Protein 2B3F (pdb70)

InterPro domains:
  IPR006059 Bacterial-type extracellular solute-binding protein [PF01547] (33-325)
  IPR050490 Bacterial solute-binding protein 1 [PTHR43649] (8-338)

Solvent-accessible surface area: 83798 Å² total; per-residue (Å²): 66,80,0,11,0,6,0,21,11,13,61,55,24,0,36,6,1,70,7,3,12,143,24,0,92,128,67,28,48,28,12,87,14,10,54,6,20,14,26,9,13,8,0,80,32,3,50,50,25,13,74,45,22,3,2,19,51,40,20,0,3,0,1,7,8,2,0,2,61,6,2,6,8,17,15,6,24,5,96,39,2,37,73,6,16,65,19,1,164,126,50,33,2,78,142,13,4,28,155,48,5,19,76,48,0,39,49,174,80,4,18,36,0,0,0,4,2,0,1,9,0,0,4,0,2,24,17,27,76,66,5,163,70,45,56,23,119,52,7,148,51,16,117,100,0,36,62,23,0,101,49,0,72,144,112,62,18,162,9,0,1,1,8,0,10,35,8,2,12,17,0,1,3,0,0,0,0,2,25,25,20,23,31,89,25,0,51,36,2,20,77,43,166,13,104,4,42,43,108,108,5,23,131,1,1,70,11,0,13,136,0,13,85,7,8,9,198,83,8,62,10,27,7,7,31,48,0,1,8,40,4,12,30,12,83,1,1,0,2,4,2,0,1,21,0,2,3,9,1,21,31,22,17,112,38,136,35,37,98,52,0,12,54,23,31,0,0,34,2,81,41,14,0,0,7,3,0,4,0,0,0,3,0,103,64,16,150,36,120,83,11,0,24,7,0,0,82,8,0,0,29,85,93,0,0,19,49,3,3,36,61,19,10,1,2,7,2,36,71,68,14,43,68,86,122,11,56,52,5,5,60,21,2,32,149,39,32,146,90,26,99,62,6,10,0,0,10,4,0,4,25,0,16,29,50,1,14,77,32,0,12,35,0,0,78,10,2,36,157,60,115,66,35,81,5,0,0,52,0,0,18,2,1,6,40,28,20,18,26,46,104,58,34,54,0,40,0,6,0,22,13,21,64,54,24,0,35,6,4,70,8,4,10,140,15,0,95,135,88,62,36,33,15,76,20,56,59,21,39,3,59,19,16,10,0,86,29,2,48,12,5,8,79,30,40,3,119,61,62,58,10,0,2,0,1,8,6,2,0,3,37,9,0,9,25,37,27,12,80,55,104,62,3,38,74,5,24,62,13,0,174,126,64,32,3,58,143,10,3,28,171,50,4,21,99,46,0,39,56,175,80,2,17,35,0,0,0,6,1,1,0,8,0,0,3,0,2,21,21,42,72,80,5,176,71,39,66,21,120,47,5,140,52,14,111,111,0,40,60,21,0,108,53,0,80,141,122,57,21,159,11,0,0,0,6,0,54,47,16,1,9,17,0,0,3,0,0,0,0,2,25,42,18,22,32,90,26,0,51,36,2,19,65,36,164,14,116,3,52,41,107,103,3,27,134,1,1,64,13,0,12,141,0,11,78,8,8,8,178,81,7,61,69,28,36,6,31,88,1,1,33,43,3,40,108,18,109,1,1,0,3,3,2,0,1,22,0,2,4,19,2,23,27,53,56,156,38,143,34,41,91,55,0,13,52,23,31,0,0,34,1,54,41,15,1,0,7,2,0,4,0,0,0,2,0,81,63,16,140,24,122,53,6,0,28,31,0,0,75,7,0,0,29,83,89,0,0,16,53,5,4,35,61,19,9,1,2,5,1,37,73,66,11,45,66,86,119,10,54,53,7,4,61,20,2,20,148,38,34,141,90,28,100,63,6,9,0,0,12,4,0,3,26,0,19,39,54,0,20,81,47,0,17,82,3,0,46,66,1,38,116,80,104,61,23,106,34,0,0,89,21,0,20,58,26,6,96,128,18,28,26,40,182,80,139,53,0,38,0,7,0,22,14,21,64,56,24,0,36,7,4,70,7,4,11,138,16,0,89,139,94,65,117,62,15,75,20,55,59,21,38,2,59,18,17,8,0,85,31,2,49,12,6,10,97,26,39,4,108,61,61,64,10,0,2,0,0,8,6,2,0,3,70,7,0,14,34,39,27,12,91,58,102,60,2,38,74,5,26,64,14,0,171,128,66,32,2,52,140,8,4,29,176,42,3,23,97,45,0,37,81,182,80,3,16,36,0,0,0,8,1,0,1,9,0,0,3,0,2,24,20,27,77,85,4,168,70,44,65,19,119,45,5,138,51,15,70,105,0,36,60,21,0,45,54,0,42,34,113,34,23,158,12,0,0,0,8,0,57,46,17,1,7,17,0,0,4,0,0,0,0,2,26,47,19,21,32,89,25,0,52,34,2,20,66,39,163,15,119,4,47,41,85,102,4,15,105,0,1,70,22,0,13,74,0,13,25,10,7,8,149,82,8,58,71,28,36,6,31,86,1,1,31,45,3,40,109,16,110,1,2,0,2,3,1,0,1,21,0,2,4,18,1,22,30,52,56,143,35,127,29,41,100,57,0,12,51,23,36,0,0,30,2,65,41,14,0,0,8,2,0,4,0,0,0,3,1,83,62,18,160,36,120,133,9,0,27,24,0,0,85,7,0,0,29,83,90,0,0,14,56,5,3,36,60,19,9,1,2,5,1,36,89,66,8,42,62,87,120,9,55,53,5,4,62,23,2,6,147,39,31,133,89,28,98,63,6,10,0,1,10,4,0,3,25,0,27,38,52,0,19,80,49,0,16,88,2,0,48,43,1,34,58,4,41,25,25,66,13,0,0,75,21,0,21,58,20,5,96,126,22,26,25,52,248,143,97,0,40,0,7,0,19,11,20,65,55,23,0,35,6,1,74,6,3,12,141,15,1,91,134,91,54,117,59,8,101,19,56,57,21,47,28,103,14,13,9,0,79,60,2,52,54,64,14,68,76,44,3,0,15,52,61,18,0,3,0,1,7,7,2,0,2,36,7,2,5,8,16,12,7,25,7,90,39,3,39,75,5,38,80,21,2,206,124,52,54,4,95,165,12,4,28,152,52,5,15,77,44,0,36,48,179,79,4,15,38,0,0,0,5,1,1,1,9,0,0,3,0,2,23,23,43,74,79,5,176,67,38,66,21,118,45,6,156,56,15,116,100,0,39,64,23,0,91,50,0,70,133,124,65,16,150,6,0,0,1,8,0,50,47,14,2,6,16,0,1,4,0,0,0,0,2,25,28,22,21,33,88,25,0,50,34,2,20,72,22,163,13,102,5,49,43,107,105,5,15,122,0,2,79,18,0,12,90,0,14,78,6,8,9,200,82,9,79,67,28,37,7,30,86,1,1,34,41,3,39,117,14,116,1,2,0,3,4,2,0,1,22,0,2,4,19,1,22,33,49,56,146,39,135,34,42,93,45,0,12,53,22,31,0,0,38,2,82,40,14,0,0,8,2,0,4,0,0,0,4,0,105,63,15,172,35,119,108,13,0,26,17,0,0,88,7,0,0,28,85,91,0,0,18,55,3,3,35,62,20,7,1,4,5,1,37,97,64,9,39,63,85,112,9,55,52,7,5,62,19,2,9,149,38,40,149,90,27,99,63,6,11,0,1,10,4,0,3,27,0,13,34,49,0,20,84,33,0,11,36,0,0,64,5,2,58,90,45,81,38,22,46,9,0,0,54,0,0,20,1,0,6,43,30,19,20,26,43,105,65,69,111,0,39,0,6,0,20,12,20,69,55,24,4,35,7,2,78,8,4,12,139,19,0,98,122,74,43,58,52,12,99,18,60,64,24,47,28,102,13,13,10,0,80,76,3,55,63,66,13,55,71,42,3,1,11,46,59,17,0,3,0,1,7,8,2,0,3,35,6,1,7,10,15,12,6,27,5,95,35,4,42,72,4,34,67,14,0,185,137,59,53,5,83,167,12,3,24,180,48,4,28,102,45,0,38,46,170,79,2,22,37,0,0,0,5,1,1,1,9,0,0,4,0,2,24,16,42,72,76,5,174,63,42,69,20,119,44,5,161,53,15,115,102,0,39,62,21,0,93,61,0,61,153,122,64,15,148,6,0,1,1,8,0,52,48,13,2,9,14,0,1,4,0,0,0,0,2,26,29,20,22,32,86,27,0,51,36,2,19,72,39,159,12,108,4,51,40,107,106,5,15,118,1,1,73,9,0,18,126,0,11,93,2,8,10,195,82,9,82,68,28,36,6,30,84,1,2,33,43,3,34,108,18,113,1,2,0,3,4,2,0,1,20,0,2,4,19,2,23,30,51,56,158,39,135,21,37,86,63,0,13,55,21,30,0,0,38,2,78,42,14,0,0,7,3,0,4,0,0,1,3,1,107,63,16,170,40,121,98,21,0,40,27,0,0,89,7,0,0,27,84,87,0,0,16,57,4,3,36,62,20,8,1,3,6,1,36,99,67,10,41,63,83,121,9,56,56,5,6,62,19,2,9,149,40,38,151,90,26,104,64,7,9,0,1,10,4,0,2,27,0,12,34,52,0,18,79,34,1,11,39,2,0,107,18,2,41,148,63,111,62,34,84,8,5,0,49,0,0,19,1,1,6,41,29,18,20,24,44,105,66,147,123,0,40,0,6,0,20,10,19,65,54,24,0,36,6,2,69,9,3,13,152,15,0,84,137,84,50,119,46,10,118,21,73,60,22,48,24,102,20,14,9,0,82,76,3,52,60,63,13,77,74,46,2,1,14,49,60,19,0,3,0,2,8,9,2,0,0,45,7,3,1,8,16,16,6,24,5,96,36,4,38,74,6,16,70,21,0,163,122,53,29,3,75,139,13,4,28,167,48,4,20,88,46,0,38,50,173,81,3,18,34,0,0,0,5,1,1,1,9,0,0,4,0,2,21,22,27,73,88,3,169,72,43,66,15,121,45,7,143,50,14,105,92,0,35,64,20,0,82,51,0,64,151,112,66,19,162,10,0,1,1,9,0,60,46,8,0,6,16,0,1,3,0,0,0,0,2,25,35,21,23,32,91,25,0,51,34,3,20,77,36,167,13,116,4,49,42,108,104,5,16,110,1,1,39,5,0,9,43,0,10,56,2,8,11,177,82,7,77,71,30,38,6,30,86,1,1,37,42,4,45,104,14,113,2,2,0,2,5,2,0,1,20,0,2,3,19,2,22,27,53,59,149,38,138,33,37,100,54,0,12,54,23,35,0,0,32,2,85,41,14,1,0,6,2,0,4,0,0,0,3,0,104,62,15,171,38,116,106,22,0,26,20,0,0,86,7,0,0,31,84,87,0,0,16,54,4,3,34,62,19,8,1,2,5,1,37,69,67,13,42,68,87,124,11,57,53,6,5,61,20,2,30,149,39,32,146,92,26,100,63,5,11,0,0,9,3,0,3,25,0,16,30,51,0,14,75,38,1,11,38,1,0,104,14,3,37,154,43,75,30,26,65,5,3,0,52,0,0,21,1,0,6,31,27,18,18,24,45,106,61

Organism: Thermus thermophilus (strain ATCC BAA-163 / DSM 7039 / HB27) (NCBI:txid262724)

CATH classification: 3.40.190.10 (+1 more: 3.40.190.10)

Sequence (2351 aa):
MKLEIFSWWAGDEGPALEALIRLYKQKYPGVEVINATVTGGAGVNARAVLKTRMLGGDPPDTFQVHAGMELIGTWVVANRMEDLSALFRQEGWLQAFPKGLIDLISYKGGIWSVPVNIHRSNVMWYLPAKLKGWGVNPPRTWDKFLATCQTLKQKGLEAPLALGENWTQQHLWESVALAVLGPDDWNNLWNGKLKFTDPKAVRAWEVFGRVLDCANKDAAGLSWQQAVDRVVQGKAAFNIMGDWAAGYMTTTLKLKPGTDFAWAPSPGTQGVFMMLSDSFGLPKGAKNRQNAINWLRLVGSKEGQDTSNPLKGSIAARLDSDPSKYNAYGQSAMRDWRSNRIVGSLVHGAVAPESFMSQFGTVMEIFLQTRNPQAAANAAQAIADQVGLGRLMKLEIFSWWAGDEGPALEALIRLYKQKYPGVEVINATVTGGAGVNARAVLKTRMLGGDPPDTFQVHAGMELIGTWVVANRMEDLSALFRQEGWLQAFPKGLIDLISYKGGIWSVPVNIHRSNVMWYLPAKLKGWGVNPPRTWDKFLATCQTLKQKGLEAPLALGENWTQQHLWESVALAVLGPDDWNNLWNGKLKFTDPKAVRAWEVFGRVLDCANKDAAGLSWQQAVDRVVQGKAAFNIMGDWAAGYMTTTLKLKPGTDFAWAPSPGTQGVFMMLSDSFGLPKGAKNRQNAINWLRLVGSKEGQDTSNPLKGSIAARLDSDPSKYNAYGQSAMRDWRSNRIVGSLVHGAVAPESFMSQFGTVMEIFLQTRNPQAAANAAQAIADQVGLGRLMKLEIFSWWAGDEGPALEALIRLYKQKYPGVEVINATVTGGAGVNARAVLKTRMLGGDPPDTFQVHAGMELIGTWVVANRMEDLSALFRQEGWLQAFPKGLIDLISYKGGIWSVPVNIHRSNVMWYLPAKLKGWGVNPPRTWDKFLATCQTLKQKGLEAPLALGENWTQQHLWESVALAVLGPDDWNNLWNGKLKFTDPKAVRAWEVFGRVLDCANKDAAGLSWQQAVDRVVQGKAAFNIMGDWAAGYMTTTLKLKPGTDFAWAPSPGTQGVFMMLSDSFGLPKGAKNRQNAINWLRLVGSKEGQDTSNPLKGSIAARLDSDPSKYNAYGQSAMRDWRSNRIVGSLVHGAVAPESFMSQFGTVMEIFLQTRNPQAAANAAQAIADQVGLGRMKLEIFSWWAGDEGPALEALIRLYKQKYPGVEVINATVTGGAGVNARAVLKTRMLGGDPPDTFQVHAGMELIGTWVVANRMEDLSALFRQEGWLQAFPKGLIDLISYKGGIWSVPVNIHRSNVMWYLPAKLKGWGVNPPRTWDKFLATCQTLKQKGLEAPLALGENWTQQHLWESVALAVLGPDDWNNLWNGKLKFTDPKAVRAWEVFGRVLDCANKDAAGLSWQQAVDRVVQGKAAFNIMGDWAAGYMTTTLKLKPGTDFAWAPSPGTQGVFMMLSDSFGLPKGAKNRQNAINWLRLVGSKEGQDTSNPLKGSIAARLDSDPSKYNAYGQSAMRDWRSNRIVGSLVHGAVAPESFMSQFGTVMEIFLQTRNPQAAANAAQAIADQVGLGRLMKLEIFSWWAGDEGPALEALIRLYKQKYPGVEVINATVTGGAGVNARAVLKTRMLGGDPPDTFQVHAGMELIGTWVVANRMEDLSALFRQEGWLQAFPKGLIDLISYKGGIWSVPVNIHRSNVMWYLPAKLKGWGVNPPRTWDKFLATCQTLKQKGLEAPLALGENWTQQHLWESVALAVLGPDDWNNLWNGKLKFTDPKAVRAWEVFGRVLDCANKDAAGLSWQQAVDRVVQGKAAFNIMGDWAAGYMTTTLKLKPGTDFAWAPSPGTQGVFMMLSDSFGLPKGAKNRQNAINWLRLVGSKEGQDTSNPLKGSIAARLDSDPSKYNAYGQSAMRDWRSNRIVGSLVHGAVAPESFMSQFGTVMEIFLQTRNPQAAANAAQAIADQVGLGRLMKLEIFSWWAGDEGPALEALIRLYKQKYPGVEVINATVTGGAGVNARAVLKTRMLGGDPPDTFQVHAGMELIGTWVVANRMEDLSALFRQEGWLQAFPKGLIDLISYKGGIWSVPVNIHRSNVMWYLPAKLKGWGVNPPRTWDKFLATCQTLKQKGLEAPLALGENWTQQHLWESVALAVLGPDDWNNLWNGKLKFTDPKAVRAWEVFGRVLDCANKDAAGLSWQQAVDRVVQGKAAFNIMGDWAAGYMTTTLKLKPGTDFAWAPSPGTQGVFMMLSDSFGLPKGAKNRQNAINWLRLVGSKEGQDTSNPLKGSIAARLDSDPSKYNAYGQSAMRDWRSNRIVGSLVHGAVAPESFMSQFGTVMEIFLQTRNPQAAANAAQAIADQVGLGRL

Radius of gyration: 45.66 Å; Cα contacts (8 Å, |Δi|>4): 4780; chains: 6; bounding box: 135×90×113 Å

Structure (mmCIF, N/CA/C/O backbone):
data_2B3F
#
_entry.id   2B3F
#
_cell.length_a   121.376
_cell.length_b   134.958
_cell.length_c   159.719
_cell.angle_alpha   90.00
_cell.angle_beta   90.00
_cell.angle_gamma   90.00
#
_symmetry.space_group_name_H-M   'P 21 21 21'
#
loop_
_entity.id
_entity.type
_entity.pdbx_description
1 polymer 'glucose-binding protein'
2 non-polymer beta-D-galactopyranose
3 water water
#
loop_
_atom_site.group_PDB
_atom_site.id
_atom_site.type_symbol
_atom_site.label_atom_id
_atom_site.label_alt_id
_atom_site.label_comp_id
_atom_site.label_asym_id
_atom_site.label_entity_id
_atom_site.label_seq_id
_atom_site.pdbx_PDB_ins_code
_atom_site.Cartn_x
_atom_site.Cartn_y
_atom_site.Cartn_z
_atom_site.occupancy
_atom_site.B_iso_or_equiv
_atom_site.auth_seq_id
_atom_site.auth_comp_id
_atom_site.auth_asym_id
_atom_site.auth_atom_id
_atom_site.pdbx_PDB_model_num
ATOM 1 N N . MET A 1 1 ? -18.217 74.500 29.095 1.00 27.27 1 MET A N 1
ATOM 2 C CA . MET A 1 1 ? -17.468 73.236 28.861 1.00 26.40 1 MET A CA 1
ATOM 3 C C . MET A 1 1 ? -16.130 73.556 28.215 1.00 25.77 1 MET A C 1
ATOM 4 O O . MET A 1 1 ? -16.071 74.086 27.098 1.00 26.30 1 MET A O 1
ATOM 9 N N . LYS A 1 2 ? -15.064 73.254 28.948 1.00 24.95 2 LYS A N 1
ATOM 10 C CA . LYS A 1 2 ? -13.707 73.555 28.507 1.00 24.43 2 LYS A CA 1
ATOM 11 C C . LYS A 1 2 ? -12.756 72.402 28.777 1.00 23.15 2 LYS A C 1
ATOM 12 O O . LYS A 1 2 ? -13.015 71.522 29.609 1.00 22.48 2 LYS A O 1
ATOM 18 N N . LEU A 1 3 ? -11.649 72.408 28.035 1.00 21.78 3 LEU A N 1
ATOM 19 C CA . LEU A 1 3 ? -10.548 71.485 28.265 1.00 21.09 3 LEU A CA 1
ATOM 20 C C . LEU A 1 3 ? -9.261 72.191 27.857 1.00 19.92 3 LEU A C 1
ATOM 21 O O . LEU A 1 3 ? -9.121 72.598 26.716 1.00 19.71 3 LEU A O 1
ATOM 26 N N . GLU A 1 4 ? -8.344 72.316 28.807 1.00 19.73 4 GLU A N 1
ATOM 27 C CA . GLU A 1 4 ? -7.067 72.993 28.580 1.00 19.10 4 GLU A CA 1
ATOM 28 C C . GLU A 1 4 ? -5.953 71.939 28.538 1.00 17.89 4 GLU A C 1
ATOM 29 O O . GLU A 1 4 ? -5.648 71.314 29.543 1.00 18.01 4 GLU A O 1
ATOM 35 N N . ILE A 1 5 ? -5.357 71.793 27.362 1.00 17.19 5 ILE A N 1
ATOM 36 C CA . ILE A 1 5 ? -4.322 70.793 27.099 1.00 17.22 5 ILE A CA 1
ATOM 37 C C . ILE A 1 5 ? -2.996 71.528 26.996 1.00 16.58 5 ILE A C 1
ATOM 38 O O . ILE A 1 5 ? -2.839 72.375 26.127 1.00 17.42 5 ILE A O 1
ATOM 43 N N . PHE A 1 6 ? -2.061 71.153 27.859 1.00 15.98 6 PHE A N 1
ATOM 44 C CA . PHE A 1 6 ? -0.756 71.806 27.960 1.00 15.97 6 PHE A CA 1
ATOM 45 C C . PHE A 1 6 ? 0.297 70.900 27.308 1.00 15.74 6 PHE A C 1
ATOM 46 O O . PHE A 1 6 ? 0.371 69.706 27.582 1.00 15.08 6 PHE A O 1
ATOM 54 N N . SER A 1 7 ? 1.107 71.456 26.410 1.00 15.32 7 SER A N 1
ATOM 55 C CA . SER A 1 7 ? 2.116 70.676 25.700 1.00 14.66 7 SER A CA 1
ATOM 56 C C . SER A 1 7 ? 3.160 71.628 25.109 1.00 14.47 7 SER A C 1
ATOM 57 O O . SER A 1 7 ? 3.036 72.858 25.228 1.00 14.81 7 SER A O 1
ATOM 60 N N . TRP A 1 8 ? 4.155 71.044 24.459 1.00 14.06 8 TRP A N 1
ATOM 61 C CA . TRP A 1 8 ? 5.090 71.847 23.658 1.00 13.91 8 TRP A CA 1
ATOM 62 C C . TRP A 1 8 ? 4.979 71.584 22.173 1.00 14.61 8 TRP A C 1
ATOM 63 O O . TRP A 1 8 ? 5.923 71.844 21.394 1.00 14.88 8 TRP A O 1
ATOM 74 N N . TRP A 1 9 ? 3.804 71.114 21.743 1.00 14.34 9 TRP A N 1
ATOM 75 C CA . TRP A 1 9 ? 3.637 70.773 20.361 1.00 14.51 9 TRP A CA 1
ATOM 76 C C . TRP A 1 9 ? 3.142 71.971 19.534 1.00 15.20 9 TRP A C 1
ATOM 77 O O . TRP A 1 9 ? 2.077 71.968 18.940 1.00 15.03 9 TRP A O 1
ATOM 88 N N . ALA A 1 10 ? 3.970 73.007 19.517 1.00 15.67 10 ALA A N 1
ATOM 89 C CA . ALA A 1 10 ? 3.678 74.239 18.805 1.00 15.87 10 ALA A CA 1
ATOM 90 C C . ALA A 1 10 ? 4.182 74.173 17.375 1.00 15.99 10 ALA A C 1
ATOM 91 O O . ALA A 1 10 ? 5.053 73.366 17.022 1.00 15.29 10 ALA A O 1
ATOM 93 N N . GLY A 1 11 ? 3.646 75.066 16.539 1.00 16.91 11 GLY A N 1
ATOM 94 C CA . GLY A 1 11 ? 4.130 75.217 15.203 1.00 17.16 11 GLY A CA 1
ATOM 95 C C . GLY A 1 11 ? 4.033 73.931 14.434 1.00 17.42 11 GLY A C 1
ATOM 96 O O . GLY A 1 11 ? 2.977 73.262 14.453 1.00 18.31 11 GLY A O 1
ATOM 97 N N . ASP A 1 12 ? 5.140 73.549 13.799 1.00 16.46 12 ASP A N 1
ATOM 98 C CA . ASP A 1 12 ? 5.121 72.397 12.933 1.00 16.61 12 ASP A CA 1
ATOM 99 C C . ASP A 1 12 ? 5.151 71.089 13.726 1.00 16.21 12 ASP A C 1
ATOM 100 O O . ASP A 1 12 ? 5.086 70.029 13.129 1.00 15.89 12 ASP A O 1
ATOM 105 N N . GLU A 1 13 ? 5.266 71.174 15.049 1.00 15.85 13 GLU A N 1
ATOM 106 C CA . GLU A 1 13 ? 5.068 69.979 15.880 1.00 16.11 13 GLU A CA 1
ATOM 107 C C . GLU A 1 13 ? 3.600 69.677 16.142 1.00 16.77 13 GLU A C 1
ATOM 108 O O . GLU A 1 13 ? 3.279 68.595 16.680 1.00 17.02 13 GLU A O 1
ATOM 114 N N . GLY A 1 14 ? 2.714 70.612 15.805 1.00 16.49 14 GLY A N 1
ATOM 115 C CA . GLY A 1 14 ? 1.300 70.510 16.150 1.00 17.27 14 GLY A CA 1
ATOM 116 C C . GLY A 1 14 ? 0.373 69.590 15.357 1.00 17.53 14 GLY A C 1
ATOM 117 O O . GLY A 1 14 ? -0.689 69.260 15.880 1.00 17.15 14 GLY A O 1
ATOM 118 N N . PRO A 1 15 ? 0.698 69.259 14.081 1.00 18.10 15 PRO A N 1
ATOM 119 C CA . PRO A 1 15 ? -0.285 68.462 13.296 1.00 18.04 15 PRO A CA 1
ATOM 120 C C . PRO A 1 15 ? -0.898 67.250 14.001 1.00 18.15 15 PRO A C 1
ATOM 121 O O . PRO A 1 15 ? -2.124 67.086 13.991 1.00 18.73 15 PRO A O 1
ATOM 125 N N . ALA A 1 16 ? -0.060 66.425 14.615 1.00 17.94 16 ALA A N 1
ATOM 126 C CA . ALA A 1 16 ? -0.566 65.234 15.311 1.00 17.67 16 ALA A CA 1
ATOM 127 C C . ALA A 1 16 ? -1.529 65.592 16.449 1.00 17.55 16 ALA A C 1
ATOM 128 O O . ALA A 1 16 ? -2.610 65.032 16.550 1.00 18.44 16 ALA A O 1
ATOM 130 N N . LEU A 1 17 ? -1.142 66.529 17.312 1.00 17.06 17 LEU A N 1
ATOM 131 C CA . LEU A 1 17 ? -2.018 66.992 18.365 1.00 17.64 17 LEU A CA 1
ATOM 132 C C . LEU A 1 17 ? -3.327 67.574 17.818 1.00 18.13 17 LEU A C 1
ATOM 133 O O . LEU A 1 17 ? -4.404 67.364 18.389 1.00 17.47 17 LEU A O 1
ATOM 138 N N . GLU A 1 18 ? -3.218 68.351 16.742 1.00 18.18 18 GLU A N 1
ATOM 139 C CA . GLU A 1 18 ? -4.376 69.029 16.183 1.00 19.64 18 GLU A CA 1
ATOM 140 C C . GLU A 1 18 ? -5.385 68.006 15.655 1.00 19.61 18 GLU A C 1
ATOM 141 O O . GLU A 1 18 ? -6.599 68.186 15.828 1.00 19.18 18 GLU A O 1
ATOM 147 N N . ALA A 1 19 ? -4.867 66.917 15.087 1.00 19.20 19 ALA A N 1
ATOM 148 C CA . ALA A 1 19 ? -5.694 65.799 14.616 1.00 19.97 19 ALA A CA 1
ATOM 149 C C . ALA A 1 19 ? -6.416 65.137 15.795 1.00 20.50 19 ALA A C 1
ATOM 150 O O . ALA A 1 19 ? -7.609 64.815 15.699 1.00 20.17 19 ALA A O 1
ATOM 152 N N . LEU A 1 20 ? -5.713 64.934 16.911 1.00 19.86 20 LEU A N 1
ATOM 153 C CA . LEU A 1 20 ? -6.367 64.408 18.120 1.00 20.23 20 LEU A CA 1
ATOM 154 C C . LEU A 1 20 ? -7.447 65.332 18.646 1.00 20.19 20 LEU A C 1
ATOM 155 O O . LEU A 1 20 ? -8.500 64.871 19.094 1.00 20.06 20 LEU A O 1
ATOM 160 N N . ILE A 1 21 ? -7.176 66.631 18.635 1.00 19.46 21 ILE A N 1
ATOM 161 C CA . ILE A 1 21 ? -8.134 67.597 19.130 1.00 20.77 21 ILE A CA 1
ATOM 162 C C . ILE A 1 21 ? -9.401 67.588 18.257 1.00 20.76 21 ILE A C 1
ATOM 163 O O . ILE A 1 21 ? -10.503 67.672 18.783 1.00 20.97 21 ILE A O 1
ATOM 168 N N . ARG A 1 22 ? -9.231 67.464 16.948 1.00 21.53 22 ARG A N 1
ATOM 169 C CA . ARG A 1 22 ? -10.375 67.397 16.028 1.00 22.79 22 ARG A CA 1
ATOM 170 C C . ARG A 1 22 ? -11.224 66.163 16.321 1.00 22.71 22 ARG A C 1
ATOM 171 O O . ARG A 1 22 ? -12.449 66.255 16.364 1.00 23.31 22 ARG A O 1
ATOM 179 N N . LEU A 1 23 ? -10.560 65.027 16.527 1.00 22.33 23 LEU A N 1
ATOM 180 C CA . LEU A 1 23 ? -11.227 63.800 16.958 1.00 22.55 23 LEU A CA 1
ATOM 181 C C . LEU A 1 23 ? -11.991 63.995 18.268 1.00 21.73 23 LEU A C 1
ATOM 182 O O . LEU A 1 23 ? -13.138 63.562 18.415 1.00 21.15 23 LEU A O 1
ATOM 187 N N . TYR A 1 24 ? -11.357 64.640 19.235 1.00 20.57 24 TYR A N 1
ATOM 188 C CA . TYR A 1 24 ? -11.999 64.898 20.523 1.00 21.77 24 TYR A CA 1
ATOM 189 C C . TYR A 1 24 ? -13.270 65.755 20.363 1.00 22.33 24 TYR A C 1
ATOM 190 O O . TYR A 1 24 ? -14.312 65.456 20.963 1.00 22.19 24 TYR A O 1
ATOM 199 N N . LYS A 1 25 ? -13.169 66.814 19.557 1.00 23.49 25 LYS A N 1
ATOM 200 C CA . LYS A 1 25 ? -14.299 67.723 19.330 1.00 24.92 25 LYS A CA 1
ATOM 201 C C . LYS A 1 25 ? -15.473 67.053 18.591 1.00 25.58 25 LYS A C 1
ATOM 202 O O . LYS A 1 25 ? -16.637 67.399 18.831 1.00 24.99 25 LYS A O 1
ATOM 208 N N . GLN A 1 26 ? -15.178 66.103 17.713 1.00 25.54 26 GLN A N 1
ATOM 209 C CA . GLN A 1 26 ? -16.244 65.290 17.099 1.00 26.76 26 GLN A CA 1
ATOM 210 C C . GLN A 1 26 ? -17.022 64.520 18.169 1.00 26.34 26 GLN A C 1
ATOM 211 O O . GLN A 1 26 ? -18.264 64.454 18.140 1.00 25.97 26 GLN A O 1
ATOM 217 N N . LYS A 1 27 ? -16.292 63.924 19.108 1.00 25.66 27 LYS A N 1
ATOM 218 C CA . LYS A 1 27 ? -16.906 63.092 20.126 1.00 25.19 27 LYS A CA 1
ATOM 219 C C . LYS A 1 27 ? -17.596 63.941 21.172 1.00 24.72 27 LYS A C 1
ATOM 220 O O . LYS A 1 27 ? -18.586 63.513 21.757 1.00 24.64 27 LYS A O 1
ATOM 226 N N . TYR A 1 28 ? -17.065 65.128 21.432 1.00 23.63 28 TYR A N 1
ATOM 227 C CA . TYR A 1 28 ? -17.542 65.955 22.518 1.00 24.51 28 TYR A CA 1
ATOM 228 C C . TYR A 1 28 ? -17.737 67.368 22.014 1.00 25.17 28 TYR A C 1
ATOM 229 O O . TYR A 1 28 ? -16.959 68.253 22.351 1.00 24.61 28 TYR A O 1
ATOM 238 N N . PRO A 1 29 ? -18.777 67.583 21.195 1.00 25.92 29 PRO A N 1
ATOM 239 C CA . PRO A 1 29 ? -19.013 68.893 20.580 1.00 26.82 29 PRO A CA 1
ATOM 240 C C . PRO A 1 29 ? -19.254 70.025 21.574 1.00 27.46 29 PRO A C 1
ATOM 241 O O . PRO A 1 29 ? -19.026 71.199 21.248 1.00 28.69 29 PRO A O 1
ATOM 245 N N . GLY A 1 30 ? -19.676 69.698 22.780 1.00 27.64 30 GLY A N 1
ATOM 246 C CA . GLY A 1 30 ? -19.822 70.713 23.816 1.00 28.32 30 GLY A CA 1
ATOM 247 C C . GLY A 1 30 ? -18.557 71.440 24.256 1.00 28.86 30 GLY A C 1
ATOM 248 O O . GLY A 1 30 ? -18.618 72.596 24.693 1.00 29.67 30 GLY A O 1
ATOM 249 N N . VAL A 1 31 ? -17.404 70.782 24.133 1.00 28.61 31 VAL A N 1
ATOM 250 C CA . VAL A 1 31 ? -16.185 71.251 24.810 1.00 28.05 31 VAL A CA 1
ATOM 251 C C . VAL A 1 31 ? -15.383 72.229 23.953 1.00 28.09 31 VAL A C 1
ATOM 252 O O . VAL A 1 31 ? -15.055 71.925 22.806 1.00 28.40 31 VAL A O 1
ATOM 256 N N . GLU A 1 32 ? -15.057 73.392 24.522 1.00 27.81 32 GLU A N 1
ATOM 257 C CA . GLU A 1 32 ? -14.097 74.307 23.918 1.00 26.94 32 GLU A CA 1
ATOM 258 C C . GLU A 1 32 ? -12.698 73.884 24.379 1.00 25.64 32 GLU A C 1
ATOM 259 O O . GLU A 1 32 ? -12.396 73.884 25.572 1.00 24.83 32 GLU A O 1
ATOM 265 N N . VAL A 1 33 ? -11.863 73.528 23.412 1.00 24.78 33 VAL A N 1
ATOM 266 C CA . VAL A 1 33 ? -10.521 73.014 23.688 1.00 24.04 33 VAL A CA 1
ATOM 267 C C . VAL A 1 33 ? -9.492 74.122 23.557 1.00 23.76 33 VAL A C 1
ATOM 268 O O . VAL A 1 33 ? -9.364 74.743 22.488 1.00 24.26 33 VAL A O 1
ATOM 272 N N . ILE A 1 34 ? -8.801 74.386 24.666 1.00 23.32 34 ILE A N 1
ATOM 273 C CA . ILE A 1 34 ? -7.727 75.370 24.729 1.00 23.08 34 ILE A CA 1
ATOM 274 C C . ILE A 1 34 ? -6.414 74.617 24.487 1.00 22.00 34 ILE A C 1
ATOM 275 O O . ILE A 1 34 ? -6.018 73.789 25.282 1.00 21.42 34 ILE A O 1
ATOM 280 N N . ASN A 1 35 ? -5.789 74.903 23.350 1.00 21.24 35 ASN A N 1
ATOM 281 C CA . ASN A 1 35 ? -4.533 74.286 22.963 1.00 20.79 35 ASN A CA 1
ATOM 282 C C . ASN A 1 35 ? -3.415 75.159 23.522 1.00 20.41 35 ASN A C 1
ATOM 283 O O . ASN A 1 35 ? -2.966 76.100 22.876 1.00 20.85 35 ASN A O 1
ATOM 288 N N . ALA A 1 36 ? -2.992 74.840 24.740 1.00 19.78 36 ALA A N 1
ATOM 289 C CA . ALA A 1 36 ? -2.042 75.663 25.502 1.00 19.30 36 ALA A CA 1
ATOM 290 C C . ALA A 1 36 ? -0.617 75.173 25.281 1.00 18.81 36 ALA A C 1
ATOM 291 O O . ALA A 1 36 ? -0.056 74.489 26.125 1.00 19.70 36 ALA A O 1
ATOM 293 N N . THR A 1 37 ? -0.038 75.528 24.137 1.00 18.76 37 THR A N 1
ATOM 294 C CA . THR A 1 37 ? 1.341 75.173 23.836 1.00 17.81 37 THR A CA 1
ATOM 295 C C . THR A 1 37 ? 2.341 76.193 24.395 1.00 17.68 37 THR A C 1
ATOM 296 O O . THR A 1 37 ? 2.093 77.408 24.383 1.00 18.00 37 THR A O 1
ATOM 300 N N . VAL A 1 38 ? 3.446 75.677 24.909 1.00 15.82 38 VAL A N 1
ATOM 301 C CA . VAL A 1 38 ? 4.597 76.491 25.308 1.00 15.58 38 VAL A CA 1
ATOM 302 C C . VAL A 1 38 ? 5.689 76.151 24.322 1.00 14.98 38 VAL A C 1
ATOM 303 O O . VAL A 1 38 ? 6.177 75.035 24.288 1.00 14.12 38 VAL A O 1
ATOM 307 N N . THR A 1 39 ? 6.058 77.123 23.491 1.00 14.82 39 THR A N 1
ATOM 308 C CA . THR A 1 39 ? 6.957 76.860 22.385 1.00 14.45 39 THR A CA 1
ATOM 309 C C . THR A 1 39 ? 8.385 76.627 22.879 1.00 14.40 39 THR A C 1
ATOM 310 O O . THR A 1 39 ? 8.915 77.411 23.701 1.00 14.28 39 THR A O 1
ATOM 314 N N . GLY A 1 40 ? 8.988 75.538 22.411 1.00 13.94 40 GLY A N 1
ATOM 315 C CA . GLY A 1 40 ? 10.372 75.198 22.759 1.00 13.83 40 GLY A CA 1
ATOM 316 C C . GLY A 1 40 ? 10.627 73.711 22.638 1.00 14.01 40 GLY A C 1
ATOM 317 O O . GLY A 1 40 ? 9.943 72.889 23.262 1.00 14.15 40 GLY A O 1
ATOM 318 N N . GLY A 1 41 ? 11.612 73.357 21.827 1.00 14.06 41 GLY A N 1
ATOM 319 C CA . GLY A 1 41 ? 11.981 71.972 21.608 1.00 13.54 41 GLY A CA 1
ATOM 320 C C . GLY A 1 41 ? 12.247 71.228 22.894 1.00 13.71 41 GLY A C 1
ATOM 321 O O . GLY A 1 41 ? 12.815 71.787 23.846 1.00 13.72 41 GLY A O 1
ATOM 322 N N . ALA A 1 42 ? 11.832 69.960 22.929 1.00 13.18 42 ALA A N 1
ATOM 323 C CA . ALA A 1 42 ? 12.121 69.049 24.043 1.00 13.27 42 ALA A CA 1
ATOM 324 C C . ALA A 1 42 ? 11.570 69.488 25.396 1.00 13.25 42 ALA A C 1
ATOM 325 O O . ALA A 1 42 ? 11.962 68.951 26.444 1.00 13.81 42 ALA A O 1
ATOM 327 N N . GLY A 1 43 ? 10.638 70.434 25.395 1.00 13.64 43 GLY A N 1
ATOM 328 C CA . GLY A 1 43 ? 9.941 70.790 26.626 1.00 13.90 43 GLY A CA 1
ATOM 329 C C . GLY A 1 43 ? 10.724 71.576 27.660 1.00 14.33 43 GLY A C 1
ATOM 330 O O . GLY A 1 43 ? 10.268 71.752 28.775 1.00 14.86 43 GLY A O 1
ATOM 331 N N . VAL A 1 44 ? 11.888 72.089 27.274 1.00 15.29 44 VAL A N 1
ATOM 332 C CA . VAL A 1 44 ? 12.701 72.857 28.214 1.00 15.51 44 VAL A CA 1
ATOM 333 C C . VAL A 1 44 ? 11.878 74.044 28.700 1.00 15.83 44 VAL A C 1
ATOM 334 O O . VAL A 1 44 ? 11.779 74.278 29.916 1.00 16.57 44 VAL A O 1
ATOM 338 N N . ASN A 1 45 ? 11.283 74.795 27.779 1.00 14.90 45 ASN A N 1
ATOM 339 C CA . ASN A 1 45 ? 10.471 75.951 28.185 1.00 15.02 45 ASN A CA 1
ATOM 340 C C . ASN A 1 45 ? 9.163 75.532 28.856 1.00 15.27 45 ASN A C 1
ATOM 341 O O . ASN A 1 45 ? 8.730 76.151 29.817 1.00 15.66 45 ASN A O 1
ATOM 346 N N . ALA A 1 46 ? 8.545 74.476 28.346 1.00 15.52 46 ALA A N 1
ATOM 347 C CA . ALA A 1 46 ? 7.255 74.011 28.887 1.00 16.61 46 ALA A CA 1
ATOM 348 C C . ALA A 1 46 ? 7.382 73.612 30.359 1.00 17.22 46 ALA A C 1
ATOM 349 O O . ALA A 1 46 ? 6.479 73.881 31.171 1.00 17.34 46 ALA A O 1
ATOM 351 N N . ARG A 1 47 ? 8.496 72.967 30.680 1.00 18.94 47 ARG A N 1
ATOM 352 C CA . ARG A 1 47 ? 8.854 72.536 32.056 1.00 19.82 47 ARG A CA 1
ATOM 353 C C . ARG A 1 47 ? 8.807 73.746 33.005 1.00 19.19 47 ARG A C 1
ATOM 354 O O . ARG A 1 47 ? 8.202 73.701 34.086 1.00 18.87 47 ARG A O 1
ATOM 362 N N . ALA A 1 48 ? 9.398 74.852 32.568 1.00 18.83 48 ALA A N 1
ATOM 363 C CA . ALA A 1 48 ? 9.485 76.048 33.379 1.00 18.60 48 ALA A CA 1
ATOM 364 C C . ALA A 1 48 ? 8.125 76.720 33.573 1.00 18.36 48 ALA A C 1
ATOM 365 O O . ALA A 1 48 ? 7.797 77.165 34.678 1.00 19.58 48 ALA A O 1
ATOM 367 N N . VAL A 1 49 ? 7.339 76.813 32.510 1.00 17.33 49 VAL A N 1
ATOM 368 C CA . VAL A 1 49 ? 6.020 77.435 32.607 1.00 17.63 49 VAL A CA 1
ATOM 369 C C . VAL A 1 49 ? 5.077 76.548 33.452 1.00 17.58 49 VAL A C 1
ATOM 370 O O . VAL A 1 49 ? 4.315 77.045 34.293 1.00 17.10 49 VAL A O 1
ATOM 374 N N . LEU A 1 50 ? 5.159 75.238 33.253 1.00 17.72 50 LEU A N 1
ATOM 375 C CA . LEU A 1 50 ? 4.329 74.319 34.042 1.00 18.34 50 LEU A CA 1
ATOM 376 C C . LEU A 1 50 ? 4.642 74.461 35.518 1.00 19.18 50 LEU A C 1
ATOM 377 O O . LEU A 1 50 ? 3.730 74.489 36.348 1.00 18.99 50 LEU A O 1
ATOM 382 N N . LYS A 1 51 ? 5.927 74.558 35.843 1.00 20.01 51 LYS A N 1
ATOM 383 C CA . LYS A 1 51 ? 6.355 74.747 37.231 1.00 20.76 51 LYS A CA 1
ATOM 384 C C . LYS A 1 51 ? 5.684 75.974 37.879 1.00 20.61 51 LYS A C 1
ATOM 385 O O . LYS A 1 51 ? 5.152 75.889 38.983 1.00 19.38 51 LYS A O 1
ATOM 391 N N . THR A 1 52 ? 5.665 77.095 37.163 1.00 20.85 52 THR A N 1
ATOM 392 C CA . THR A 1 52 ? 4.995 78.298 37.638 1.00 21.33 52 THR A CA 1
ATOM 393 C C . THR A 1 52 ? 3.500 78.045 37.883 1.00 21.19 52 THR A C 1
ATOM 394 O O . THR A 1 52 ? 2.949 78.446 38.901 1.00 21.65 52 THR A O 1
ATOM 398 N N . ARG A 1 53 ? 2.855 77.373 36.940 1.00 21.49 53 ARG A N 1
ATOM 399 C CA . ARG A 1 53 ? 1.426 77.075 37.054 1.00 22.24 53 ARG A CA 1
ATOM 400 C C . ARG A 1 53 ? 1.113 76.132 38.193 1.00 22.18 53 ARG A C 1
ATOM 401 O O . ARG A 1 53 ? 0.221 76.399 39.001 1.00 22.51 53 ARG A O 1
ATOM 409 N N . MET A 1 54 ? 1.868 75.042 38.270 1.00 21.00 54 MET A N 1
ATOM 410 C CA . MET A 1 54 ? 1.631 74.035 39.294 1.00 21.91 54 MET A CA 1
ATOM 411 C C . MET A 1 54 ? 1.900 74.609 40.686 1.00 22.49 54 MET A C 1
ATOM 412 O O . MET A 1 54 ? 1.083 74.449 41.596 1.00 22.88 54 MET A O 1
ATOM 417 N N . LEU A 1 55 ? 3.021 75.297 40.868 1.00 22.75 55 LEU A N 1
ATOM 418 C CA . LEU A 1 55 ? 3.320 75.862 42.195 1.00 23.27 55 LEU A CA 1
ATOM 419 C C . LEU A 1 55 ? 2.355 77.005 42.564 1.00 23.79 55 LEU A C 1
ATOM 420 O O . LEU A 1 55 ? 2.110 77.275 43.736 1.00 24.62 55 LEU A O 1
ATOM 425 N N . GLY A 1 56 ? 1.823 77.691 41.562 1.00 24.21 56 GLY A N 1
ATOM 426 C CA . GLY A 1 56 ? 0.852 78.756 41.795 1.00 24.54 56 GLY A CA 1
ATOM 427 C C . GLY A 1 56 ? -0.537 78.222 42.090 1.00 25.01 56 GLY A C 1
ATOM 428 O O . GLY A 1 56 ? -1.463 79.011 42.368 1.00 26.17 56 GLY A O 1
ATOM 429 N N . GLY A 1 57 ? -0.698 76.901 42.042 1.00 24.41 57 GLY A N 1
ATOM 430 C CA . GLY A 1 57 ? -2.005 76.277 42.269 1.00 24.72 57 GLY A CA 1
ATOM 431 C C . GLY A 1 57 ? -2.973 76.429 41.102 1.00 24.51 57 GLY A C 1
ATOM 432 O O . GLY A 1 57 ? -4.189 76.449 41.305 1.00 25.32 57 GLY A O 1
ATOM 433 N N . ASP A 1 58 ? -2.442 76.514 39.882 1.00 23.91 58 ASP A N 1
ATOM 434 C CA . ASP A 1 58 ? -3.245 76.700 38.682 1.00 23.23 58 ASP A CA 1
ATOM 435 C C . ASP A 1 58 ? -2.890 75.640 37.628 1.00 22.17 58 ASP A C 1
ATOM 436 O O . ASP A 1 58 ? -2.404 75.961 36.538 1.00 21.97 58 ASP A O 1
ATOM 441 N N . PRO A 1 59 ? -3.157 74.363 37.940 1.00 21.33 59 PRO A N 1
ATOM 442 C CA . PRO A 1 59 ? -2.838 73.308 36.984 1.00 20.78 59 PRO A CA 1
ATOM 443 C C . PRO A 1 59 ? -3.674 73.374 35.711 1.00 20.46 59 PRO A C 1
ATOM 444 O O . PRO A 1 59 ? -4.857 73.755 35.762 1.00 20.25 59 PRO A O 1
ATOM 448 N N . PRO A 1 60 ? -3.084 72.978 34.574 1.00 19.41 60 PRO A N 1
ATOM 449 C CA . PRO A 1 60 ? -3.900 72.800 33.396 1.00 18.84 60 PRO A CA 1
ATOM 450 C C . PRO A 1 60 ? -4.722 71.520 33.593 1.00 18.01 60 PRO A C 1
ATOM 451 O O . PRO A 1 60 ? -4.509 70.801 34.562 1.00 18.16 60 PRO A O 1
ATOM 455 N N . ASP A 1 61 ? -5.655 71.236 32.695 1.00 18.12 61 ASP A N 1
ATOM 456 C CA . ASP A 1 61 ? -6.457 70.013 32.836 1.00 17.88 61 ASP A CA 1
ATOM 457 C C . ASP A 1 61 ? -5.633 68.743 32.633 1.00 17.97 61 ASP A C 1
ATOM 458 O O . ASP A 1 61 ? -5.919 67.703 33.209 1.00 18.02 61 ASP A O 1
ATOM 463 N N . THR A 1 62 ? -4.599 68.849 31.805 1.00 17.67 62 THR A N 1
ATOM 464 C CA . THR A 1 62 ? -3.694 67.752 31.529 1.00 16.79 62 THR A CA 1
ATOM 465 C C . THR A 1 62 ? -2.453 68.365 30.882 1.00 16.56 62 THR A C 1
ATOM 466 O O . THR A 1 62 ? -2.528 69.449 30.267 1.00 16.07 62 THR A O 1
ATOM 470 N N . PHE A 1 63 ? -1.319 67.695 31.047 1.00 15.63 63 PHE A N 1
ATOM 471 C CA . PHE A 1 63 ? -0.076 68.207 30.452 1.00 15.27 63 PHE A CA 1
ATOM 472 C C . PHE A 1 63 ? 0.788 67.090 29.887 1.00 14.76 63 PHE A C 1
ATOM 473 O O . PHE A 1 63 ? 0.857 65.959 30.419 1.00 15.51 63 PHE A O 1
ATOM 481 N N . GLN A 1 64 ? 1.427 67.403 28.773 1.00 13.48 64 GLN A N 1
ATOM 482 C CA . GLN A 1 64 ? 2.397 66.513 28.174 1.00 13.38 64 GLN A CA 1
ATOM 483 C C . GLN A 1 64 ? 3.550 66.259 29.149 1.00 13.79 64 GLN A C 1
ATOM 484 O O . GLN A 1 64 ? 4.128 67.184 29.729 1.00 14.16 64 GLN A O 1
ATOM 490 N N . VAL A 1 65 ? 3.861 64.990 29.348 1.00 14.13 65 VAL A N 1
ATOM 491 C CA . VAL A 1 65 ? 4.901 64.595 30.278 1.00 13.65 65 VAL A CA 1
ATOM 492 C C . VAL A 1 65 ? 5.518 63.283 29.846 1.00 13.58 65 VAL A C 1
ATOM 493 O O . VAL A 1 65 ? 4.854 62.377 29.352 1.00 12.92 65 VAL A O 1
ATOM 497 N N . HIS A 1 66 ? 6.822 63.189 30.024 1.00 13.83 66 HIS A N 1
ATOM 498 C CA . HIS A 1 66 ? 7.526 62.003 29.649 1.00 13.60 66 HIS A CA 1
ATOM 499 C C . HIS A 1 66 ? 7.353 60.872 30.647 1.00 14.07 66 HIS A C 1
ATOM 500 O O . HIS A 1 66 ? 7.538 61.051 31.844 1.00 13.22 66 HIS A O 1
ATOM 507 N N . ALA A 1 67 ? 7.083 59.690 30.119 1.00 14.45 67 ALA A N 1
ATOM 508 C CA . ALA A 1 67 ? 7.035 58.491 30.966 1.00 14.51 67 ALA A CA 1
ATOM 509 C C . ALA A 1 67 ? 8.418 58.226 31.555 1.00 14.87 67 ALA A C 1
ATOM 510 O O . ALA A 1 67 ? 9.439 58.350 30.861 1.00 15.55 67 ALA A O 1
ATOM 512 N N . GLY A 1 68 ? 8.439 57.847 32.826 1.00 14.62 68 GLY A N 1
ATOM 513 C CA . GLY A 1 68 ? 9.673 57.495 33.520 1.00 14.71 68 GLY A CA 1
ATOM 514 C C . GLY A 1 68 ? 9.973 58.480 34.634 1.00 14.98 68 GLY A C 1
ATOM 515 O O . GLY A 1 68 ? 9.064 59.038 35.245 1.00 14.46 68 GLY A O 1
ATOM 516 N N . MET A 1 69 ? 11.269 58.711 34.880 1.00 15.30 69 MET A N 1
ATOM 517 C CA . MET A 1 69 ? 11.689 59.512 36.019 1.00 16.10 69 MET A CA 1
ATOM 518 C C . MET A 1 69 ? 11.282 60.957 35.931 1.00 16.21 69 MET A C 1
ATOM 519 O O . MET A 1 69 ? 11.108 61.586 36.951 1.00 16.15 69 MET A O 1
ATOM 524 N N . GLU A 1 70 ? 11.095 61.495 34.723 1.00 16.21 70 GLU A N 1
ATOM 525 C CA . GLU A 1 70 ? 10.597 62.872 34.601 1.00 16.91 70 GLU A CA 1
ATOM 526 C C . GLU A 1 70 ? 9.232 62.995 35.274 1.00 16.68 70 GLU A C 1
ATOM 527 O O . GLU A 1 70 ? 8.997 63.896 36.076 1.00 16.84 70 GLU A O 1
ATOM 533 N N . LEU A 1 71 ? 8.322 62.101 34.896 1.00 16.82 71 LEU A N 1
ATOM 534 C CA . LEU A 1 71 ? 6.979 62.065 35.488 1.00 16.58 71 LEU A CA 1
ATOM 535 C C . LEU A 1 71 ? 7.051 61.849 36.999 1.00 16.46 71 LEU A C 1
ATOM 536 O O . LEU A 1 71 ? 6.463 62.592 37.786 1.00 17.00 71 LEU A O 1
ATOM 541 N N . ILE A 1 72 ? 7.754 60.795 37.390 1.00 16.38 72 ILE A N 1
ATOM 542 C CA . ILE A 1 72 ? 7.711 60.354 38.782 1.00 17.10 72 ILE A CA 1
ATOM 543 C C . ILE A 1 72 ? 8.356 61.367 39.724 1.00 16.82 72 ILE A C 1
ATOM 544 O O . ILE A 1 72 ? 7.779 61.738 40.743 1.00 17.60 72 ILE A O 1
ATOM 549 N N . GLY A 1 73 ? 9.533 61.853 39.349 1.00 16.96 73 GLY A N 1
ATOM 550 C CA . GLY A 1 73 ? 10.356 62.644 40.251 1.00 17.40 73 GLY A CA 1
ATOM 551 C C . GLY A 1 73 ? 9.921 64.079 40.424 1.00 17.93 73 GLY A C 1
ATOM 552 O O . GLY A 1 73 ? 10.501 64.795 41.254 1.00 19.52 73 GLY A O 1
ATOM 553 N N . THR A 1 74 ? 8.928 64.522 39.651 1.00 17.81 74 THR A N 1
ATOM 554 C CA . THR A 1 74 ? 8.444 65.901 39.788 1.00 17.75 74 THR A CA 1
ATOM 555 C C . THR A 1 74 ? 7.034 65.964 40.388 1.00 17.97 74 THR A C 1
ATOM 556 O O . THR A 1 74 ? 6.917 66.161 41.600 1.00 18.93 74 THR A O 1
ATOM 560 N N . TRP A 1 75 ? 5.981 65.801 39.589 1.00 17.50 75 TRP A N 1
ATOM 561 C CA . TRP A 1 75 ? 4.623 66.102 40.103 1.00 17.71 75 TRP A CA 1
ATOM 562 C C . TRP A 1 75 ? 3.977 64.926 40.826 1.00 18.03 75 TRP A C 1
ATOM 563 O O . TRP A 1 75 ? 3.064 65.137 41.635 1.00 17.98 75 TRP A O 1
ATOM 574 N N . VAL A 1 76 ? 4.473 63.715 40.563 1.00 17.94 76 VAL A N 1
ATOM 575 C CA . VAL A 1 76 ? 4.011 62.514 41.281 1.00 17.61 76 VAL A CA 1
ATOM 576 C C . VAL A 1 76 ? 4.528 62.483 42.718 1.00 18.32 76 VAL A C 1
ATOM 577 O O . VAL A 1 76 ? 3.718 62.398 43.674 1.00 18.48 76 VAL A O 1
ATOM 581 N N . VAL A 1 77 ? 5.845 62.577 42.909 1.00 18.64 77 VAL A N 1
ATOM 582 C CA . VAL A 1 77 ? 6.396 62.598 44.273 1.00 19.10 77 VAL A CA 1
ATOM 583 C C . VAL A 1 77 ? 5.886 63.786 45.084 1.00 19.71 77 VAL A C 1
ATOM 584 O O . VAL A 1 77 ? 5.835 63.726 46.314 1.00 20.04 77 VAL A O 1
ATOM 588 N N . ALA A 1 78 ? 5.509 64.859 44.400 1.00 20.09 78 ALA A N 1
ATOM 589 C CA . ALA A 1 78 ? 4.936 66.028 45.057 1.00 20.67 78 ALA A CA 1
ATOM 590 C C . ALA A 1 78 ? 3.445 65.875 45.378 1.00 21.28 78 ALA A C 1
ATOM 591 O O . ALA A 1 78 ? 2.841 66.813 45.896 1.00 21.00 78 ALA A O 1
ATOM 593 N N . ASN A 1 79 ? 2.859 64.720 45.049 1.00 21.35 79 ASN A N 1
ATOM 594 C CA . ASN A 1 79 ? 1.461 64.428 45.367 1.00 22.33 79 ASN A CA 1
ATOM 595 C C . ASN A 1 79 ? 0.497 65.391 44.670 1.00 22.03 79 ASN A C 1
ATOM 596 O O . ASN A 1 79 ? -0.499 65.824 45.247 1.00 23.46 79 ASN A O 1
ATOM 601 N N . ARG A 1 80 ? 0.808 65.744 43.422 1.00 20.93 80 ARG A N 1
ATOM 602 C CA . ARG A 1 80 ? -0.018 66.682 42.645 1.00 20.55 80 ARG A CA 1
ATOM 603 C C . ARG A 1 80 ? -0.809 66.041 41.507 1.00 19.81 80 ARG A C 1
ATOM 604 O O . ARG A 1 80 ? -1.552 66.738 40.815 1.00 19.98 80 ARG A O 1
ATOM 612 N N . MET A 1 81 ? -0.664 64.730 41.333 1.00 19.29 81 MET A N 1
ATOM 613 C CA . MET A 1 81 ? -1.332 64.001 40.271 1.00 19.97 81 MET A CA 1
ATOM 614 C C . MET A 1 81 ? -2.302 62.967 40.852 1.00 20.42 81 MET A C 1
ATOM 615 O O . MET A 1 81 ? -2.049 62.413 41.932 1.00 20.99 81 MET A O 1
ATOM 620 N N . GLU A 1 82 ? -3.376 62.695 40.109 1.00 20.33 82 GLU A N 1
ATOM 621 C CA . GLU A 1 82 ? -4.313 61.629 40.476 1.00 20.85 82 GLU A CA 1
ATOM 622 C C . GLU A 1 82 ? -3.824 60.261 39.998 1.00 20.62 82 GLU A C 1
ATOM 623 O O . GLU A 1 82 ? -3.258 60.110 38.914 1.00 20.37 82 GLU A O 1
ATOM 629 N N . ASP A 1 83 ? -4.077 59.253 40.824 1.00 21.38 83 ASP A N 1
ATOM 630 C CA . ASP A 1 83 ? -3.818 57.864 40.493 1.00 21.04 83 ASP A CA 1
ATOM 631 C C . ASP A 1 83 ? -4.840 57.414 39.463 1.00 21.46 83 ASP A C 1
ATOM 632 O O . ASP A 1 83 ? -6.048 57.589 39.666 1.00 21.57 83 ASP A O 1
ATOM 637 N N . LEU A 1 84 ? -4.354 56.855 38.356 1.00 20.91 84 LEU A N 1
ATOM 638 C CA . LEU A 1 84 ? -5.177 56.453 37.225 1.00 20.89 84 LEU A CA 1
ATOM 639 C C . LEU A 1 84 ? -5.451 54.941 37.170 1.00 20.68 84 LEU A C 1
ATOM 640 O O . LEU A 1 84 ? -5.970 54.454 36.176 1.00 20.30 84 LEU A O 1
ATOM 645 N N . SER A 1 85 ? -5.101 54.215 38.232 1.00 21.53 85 SER A N 1
ATOM 646 C CA . SER A 1 85 ? -5.269 52.753 38.265 1.00 22.27 85 SER A CA 1
ATOM 647 C C . SER A 1 85 ? -6.683 52.297 37.865 1.00 22.32 85 SER A C 1
ATOM 648 O O . SER A 1 85 ? -6.836 51.387 37.042 1.00 22.21 85 SER A O 1
ATOM 651 N N . ALA A 1 86 ? -7.708 52.959 38.405 1.00 22.93 86 ALA A N 1
ATOM 652 C CA . ALA A 1 86 ? -9.113 52.566 38.120 1.00 22.98 86 ALA A CA 1
ATOM 653 C C . ALA A 1 86 ? -9.458 52.776 36.659 1.00 23.24 86 ALA A C 1
ATOM 654 O O . ALA A 1 86 ? -10.133 51.958 36.035 1.00 23.95 86 ALA A O 1
ATOM 656 N N . LEU A 1 87 ? -8.978 53.892 36.097 1.00 22.83 87 LEU A N 1
ATOM 657 C CA . LEU A 1 87 ? -9.162 54.167 34.682 1.00 22.40 87 LEU A CA 1
ATOM 658 C C . LEU A 1 87 ? -8.459 53.115 33.833 1.00 21.58 87 LEU A C 1
ATOM 659 O O . LEU A 1 87 ? -9.003 52.666 32.829 1.00 21.68 87 LEU A O 1
ATOM 664 N N . PHE A 1 88 ? -7.253 52.725 34.228 1.00 21.87 88 PHE A N 1
ATOM 665 C CA . PHE A 1 88 ? -6.520 51.677 33.524 1.00 22.63 88 PHE A CA 1
ATOM 666 C C . PHE A 1 88 ? -7.322 50.375 33.524 1.00 23.82 88 PHE A C 1
ATOM 667 O O . PHE A 1 88 ? -7.412 49.697 32.504 1.00 23.93 88 PHE A O 1
ATOM 675 N N . ARG A 1 89 ? -7.912 50.044 34.667 1.00 25.16 89 ARG A N 1
ATOM 676 C CA . ARG A 1 89 ? -8.753 48.846 34.729 1.00 26.24 89 ARG A CA 1
ATOM 677 C C . ARG A 1 89 ? -9.966 48.993 33.818 1.00 25.99 89 ARG A C 1
ATOM 678 O O . ARG A 1 89 ? -10.250 48.116 32.994 1.00 26.19 89 ARG A O 1
ATOM 686 N N . GLN A 1 90 ? -10.667 50.110 33.949 1.00 25.89 90 GLN A N 1
ATOM 687 C CA . GLN A 1 90 ? -11.842 50.380 33.129 1.00 25.85 90 GLN A CA 1
ATOM 688 C C . GLN A 1 90 ? -11.579 50.209 31.636 1.00 25.62 90 GLN A C 1
ATOM 689 O O . GLN A 1 90 ? -12.400 49.654 30.917 1.00 26.16 90 GLN A O 1
ATOM 695 N N . GLU A 1 91 ? -10.432 50.709 31.164 1.00 24.99 91 GLU A N 1
ATOM 696 C CA . GLU A 1 91 ? -10.123 50.770 29.733 1.00 24.55 91 GLU A CA 1
ATOM 697 C C . GLU A 1 91 ? -9.357 49.555 29.192 1.00 24.01 91 GLU A C 1
ATOM 698 O O . GLU A 1 91 ? -9.103 49.479 28.000 1.00 24.59 91 GLU A O 1
ATOM 704 N N . GLY A 1 92 ? -8.991 48.613 30.057 1.00 24.11 92 GLY A N 1
ATOM 705 C CA . GLY A 1 92 ? -8.237 47.441 29.634 1.00 23.86 92 GLY A CA 1
ATOM 706 C C . GLY A 1 92 ? -6.791 47.747 29.270 1.00 23.61 92 GLY A C 1
ATOM 707 O O . GLY A 1 92 ? -6.158 47.013 28.507 1.00 23.86 92 GLY A O 1
ATOM 708 N N . TRP A 1 93 ? -6.245 48.825 29.829 1.00 22.82 93 TRP A N 1
ATOM 709 C CA . TRP A 1 93 ? -4.927 49.289 29.389 1.00 22.17 93 TRP A CA 1
ATOM 710 C C . TRP A 1 93 ? -3.750 48.462 29.906 1.00 21.94 93 TRP A C 1
ATOM 711 O O . TRP A 1 93 ? -2.672 48.516 29.335 1.00 21.87 93 TRP A O 1
ATOM 722 N N . LEU A 1 94 ? -3.943 47.681 30.970 1.00 22.38 94 LEU A N 1
ATOM 723 C CA . LEU A 1 94 ? -2.851 46.849 31.486 1.00 22.10 94 LEU A CA 1
ATOM 724 C C . LEU A 1 94 ? -2.441 45.745 30.502 1.00 21.61 94 LEU A C 1
ATOM 725 O O . LEU A 1 94 ? -1.323 45.232 30.570 1.00 21.70 94 LEU A O 1
ATOM 730 N N . GLN A 1 95 ? -3.337 45.392 29.579 1.00 21.63 95 GLN A N 1
ATOM 731 C CA . GLN A 1 95 ? -3.045 44.437 28.527 1.00 21.68 95 GLN A CA 1
ATOM 732 C C . GLN A 1 95 ? -2.736 45.109 27.208 1.00 21.49 95 GLN A C 1
ATOM 733 O O . GLN A 1 95 ? -2.129 44.502 26.331 1.00 22.24 95 GLN A O 1
ATOM 739 N N . ALA A 1 96 ? -3.167 46.365 27.073 1.00 20.97 96 ALA A N 1
ATOM 740 C CA . ALA A 1 96 ? -2.996 47.119 25.832 1.00 20.54 96 ALA A CA 1
ATOM 741 C C . ALA A 1 96 ? -1.582 47.682 25.616 1.00 19.75 96 ALA A C 1
ATOM 742 O O . ALA A 1 96 ? -1.216 47.929 24.491 1.00 19.33 96 ALA A O 1
ATOM 744 N N . PHE A 1 97 ? -0.828 47.906 26.691 1.00 19.69 97 PHE A N 1
ATOM 745 C CA . PHE A 1 97 ? 0.541 48.445 26.598 1.00 20.03 97 PHE A CA 1
ATOM 746 C C . PHE A 1 97 ? 1.562 47.409 27.051 1.00 20.80 97 PHE A C 1
ATOM 747 O O . PHE A 1 97 ? 1.241 46.559 27.914 1.00 20.80 97 PHE A O 1
ATOM 755 N N . PRO A 1 98 ? 2.804 47.498 26.529 1.00 20.94 98 PRO A N 1
ATOM 756 C CA . PRO A 1 98 ? 3.870 46.578 26.964 1.00 21.60 98 PRO A CA 1
ATOM 757 C C . PRO A 1 98 ? 4.227 46.789 28.422 1.00 22.00 98 PRO A C 1
ATOM 758 O O . PRO A 1 98 ? 4.146 47.910 28.933 1.00 20.59 98 PRO A O 1
ATOM 762 N N . LYS A 1 99 ? 4.599 45.702 29.096 1.00 22.93 99 LYS A N 1
ATOM 763 C CA . LYS A 1 99 ? 4.808 45.731 30.540 1.00 23.59 99 LYS A CA 1
ATOM 764 C C . LYS A 1 99 ? 5.871 46.750 30.947 1.00 22.51 99 LYS A C 1
ATOM 765 O O . LYS A 1 99 ? 5.734 47.422 31.975 1.00 22.96 99 LYS A O 1
ATOM 771 N N . GLY A 1 100 ? 6.929 46.839 30.145 1.00 22.68 100 GLY A N 1
ATOM 772 C CA . GLY A 1 100 ? 8.033 47.774 30.394 1.00 21.90 100 GLY A CA 1
ATOM 773 C C . GLY A 1 100 ? 7.578 49.218 30.418 1.00 21.56 100 GLY A C 1
ATOM 774 O O . GLY A 1 100 ? 8.072 50.021 31.211 1.00 21.71 100 GLY A O 1
ATOM 775 N N . LEU A 1 101 ? 6.632 49.543 29.543 1.00 20.55 101 LEU A N 1
ATOM 776 C CA . LEU A 1 101 ? 6.022 50.878 29.522 1.00 20.10 101 LEU A CA 1
ATOM 777 C C . LEU A 1 101 ? 5.140 51.115 30.749 1.00 19.42 101 LEU A C 1
ATOM 778 O O . LEU A 1 101 ? 5.207 52.173 31.370 1.00 18.98 101 LEU A O 1
ATOM 783 N N . ILE A 1 102 ? 4.324 50.125 31.121 1.00 19.51 102 ILE A N 1
ATOM 784 C CA . ILE A 1 102 ? 3.537 50.233 32.344 1.00 19.87 102 ILE A CA 1
ATOM 785 C C . ILE A 1 102 ? 4.464 50.496 33.539 1.00 19.07 102 ILE A C 1
ATOM 786 O O . ILE A 1 102 ? 4.158 51.301 34.424 1.00 18.70 102 ILE A O 1
ATOM 791 N N . ASP A 1 103 ? 5.608 49.820 33.551 1.00 19.71 103 ASP A N 1
ATOM 792 C CA . ASP A 1 103 ? 6.553 50.011 34.643 1.00 20.76 103 ASP A CA 1
ATOM 793 C C . ASP A 1 103 ? 7.033 51.458 34.748 1.00 20.14 103 ASP A C 1
ATOM 794 O O . ASP A 1 103 ? 7.133 51.978 35.844 1.00 20.70 103 ASP A O 1
ATOM 799 N N . LEU A 1 104 ? 7.283 52.124 33.617 1.00 19.98 104 LEU A N 1
ATOM 800 C CA . LEU A 1 104 ? 7.789 53.515 33.625 1.00 19.95 104 LEU A CA 1
ATOM 801 C C . LEU A 1 104 ? 6.807 54.526 34.160 1.00 19.96 104 LEU A C 1
ATOM 802 O O . LEU A 1 104 ? 7.202 55.601 34.611 1.00 19.74 104 LEU A O 1
ATOM 807 N N . ILE A 1 105 ? 5.520 54.214 34.071 1.00 19.51 105 ILE A N 1
ATOM 808 C CA . ILE A 1 105 ? 4.464 55.140 34.513 1.00 19.95 105 ILE A CA 1
ATOM 809 C C . ILE A 1 105 ? 3.877 54.769 35.889 1.00 20.12 105 ILE A C 1
ATOM 810 O O . ILE A 1 105 ? 2.972 55.453 36.382 1.00 20.09 105 ILE A O 1
ATOM 815 N N . SER A 1 106 ? 4.434 53.724 36.498 1.00 20.64 106 SER A N 1
ATOM 816 C CA . SER A 1 106 ? 3.938 53.148 37.751 1.00 21.36 106 SER A CA 1
ATOM 817 C C . SER A 1 106 ? 4.887 53.481 38.895 1.00 21.87 106 SER A C 1
ATOM 818 O O . SER A 1 106 ? 6.101 53.469 38.713 1.00 23.08 106 SER A O 1
ATOM 821 N N . TYR A 1 107 ? 4.337 53.772 40.069 1.00 22.20 107 TYR A N 1
ATOM 822 C CA . TYR A 1 107 ? 5.152 54.132 41.230 1.00 22.43 107 TYR A CA 1
ATOM 823 C C . TYR A 1 107 ? 4.333 54.042 42.510 1.00 22.17 107 TYR A C 1
ATOM 824 O O . TYR A 1 107 ? 3.224 54.592 42.591 1.00 20.93 107 TYR A O 1
ATOM 833 N N . LYS A 1 108 ? 4.898 53.385 43.517 1.00 22.80 108 LYS A N 1
ATOM 834 C CA . LYS A 1 108 ? 4.261 53.273 44.832 1.00 24.21 108 LYS A CA 1
ATOM 835 C C . LYS A 1 108 ? 2.790 52.849 44.764 1.00 23.86 108 LYS A C 1
ATOM 836 O O . LYS A 1 108 ? 1.936 53.399 45.450 1.00 25.35 108 LYS A O 1
ATOM 842 N N . GLY A 1 109 ? 2.503 51.863 43.927 1.00 23.96 109 GLY A N 1
ATOM 843 C CA . GLY A 1 109 ? 1.156 51.305 43.839 1.00 23.50 109 GLY A CA 1
ATOM 844 C C . GLY A 1 109 ? 0.174 52.036 42.938 1.00 23.54 109 GLY A C 1
ATOM 845 O O . GLY A 1 109 ? -0.980 51.607 42.788 1.00 24.21 109 GLY A O 1
ATOM 846 N N . GLY A 1 110 ? 0.606 53.149 42.333 1.00 22.26 110 GLY A N 1
ATOM 847 C CA . GLY A 1 110 ? -0.244 53.945 41.457 1.00 21.30 110 GLY A CA 1
ATOM 848 C C . GLY A 1 110 ? 0.271 53.911 40.033 1.00 20.16 110 GLY A C 1
ATOM 849 O O . GLY A 1 110 ? 1.372 53.444 39.775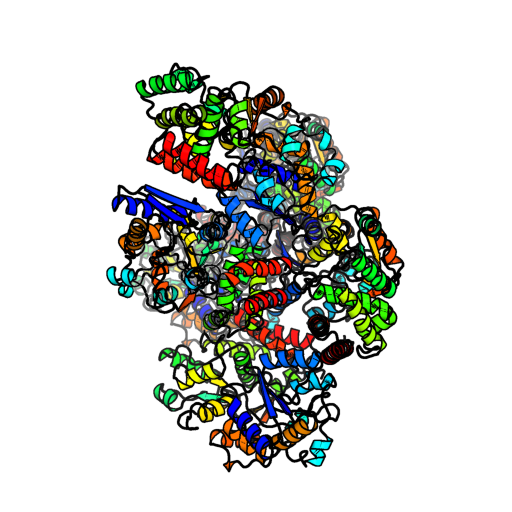 1.00 19.13 110 GLY A O 1
ATOM 850 N N . ILE A 1 111 ? -0.568 54.369 39.113 1.00 19.95 111 ILE A N 1
ATOM 851 C CA . ILE A 1 111 ? -0.224 54.515 37.688 1.00 19.21 111 ILE A CA 1
ATOM 852 C C . ILE A 1 111 ? -0.597 55.951 37.343 1.00 18.74 111 ILE A C 1
ATOM 853 O O . ILE A 1 111 ? -1.709 56.388 37.640 1.00 17.82 111 ILE A O 1
ATOM 858 N N . TRP A 1 112 ? 0.344 56.702 36.749 1.00 17.69 112 TRP A N 1
ATOM 859 C CA . TRP A 1 112 ? 0.289 58.164 36.852 1.00 17.36 112 TRP A CA 1
ATOM 860 C C . TRP A 1 112 ? 0.113 58.935 35.549 1.00 16.20 112 TRP A C 1
ATOM 861 O O . TRP A 1 112 ? -0.109 60.149 35.579 1.00 15.94 112 TRP A O 1
ATOM 872 N N . SER A 1 113 ? 0.191 58.251 34.415 1.00 16.15 113 SER A N 1
ATOM 873 C CA . SER A 1 113 ? -0.091 58.890 33.123 1.00 16.26 113 SER A CA 1
ATOM 874 C C . SER A 1 113 ? -0.457 57.849 32.073 1.00 16.53 113 SER A C 1
ATOM 875 O O . SER A 1 113 ? -0.317 56.637 32.303 1.00 15.56 113 SER A O 1
ATOM 878 N N . VAL A 1 114 ? -0.921 58.333 30.925 1.00 15.86 114 VAL A N 1
ATOM 879 C CA . VAL A 1 114 ? -1.343 57.493 29.818 1.00 16.20 114 VAL A CA 1
ATOM 880 C C . VAL A 1 114 ? -0.441 57.769 28.622 1.00 16.41 114 VAL A C 1
ATOM 881 O O . VAL A 1 114 ? -0.459 58.887 28.087 1.00 14.91 114 VAL A O 1
ATOM 885 N N . PRO A 1 115 ? 0.351 56.772 28.208 1.00 16.86 115 PRO A N 1
ATOM 886 C CA . PRO A 1 115 ? 1.234 56.952 27.049 1.00 16.77 115 PRO A CA 1
ATOM 887 C C . PRO A 1 115 ? 0.480 57.071 25.735 1.00 17.09 115 PRO A C 1
ATOM 888 O O . PRO A 1 115 ? -0.456 56.303 25.483 1.00 16.21 115 PRO A O 1
ATOM 892 N N . VAL A 1 116 ? 0.872 58.027 24.901 1.00 15.99 116 VAL A N 1
ATOM 893 C CA . VAL A 1 116 ? 0.254 58.208 23.595 1.00 15.87 116 VAL A CA 1
ATOM 894 C C . VAL A 1 116 ? 1.096 57.664 22.453 1.00 15.34 116 VAL A C 1
ATOM 895 O O . VAL A 1 116 ? 0.592 57.440 21.362 1.00 15.94 116 VAL A O 1
ATOM 899 N N . ASN A 1 117 ? 2.388 57.466 22.701 1.00 14.89 117 ASN A N 1
ATOM 900 C CA . ASN A 1 117 ? 3.313 57.106 21.660 1.00 14.56 117 ASN A CA 1
ATOM 901 C C . ASN A 1 117 ? 4.588 56.479 22.208 1.00 14.47 117 ASN A C 1
ATOM 902 O O . ASN A 1 117 ? 4.775 56.331 23.431 1.00 13.95 117 ASN A O 1
ATOM 907 N N . ILE A 1 118 ? 5.439 56.105 21.275 1.00 14.38 118 ILE A N 1
ATOM 908 C CA . ILE A 1 118 ? 6.833 55.778 21.529 1.00 14.71 118 ILE A CA 1
ATOM 909 C C . ILE A 1 118 ? 7.652 56.535 20.474 1.00 13.96 118 ILE A C 1
ATOM 910 O O . ILE A 1 118 ? 7.431 56.389 19.273 1.00 13.68 118 ILE A O 1
ATOM 915 N N . HIS A 1 119 ? 8.583 57.377 20.932 1.00 14.08 119 HIS A N 1
ATOM 916 C CA . HIS A 1 119 ? 9.604 57.930 20.054 1.00 13.86 119 HIS A CA 1
ATOM 917 C C . HIS A 1 119 ? 10.943 57.217 20.303 1.00 13.62 119 HIS A C 1
ATOM 918 O O . HIS A 1 119 ? 11.210 56.685 21.393 1.00 13.22 119 HIS A O 1
ATOM 925 N N . ARG A 1 120 ? 11.785 57.245 19.282 1.00 14.06 120 ARG A N 1
ATOM 926 C CA . ARG A 1 120 ? 13.148 56.739 19.342 1.00 14.32 120 ARG A CA 1
ATOM 927 C C . ARG A 1 120 ? 14.113 57.925 19.289 1.00 14.88 120 ARG A C 1
ATOM 928 O O . ARG A 1 120 ? 13.981 58.793 18.409 1.00 15.27 120 ARG A O 1
ATOM 936 N N . SER A 1 121 ? 15.077 57.922 20.199 1.00 15.04 121 SER A N 1
ATOM 937 C CA . SER A 1 121 ? 16.069 58.975 20.284 1.00 14.85 121 SER A CA 1
ATOM 938 C C . SER A 1 121 ? 17.232 58.761 19.303 1.00 15.71 121 SER A C 1
ATOM 939 O O . SER A 1 121 ? 17.684 59.721 18.656 1.00 14.48 121 SER A O 1
ATOM 942 N N . ASN A 1 122 ? 17.721 57.525 19.204 1.00 14.77 122 ASN A N 1
ATOM 943 C CA . ASN A 1 122 ? 18.990 57.246 18.519 1.00 14.86 122 ASN A CA 1
ATOM 944 C C . ASN A 1 122 ? 18.817 56.942 17.026 1.00 15.11 122 ASN A C 1
ATOM 945 O O . ASN A 1 122 ? 19.045 55.790 16.586 1.00 15.55 122 ASN A O 1
ATOM 950 N N . VAL A 1 123 ? 18.422 57.964 16.258 1.00 15.36 123 VAL A N 1
ATOM 951 C CA . VAL A 1 123 ? 18.310 57.829 14.818 1.00 16.07 123 VAL A CA 1
ATOM 952 C C . VAL A 1 123 ? 19.196 58.848 14.112 1.00 17.19 123 VAL A C 1
ATOM 953 O O . VAL A 1 123 ? 19.262 60.025 14.498 1.00 16.36 123 VAL A O 1
ATOM 957 N N . MET A 1 124 ? 19.864 58.368 13.063 1.00 17.77 124 MET A N 1
ATOM 958 C CA . MET A 1 124 ? 20.689 59.190 12.202 1.00 18.82 124 MET A CA 1
ATOM 959 C C . MET A 1 124 ? 19.966 59.333 10.868 1.00 18.98 124 MET A C 1
ATOM 960 O O . MET A 1 124 ? 19.603 58.319 10.230 1.00 19.04 124 MET A O 1
ATOM 965 N N . TRP A 1 125 ? 19.751 60.582 10.459 1.00 18.78 125 TRP A N 1
ATOM 966 C CA . TRP A 1 125 ? 19.038 60.943 9.235 1.00 19.18 125 TRP A CA 1
ATOM 967 C C . TRP A 1 125 ? 20.025 61.421 8.171 1.00 20.08 125 TRP A C 1
ATOM 968 O O . TRP A 1 125 ? 20.986 62.104 8.484 1.00 18.63 125 TRP A O 1
ATOM 979 N N . TYR A 1 126 ? 19.763 61.052 6.925 1.00 21.11 126 TYR A N 1
ATOM 980 C CA . TYR A 1 126 ? 20.602 61.442 5.806 1.00 23.05 126 TYR A CA 1
ATOM 981 C C . TYR A 1 126 ? 19.770 61.343 4.534 1.00 24.28 126 TYR A C 1
ATOM 982 O O . TYR A 1 126 ? 18.646 60.836 4.557 1.00 23.50 126 TYR A O 1
ATOM 991 N N . LEU A 1 127 ? 20.337 61.822 3.428 1.00 25.77 127 LEU A N 1
ATOM 992 C CA . LEU A 1 127 ? 19.661 61.817 2.135 1.00 27.01 127 LEU A CA 1
ATOM 993 C C . LEU A 1 127 ? 20.425 60.848 1.259 1.00 28.44 127 LEU A C 1
ATOM 994 O O . LEU A 1 127 ? 21.591 61.108 0.949 1.00 28.80 127 LEU A O 1
ATOM 999 N N . PRO A 1 128 ? 19.812 59.707 0.893 1.00 29.41 128 PRO A N 1
ATOM 1000 C CA . PRO A 1 128 ? 20.550 58.770 0.036 1.00 30.12 128 PRO A CA 1
ATOM 1001 C C . PRO A 1 128 ? 21.116 59.363 -1.277 1.00 30.45 128 PRO A C 1
ATOM 1002 O O . PRO A 1 128 ? 22.232 59.014 -1.647 1.00 31.49 128 PRO A O 1
ATOM 1006 N N . ALA A 1 129 ? 20.400 60.270 -1.944 1.00 31.54 129 ALA A N 1
ATOM 1007 C CA . ALA A 1 129 ? 20.908 60.874 -3.203 1.00 31.91 129 ALA A CA 1
ATOM 1008 C C . ALA A 1 129 ? 22.067 61.844 -2.984 1.00 32.75 129 ALA A C 1
ATOM 1009 O O . ALA A 1 129 ? 22.942 61.972 -3.851 1.00 32.82 129 ALA A O 1
ATOM 1011 N N . LYS A 1 130 ? 22.060 62.564 -1.860 1.00 32.89 130 LYS A N 1
ATOM 1012 C CA . LYS A 1 130 ? 23.163 63.477 -1.536 1.00 33.14 130 LYS A CA 1
ATOM 1013 C C . LYS A 1 130 ? 24.402 62.676 -1.176 1.00 33.21 130 LYS A C 1
ATOM 1014 O O . LYS A 1 130 ? 25.520 63.036 -1.567 1.00 33.32 130 LYS A O 1
ATOM 1020 N N . LEU A 1 131 ? 24.214 61.586 -0.447 1.00 33.55 131 LEU A N 1
ATOM 1021 C CA . LEU A 1 131 ? 25.347 60.752 -0.064 1.00 33.93 131 LEU A CA 1
ATOM 1022 C C . LEU A 1 131 ? 26.004 60.179 -1.312 1.00 34.68 131 LEU A C 1
ATOM 1023 O O . LEU A 1 131 ? 27.228 60.082 -1.377 1.00 35.03 131 LEU A O 1
ATOM 1028 N N . LYS A 1 132 ? 25.185 59.796 -2.291 1.00 34.90 132 LYS A N 1
ATOM 1029 C CA . LYS A 1 132 ? 25.707 59.283 -3.574 1.00 35.43 132 LYS A CA 1
ATOM 1030 C C . LYS A 1 132 ? 26.477 60.360 -4.347 1.00 35.70 132 LYS A C 1
ATOM 1031 O O . LYS A 1 132 ? 27.545 60.103 -4.910 1.00 35.55 132 LYS A O 1
ATOM 1037 N N . GLY A 1 133 ? 25.925 61.573 -4.359 1.00 36.20 133 GLY A N 1
ATOM 1038 C CA . GLY A 1 133 ? 26.593 62.740 -4.938 1.00 36.48 133 GLY A CA 1
ATOM 1039 C C . GLY A 1 133 ? 27.973 63.012 -4.354 1.00 37.04 133 GLY A C 1
ATOM 1040 O O . GLY A 1 133 ? 28.876 63.487 -5.075 1.00 37.35 133 GLY A O 1
ATOM 1041 N N . TRP A 1 134 ? 28.131 62.716 -3.058 1.00 36.96 134 TRP A N 1
ATOM 1042 C CA . TRP A 1 134 ? 29.427 62.820 -2.348 1.00 36.98 134 TRP A CA 1
ATOM 1043 C C . TRP A 1 134 ? 30.241 61.531 -2.312 1.00 36.90 134 TRP A C 1
ATOM 1044 O O . TRP A 1 134 ? 31.351 61.517 -1.793 1.00 37.38 134 TRP A O 1
ATOM 1055 N N . GLY A 1 135 ? 29.686 60.443 -2.812 1.00 37.35 135 GLY A N 1
ATOM 1056 C CA . GLY A 1 135 ? 30.431 59.194 -2.864 1.00 37.81 135 GLY A CA 1
ATOM 1057 C C . GLY A 1 135 ? 30.810 58.638 -1.510 1.00 38.09 135 GLY A C 1
ATOM 1058 O O . GLY A 1 135 ? 31.948 58.221 -1.308 1.00 38.51 135 GLY A O 1
ATOM 1059 N N . VAL A 1 136 ? 29.855 58.628 -0.577 1.00 38.37 136 VAL A N 1
ATOM 1060 C CA . VAL A 1 136 ? 30.063 58.030 0.755 1.00 38.28 136 VAL A CA 1
ATOM 1061 C C . VAL A 1 136 ? 28.874 57.150 1.166 1.00 38.10 136 VAL A C 1
ATOM 1062 O O . VAL A 1 136 ? 27.779 57.295 0.622 1.00 38.11 136 VAL A O 1
ATOM 1066 N N . ASN A 1 137 ? 29.106 56.273 2.143 1.00 37.82 137 ASN A N 1
ATOM 1067 C CA . ASN A 1 137 ? 28.062 55.448 2.768 1.00 37.84 137 ASN A CA 1
ATOM 1068 C C . ASN A 1 137 ? 27.612 56.003 4.132 1.00 37.59 137 ASN A C 1
ATOM 1069 O O . ASN A 1 137 ? 28.322 56.808 4.727 1.00 37.32 137 ASN A O 1
ATOM 1074 N N . PRO A 1 138 ? 26.437 55.560 4.640 1.00 37.16 138 PRO A N 1
ATOM 1075 C CA . PRO A 1 138 ? 26.039 55.865 6.023 1.00 36.56 138 PRO A CA 1
ATOM 1076 C C . PRO A 1 138 ? 26.869 55.094 7.061 1.00 35.96 138 PRO A C 1
ATOM 1077 O O . PRO A 1 138 ? 26.901 53.872 7.014 1.00 36.39 138 PRO A O 1
ATOM 1081 N N . PRO A 1 139 ? 27.541 55.801 7.995 1.00 34.87 139 PRO A N 1
ATOM 1082 C CA . PRO A 1 139 ? 28.429 55.135 8.959 1.00 34.41 139 PRO A CA 1
ATOM 1083 C C . PRO A 1 139 ? 27.736 54.299 10.040 1.00 33.80 139 PRO A C 1
ATOM 1084 O O . PRO A 1 139 ? 26.749 54.739 10.632 1.00 33.20 139 PRO A O 1
ATOM 1088 N N . ARG A 1 140 ? 28.283 53.111 10.307 1.00 33.30 140 ARG A N 1
ATOM 1089 C CA . ARG A 1 140 ? 27.706 52.180 11.271 1.00 33.36 140 ARG A CA 1
ATOM 1090 C C . ARG A 1 140 ? 28.396 52.215 12.643 1.00 31.67 140 ARG A C 1
ATOM 1091 O O . ARG A 1 140 ? 27.894 51.617 13.601 1.00 31.43 140 ARG A O 1
ATOM 1099 N N . THR A 1 141 ? 29.535 52.915 12.739 1.00 30.19 141 THR A N 1
ATOM 1100 C CA . THR A 1 141 ? 30.248 53.095 14.007 1.00 29.48 141 THR A CA 1
ATOM 1101 C C . THR A 1 141 ? 30.752 54.525 14.094 1.00 27.81 141 THR A C 1
ATOM 1102 O O . THR A 1 141 ? 30.827 55.207 13.086 1.00 26.63 141 THR A O 1
ATOM 1106 N N . TRP A 1 142 ? 31.121 54.972 15.293 1.00 27.32 142 TRP A N 1
ATOM 1107 C CA . TRP A 1 142 ? 31.647 56.341 15.437 1.00 27.46 142 TRP A CA 1
ATOM 1108 C C . TRP A 1 142 ? 33.007 56.540 14.754 1.00 27.59 142 TRP A C 1
ATOM 1109 O O . TRP A 1 142 ? 33.270 57.627 14.221 1.00 27.80 142 TRP A O 1
ATOM 1120 N N . ASP A 1 143 ? 33.834 55.497 14.712 1.00 28.16 143 ASP A N 1
ATOM 1121 C CA . ASP A 1 143 ? 35.108 55.591 13.972 1.00 28.71 143 ASP A CA 1
ATOM 1122 C C . ASP A 1 143 ? 34.868 55.802 12.487 1.00 28.76 143 ASP A C 1
ATOM 1123 O O . ASP A 1 143 ? 35.481 56.678 11.878 1.00 29.03 143 ASP A O 1
ATOM 1128 N N . LYS A 1 144 ? 33.959 55.027 11.905 1.00 28.92 144 LYS A N 1
ATOM 1129 C CA . LYS A 1 144 ? 33.606 55.213 10.495 1.00 29.27 144 LYS A CA 1
ATOM 1130 C C . LYS A 1 144 ? 32.894 56.555 10.222 1.00 28.46 144 LYS A C 1
ATOM 1131 O O . LYS A 1 144 ? 33.070 57.165 9.174 1.00 28.45 144 LYS A O 1
ATOM 1137 N N . PHE A 1 145 ? 32.088 57.014 11.174 1.00 27.27 145 PHE A N 1
ATOM 1138 C CA . PHE A 1 145 ? 31.475 58.338 11.085 1.00 27.20 145 PHE A CA 1
ATOM 1139 C C . PHE A 1 145 ? 32.541 59.431 10.986 1.00 26.49 145 PHE A C 1
ATOM 1140 O O . PHE A 1 145 ? 32.466 60.318 10.143 1.00 27.21 145 PHE A O 1
ATOM 1148 N N . LEU A 1 146 ? 33.516 59.380 11.873 1.00 27.47 146 LEU A N 1
ATOM 1149 C CA . LEU A 1 146 ? 34.550 60.404 11.909 1.00 28.01 146 LEU A CA 1
ATOM 1150 C C . LEU A 1 146 ? 35.401 60.388 10.637 1.00 28.53 146 LEU A C 1
ATOM 1151 O O . LEU A 1 146 ? 35.739 61.437 10.118 1.00 28.73 146 LEU A O 1
ATOM 1156 N N . ALA A 1 147 ? 35.723 59.194 10.145 1.00 29.45 147 ALA A N 1
ATOM 1157 C CA . ALA A 1 147 ? 36.466 59.041 8.873 1.00 29.59 147 ALA A CA 1
ATOM 1158 C C . ALA A 1 147 ? 35.688 59.554 7.662 1.00 29.74 147 ALA A C 1
ATOM 1159 O O . ALA A 1 147 ? 36.233 60.262 6.809 1.00 29.67 147 ALA A O 1
ATOM 1161 N N . THR A 1 148 ? 34.404 59.211 7.585 1.00 29.66 148 THR A N 1
ATOM 1162 C CA . THR A 1 148 ? 33.550 59.715 6.511 1.00 29.87 148 THR A CA 1
ATOM 1163 C C . THR A 1 148 ? 33.414 61.238 6.551 1.00 29.69 148 THR A C 1
ATOM 1164 O O . THR A 1 148 ? 33.453 61.901 5.522 1.00 29.58 148 THR A O 1
ATOM 1168 N N . CYS A 1 149 ? 33.251 61.800 7.741 1.00 29.83 149 CYS A N 1
ATOM 1169 C CA . CYS A 1 149 ? 33.162 63.250 7.864 1.00 30.23 149 CYS A CA 1
ATOM 1170 C C . CYS A 1 149 ? 34.450 63.953 7.403 1.00 30.57 149 CYS A C 1
ATOM 1171 O O . CYS A 1 149 ? 34.391 65.024 6.812 1.00 29.84 149 CYS A O 1
ATOM 1174 N N . GLN A 1 150 ? 35.601 63.346 7.688 1.00 31.95 150 GLN A N 1
ATOM 1175 C CA . GLN A 1 150 ? 36.892 63.886 7.224 1.00 32.50 150 GLN A CA 1
ATOM 1176 C C . GLN A 1 150 ? 36.958 63.875 5.684 1.00 32.57 150 GLN A C 1
ATOM 1177 O O . GLN A 1 150 ? 37.258 64.890 5.047 1.00 32.52 150 GLN A O 1
ATOM 1183 N N . THR A 1 151 ? 36.624 62.731 5.096 1.00 33.13 151 THR A N 1
ATOM 1184 C CA . THR A 1 151 ? 36.446 62.624 3.642 1.00 33.15 151 THR A CA 1
ATOM 1185 C C . THR A 1 151 ? 35.538 63.729 3.099 1.00 33.47 151 THR A C 1
ATOM 1186 O O . THR A 1 151 ? 35.845 64.345 2.074 1.00 33.00 151 THR A O 1
ATOM 1190 N N . LEU A 1 152 ? 34.418 63.989 3.786 1.00 33.26 152 LEU A N 1
ATOM 1191 C CA . LEU A 1 152 ? 33.449 64.976 3.310 1.00 33.24 152 LEU A CA 1
ATOM 1192 C C . LEU A 1 152 ? 33.989 66.396 3.421 1.00 33.35 152 LEU A C 1
ATOM 1193 O O . LEU A 1 152 ? 33.716 67.232 2.556 1.00 32.95 152 LEU A O 1
ATOM 1198 N N . LYS A 1 153 ? 34.743 66.670 4.482 1.00 33.26 153 LYS A N 1
ATOM 1199 C CA . LYS A 1 153 ? 35.405 67.966 4.616 1.00 34.28 153 LYS A CA 1
ATOM 1200 C C . LYS A 1 153 ? 36.397 68.195 3.467 1.00 34.65 153 LYS A C 1
ATOM 1201 O O . LYS A 1 153 ? 36.428 69.278 2.879 1.00 34.29 153 LYS A O 1
ATOM 1207 N N . GLN A 1 154 ? 37.162 67.157 3.147 1.00 35.49 154 GLN A N 1
ATOM 1208 C CA . GLN A 1 154 ? 38.081 67.180 1.990 1.00 36.37 154 GLN A CA 1
ATOM 1209 C C . GLN A 1 154 ? 37.339 67.457 0.677 1.00 36.40 154 GLN A C 1
ATOM 1210 O O . GLN A 1 154 ? 37.816 68.225 -0.169 1.00 36.77 154 GLN A O 1
ATOM 1216 N N . LYS A 1 155 ? 36.154 66.868 0.532 1.00 36.25 155 LYS A N 1
ATOM 1217 C CA . LYS A 1 155 ? 35.300 67.097 -0.638 1.00 36.05 155 LYS A CA 1
ATOM 1218 C C . LYS A 1 155 ? 34.571 68.449 -0.628 1.00 35.55 155 LYS A C 1
ATOM 1219 O O . LYS A 1 155 ? 33.854 68.760 -1.575 1.00 36.55 155 LYS A O 1
ATOM 1225 N N . GLY A 1 156 ? 34.755 69.250 0.424 1.00 34.62 156 GLY A N 1
ATOM 1226 C CA . GLY A 1 156 ? 34.209 70.606 0.472 1.00 33.64 156 GLY A CA 1
ATOM 1227 C C . GLY A 1 156 ? 32.988 70.821 1.360 1.00 32.97 156 GLY A C 1
ATOM 1228 O O . GLY A 1 156 ? 32.456 71.939 1.405 1.00 32.56 156 GLY A O 1
ATOM 1229 N N . LEU A 1 157 ? 32.541 69.763 2.045 1.00 31.93 157 LEU A N 1
ATOM 1230 C CA . LEU A 1 157 ? 31.436 69.864 3.009 1.00 31.53 157 LEU A CA 1
ATOM 1231 C C . LEU A 1 157 ? 32.029 70.214 4.376 1.00 30.46 157 LEU A C 1
ATOM 1232 O O . LEU A 1 157 ? 32.500 69.344 5.093 1.00 30.75 157 LEU A O 1
ATOM 1237 N N . GLU A 1 158 ? 32.007 71.508 4.693 1.00 30.15 158 GLU A N 1
ATOM 1238 C CA . GLU A 1 158 ? 32.605 72.094 5.898 1.00 30.38 158 GLU A CA 1
ATOM 1239 C C . GLU A 1 158 ? 32.131 71.489 7.231 1.00 28.74 158 GLU A C 1
ATOM 1240 O O . GLU A 1 158 ? 32.905 71.354 8.176 1.00 28.12 158 GLU A O 1
ATOM 1246 N N . ALA A 1 159 ? 30.835 71.200 7.300 1.00 26.97 159 ALA A N 1
ATOM 1247 C CA . ALA A 1 159 ? 30.194 70.770 8.543 1.00 25.70 159 ALA A CA 1
ATOM 1248 C C . ALA A 1 159 ? 29.281 69.613 8.181 1.00 24.14 159 ALA A C 1
ATOM 1249 O O . ALA A 1 159 ? 28.079 69.818 7.964 1.00 23.83 159 ALA A O 1
ATOM 1251 N N . PRO A 1 160 ? 29.862 68.411 8.047 1.00 23.32 160 PRO A N 1
ATOM 1252 C CA . PRO A 1 160 ? 29.063 67.240 7.671 1.00 22.86 160 PRO A CA 1
ATOM 1253 C C . PRO A 1 160 ? 27.981 66.836 8.684 1.00 21.97 160 PRO A C 1
ATOM 1254 O O . PRO A 1 160 ? 27.027 66.151 8.300 1.00 22.44 160 PRO A O 1
ATOM 1258 N N . LEU A 1 161 ? 28.142 67.234 9.942 1.00 20.24 161 LEU A N 1
ATOM 1259 C CA . LEU A 1 161 ? 27.123 66.962 10.974 1.00 19.67 161 LEU A CA 1
ATOM 1260 C C . LEU A 1 161 ? 26.289 68.204 11.242 1.00 18.91 161 LEU A C 1
ATOM 1261 O O . LEU A 1 161 ? 26.830 69.270 11.545 1.00 18.36 161 LEU A O 1
ATOM 1266 N N . ALA A 1 162 ? 24.968 68.064 11.111 1.00 17.25 162 ALA A N 1
ATOM 1267 C CA . ALA A 1 162 ? 24.020 69.104 11.478 1.00 16.97 162 ALA A CA 1
ATOM 1268 C C . ALA A 1 162 ? 23.757 69.002 12.973 1.00 15.83 162 ALA A C 1
ATOM 1269 O O . ALA A 1 162 ? 23.624 67.891 13.507 1.00 15.50 162 ALA A O 1
ATOM 1271 N N . LEU A 1 163 ? 23.710 70.147 13.634 1.00 15.56 163 LEU A N 1
ATOM 1272 C CA . LEU A 1 163 ? 23.481 70.226 15.070 1.00 15.40 163 LEU A CA 1
ATOM 1273 C C . LEU A 1 163 ? 22.812 71.561 15.414 1.00 15.43 163 LEU A C 1
ATOM 1274 O O . LEU A 1 163 ? 23.009 72.554 14.699 1.00 15.46 163 LEU A O 1
ATOM 1279 N N . GLY A 1 164 ? 21.997 71.578 16.472 1.00 14.67 164 GLY A N 1
ATOM 1280 C CA . GLY A 1 164 ? 21.305 72.778 16.923 1.00 14.21 164 GLY A CA 1
ATOM 1281 C C . GLY A 1 164 ? 21.628 73.168 18.363 1.00 14.03 164 GLY A C 1
ATOM 1282 O O . GLY A 1 164 ? 22.717 72.884 18.900 1.00 13.79 164 GLY A O 1
ATOM 1283 N N . GLU A 1 165 ? 20.630 73.769 18.996 1.00 14.17 165 GLU A N 1
ATOM 1284 C CA . GLU A 1 165 ? 20.721 74.318 20.332 1.00 14.33 165 GLU A CA 1
ATOM 1285 C C . GLU A 1 165 ? 21.086 73.281 21.412 1.00 14.69 165 GLU A C 1
ATOM 1286 O O . GLU A 1 165 ? 21.104 72.063 21.177 1.00 14.19 165 GLU A O 1
ATOM 1292 N N . ASN A 1 166 ? 21.371 73.795 22.604 1.00 14.41 166 ASN A N 1
ATOM 1293 C CA . ASN A 1 166 ? 21.891 73.003 23.702 1.00 14.00 166 ASN A CA 1
ATOM 1294 C C . ASN A 1 166 ? 21.232 71.632 23.861 1.00 13.37 166 ASN A C 1
ATOM 1295 O O . ASN A 1 166 ? 21.939 70.625 23.899 1.00 13.52 166 ASN A O 1
ATOM 1300 N N . TRP A 1 167 ? 19.911 71.585 23.935 1.00 13.03 167 TRP A N 1
ATOM 1301 C CA . TRP A 1 167 ? 19.288 70.251 24.174 1.00 12.89 167 TRP A CA 1
ATOM 1302 C C . TRP A 1 167 ? 19.627 69.258 23.066 1.00 12.61 167 TRP A C 1
ATOM 1303 O O . TRP A 1 167 ? 19.736 68.058 23.328 1.00 12.84 167 TRP A O 1
ATOM 1314 N N . THR A 1 168 ? 19.806 69.730 21.828 1.00 11.73 168 THR A N 1
ATOM 1315 C CA . THR A 1 168 ? 20.121 68.818 20.708 1.00 12.54 168 THR A CA 1
ATOM 1316 C C . THR A 1 168 ? 21.552 68.284 20.814 1.00 12.14 168 THR A C 1
ATOM 1317 O O . THR A 1 168 ? 21.890 67.238 20.272 1.00 12.75 168 THR A O 1
ATOM 1321 N N . GLN A 1 169 ? 22.407 69.045 21.500 1.00 13.18 169 GLN A N 1
ATOM 1322 C CA . GLN A 1 169 ? 23.768 68.600 21.775 1.00 13.62 169 GLN A CA 1
ATOM 1323 C C . GLN A 1 169 ? 23.744 67.504 22.837 1.00 13.36 169 GLN A C 1
ATOM 1324 O O . GLN A 1 169 ? 24.447 66.514 22.721 1.00 13.76 169 GLN A O 1
ATOM 1330 N N . GLN A 1 170 ? 22.905 67.677 23.849 1.00 13.11 170 GLN A N 1
ATOM 1331 C CA . GLN A 1 170 ? 22.657 66.621 24.835 1.00 12.56 170 GLN A CA 1
ATOM 1332 C C . GLN A 1 170 ? 22.098 65.381 24.141 1.00 12.49 170 GLN A C 1
ATOM 1333 O O . GLN A 1 170 ? 22.486 64.261 24.457 1.00 12.91 170 GLN A O 1
ATOM 1339 N N . HIS A 1 171 ? 21.182 65.606 23.199 1.00 12.44 171 HIS A N 1
ATOM 1340 C CA . HIS A 1 171 ? 20.564 64.546 22.418 1.00 12.36 171 HIS A CA 1
ATOM 1341 C C . HIS A 1 171 ? 21.603 63.732 21.666 1.00 13.02 171 HIS A C 1
ATOM 1342 O O . HIS A 1 171 ? 21.595 62.516 21.705 1.00 13.75 171 HIS A O 1
ATOM 1349 N N . LEU A 1 172 ? 22.502 64.428 20.978 1.00 13.11 172 LEU A N 1
ATOM 1350 C CA . LEU A 1 172 ? 23.624 63.769 20.328 1.00 13.93 172 LEU A CA 1
ATOM 1351 C C . LEU A 1 172 ? 24.469 62.974 21.336 1.00 13.87 172 LEU A C 1
ATOM 1352 O O . LEU A 1 172 ? 24.831 61.820 21.082 1.00 14.58 172 LEU A O 1
ATOM 1357 N N . TRP A 1 173 ? 24.755 63.584 22.482 1.00 13.64 173 TRP A N 1
ATOM 1358 C CA . TRP A 1 173 ? 25.563 62.954 23.520 1.00 14.00 173 TRP A CA 1
ATOM 1359 C C . TRP A 1 173 ? 24.970 61.608 23.977 1.00 13.93 173 TRP A C 1
ATOM 1360 O O . TRP A 1 173 ? 25.699 60.654 24.136 1.00 14.83 173 TRP A O 1
ATOM 1371 N N . GLU A 1 174 ? 23.650 61.516 24.140 1.00 14.07 174 GLU A N 1
ATOM 1372 C CA . GLU A 1 174 ? 23.098 60.241 24.665 1.00 14.55 174 GLU A CA 1
ATOM 1373 C C . GLU A 1 174 ? 23.275 59.105 23.655 1.00 14.90 174 GLU A C 1
ATOM 1374 O O . GLU A 1 174 ? 23.473 57.955 24.042 1.00 16.08 174 GLU A O 1
ATOM 1380 N N . SER A 1 175 ? 23.242 59.420 22.366 1.00 14.52 175 SER A N 1
ATOM 1381 C CA . SER A 1 175 ? 23.580 58.412 21.334 1.00 15.62 175 SER A CA 1
ATOM 1382 C C . SER A 1 175 ? 25.050 57.994 21.424 1.00 16.18 175 SER A C 1
ATOM 1383 O O . SER A 1 175 ? 25.380 56.806 21.395 1.00 17.21 175 SER A O 1
ATOM 1386 N N . VAL A 1 176 ? 25.939 58.979 21.521 1.00 16.08 176 VAL A N 1
ATOM 1387 C CA . VAL A 1 176 ? 27.364 58.690 21.667 1.00 16.53 176 VAL A CA 1
ATOM 1388 C C . VAL A 1 176 ? 27.630 57.842 22.911 1.00 17.16 176 VAL A C 1
ATOM 1389 O O . VAL A 1 176 ? 28.336 56.829 22.829 1.00 17.67 176 VAL A O 1
ATOM 1393 N N . ALA A 1 177 ? 27.074 58.240 24.057 1.00 16.75 177 ALA A N 1
ATOM 1394 C CA . ALA A 1 177 ? 27.239 57.505 25.304 1.00 16.99 177 ALA A CA 1
ATOM 1395 C C . ALA A 1 177 ? 26.731 56.058 25.205 1.00 17.48 177 ALA A C 1
ATOM 1396 O O . ALA A 1 177 ? 27.384 55.115 25.696 1.00 17.32 177 ALA A O 1
ATOM 1398 N N . LEU A 1 178 ? 25.571 55.873 24.575 1.00 17.37 178 LEU A N 1
ATOM 1399 C CA . LEU A 1 178 ? 25.018 54.530 24.435 1.00 17.91 178 LEU A CA 1
ATOM 1400 C C . LEU A 1 178 ? 25.972 53.661 23.619 1.00 18.74 178 LEU A C 1
ATOM 1401 O O . LEU A 1 178 ? 26.207 52.496 23.961 1.00 20.06 178 LEU A O 1
ATOM 1406 N N . ALA A 1 179 ? 26.503 54.226 22.540 1.00 18.92 179 ALA A N 1
ATOM 1407 C CA . ALA A 1 179 ? 27.443 53.496 21.666 1.00 19.61 179 ALA A CA 1
ATOM 1408 C C . ALA A 1 179 ? 28.701 53.110 22.441 1.00 20.32 179 ALA A C 1
ATOM 1409 O O . ALA A 1 179 ? 29.169 51.969 22.339 1.00 21.20 179 ALA A O 1
ATOM 1411 N N . VAL A 1 180 ? 29.233 54.051 23.217 1.00 19.83 180 VAL A N 1
ATOM 1412 C CA . VAL A 1 180 ? 30.501 53.854 23.929 1.00 20.47 180 VAL A CA 1
ATOM 1413 C C . VAL A 1 180 ? 30.356 52.869 25.086 1.00 21.02 180 VAL A C 1
ATOM 1414 O O . VAL A 1 180 ? 31.223 52.026 25.315 1.00 21.39 180 VAL A O 1
ATOM 1418 N N . LEU A 1 181 ? 29.250 52.972 25.810 1.00 20.36 181 LEU A N 1
ATOM 1419 C CA . LEU A 1 181 ? 29.029 52.168 27.003 1.00 20.36 181 LEU A CA 1
ATOM 1420 C C . LEU A 1 181 ? 28.360 50.840 26.741 1.00 20.14 181 LEU A C 1
ATOM 1421 O O . LEU A 1 181 ? 28.555 49.890 27.499 1.00 20.87 181 LEU A O 1
ATOM 1426 N N . GLY A 1 182 ? 27.552 50.791 25.690 1.00 20.20 182 GLY A N 1
ATOM 1427 C CA . GLY A 1 182 ? 26.595 49.702 25.488 1.00 20.40 182 GLY A CA 1
ATOM 1428 C C . GLY A 1 182 ? 25.390 49.848 26.409 1.00 20.06 182 GLY A C 1
ATOM 1429 O O . GLY A 1 182 ? 25.417 50.628 27.377 1.00 19.25 182 GLY A O 1
ATOM 1430 N N . PRO A 1 183 ? 24.318 49.079 26.145 1.00 20.44 183 PRO A N 1
ATOM 1431 C CA . PRO A 1 183 ? 23.076 49.266 26.893 1.00 20.79 183 PRO A CA 1
ATOM 1432 C C . PRO A 1 183 ? 23.155 48.991 28.399 1.00 20.76 183 PRO A C 1
ATOM 1433 O O . PRO A 1 183 ? 22.502 49.677 29.203 1.00 19.58 183 PRO A O 1
ATOM 1437 N N . ASP A 1 184 ? 23.952 48.005 28.799 1.00 20.86 184 ASP A N 1
ATOM 1438 C CA . ASP A 1 184 ? 24.013 47.655 30.210 1.00 21.37 184 ASP A CA 1
ATOM 1439 C C . ASP A 1 184 ? 24.669 48.751 31.030 1.00 20.65 184 ASP A C 1
ATOM 1440 O O . ASP A 1 184 ? 24.137 49.144 32.062 1.00 20.71 184 ASP A O 1
ATOM 1445 N N . ASP A 1 185 ? 25.827 49.236 30.584 1.00 20.59 185 ASP A N 1
ATOM 1446 C CA . ASP A 1 185 ? 26.520 50.298 31.323 1.00 20.29 185 ASP A CA 1
ATOM 1447 C C . ASP A 1 185 ? 25.812 51.650 31.177 1.00 19.22 185 ASP A C 1
ATOM 1448 O O . ASP A 1 185 ? 25.849 52.447 32.112 1.00 18.80 185 ASP A O 1
ATOM 1453 N N . TRP A 1 186 ? 25.150 51.886 30.042 1.00 19.02 186 TRP A N 1
ATOM 1454 C CA . TRP A 1 186 ? 24.195 53.020 29.953 1.00 18.65 186 TRP A CA 1
ATOM 1455 C C . TRP A 1 186 ? 23.197 52.950 31.110 1.00 17.91 186 TRP A C 1
ATOM 1456 O O . TRP A 1 186 ? 23.033 53.906 31.872 1.00 17.13 186 TRP A O 1
ATOM 1467 N N . ASN A 1 187 ? 22.540 51.802 31.281 1.00 18.88 187 ASN A N 1
ATOM 1468 C CA . ASN A 1 187 ? 21.575 51.637 32.377 1.00 19.50 187 ASN A CA 1
ATOM 1469 C C . ASN A 1 187 ? 22.208 51.815 33.746 1.00 19.37 187 ASN A C 1
ATOM 1470 O O . ASN A 1 187 ? 21.564 52.314 34.690 1.00 18.99 187 ASN A O 1
ATOM 1475 N N . ASN A 1 188 ? 23.479 51.443 33.849 1.00 19.89 188 ASN A N 1
ATOM 1476 C CA . ASN A 1 188 ? 24.191 51.543 35.119 1.00 20.23 188 ASN A CA 1
ATOM 1477 C C . ASN A 1 188 ? 24.496 52.974 35.552 1.00 20.02 188 ASN A C 1
ATOM 1478 O O . ASN A 1 188 ? 24.721 53.212 36.740 1.00 20.76 188 ASN A O 1
ATOM 1483 N N . LEU A 1 189 ? 24.466 53.928 34.624 1.00 18.91 189 LEU A N 1
ATOM 1484 C CA . LEU A 1 189 ? 24.590 55.327 35.030 1.00 19.46 189 LEU A CA 1
ATOM 1485 C C . LEU A 1 189 ? 23.411 55.742 35.893 1.00 19.47 189 LEU A C 1
ATOM 1486 O O . LEU A 1 189 ? 23.574 56.503 36.851 1.00 20.96 189 LEU A O 1
ATOM 1491 N N . TRP A 1 190 ? 22.225 55.240 35.556 1.00 19.57 190 TRP A N 1
ATOM 1492 C CA . TRP A 1 190 ? 20.974 55.806 36.073 1.00 20.10 190 TRP A CA 1
ATOM 1493 C C . TRP A 1 190 ? 20.510 55.139 37.366 1.00 21.15 190 TRP A C 1
ATOM 1494 O O . TRP A 1 190 ? 19.705 55.709 38.094 1.00 20.56 190 TRP A O 1
ATOM 1505 N N . ASN A 1 191 ? 21.059 53.956 37.646 1.00 22.74 191 ASN A N 1
ATOM 1506 C CA . ASN A 1 191 ? 20.874 53.276 38.940 1.00 23.25 191 ASN A CA 1
ATOM 1507 C C . ASN A 1 191 ? 22.070 53.505 39.869 1.00 24.09 191 ASN A C 1
ATOM 1508 O O . ASN A 1 191 ? 22.082 53.029 41.004 1.00 25.72 191 ASN A O 1
ATOM 1513 N N . GLY A 1 192 ? 23.070 54.245 39.387 1.00 23.45 192 GLY A N 1
ATOM 1514 C CA . GLY A 1 192 ? 24.223 54.626 40.203 1.00 24.14 192 GLY A CA 1
ATOM 1515 C C . GLY A 1 192 ? 25.294 53.561 40.339 1.00 24.44 192 GLY A C 1
ATOM 1516 O O . GLY A 1 192 ? 26.227 53.715 41.135 1.00 24.97 192 GLY A O 1
ATOM 1517 N N . LYS A 1 193 ? 25.183 52.484 39.566 1.00 25.01 193 LYS A N 1
ATOM 1518 C CA . LYS A 1 193 ? 26.184 51.418 39.621 1.00 25.52 193 LYS A CA 1
ATOM 1519 C C . LYS A 1 193 ? 27.442 51.790 38.874 1.00 25.08 193 LYS A C 1
ATOM 1520 O O . LYS A 1 193 ? 28.525 51.311 39.211 1.00 25.99 193 LYS A O 1
ATOM 1526 N N . LEU A 1 194 ? 27.309 52.639 37.859 1.00 23.58 194 LEU A N 1
ATOM 1527 C CA . LEU A 1 194 ? 28.469 53.152 37.137 1.00 23.29 194 LEU A CA 1
ATOM 1528 C C . LEU A 1 194 ? 28.531 54.654 37.360 1.00 22.81 194 LEU A C 1
ATOM 1529 O O . LEU A 1 194 ? 27.557 55.369 37.103 1.00 22.16 194 LEU A O 1
ATOM 1534 N N . LYS A 1 195 ? 29.684 55.118 37.837 1.00 22.49 195 LYS A N 1
ATOM 1535 C CA . LYS A 1 195 ? 29.917 56.536 38.041 1.00 22.64 195 LYS A CA 1
ATOM 1536 C C . LYS A 1 195 ? 30.257 57.210 36.707 1.00 21.36 195 LYS A C 1
ATOM 1537 O O . LYS A 1 195 ? 30.857 56.593 35.818 1.00 20.34 195 LYS A O 1
ATOM 1543 N N . PHE A 1 196 ? 29.861 58.480 36.593 1.00 20.06 196 PHE A N 1
ATOM 1544 C CA . PHE A 1 196 ? 30.183 59.299 35.425 1.00 20.36 196 PHE A CA 1
ATOM 1545 C C . PHE A 1 196 ? 31.687 59.525 35.289 1.00 20.21 196 PHE A C 1
ATOM 1546 O O . PHE A 1 196 ? 32.178 59.775 34.207 1.00 19.90 196 PHE A O 1
ATOM 1554 N N . THR A 1 197 ? 32.394 59.423 36.405 1.00 20.97 197 THR A N 1
ATOM 1555 C CA . THR A 1 197 ? 33.843 59.566 36.449 1.00 21.96 197 THR A CA 1
ATOM 1556 C C . THR A 1 197 ? 34.593 58.260 36.160 1.00 23.11 197 THR A C 1
ATOM 1557 O O . THR A 1 197 ? 35.819 58.259 36.110 1.00 23.62 197 THR A O 1
ATOM 1561 N N . ASP A 1 198 ? 33.877 57.159 35.968 1.00 23.92 198 ASP A N 1
ATOM 1562 C CA . ASP A 1 198 ? 34.514 55.921 35.514 1.00 23.89 198 ASP A CA 1
ATOM 1563 C C . ASP A 1 198 ? 35.140 56.148 34.144 1.00 24.11 198 ASP A C 1
ATOM 1564 O O . ASP A 1 198 ? 34.525 56.775 33.270 1.00 23.53 198 ASP A O 1
ATOM 1569 N N . PRO A 1 199 ? 36.376 55.634 33.933 1.00 24.25 199 PRO A N 1
ATOM 1570 C CA . PRO A 1 199 ? 36.999 55.750 32.605 1.00 23.84 199 PRO A CA 1
ATOM 1571 C C . PRO A 1 199 ? 36.104 55.397 31.421 1.00 23.55 199 PRO A C 1
ATOM 1572 O O . PRO A 1 199 ? 36.181 56.051 30.382 1.00 23.44 199 PRO A O 1
ATOM 1576 N N . LYS A 1 200 ? 35.265 54.371 31.567 1.00 23.11 200 LYS A N 1
ATOM 1577 C CA . LYS A 1 200 ? 34.342 53.986 30.498 1.00 23.03 200 LYS A CA 1
ATOM 1578 C C . LYS A 1 200 ? 33.406 55.149 30.142 1.00 22.33 200 LYS A C 1
ATOM 1579 O O . LYS A 1 200 ? 33.145 55.392 28.971 1.00 22.06 200 LYS A O 1
ATOM 1585 N N . ALA A 1 201 ? 32.918 55.853 31.168 1.00 21.68 201 ALA A N 1
ATOM 1586 C CA . ALA A 1 201 ? 31.969 56.949 30.969 1.00 21.62 201 ALA A CA 1
ATOM 1587 C C . ALA A 1 201 ? 32.672 58.259 30.575 1.00 21.73 201 ALA A C 1
ATOM 1588 O O . ALA A 1 201 ? 32.106 59.053 29.842 1.00 21.23 201 ALA A O 1
ATOM 1590 N N . VAL A 1 202 ? 33.903 58.480 31.055 1.00 21.54 202 VAL A N 1
ATOM 1591 C CA . VAL A 1 202 ? 34.706 59.606 30.569 1.00 22.10 202 VAL A CA 1
ATOM 1592 C C . VAL A 1 202 ? 34.934 59.498 29.059 1.00 21.88 202 VAL A C 1
ATOM 1593 O O . VAL A 1 202 ? 34.918 60.503 28.348 1.00 21.70 202 VAL A O 1
ATOM 1597 N N . ARG A 1 203 ? 35.134 58.279 28.558 1.00 22.45 203 ARG A N 1
ATOM 1598 C CA . ARG A 1 203 ? 35.319 58.060 27.127 1.00 22.88 203 ARG A CA 1
ATOM 1599 C C . ARG A 1 203 ? 34.145 58.554 26.240 1.00 22.24 203 ARG A C 1
ATOM 1600 O O . ARG A 1 203 ? 34.343 58.948 25.084 1.00 21.56 203 ARG A O 1
ATOM 1608 N N . ALA A 1 204 ? 32.921 58.526 26.777 1.00 21.04 204 ALA A N 1
ATOM 1609 C CA . ALA A 1 204 ? 31.777 59.033 26.044 1.00 20.89 204 ALA A CA 1
ATOM 1610 C C . ALA A 1 204 ? 32.032 60.475 25.624 1.00 20.20 204 ALA A C 1
ATOM 1611 O O . ALA A 1 204 ? 31.719 60.871 24.511 1.00 19.60 204 ALA A O 1
ATOM 1613 N N . TRP A 1 205 ? 32.610 61.258 26.526 1.00 20.12 205 TRP A N 1
ATOM 1614 C CA . TRP A 1 205 ? 32.887 62.659 26.242 1.00 20.67 205 TRP A CA 1
ATOM 1615 C C . TRP A 1 205 ? 34.036 62.843 25.246 1.00 21.02 205 TRP A C 1
ATOM 1616 O O . TRP A 1 205 ? 34.008 63.779 24.448 1.00 20.36 205 TRP A O 1
ATOM 1627 N N . GLU A 1 206 ? 35.032 61.954 25.287 1.00 22.21 206 GLU A N 1
ATOM 1628 C CA . GLU A 1 206 ? 36.128 61.966 24.300 1.00 22.13 206 GLU A CA 1
ATOM 1629 C C . GLU A 1 206 ? 35.600 61.755 22.894 1.00 21.80 206 GLU A C 1
ATOM 1630 O O . GLU A 1 206 ? 35.928 62.521 21.973 1.00 22.34 206 GLU A O 1
ATOM 1636 N N . VAL A 1 207 ? 34.792 60.710 22.719 1.00 20.97 207 VAL A N 1
ATOM 1637 C CA . VAL A 1 207 ? 34.235 60.436 21.412 1.00 20.65 207 VAL A CA 1
ATOM 1638 C C . VAL A 1 207 ? 33.313 61.599 21.021 1.00 19.99 207 VAL A C 1
ATOM 1639 O O . VAL A 1 207 ? 33.364 62.089 19.912 1.00 20.23 207 VAL A O 1
ATOM 1643 N N . PHE A 1 208 ? 32.484 62.053 21.956 1.00 19.47 208 PHE A N 1
ATOM 1644 C CA . PHE A 1 208 ? 31.556 63.174 21.700 1.00 19.19 208 PHE A CA 1
ATOM 1645 C C . PHE A 1 208 ? 32.273 64.433 21.172 1.00 19.21 208 PHE A C 1
ATOM 1646 O O . PHE A 1 208 ? 31.832 65.059 20.207 1.00 18.71 208 PHE A O 1
ATOM 1654 N N . GLY A 1 209 ? 33.387 64.789 21.798 1.00 19.85 209 GLY A N 1
ATOM 1655 C CA . GLY A 1 209 ? 34.163 65.965 21.347 1.00 20.84 209 GLY A CA 1
ATOM 1656 C C . GLY A 1 209 ? 34.667 65.870 19.914 1.00 21.14 209 GLY A C 1
ATOM 1657 O O . GLY A 1 209 ? 34.664 66.856 19.169 1.00 21.71 209 GLY A O 1
ATOM 1658 N N . ARG A 1 210 ? 35.097 64.682 19.513 1.00 21.85 210 ARG A N 1
ATOM 1659 C CA . ARG A 1 210 ? 35.529 64.478 18.138 1.00 22.46 210 ARG A CA 1
ATOM 1660 C C . ARG A 1 210 ? 34.356 64.664 17.191 1.00 22.28 210 ARG A C 1
ATOM 1661 O O . ARG A 1 210 ? 34.473 65.297 16.143 1.00 22.39 210 ARG A O 1
ATOM 1669 N N . VAL A 1 211 ? 33.202 64.101 17.569 1.00 20.83 211 VAL A N 1
ATOM 1670 C CA . VAL A 1 211 ? 32.006 64.200 16.757 1.00 21.12 211 VAL A CA 1
ATOM 1671 C C . VAL A 1 211 ? 31.574 65.676 16.640 1.00 21.02 211 VAL A C 1
ATOM 1672 O O . VAL A 1 211 ? 31.180 66.147 15.576 1.00 21.06 211 VAL A O 1
ATOM 1676 N N . LEU A 1 212 ? 31.679 66.404 17.740 1.00 21.73 212 LEU A N 1
ATOM 1677 C CA . LEU A 1 212 ? 31.316 67.828 17.781 1.00 22.44 212 LEU A CA 1
ATOM 1678 C C . LEU A 1 212 ? 32.140 68.643 16.764 1.00 23.08 212 LEU A C 1
ATOM 1679 O O . LEU A 1 212 ? 31.655 69.624 16.188 1.00 22.57 212 LEU A O 1
ATOM 1684 N N . ASP A 1 213 ? 33.391 68.227 16.558 1.00 23.23 213 ASP A N 1
ATOM 1685 C CA . ASP A 1 213 ? 34.258 68.913 15.582 1.00 24.11 213 ASP A CA 1
ATOM 1686 C C . ASP A 1 213 ? 33.810 68.722 14.131 1.00 23.76 213 ASP A C 1
ATOM 1687 O O . ASP A 1 213 ? 34.384 69.351 13.242 1.00 24.93 213 ASP A O 1
ATOM 1692 N N . CYS A 1 214 ? 32.789 67.891 13.884 1.00 23.08 214 CYS A N 1
ATOM 1693 C CA . CYS A 1 214 ? 32.187 67.744 12.550 1.00 22.78 214 CYS A CA 1
ATOM 1694 C C . CYS A 1 214 ? 30.940 68.601 12.320 1.00 21.76 214 CYS A C 1
ATOM 1695 O O . CYS A 1 214 ? 30.354 68.574 11.224 1.00 21.03 214 CYS A O 1
ATOM 1698 N N . ALA A 1 215 ? 30.538 69.340 13.353 1.00 20.58 215 ALA A N 1
ATOM 1699 C CA . ALA A 1 215 ? 29.264 70.041 13.390 1.00 20.88 215 ALA A CA 1
ATOM 1700 C C . ALA A 1 215 ? 29.365 71.482 12.912 1.00 21.10 215 ALA A C 1
ATOM 1701 O O . ALA A 1 215 ? 30.450 72.087 12.927 1.00 21.54 215 ALA A O 1
ATOM 1703 N N . ASN A 1 216 ? 28.230 72.040 12.513 1.00 20.75 216 ASN A N 1
ATOM 1704 C CA . ASN A 1 216 ? 28.166 73.455 12.152 1.00 20.72 216 ASN A CA 1
ATOM 1705 C C . ASN A 1 216 ? 28.443 74.336 13.386 1.00 21.16 216 ASN A C 1
ATOM 1706 O O . ASN A 1 216 ? 27.945 74.084 14.486 1.00 20.87 216 ASN A O 1
ATOM 1711 N N . LYS A 1 217 ? 29.228 75.393 13.193 1.00 21.27 217 LYS A N 1
ATOM 1712 C CA . LYS A 1 217 ? 29.677 76.213 14.303 1.00 21.43 217 LYS A CA 1
ATOM 1713 C C . LYS A 1 217 ? 28.586 77.146 14.823 1.00 20.84 217 LYS A C 1
ATOM 1714 O O . LYS A 1 217 ? 28.712 77.694 15.928 1.00 21.44 217 LYS A O 1
ATOM 1720 N N . ASP A 1 218 ? 27.521 77.320 14.040 1.00 19.33 218 ASP A N 1
ATOM 1721 C CA . ASP A 1 218 ? 26.385 78.164 14.436 1.00 19.42 218 ASP A CA 1
ATOM 1722 C C . ASP A 1 218 ? 25.260 77.397 15.188 1.00 18.21 218 ASP A C 1
ATOM 1723 O O . ASP A 1 218 ? 24.165 77.936 15.400 1.00 17.81 218 ASP A O 1
ATOM 1728 N N . ALA A 1 219 ? 25.568 76.166 15.591 1.00 17.56 219 ALA A N 1
ATOM 1729 C CA . ALA A 1 219 ? 24.584 75.256 16.187 1.00 16.99 219 ALA A CA 1
ATOM 1730 C C . ALA A 1 219 ? 23.771 75.876 17.326 1.00 16.41 219 ALA A C 1
ATOM 1731 O O . ALA A 1 219 ? 22.557 75.645 17.415 1.00 16.03 219 ALA A O 1
ATOM 1733 N N . ALA A 1 220 ? 24.415 76.646 18.201 1.00 16.08 220 ALA A N 1
ATOM 1734 C CA . ALA A 1 220 ? 23.777 77.101 19.443 1.00 15.97 220 ALA A CA 1
ATOM 1735 C C . ALA A 1 220 ? 22.454 77.845 19.252 1.00 15.73 220 ALA A C 1
ATOM 1736 O O . ALA A 1 220 ? 21.602 77.793 20.124 1.00 15.13 220 ALA A O 1
ATOM 1738 N N . GLY A 1 221 ? 22.283 78.548 18.141 1.00 15.52 221 GLY A N 1
ATOM 1739 C CA . GLY A 1 221 ? 21.090 79.348 17.915 1.00 15.82 221 GLY A CA 1
ATOM 1740 C C . GLY A 1 221 ? 20.077 78.720 16.973 1.00 15.41 221 GLY A C 1
ATOM 1741 O O . GLY A 1 221 ? 19.156 79.399 16.559 1.00 16.06 221 GLY A O 1
ATOM 1742 N N . LEU A 1 222 ? 20.238 77.432 16.641 1.00 15.13 222 LEU A N 1
ATOM 1743 C CA . LEU A 1 222 ? 19.327 76.752 15.714 1.00 15.23 222 LEU A CA 1
ATOM 1744 C C . LEU A 1 222 ? 18.342 75.829 16.440 1.00 15.09 222 LEU A C 1
ATOM 1745 O O . LEU A 1 222 ? 18.712 75.148 17.374 1.00 15.08 222 LEU A O 1
ATOM 1750 N N . SER A 1 223 ? 17.102 75.816 15.975 1.00 14.62 223 SER A N 1
ATOM 1751 C CA . SER A 1 223 ? 16.136 74.812 16.419 1.00 14.40 223 SER A CA 1
ATOM 1752 C C . SER A 1 223 ? 16.469 73.413 15.882 1.00 14.18 223 SER A C 1
ATOM 1753 O O . SER A 1 223 ? 17.234 73.242 14.936 1.00 12.89 223 SER A O 1
ATOM 1756 N N . TRP A 1 224 ? 15.830 72.371 16.448 1.00 12.97 224 TRP A N 1
ATOM 1757 C CA . TRP A 1 224 ? 16.020 71.045 15.904 1.00 13.22 224 TRP A CA 1
ATOM 1758 C C . TRP A 1 224 ? 15.553 70.959 14.455 1.00 13.09 224 TRP A C 1
ATOM 1759 O O . TRP A 1 224 ? 16.210 70.302 13.672 1.00 13.40 224 TRP A O 1
ATOM 1770 N N . GLN A 1 225 ? 14.469 71.653 14.105 1.00 13.53 225 GLN A N 1
ATOM 1771 C CA . GLN A 1 225 ? 13.979 71.645 12.721 1.00 13.61 225 GLN A CA 1
ATOM 1772 C C . GLN A 1 225 ? 14.995 72.281 11.770 1.00 14.18 225 GLN A C 1
ATOM 1773 O O . GLN A 1 225 ? 15.251 71.773 10.696 1.00 14.68 225 GLN A O 1
ATOM 1779 N N . GLN A 1 226 ? 15.598 73.380 12.207 1.00 14.51 226 GLN A N 1
ATOM 1780 C CA . GLN A 1 226 ? 16.632 74.037 11.376 1.00 15.32 226 GLN A CA 1
ATOM 1781 C C . GLN A 1 226 ? 17.845 73.151 11.144 1.00 15.57 226 GLN A C 1
ATOM 1782 O O . GLN A 1 226 ? 18.452 73.183 10.085 1.00 16.76 226 GLN A O 1
ATOM 1788 N N . ALA A 1 227 ? 18.216 72.361 12.150 1.00 15.23 227 ALA A N 1
ATOM 1789 C CA . ALA A 1 227 ? 19.307 71.410 11.982 1.00 15.45 227 ALA A CA 1
ATOM 1790 C C . ALA A 1 227 ? 18.915 70.292 10.967 1.00 15.81 227 ALA A C 1
ATOM 1791 O O . ALA A 1 227 ? 19.718 69.878 10.138 1.00 16.25 227 ALA A O 1
ATOM 1793 N N . VAL A 1 228 ? 17.678 69.785 11.045 1.00 15.75 228 VAL A N 1
ATOM 1794 C CA . VAL A 1 228 ? 17.208 68.840 10.043 1.00 16.58 228 VAL A CA 1
ATOM 1795 C C . VAL A 1 228 ? 17.255 69.472 8.655 1.00 16.81 228 VAL A C 1
ATOM 1796 O O . VAL A 1 228 ? 17.680 68.822 7.696 1.00 16.91 228 VAL A O 1
ATOM 1800 N N . ASP A 1 229 ? 16.815 70.722 8.573 1.00 17.12 229 ASP A N 1
ATOM 1801 C CA . ASP A 1 229 ? 16.800 71.463 7.320 1.00 18.21 229 ASP A CA 1
ATOM 1802 C C . ASP A 1 229 ? 18.189 71.464 6.668 1.00 18.83 229 ASP A C 1
ATOM 1803 O O . ASP A 1 229 ? 18.284 71.387 5.451 1.00 19.10 229 ASP A O 1
ATOM 1808 N N . ARG A 1 230 ? 19.259 71.546 7.460 1.00 18.97 230 ARG A N 1
ATOM 1809 C CA . ARG A 1 230 ? 20.614 71.530 6.891 1.00 20.02 230 ARG A CA 1
ATOM 1810 C C . ARG A 1 230 ? 20.891 70.263 6.125 1.00 20.18 230 ARG A C 1
ATOM 1811 O O . ARG A 1 230 ? 21.545 70.290 5.083 1.00 20.41 230 ARG A O 1
ATOM 1819 N N . VAL A 1 231 ? 20.410 69.136 6.635 1.00 19.27 231 VAL A N 1
ATOM 1820 C CA . VAL A 1 231 ? 20.550 67.875 5.941 1.00 20.26 231 VAL A CA 1
ATOM 1821 C C . VAL A 1 231 ? 19.713 67.873 4.644 1.00 20.51 231 VAL A C 1
ATOM 1822 O O . VAL A 1 231 ? 20.206 67.452 3.579 1.00 21.29 231 VAL A O 1
ATOM 1826 N N . VAL A 1 232 ? 18.469 68.336 4.727 1.00 20.93 232 VAL A N 1
ATOM 1827 C CA . VAL A 1 232 ? 17.584 68.396 3.548 1.00 21.73 232 VAL A CA 1
ATOM 1828 C C . VAL A 1 232 ? 18.236 69.245 2.435 1.00 23.15 232 VAL A C 1
ATOM 1829 O O . VAL A 1 232 ? 18.154 68.913 1.250 1.00 23.70 232 VAL A O 1
ATOM 1833 N N . GLN A 1 233 ? 18.917 70.301 2.853 1.00 24.01 233 GLN A N 1
ATOM 1834 C CA . GLN A 1 233 ? 19.648 71.214 1.959 1.00 24.89 233 GLN A CA 1
ATOM 1835 C C . GLN A 1 233 ? 21.018 70.706 1.462 1.00 25.86 233 GLN A C 1
ATOM 1836 O O . GLN A 1 233 ? 21.591 71.277 0.540 1.00 27.19 233 GLN A O 1
ATOM 1842 N N . GLY A 1 234 ? 21.543 69.636 2.030 1.00 26.54 234 GLY A N 1
ATOM 1843 C CA . GLY A 1 234 ? 22.877 69.183 1.677 1.00 26.69 234 GLY A CA 1
ATOM 1844 C C . GLY A 1 234 ? 23.986 70.077 2.213 1.00 27.39 234 GLY A C 1
ATOM 1845 O O . GLY A 1 234 ? 25.140 69.965 1.761 1.00 28.16 234 GLY A O 1
ATOM 1846 N N . LYS A 1 235 ? 23.647 70.949 3.171 1.00 27.00 235 LYS A N 1
ATOM 1847 C CA . LYS A 1 235 ? 24.648 71.693 3.957 1.00 27.05 235 LYS A CA 1
ATOM 1848 C C . LYS A 1 235 ? 25.218 70.864 5.104 1.00 26.22 235 LYS A C 1
ATOM 1849 O O . LYS A 1 235 ? 26.110 71.315 5.828 1.00 26.24 235 LYS A O 1
ATOM 1855 N N . ALA A 1 236 ? 24.689 69.651 5.259 1.00 24.97 236 ALA A N 1
ATOM 1856 C CA . ALA A 1 236 ? 25.209 68.643 6.172 1.00 24.02 236 ALA A CA 1
ATOM 1857 C C . ALA A 1 236 ? 24.865 67.291 5.569 1.00 22.79 236 ALA A C 1
ATOM 1858 O O . ALA A 1 236 ? 23.966 67.220 4.747 1.00 23.33 236 ALA A O 1
ATOM 1860 N N . ALA A 1 237 ? 25.570 66.243 5.980 1.00 22.07 237 ALA A N 1
ATOM 1861 C CA . ALA A 1 237 ? 25.315 64.880 5.529 1.00 22.01 237 ALA A CA 1
ATOM 1862 C C . ALA A 1 237 ? 24.405 64.102 6.500 1.00 21.50 237 ALA A C 1
ATOM 1863 O O . ALA A 1 237 ? 23.607 63.243 6.078 1.00 21.17 237 ALA A O 1
ATOM 1865 N N . PHE A 1 238 ? 24.551 64.407 7.793 1.00 21.10 238 PHE A N 1
ATOM 1866 C CA . PHE A 1 238 ? 23.921 63.636 8.854 1.00 20.02 238 PHE A CA 1
ATOM 1867 C C . PHE A 1 238 ? 23.320 64.533 9.931 1.00 19.04 238 PHE A C 1
ATOM 1868 O O . PHE A 1 238 ? 23.769 65.651 10.152 1.00 18.30 238 PHE A O 1
ATOM 1876 N N . ASN A 1 239 ? 22.316 63.989 10.624 1.00 18.15 239 ASN A N 1
ATOM 1877 C CA . ASN A 1 239 ? 21.789 64.620 11.848 1.00 16.96 239 ASN A CA 1
ATOM 1878 C C . ASN A 1 239 ? 21.366 63.507 12.800 1.00 16.56 239 ASN A C 1
ATOM 1879 O O . ASN A 1 239 ? 20.774 62.540 12.360 1.00 16.34 239 ASN A O 1
ATOM 1884 N N . ILE A 1 240 ? 21.685 63.648 14.086 1.00 15.01 240 ILE A N 1
ATOM 1885 C CA . ILE A 1 240 ? 21.252 62.660 15.102 1.00 14.78 240 ILE A CA 1
ATOM 1886 C C . ILE A 1 240 ? 20.068 63.284 15.837 1.00 13.91 240 ILE A C 1
ATOM 1887 O O . ILE A 1 240 ? 20.229 64.279 16.529 1.00 13.17 240 ILE A O 1
ATOM 1892 N N . MET A 1 241 ? 18.865 62.718 15.703 1.00 14.14 241 MET A N 1
ATOM 1893 C CA . MET A 1 241 ? 17.694 63.341 16.305 1.00 13.77 241 MET A CA 1
ATOM 1894 C C . MET A 1 241 ? 16.564 62.308 16.428 1.00 14.23 241 MET A C 1
ATOM 1895 O O . MET A 1 241 ? 16.525 61.331 15.665 1.00 13.76 241 MET A O 1
ATOM 1900 N N . GLY A 1 242 ? 15.669 62.535 17.371 1.00 13.74 242 GLY A N 1
ATOM 1901 C CA . GLY A 1 242 ? 14.506 61.664 17.525 1.00 13.54 242 GLY A CA 1
ATOM 1902 C C . GLY A 1 242 ? 13.630 61.645 16.296 1.00 13.50 242 GLY A C 1
ATOM 1903 O O . GLY A 1 242 ? 13.680 62.561 15.466 1.00 13.80 242 GLY A O 1
ATOM 1904 N N . ASP A 1 243 ? 12.770 60.633 16.196 1.00 13.95 243 ASP A N 1
ATOM 1905 C CA . ASP A 1 243 ? 11.966 60.444 14.996 1.00 13.82 243 ASP A CA 1
ATOM 1906 C C . ASP A 1 243 ? 10.775 61.383 14.822 1.00 14.16 243 ASP A C 1
ATOM 1907 O O . ASP A 1 243 ? 10.038 61.283 13.829 1.00 14.64 243 ASP A O 1
ATOM 1912 N N . TRP A 1 244 ? 10.636 62.362 15.712 1.00 13.30 244 TRP A N 1
ATOM 1913 C CA . TRP A 1 244 ? 9.813 63.532 15.374 1.00 13.58 244 TRP A CA 1
ATOM 1914 C C . TRP A 1 244 ? 10.359 64.176 14.079 1.00 13.36 244 TRP A C 1
ATOM 1915 O O . TRP A 1 244 ? 9.639 64.872 13.368 1.00 14.37 244 TRP A O 1
ATOM 1926 N N . ALA A 1 245 ? 11.631 63.926 13.781 1.00 14.53 245 ALA A N 1
ATOM 1927 C CA . ALA A 1 245 ? 12.249 64.416 12.519 1.00 14.79 245 ALA A CA 1
ATOM 1928 C C . ALA A 1 245 ? 11.604 63.783 11.298 1.00 15.90 245 ALA A C 1
ATOM 1929 O O . ALA A 1 245 ? 11.384 64.466 10.308 1.00 15.86 245 ALA A O 1
ATOM 1931 N N . ALA A 1 246 ? 11.253 62.495 11.386 1.00 16.38 246 ALA A N 1
ATOM 1932 C CA . ALA A 1 246 ? 10.539 61.842 10.296 1.00 16.56 246 ALA A CA 1
ATOM 1933 C C . ALA A 1 246 ? 9.167 62.492 10.092 1.00 17.36 246 ALA A C 1
ATOM 1934 O O . ALA A 1 246 ? 8.773 62.751 8.952 1.00 18.27 246 ALA A O 1
ATOM 1936 N N . GLY A 1 247 ? 8.451 62.790 11.176 1.00 16.85 247 GLY A N 1
ATOM 1937 C CA . GLY A 1 247 ? 7.172 63.487 11.092 1.00 16.50 247 GLY A CA 1
ATOM 1938 C C . GLY A 1 247 ? 7.322 64.833 10.419 1.00 16.59 247 GLY A C 1
ATOM 1939 O O . GLY A 1 247 ? 6.534 65.196 9.566 1.00 16.85 247 GLY A O 1
ATOM 1940 N N . TYR A 1 248 ? 8.358 65.579 10.797 1.00 16.44 248 TYR A N 1
ATOM 1941 C CA . TYR A 1 248 ? 8.597 66.897 10.172 1.00 16.33 248 TYR A CA 1
ATOM 1942 C C . TYR A 1 248 ? 8.819 66.758 8.670 1.00 16.28 248 TYR A C 1
ATOM 1943 O O . TYR A 1 248 ? 8.166 67.423 7.867 1.00 17.07 248 TYR A O 1
ATOM 1952 N N . MET A 1 249 ? 9.725 65.872 8.302 1.00 16.43 249 MET A N 1
ATOM 1953 C CA . MET A 1 249 ? 10.078 65.704 6.901 1.00 17.51 249 MET A CA 1
ATOM 1954 C C . MET A 1 249 ? 8.902 65.211 6.025 1.00 18.48 249 MET A C 1
ATOM 1955 O O . MET A 1 249 ? 8.832 65.546 4.839 1.00 18.98 249 MET A O 1
ATOM 1960 N N . THR A 1 250 ? 7.999 64.405 6.587 1.00 17.99 250 THR A N 1
ATOM 1961 C CA . THR A 1 250 ? 6.866 63.891 5.813 1.00 18.51 250 THR A CA 1
ATOM 1962 C C . THR A 1 250 ? 5.662 64.786 5.940 1.00 18.44 250 THR A C 1
ATOM 1963 O O . THR A 1 250 ? 5.148 65.251 4.935 1.00 20.42 250 THR A O 1
ATOM 1967 N N . THR A 1 251 ? 5.207 65.051 7.160 1.00 17.43 251 THR A N 1
ATOM 1968 C CA . THR A 1 251 ? 4.002 65.849 7.361 1.00 17.98 251 THR A CA 1
ATOM 1969 C C . THR A 1 251 ? 4.162 67.298 6.906 1.00 18.39 251 THR A C 1
ATOM 1970 O O . THR A 1 251 ? 3.267 67.855 6.277 1.00 18.67 251 THR A O 1
ATOM 1974 N N . THR A 1 252 ? 5.287 67.908 7.247 1.00 18.25 252 THR A N 1
ATOM 1975 C CA . THR A 1 252 ? 5.485 69.327 6.950 1.00 18.44 252 THR A CA 1
ATOM 1976 C C . THR A 1 252 ? 6.160 69.516 5.576 1.00 18.39 252 THR A C 1
ATOM 1977 O O . THR A 1 252 ? 5.682 70.292 4.754 1.00 19.07 252 THR A O 1
ATOM 1981 N N . LEU A 1 253 ? 7.256 68.815 5.333 1.00 19.03 253 LEU A N 1
ATOM 1982 C CA . LEU A 1 253 ? 8.027 69.016 4.097 1.00 19.82 253 LEU A CA 1
ATOM 1983 C C . LEU A 1 253 ? 7.598 68.132 2.927 1.00 20.72 253 LEU A C 1
ATOM 1984 O O . LEU A 1 253 ? 8.063 68.355 1.805 1.00 22.04 253 LEU A O 1
ATOM 1989 N N . LYS A 1 254 ? 6.756 67.131 3.183 1.00 21.31 254 LYS A N 1
ATOM 1990 C CA . LYS A 1 254 ? 6.200 66.261 2.130 1.00 21.84 254 LYS A CA 1
ATOM 1991 C C . LYS A 1 254 ? 7.265 65.445 1.377 1.00 22.59 254 LYS A C 1
ATOM 1992 O O . LYS A 1 254 ? 7.087 65.098 0.203 1.00 23.33 254 LYS A O 1
ATOM 1998 N N . LEU A 1 255 ? 8.360 65.116 2.063 1.00 22.06 255 LEU A N 1
ATOM 1999 C CA . LEU A 1 255 ? 9.388 64.233 1.541 1.00 22.82 255 LEU A CA 1
ATOM 2000 C C . LEU A 1 255 ? 8.967 62.770 1.665 1.00 23.68 255 LEU A C 1
ATOM 2001 O O . LEU A 1 255 ? 8.282 62.397 2.613 1.00 23.60 255 LEU A O 1
ATOM 2006 N N . LYS A 1 256 ? 9.415 61.946 0.715 1.00 24.77 256 LYS A N 1
ATOM 2007 C CA . LYS A 1 256 ? 9.045 60.527 0.658 1.00 25.69 256 LYS A CA 1
ATOM 2008 C C . LYS A 1 256 ? 10.048 59.699 1.441 1.00 25.08 256 LYS A C 1
ATOM 2009 O O . LYS A 1 256 ? 11.238 59.720 1.131 1.00 24.51 256 LYS A O 1
ATOM 2015 N N . PRO A 1 257 ? 9.574 58.972 2.474 1.00 25.70 257 PRO A N 1
ATOM 2016 C CA . PRO A 1 257 ? 10.507 58.177 3.262 1.00 26.18 257 PRO A CA 1
ATOM 2017 C C . PRO A 1 257 ? 11.199 57.105 2.437 1.00 26.92 257 PRO A C 1
ATOM 2018 O O . PRO A 1 257 ? 10.544 56.422 1.638 1.00 26.91 257 PRO A O 1
ATOM 2022 N N . GLY A 1 258 ? 12.511 56.990 2.612 1.00 27.12 258 GLY A N 1
ATOM 2023 C CA . GLY A 1 258 ? 13.293 55.939 1.970 1.00 27.56 258 GLY A CA 1
ATOM 2024 C C . GLY A 1 258 ? 14.021 56.386 0.715 1.00 28.17 258 GLY A C 1
ATOM 2025 O O . GLY A 1 258 ? 15.126 55.918 0.443 1.00 29.21 258 GLY A O 1
ATOM 2026 N N . THR A 1 259 ? 13.408 57.288 -0.043 1.00 28.50 259 THR A N 1
ATOM 2027 C CA . THR A 1 259 ? 14.004 57.820 -1.256 1.00 28.36 259 THR A CA 1
ATOM 2028 C C . THR A 1 259 ? 14.462 59.268 -1.100 1.00 27.77 259 THR A C 1
ATOM 2029 O O . THR A 1 259 ? 15.599 59.571 -1.431 1.00 28.44 259 THR A O 1
ATOM 2033 N N . ASP A 1 260 ? 13.597 60.158 -0.605 1.00 27.07 260 ASP A N 1
ATOM 2034 C CA . ASP A 1 260 ? 13.990 61.569 -0.395 1.00 26.41 260 ASP A CA 1
ATOM 2035 C C . ASP A 1 260 ? 14.811 61.756 0.888 1.00 26.38 260 ASP A C 1
ATOM 2036 O O . ASP A 1 260 ? 15.527 62.745 1.024 1.00 27.66 260 ASP A O 1
ATOM 2041 N N . PHE A 1 261 ? 14.652 60.845 1.842 1.00 24.79 261 PHE A N 1
ATOM 2042 C CA . PHE A 1 261 ? 15.493 60.780 3.033 1.00 23.99 261 PHE A CA 1
ATOM 2043 C C . PHE A 1 261 ? 15.517 59.352 3.522 1.00 23.24 261 PHE A C 1
ATOM 2044 O O . PHE A 1 261 ? 14.657 58.551 3.144 1.00 23.87 261 PHE A O 1
ATOM 2052 N N . ALA A 1 262 ? 16.496 59.038 4.356 1.00 22.32 262 ALA A N 1
ATOM 2053 C CA . ALA A 1 262 ? 16.632 57.708 4.917 1.00 22.25 262 ALA A CA 1
ATOM 2054 C C . ALA A 1 262 ? 17.138 57.791 6.353 1.00 21.90 262 ALA A C 1
ATOM 2055 O O . ALA A 1 262 ? 17.400 58.880 6.858 1.00 21.07 262 ALA A O 1
ATOM 2057 N N . TRP A 1 263 ? 17.261 56.636 6.997 1.00 21.38 263 TRP A N 1
ATOM 2058 C CA . TRP A 1 263 ? 17.569 56.562 8.414 1.00 21.40 263 TRP A CA 1
ATOM 2059 C C . TRP A 1 263 ? 18.366 55.315 8.752 1.00 20.73 263 TRP A C 1
ATOM 2060 O O . TRP A 1 263 ? 18.290 54.295 8.058 1.00 20.66 263 TRP A O 1
ATOM 2071 N N . ALA A 1 264 ? 19.146 55.408 9.817 1.00 20.29 264 ALA A N 1
ATOM 2072 C CA . ALA A 1 264 ? 19.796 54.261 10.436 1.00 20.34 264 ALA A CA 1
ATOM 2073 C C . ALA A 1 264 ? 19.895 54.522 11.930 1.00 20.30 264 ALA A C 1
ATOM 2074 O O . ALA A 1 264 ? 19.785 55.683 12.360 1.00 20.17 264 ALA A O 1
ATOM 2076 N N . PRO A 1 265 ? 20.123 53.466 12.726 1.00 20.12 265 PRO A N 1
ATOM 2077 C CA . PRO A 1 265 ? 20.424 53.706 14.132 1.00 20.00 265 PRO A CA 1
ATOM 2078 C C . PRO A 1 265 ? 21.651 54.612 14.251 1.00 20.05 265 PRO A C 1
ATOM 2079 O O . PRO A 1 265 ? 22.494 54.647 13.329 1.00 21.40 265 PRO A O 1
ATOM 2083 N N . SER A 1 266 ? 21.749 55.363 15.341 1.00 18.71 266 SER A N 1
ATOM 2084 C CA . SER A 1 266 ? 22.919 56.177 15.545 1.00 18.78 266 SER A CA 1
ATOM 2085 C C . SER A 1 266 ? 24.117 55.229 15.500 1.00 18.76 266 SER A C 1
ATOM 2086 O O . SER A 1 266 ? 24.044 54.111 16.009 1.00 18.45 266 SER A O 1
ATOM 2089 N N . PRO A 1 267 ? 25.228 55.683 14.900 1.00 19.91 267 PRO A N 1
ATOM 2090 C CA . PRO A 1 267 ? 26.426 54.851 14.843 1.00 19.76 267 PRO A CA 1
ATOM 2091 C C . PRO A 1 267 ? 26.738 54.153 16.169 1.00 19.91 267 PRO A C 1
ATOM 2092 O O . PRO A 1 267 ? 26.703 54.771 17.240 1.00 20.25 267 PRO A O 1
ATOM 2096 N N . GLY A 1 268 ? 26.988 52.847 16.107 1.00 20.33 268 GLY A N 1
ATOM 2097 C CA . GLY A 1 268 ? 27.353 52.079 17.288 1.00 19.99 268 GLY A CA 1
ATOM 2098 C C . GLY A 1 268 ? 26.181 51.642 18.156 1.00 19.69 268 GLY A C 1
ATOM 2099 O O . GLY A 1 268 ? 26.377 51.098 19.225 1.00 20.51 268 GLY A O 1
ATOM 2100 N N . THR A 1 269 ? 24.954 51.885 17.712 1.00 20.37 269 THR A N 1
ATOM 2101 C CA . THR A 1 269 ? 23.793 51.567 18.558 1.00 20.76 269 THR A CA 1
ATOM 2102 C C . THR A 1 269 ? 22.806 50.618 17.893 1.00 21.26 269 THR A C 1
ATOM 2103 O O . THR A 1 269 ? 21.721 50.381 18.408 1.00 20.77 269 THR A O 1
ATOM 2107 N N . GLN A 1 270 ? 23.211 50.049 16.763 1.00 21.62 270 GLN A N 1
ATOM 2108 C CA . GLN A 1 270 ? 22.370 49.135 16.008 1.00 22.49 270 GLN A CA 1
ATOM 2109 C C . GLN A 1 270 ? 21.915 48.011 16.938 1.00 21.73 270 GLN A C 1
ATOM 2110 O O . GLN A 1 270 ? 22.717 47.462 17.710 1.00 21.56 270 GLN A O 1
ATOM 2116 N N . GLY A 1 271 ? 20.624 47.695 16.873 1.00 20.92 271 GLY A N 1
ATOM 2117 C CA . GLY A 1 271 ? 20.029 46.665 17.703 1.00 20.37 271 GLY A CA 1
ATOM 2118 C C . GLY A 1 271 ? 19.520 47.141 19.052 1.00 20.24 271 GLY A C 1
ATOM 2119 O O . GLY A 1 271 ? 18.960 46.352 19.824 1.00 19.94 271 GLY A O 1
ATOM 2120 N N . VAL A 1 272 ? 19.717 48.433 19.337 1.00 18.97 272 VAL A N 1
ATOM 2121 C CA . VAL A 1 272 ? 19.267 49.029 20.588 1.00 18.37 272 VAL A CA 1
ATOM 2122 C C . VAL A 1 272 ? 18.356 50.194 20.228 1.00 17.99 272 VAL A C 1
ATOM 2123 O O . VAL A 1 272 ? 18.672 50.995 19.341 1.00 18.65 272 VAL A O 1
ATOM 2127 N N . PHE A 1 273 ? 17.219 50.262 20.921 1.00 16.61 273 PHE A N 1
ATOM 2128 C CA . PHE A 1 273 ? 16.187 51.268 20.666 1.00 15.91 273 PHE A CA 1
ATOM 2129 C C . PHE A 1 273 ? 16.154 52.090 21.939 1.00 15.34 273 PHE A C 1
ATOM 2130 O O . PHE A 1 273 ? 15.754 51.608 22.998 1.00 14.60 273 PHE A O 1
ATOM 2138 N N . MET A 1 274 ? 16.634 53.332 21.854 1.00 14.73 274 MET A N 1
ATOM 2139 C CA . MET A 1 274 ? 16.590 54.238 22.998 1.00 14.74 274 MET A CA 1
ATOM 2140 C C . MET A 1 274 ? 15.260 54.976 22.937 1.00 14.58 274 MET A C 1
ATOM 2141 O O . MET A 1 274 ? 15.044 55.821 22.061 1.00 14.23 274 MET A O 1
ATOM 2146 N N . MET A 1 275 ? 14.361 54.620 23.847 1.00 14.05 275 MET A N 1
ATOM 2147 C CA . MET A 1 275 ? 12.984 55.085 23.760 1.00 14.10 275 MET A CA 1
ATOM 2148 C C . MET A 1 275 ? 12.696 56.262 24.669 1.00 13.29 275 MET A C 1
ATOM 2149 O O . MET A 1 275 ? 13.448 56.559 25.611 1.00 13.62 275 MET A O 1
ATOM 2154 N N . LEU A 1 276 ? 11.584 56.923 24.361 1.00 12.78 276 LEU A N 1
ATOM 2155 C CA . LEU A 1 276 ? 10.911 57.862 25.241 1.00 12.82 276 LEU A CA 1
ATOM 2156 C C . LEU A 1 276 ? 9.424 57.756 24.909 1.00 12.39 276 LEU A C 1
ATOM 2157 O O . LEU A 1 276 ? 9.059 57.201 23.859 1.00 12.79 276 LEU A O 1
ATOM 2162 N N . SER A 1 277 ? 8.584 58.307 25.766 1.00 12.43 277 SER A N 1
ATOM 2163 C CA . SER A 1 277 ? 7.144 58.244 25.535 1.00 12.93 277 SER A CA 1
ATOM 2164 C C . SER A 1 277 ? 6.468 59.483 26.065 1.00 13.00 277 SER A C 1
ATOM 2165 O O . SER A 1 277 ? 6.645 59.840 27.224 1.00 12.78 277 SER A O 1
ATOM 2168 N N . ASP A 1 278 ? 5.728 60.158 25.183 1.00 12.98 278 ASP A N 1
ATOM 2169 C CA . ASP A 1 278 ? 4.880 61.263 25.545 1.00 13.30 278 ASP A CA 1
ATOM 2170 C C . ASP A 1 278 ? 3.608 60.693 26.164 1.00 13.80 278 ASP A C 1
ATOM 2171 O O . ASP A 1 278 ? 3.038 59.754 25.619 1.00 14.39 278 ASP A O 1
ATOM 2176 N N . SER A 1 279 ? 3.205 61.255 27.292 1.00 13.95 279 SER A N 1
ATOM 2177 C CA . SER A 1 279 ? 2.046 60.791 28.045 1.00 14.02 279 SER A CA 1
ATOM 2178 C C . SER A 1 279 ? 1.274 61.976 28.620 1.00 15.29 279 SER A C 1
ATOM 2179 O O . SER A 1 279 ? 1.788 63.097 28.696 1.00 14.19 279 SER A O 1
ATOM 2182 N N . PHE A 1 280 ? 0.026 61.717 29.026 1.00 14.60 280 PHE A N 1
ATOM 2183 C CA . PHE A 1 280 ? -0.815 62.710 29.673 1.00 15.47 280 PHE A CA 1
ATOM 2184 C C . PHE A 1 280 ? -1.386 62.115 30.951 1.00 16.27 280 PHE A C 1
ATOM 2185 O O . PHE A 1 280 ? -1.791 60.957 30.944 1.00 15.85 280 PHE A O 1
ATOM 2193 N N . GLY A 1 281 ? -1.446 62.927 32.001 1.00 17.09 281 GLY A N 1
ATOM 2194 C CA . GLY A 1 281 ? -2.092 62.526 33.240 1.00 18.06 281 GLY A CA 1
ATOM 2195 C C . GLY A 1 281 ? -3.205 63.449 33.661 1.00 18.50 281 GLY A C 1
ATOM 2196 O O . GLY A 1 281 ? -3.705 64.261 32.876 1.00 19.99 281 GLY A O 1
ATOM 2197 N N . LEU A 1 282 ? -3.567 63.334 34.932 1.00 18.98 282 LEU A N 1
ATOM 2198 C CA . LEU A 1 282 ? -4.681 64.065 35.497 1.00 19.21 282 LEU A CA 1
ATOM 2199 C C . LEU A 1 282 ? -4.223 64.792 36.754 1.00 19.12 282 LEU A C 1
ATOM 2200 O O . LEU A 1 282 ? -4.163 64.202 37.830 1.00 18.72 282 LEU A O 1
ATOM 2205 N N . PRO A 1 283 ? -3.872 66.081 36.627 1.00 19.29 283 PRO A N 1
ATOM 2206 C CA . PRO A 1 283 ? -3.489 66.852 37.810 1.00 19.79 283 PRO A CA 1
ATOM 2207 C C . PRO A 1 283 ? -4.633 66.967 38.805 1.00 20.40 283 PRO A C 1
ATOM 2208 O O . PRO A 1 283 ? -5.769 67.201 38.397 1.00 20.45 283 PRO A O 1
ATOM 2212 N N . LYS A 1 284 ? -4.324 66.839 40.092 1.00 21.22 284 LYS A N 1
ATOM 2213 C CA . LYS A 1 284 ? -5.276 67.222 41.141 1.00 21.57 284 LYS A CA 1
ATOM 2214 C C . LYS A 1 284 ? -5.639 68.700 40.995 1.00 22.37 284 LYS A C 1
ATOM 2215 O O . LYS A 1 284 ? -4.790 69.545 40.680 1.00 21.67 284 LYS A O 1
ATOM 2221 N N . GLY A 1 285 ? -6.913 69.012 41.217 1.00 22.32 285 GLY A N 1
ATOM 2222 C CA . GLY A 1 285 ? -7.365 70.383 41.147 1.00 22.41 285 GLY A CA 1
ATOM 2223 C C . GLY A 1 285 ? -7.695 70.852 39.744 1.00 22.51 285 GLY A C 1
ATOM 2224 O O . GLY A 1 285 ? -8.061 72.014 39.554 1.00 22.94 285 GLY A O 1
ATOM 2225 N N . ALA A 1 286 ? -7.581 69.969 38.753 1.00 22.34 286 ALA A N 1
ATOM 2226 C CA . ALA A 1 286 ? -7.975 70.320 37.396 1.00 22.68 286 ALA A CA 1
ATOM 2227 C C . ALA A 1 286 ? -9.387 70.920 37.396 1.00 23.07 286 ALA A C 1
ATOM 2228 O O . ALA A 1 286 ? -10.287 70.396 38.050 1.00 23.20 286 ALA A O 1
ATOM 2230 N N . LYS A 1 287 ? -9.559 72.026 36.688 1.00 23.13 287 LYS A N 1
ATOM 2231 C CA . LYS A 1 287 ? -10.852 72.686 36.643 1.00 23.62 287 LYS A CA 1
ATOM 2232 C C . LYS A 1 287 ? -11.884 71.875 35.857 1.00 23.55 287 LYS A C 1
ATOM 2233 O O . LYS A 1 287 ? -13.080 71.939 36.170 1.00 24.55 287 LYS A O 1
ATOM 2239 N N . ASN A 1 288 ? -11.436 71.115 34.860 1.00 22.51 288 ASN A N 1
ATOM 2240 C CA . ASN A 1 288 ? -12.325 70.349 33.970 1.00 22.45 288 ASN A CA 1
ATOM 2241 C C . ASN A 1 288 ? -11.959 68.869 33.996 1.00 21.58 288 ASN A C 1
ATOM 2242 O O . ASN A 1 288 ? -11.521 68.290 33.017 1.00 20.61 288 ASN A O 1
ATOM 2247 N N . ARG A 1 289 ? -12.204 68.264 35.149 1.00 21.54 289 ARG A N 1
ATOM 2248 C CA . ARG A 1 289 ? -11.732 66.918 35.457 1.00 21.71 289 ARG A CA 1
ATOM 2249 C C . ARG A 1 289 ? -12.313 65.871 34.518 1.00 21.58 289 ARG A C 1
ATOM 2250 O O . ARG A 1 289 ? -11.588 65.057 33.975 1.00 21.59 289 ARG A O 1
ATOM 2258 N N . GLN A 1 290 ? -13.637 65.863 34.334 1.00 22.14 290 GLN A N 1
ATOM 2259 C CA . GLN A 1 290 ? -14.234 64.850 33.457 1.00 21.40 290 GLN A CA 1
ATOM 2260 C C . GLN A 1 290 ? -13.794 64.985 32.002 1.00 19.87 290 GLN A C 1
ATOM 2261 O O . GLN A 1 290 ? -13.543 63.996 31.325 1.00 19.77 290 GLN A O 1
ATOM 2267 N N . ASN A 1 291 ? -13.727 66.218 31.516 1.00 19.12 291 ASN A N 1
ATOM 2268 C CA . ASN A 1 291 ? -13.307 66.442 30.135 1.00 19.43 291 ASN A CA 1
ATOM 2269 C C . ASN A 1 291 ? -11.866 65.950 29.954 1.00 19.24 291 ASN A C 1
ATOM 2270 O O . ASN A 1 291 ? -11.520 65.388 28.915 1.00 20.10 291 ASN A O 1
ATOM 2275 N N . ALA A 1 292 ? -11.053 66.127 30.996 1.00 19.11 292 ALA A N 1
ATOM 2276 C CA . ALA A 1 292 ? -9.649 65.638 30.979 1.00 18.41 292 ALA A CA 1
ATOM 2277 C C . ALA A 1 292 ? -9.599 64.117 30.946 1.00 18.03 292 ALA A C 1
ATOM 2278 O O . ALA A 1 292 ? -8.853 63.510 30.177 1.00 17.79 292 ALA A O 1
ATOM 2280 N N . ILE A 1 293 ? -10.437 63.482 31.763 1.00 18.65 293 ILE A N 1
ATOM 2281 C CA . ILE A 1 293 ? -10.534 62.014 31.771 1.00 18.97 293 ILE A CA 1
ATOM 2282 C C . ILE A 1 293 ? -10.923 61.490 30.391 1.00 18.70 293 ILE A C 1
ATOM 2283 O O . ILE A 1 293 ? -10.369 60.516 29.899 1.00 19.16 293 ILE A O 1
ATOM 2288 N N . ASN A 1 294 ? -11.877 62.148 29.736 1.00 19.01 294 ASN A N 1
ATOM 2289 C CA . ASN A 1 294 ? -12.251 61.737 28.393 1.00 19.36 294 ASN A CA 1
ATOM 2290 C C . ASN A 1 294 ? -11.124 61.943 27.366 1.00 18.83 294 ASN A C 1
ATOM 2291 O O . ASN A 1 294 ? -10.976 61.190 26.405 1.00 18.82 294 ASN A O 1
ATOM 2296 N N . TRP A 1 295 ? -10.292 62.956 27.594 1.00 18.50 295 TRP A N 1
ATOM 2297 C CA . TRP A 1 295 ? -9.102 63.121 26.767 1.00 18.15 295 TRP A CA 1
ATOM 2298 C C . TRP A 1 295 ? -8.151 61.934 26.973 1.00 17.64 295 TRP A C 1
ATOM 2299 O O . TRP A 1 295 ? -7.640 61.373 26.013 1.00 16.74 295 TRP A O 1
ATOM 2310 N N . LEU A 1 296 ? -7.920 61.549 28.224 1.00 18.14 296 LEU A N 1
ATOM 2311 C CA . LEU A 1 296 ? -7.062 60.383 28.516 1.00 18.50 296 LEU A CA 1
ATOM 2312 C C . LEU A 1 296 ? -7.567 59.111 27.828 1.00 18.77 296 LEU A C 1
ATOM 2313 O O . LEU A 1 296 ? -6.787 58.322 27.272 1.00 17.76 296 LEU A O 1
ATOM 2318 N N . ARG A 1 297 ? -8.888 58.909 27.852 1.00 19.41 297 ARG A N 1
ATOM 2319 C CA . ARG A 1 297 ? -9.468 57.734 27.211 1.00 19.84 297 ARG A CA 1
ATOM 2320 C C . ARG A 1 297 ? -9.218 57.746 25.714 1.00 19.45 297 ARG A C 1
ATOM 2321 O O . ARG A 1 297 ? -8.955 56.706 25.109 1.00 19.77 297 ARG A O 1
ATOM 2329 N N . LEU A 1 298 ? -9.262 58.937 25.116 1.00 18.85 298 LEU A N 1
ATOM 2330 C CA . LEU A 1 298 ? -8.953 59.084 23.704 1.00 19.26 298 LEU A CA 1
ATOM 2331 C C . LEU A 1 298 ? -7.477 58.834 23.382 1.00 18.35 298 LEU A C 1
ATOM 2332 O O . LEU A 1 298 ? -7.141 58.079 22.478 1.00 17.85 298 LEU A O 1
ATOM 2337 N N . VAL A 1 299 ? -6.584 59.492 24.114 1.00 18.99 299 VAL A N 1
ATOM 2338 C CA . VAL A 1 299 ? -5.150 59.345 23.797 1.00 19.40 299 VAL A CA 1
ATOM 2339 C C . VAL A 1 299 ? -4.645 57.931 24.098 1.00 18.15 299 VAL A C 1
ATOM 2340 O O . VAL A 1 299 ? -3.678 57.492 23.504 1.00 18.28 299 VAL A O 1
ATOM 2344 N N . GLY A 1 300 ? -5.326 57.216 24.991 1.00 18.45 300 GLY A N 1
ATOM 2345 C CA . GLY A 1 300 ? -5.021 55.805 25.262 1.00 18.95 300 GLY A CA 1
ATOM 2346 C C . GLY A 1 300 ? -5.635 54.776 24.307 1.00 19.44 300 GLY A C 1
ATOM 2347 O O . GLY A 1 300 ? -5.361 53.576 24.428 1.00 19.85 300 GLY A O 1
ATOM 2348 N N . SER A 1 301 ? -6.430 55.237 23.351 1.00 19.21 301 SER A N 1
ATOM 2349 C CA . SER A 1 301 ? -7.170 54.357 22.429 1.00 19.62 301 SER A CA 1
ATOM 2350 C C . SER A 1 301 ? -6.450 54.116 21.117 1.00 20.09 301 SER A C 1
ATOM 2351 O O . SER A 1 301 ? -5.631 54.933 20.664 1.00 19.66 301 SER A O 1
ATOM 2354 N N . LYS A 1 302 ? -6.795 53.019 20.442 1.00 20.57 302 LYS A N 1
ATOM 2355 C CA . LYS A 1 302 ? -6.238 52.720 19.129 1.00 20.84 302 LYS A CA 1
ATOM 2356 C C . LYS A 1 302 ? -6.634 53.778 18.091 1.00 21.34 302 LYS A C 1
ATOM 2357 O O . LYS A 1 302 ? -5.799 54.214 17.296 1.00 20.91 302 LYS A O 1
ATOM 2363 N N . GLU A 1 303 ? -7.891 54.209 18.123 1.00 22.02 303 GLU A N 1
ATOM 2364 C CA . GLU A 1 303 ? -8.384 55.227 17.204 1.00 22.29 303 GLU A CA 1
ATOM 2365 C C . GLU A 1 303 ? -7.541 56.512 17.322 1.00 21.96 303 GLU A C 1
ATOM 2366 O O . GLU A 1 303 ? -7.066 57.038 16.321 1.00 22.72 303 GLU A O 1
ATOM 2372 N N . GLY A 1 304 ? -7.343 56.983 18.546 1.00 21.63 304 GLY A N 1
ATOM 2373 C CA . GLY A 1 304 ? -6.525 58.185 18.796 1.00 20.76 304 GLY A CA 1
ATOM 2374 C C . GLY A 1 304 ? -5.091 58.006 18.315 1.00 19.84 304 GLY A C 1
ATOM 2375 O O . GLY A 1 304 ? -4.594 58.788 17.513 1.00 20.28 304 GLY A O 1
ATOM 2376 N N . GLN A 1 305 ? -4.436 56.949 18.778 1.00 19.08 305 GLN A N 1
ATOM 2377 C CA . GLN A 1 305 ? -3.017 56.735 18.511 1.00 18.19 305 GLN A CA 1
ATOM 2378 C C . GLN A 1 305 ? -2.691 56.465 17.047 1.00 18.82 305 GLN A C 1
ATOM 2379 O O . GLN A 1 305 ? -1.625 56.876 16.548 1.00 18.47 305 GLN A O 1
ATOM 2385 N N . ASP A 1 306 ? -3.580 55.762 16.336 1.00 18.61 306 ASP A N 1
ATOM 2386 C CA . ASP A 1 306 ? -3.336 55.502 14.925 1.00 19.45 306 ASP A CA 1
ATOM 2387 C C . ASP A 1 306 ? -3.791 56.640 13.996 1.00 19.40 306 ASP A C 1
ATOM 2388 O O . ASP A 1 306 ? -3.523 56.600 12.805 1.00 20.46 306 ASP A O 1
ATOM 2393 N N . THR A 1 307 ? -4.500 57.616 14.551 1.00 20.01 307 THR A N 1
ATOM 2394 C CA . THR A 1 307 ? -4.764 58.894 13.873 1.00 20.71 307 THR A CA 1
ATOM 2395 C C . THR A 1 307 ? -3.580 59.864 14.006 1.00 20.86 307 THR A C 1
ATOM 2396 O O . THR A 1 307 ? -3.112 60.437 13.010 1.00 22.13 307 THR A O 1
ATOM 2400 N N . SER A 1 308 ? -3.087 60.038 15.229 1.00 20.79 308 SER A N 1
ATOM 2401 C CA . SER A 1 308 ? -2.047 61.050 15.500 1.00 19.77 308 SER A CA 1
ATOM 2402 C C . SER A 1 308 ? -0.635 60.618 15.149 1.00 19.40 308 SER A C 1
ATOM 2403 O O . SER A 1 308 ? 0.137 61.399 14.567 1.00 18.76 308 SER A O 1
ATOM 2406 N N . ASN A 1 309 ? -0.245 59.397 15.505 1.00 17.72 309 ASN A N 1
ATOM 2407 C CA . ASN A 1 309 ? 1.160 59.023 15.381 1.00 17.81 309 ASN A CA 1
ATOM 2408 C C . ASN A 1 309 ? 1.718 58.992 13.972 1.00 17.03 309 ASN A C 1
ATOM 2409 O O . ASN A 1 309 ? 2.853 59.384 13.764 1.00 16.87 309 ASN A O 1
ATOM 2414 N N . PRO A 1 310 ? 0.932 58.547 12.979 1.00 17.68 310 PRO A N 1
ATOM 2415 C CA . PRO A 1 310 ? 1.461 58.646 11.609 1.00 17.80 310 PRO A CA 1
ATOM 2416 C C . PRO A 1 310 ? 1.880 60.078 11.185 1.00 17.85 310 PRO A C 1
ATOM 2417 O O . PRO A 1 310 ? 2.804 60.238 10.377 1.00 19.88 310 PRO A O 1
ATOM 2421 N N . LEU A 1 311 ? 1.205 61.084 11.719 1.00 16.99 311 LEU A N 1
ATOM 2422 C CA . LEU A 1 311 ? 1.572 62.490 11.474 1.00 16.79 311 LEU A CA 1
ATOM 2423 C C . LEU A 1 311 ? 2.831 62.914 12.239 1.00 17.21 311 LEU A C 1
ATOM 2424 O O . LEU A 1 311 ? 3.608 63.762 11.780 1.00 16.81 311 LEU A O 1
ATOM 2429 N N . LYS A 1 312 ? 3.017 62.324 13.410 1.00 16.60 312 LYS A N 1
ATOM 2430 C CA . LYS A 1 312 ? 4.058 62.741 14.372 1.00 16.02 312 LYS A CA 1
ATOM 2431 C C . LYS A 1 312 ? 5.455 62.204 14.089 1.00 16.27 312 LYS A C 1
ATOM 2432 O O . LYS A 1 312 ? 6.442 62.872 14.418 1.00 16.40 312 LYS A O 1
ATOM 2438 N N . GLY A 1 313 ? 5.555 60.989 13.563 1.00 15.33 313 GLY A N 1
ATOM 2439 C CA . GLY A 1 313 ? 6.832 60.322 13.341 1.00 15.58 313 GLY A CA 1
ATOM 2440 C C . GLY A 1 313 ? 7.153 59.269 14.405 1.00 15.70 313 GLY A C 1
ATOM 2441 O O . GLY A 1 313 ? 8.033 58.447 14.226 1.00 18.44 313 GLY A O 1
ATOM 2442 N N . SER A 1 314 ? 6.431 59.329 15.510 1.00 16.11 314 SER A N 1
ATOM 2443 C CA . SER A 1 314 ? 6.465 58.310 16.554 1.00 15.77 314 SER A CA 1
ATOM 2444 C C . SER A 1 314 ? 5.607 57.134 16.102 1.00 16.82 314 SER A C 1
ATOM 2445 O O . SER A 1 314 ? 4.850 57.234 15.142 1.00 18.06 314 SER A O 1
ATOM 2448 N N . ILE A 1 315 ? 5.724 56.044 16.846 1.00 16.36 315 ILE A N 1
ATOM 2449 C CA . ILE A 1 315 ? 4.826 54.905 16.691 1.00 16.12 315 ILE A CA 1
ATOM 2450 C C . ILE A 1 315 ? 3.848 54.901 17.876 1.00 16.12 315 ILE A C 1
ATOM 2451 O O . ILE A 1 315 ? 4.039 55.601 18.872 1.00 15.64 315 ILE A O 1
ATOM 2456 N N . ALA A 1 316 ? 2.776 54.101 17.759 1.00 15.94 316 ALA A N 1
ATOM 2457 C CA . ALA A 1 316 ? 1.828 53.990 18.841 1.00 16.26 316 ALA A CA 1
ATOM 2458 C C . ALA A 1 316 ? 2.454 53.244 20.025 1.00 15.23 316 ALA A C 1
ATOM 2459 O O . ALA A 1 316 ? 3.298 52.372 19.837 1.00 16.07 316 ALA A O 1
ATOM 2461 N N . ALA A 1 317 ? 2.019 53.599 21.222 1.00 15.29 317 ALA A N 1
ATOM 2462 C CA . ALA A 1 317 ? 2.357 52.835 22.438 1.00 15.88 317 ALA A CA 1
ATOM 2463 C C . ALA A 1 317 ? 1.504 51.549 22.531 1.00 16.45 317 ALA A C 1
ATOM 2464 O O . ALA A 1 317 ? 1.960 50.541 23.064 1.00 16.83 317 ALA A O 1
ATOM 2466 N N . ARG A 1 318 ? 0.280 51.601 22.021 1.00 16.75 318 ARG A N 1
ATOM 2467 C CA . ARG A 1 318 ? -0.626 50.434 22.079 1.00 17.32 318 ARG A CA 1
ATOM 2468 C C . ARG A 1 318 ? -0.090 49.283 21.267 1.00 17.67 318 ARG A C 1
ATOM 2469 O O . ARG A 1 318 ? 0.278 49.457 20.100 1.00 18.09 318 ARG A O 1
ATOM 2477 N N . LEU A 1 319 ? -0.116 48.079 21.860 1.00 17.57 319 LEU A N 1
ATOM 2478 C CA . LEU A 1 319 ? 0.323 46.869 21.169 1.00 17.91 319 LEU A CA 1
ATOM 2479 C C . LEU A 1 319 ? -0.526 46.519 19.926 1.00 17.03 319 LEU A C 1
ATOM 2480 O O . LEU A 1 319 ? -0.024 45.871 19.011 1.00 17.17 319 LEU A O 1
ATOM 2485 N N . ASP A 1 320 ? -1.793 46.947 19.894 1.00 17.88 320 ASP A N 1
ATOM 2486 C CA . ASP A 1 320 ? -2.714 46.572 18.815 1.00 18.65 320 ASP A CA 1
ATOM 2487 C C . ASP A 1 320 ? -2.706 47.538 17.626 1.00 19.45 320 ASP A C 1
ATOM 2488 O O . ASP A 1 320 ? -3.541 47.445 16.716 1.00 18.97 320 ASP A O 1
ATOM 2493 N N . SER A 1 321 ? -1.736 48.461 17.622 1.00 19.18 321 SER A N 1
ATOM 2494 C CA . SER A 1 321 ? -1.589 49.407 16.537 1.00 19.59 321 SER A CA 1
ATOM 2495 C C . SER A 1 321 ? -1.558 48.748 15.148 1.00 19.81 321 SER A C 1
ATOM 2496 O O . SER A 1 321 ? -0.912 47.723 14.945 1.00 19.97 321 SER A O 1
ATOM 2499 N N . ASP A 1 322 ? -2.240 49.375 14.192 1.00 20.91 322 ASP A N 1
ATOM 2500 C CA . ASP A 1 322 ? -2.320 48.893 12.810 1.00 21.43 322 ASP A CA 1
ATOM 2501 C C . ASP A 1 322 ? -1.161 49.439 11.965 1.00 22.08 322 ASP A C 1
ATOM 2502 O O . ASP A 1 322 ? -1.164 50.617 11.618 1.00 21.65 322 ASP A O 1
ATOM 2507 N N . PRO A 1 323 ? -0.190 48.587 11.599 1.00 22.67 323 PRO A N 1
ATOM 2508 C CA . PRO A 1 323 ? 0.963 49.103 10.849 1.00 22.98 323 PRO A CA 1
ATOM 2509 C C . PRO A 1 323 ? 0.645 49.674 9.466 1.00 23.53 323 PRO A C 1
ATOM 2510 O O . PRO A 1 323 ? 1.439 50.433 8.939 1.00 23.83 323 PRO A O 1
ATOM 2514 N N . SER A 1 324 ? -0.512 49.333 8.885 1.00 23.95 324 SER A N 1
ATOM 2515 C CA . SER A 1 324 ? -0.866 49.835 7.557 1.00 23.84 324 SER A CA 1
ATOM 2516 C C . SER A 1 324 ? -1.188 51.333 7.580 1.00 23.89 324 SER A C 1
ATOM 2517 O O . SER A 1 324 ? -1.262 51.953 6.527 1.00 24.15 324 SER A O 1
ATOM 2520 N N . LYS A 1 325 ? -1.367 51.903 8.777 1.00 23.54 325 LYS A N 1
ATOM 2521 C CA . LYS A 1 325 ? -1.628 53.333 8.937 1.00 23.34 325 LYS A CA 1
ATOM 2522 C C . LYS A 1 325 ? -0.337 54.162 8.934 1.00 22.78 325 LYS A C 1
ATOM 2523 O O . LYS A 1 325 ? -0.412 55.382 8.908 1.00 22.55 325 LYS A O 1
ATOM 2529 N N . TYR A 1 326 ? 0.815 53.486 8.913 1.00 21.94 326 TYR A N 1
ATOM 2530 C CA . TYR A 1 326 ? 2.138 54.120 9.038 1.00 21.46 326 TYR A CA 1
ATOM 2531 C C . TYR A 1 326 ? 2.910 53.998 7.731 1.00 21.78 326 TYR A C 1
ATOM 2532 O O . TYR A 1 326 ? 2.771 53.018 6.984 1.00 21.66 326 TYR A O 1
ATOM 2541 N N . ASN A 1 327 ? 3.716 55.019 7.452 1.00 21.47 327 ASN A N 1
ATOM 2542 C CA . ASN A 1 327 ? 4.582 55.040 6.293 1.00 20.91 327 ASN A CA 1
ATOM 2543 C C . ASN A 1 327 ? 5.801 54.141 6.514 1.00 20.31 327 ASN A C 1
ATOM 2544 O O . ASN A 1 327 ? 5.902 53.444 7.527 1.00 20.13 327 ASN A O 1
ATOM 2549 N N . ALA A 1 328 ? 6.716 54.138 5.555 1.00 20.09 328 ALA A N 1
ATOM 2550 C CA . ALA A 1 328 ? 7.867 53.260 5.601 1.00 19.96 328 ALA A CA 1
ATOM 2551 C C . ALA A 1 328 ? 8.746 53.501 6.834 1.00 20.07 328 ALA A C 1
ATOM 2552 O O . ALA A 1 328 ? 9.276 52.559 7.398 1.00 19.90 328 ALA A O 1
ATOM 2554 N N . TYR A 1 329 ? 8.886 54.763 7.261 1.00 19.81 329 TYR A N 1
ATOM 2555 C CA . TYR A 1 329 ? 9.587 55.019 8.517 1.00 19.13 329 TYR A CA 1
ATOM 2556 C C . TYR A 1 329 ? 8.852 54.372 9.729 1.00 18.48 329 TYR A C 1
ATOM 2557 O O . TYR A 1 329 ? 9.451 53.599 10.482 1.00 18.48 329 TYR A O 1
ATOM 2566 N N . GLY A 1 330 ? 7.577 54.704 9.906 1.00 18.83 330 GLY A N 1
ATOM 2567 C CA . GLY A 1 330 ? 6.792 54.200 11.037 1.00 19.03 330 GLY A CA 1
ATOM 2568 C C . GLY A 1 330 ? 6.847 52.682 11.106 1.00 18.91 330 GLY A C 1
ATOM 2569 O O . GLY A 1 330 ? 7.009 52.108 12.188 1.00 20.06 330 GLY A O 1
ATOM 2570 N N . GLN A 1 331 ? 6.741 52.025 9.957 1.00 19.89 331 GLN A N 1
ATOM 2571 C CA . GLN A 1 331 ? 6.771 50.554 9.916 1.00 20.56 331 GLN A CA 1
ATOM 2572 C C . GLN A 1 331 ? 8.131 49.977 10.305 1.00 20.33 331 GLN A C 1
ATOM 2573 O O . GLN A 1 331 ? 8.201 48.952 10.996 1.00 20.88 331 GLN A O 1
ATOM 2579 N N . SER A 1 332 ? 9.206 50.661 9.907 1.00 19.83 332 SER A N 1
ATOM 2580 C CA . SER A 1 332 ? 10.561 50.320 10.336 1.00 20.16 332 SER A CA 1
ATOM 2581 C C . SER A 1 332 ? 10.763 50.457 11.853 1.00 19.56 332 SER A C 1
ATOM 2582 O O . SER A 1 332 ? 11.334 49.577 12.504 1.00 19.88 332 SER A O 1
ATOM 2585 N N . ALA A 1 333 ? 10.310 51.577 12.412 1.00 19.35 333 ALA A N 1
ATOM 2586 C CA . ALA A 1 333 ? 10.396 51.802 13.851 1.00 19.16 333 ALA A CA 1
ATOM 2587 C C . ALA A 1 333 ? 9.583 50.759 14.607 1.00 18.98 333 ALA A C 1
ATOM 2588 O O . ALA A 1 333 ? 10.012 50.277 15.650 1.00 17.98 333 ALA A O 1
ATOM 2590 N N . MET A 1 334 ? 8.413 50.407 14.065 1.00 19.09 334 MET A N 1
ATOM 2591 C CA . MET A 1 334 ? 7.555 49.405 14.705 1.00 19.74 334 MET A CA 1
ATOM 2592 C C . MET A 1 334 ? 8.262 48.056 14.800 1.00 19.98 334 MET A C 1
ATOM 2593 O O . MET A 1 334 ? 8.210 47.387 15.833 1.00 20.52 334 MET A O 1
ATOM 2598 N N . ARG A 1 335 ? 8.951 47.677 13.736 1.00 20.32 335 ARG A N 1
ATOM 2599 C CA . ARG A 1 335 ? 9.712 46.424 13.729 1.00 21.35 335 ARG A CA 1
ATOM 2600 C C . ARG A 1 335 ? 10.824 46.437 14.778 1.00 21.35 335 ARG A C 1
ATOM 2601 O O . ARG A 1 335 ? 10.953 45.510 15.596 1.00 21.34 335 ARG A O 1
ATOM 2609 N N . ASP A 1 336 ? 11.624 47.506 14.773 1.00 20.62 336 ASP A N 1
ATOM 2610 C CA . ASP A 1 336 ? 12.716 47.630 15.750 1.00 20.19 336 ASP A CA 1
ATOM 2611 C C . ASP A 1 336 ? 12.251 47.696 17.198 1.00 19.11 336 ASP A C 1
ATOM 2612 O O . ASP A 1 336 ? 12.904 47.163 18.084 1.00 19.08 336 ASP A O 1
ATOM 2617 N N . TRP A 1 337 ? 11.106 48.324 17.446 1.00 18.65 337 TRP A N 1
ATOM 2618 C CA . TRP A 1 337 ? 10.536 48.377 18.794 1.00 18.90 337 TRP A CA 1
ATOM 2619 C C . TRP A 1 337 ? 10.308 46.960 19.344 1.00 18.79 337 TRP A C 1
ATOM 2620 O O . TRP A 1 337 ? 10.528 46.695 20.520 1.00 18.70 337 TRP A O 1
ATOM 2631 N N . ARG A 1 338 ? 9.878 46.063 18.469 1.00 19.49 338 ARG A N 1
ATOM 2632 C CA . ARG A 1 338 ? 9.550 44.695 18.892 1.00 20.22 338 ARG A CA 1
ATOM 2633 C C . ARG A 1 338 ? 10.762 43.768 18.999 1.00 20.70 338 ARG A C 1
ATOM 2634 O O . ARG A 1 338 ? 10.729 42.793 19.763 1.00 22.14 338 ARG A O 1
ATOM 2642 N N . SER A 1 339 ? 11.811 44.054 18.238 1.00 21.13 339 SER A N 1
ATOM 2643 C CA . SER A 1 339 ? 12.972 43.157 18.144 1.00 20.80 339 SER A CA 1
ATOM 2644 C C . SER A 1 339 ? 14.204 43.591 18.941 1.00 21.02 339 SER A C 1
ATOM 2645 O O . SER A 1 339 ? 15.045 42.765 19.313 1.00 20.96 339 SER A O 1
ATOM 2648 N N . ASN A 1 340 ? 14.348 44.893 19.176 1.00 20.55 340 ASN A N 1
ATOM 2649 C CA . ASN A 1 340 ? 15.586 45.404 19.742 1.00 19.94 340 ASN A CA 1
ATOM 2650 C C . ASN A 1 340 ? 15.635 45.344 21.263 1.00 19.74 340 ASN A C 1
ATOM 2651 O O . ASN A 1 340 ? 14.613 45.208 21.941 1.00 19.86 340 ASN A O 1
ATOM 2656 N N . ARG A 1 341 ? 16.841 45.472 21.805 1.00 19.15 341 ARG A N 1
ATOM 2657 C CA . ARG A 1 341 ? 17.033 45.752 23.208 1.00 19.28 341 ARG A CA 1
ATOM 2658 C C . ARG A 1 341 ? 16.585 47.191 23.454 1.00 18.70 341 ARG A C 1
ATOM 2659 O O . ARG A 1 341 ? 16.981 48.081 22.701 1.00 18.82 341 ARG A O 1
ATOM 2667 N N . ILE A 1 342 ? 15.779 47.398 24.490 1.00 18.50 342 ILE A N 1
ATOM 2668 C CA . ILE A 1 342 ? 15.222 48.718 24.801 1.00 17.91 342 ILE A CA 1
ATOM 2669 C C . ILE A 1 342 ? 15.972 49.341 25.972 1.00 18.17 342 ILE A C 1
ATOM 2670 O O . ILE A 1 342 ? 16.191 48.704 27.008 1.00 18.43 342 ILE A O 1
ATOM 2675 N N . VAL A 1 343 ? 16.384 50.600 25.802 1.00 16.98 343 VAL A N 1
ATOM 2676 C CA . VAL A 1 343 ? 16.848 51.415 26.933 1.00 16.39 343 VAL A CA 1
ATOM 2677 C C . VAL A 1 343 ? 16.127 52.755 26.854 1.00 15.25 343 VAL A C 1
ATOM 2678 O O . VAL A 1 343 ? 15.448 53.035 25.857 1.00 15.31 343 VAL A O 1
ATOM 2682 N N . GLY A 1 344 ? 16.289 53.563 27.898 1.00 15.15 344 GLY A N 1
ATOM 2683 C CA . GLY A 1 344 ? 15.567 54.833 27.994 1.00 14.64 344 GLY A CA 1
ATOM 2684 C C . GLY A 1 344 ? 16.459 56.027 27.694 1.00 14.99 344 GLY A C 1
ATOM 2685 O O . GLY A 1 344 ? 17.671 56.004 27.944 1.00 14.78 344 GLY A O 1
ATOM 2686 N N . SER A 1 345 ? 15.817 57.071 27.181 1.00 13.85 345 SER A N 1
ATOM 2687 C CA . SER A 1 345 ? 16.445 58.385 26.999 1.00 13.66 345 SER A CA 1
ATOM 2688 C C . SER A 1 345 ? 16.649 59.159 28.289 1.00 13.53 345 SER A C 1
ATOM 2689 O O . SER A 1 345 ? 15.790 59.167 29.169 1.00 13.16 345 SER A O 1
ATOM 2692 N N . LEU A 1 346 ? 17.791 59.853 28.367 1.00 12.70 346 LEU A N 1
ATOM 2693 C CA . LEU A 1 346 ? 18.037 60.875 29.388 1.00 13.42 346 LEU A CA 1
ATOM 2694 C C . LEU A 1 346 ? 17.356 62.195 29.042 1.00 13.24 346 LEU A C 1
ATOM 2695 O O . LEU A 1 346 ? 16.659 62.802 29.864 1.00 13.57 346 LEU A O 1
ATOM 2700 N N . VAL A 1 347 ? 17.609 62.681 27.829 1.00 12.37 347 VAL A N 1
ATOM 2701 C CA . VAL A 1 347 ? 17.177 64.021 27.478 1.00 12.89 347 VAL A CA 1
ATOM 2702 C C . VAL A 1 347 ? 15.652 64.111 27.428 1.00 12.21 347 VAL A C 1
ATOM 2703 O O . VAL A 1 347 ? 15.058 65.174 27.655 1.00 12.60 347 VAL A O 1
ATOM 2707 N N . HIS A 1 348 ? 15.024 62.961 27.194 1.00 11.69 348 HIS A N 1
ATOM 2708 C CA . HIS A 1 348 ? 13.573 62.900 27.029 1.00 12.28 348 HIS A CA 1
ATOM 2709 C C . HIS A 1 348 ? 12.894 62.091 28.160 1.00 12.77 348 HIS A C 1
ATOM 2710 O O . HIS A 1 348 ? 11.851 61.475 27.937 1.00 12.62 348 HIS A O 1
ATOM 2717 N N . GLY A 1 349 ? 13.501 62.125 29.347 1.00 13.10 349 GLY A N 1
ATOM 2718 C CA . GLY A 1 349 ? 12.775 61.902 30.597 1.00 12.76 349 GLY A CA 1
ATOM 2719 C C . GLY A 1 349 ? 12.594 60.502 31.134 1.00 13.61 349 GLY A C 1
ATOM 2720 O O . GLY A 1 349 ? 11.983 60.332 32.196 1.00 14.44 349 GLY A O 1
ATOM 2721 N N . ALA A 1 350 ? 13.112 59.501 30.437 1.00 13.14 350 ALA A N 1
ATOM 2722 C CA . ALA A 1 350 ? 12.860 58.130 30.870 1.00 13.62 350 ALA A CA 1
ATOM 2723 C C . ALA A 1 350 ? 13.676 57.734 32.100 1.00 14.62 350 ALA A C 1
ATOM 2724 O O . ALA A 1 350 ? 13.104 57.141 33.052 1.00 15.38 350 ALA A O 1
ATOM 2726 N N . VAL A 1 351 ? 14.976 58.073 32.112 1.00 14.34 351 VAL A N 1
ATOM 2727 C CA . VAL A 1 351 ? 15.936 57.436 33.042 1.00 14.29 351 VAL A CA 1
ATOM 2728 C C . VAL A 1 351 ? 16.388 58.264 34.245 1.00 14.72 351 VAL A C 1
ATOM 2729 O O . VAL A 1 351 ? 16.856 57.692 35.249 1.00 14.53 351 VAL A O 1
ATOM 2733 N N . ALA A 1 352 ? 16.246 59.591 34.165 1.00 14.98 352 ALA A N 1
ATOM 2734 C CA . ALA A 1 352 ? 16.714 60.479 35.223 1.00 15.12 352 ALA A CA 1
ATOM 2735 C C . ALA A 1 352 ? 15.663 61.505 35.591 1.00 15.38 352 ALA A C 1
ATOM 2736 O O . ALA A 1 352 ? 14.936 62.005 34.737 1.00 14.42 352 ALA A O 1
ATOM 2738 N N . PRO A 1 353 ? 15.628 61.888 36.871 1.00 15.59 353 PRO A N 1
ATOM 2739 C CA . PRO A 1 353 ? 14.675 62.909 37.271 1.00 16.37 353 PRO A CA 1
ATOM 2740 C C . PRO A 1 353 ? 15.014 64.278 36.711 1.00 16.73 353 PRO A C 1
ATOM 2741 O O . PRO A 1 353 ? 16.158 64.512 36.326 1.00 15.89 353 PRO A O 1
ATOM 2745 N N . GLU A 1 354 ? 14.027 65.166 36.679 1.00 16.98 354 GLU A N 1
ATOM 2746 C CA . GLU A 1 354 ? 14.234 66.535 36.197 1.00 18.34 354 GLU A CA 1
ATOM 2747 C C . GLU A 1 354 ? 15.352 67.285 36.939 1.00 18.03 354 GLU A C 1
ATOM 2748 O O . GLU A 1 354 ? 16.022 68.136 36.352 1.00 17.48 354 GLU A O 1
ATOM 2754 N N . SER A 1 355 ? 15.552 66.961 38.214 1.00 17.47 355 SER A N 1
ATOM 2755 C CA . SER A 1 355 ? 16.628 67.559 39.021 1.00 17.90 355 SER A CA 1
ATOM 2756 C C . SER A 1 355 ? 17.982 67.385 38.332 1.00 17.74 355 SER A C 1
ATOM 2757 O O . SER A 1 355 ? 18.798 68.309 38.292 1.00 17.98 355 SER A O 1
ATOM 2760 N N . PHE A 1 356 ? 18.200 66.198 37.767 1.00 16.53 356 PHE A N 1
ATOM 2761 C CA . PHE A 1 356 ? 19.413 65.923 37.019 1.00 16.42 356 PHE A CA 1
ATOM 2762 C C . PHE A 1 356 ? 19.310 66.451 35.578 1.00 16.22 356 PHE A C 1
ATOM 2763 O O . PHE A 1 356 ? 20.227 67.119 35.093 1.00 16.25 356 PHE A O 1
ATOM 2771 N N . MET A 1 357 ? 18.215 66.137 34.882 1.00 15.73 357 MET A N 1
ATOM 2772 C CA . MET A 1 357 ? 18.026 66.591 33.488 1.00 16.61 357 MET A CA 1
ATOM 2773 C C . MET A 1 357 ? 18.258 68.085 33.312 1.00 17.08 357 MET A C 1
ATOM 2774 O O . MET A 1 357 ? 18.896 68.523 32.351 1.00 16.96 357 MET A O 1
ATOM 2779 N N . SER A 1 358 ? 17.706 68.873 34.229 1.00 17.68 358 SER A N 1
ATOM 2780 C CA . SER A 1 358 ? 17.763 70.332 34.113 1.00 19.23 358 SER A CA 1
ATOM 2781 C C . SER A 1 358 ? 19.194 70.852 34.281 1.00 20.02 358 SER A C 1
ATOM 2782 O O . SER A 1 358 ? 19.535 71.890 33.742 1.00 22.32 358 SER A O 1
ATOM 2785 N N . GLN A 1 359 ? 20.031 70.121 34.996 1.00 19.92 359 GLN A N 1
ATOM 2786 C CA . GLN A 1 359 ? 21.406 70.556 35.241 1.00 20.26 359 GLN A CA 1
ATOM 2787 C C . GLN A 1 359 ? 22.361 70.004 34.188 1.00 20.00 359 GLN A C 1
ATOM 2788 O O . GLN A 1 359 ? 23.470 70.499 34.017 1.00 19.46 359 GLN A O 1
ATOM 2794 N N . PHE A 1 360 ? 21.927 68.994 33.443 1.00 19.26 360 PHE A N 1
ATOM 2795 C CA . PHE A 1 360 ? 22.801 68.403 32.441 1.00 19.11 360 PHE A CA 1
ATOM 2796 C C . PHE A 1 360 ? 23.117 69.385 31.312 1.00 18.58 360 PHE A C 1
ATOM 2797 O O . PHE A 1 360 ? 24.143 69.263 30.664 1.00 18.97 360 PHE A O 1
ATOM 2805 N N . GLY A 1 361 ? 22.232 70.348 31.053 1.00 19.17 361 GLY A N 1
ATOM 2806 C CA . GLY A 1 361 ? 22.516 71.372 30.044 1.00 20.17 361 GLY A CA 1
ATOM 2807 C C . GLY A 1 361 ? 23.711 72.240 30.426 1.00 19.81 361 GLY A C 1
ATOM 2808 O O . GLY A 1 361 ? 24.480 72.671 29.560 1.00 19.87 361 GLY A O 1
ATOM 2809 N N . THR A 1 362 ? 23.852 72.481 31.727 1.00 20.80 362 THR A N 1
ATOM 2810 C CA . THR A 1 362 ? 25.011 73.193 32.296 1.00 21.12 362 THR A CA 1
ATOM 2811 C C . THR A 1 362 ? 26.297 72.412 32.113 1.00 21.24 362 THR A C 1
ATOM 2812 O O . THR A 1 362 ? 27.347 72.944 31.724 1.00 21.22 362 THR A O 1
ATOM 2816 N N . VAL A 1 363 ? 26.228 71.119 32.395 1.00 21.39 363 VAL A N 1
ATOM 2817 C CA . VAL A 1 363 ? 27.333 70.233 32.094 1.00 21.48 363 VAL A CA 1
ATOM 2818 C C . VAL A 1 363 ? 27.734 70.338 30.628 1.00 22.07 363 VAL A C 1
ATOM 2819 O O . VAL A 1 363 ? 28.919 70.440 30.294 1.00 22.05 363 VAL A O 1
ATOM 2823 N N . MET A 1 364 ? 26.749 70.310 29.740 1.00 21.38 364 MET A N 1
ATOM 2824 C CA . MET A 1 364 ? 27.031 70.383 28.333 1.00 22.49 364 MET A CA 1
ATOM 2825 C C . MET A 1 364 ? 27.685 71.723 27.978 1.00 23.52 364 MET A C 1
ATOM 2826 O O . MET A 1 364 ? 28.660 71.739 27.241 1.00 23.57 364 MET A O 1
ATOM 2831 N N . GLU A 1 365 ? 27.183 72.827 28.525 1.00 25.06 365 GLU A N 1
ATOM 2832 C CA . GLU A 1 365 ? 27.850 74.148 28.347 1.00 27.10 365 GLU A CA 1
ATOM 2833 C C . GLU A 1 365 ? 29.332 74.096 28.706 1.00 28.29 365 GLU A C 1
ATOM 2834 O O . GLU A 1 365 ? 30.188 74.572 27.940 1.00 28.91 365 GLU A O 1
ATOM 2840 N N . ILE A 1 366 ? 29.651 73.505 29.854 1.00 28.63 366 ILE A N 1
ATOM 2841 C CA . ILE A 1 366 ? 31.049 73.447 30.289 1.00 28.88 366 ILE A CA 1
ATOM 2842 C C . ILE A 1 366 ? 31.902 72.483 29.452 1.00 28.91 366 ILE A C 1
ATOM 2843 O O . ILE A 1 366 ? 33.132 72.665 29.338 1.00 29.38 366 ILE A O 1
ATOM 2848 N N . PHE A 1 367 ? 31.287 71.496 28.810 1.00 27.35 367 PHE A N 1
ATOM 2849 C CA . PHE A 1 367 ? 32.048 70.735 27.846 1.00 27.52 367 PHE A CA 1
ATOM 2850 C C . PHE A 1 367 ? 32.294 71.603 26.604 1.00 27.04 367 PHE A C 1
ATOM 2851 O O . PHE A 1 367 ? 33.380 71.555 26.045 1.00 26.83 367 PHE A O 1
ATOM 2859 N N . LEU A 1 368 ? 31.299 72.377 26.173 1.00 27.76 368 LEU A N 1
ATOM 2860 C CA . LEU A 1 368 ? 31.480 73.160 24.944 1.00 29.04 368 LEU A CA 1
ATOM 2861 C C . LEU A 1 368 ? 32.607 74.183 25.119 1.00 29.60 368 LEU A C 1
ATOM 2862 O O . LEU A 1 368 ? 33.375 74.423 24.187 1.00 29.92 368 LEU A O 1
ATOM 2867 N N . GLN A 1 369 ? 32.723 74.785 26.301 1.00 29.99 369 GLN A N 1
ATOM 2868 C CA . GLN A 1 369 ? 33.795 75.769 26.509 1.00 30.28 369 GLN A CA 1
ATOM 2869 C C . GLN A 1 369 ? 35.147 75.138 26.806 1.00 30.48 369 GLN A C 1
ATOM 2870 O O . GLN A 1 369 ? 36.133 75.528 26.181 1.00 31.64 369 GLN A O 1
ATOM 2876 N N . THR A 1 370 ? 35.218 74.164 27.704 1.00 29.18 370 THR A N 1
ATOM 2877 C CA . THR A 1 370 ? 36.498 73.535 28.044 1.00 29.04 370 THR A CA 1
ATOM 2878 C C . THR A 1 370 ? 36.959 72.468 27.051 1.00 28.64 370 THR A C 1
ATOM 2879 O O . THR A 1 370 ? 38.157 72.227 26.914 1.00 28.78 370 THR A O 1
ATOM 2883 N N . ARG A 1 371 ? 36.012 71.804 26.390 1.00 27.87 371 ARG A N 1
ATOM 2884 C CA . ARG A 1 371 ? 36.279 70.574 25.626 1.00 27.63 371 ARG A CA 1
ATOM 2885 C C . ARG A 1 371 ? 37.122 69.562 26.400 1.00 26.75 371 ARG A C 1
ATOM 2886 O O . ARG A 1 371 ? 37.874 68.795 25.816 1.00 27.52 371 ARG A O 1
ATOM 2894 N N . ASN A 1 372 ? 36.945 69.543 27.717 1.00 25.96 372 ASN A N 1
ATOM 2895 C CA . ASN A 1 372 ? 37.698 68.674 28.604 1.00 25.63 372 ASN A CA 1
ATOM 2896 C C . ASN A 1 372 ? 36.798 67.524 29.070 1.00 24.91 372 ASN A C 1
ATOM 2897 O O . ASN A 1 372 ? 35.923 67.748 29.900 1.00 24.16 372 ASN A O 1
ATOM 2902 N N . PRO A 1 373 ? 37.016 66.309 28.546 1.00 24.39 373 PRO A N 1
ATOM 2903 C CA . PRO A 1 373 ? 36.179 65.184 28.964 1.00 23.70 373 PRO A CA 1
ATOM 2904 C C . PRO A 1 373 ? 36.149 64.923 30.472 1.00 23.43 373 PRO A C 1
ATOM 2905 O O . PRO A 1 373 ? 35.087 64.590 31.014 1.00 22.41 373 PRO A O 1
ATOM 2909 N N . GLN A 1 374 ? 37.273 65.105 31.164 1.00 22.63 374 GLN A N 1
ATOM 2910 C CA . GLN A 1 374 ? 37.312 64.789 32.584 1.00 21.99 374 GLN A CA 1
ATOM 2911 C C . GLN A 1 374 ? 36.487 65.780 33.384 1.00 20.92 374 GLN A C 1
ATOM 2912 O O . GLN A 1 374 ? 35.798 65.401 34.342 1.00 20.63 374 GLN A O 1
ATOM 2918 N N . ALA A 1 375 ? 36.563 67.049 32.996 1.00 19.73 375 ALA A N 1
ATOM 2919 C CA . ALA A 1 375 ? 35.813 68.104 33.645 1.00 19.84 375 ALA A CA 1
ATOM 2920 C C . ALA A 1 375 ? 34.296 67.856 33.523 1.00 18.60 375 ALA A C 1
ATOM 2921 O O . ALA A 1 375 ? 33.573 68.020 34.494 1.00 19.34 375 ALA A O 1
ATOM 2923 N N . ALA A 1 376 ? 33.856 67.465 32.321 1.00 18.43 376 ALA A N 1
ATOM 2924 C CA . ALA A 1 376 ? 32.428 67.191 32.030 1.00 18.14 376 ALA A CA 1
ATOM 2925 C C . ALA A 1 376 ? 31.982 66.007 32.865 1.00 18.21 376 ALA A C 1
ATOM 2926 O O . ALA A 1 376 ? 30.915 66.034 33.487 1.00 18.42 376 ALA A O 1
ATOM 2928 N N . ALA A 1 377 ? 32.803 64.962 32.865 1.00 18.30 377 ALA A N 1
ATOM 2929 C CA . ALA A 1 377 ? 32.504 63.766 33.652 1.00 18.75 377 ALA A CA 1
ATOM 2930 C C . ALA A 1 377 ? 32.377 64.085 35.146 1.00 19.11 377 ALA A C 1
ATOM 2931 O O . ALA A 1 377 ? 31.423 63.648 35.842 1.00 18.07 377 ALA A O 1
ATOM 2933 N N . ASN A 1 378 ? 33.347 64.846 35.649 1.00 18.97 378 ASN A N 1
ATOM 2934 C CA . ASN A 1 378 ? 33.343 65.247 37.039 1.00 19.50 378 ASN A CA 1
ATOM 2935 C C . ASN A 1 378 ? 32.112 66.078 37.378 1.00 18.37 378 ASN A C 1
ATOM 2936 O O . ASN A 1 378 ? 31.537 65.918 38.461 1.00 18.05 378 ASN A O 1
ATOM 2941 N N . ALA A 1 379 ? 31.725 66.959 36.453 1.00 17.47 379 ALA A N 1
ATOM 2942 C CA . ALA A 1 379 ? 30.537 67.802 36.627 1.00 17.61 379 ALA A CA 1
ATOM 2943 C C . ALA A 1 379 ? 29.252 66.970 36.697 1.00 17.27 379 ALA A C 1
ATOM 2944 O O . ALA A 1 379 ? 28.418 67.188 37.558 1.00 17.27 379 ALA A O 1
ATOM 2946 N N . ALA A 1 380 ? 29.109 66.001 35.799 1.00 16.96 380 ALA A N 1
ATOM 2947 C CA . ALA A 1 380 ? 27.913 65.152 35.800 1.00 16.72 380 ALA A CA 1
ATOM 2948 C C . ALA A 1 380 ? 27.859 64.362 37.088 1.00 16.95 380 ALA A C 1
ATOM 2949 O O . ALA A 1 380 ? 26.782 64.177 37.656 1.00 16.59 380 ALA A O 1
ATOM 2951 N N . GLN A 1 381 ? 29.018 63.894 37.561 1.00 16.91 381 GLN A N 1
ATOM 2952 C CA . GLN A 1 381 ? 29.046 63.166 38.841 1.00 17.34 381 GLN A CA 1
ATOM 2953 C C . GLN A 1 381 ? 28.648 64.057 40.036 1.00 17.63 381 GLN A C 1
ATOM 2954 O O . GLN A 1 381 ? 27.933 63.626 40.930 1.00 17.26 381 GLN A O 1
ATOM 2960 N N . ALA A 1 382 ? 29.096 65.304 40.032 1.00 17.41 382 ALA A N 1
ATOM 2961 C CA . ALA A 1 382 ? 28.756 66.212 41.122 1.00 18.03 382 ALA A CA 1
ATOM 2962 C C . ALA A 1 382 ? 27.226 66.424 41.175 1.00 18.24 382 ALA A C 1
ATOM 2963 O O . ALA A 1 382 ? 26.609 66.404 42.248 1.00 17.62 382 ALA A O 1
ATOM 2965 N N . ILE A 1 383 ? 26.607 66.631 40.023 1.00 18.57 383 ILE A N 1
ATOM 2966 C CA . ILE A 1 383 ? 25.151 66.787 39.978 1.00 18.56 383 ILE A CA 1
ATOM 2967 C C . ILE A 1 383 ? 24.470 65.510 40.472 1.00 18.39 383 ILE A C 1
ATOM 2968 O O . ILE A 1 383 ? 23.534 65.572 41.265 1.00 18.08 383 ILE A O 1
ATOM 2973 N N . ALA A 1 384 ? 24.947 64.354 40.004 1.00 17.85 384 ALA A N 1
ATOM 2974 C CA . ALA A 1 384 ? 24.370 63.074 40.419 1.00 18.33 384 ALA A CA 1
ATOM 2975 C C . ALA A 1 384 ? 24.420 62.949 41.943 1.00 19.19 384 ALA A C 1
ATOM 2976 O O . ALA A 1 384 ? 23.434 62.577 42.596 1.00 18.76 384 ALA A O 1
ATOM 2978 N N . ASP A 1 385 ? 25.557 63.323 42.519 1.00 19.18 385 ASP A N 1
ATOM 2979 C CA . ASP A 1 385 ? 25.724 63.264 43.971 1.00 19.82 385 ASP A CA 1
ATOM 2980 C C . ASP A 1 385 ? 24.800 64.254 44.693 1.00 19.89 385 ASP A C 1
ATOM 2981 O O . ASP A 1 385 ? 24.227 63.923 45.734 1.00 20.35 385 ASP A O 1
ATOM 2986 N N . GLN A 1 386 ? 24.647 65.445 44.141 1.00 20.32 386 GLN A N 1
ATOM 2987 C CA . GLN A 1 386 ? 23.827 66.494 44.757 1.00 20.66 386 GLN A CA 1
ATOM 2988 C C . GLN A 1 386 ? 22.346 66.148 44.745 1.00 21.67 386 GLN A C 1
ATOM 2989 O O . GLN A 1 386 ? 21.624 66.472 45.696 1.00 22.84 386 GLN A O 1
ATOM 2995 N N . VAL A 1 387 ? 21.885 65.483 43.689 1.00 20.99 387 VAL A N 1
ATOM 2996 C CA . VAL A 1 387 ? 20.460 65.153 43.588 1.00 21.46 387 VAL A CA 1
ATOM 2997 C C . VAL A 1 387 ? 20.155 63.754 44.101 1.00 21.82 387 VAL A C 1
ATOM 2998 O O . VAL A 1 387 ? 18.978 63.356 44.188 1.00 21.50 387 VAL A O 1
ATOM 3002 N N . GLY A 1 388 ? 21.195 63.010 44.459 1.00 21.95 388 GLY A N 1
ATOM 3003 C CA . GLY A 1 388 ? 21.013 61.649 44.965 1.00 23.30 388 GLY A CA 1
ATOM 3004 C C . GLY A 1 388 ? 20.531 60.695 43.889 1.00 23.99 388 GLY A C 1
ATOM 3005 O O . GLY A 1 388 ? 19.632 59.881 44.122 1.00 24.27 388 GLY A O 1
ATOM 3006 N N . LEU A 1 389 ? 21.145 60.794 42.714 1.00 24.89 389 LEU A N 1
ATOM 3007 C CA . LEU A 1 389 ? 20.733 60.019 41.537 1.00 26.03 389 LEU A CA 1
ATOM 3008 C C . LEU A 1 389 ? 20.688 58.543 41.896 1.00 27.27 389 LEU A C 1
ATOM 3009 O O . LEU A 1 389 ? 21.648 58.017 42.455 1.00 26.77 389 LEU A O 1
ATOM 3014 N N . GLY A 1 390 ? 19.552 57.905 41.613 1.00 29.27 390 GLY A N 1
ATOM 3015 C CA . GLY A 1 390 ? 19.317 56.497 41.970 1.00 30.82 390 GLY A CA 1
ATOM 3016 C C . GLY A 1 390 ? 18.396 56.298 43.171 1.00 32.29 390 GLY A C 1
ATOM 3017 O O . GLY A 1 390 ? 17.951 55.174 43.435 1.00 33.72 390 GLY A O 1
ATOM 3018 N N . ARG A 1 391 ? 18.088 57.363 43.909 1.00 33.59 391 ARG A N 1
ATOM 3019 C CA . ARG A 1 391 ? 17.269 57.235 45.122 1.00 34.60 391 ARG A CA 1
ATOM 3020 C C . ARG A 1 391 ? 15.770 56.980 44.862 1.00 35.44 391 ARG A C 1
ATOM 3021 O O . ARG A 1 391 ? 15.112 56.291 45.651 1.00 36.34 391 ARG A O 1
ATOM 3029 N N . LEU A 1 392 ? 15.220 57.534 43.787 1.00 35.97 392 LEU A N 1
ATOM 3030 C CA . LEU A 1 392 ? 13.820 57.274 43.442 1.00 36.32 392 LEU A CA 1
ATOM 3031 C C . LEU A 1 392 ? 13.686 55.878 42.829 1.00 37.26 392 LEU A C 1
ATOM 3032 O O . LEU A 1 392 ? 12.572 55.346 42.736 1.00 38.25 392 LEU A O 1
ATOM 3037 N N . MET B 1 1 ? 12.330 75.921 7.321 1.00 18.26 1 MET B N 1
ATOM 3038 C CA . MET B 1 1 ? 12.582 76.261 5.879 1.00 18.31 1 MET B CA 1
ATOM 3039 C C . MET B 1 1 ? 12.008 77.623 5.545 1.00 17.59 1 MET B C 1
ATOM 3040 O O . MET B 1 1 ? 10.843 77.906 5.836 1.00 17.86 1 MET B O 1
ATOM 3045 N N . LYS B 1 2 ? 12.819 78.449 4.887 1.00 17.15 2 LYS B N 1
ATOM 3046 C CA . LYS B 1 2 ? 12.393 79.759 4.442 1.00 17.93 2 LYS B CA 1
ATOM 3047 C C . LYS B 1 2 ? 12.852 80.045 3.005 1.00 16.75 2 LYS B C 1
ATOM 3048 O O . LYS B 1 2 ? 13.787 79.436 2.506 1.00 16.22 2 LYS B O 1
ATOM 3054 N N . LEU B 1 3 ? 12.188 81.013 2.373 1.00 16.28 3 LEU B N 1
ATOM 3055 C CA . LEU B 1 3 ? 12.611 81.567 1.106 1.00 16.51 3 LEU B CA 1
ATOM 3056 C C . LEU B 1 3 ? 12.302 83.070 1.130 1.00 15.73 3 LEU B C 1
ATOM 3057 O O . LEU B 1 3 ? 11.161 83.455 1.373 1.00 16.49 3 LEU B O 1
ATOM 3062 N N . GLU B 1 4 ? 13.316 83.905 0.882 1.00 15.39 4 GLU B N 1
ATOM 3063 C CA . GLU B 1 4 ? 13.127 85.360 0.833 1.00 15.80 4 GLU B CA 1
ATOM 3064 C C . GLU B 1 4 ? 13.240 85.872 -0.602 1.00 14.76 4 GLU B C 1
ATOM 3065 O O . GLU B 1 4 ? 14.313 85.814 -1.217 1.00 14.88 4 GLU B O 1
ATOM 3071 N N . ILE B 1 5 ? 12.115 86.351 -1.113 1.00 15.07 5 ILE B N 1
ATOM 3072 C CA . ILE B 1 5 ? 12.001 86.876 -2.461 1.00 15.41 5 ILE B CA 1
ATOM 3073 C C . ILE B 1 5 ? 11.956 88.402 -2.396 1.00 15.30 5 ILE B C 1
ATOM 3074 O O . ILE B 1 5 ? 11.108 88.966 -1.712 1.00 16.51 5 ILE B O 1
ATOM 3079 N N . PHE B 1 6 ? 12.841 89.046 -3.151 1.00 14.41 6 PHE B N 1
ATOM 3080 C CA . PHE B 1 6 ? 13.010 90.513 -3.149 1.00 14.36 6 PHE B CA 1
ATOM 3081 C C . PHE B 1 6 ? 12.535 91.096 -4.486 1.00 14.10 6 PHE B C 1
ATOM 3082 O O . PHE B 1 6 ? 12.920 90.618 -5.565 1.00 13.56 6 PHE B O 1
ATOM 3090 N N . SER B 1 7 ? 11.670 92.116 -4.419 1.00 13.74 7 SER B N 1
ATOM 3091 C CA . SER B 1 7 ? 11.098 92.713 -5.630 1.00 13.90 7 SER B CA 1
ATOM 3092 C C . SER B 1 7 ? 10.554 94.103 -5.336 1.00 13.69 7 SER B C 1
ATOM 3093 O O . SER B 1 7 ? 10.617 94.537 -4.199 1.00 13.93 7 SER B O 1
ATOM 3096 N N . TRP B 1 8 ? 10.023 94.782 -6.355 1.00 14.12 8 TRP B N 1
ATOM 3097 C CA . TRP B 1 8 ? 9.255 95.992 -6.103 1.00 13.82 8 TRP B CA 1
ATOM 3098 C C . TRP B 1 8 ? 7.785 95.834 -6.403 1.00 14.09 8 TRP B C 1
ATOM 3099 O O . TRP B 1 8 ? 7.062 96.832 -6.616 1.00 13.97 8 TRP B O 1
ATOM 3110 N N . TRP B 1 9 ? 7.304 94.593 -6.377 1.00 14.71 9 TRP B N 1
ATOM 3111 C CA . TRP B 1 9 ? 5.911 94.339 -6.664 1.00 15.01 9 TRP B CA 1
ATOM 3112 C C . TRP B 1 9 ? 5.020 94.457 -5.412 1.00 15.50 9 TRP B C 1
ATOM 3113 O O . TRP B 1 9 ? 4.352 93.501 -5.000 1.00 16.37 9 TRP B O 1
ATOM 3124 N N . ALA B 1 10 ? 5.023 95.655 -4.836 1.00 16.21 10 ALA B N 1
ATOM 3125 C CA . ALA B 1 10 ? 4.217 95.978 -3.684 1.00 16.52 10 ALA B CA 1
ATOM 3126 C C . ALA B 1 10 ? 2.835 96.478 -4.084 1.00 16.93 10 ALA B C 1
ATOM 3127 O O . ALA B 1 10 ? 2.601 96.931 -5.205 1.00 17.18 10 ALA B O 1
ATOM 3129 N N . GLY B 1 11 ? 1.912 96.407 -3.139 1.00 17.62 11 GLY B N 1
ATOM 3130 C CA . GLY B 1 11 ? 0.607 97.020 -3.334 1.00 17.57 11 GLY B CA 1
ATOM 3131 C C . GLY B 1 11 ? -0.086 96.449 -4.548 1.00 17.71 11 GLY B C 1
ATOM 3132 O O . GLY B 1 11 ? -0.111 95.226 -4.744 1.00 18.07 11 GLY B O 1
ATOM 3133 N N . ASP B 1 12 ? -0.649 97.312 -5.384 1.00 17.59 12 ASP B N 1
ATOM 3134 C CA . ASP B 1 12 ? -1.407 96.835 -6.526 1.00 17.51 12 ASP B CA 1
ATOM 3135 C C . ASP B 1 12 ? -0.565 96.174 -7.643 1.00 17.17 12 ASP B C 1
ATOM 3136 O O . ASP B 1 12 ? -1.121 95.627 -8.608 1.00 18.24 12 ASP B O 1
ATOM 3141 N N . GLU B 1 13 ? 0.766 96.246 -7.521 1.00 16.90 13 GLU B N 1
ATOM 3142 C CA . GLU B 1 13 ? 1.638 95.492 -8.418 1.00 16.82 13 GLU B CA 1
ATOM 3143 C C . GLU B 1 13 ? 1.822 94.035 -7.971 1.00 17.21 13 GLU B C 1
ATOM 3144 O O . GLU B 1 13 ? 2.330 93.233 -8.761 1.00 18.16 13 GLU B O 1
ATOM 3150 N N . GLY B 1 14 ? 1.444 93.733 -6.725 1.00 17.04 14 GLY B N 1
ATOM 3151 C CA . GLY B 1 14 ? 1.592 92.399 -6.134 1.00 17.34 14 GLY B CA 1
ATOM 3152 C C . GLY B 1 14 ? 0.758 91.183 -6.566 1.00 18.03 14 GLY B C 1
ATOM 3153 O O . GLY B 1 14 ? 1.207 90.050 -6.342 1.00 18.01 14 GLY B O 1
ATOM 3154 N N . PRO B 1 15 ? -0.467 91.372 -7.096 1.00 18.65 15 PRO B N 1
ATOM 3155 C CA . PRO B 1 15 ? -1.314 90.185 -7.373 1.00 18.23 15 PRO B CA 1
ATOM 3156 C C . PRO B 1 15 ? -0.639 89.033 -8.154 1.00 18.22 15 PRO B C 1
ATOM 3157 O O . PRO B 1 15 ? -0.772 87.855 -7.771 1.00 18.20 15 PRO B O 1
ATOM 3161 N N . ALA B 1 16 ? 0.092 89.369 -9.207 1.00 17.37 16 ALA B N 1
ATOM 3162 C CA . ALA B 1 16 ? 0.789 88.369 -10.011 1.00 16.72 16 ALA B CA 1
ATOM 3163 C C . ALA B 1 16 ? 1.812 87.610 -9.168 1.00 16.17 16 ALA B C 1
ATOM 3164 O O . ALA B 1 16 ? 1.819 86.379 -9.159 1.00 16.40 16 ALA B O 1
ATOM 3166 N N . LEU B 1 17 ? 2.695 88.327 -8.476 1.00 15.58 17 LEU B N 1
ATOM 3167 C CA . LEU B 1 17 ? 3.678 87.668 -7.623 1.00 15.93 17 LEU B CA 1
ATOM 3168 C C . LEU B 1 17 ? 3.004 86.829 -6.536 1.00 16.29 17 LEU B C 1
ATOM 3169 O O . LEU B 1 17 ? 3.454 85.729 -6.209 1.00 15.22 17 LEU B O 1
ATOM 3174 N N . GLU B 1 18 ? 1.959 87.378 -5.937 1.00 16.30 18 GLU B N 1
ATOM 3175 C CA . GLU B 1 18 ? 1.270 86.691 -4.832 1.00 18.04 18 GLU B CA 1
ATOM 3176 C C . GLU B 1 18 ? 0.689 85.342 -5.313 1.00 17.70 18 GLU B C 1
ATOM 3177 O O . GLU B 1 18 ? 0.781 84.338 -4.601 1.00 18.70 18 GLU B O 1
ATOM 3183 N N . ALA B 1 19 ? 0.151 85.312 -6.524 1.00 17.98 19 ALA B N 1
ATOM 3184 C CA . ALA B 1 19 ? -0.324 84.062 -7.157 1.00 18.09 19 ALA B CA 1
ATOM 3185 C C . ALA B 1 19 ? 0.800 83.055 -7.389 1.00 18.44 19 ALA B C 1
ATOM 3186 O O . ALA B 1 19 ? 0.632 81.843 -7.182 1.00 18.22 19 ALA B O 1
ATOM 3188 N N . LEU B 1 20 ? 1.951 83.556 -7.835 1.00 17.96 20 LEU B N 1
ATOM 3189 C CA . LEU B 1 20 ? 3.120 82.698 -8.031 1.00 17.98 20 LEU B CA 1
ATOM 3190 C C . LEU B 1 20 ? 3.595 82.132 -6.690 1.00 17.51 20 LEU B C 1
ATOM 3191 O O . LEU B 1 20 ? 3.919 80.955 -6.597 1.00 17.49 20 LEU B O 1
ATOM 3196 N N . ILE B 1 21 ? 3.582 82.953 -5.638 1.00 17.28 21 ILE B N 1
ATOM 3197 C CA . ILE B 1 21 ? 3.963 82.490 -4.292 1.00 17.75 21 ILE B CA 1
ATOM 3198 C C . ILE B 1 21 ? 2.986 81.424 -3.770 1.00 17.80 21 ILE B C 1
ATOM 3199 O O . ILE B 1 21 ? 3.406 80.440 -3.184 1.00 17.95 21 ILE B O 1
ATOM 3204 N N . ARG B 1 22 ? 1.696 81.618 -4.014 1.00 18.31 22 ARG B N 1
ATOM 3205 C CA . ARG B 1 22 ? 0.684 80.617 -3.631 1.00 19.05 22 ARG B CA 1
ATOM 3206 C C . ARG B 1 22 ? 0.973 79.296 -4.327 1.00 18.81 22 ARG B C 1
ATOM 3207 O O . ARG B 1 22 ? 0.880 78.224 -3.716 1.00 19.11 22 ARG B O 1
ATOM 3215 N N . LEU B 1 23 ? 1.346 79.362 -5.594 1.00 18.16 23 LEU B N 1
ATOM 3216 C CA . LEU B 1 23 ? 1.656 78.154 -6.341 1.00 18.18 23 LEU B CA 1
ATOM 3217 C C . LEU B 1 23 ? 2.911 77.499 -5.790 1.00 18.24 23 LEU B C 1
ATOM 3218 O O . LEU B 1 23 ? 2.983 76.287 -5.628 1.00 17.76 23 LEU B O 1
ATOM 3223 N N . TYR B 1 24 ? 3.913 78.310 -5.470 1.00 17.28 24 TYR B N 1
ATOM 3224 C CA . TYR B 1 24 ? 5.134 77.767 -4.866 1.00 17.93 24 TYR B CA 1
ATOM 3225 C C . TYR B 1 24 ? 4.796 77.006 -3.586 1.00 18.30 24 TYR B C 1
ATOM 3226 O O . TYR B 1 24 ? 5.293 75.906 -3.363 1.00 18.50 24 TYR B O 1
ATOM 3235 N N . LYS B 1 25 ? 3.963 77.597 -2.740 1.00 19.18 25 LYS B N 1
ATOM 3236 C CA . LYS B 1 25 ? 3.615 76.968 -1.462 1.00 21.00 25 LYS B CA 1
ATOM 3237 C C . LYS B 1 25 ? 2.833 75.660 -1.658 1.00 21.53 25 LYS B C 1
ATOM 3238 O O . LYS B 1 25 ? 2.991 74.725 -0.869 1.00 22.30 25 LYS B O 1
ATOM 3244 N N . GLN B 1 26 ? 2.022 75.579 -2.702 1.00 22.33 26 GLN B N 1
ATOM 3245 C CA . GLN B 1 26 ? 1.340 74.311 -3.006 1.00 23.70 26 GLN B CA 1
ATOM 3246 C C . GLN B 1 26 ? 2.356 73.225 -3.372 1.00 23.54 26 GLN B C 1
ATOM 3247 O O . GLN B 1 26 ? 2.202 72.069 -2.978 1.00 24.16 26 GLN B O 1
ATOM 3253 N N . LYS B 1 27 ? 3.382 73.602 -4.141 1.00 23.49 27 LYS B N 1
ATOM 3254 C CA . LYS B 1 27 ? 4.398 72.667 -4.629 1.00 24.00 27 LYS B CA 1
ATOM 3255 C C . LYS B 1 27 ? 5.479 72.331 -3.610 1.00 24.36 27 LYS B C 1
ATOM 3256 O O . LYS B 1 27 ? 6.069 71.239 -3.670 1.00 24.52 27 LYS B O 1
ATOM 3262 N N . TYR B 1 28 ? 5.762 73.281 -2.712 1.00 23.95 28 TYR B N 1
ATOM 3263 C CA . TYR B 1 28 ? 6.817 73.140 -1.694 1.00 24.18 28 TYR B CA 1
ATOM 3264 C C . TYR B 1 28 ? 6.225 73.544 -0.359 1.00 24.28 28 TYR B C 1
ATOM 3265 O O . TYR B 1 28 ? 6.463 74.649 0.164 1.00 24.56 28 TYR B O 1
ATOM 3274 N N . PRO B 1 29 ? 5.383 72.665 0.194 1.00 24.20 29 PRO B N 1
ATOM 3275 C CA . PRO B 1 29 ? 4.835 72.993 1.485 1.00 23.24 29 PRO B CA 1
ATOM 3276 C C . PRO B 1 29 ? 5.936 73.021 2.552 1.00 22.66 29 PRO B C 1
ATOM 3277 O O . PRO B 1 29 ? 7.025 72.430 2.384 1.00 23.99 29 PRO B O 1
ATOM 3281 N N . GLY B 1 30 ? 5.639 73.692 3.641 1.00 21.94 30 GLY B N 1
ATOM 3282 C CA . GLY B 1 30 ? 6.562 73.746 4.758 1.00 21.02 30 GLY B CA 1
ATOM 3283 C C . GLY B 1 30 ? 7.701 74.735 4.587 1.00 20.42 30 GLY B C 1
ATOM 3284 O O . GLY B 1 30 ? 8.642 74.727 5.387 1.00 19.42 30 GLY B O 1
ATOM 3285 N N . VAL B 1 31 ? 7.612 75.588 3.560 1.00 19.17 31 VAL B N 1
ATOM 3286 C CA . VAL B 1 31 ? 8.596 76.649 3.366 1.00 18.72 31 VAL B CA 1
ATOM 3287 C C . VAL B 1 31 ? 7.914 77.981 3.628 1.00 17.98 31 VAL B C 1
ATOM 3288 O O . VAL B 1 31 ? 6.917 78.314 2.969 1.00 17.50 31 VAL B O 1
ATOM 3292 N N . GLU B 1 32 ? 8.431 78.723 4.595 1.00 17.91 32 GLU B N 1
ATOM 3293 C CA . GLU B 1 32 ? 7.948 80.055 4.898 1.00 18.59 32 GLU B CA 1
ATOM 3294 C C . GLU B 1 32 ? 8.479 81.012 3.835 1.00 18.16 32 GLU B C 1
ATOM 3295 O O . GLU B 1 32 ? 9.684 81.151 3.689 1.00 19.17 32 GLU B O 1
ATOM 3301 N N . VAL B 1 33 ? 7.588 81.658 3.110 1.00 17.94 33 VAL B N 1
ATOM 3302 C CA . VAL B 1 33 ? 8.000 82.602 2.066 1.00 18.20 33 VAL B CA 1
ATOM 3303 C C . VAL B 1 33 ? 7.903 84.028 2.598 1.00 18.48 33 VAL B C 1
ATOM 3304 O O . VAL B 1 33 ? 6.831 84.471 3.021 1.00 19.48 33 VAL B O 1
ATOM 3308 N N . ILE B 1 34 ? 9.032 84.726 2.570 1.00 18.30 34 ILE B N 1
ATOM 3309 C CA . ILE B 1 34 ? 9.117 86.127 2.945 1.00 18.21 34 ILE B CA 1
ATOM 3310 C C . ILE B 1 34 ? 9.025 86.930 1.657 1.00 17.64 34 ILE B C 1
ATOM 3311 O O . ILE B 1 34 ? 9.880 86.811 0.795 1.00 16.85 34 ILE B O 1
ATOM 3316 N N . ASN B 1 35 ? 7.945 87.695 1.522 1.00 17.49 35 ASN B N 1
ATOM 3317 C CA . ASN B 1 35 ? 7.724 88.512 0.347 1.00 17.62 35 ASN B CA 1
ATOM 3318 C C . ASN B 1 35 ? 8.281 89.897 0.655 1.00 17.34 35 ASN B C 1
ATOM 3319 O O . ASN B 1 35 ? 7.576 90.756 1.186 1.00 18.01 35 ASN B O 1
ATOM 3324 N N . ALA B 1 36 ? 9.559 90.074 0.368 1.00 17.45 36 ALA B N 1
ATOM 3325 C CA . ALA B 1 36 ? 10.281 91.295 0.687 1.00 17.21 36 ALA B CA 1
ATOM 3326 C C . ALA B 1 36 ? 10.142 92.280 -0.473 1.00 17.78 36 ALA B C 1
ATOM 3327 O O . ALA B 1 36 ? 10.879 92.206 -1.445 1.00 18.38 36 ALA B O 1
ATOM 3329 N N . THR B 1 37 ? 9.200 93.201 -0.369 1.00 18.26 37 THR B N 1
ATOM 3330 C CA . THR B 1 37 ? 9.029 94.216 -1.400 1.00 17.41 37 THR B CA 1
ATOM 3331 C C . THR B 1 37 ? 9.579 95.561 -0.937 1.00 17.95 37 THR B C 1
ATOM 3332 O O . THR B 1 37 ? 9.581 95.870 0.261 1.00 19.05 37 THR B O 1
ATOM 3336 N N . VAL B 1 38 ? 10.068 96.351 -1.887 1.00 16.67 38 VAL B N 1
ATOM 3337 C CA . VAL B 1 38 ? 10.447 97.732 -1.640 1.00 16.06 38 VAL B CA 1
ATOM 3338 C C . VAL B 1 38 ? 9.637 98.575 -2.623 1.00 16.19 38 VAL B C 1
ATOM 3339 O O . VAL B 1 38 ? 9.864 98.526 -3.843 1.00 16.07 38 VAL B O 1
ATOM 3343 N N . THR B 1 39 ? 8.691 99.327 -2.086 1.00 15.65 39 THR B N 1
ATOM 3344 C CA . THR B 1 39 ? 7.759 100.136 -2.876 1.00 16.06 39 THR B CA 1
ATOM 3345 C C . THR B 1 39 ? 8.500 101.244 -3.630 1.00 15.95 39 THR B C 1
ATOM 3346 O O . THR B 1 39 ? 9.322 101.971 -3.064 1.00 16.89 39 THR B O 1
ATOM 3350 N N . GLY B 1 40 ? 8.222 101.352 -4.928 1.00 15.90 40 GLY B N 1
ATOM 3351 C CA . GLY B 1 40 ? 8.822 102.371 -5.755 1.00 15.78 40 GLY B CA 1
ATOM 3352 C C . GLY B 1 40 ? 8.741 101.954 -7.209 1.00 16.31 40 GLY B C 1
ATOM 3353 O O . GLY B 1 40 ? 9.328 100.944 -7.602 1.00 15.75 40 GLY B O 1
ATOM 3354 N N . GLY B 1 41 ? 8.011 102.723 -8.016 1.00 16.01 41 GLY B N 1
ATOM 3355 C CA . GLY B 1 41 ? 7.832 102.374 -9.412 1.00 15.06 41 GLY B CA 1
ATOM 3356 C C . GLY B 1 41 ? 9.156 102.200 -10.119 1.00 14.20 41 GLY B C 1
ATOM 3357 O O . GLY B 1 41 ? 10.121 102.919 -9.865 1.00 14.34 41 GLY B O 1
ATOM 3358 N N . ALA B 1 42 ? 9.200 101.227 -11.017 1.00 14.85 42 ALA B N 1
ATOM 3359 C CA . ALA B 1 42 ? 10.361 100.958 -11.866 1.00 15.25 42 ALA B CA 1
ATOM 3360 C C . ALA B 1 42 ? 11.645 100.607 -11.083 1.00 15.30 42 ALA B C 1
ATOM 3361 O O . ALA B 1 42 ? 12.729 100.618 -11.638 1.00 16.10 42 ALA B O 1
ATOM 3363 N N . GLY B 1 43 ? 11.485 100.263 -9.801 1.00 16.04 43 GLY B N 1
ATOM 3364 C CA . GLY B 1 43 ? 12.575 99.700 -8.994 1.00 16.49 43 GLY B CA 1
ATOM 3365 C C . GLY B 1 43 ? 13.614 100.647 -8.446 1.00 17.05 43 GLY B C 1
ATOM 3366 O O . GLY B 1 43 ? 14.624 100.215 -7.920 1.00 16.69 43 GLY B O 1
ATOM 3367 N N . VAL B 1 44 ? 13.348 101.948 -8.508 1.00 18.15 44 VAL B N 1
ATOM 3368 C CA . VAL B 1 44 ? 14.330 102.918 -8.062 1.00 18.32 44 VAL B CA 1
ATOM 3369 C C . VAL B 1 44 ? 14.725 102.680 -6.588 1.00 17.87 44 VAL B C 1
ATOM 3370 O O . VAL B 1 44 ? 15.917 102.545 -6.279 1.00 18.57 44 VAL B O 1
ATOM 3374 N N . ASN B 1 45 ? 13.734 102.630 -5.695 1.00 16.97 45 ASN B N 1
ATOM 3375 C CA . ASN B 1 45 ? 14.012 102.375 -4.275 1.00 16.49 45 ASN B CA 1
ATOM 3376 C C . ASN B 1 45 ? 14.584 100.969 -4.044 1.00 15.15 45 ASN B C 1
ATOM 3377 O O . ASN B 1 45 ? 15.552 100.794 -3.296 1.00 14.82 45 ASN B O 1
ATOM 3382 N N . ALA B 1 46 ? 14.020 99.974 -4.731 1.00 14.71 46 ALA B N 1
ATOM 3383 C CA . ALA B 1 46 ? 14.442 98.584 -4.546 1.00 15.13 46 ALA B CA 1
ATOM 3384 C C . ALA B 1 46 ? 15.916 98.410 -4.874 1.00 15.21 46 ALA B C 1
ATOM 3385 O O . ALA B 1 46 ? 16.637 97.711 -4.154 1.00 14.80 46 ALA B O 1
ATOM 3387 N N . ARG B 1 47 ? 16.379 99.035 -5.961 1.00 15.81 47 ARG B N 1
ATOM 3388 C CA . ARG B 1 47 ? 17.807 98.991 -6.324 1.00 17.27 47 ARG B CA 1
ATOM 3389 C C . ARG B 1 47 ? 18.703 99.510 -5.223 1.00 16.53 47 ARG B C 1
ATOM 3390 O O . ARG B 1 47 ? 19.743 98.928 -4.935 1.00 17.34 47 ARG B O 1
ATOM 3398 N N . ALA B 1 48 ? 18.299 100.630 -4.620 1.00 16.02 48 ALA B N 1
ATOM 3399 C CA . ALA B 1 48 ? 19.100 101.246 -3.577 1.00 15.80 48 ALA B CA 1
ATOM 3400 C C . ALA B 1 48 ? 19.148 100.384 -2.319 1.00 15.65 48 ALA B C 1
ATOM 3401 O O . ALA B 1 48 ? 20.178 100.276 -1.685 1.00 16.00 48 ALA B O 1
ATOM 3403 N N . VAL B 1 49 ? 18.021 99.779 -1.954 1.00 14.97 49 VAL B N 1
ATOM 3404 C CA . VAL B 1 49 ? 18.000 98.866 -0.807 1.00 14.80 49 VAL B CA 1
ATOM 3405 C C . VAL B 1 49 ? 18.887 97.658 -1.099 1.00 15.07 49 VAL B C 1
ATOM 3406 O O . VAL B 1 49 ? 19.680 97.245 -0.256 1.00 15.23 49 VAL B O 1
ATOM 3410 N N . LEU B 1 50 ? 18.747 97.112 -2.302 1.00 15.92 50 LEU B N 1
ATOM 3411 C CA . LEU B 1 50 ? 19.484 95.906 -2.650 1.00 16.60 50 LEU B CA 1
ATOM 3412 C C . LEU B 1 50 ? 20.981 96.150 -2.625 1.00 17.21 50 LEU B C 1
ATOM 3413 O O . LEU B 1 50 ? 21.725 95.317 -2.117 1.00 17.45 50 LEU B O 1
ATOM 3418 N N . LYS B 1 51 ? 21.426 97.285 -3.157 1.00 17.61 51 LYS B N 1
ATOM 3419 C CA . LYS B 1 51 ? 22.834 97.607 -3.105 1.00 18.26 51 LYS B CA 1
ATOM 3420 C C . LYS B 1 51 ? 23.356 97.571 -1.661 1.00 17.58 51 LYS B C 1
ATOM 3421 O O . LYS B 1 51 ? 24.375 96.957 -1.383 1.00 16.98 51 LYS B O 1
ATOM 3427 N N . THR B 1 52 ? 22.641 98.207 -0.740 1.00 17.12 52 THR B N 1
ATOM 3428 C CA . THR B 1 52 ? 23.048 98.191 0.648 1.00 17.16 52 THR B CA 1
ATOM 3429 C C . THR B 1 52 ? 23.118 96.771 1.209 1.00 17.38 52 THR B C 1
ATOM 3430 O O . THR B 1 52 ? 24.097 96.399 1.881 1.00 17.09 52 THR B O 1
ATOM 3434 N N . ARG B 1 53 ? 22.092 95.984 0.926 1.00 16.96 53 ARG B N 1
ATOM 3435 C CA . ARG B 1 53 ? 22.045 94.589 1.385 1.00 18.20 53 ARG B CA 1
ATOM 3436 C C . ARG B 1 53 ? 23.206 93.761 0.823 1.00 18.37 53 ARG B C 1
ATOM 3437 O O . ARG B 1 53 ? 23.865 93.023 1.562 1.00 18.86 53 ARG B O 1
ATOM 3445 N N . MET B 1 54 ? 23.468 93.903 -0.475 1.00 19.21 54 MET B N 1
ATOM 3446 C CA . MET B 1 54 ? 24.506 93.110 -1.135 1.00 20.13 54 MET B CA 1
ATOM 3447 C C . MET B 1 54 ? 25.870 93.509 -0.598 1.00 20.97 54 MET B C 1
ATOM 3448 O O . MET B 1 54 ? 26.672 92.647 -0.254 1.00 21.69 54 MET B O 1
ATOM 3453 N N . LEU B 1 55 ? 26.126 94.810 -0.486 1.00 21.62 55 LEU B N 1
ATOM 3454 C CA . LEU B 1 55 ? 27.410 95.280 0.044 1.00 22.29 55 LEU B CA 1
ATOM 3455 C C . LEU B 1 55 ? 27.626 94.895 1.513 1.00 22.72 55 LEU B C 1
ATOM 3456 O O . LEU B 1 55 ? 28.763 94.792 1.956 1.00 24.05 55 LEU B O 1
ATOM 3461 N N . GLY B 1 56 ? 26.542 94.683 2.256 1.00 22.45 56 GLY B N 1
ATOM 3462 C CA . GLY B 1 56 ? 26.605 94.294 3.662 1.00 22.80 56 GLY B CA 1
ATOM 3463 C C . GLY B 1 56 ? 26.567 92.788 3.900 1.00 23.20 56 GLY B C 1
ATOM 3464 O O . GLY B 1 56 ? 26.388 92.352 5.032 1.00 24.47 56 GLY B O 1
ATOM 3465 N N . GLY B 1 57 ? 26.713 92.002 2.835 1.00 23.14 57 GLY B N 1
ATOM 3466 C CA . GLY B 1 57 ? 26.782 90.544 2.941 1.00 22.83 57 GLY B CA 1
ATOM 3467 C C . GLY B 1 57 ? 25.446 89.924 3.315 1.00 23.01 57 GLY B C 1
ATOM 3468 O O . GLY B 1 57 ? 25.389 88.862 3.959 1.00 23.93 57 GLY B O 1
ATOM 3469 N N . ASP B 1 58 ? 24.354 90.575 2.903 1.00 21.76 58 ASP B N 1
ATOM 3470 C CA . ASP B 1 58 ? 23.009 90.162 3.302 1.00 21.02 58 ASP B CA 1
ATOM 3471 C C . ASP B 1 58 ? 22.097 89.995 2.072 1.00 20.41 58 ASP B C 1
ATOM 3472 O O . ASP B 1 58 ? 21.027 90.596 2.003 1.00 20.04 58 ASP B O 1
ATOM 3477 N N . PRO B 1 59 ? 22.489 89.134 1.126 1.00 19.21 59 PRO B N 1
ATOM 3478 C CA . PRO B 1 59 ? 21.645 88.980 -0.061 1.00 19.01 59 PRO B CA 1
ATOM 3479 C C . PRO B 1 59 ? 20.316 88.300 0.277 1.00 18.14 59 PRO B C 1
ATOM 3480 O O . PRO B 1 59 ? 20.268 87.426 1.168 1.00 18.23 59 PRO B O 1
ATOM 3484 N N . PRO B 1 60 ? 19.240 88.674 -0.433 1.00 17.30 60 PRO B N 1
ATOM 3485 C CA . PRO B 1 60 ? 18.017 87.880 -0.343 1.00 16.17 60 PRO B CA 1
ATOM 3486 C C . PRO B 1 60 ? 18.276 86.578 -1.088 1.00 15.89 60 PRO B C 1
ATOM 3487 O O . PRO B 1 60 ? 19.341 86.418 -1.691 1.00 16.47 60 PRO B O 1
ATOM 3491 N N . ASP B 1 61 ? 17.326 85.651 -1.082 1.00 15.28 61 ASP B N 1
ATOM 3492 C CA . ASP B 1 61 ? 17.549 84.377 -1.780 1.00 14.78 61 ASP B CA 1
ATOM 3493 C C . ASP B 1 61 ? 17.454 84.526 -3.286 1.00 14.55 61 ASP B C 1
ATOM 3494 O O . ASP B 1 61 ? 18.076 83.785 -4.042 1.00 14.65 61 ASP B O 1
ATOM 3499 N N . THR B 1 62 ? 16.650 85.484 -3.722 1.00 14.05 62 THR B N 1
ATOM 3500 C CA . THR B 1 62 ? 16.484 85.777 -5.136 1.00 14.42 62 THR B CA 1
ATOM 3501 C C . THR B 1 62 ? 15.929 87.195 -5.222 1.00 13.76 62 THR B C 1
ATOM 3502 O O . THR B 1 62 ? 15.249 87.657 -4.282 1.00 13.93 62 THR B O 1
ATOM 3506 N N . PHE B 1 63 ? 16.255 87.905 -6.305 1.00 13.59 63 PHE B N 1
ATOM 3507 C CA . PHE B 1 63 ? 15.712 89.261 -6.482 1.00 13.87 63 PHE B CA 1
ATOM 3508 C C . PHE B 1 63 ? 15.292 89.538 -7.913 1.00 14.15 63 PHE B C 1
ATOM 3509 O O . PHE B 1 63 ? 15.938 89.067 -8.864 1.00 14.44 63 PHE B O 1
ATOM 3517 N N . GLN B 1 64 ? 14.197 90.278 -8.038 1.00 13.84 64 GLN B N 1
ATOM 3518 C CA . GLN B 1 64 ? 13.735 90.775 -9.323 1.00 13.56 64 GLN B CA 1
ATOM 3519 C C . GLN B 1 64 ? 14.826 91.622 -9.952 1.00 13.07 64 GLN B C 1
ATOM 3520 O O . GLN B 1 64 ? 15.364 92.538 -9.320 1.00 13.32 64 GLN B O 1
ATOM 3526 N N . VAL B 1 65 ? 15.142 91.313 -11.203 1.00 13.40 65 VAL B N 1
ATOM 3527 C CA . VAL B 1 65 ? 16.164 92.067 -11.931 1.00 14.00 65 VAL B CA 1
ATOM 3528 C C . VAL B 1 65 ? 15.840 92.032 -13.420 1.00 13.93 65 VAL B C 1
ATOM 3529 O O . VAL B 1 65 ? 15.374 91.012 -13.944 1.00 14.58 65 VAL B O 1
ATOM 3533 N N . HIS B 1 66 ? 16.088 93.141 -14.113 1.00 14.12 66 HIS B N 1
ATOM 3534 C CA . HIS B 1 66 ? 15.834 93.202 -15.548 1.00 13.76 66 HIS B CA 1
ATOM 3535 C C . HIS B 1 66 ? 16.885 92.465 -16.351 1.00 13.93 66 HIS B C 1
ATOM 3536 O O . HIS B 1 66 ? 18.091 92.643 -16.146 1.00 13.93 66 HIS B O 1
ATOM 3543 N N . ALA B 1 67 ? 16.400 91.666 -17.297 1.00 15.09 67 ALA B N 1
ATOM 3544 C CA . ALA B 1 67 ? 17.264 91.023 -18.279 1.00 15.09 67 ALA B CA 1
ATOM 3545 C C . ALA B 1 67 ? 17.973 92.070 -19.121 1.00 15.65 67 ALA B C 1
ATOM 3546 O O . ALA B 1 67 ? 17.367 93.085 -19.494 1.00 14.93 67 ALA B O 1
ATOM 3548 N N . GLY B 1 68 ? 19.239 91.813 -19.444 1.00 15.56 68 GLY B N 1
ATOM 3549 C CA . GLY B 1 68 ? 20.022 92.706 -20.288 1.00 15.79 68 GLY B CA 1
ATOM 3550 C C . GLY B 1 68 ? 21.128 93.422 -19.528 1.00 16.30 68 GLY B C 1
ATOM 3551 O O . GLY B 1 68 ? 21.685 92.920 -18.546 1.00 15.70 68 GLY B O 1
ATOM 3552 N N . MET B 1 69 ? 21.461 94.622 -19.986 1.00 17.05 69 MET B N 1
ATOM 3553 C CA . MET B 1 69 ? 22.614 95.327 -19.452 1.00 18.11 69 MET B CA 1
ATOM 3554 C C . MET B 1 69 ? 22.506 95.646 -17.974 1.00 17.70 69 MET B C 1
ATOM 3555 O O . MET B 1 69 ? 23.526 95.760 -17.297 1.00 18.39 69 MET B O 1
ATOM 3560 N N . GLU B 1 70 ? 21.291 95.812 -17.463 1.00 17.97 70 GLU B N 1
ATOM 3561 C CA . GLU B 1 70 ? 21.124 96.074 -16.042 1.00 18.32 70 GLU B CA 1
ATOM 3562 C C . GLU B 1 70 ? 21.652 94.885 -15.220 1.00 17.96 70 GLU B C 1
ATOM 3563 O O . GLU B 1 70 ? 22.484 95.050 -14.317 1.00 18.91 70 GLU B O 1
ATOM 3569 N N . LEU B 1 71 ? 21.166 93.686 -15.546 1.00 18.26 71 LEU B N 1
ATOM 3570 C CA . LEU B 1 71 ? 21.640 92.459 -14.913 1.00 18.80 71 LEU B CA 1
ATOM 3571 C C . LEU B 1 71 ? 23.144 92.269 -15.064 1.00 18.90 71 LEU B C 1
ATOM 3572 O O . LEU B 1 71 ? 23.864 92.088 -14.084 1.00 18.78 71 LEU B O 1
ATOM 3577 N N . ILE B 1 72 ? 23.610 92.326 -16.304 1.00 18.70 72 ILE B N 1
ATOM 3578 C CA . ILE B 1 72 ? 24.993 91.947 -16.612 1.00 19.15 72 ILE B CA 1
ATOM 3579 C C . ILE B 1 72 ? 25.989 92.960 -16.063 1.00 18.95 72 ILE B C 1
ATOM 3580 O O . ILE B 1 72 ? 26.959 92.597 -15.418 1.00 18.62 72 ILE B O 1
ATOM 3585 N N . GLY B 1 73 ? 25.722 94.239 -16.303 1.00 19.94 73 GLY B N 1
ATOM 3586 C CA . GLY B 1 73 ? 26.643 95.312 -15.905 1.00 19.98 73 GLY B CA 1
ATOM 3587 C C . GLY B 1 73 ? 26.788 95.561 -14.419 1.00 20.81 73 GLY B C 1
ATOM 3588 O O . GLY B 1 73 ? 27.805 96.114 -13.984 1.00 22.46 73 GLY B O 1
ATOM 3589 N N . THR B 1 74 ? 25.788 95.189 -13.626 1.00 20.08 74 THR B N 1
ATOM 3590 C CA . THR B 1 74 ? 25.844 95.438 -12.190 1.00 20.21 74 THR B CA 1
ATOM 3591 C C . THR B 1 74 ? 26.251 94.156 -11.453 1.00 20.78 74 THR B C 1
ATOM 3592 O O . THR B 1 74 ? 27.328 94.082 -10.882 1.00 21.87 74 THR B O 1
ATOM 3596 N N . TRP B 1 75 ? 25.424 93.128 -11.544 1.00 21.50 75 TRP B N 1
ATOM 3597 C CA . TRP B 1 75 ? 25.578 91.959 -10.665 1.00 22.29 75 TRP B CA 1
ATOM 3598 C C . TRP B 1 75 ? 26.506 90.894 -11.172 1.00 21.57 75 TRP B C 1
ATOM 3599 O O . TRP B 1 75 ? 27.224 90.265 -10.378 1.00 21.00 75 TRP B O 1
ATOM 3610 N N . VAL B 1 76 ? 26.474 90.665 -12.474 1.00 21.60 76 VAL B N 1
ATOM 3611 C CA . VAL B 1 76 ? 27.245 89.583 -13.058 1.00 22.18 76 VAL B CA 1
ATOM 3612 C C . VAL B 1 76 ? 28.719 89.974 -13.126 1.00 22.86 76 VAL B C 1
ATOM 3613 O O . VAL B 1 76 ? 29.580 89.217 -12.674 1.00 23.08 76 VAL B O 1
ATOM 3617 N N . VAL B 1 77 ? 29.004 91.162 -13.653 1.00 23.10 77 VAL B N 1
ATOM 3618 C CA . VAL B 1 77 ? 30.378 91.645 -13.714 1.00 23.14 77 VAL B CA 1
ATOM 3619 C C . VAL B 1 77 ? 30.998 91.768 -12.322 1.00 22.95 77 VAL B C 1
ATOM 3620 O O . VAL B 1 77 ? 32.199 91.606 -12.181 1.00 23.96 77 VAL B O 1
ATOM 3624 N N . ALA B 1 78 ? 30.193 92.056 -11.309 1.00 22.75 78 ALA B N 1
ATOM 3625 C CA . ALA B 1 78 ? 30.652 92.098 -9.925 1.00 22.64 78 ALA B CA 1
ATOM 3626 C C . ALA B 1 78 ? 30.880 90.698 -9.319 1.00 22.34 78 ALA B C 1
ATOM 3627 O O . ALA B 1 78 ? 31.267 90.599 -8.162 1.00 23.02 78 ALA B O 1
ATOM 3629 N N . ASN B 1 79 ? 30.634 89.640 -10.088 1.00 22.64 79 ASN B N 1
ATOM 3630 C CA . ASN B 1 79 ? 30.867 88.266 -9.627 1.00 22.49 79 ASN B CA 1
ATOM 3631 C C . ASN B 1 79 ? 29.984 87.912 -8.433 1.00 22.39 79 ASN B C 1
ATOM 3632 O O . ASN B 1 79 ? 30.402 87.161 -7.554 1.00 22.45 79 ASN B O 1
ATOM 3637 N N . ARG B 1 80 ? 28.759 88.447 -8.409 1.00 21.71 80 ARG B N 1
ATOM 3638 C CA . ARG B 1 80 ? 27.845 88.271 -7.272 1.00 21.58 80 ARG B CA 1
ATOM 3639 C C . ARG B 1 80 ? 26.735 87.237 -7.529 1.00 20.76 80 ARG B C 1
ATOM 3640 O O . ARG B 1 80 ? 25.973 86.915 -6.623 1.00 20.37 80 ARG B O 1
ATOM 3648 N N . MET B 1 81 ? 26.653 86.733 -8.747 1.00 19.85 81 MET B N 1
ATOM 3649 C CA . MET B 1 81 ? 25.593 85.828 -9.143 1.00 19.86 81 MET B CA 1
ATOM 3650 C C . MET B 1 81 ? 26.143 84.444 -9.460 1.00 19.94 81 MET B C 1
ATOM 3651 O O . MET B 1 81 ? 27.271 84.306 -9.954 1.00 19.91 81 MET B O 1
ATOM 3656 N N . GLU B 1 82 ? 25.318 83.422 -9.224 1.00 19.41 82 GLU B N 1
ATOM 3657 C CA . GLU B 1 82 ? 25.625 82.072 -9.694 1.00 20.14 82 GLU B CA 1
ATOM 3658 C C . GLU B 1 82 ? 25.244 81.847 -11.153 1.00 20.08 82 GLU B C 1
ATOM 3659 O O . GLU B 1 82 ? 24.202 82.320 -11.622 1.00 19.81 82 GLU B O 1
ATOM 3665 N N . ASP B 1 83 ? 26.084 81.105 -11.864 1.00 20.90 83 ASP B N 1
ATOM 3666 C CA . ASP B 1 83 ? 25.808 80.683 -13.222 1.00 20.63 83 ASP B CA 1
ATOM 3667 C C . ASP B 1 83 ? 24.703 79.629 -13.218 1.00 21.18 83 ASP B C 1
ATOM 3668 O O . ASP B 1 83 ? 24.818 78.602 -12.513 1.00 20.78 83 ASP B O 1
ATOM 3673 N N . LEU B 1 84 ? 23.636 79.889 -13.981 1.00 20.32 84 LEU B N 1
ATOM 3674 C CA . LEU B 1 84 ? 22.463 78.998 -14.045 1.00 20.60 84 LEU B CA 1
ATOM 3675 C C . LEU B 1 84 ? 22.446 78.097 -15.293 1.00 20.67 84 LEU B C 1
ATOM 3676 O O . LEU B 1 84 ? 21.413 77.477 -15.596 1.00 20.36 84 LEU B O 1
ATOM 3681 N N . SER B 1 85 ? 23.574 78.027 -16.009 1.00 21.40 85 SER B N 1
ATOM 3682 C CA . SER B 1 85 ? 23.667 77.248 -17.244 1.00 22.28 85 SER B CA 1
ATOM 3683 C C . SER B 1 85 ? 23.160 75.806 -17.076 1.00 22.61 85 SER B C 1
ATOM 3684 O O . SER B 1 85 ? 22.392 75.322 -17.911 1.00 23.31 85 SER B O 1
ATOM 3687 N N . ALA B 1 86 ? 23.610 75.137 -16.011 1.00 23.25 86 ALA B N 1
ATOM 3688 C CA . ALA B 1 86 ? 23.189 73.750 -15.745 1.00 22.44 86 ALA B CA 1
ATOM 3689 C C . ALA B 1 86 ? 21.688 73.666 -15.500 1.00 22.17 86 ALA B C 1
ATOM 3690 O O . ALA B 1 86 ? 21.021 72.776 -15.998 1.00 21.85 86 ALA B O 1
ATOM 3692 N N . LEU B 1 87 ? 21.155 74.606 -14.721 1.00 21.30 87 LEU B N 1
ATOM 3693 C CA . LEU B 1 87 ? 19.726 74.666 -14.499 1.00 20.42 87 LEU B CA 1
ATOM 3694 C C . LEU B 1 87 ? 18.937 74.788 -15.793 1.00 19.14 87 LEU B C 1
ATOM 3695 O O . LEU B 1 87 ? 17.939 74.099 -15.995 1.00 18.13 87 LEU B O 1
ATOM 3700 N N . PHE B 1 88 ? 19.372 75.680 -16.684 1.00 18.52 88 PHE B N 1
ATOM 3701 C CA . PHE B 1 88 ? 18.677 75.874 -17.958 1.00 18.68 88 PHE B CA 1
ATOM 3702 C C . PHE B 1 88 ? 18.617 74.572 -18.751 1.00 18.46 88 PHE B C 1
ATOM 3703 O O . PHE B 1 88 ? 17.596 74.231 -19.336 1.00 19.33 88 PHE B O 1
ATOM 3711 N N . ARG B 1 89 ? 19.745 73.876 -18.774 1.00 19.46 89 ARG B N 1
ATOM 3712 C CA . ARG B 1 89 ? 19.839 72.639 -19.554 1.00 20.20 89 ARG B CA 1
ATOM 3713 C C . ARG B 1 89 ? 18.998 71.528 -18.927 1.00 19.73 89 ARG B C 1
ATOM 3714 O O . ARG B 1 89 ? 18.267 70.849 -19.627 1.00 19.04 89 ARG B O 1
ATOM 3722 N N . GLN B 1 90 ? 19.080 71.390 -17.607 1.00 20.17 90 GLN B N 1
ATOM 3723 C CA . GLN B 1 90 ? 18.257 70.428 -16.859 1.00 20.62 90 GLN B CA 1
ATOM 3724 C C . GLN B 1 90 ? 16.762 70.622 -17.085 1.00 20.47 90 GLN B C 1
ATOM 3725 O O . GLN B 1 90 ? 15.997 69.665 -17.164 1.00 20.08 90 GLN B O 1
ATOM 3731 N N . GLU B 1 91 ? 16.334 71.885 -17.174 1.00 20.23 91 GLU B N 1
ATOM 3732 C CA . GLU B 1 91 ? 14.919 72.211 -17.346 1.00 20.37 91 GLU B CA 1
ATOM 3733 C C . GLU B 1 91 ? 14.477 72.324 -18.803 1.00 20.44 91 GLU B C 1
ATOM 3734 O O . GLU B 1 91 ? 13.303 72.570 -19.082 1.00 21.19 91 GLU B O 1
ATOM 3740 N N . GLY B 1 92 ? 15.403 72.145 -19.749 1.00 20.64 92 GLY B N 1
ATOM 3741 C CA . GLY B 1 92 ? 15.072 72.270 -21.159 1.00 21.07 92 GLY B CA 1
ATOM 3742 C C . GLY B 1 92 ? 14.777 73.687 -21.617 1.00 21.14 92 GLY B C 1
ATOM 3743 O O . GLY B 1 92 ? 14.063 73.897 -22.601 1.00 22.35 92 GLY B O 1
ATOM 3744 N N . TRP B 1 93 ? 15.322 74.669 -20.898 1.00 21.16 93 TRP B N 1
ATOM 3745 C CA . TRP B 1 93 ? 14.996 76.076 -21.140 1.00 20.82 93 TRP B CA 1
ATOM 3746 C C . TRP B 1 93 ? 15.676 76.674 -22.366 1.00 21.40 93 TRP B C 1
ATOM 3747 O O . TRP B 1 93 ? 15.247 77.717 -22.865 1.00 21.48 93 TRP B O 1
ATOM 3758 N N . LEU B 1 94 ? 16.725 76.029 -22.880 1.00 22.36 94 LEU B N 1
ATOM 3759 C CA . LEU B 1 94 ? 17.360 76.537 -24.107 1.00 23.16 94 LEU B CA 1
ATOM 3760 C C . LEU B 1 94 ? 16.401 76.425 -25.292 1.00 23.75 94 LEU B C 1
ATOM 3761 O O . LEU B 1 94 ? 16.511 77.183 -26.239 1.00 24.68 94 LEU B O 1
ATOM 3766 N N . GLN B 1 95 ? 15.447 75.503 -25.217 1.00 24.73 95 GLN B N 1
ATOM 3767 C CA . GLN B 1 95 ? 14.407 75.364 -26.238 1.00 25.14 95 GLN B CA 1
ATOM 3768 C C . GLN B 1 95 ? 13.109 76.119 -25.901 1.00 25.46 95 GLN B C 1
ATOM 3769 O O . GLN B 1 95 ? 12.286 76.361 -26.786 1.00 26.86 95 GLN B O 1
ATOM 3775 N N . ALA B 1 96 ? 12.937 76.506 -24.633 1.00 24.64 96 ALA B N 1
ATOM 3776 C CA . ALA B 1 96 ? 11.688 77.082 -24.164 1.00 24.19 96 ALA B CA 1
ATOM 3777 C C . ALA B 1 96 ? 11.614 78.605 -24.301 1.00 23.73 96 ALA B C 1
ATOM 3778 O O . ALA B 1 96 ? 10.514 79.159 -24.271 1.00 23.17 96 ALA B O 1
ATOM 3780 N N . PHE B 1 97 ? 12.761 79.267 -24.445 1.00 23.31 97 PHE B N 1
ATOM 3781 C CA . PHE B 1 97 ? 12.803 80.737 -24.556 1.00 23.79 97 PHE B CA 1
ATOM 3782 C C . PHE B 1 97 ? 13.364 81.183 -25.905 1.00 24.65 97 PHE B C 1
ATOM 3783 O O . PHE B 1 97 ? 14.227 80.501 -26.455 1.00 24.77 97 PHE B O 1
ATOM 3791 N N . PRO B 1 98 ? 12.908 82.347 -26.415 1.00 25.42 98 PRO B N 1
ATOM 3792 C CA . PRO B 1 98 ? 13.488 82.905 -27.637 1.00 25.77 98 PRO B CA 1
ATOM 3793 C C . PRO B 1 98 ? 14.992 83.123 -27.489 1.00 26.48 98 PRO B C 1
ATOM 3794 O O . PRO B 1 98 ? 15.446 83.534 -26.431 1.00 25.68 98 PRO B O 1
ATOM 3798 N N . LYS B 1 99 ? 15.766 82.854 -28.542 1.00 27.06 99 LYS B N 1
ATOM 3799 C CA . LYS B 1 99 ? 17.221 83.057 -28.488 1.00 27.78 99 LYS B CA 1
ATOM 3800 C C . LYS B 1 99 ? 17.622 84.504 -28.149 1.00 26.92 99 LYS B C 1
ATOM 3801 O O . LYS B 1 99 ? 18.601 84.724 -27.451 1.00 27.10 99 LYS B O 1
ATOM 3807 N N . GLY B 1 100 ? 16.889 85.479 -28.671 1.00 26.55 100 GLY B N 1
ATOM 3808 C CA . GLY B 1 100 ? 17.121 86.878 -28.343 1.00 25.86 100 GLY B CA 1
ATOM 3809 C C . GLY B 1 100 ? 17.022 87.163 -26.850 1.00 25.20 100 GLY B C 1
ATOM 3810 O O . GLY B 1 100 ? 17.764 87.993 -26.320 1.00 24.60 100 GLY B O 1
ATOM 3811 N N . LEU B 1 101 ? 16.112 86.464 -26.168 1.00 24.17 101 LEU B N 1
ATOM 3812 C CA . LEU B 1 101 ? 15.977 86.626 -24.714 1.00 23.54 101 LEU B CA 1
ATOM 3813 C C . LEU B 1 101 ? 17.118 85.889 -23.988 1.00 22.54 101 LEU B C 1
ATOM 3814 O O . LEU B 1 101 ? 17.708 86.400 -23.041 1.00 21.32 101 LEU B O 1
ATOM 3819 N N . ILE B 1 102 ? 17.451 84.695 -24.458 1.00 22.62 102 ILE B N 1
ATOM 3820 C CA . ILE B 1 102 ? 18.625 83.984 -23.917 1.00 22.85 102 ILE B CA 1
ATOM 3821 C C . ILE B 1 102 ? 19.878 84.865 -24.010 1.00 21.73 102 ILE B C 1
ATOM 3822 O O . ILE B 1 102 ? 20.670 84.934 -23.074 1.00 21.25 102 ILE B O 1
ATOM 3827 N N . ASP B 1 103 ? 20.044 85.561 -25.134 1.00 22.30 103 ASP B N 1
ATOM 3828 C CA . ASP B 1 103 ? 21.205 86.418 -25.324 1.00 22.60 103 ASP B CA 1
ATOM 3829 C C . ASP B 1 103 ? 21.283 87.544 -24.280 1.00 21.73 103 ASP B C 1
ATOM 3830 O O . ASP B 1 103 ? 22.359 87.884 -23.802 1.00 21.68 103 ASP B O 1
ATOM 3835 N N . LEU B 1 104 ? 20.128 88.113 -23.930 1.00 21.57 104 LEU B N 1
ATOM 3836 C CA . LEU B 1 104 ? 20.087 89.195 -22.960 1.00 21.62 104 LEU B CA 1
ATOM 3837 C C . LEU B 1 104 ? 20.548 88.782 -21.573 1.00 21.31 104 LEU B C 1
ATOM 3838 O O . LEU B 1 104 ? 21.003 89.619 -20.809 1.00 21.03 104 LEU B O 1
ATOM 3843 N N . ILE B 1 105 ? 20.381 87.504 -21.234 1.00 20.81 105 ILE B N 1
ATOM 3844 C CA . ILE B 1 105 ? 20.699 86.990 -19.905 1.00 21.27 105 ILE B CA 1
ATOM 3845 C C . ILE B 1 105 ? 22.008 86.186 -19.864 1.00 21.12 105 ILE B C 1
ATOM 3846 O O . ILE B 1 105 ? 22.367 85.628 -18.822 1.00 19.87 105 ILE B O 1
ATOM 3851 N N . SER B 1 106 ? 22.719 86.179 -20.997 1.00 22.08 106 SER B N 1
ATOM 3852 C CA . SER B 1 106 ? 23.961 85.434 -21.163 1.00 22.87 106 SER B CA 1
ATOM 3853 C C . SER B 1 106 ? 25.167 86.373 -21.210 1.00 23.88 106 SER B C 1
ATOM 3854 O O . SER B 1 106 ? 25.083 87.499 -21.733 1.00 24.22 106 SER B O 1
ATOM 3857 N N . TYR B 1 107 ? 26.290 85.898 -20.688 1.00 24.50 107 TYR B N 1
ATOM 3858 C CA . TYR B 1 107 ? 27.517 86.674 -20.644 1.00 25.10 107 TYR B CA 1
ATOM 3859 C C . TYR B 1 107 ? 28.691 85.773 -20.260 1.00 25.54 107 TYR B C 1
ATOM 3860 O O . TYR B 1 107 ? 28.629 85.046 -19.269 1.00 23.69 107 TYR B O 1
ATOM 3869 N N . LYS B 1 108 ? 29.755 85.850 -21.062 1.00 26.22 108 LYS B N 1
ATOM 3870 C CA . LYS B 1 108 ? 31.002 85.105 -20.834 1.00 27.04 108 LYS B CA 1
ATOM 3871 C C . LYS B 1 108 ? 30.760 83.622 -20.599 1.00 27.06 108 LYS B C 1
ATOM 3872 O O . LYS B 1 108 ? 31.363 83.019 -19.709 1.00 28.72 108 LYS B O 1
ATOM 3878 N N . GLY B 1 109 ? 29.869 83.045 -21.395 1.00 26.55 109 GLY B N 1
ATOM 3879 C CA . GLY B 1 109 ? 29.576 81.625 -21.338 1.00 25.78 109 GLY B CA 1
ATOM 3880 C C . GLY B 1 109 ? 28.612 81.186 -20.260 1.00 25.64 109 GLY B C 1
ATOM 3881 O O . GLY B 1 109 ? 28.276 80.004 -20.193 1.00 26.18 109 GLY B O 1
ATOM 3882 N N . GLY B 1 110 ? 28.171 82.132 -19.423 1.00 24.35 110 GLY B N 1
ATOM 3883 C CA . GLY B 1 110 ? 27.196 81.866 -18.368 1.00 23.34 110 GLY B CA 1
ATOM 3884 C C . GLY B 1 110 ? 25.807 82.350 -18.746 1.00 22.43 110 GLY B C 1
ATOM 3885 O O . GLY B 1 110 ? 25.642 83.101 -19.696 1.00 22.42 110 GLY B O 1
ATOM 3886 N N . ILE B 1 111 ? 24.805 81.869 -18.011 1.00 20.92 111 ILE B N 1
ATOM 3887 C CA . ILE B 1 111 ? 23.419 82.341 -18.103 1.00 20.47 111 ILE B CA 1
ATOM 3888 C C . ILE B 1 111 ? 22.999 82.692 -16.678 1.00 19.72 111 ILE B C 1
ATOM 3889 O O . ILE B 1 111 ? 23.163 81.876 -15.761 1.00 18.41 111 ILE B O 1
ATOM 3894 N N . TRP B 1 112 ? 22.475 83.902 -16.488 1.00 18.11 112 TRP B N 1
ATOM 3895 C CA . TRP B 1 112 ? 22.567 84.543 -15.170 1.00 18.04 112 TRP B CA 1
ATOM 3896 C C . TRP B 1 112 ? 21.263 84.848 -14.450 1.00 16.64 112 TRP B C 1
ATOM 3897 O O . TRP B 1 112 ? 21.299 85.274 -13.309 1.00 16.29 112 TRP B O 1
ATOM 3908 N N . SER B 1 113 ? 20.139 84.645 -15.119 1.00 16.52 113 SER B N 1
ATOM 3909 C CA . SER B 1 113 ? 18.831 84.791 -14.477 1.00 16.78 113 SER B CA 1
ATOM 3910 C C . SER B 1 113 ? 17.768 84.043 -15.257 1.00 16.69 113 SER B C 1
ATOM 3911 O O . SER B 1 113 ? 18.014 83.592 -16.376 1.00 16.80 113 SER B O 1
ATOM 3914 N N . VAL B 1 114 ? 16.580 83.934 -14.662 1.00 15.93 114 VAL B N 1
ATOM 3915 C CA . VAL B 1 114 ? 15.460 83.232 -15.272 1.00 16.10 114 VAL B CA 1
ATOM 3916 C C . VAL B 1 114 ? 14.339 84.221 -15.570 1.00 16.07 114 VAL B C 1
ATOM 3917 O O . VAL B 1 114 ? 13.731 84.760 -14.638 1.00 14.93 114 VAL B O 1
ATOM 3921 N N . PRO B 1 115 ? 14.059 84.451 -16.866 1.00 15.96 115 PRO B N 1
ATOM 3922 C CA . PRO B 1 115 ? 12.981 85.383 -17.227 1.00 16.03 115 PRO B CA 1
ATOM 3923 C C . PRO B 1 115 ? 11.624 84.852 -16.849 1.00 16.83 115 PRO B C 1
ATOM 3924 O O . PRO B 1 115 ? 11.325 83.670 -17.113 1.00 16.96 115 PRO B O 1
ATOM 3928 N N . VAL B 1 116 ? 10.786 85.696 -16.250 1.00 16.24 116 VAL B N 1
ATOM 3929 C CA . VAL B 1 116 ? 9.444 85.282 -15.873 1.00 16.00 116 VAL B CA 1
ATOM 3930 C C . VAL B 1 116 ? 8.388 85.829 -16.808 1.00 16.29 116 VAL B C 1
ATOM 3931 O O . VAL B 1 116 ? 7.269 85.342 -16.830 1.00 16.18 116 VAL B O 1
ATOM 3935 N N . ASN B 1 117 ? 8.747 86.855 -17.571 1.00 15.57 117 ASN B N 1
ATOM 3936 C CA . ASN B 1 117 ? 7.787 87.552 -18.392 1.00 15.91 117 ASN B CA 1
ATOM 3937 C C . ASN B 1 117 ? 8.448 88.336 -19.504 1.00 15.60 117 ASN B C 1
ATOM 3938 O O . ASN B 1 117 ? 9.667 88.358 -19.629 1.00 15.36 117 ASN B O 1
ATOM 3943 N N . ILE B 1 118 ? 7.603 88.971 -20.314 1.00 16.32 118 ILE B N 1
ATOM 3944 C CA . ILE B 1 118 ? 7.989 90.024 -21.242 1.00 16.04 118 ILE B CA 1
ATOM 3945 C C . ILE B 1 118 ? 6.956 91.133 -21.047 1.00 15.50 118 ILE B C 1
ATOM 3946 O O . ILE B 1 118 ? 5.757 90.887 -21.127 1.00 16.29 118 ILE B O 1
ATOM 3951 N N . HIS B 1 119 ? 7.438 92.335 -20.751 1.00 14.88 119 HIS B N 1
ATOM 3952 C CA . HIS B 1 119 ? 6.618 93.512 -20.786 1.00 14.93 119 HIS B CA 1
ATOM 3953 C C . HIS B 1 119 ? 7.003 94.329 -22.036 1.00 14.54 119 HIS B C 1
ATOM 3954 O O . HIS B 1 119 ? 8.125 94.258 -22.563 1.00 13.88 119 HIS B O 1
ATOM 3961 N N . ARG B 1 120 ? 6.046 95.137 -22.467 1.00 14.76 120 ARG B N 1
ATOM 3962 C CA . ARG B 1 120 ? 6.237 96.081 -23.543 1.00 15.14 120 ARG B CA 1
ATOM 3963 C C . ARG B 1 120 ? 6.188 97.510 -23.005 1.00 14.58 120 ARG B C 1
ATOM 3964 O O . ARG B 1 120 ? 5.263 97.863 -22.276 1.00 15.35 120 ARG B O 1
ATOM 3972 N N . SER B 1 121 ? 7.189 98.298 -23.373 1.00 14.51 121 SER B N 1
ATOM 3973 C CA . SER B 1 121 ? 7.307 99.682 -22.933 1.00 15.06 121 SER B CA 1
ATOM 3974 C C . SER B 1 121 ? 6.431 100.623 -23.766 1.00 15.72 121 SER B C 1
ATOM 3975 O O . SER B 1 121 ? 5.780 101.505 -23.206 1.00 15.16 121 SER B O 1
ATOM 3978 N N . ASN B 1 122 ? 6.416 100.427 -25.085 1.00 16.16 122 ASN B N 1
ATOM 3979 C CA . ASN B 1 122 ? 5.868 101.435 -25.995 1.00 16.42 122 ASN B CA 1
ATOM 3980 C C . ASN B 1 122 ? 4.378 101.219 -26.268 1.00 17.30 122 ASN B C 1
ATOM 3981 O O . ASN B 1 122 ? 3.991 100.829 -27.374 1.00 17.95 122 ASN B O 1
ATOM 3986 N N . VAL B 1 123 ? 3.554 101.456 -25.258 1.00 17.35 123 VAL B N 1
ATOM 3987 C CA . VAL B 1 123 ? 2.097 101.301 -25.394 1.00 17.72 123 VAL B CA 1
ATOM 3988 C C . VAL B 1 123 ? 1.392 102.589 -24.982 1.00 18.72 123 VAL B C 1
ATOM 3989 O O . VAL B 1 123 ? 1.732 103.219 -23.969 1.00 17.17 123 VAL B O 1
ATOM 3993 N N . MET B 1 124 ? 0.413 102.974 -25.806 1.00 18.33 124 MET B N 1
ATOM 3994 C CA . MET B 1 124 ? -0.434 104.121 -25.556 1.00 19.59 124 MET B CA 1
ATOM 3995 C C . MET B 1 124 ? -1.806 103.627 -25.122 1.00 20.11 124 MET B C 1
ATOM 3996 O O . MET B 1 124 ? -2.411 102.801 -25.823 1.00 19.73 124 MET B O 1
ATOM 4001 N N . TRP B 1 125 ? -2.279 104.128 -23.986 1.00 20.19 125 TRP B N 1
ATOM 4002 C CA . TRP B 1 125 ? -3.545 103.731 -23.393 1.00 21.01 125 TRP B CA 1
ATOM 4003 C C . TRP B 1 125 ? -4.553 104.873 -23.523 1.00 22.04 125 TRP B C 1
ATOM 4004 O O . TRP B 1 125 ? -4.200 106.049 -23.415 1.00 21.88 125 TRP B O 1
ATOM 4015 N N . TYR B 1 126 ? -5.812 104.493 -23.745 1.00 23.28 126 TYR B N 1
ATOM 4016 C CA . TYR B 1 126 ? -6.903 105.454 -23.847 1.00 24.19 126 TYR B CA 1
ATOM 4017 C C . TYR B 1 126 ? -8.229 104.738 -23.648 1.00 24.98 126 TYR B C 1
ATOM 4018 O O . TYR B 1 126 ? -8.278 103.510 -23.634 1.00 23.84 126 TYR B O 1
ATOM 4027 N N . LEU B 1 127 ? -9.296 105.537 -23.557 1.00 25.98 127 LEU B N 1
ATOM 4028 C CA . LEU B 1 127 ? -10.677 105.043 -23.413 1.00 27.54 127 LEU B CA 1
ATOM 4029 C C . LEU B 1 127 ? -11.434 105.263 -24.728 1.00 28.18 127 LEU B C 1
ATOM 4030 O O . LEU B 1 127 ? -11.706 106.411 -25.086 1.00 27.94 127 LEU B O 1
ATOM 4035 N N . PRO B 1 128 ? -11.759 104.168 -25.454 1.00 29.44 128 PRO B N 1
ATOM 4036 C CA . PRO B 1 128 ? -12.473 104.291 -26.736 1.00 30.09 128 PRO B CA 1
ATOM 4037 C C . PRO B 1 128 ? -13.699 105.212 -26.661 1.00 30.57 128 PRO B C 1
ATOM 4038 O O . PRO B 1 128 ? -13.915 106.024 -27.566 1.00 30.98 128 PRO B O 1
ATOM 4042 N N . ALA B 1 129 ? -14.462 105.092 -25.582 1.00 31.20 129 ALA B N 1
ATOM 4043 C CA . ALA B 1 129 ? -15.683 105.883 -25.387 1.00 31.80 129 ALA B CA 1
ATOM 4044 C C . ALA B 1 129 ? -15.430 107.387 -25.251 1.00 32.50 129 ALA B C 1
ATOM 4045 O O . ALA B 1 129 ? -16.229 108.188 -25.742 1.00 32.55 129 ALA B O 1
ATOM 4047 N N . LYS B 1 130 ? -14.333 107.768 -24.586 1.00 32.57 130 LYS B N 1
ATOM 4048 C CA . LYS B 1 130 ? -13.969 109.175 -24.427 1.00 32.66 130 LYS B CA 1
ATOM 4049 C C . LYS B 1 130 ? -13.465 109.766 -25.739 1.00 32.63 130 LYS B C 1
ATOM 4050 O O . LYS B 1 130 ? -13.836 110.874 -26.108 1.00 32.87 130 LYS B O 1
ATOM 4056 N N . LEU B 1 131 ? -12.616 109.035 -26.442 1.00 32.82 131 LEU B N 1
ATOM 4057 C CA . LEU B 1 131 ? -12.184 109.451 -27.775 1.00 33.28 131 LEU B CA 1
ATOM 4058 C C . LEU B 1 131 ? -13.394 109.620 -28.713 1.00 33.76 131 LEU B C 1
ATOM 4059 O O . LEU B 1 131 ? -13.476 110.591 -29.460 1.00 33.58 131 LEU B O 1
ATOM 4064 N N . LYS B 1 132 ? -14.327 108.674 -28.652 1.00 34.53 132 LYS B N 1
ATOM 4065 C CA . LYS B 1 132 ? -15.561 108.757 -29.431 1.00 34.86 132 LYS B CA 1
ATOM 4066 C C . LYS B 1 132 ? -16.334 110.035 -29.066 1.00 34.68 132 LYS B C 1
ATOM 4067 O O . LYS B 1 132 ? -16.688 110.812 -29.944 1.00 35.35 132 LYS B O 1
ATOM 4073 N N . GLY B 1 133 ? -16.563 110.267 -27.779 1.00 34.42 133 GLY B N 1
ATOM 4074 C CA . GLY B 1 133 ? -17.217 111.491 -27.316 1.00 34.48 133 GLY B CA 1
ATOM 4075 C C . GLY B 1 133 ? -16.519 112.807 -27.655 1.00 34.81 133 GLY B C 1
ATOM 4076 O O . GLY B 1 133 ? -17.169 113.854 -27.755 1.00 35.09 133 GLY B O 1
ATOM 4077 N N . TRP B 1 134 ? -15.195 112.775 -27.807 1.00 34.26 134 TRP B N 1
ATOM 4078 C CA . TRP B 1 134 ? -14.425 113.971 -28.164 1.00 33.85 134 TRP B CA 1
ATOM 4079 C C . TRP B 1 134 ? -14.262 114.092 -29.680 1.00 33.92 134 TRP B C 1
ATOM 4080 O O . TRP B 1 134 ? -13.722 115.081 -30.175 1.00 34.44 134 TRP B O 1
ATOM 4091 N N . GLY B 1 135 ? -14.690 113.076 -30.415 1.00 34.02 135 GLY B N 1
ATOM 4092 C CA . GLY B 1 135 ? -14.606 113.084 -31.871 1.00 33.96 135 GLY B CA 1
ATOM 4093 C C . GLY B 1 135 ? -13.206 112.953 -32.438 1.00 34.28 135 GLY B C 1
ATOM 4094 O O . GLY B 1 135 ? -12.925 113.482 -33.515 1.00 34.45 135 GLY B O 1
ATOM 4095 N N . VAL B 1 136 ? -12.328 112.233 -31.730 1.00 34.09 136 VAL B N 1
ATOM 4096 C CA . VAL B 1 136 ? -10.936 112.047 -32.171 1.00 33.90 136 VAL B CA 1
ATOM 4097 C C . VAL B 1 136 ? -10.578 110.569 -32.328 1.00 33.35 136 VAL B C 1
ATOM 4098 O O . VAL B 1 136 ? -11.216 109.703 -31.736 1.00 32.88 136 VAL B O 1
ATOM 4102 N N . ASN B 1 137 ? -9.568 110.296 -33.155 1.00 33.50 137 ASN B N 1
ATOM 4103 C CA . ASN B 1 137 ? -8.990 108.956 -33.291 1.00 33.62 137 ASN B CA 1
ATOM 4104 C C . ASN B 1 137 ? -7.725 108.804 -32.430 1.00 33.12 137 ASN B C 1
ATOM 4105 O O . ASN B 1 137 ? -7.065 109.795 -32.107 1.00 32.53 137 ASN B O 1
ATOM 4110 N N . PRO B 1 138 ? -7.377 107.555 -32.069 1.00 32.93 138 PRO B N 1
ATOM 4111 C CA . PRO B 1 138 ? -6.059 107.343 -31.470 1.00 32.19 138 PRO B CA 1
ATOM 4112 C C . PRO B 1 138 ? -4.941 107.601 -32.488 1.00 31.70 138 PRO B C 1
ATOM 4113 O O . PRO B 1 138 ? -4.940 107.010 -33.567 1.00 31.30 138 PRO B O 1
ATOM 4117 N N . PRO B 1 139 ? -4.011 108.518 -32.161 1.00 30.91 139 PRO B N 1
ATOM 4118 C CA . PRO B 1 139 ? -2.966 108.955 -33.100 1.00 30.52 139 PRO B CA 1
ATOM 4119 C C . PRO B 1 139 ? -1.907 107.891 -33.404 1.00 30.33 139 PRO B C 1
ATOM 4120 O O . PRO B 1 139 ? -1.397 107.254 -32.486 1.00 30.02 139 PRO B O 1
ATOM 4124 N N . ARG B 1 140 ? -1.594 107.708 -34.688 1.00 30.10 140 ARG B N 1
ATOM 4125 C CA . ARG B 1 140 ? -0.603 106.725 -35.158 1.00 30.34 140 ARG B CA 1
ATOM 4126 C C . ARG B 1 140 ? 0.830 107.272 -35.311 1.00 28.66 140 ARG B C 1
ATOM 4127 O O . ARG B 1 140 ? 1.769 106.494 -35.476 1.00 28.12 140 ARG B O 1
ATOM 4135 N N . THR B 1 141 ? 0.981 108.595 -35.273 1.00 27.46 141 THR B N 1
ATOM 4136 C CA . THR B 1 141 ? 2.272 109.270 -35.377 1.00 26.80 141 THR B CA 1
ATOM 4137 C C . THR B 1 141 ? 2.319 110.421 -34.373 1.00 25.55 141 THR B C 1
ATOM 4138 O O . THR B 1 141 ? 1.273 110.887 -33.921 1.00 24.44 141 THR B O 1
ATOM 4142 N N . TRP B 1 142 ? 3.524 110.896 -34.033 1.00 24.81 142 TRP B N 1
ATOM 4143 C CA . TRP B 1 142 ? 3.646 112.030 -33.088 1.00 24.74 142 TRP B CA 1
ATOM 4144 C C . TRP B 1 142 ? 3.056 113.325 -33.657 1.00 24.70 142 TRP B C 1
ATOM 4145 O O . TRP B 1 142 ? 2.484 114.117 -32.922 1.00 23.23 142 TRP B O 1
ATOM 4156 N N . ASP B 1 143 ? 3.159 113.519 -34.974 1.00 25.32 143 ASP B N 1
ATOM 4157 C CA . ASP B 1 143 ? 2.542 114.700 -35.589 1.00 26.19 143 ASP B CA 1
ATOM 4158 C C . ASP B 1 143 ? 1.030 114.701 -35.371 1.00 25.63 143 ASP B C 1
ATOM 4159 O O . ASP B 1 143 ? 0.450 115.710 -34.951 1.00 25.95 143 ASP B O 1
ATOM 4164 N N . LYS B 1 144 ? 0.403 113.553 -35.622 1.00 26.26 144 LYS B N 1
ATOM 4165 C CA . LYS B 1 144 ? -1.036 113.386 -35.390 1.00 26.28 144 LYS B CA 1
ATOM 4166 C C . LYS B 1 144 ? -1.402 113.446 -33.912 1.00 25.50 144 LYS B C 1
ATOM 4167 O O . LYS B 1 144 ? -2.435 113.992 -33.542 1.00 24.88 144 LYS B O 1
ATOM 4173 N N . PHE B 1 145 ? -0.536 112.902 -33.047 1.00 23.99 145 PHE B N 1
ATOM 4174 C CA . PHE B 1 145 ? -0.727 113.032 -31.607 1.00 23.51 145 PHE B CA 1
ATOM 4175 C C . PHE B 1 145 ? -0.784 114.510 -31.203 1.00 22.46 145 PHE B C 1
ATOM 4176 O O . PHE B 1 145 ? -1.635 114.925 -30.432 1.00 22.01 145 PHE B O 1
ATOM 4184 N N . LEU B 1 146 ? 0.141 115.302 -31.722 1.00 23.07 146 LEU B N 1
ATOM 4185 C CA . LEU B 1 146 ? 0.210 116.699 -31.362 1.00 23.38 146 LEU B CA 1
ATOM 4186 C C . LEU B 1 146 ? -1.006 117.450 -31.909 1.00 23.82 146 LEU B C 1
ATOM 4187 O O . LEU B 1 146 ? -1.556 118.310 -31.239 1.00 24.02 146 LEU B O 1
ATOM 4192 N N . ALA B 1 147 ? -1.421 117.086 -33.115 1.00 24.86 147 ALA B N 1
ATOM 4193 C CA . ALA B 1 147 ? -2.611 117.686 -33.735 1.00 25.15 147 ALA B CA 1
ATOM 4194 C C . ALA B 1 147 ? -3.867 117.373 -32.944 1.00 25.56 147 ALA B C 1
ATOM 4195 O O . ALA B 1 147 ? -4.659 118.248 -32.640 1.00 25.72 147 ALA B O 1
ATOM 4197 N N . THR B 1 148 ? -4.029 116.106 -32.594 1.00 26.11 148 THR B N 1
ATOM 4198 C CA . THR B 1 148 ? -5.163 115.668 -31.802 1.00 25.94 148 THR B CA 1
ATOM 4199 C C . THR B 1 148 ? -5.183 116.316 -30.427 1.00 25.93 148 THR B C 1
ATOM 4200 O O . THR B 1 148 ? -6.234 116.718 -29.943 1.00 25.35 148 THR B O 1
ATOM 4204 N N . CYS B 1 149 ? -4.021 116.420 -29.778 1.00 26.11 149 CYS B N 1
ATOM 4205 C CA . CYS B 1 149 ? -3.959 117.083 -28.475 1.00 26.22 149 CYS B CA 1
ATOM 4206 C C . CYS B 1 149 ? -4.354 118.564 -28.562 1.00 26.52 149 CYS B C 1
ATOM 4207 O O . CYS B 1 149 ? -5.025 119.080 -27.664 1.00 25.70 149 CYS B O 1
ATOM 4210 N N . GLN B 1 150 ? -3.964 119.237 -29.649 1.00 27.31 150 GLN B N 1
ATOM 4211 C CA . GLN B 1 150 ? -4.403 120.633 -29.879 1.00 28.64 150 GLN B CA 1
ATOM 4212 C C . GLN B 1 150 ? -5.928 120.705 -29.999 1.00 28.58 150 GLN B C 1
ATOM 4213 O O . GLN B 1 150 ? -6.572 121.489 -29.322 1.00 29.13 150 GLN B O 1
ATOM 4219 N N . THR B 1 151 ? -6.485 119.878 -30.874 1.00 29.49 151 THR B N 1
ATOM 4220 C CA . THR B 1 151 ? -7.942 119.712 -30.967 1.00 29.23 151 THR B CA 1
ATOM 4221 C C . THR B 1 151 ? -8.594 119.536 -29.582 1.00 29.32 151 THR B C 1
ATOM 4222 O O . THR B 1 151 ? -9.537 120.251 -29.232 1.00 28.95 151 THR B O 1
ATOM 4226 N N . LEU B 1 152 ? -8.089 118.588 -28.792 1.00 28.39 152 LEU B N 1
ATOM 4227 C CA . LEU B 1 152 ? -8.653 118.323 -27.476 1.00 28.43 152 LEU B CA 1
ATOM 4228 C C . LEU B 1 152 ? -8.531 119.496 -26.517 1.00 28.14 152 LEU B C 1
ATOM 4229 O O . LEU B 1 152 ? -9.434 119.729 -25.719 1.00 27.70 152 LEU B O 1
ATOM 4234 N N . LYS B 1 153 ? -7.407 120.217 -26.558 1.00 28.83 153 LYS B N 1
ATOM 4235 C CA . LYS B 1 153 ? -7.225 121.405 -25.710 1.00 29.78 153 LYS B CA 1
ATOM 4236 C C . LYS B 1 153 ? -8.218 122.517 -26.034 1.00 30.27 153 LYS B C 1
ATOM 4237 O O . LYS B 1 153 ? -8.678 123.241 -25.143 1.00 30.05 153 LYS B O 1
ATOM 4243 N N . GLN B 1 154 ? -8.514 122.655 -27.320 1.00 31.20 154 GLN B N 1
ATOM 4244 C CA . GLN B 1 154 ? -9.451 123.673 -27.789 1.00 32.10 154 GLN B CA 1
ATOM 4245 C C . GLN B 1 154 ? -10.879 123.298 -27.403 1.00 32.58 154 GLN B C 1
ATOM 4246 O O . GLN B 1 154 ? -11.732 124.173 -27.273 1.00 32.71 154 GLN B O 1
ATOM 4252 N N . LYS B 1 155 ? -11.111 122.004 -27.179 1.00 32.88 155 LYS B N 1
ATOM 4253 C CA . LYS B 1 155 ? -12.368 121.509 -26.604 1.00 32.89 155 LYS B CA 1
ATOM 4254 C C . LYS B 1 155 ? -12.418 121.581 -25.082 1.00 32.70 155 LYS B C 1
ATOM 4255 O O . LYS B 1 155 ? -13.422 121.205 -24.494 1.00 33.74 155 LYS B O 1
ATOM 4261 N N . GLY B 1 156 ? -11.341 122.012 -24.432 1.00 31.73 156 GLY B N 1
ATOM 4262 C CA . GLY B 1 156 ? -11.357 122.212 -22.980 1.00 30.90 156 GLY B CA 1
ATOM 4263 C C . GLY B 1 156 ? -10.599 121.184 -22.149 1.00 30.12 156 GLY B C 1
ATOM 4264 O O . GLY B 1 156 ? -10.580 121.286 -20.926 1.00 30.23 156 GLY B O 1
ATOM 4265 N N . LEU B 1 157 ? -9.973 120.211 -22.805 1.00 29.27 157 LEU B N 1
ATOM 4266 C CA . LEU B 1 157 ? -9.112 119.243 -22.103 1.00 28.65 157 LEU B CA 1
ATOM 4267 C C . LEU B 1 157 ? -7.723 119.849 -21.994 1.00 27.86 157 LEU B C 1
ATOM 4268 O O . LEU B 1 157 ? -6.940 119.773 -22.923 1.00 27.55 157 LEU B O 1
ATOM 4273 N N . GLU B 1 158 ? -7.439 120.464 -20.855 1.00 27.71 158 GLU B N 1
ATOM 4274 C CA . GLU B 1 158 ? -6.219 121.245 -20.665 1.00 28.39 158 GLU B CA 1
ATOM 4275 C C . GLU B 1 158 ? -4.943 120.427 -20.778 1.00 27.19 158 GLU B C 1
ATOM 4276 O O . GLU B 1 158 ? -3.911 120.939 -21.190 1.00 27.84 158 GLU B O 1
ATOM 4282 N N . ALA B 1 159 ? -5.009 119.166 -20.358 1.00 25.37 159 ALA B N 1
ATOM 4283 C CA . ALA B 1 159 ? -3.832 118.289 -20.345 1.00 24.23 159 ALA B CA 1
ATOM 4284 C C . ALA B 1 159 ? -4.193 116.931 -20.927 1.00 22.54 159 ALA B C 1
ATOM 4285 O O . ALA B 1 159 ? -4.442 115.983 -20.179 1.00 22.14 159 ALA B O 1
ATOM 4287 N N . PRO B 1 160 ? -4.239 116.829 -22.267 1.00 21.92 160 PRO B N 1
ATOM 4288 C CA . PRO B 1 160 ? -4.607 115.583 -22.943 1.00 21.29 160 PRO B CA 1
ATOM 4289 C C . PRO B 1 160 ? -3.677 114.403 -22.663 1.00 20.56 160 PRO B C 1
ATOM 4290 O O . PRO B 1 160 ? -4.108 113.266 -22.751 1.00 20.66 160 PRO B O 1
ATOM 4294 N N . LEU B 1 161 ? -2.417 114.673 -22.340 1.00 19.35 161 LEU B N 1
ATOM 4295 C CA . LEU B 1 161 ? -1.482 113.593 -21.992 1.00 18.85 161 LEU B CA 1
ATOM 4296 C C . LEU B 1 161 ? -1.346 113.485 -20.481 1.00 17.80 161 LEU B C 1
ATOM 4297 O O . LEU B 1 161 ? -1.064 114.471 -19.793 1.00 16.73 161 LEU B O 1
ATOM 4302 N N . ALA B 1 162 ? -1.588 112.275 -19.960 1.00 18.16 162 ALA B N 1
ATOM 4303 C CA . ALA B 1 162 ? -1.322 111.966 -18.558 1.00 17.51 162 ALA B CA 1
ATOM 4304 C C . ALA B 1 162 ? 0.142 111.587 -18.424 1.00 16.93 162 ALA B C 1
ATOM 4305 O O . ALA B 1 162 ? 0.684 110.849 -19.257 1.00 15.66 162 ALA B O 1
ATOM 4307 N N . LEU B 1 163 ? 0.736 112.059 -17.346 1.00 16.65 163 LEU B N 1
ATOM 4308 C CA . LEU B 1 163 ? 2.146 111.821 -17.060 1.00 17.23 163 LEU B CA 1
ATOM 4309 C C . LEU B 1 163 ? 2.415 111.886 -15.553 1.00 17.08 163 LEU B C 1
ATOM 4310 O O . LEU B 1 163 ? 1.735 112.594 -14.818 1.00 16.81 163 LEU B O 1
ATOM 4315 N N . GLY B 1 164 ? 3.415 111.133 -15.107 1.00 16.94 164 GLY B N 1
ATOM 4316 C CA . GLY B 1 164 ? 3.783 111.095 -13.703 1.00 16.48 164 GLY B CA 1
ATOM 4317 C C . GLY B 1 164 ? 5.231 111.477 -13.451 1.00 16.06 164 GLY B C 1
ATOM 4318 O O . GLY B 1 164 ? 5.835 112.255 -14.186 1.00 15.95 164 GLY B O 1
ATOM 4319 N N . GLU B 1 165 ? 5.794 110.857 -12.413 1.00 16.45 165 GLU B N 1
ATOM 4320 C CA . GLU B 1 165 ? 7.118 111.207 -11.885 1.00 16.86 165 GLU B CA 1
ATOM 4321 C C . GLU B 1 165 ? 8.264 110.970 -12.883 1.00 15.89 165 GLU B C 1
ATOM 4322 O O . GLU B 1 165 ? 8.060 110.362 -13.932 1.00 15.30 165 GLU B O 1
ATOM 4328 N N . ASN B 1 166 ? 9.465 111.439 -12.530 1.00 16.18 166 ASN B N 1
ATOM 4329 C CA . ASN B 1 166 ? 10.630 111.490 -13.425 1.00 15.69 166 ASN B CA 1
ATOM 4330 C C . ASN B 1 166 ? 10.809 110.233 -14.281 1.00 14.86 166 ASN B C 1
ATOM 4331 O O . ASN B 1 166 ? 10.909 110.339 -15.499 1.00 14.74 166 ASN B O 1
ATOM 4336 N N . TRP B 1 167 ? 10.801 109.039 -13.680 1.00 14.09 167 TRP B N 1
ATOM 4337 C CA . TRP B 1 167 ? 11.069 107.856 -14.520 1.00 13.60 167 TRP B CA 1
ATOM 4338 C C . TRP B 1 167 ? 9.985 107.646 -15.602 1.00 12.96 167 TRP B C 1
ATOM 4339 O O . TRP B 1 167 ? 10.284 107.107 -16.677 1.00 13.30 167 TRP B O 1
ATOM 4350 N N . THR B 1 168 ? 8.751 108.080 -15.333 1.00 13.22 168 THR B N 1
ATOM 4351 C CA . THR B 1 168 ? 7.657 107.940 -16.316 1.00 13.62 168 THR B CA 1
ATOM 4352 C C . THR B 1 168 ? 7.859 108.925 -17.477 1.00 14.24 168 THR B C 1
ATOM 4353 O O . THR B 1 168 ? 7.360 108.697 -18.589 1.00 13.58 168 THR B O 1
ATOM 4357 N N . GLN B 1 169 ? 8.583 110.003 -17.192 1.00 13.35 169 GLN B N 1
ATOM 4358 C CA . GLN B 1 169 ? 8.936 110.998 -18.213 1.00 14.36 169 GLN B CA 1
ATOM 4359 C C . GLN B 1 169 ? 10.066 110.438 -19.086 1.00 13.58 169 GLN B C 1
ATOM 4360 O O . GLN B 1 169 ? 10.046 110.577 -20.312 1.00 13.62 169 GLN B O 1
ATOM 4366 N N . GLN B 1 170 ? 11.040 109.768 -18.465 1.00 12.83 170 GLN B N 1
ATOM 4367 C CA . GLN B 1 170 ? 12.026 108.981 -19.220 1.00 12.69 170 GLN B CA 1
ATOM 4368 C C . GLN B 1 170 ? 11.333 107.888 -20.038 1.00 12.61 170 GLN B C 1
ATOM 4369 O O . GLN B 1 170 ? 11.706 107.622 -21.191 1.00 13.24 170 GLN B O 1
ATOM 4375 N N . HIS B 1 171 ? 10.305 107.269 -19.453 1.00 12.77 171 HIS B N 1
ATOM 4376 C CA . HIS B 1 171 ? 9.564 106.201 -20.129 1.00 12.60 171 HIS B CA 1
ATOM 4377 C C . HIS B 1 171 ? 8.922 106.751 -21.404 1.00 12.95 171 HIS B C 1
ATOM 4378 O O . HIS B 1 171 ? 9.032 106.167 -22.491 1.00 13.67 171 HIS B O 1
ATOM 4385 N N . LEU B 1 172 ? 8.269 107.897 -21.265 1.00 12.76 172 LEU B N 1
ATOM 4386 C CA . LEU B 1 172 ? 7.714 108.594 -22.418 1.00 13.37 172 LEU B CA 1
ATOM 4387 C C . LEU B 1 172 ? 8.801 108.895 -23.438 1.00 13.22 172 LEU B C 1
ATOM 4388 O O . LEU B 1 172 ? 8.631 108.633 -24.634 1.00 13.77 172 LEU B O 1
ATOM 4393 N N . TRP B 1 173 ? 9.943 109.399 -22.965 1.00 13.56 173 TRP B N 1
ATOM 4394 C CA . TRP B 1 173 ? 11.044 109.752 -23.837 1.00 13.90 173 TRP B CA 1
ATOM 4395 C C . TRP B 1 173 ? 11.517 108.571 -24.704 1.00 13.71 173 TRP B C 1
ATOM 4396 O O . TRP B 1 173 ? 11.799 108.751 -25.884 1.00 14.30 173 TRP B O 1
ATOM 4407 N N . GLU B 1 174 ? 11.599 107.352 -24.162 1.00 13.83 174 GLU B N 1
ATOM 4408 C CA . GLU B 1 174 ? 12.126 106.242 -24.971 1.00 13.65 174 GLU B CA 1
ATOM 4409 C C . GLU B 1 174 ? 11.182 105.902 -26.127 1.00 14.17 174 GLU B C 1
ATOM 4410 O O . GLU B 1 174 ? 11.646 105.463 -27.197 1.00 15.20 174 GLU B O 1
ATOM 4416 N N . SER B 1 175 ? 9.870 106.080 -25.922 1.00 14.51 175 SER B N 1
ATOM 4417 C CA . SER B 1 175 ? 8.886 105.922 -27.024 1.00 15.45 175 SER B CA 1
ATOM 4418 C C . SER B 1 175 ? 9.081 107.014 -28.094 1.00 15.73 175 SER B C 1
ATOM 4419 O O . SER B 1 175 ? 9.136 106.718 -29.295 1.00 16.88 175 SER B O 1
ATOM 4422 N N . VAL B 1 176 ? 9.225 108.260 -27.665 1.00 15.82 176 VAL B N 1
ATOM 4423 C CA . VAL B 1 176 ? 9.489 109.359 -28.611 1.00 16.36 176 VAL B CA 1
ATOM 4424 C C . VAL B 1 176 ? 10.788 109.122 -29.408 1.00 17.26 176 VAL B C 1
ATOM 4425 O O . VAL B 1 176 ? 10.825 109.270 -30.638 1.00 17.70 176 VAL B O 1
ATOM 4429 N N . ALA B 1 177 ? 11.852 108.763 -28.708 1.00 17.05 177 ALA B N 1
ATOM 4430 C CA . ALA B 1 177 ? 13.151 108.514 -29.323 1.00 17.49 177 ALA B CA 1
ATOM 4431 C C . ALA B 1 177 ? 13.078 107.380 -30.328 1.00 18.44 177 ALA B C 1
ATOM 4432 O O . ALA B 1 177 ? 13.674 107.463 -31.399 1.00 18.63 177 ALA B O 1
ATOM 4434 N N . LEU B 1 178 ? 12.363 106.312 -29.982 1.00 18.62 178 LEU B N 1
ATOM 4435 C CA . LEU B 1 178 ? 12.232 105.179 -30.897 1.00 18.75 178 LEU B CA 1
ATOM 4436 C C . LEU B 1 178 ? 11.485 105.614 -32.161 1.00 19.37 178 LEU B C 1
ATOM 4437 O O . LEU B 1 178 ? 11.862 105.221 -33.263 1.00 20.02 178 LEU B O 1
ATOM 4442 N N . ALA B 1 179 ? 10.450 106.427 -32.000 1.00 19.59 179 ALA B N 1
ATOM 4443 C CA . ALA B 1 179 ? 9.666 106.887 -33.148 1.00 20.49 179 ALA B CA 1
ATOM 4444 C C . ALA B 1 179 ? 10.501 107.792 -34.036 1.00 21.40 179 ALA B C 1
ATOM 4445 O O . ALA B 1 179 ? 10.450 107.691 -35.264 1.00 22.36 179 ALA B O 1
ATOM 4447 N N . VAL B 1 180 ? 11.274 108.682 -33.427 1.00 21.38 180 VAL B N 1
ATOM 4448 C CA . VAL B 1 180 ? 12.073 109.657 -34.179 1.00 21.47 180 VAL B CA 1
ATOM 4449 C C . VAL B 1 180 ? 13.276 109.012 -34.876 1.00 21.83 180 VAL B C 1
ATOM 4450 O O . VAL B 1 180 ? 13.606 109.344 -36.034 1.00 22.83 180 VAL B O 1
ATOM 4454 N N . LEU B 1 181 ? 13.930 108.079 -34.202 1.00 21.45 181 LEU B N 1
ATOM 4455 C CA . LEU B 1 181 ? 15.150 107.468 -34.714 1.00 21.84 181 LEU B CA 1
ATOM 4456 C C . LEU B 1 181 ? 14.898 106.256 -35.572 1.00 22.04 181 LEU B C 1
ATOM 4457 O O . LEU B 1 181 ? 15.729 105.938 -36.442 1.00 22.99 181 LEU B O 1
ATOM 4462 N N . GLY B 1 182 ? 13.788 105.574 -35.301 1.00 22.13 182 GLY B N 1
ATOM 4463 C CA . GLY B 1 182 ? 13.551 104.219 -35.791 1.00 22.01 182 GLY B CA 1
ATOM 4464 C C . GLY B 1 182 ? 14.378 103.190 -35.038 1.00 21.85 182 GLY B C 1
ATOM 4465 O O . GLY B 1 182 ? 15.314 103.545 -34.323 1.00 22.00 182 GLY B O 1
ATOM 4466 N N . PRO B 1 183 ? 14.048 101.897 -35.203 1.00 22.18 183 PRO B N 1
ATOM 4467 C CA . PRO B 1 183 ? 14.704 100.855 -34.401 1.00 22.35 183 PRO B CA 1
ATOM 4468 C C . PRO B 1 183 ? 16.220 100.705 -34.588 1.00 22.69 183 PRO B C 1
ATOM 4469 O O . PRO B 1 183 ? 16.934 100.436 -33.623 1.00 22.55 183 PRO B O 1
ATOM 4473 N N . ASP B 1 184 ? 16.722 100.885 -35.818 1.00 22.50 184 ASP B N 1
ATOM 4474 C CA . ASP B 1 184 ? 18.148 100.730 -36.062 1.00 23.03 184 ASP B CA 1
ATOM 4475 C C . ASP B 1 184 ? 18.966 101.807 -35.352 1.00 22.07 184 ASP B C 1
ATOM 4476 O O . ASP B 1 184 ? 19.955 101.508 -34.685 1.00 22.49 184 ASP B O 1
ATOM 4481 N N . ASP B 1 185 ? 18.566 103.064 -35.497 1.00 21.27 185 ASP B N 1
ATOM 4482 C CA . ASP B 1 185 ? 19.315 104.152 -34.846 1.00 20.96 185 ASP B CA 1
ATOM 4483 C C . ASP B 1 185 ? 19.113 104.195 -33.312 1.00 19.99 185 ASP B C 1
ATOM 4484 O O . ASP B 1 185 ? 20.016 104.596 -32.584 1.00 19.56 185 ASP B O 1
ATOM 4489 N N . TRP B 1 186 ? 17.937 103.779 -32.851 1.00 19.31 186 TRP B N 1
ATOM 4490 C CA . TRP B 1 186 ? 17.727 103.517 -31.413 1.00 19.32 186 TRP B CA 1
ATOM 4491 C C . TRP B 1 186 ? 18.779 102.541 -30.902 1.00 19.01 186 TRP B C 1
ATOM 4492 O O . TRP B 1 186 ? 19.485 102.831 -29.943 1.00 19.12 186 TRP B O 1
ATOM 4503 N N . ASN B 1 187 ? 18.900 101.391 -31.562 1.00 19.49 187 ASN B N 1
ATOM 4504 C CA . ASN B 1 187 ? 19.963 100.434 -31.227 1.00 20.36 187 ASN B CA 1
ATOM 4505 C C . ASN B 1 187 ? 21.369 101.032 -31.289 1.00 20.37 187 ASN B C 1
ATOM 4506 O O . ASN B 1 187 ? 22.237 100.697 -30.469 1.00 21.00 187 ASN B O 1
ATOM 4511 N N . ASN B 1 188 ? 21.597 101.923 -32.261 1.00 21.41 188 ASN B N 1
ATOM 4512 C CA . ASN B 1 188 ? 22.893 102.581 -32.407 1.00 21.62 188 ASN B CA 1
ATOM 4513 C C . ASN B 1 188 ? 23.272 103.540 -31.268 1.00 21.16 188 ASN B C 1
ATOM 4514 O O . ASN B 1 188 ? 24.443 103.814 -31.069 1.00 21.14 188 ASN B O 1
ATOM 4519 N N . LEU B 1 189 ? 22.294 104.047 -30.512 1.00 21.14 189 LEU B N 1
ATOM 4520 C CA . LEU B 1 189 ? 22.635 104.796 -29.300 1.00 21.15 189 LEU B CA 1
ATOM 4521 C C . LEU B 1 189 ? 23.395 103.901 -28.328 1.00 20.96 189 LEU B C 1
ATOM 4522 O O . LEU B 1 189 ? 24.396 104.309 -27.731 1.00 21.56 189 LEU B O 1
ATOM 4527 N N . TRP B 1 190 ? 22.913 102.665 -28.196 1.00 21.08 190 TRP B N 1
ATOM 4528 C CA . TRP B 1 190 ? 23.343 101.785 -27.114 1.00 21.47 190 TRP B CA 1
ATOM 4529 C C . TRP B 1 190 ? 24.595 100.989 -27.448 1.00 22.02 190 TRP B C 1
ATOM 4530 O O . TRP B 1 190 ? 25.278 100.537 -26.541 1.00 22.27 190 TRP B O 1
ATOM 4541 N N . ASN B 1 191 ? 24.915 100.861 -28.736 1.00 23.51 191 ASN B N 1
ATOM 4542 C CA . ASN B 1 191 ? 26.217 100.299 -29.148 1.00 24.54 191 ASN B CA 1
ATOM 4543 C C . ASN B 1 191 ? 27.306 101.365 -29.404 1.00 25.73 191 ASN B C 1
ATOM 4544 O O . ASN B 1 191 ? 28.434 101.029 -29.779 1.00 26.14 191 ASN B O 1
ATOM 4549 N N . GLY B 1 192 ? 26.963 102.642 -29.190 1.00 26.15 192 GLY B N 1
ATOM 4550 C CA . GLY B 1 192 ? 27.893 103.750 -29.362 1.00 26.54 192 GLY B CA 1
ATOM 4551 C C . GLY B 1 192 ? 28.068 104.275 -30.776 1.00 26.99 192 GLY B C 1
ATOM 4552 O O . GLY B 1 192 ? 28.850 105.215 -30.994 1.00 27.67 192 GLY B O 1
ATOM 4553 N N . LYS B 1 193 ? 27.358 103.710 -31.747 1.00 27.18 193 LYS B N 1
ATOM 4554 C CA . LYS B 1 193 ? 27.536 104.141 -33.138 1.00 27.65 193 LYS B CA 1
ATOM 4555 C C . LYS B 1 193 ? 26.840 105.460 -33.468 1.00 27.41 193 LYS B C 1
ATOM 4556 O O . LYS B 1 193 ? 27.266 106.156 -34.388 1.00 28.66 193 LYS B O 1
ATOM 4562 N N . LEU B 1 194 ? 25.775 105.791 -32.739 1.00 26.13 194 LEU B N 1
ATOM 4563 C CA . LEU B 1 194 ? 25.072 107.069 -32.893 1.00 25.55 194 LEU B CA 1
ATOM 4564 C C . LEU B 1 194 ? 25.240 107.858 -31.612 1.00 24.78 194 LEU B C 1
ATOM 4565 O O . LEU B 1 194 ? 24.878 107.372 -30.537 1.00 24.62 194 LEU B O 1
ATOM 4570 N N . LYS B 1 195 ? 25.784 109.067 -31.721 1.00 23.94 195 LYS B N 1
ATOM 4571 C CA . LYS B 1 195 ? 25.948 109.942 -30.561 1.00 23.76 195 LYS B CA 1
ATOM 4572 C C . LYS B 1 195 ? 24.632 110.639 -30.205 1.00 21.97 195 LYS B C 1
ATOM 4573 O O . LYS B 1 195 ? 23.800 110.888 -31.078 1.00 21.07 195 LYS B O 1
ATOM 4579 N N . PHE B 1 196 ? 24.443 110.945 -28.921 1.00 20.89 196 PHE B N 1
ATOM 4580 C CA . PHE B 1 196 ? 23.238 111.660 -28.484 1.00 21.24 196 PHE B CA 1
ATOM 4581 C C . PHE B 1 196 ? 23.205 113.093 -29.027 1.00 21.18 196 PHE B C 1
ATOM 4582 O O . PHE B 1 196 ? 22.145 113.713 -29.084 1.00 20.64 196 PHE B O 1
ATOM 4590 N N . THR B 1 197 ? 24.373 113.598 -29.414 1.00 21.21 197 THR B N 1
ATOM 4591 C CA . THR B 1 197 ? 24.505 114.945 -29.985 1.00 22.22 197 THR B CA 1
ATOM 4592 C C . THR B 1 197 ? 24.298 114.954 -31.506 1.00 22.56 197 THR B C 1
ATOM 4593 O O . THR B 1 197 ? 24.271 116.015 -32.133 1.00 22.74 197 THR B O 1
ATOM 4597 N N . ASP B 1 198 ? 24.133 113.785 -32.115 1.00 23.21 198 ASP B N 1
ATOM 4598 C CA . ASP B 1 198 ? 23.743 113.731 -33.517 1.00 23.63 198 ASP B CA 1
ATOM 4599 C C . ASP B 1 198 ? 22.402 114.462 -33.734 1.00 24.15 198 ASP B C 1
ATOM 4600 O O . ASP B 1 198 ? 21.471 114.318 -32.941 1.00 23.59 198 ASP B O 1
ATOM 4605 N N . PRO B 1 199 ? 22.303 115.284 -34.797 1.00 24.30 199 PRO B N 1
ATOM 4606 C CA . PRO B 1 199 ? 21.039 115.976 -35.048 1.00 24.38 199 PRO B CA 1
ATOM 4607 C C . PRO B 1 199 ? 19.769 115.097 -35.008 1.00 24.51 199 PRO B C 1
ATOM 4608 O O . PRO B 1 199 ? 18.714 115.559 -34.552 1.00 23.74 199 PRO B O 1
ATOM 4612 N N . LYS B 1 200 ? 19.872 113.850 -35.459 1.00 24.14 200 LYS B N 1
ATOM 4613 C CA . LYS B 1 200 ? 18.754 112.916 -35.369 1.00 24.38 200 LYS B CA 1
ATOM 4614 C C . LYS B 1 200 ? 18.323 112.708 -33.917 1.00 22.92 200 LYS B C 1
ATOM 4615 O O . LYS B 1 200 ? 17.142 112.691 -33.622 1.00 22.79 200 LYS B O 1
ATOM 4621 N N . ALA B 1 201 ? 19.299 112.579 -33.032 1.00 21.75 201 ALA B N 1
ATOM 4622 C CA . ALA B 1 201 ? 19.037 112.307 -31.619 1.00 21.06 201 ALA B CA 1
ATOM 4623 C C . ALA B 1 201 ? 18.657 113.593 -30.857 1.00 20.44 201 ALA B C 1
ATOM 4624 O O . ALA B 1 201 ? 17.894 113.549 -29.890 1.00 19.80 201 ALA B O 1
ATOM 4626 N N . VAL B 1 202 ? 19.153 114.748 -31.298 1.00 20.08 202 VAL B N 1
ATOM 4627 C CA . VAL B 1 202 ? 18.698 116.024 -30.734 1.00 20.42 202 VAL B CA 1
ATOM 4628 C C . VAL B 1 202 ? 17.219 116.247 -31.044 1.00 20.34 202 VAL B C 1
ATOM 4629 O O . VAL B 1 202 ? 16.451 116.730 -30.197 1.00 20.32 202 VAL B O 1
ATOM 4633 N N . ARG B 1 203 ? 16.823 115.892 -32.267 1.00 21.08 203 ARG B N 1
ATOM 4634 C CA . ARG B 1 203 ? 15.450 116.032 -32.691 1.00 21.58 203 ARG B CA 1
ATOM 4635 C C . ARG B 1 203 ? 14.483 115.244 -31.797 1.00 20.18 203 ARG B C 1
ATOM 4636 O O . ARG B 1 203 ? 13.348 115.659 -31.586 1.00 20.14 203 ARG B O 1
ATOM 4644 N N . ALA B 1 204 ? 14.944 114.117 -31.261 1.00 19.43 204 ALA B N 1
ATOM 4645 C CA . ALA B 1 204 ? 14.135 113.348 -30.338 1.00 18.46 204 ALA B CA 1
ATOM 4646 C C . ALA B 1 204 ? 13.702 114.207 -29.130 1.00 17.85 204 ALA B C 1
ATOM 4647 O O . ALA B 1 204 ? 12.552 114.163 -28.717 1.00 17.62 204 ALA B O 1
ATOM 4649 N N . TRP B 1 205 ? 14.618 115.014 -28.600 1.00 16.62 205 TRP B N 1
ATOM 4650 C CA . TRP B 1 205 ? 14.294 115.940 -27.506 1.00 16.71 205 TRP B CA 1
ATOM 4651 C C . TRP B 1 205 ? 13.336 117.061 -27.945 1.00 16.51 205 TRP B C 1
ATOM 4652 O O . TRP B 1 205 ? 12.475 117.472 -27.183 1.00 16.78 205 TRP B O 1
ATOM 4663 N N . GLU B 1 206 ? 13.527 117.561 -29.164 1.00 17.62 206 GLU B N 1
ATOM 4664 C CA . GLU B 1 206 ? 12.619 118.583 -29.722 1.00 18.98 206 GLU B CA 1
ATOM 4665 C C . GLU B 1 206 ? 11.171 118.071 -29.788 1.00 18.25 206 GLU B C 1
ATOM 4666 O O . GLU B 1 206 ? 10.245 118.743 -29.330 1.00 17.90 206 GLU B O 1
ATOM 4672 N N . VAL B 1 207 ? 10.985 116.880 -30.349 1.00 18.01 207 VAL B N 1
ATOM 4673 C CA . VAL B 1 207 ? 9.656 116.283 -30.407 1.00 17.51 207 VAL B CA 1
ATOM 4674 C C . VAL B 1 207 ? 9.122 116.025 -28.991 1.00 17.13 207 VAL B C 1
ATOM 4675 O O . VAL B 1 207 ? 7.981 116.330 -28.669 1.00 17.39 207 VAL B O 1
ATOM 4679 N N . PHE B 1 208 ? 9.981 115.465 -28.149 1.00 16.28 208 PHE B N 1
ATOM 4680 C CA . PHE B 1 208 ? 9.626 115.208 -26.760 1.00 15.99 208 PHE B CA 1
ATOM 4681 C C . PHE B 1 208 ? 9.125 116.464 -26.040 1.00 16.08 208 PHE B C 1
ATOM 4682 O O . PHE B 1 208 ? 8.134 116.403 -25.309 1.00 16.21 208 PHE B O 1
ATOM 4690 N N . GLY B 1 209 ? 9.772 117.607 -26.277 1.00 16.02 209 GLY B N 1
ATOM 4691 C CA . GLY B 1 209 ? 9.347 118.846 -25.639 1.00 16.37 209 GLY B CA 1
ATOM 4692 C C . GLY B 1 209 ? 7.928 119.242 -26.048 1.00 16.37 209 GLY B C 1
ATOM 4693 O O . GLY B 1 209 ? 7.148 119.716 -25.244 1.00 16.49 209 GLY B O 1
ATOM 4694 N N . ARG B 1 210 ? 7.603 119.066 -27.320 1.00 17.76 210 ARG B N 1
ATOM 4695 C CA . ARG B 1 210 ? 6.264 119.395 -27.802 1.00 18.80 210 ARG B CA 1
ATOM 4696 C C . ARG B 1 210 ? 5.220 118.507 -27.133 1.00 18.56 210 ARG B C 1
ATOM 4697 O O . ARG B 1 210 ? 4.152 118.963 -26.782 1.00 18.41 210 ARG B O 1
ATOM 4705 N N . VAL B 1 211 ? 5.553 117.229 -26.969 1.00 18.63 211 VAL B N 1
ATOM 4706 C CA . VAL B 1 211 ? 4.666 116.246 -26.329 1.00 18.88 211 VAL B CA 1
ATOM 4707 C C . VAL B 1 211 ? 4.491 116.614 -24.846 1.00 19.15 211 VAL B C 1
ATOM 4708 O O . VAL B 1 211 ? 3.403 116.580 -24.283 1.00 17.73 211 VAL B O 1
ATOM 4712 N N . LEU B 1 212 ? 5.595 116.999 -24.223 1.00 20.19 212 LEU B N 1
ATOM 4713 C CA . LEU B 1 212 ? 5.599 117.350 -22.816 1.00 20.55 212 LEU B CA 1
ATOM 4714 C C . LEU B 1 212 ? 4.691 118.556 -22.526 1.00 21.14 212 LEU B C 1
ATOM 4715 O O . LEU B 1 212 ? 4.069 118.661 -21.449 1.00 21.07 212 LEU B O 1
ATOM 4720 N N . ASP B 1 213 ? 4.550 119.455 -23.500 1.00 20.86 213 ASP B N 1
ATOM 4721 C CA . ASP B 1 213 ? 3.645 120.586 -23.314 1.00 20.88 213 ASP B CA 1
ATOM 4722 C C . ASP B 1 213 ? 2.149 120.207 -23.426 1.00 21.31 213 ASP B C 1
ATOM 4723 O O . ASP B 1 213 ? 1.279 121.075 -23.299 1.00 22.46 213 ASP B O 1
ATOM 4728 N N . CYS B 1 214 ? 1.868 118.926 -23.671 1.00 20.93 214 CYS B N 1
ATOM 4729 C CA . CYS B 1 214 ? 0.509 118.387 -23.643 1.00 20.86 214 CYS B CA 1
ATOM 4730 C C . CYS B 1 214 ? 0.188 117.711 -22.324 1.00 20.29 214 CYS B C 1
ATOM 4731 O O . CYS B 1 214 ? -0.936 117.233 -22.139 1.00 20.22 214 CYS B O 1
ATOM 4734 N N . ALA B 1 215 ? 1.161 117.656 -21.415 1.00 19.85 215 ALA B N 1
ATOM 4735 C CA . ALA B 1 215 ? 0.995 116.909 -20.158 1.00 20.02 215 ALA B CA 1
ATOM 4736 C C . ALA B 1 215 ? 0.462 117.714 -18.996 1.00 20.26 215 ALA B C 1
ATOM 4737 O O . ALA B 1 215 ? 0.536 118.931 -18.987 1.00 20.54 215 ALA B O 1
ATOM 4739 N N . ASN B 1 216 ? -0.043 117.004 -17.986 1.00 19.80 216 ASN B N 1
ATOM 4740 C CA . ASN B 1 216 ? -0.460 117.629 -16.726 1.00 19.83 216 ASN B CA 1
ATOM 4741 C C . ASN B 1 216 ? 0.709 118.235 -15.953 1.00 20.50 216 ASN B C 1
ATOM 4742 O O . ASN B 1 216 ? 1.753 117.607 -15.784 1.00 20.28 216 ASN B O 1
ATOM 4747 N N . LYS B 1 217 ? 0.508 119.440 -15.430 1.00 21.25 217 LYS B N 1
ATOM 4748 C CA . LYS B 1 217 ? 1.601 120.211 -14.806 1.00 21.47 217 LYS B CA 1
ATOM 4749 C C . LYS B 1 217 ? 2.061 119.662 -13.463 1.00 20.78 217 LYS B C 1
ATOM 4750 O O . LYS B 1 217 ? 3.151 120.006 -13.000 1.00 21.15 217 LYS B O 1
ATOM 4756 N N . ASP B 1 218 ? 1.230 118.812 -12.853 1.00 20.71 218 ASP B N 1
ATOM 4757 C CA . ASP B 1 218 ? 1.500 118.204 -11.551 1.00 20.68 218 ASP B CA 1
ATOM 4758 C C . ASP B 1 218 ? 2.145 116.813 -11.658 1.00 20.50 218 ASP B C 1
ATOM 4759 O O . ASP B 1 218 ? 2.180 116.065 -10.664 1.00 20.33 218 ASP B O 1
ATOM 4764 N N . ALA B 1 219 ? 2.671 116.498 -12.843 1.00 19.68 219 ALA B N 1
ATOM 4765 C CA . ALA B 1 219 ? 3.227 115.162 -13.128 1.00 19.52 219 ALA B CA 1
ATOM 4766 C C . ALA B 1 219 ? 4.285 114.708 -12.130 1.00 19.27 219 ALA B C 1
ATOM 4767 O O . ALA B 1 219 ? 4.310 113.542 -11.750 1.00 18.84 219 ALA B O 1
ATOM 4769 N N . ALA B 1 220 ? 5.164 115.614 -11.709 1.00 19.29 220 ALA B N 1
ATOM 4770 C CA . ALA B 1 220 ? 6.355 115.220 -10.931 1.00 19.25 220 ALA B CA 1
ATOM 4771 C C . ALA B 1 220 ? 6.026 114.398 -9.681 1.00 19.21 220 ALA B C 1
ATOM 4772 O O . ALA B 1 220 ? 6.817 113.551 -9.273 1.00 19.59 220 ALA B O 1
ATOM 4774 N N . GLY B 1 221 ? 4.869 114.670 -9.075 1.00 19.58 221 GLY B N 1
ATOM 4775 C CA . GLY B 1 221 ? 4.452 114.050 -7.815 1.00 20.03 221 GLY B CA 1
ATOM 4776 C C . GLY B 1 221 ? 3.590 112.818 -7.929 1.00 20.66 221 GLY B C 1
ATOM 4777 O O . GLY B 1 221 ? 3.164 112.274 -6.901 1.00 22.04 221 GLY B O 1
ATOM 4778 N N . LEU B 1 222 ? 3.323 112.371 -9.151 1.00 19.28 222 LEU B N 1
ATOM 4779 C CA . LEU B 1 222 ? 2.397 111.256 -9.382 1.00 18.48 222 LEU B CA 1
ATOM 4780 C C . LEU B 1 222 ? 3.103 109.917 -9.673 1.00 17.24 222 LEU B C 1
ATOM 4781 O O . LEU B 1 222 ? 4.101 109.863 -10.392 1.00 16.92 222 LEU B O 1
ATOM 4786 N N . SER B 1 223 ? 2.537 108.846 -9.120 1.00 16.70 223 SER B N 1
ATOM 4787 C CA . SER B 1 223 ? 2.946 107.487 -9.474 1.00 16.46 223 SER B CA 1
ATOM 4788 C C . SER B 1 223 ? 2.473 107.126 -10.874 1.00 16.17 223 SER B C 1
ATOM 4789 O O . SER B 1 223 ? 1.585 107.762 -11.432 1.00 16.62 223 SER B O 1
ATOM 4792 N N . TRP B 1 224 ? 3.044 106.074 -11.451 1.00 14.54 224 TRP B N 1
ATOM 4793 C CA . TRP B 1 224 ? 2.559 105.630 -12.746 1.00 15.67 224 TRP B CA 1
ATOM 4794 C C . TRP B 1 224 ? 1.055 105.286 -12.686 1.00 15.57 224 TRP B C 1
ATOM 4795 O O . TRP B 1 224 ? 0.303 105.571 -13.619 1.00 15.87 224 TRP B O 1
ATOM 4806 N N . GLN B 1 225 ? 0.612 104.692 -11.578 1.00 16.52 225 GLN B N 1
ATOM 4807 C CA . GLN B 1 225 ? -0.810 104.321 -11.433 1.00 17.05 225 GLN B CA 1
ATOM 4808 C C . GLN B 1 225 ? -1.693 105.568 -11.422 1.00 17.46 225 GLN B C 1
ATOM 4809 O O . GLN B 1 225 ? -2.739 105.596 -12.047 1.00 17.70 225 GLN B O 1
ATOM 4815 N N . GLN B 1 226 ? -1.247 106.606 -10.730 1.00 17.60 226 GLN B N 1
ATOM 4816 C CA . GLN B 1 226 ? -2.006 107.869 -10.667 1.00 18.25 226 GLN B CA 1
ATOM 4817 C C . GLN B 1 226 ? -2.105 108.531 -12.040 1.00 18.24 226 GLN B C 1
ATOM 4818 O O . GLN B 1 226 ? -3.133 109.168 -12.367 1.00 19.02 226 GLN B O 1
ATOM 4824 N N . ALA B 1 227 ? -1.066 108.383 -12.865 1.00 17.80 227 ALA B N 1
ATOM 4825 C CA . ALA B 1 227 ? -1.142 108.892 -14.235 1.00 17.78 227 ALA B CA 1
ATOM 4826 C C . ALA B 1 227 ? -2.170 108.095 -15.043 1.00 18.16 227 ALA B C 1
ATOM 4827 O O . ALA B 1 227 ? -2.965 108.668 -15.784 1.00 18.53 227 ALA B O 1
ATOM 4829 N N . VAL B 1 228 ? -2.161 106.769 -14.905 1.00 17.44 228 VAL B N 1
ATOM 4830 C CA . VAL B 1 228 ? -3.166 105.961 -15.572 1.00 17.95 228 VAL B CA 1
ATOM 4831 C C . VAL B 1 228 ? -4.580 106.376 -15.119 1.00 18.46 228 VAL B C 1
ATOM 4832 O O . VAL B 1 228 ? -5.499 106.445 -15.940 1.00 19.81 228 VAL B O 1
ATOM 4836 N N . ASP B 1 229 ? -4.733 106.659 -13.830 1.00 18.61 229 ASP B N 1
ATOM 4837 C CA . ASP B 1 229 ? -6.019 107.061 -13.256 1.00 19.97 229 ASP B CA 1
ATOM 4838 C C . ASP B 1 229 ? -6.576 108.308 -13.942 1.00 20.81 229 ASP B C 1
ATOM 4839 O O . ASP B 1 229 ? -7.778 108.433 -14.109 1.00 20.98 229 ASP B O 1
ATOM 4844 N N . ARG B 1 230 ? -5.705 109.220 -14.361 1.00 21.48 230 ARG B N 1
ATOM 4845 C CA . ARG B 1 230 ? -6.172 110.418 -15.079 1.00 21.64 230 ARG B CA 1
ATOM 4846 C C . ARG B 1 230 ? -6.900 110.064 -16.372 1.00 21.87 230 ARG B C 1
ATOM 4847 O O . ARG B 1 230 ? -7.881 110.706 -16.733 1.00 22.10 230 ARG B O 1
ATOM 4855 N N . VAL B 1 231 ? -6.402 109.059 -17.084 1.00 21.53 231 VAL B N 1
ATOM 4856 C CA . VAL B 1 231 ? -7.039 108.599 -18.309 1.00 22.68 231 VAL B CA 1
ATOM 4857 C C . VAL B 1 231 ? -8.365 107.903 -17.973 1.00 23.36 231 VAL B C 1
ATOM 4858 O O . VAL B 1 231 ? -9.398 108.176 -18.590 1.00 22.90 231 VAL B O 1
ATOM 4862 N N . VAL B 1 232 ? -8.318 107.006 -16.993 1.00 24.02 232 VAL B N 1
ATOM 4863 C CA . VAL B 1 232 ? -9.497 106.261 -16.552 1.00 24.96 232 VAL B CA 1
ATOM 4864 C C . VAL B 1 232 ? -10.637 107.226 -16.172 1.00 25.57 232 VAL B C 1
ATOM 4865 O O . VAL B 1 232 ? -11.806 106.967 -16.485 1.00 26.09 232 VAL B O 1
ATOM 4869 N N . GLN B 1 233 ? -10.274 108.330 -15.517 1.00 25.95 233 GLN B N 1
ATOM 4870 C CA . GLN B 1 233 ? -11.214 109.306 -14.969 1.00 26.47 233 GLN B CA 1
ATOM 4871 C C . GLN B 1 233 ? -11.542 110.463 -15.925 1.00 26.35 233 GLN B C 1
ATOM 4872 O O . GLN B 1 233 ? -12.192 111.434 -15.521 1.00 27.29 233 GLN B O 1
ATOM 4878 N N . GLY B 1 234 ? -11.100 110.373 -17.174 1.00 26.25 234 GLY B N 1
ATOM 4879 C CA . GLY B 1 234 ? -11.422 111.382 -18.190 1.00 26.38 234 GLY B CA 1
ATOM 4880 C C . GLY B 1 234 ? -10.748 112.734 -18.028 1.00 26.59 234 GLY B C 1
ATOM 4881 O O . GLY B 1 234 ? -11.164 113.705 -18.666 1.00 27.21 234 GLY B O 1
ATOM 4882 N N . LYS B 1 235 ? -9.701 112.800 -17.200 1.00 26.17 235 LYS B N 1
ATOM 4883 C CA . LYS B 1 235 ? -8.901 114.019 -16.995 1.00 26.27 235 LYS B CA 1
ATOM 4884 C C . LYS B 1 235 ? -7.710 114.113 -17.955 1.00 25.45 235 LYS B C 1
ATOM 4885 O O . LYS B 1 235 ? -6.919 115.064 -17.895 1.00 26.10 235 LYS B O 1
ATOM 4891 N N . ALA B 1 236 ? -7.604 113.123 -18.833 1.00 24.47 236 ALA B N 1
ATOM 4892 C CA . ALA B 1 236 ? -6.578 113.020 -19.850 1.00 23.85 236 ALA B CA 1
ATOM 4893 C C . ALA B 1 236 ? -7.092 112.073 -20.911 1.00 22.90 236 ALA B C 1
ATOM 4894 O O . ALA B 1 236 ? -7.977 111.255 -20.646 1.00 22.95 236 ALA B O 1
ATOM 4896 N N . ALA B 1 237 ? -6.527 112.155 -22.105 1.00 21.62 237 ALA B N 1
ATOM 4897 C CA . ALA B 1 237 ? -6.934 111.278 -23.194 1.00 21.43 237 ALA B CA 1
ATOM 4898 C C . ALA B 1 237 ? -5.981 110.096 -23.391 1.00 20.70 237 ALA B C 1
ATOM 4899 O O . ALA B 1 237 ? -6.415 109.010 -23.789 1.00 20.31 237 ALA B O 1
ATOM 4901 N N . PHE B 1 238 ? -4.684 110.316 -23.138 1.00 20.12 238 PHE B N 1
ATOM 4902 C CA . PHE B 1 238 ? -3.667 109.321 -23.454 1.00 19.74 238 PHE B CA 1
ATOM 4903 C C . PHE B 1 238 ? -2.645 109.170 -22.318 1.00 18.85 238 PHE B C 1
ATOM 4904 O O . PHE B 1 238 ? -2.396 110.096 -21.558 1.00 18.64 238 PHE B O 1
ATOM 4912 N N . ASN B 1 239 ? -2.044 107.984 -22.250 1.00 18.23 239 ASN B N 1
ATOM 4913 C CA . ASN B 1 239 ? -0.903 107.720 -21.353 1.00 17.72 239 ASN B CA 1
ATOM 4914 C C . ASN B 1 239 ? 0.051 106.781 -22.068 1.00 17.75 239 ASN B C 1
ATOM 4915 O O . ASN B 1 239 ? -0.387 105.785 -22.651 1.00 18.51 239 ASN B O 1
ATOM 4920 N N . ILE B 1 240 ? 1.352 107.080 -22.016 1.00 16.88 240 ILE B N 1
ATOM 4921 C CA . ILE B 1 240 ? 2.373 106.198 -22.574 1.00 16.64 240 ILE B CA 1
ATOM 4922 C C . ILE B 1 240 ? 3.008 105.449 -21.397 1.00 16.26 240 ILE B C 1
ATOM 4923 O O . ILE B 1 240 ? 3.687 106.061 -20.558 1.00 15.16 240 ILE B O 1
ATOM 4928 N N . MET B 1 241 ? 2.795 104.145 -21.327 1.00 15.95 241 MET B N 1
ATOM 4929 C CA . MET B 1 241 ? 3.277 103.387 -20.168 1.00 16.05 241 MET B CA 1
ATOM 4930 C C . MET B 1 241 ? 3.357 101.909 -20.506 1.00 16.57 241 MET B C 1
ATOM 4931 O O . MET B 1 241 ? 2.655 101.416 -21.407 1.00 16.09 241 MET B O 1
ATOM 4936 N N . GLY B 1 242 ? 4.233 101.204 -19.808 1.00 15.67 242 GLY B N 1
ATOM 4937 C CA . GLY B 1 242 ? 4.386 99.763 -20.001 1.00 15.71 242 GLY B CA 1
ATOM 4938 C C . GLY B 1 242 ? 3.115 99.006 -19.689 1.00 15.63 242 GLY B C 1
ATOM 4939 O O . GLY B 1 242 ? 2.251 99.519 -18.986 1.00 14.55 242 GLY B O 1
ATOM 4940 N N . ASP B 1 243 ? 3.023 97.764 -20.176 1.00 16.02 243 ASP B N 1
ATOM 4941 C CA . ASP B 1 243 ? 1.749 97.027 -20.072 1.00 16.31 243 ASP B CA 1
ATOM 4942 C C . ASP B 1 243 ? 1.407 96.421 -18.710 1.00 16.68 243 ASP B C 1
ATOM 4943 O O . ASP B 1 243 ? 0.351 95.805 -18.559 1.00 17.78 243 ASP B O 1
ATOM 4948 N N . TRP B 1 244 ? 2.241 96.669 -17.697 1.00 15.64 244 TRP B N 1
ATOM 4949 C CA . TRP B 1 244 ? 1.778 96.616 -16.326 1.00 15.58 244 TRP B CA 1
ATOM 4950 C C . TRP B 1 244 ? 0.501 97.460 -16.117 1.00 15.78 244 TRP B C 1
ATOM 4951 O O . TRP B 1 244 ? -0.277 97.191 -15.213 1.00 16.63 244 TRP B O 1
ATOM 4962 N N . ALA B 1 245 ? 0.300 98.469 -16.962 1.00 15.72 245 ALA B N 1
ATOM 4963 C CA . ALA B 1 245 ? -0.903 99.294 -16.918 1.00 16.89 245 ALA B CA 1
ATOM 4964 C C . ALA B 1 245 ? -2.159 98.477 -17.263 1.00 17.65 245 ALA B C 1
ATOM 4965 O O . ALA B 1 245 ? -3.220 98.753 -16.733 1.00 19.15 245 ALA B O 1
ATOM 4967 N N . ALA B 1 246 ? -2.035 97.492 -18.164 1.00 18.91 246 ALA B N 1
ATOM 4968 C CA . ALA B 1 246 ? -3.178 96.635 -18.504 1.00 19.02 246 ALA B CA 1
ATOM 4969 C C . ALA B 1 246 ? -3.536 95.787 -17.287 1.00 20.22 246 ALA B C 1
ATOM 4970 O O . ALA B 1 246 ? -4.706 95.670 -16.928 1.00 20.70 246 ALA B O 1
ATOM 4972 N N . GLY B 1 247 ? -2.523 95.236 -16.620 1.00 19.60 247 GLY B N 1
ATOM 4973 C CA . GLY B 1 247 ? -2.744 94.471 -15.379 1.00 20.06 247 GLY B CA 1
ATOM 4974 C C . GLY B 1 247 ? -3.427 95.293 -14.304 1.00 20.18 247 GLY B C 1
ATOM 4975 O O . GLY B 1 247 ? -4.340 94.826 -13.643 1.00 20.74 247 GLY B O 1
ATOM 4976 N N . TYR B 1 248 ? -2.997 96.534 -14.122 1.00 19.97 248 TYR B N 1
ATOM 4977 C CA . TYR B 1 248 ? -3.632 97.436 -13.164 1.00 20.22 248 TYR B CA 1
ATOM 4978 C C . TYR B 1 248 ? -5.117 97.659 -13.541 1.00 20.85 248 TYR B C 1
ATOM 4979 O O . TYR B 1 248 ? -6.016 97.518 -12.704 1.00 21.02 248 TYR B O 1
ATOM 4988 N N . MET B 1 249 ? -5.368 97.975 -14.806 1.00 21.18 249 MET B N 1
ATOM 4989 C CA . MET B 1 249 ? -6.725 98.302 -15.230 1.00 21.99 249 MET B CA 1
ATOM 4990 C C . MET B 1 249 ? -7.674 97.098 -15.144 1.00 22.62 249 MET B C 1
ATOM 4991 O O . MET B 1 249 ? -8.844 97.278 -14.845 1.00 23.04 249 MET B O 1
ATOM 4996 N N . THR B 1 250 ? -7.166 95.882 -15.362 1.00 23.02 250 THR B N 1
ATOM 4997 C CA . THR B 1 250 ? -8.014 94.682 -15.311 1.00 23.41 250 THR B CA 1
ATOM 4998 C C . THR B 1 250 ? -8.045 94.110 -13.903 1.00 23.94 250 THR B C 1
ATOM 4999 O O . THR B 1 250 ? -9.102 94.027 -13.267 1.00 24.26 250 THR B O 1
ATOM 5003 N N . THR B 1 251 ? -6.875 93.749 -13.390 1.00 23.44 251 THR B N 1
ATOM 5004 C CA . THR B 1 251 ? -6.798 93.092 -12.102 1.00 23.40 251 THR B CA 1
ATOM 5005 C C . THR B 1 251 ? -7.259 93.975 -10.950 1.00 23.80 251 THR B C 1
ATOM 5006 O O . THR B 1 251 ? -7.959 93.498 -10.064 1.00 25.10 251 THR B O 1
ATOM 5010 N N . THR B 1 252 ? -6.879 95.256 -10.950 1.00 23.52 252 THR B N 1
ATOM 5011 C CA . THR B 1 252 ? -7.216 96.137 -9.834 1.00 23.77 252 THR B CA 1
ATOM 5012 C C . THR B 1 252 ? -8.514 96.914 -10.108 1.00 24.23 252 THR B C 1
ATOM 5013 O O . THR B 1 252 ? -9.424 96.919 -9.277 1.00 24.08 252 THR B O 1
ATOM 5017 N N . LEU B 1 253 ? -8.600 97.547 -11.269 1.00 24.67 253 LEU B N 1
ATOM 5018 C CA . LEU B 1 253 ? -9.753 98.411 -11.582 1.00 25.53 253 LEU B CA 1
ATOM 5019 C C . LEU B 1 253 ? -10.922 97.681 -12.252 1.00 26.60 253 LEU B C 1
ATOM 5020 O O . LEU B 1 253 ? -11.975 98.282 -12.479 1.00 27.16 253 LEU B O 1
ATOM 5025 N N . LYS B 1 254 ? -10.726 96.407 -12.591 1.00 27.66 254 LYS B N 1
ATOM 5026 C CA . LYS B 1 254 ? -11.794 95.543 -13.129 1.00 28.71 254 LYS B CA 1
ATOM 5027 C C . LYS B 1 254 ? -12.418 96.075 -14.428 1.00 29.46 254 LYS B C 1
ATOM 5028 O O . LYS B 1 254 ? -13.615 95.884 -14.672 1.00 30.23 254 LYS B O 1
ATOM 5034 N N . LEU B 1 255 ? -11.619 96.733 -15.264 1.00 29.50 255 LEU B N 1
ATOM 5035 C CA . LEU B 1 255 ? -12.100 97.225 -16.556 1.00 30.01 255 LEU B CA 1
ATOM 5036 C C . LEU B 1 255 ? -11.962 96.148 -17.624 1.00 30.69 255 LEU B C 1
ATOM 5037 O O . LEU B 1 255 ? -11.013 95.355 -17.601 1.00 29.70 255 LEU B O 1
ATOM 5042 N N . LYS B 1 256 ? -12.915 96.126 -18.560 1.00 31.08 256 LYS B N 1
ATOM 5043 C CA . LYS B 1 256 ? -12.913 95.179 -19.669 1.00 32.03 256 LYS B CA 1
ATOM 5044 C C . LYS B 1 256 ? -11.982 95.629 -20.797 1.00 31.69 256 LYS B C 1
ATOM 5045 O O . LYS B 1 256 ? -12.198 96.685 -21.368 1.00 31.28 256 LYS B O 1
ATOM 5051 N N . PRO B 1 257 ? -10.950 94.827 -21.135 1.00 32.21 257 PRO B N 1
ATOM 5052 C CA . PRO B 1 257 ? -10.048 95.200 -22.229 1.00 32.32 257 PRO B CA 1
ATOM 5053 C C . PRO B 1 257 ? -10.752 95.319 -23.569 1.00 32.72 257 PRO B C 1
ATOM 5054 O O . PRO B 1 257 ? -11.542 94.437 -23.931 1.00 33.37 257 PRO B O 1
ATOM 5058 N N . GLY B 1 258 ? -10.459 96.387 -24.307 1.00 32.46 258 GLY B N 1
ATOM 5059 C CA . GLY B 1 258 ? -11.085 96.628 -25.605 1.00 32.45 258 GLY B CA 1
ATOM 5060 C C . GLY B 1 258 ? -12.318 97.514 -25.520 1.00 32.56 258 GLY B C 1
ATOM 5061 O O . GLY B 1 258 ? -12.593 98.295 -26.430 1.00 33.26 258 GLY B O 1
ATOM 5062 N N . THR B 1 259 ? -13.046 97.408 -24.415 1.00 32.45 259 THR B N 1
ATOM 5063 C CA . THR B 1 259 ? -14.299 98.132 -24.222 1.00 32.02 259 THR B CA 1
ATOM 5064 C C . THR B 1 259 ? -14.111 99.341 -23.327 1.00 31.17 259 THR B C 1
ATOM 5065 O O . THR B 1 259 ? -14.382 100.479 -23.742 1.00 31.73 259 THR B O 1
ATOM 5069 N N . ASP B 1 260 ? -13.671 99.070 -22.094 1.00 30.07 260 ASP B N 1
ATOM 5070 C CA . ASP B 1 260 ? -13.520 100.082 -21.049 1.00 29.22 260 ASP B CA 1
ATOM 5071 C C . ASP B 1 260 ? -12.177 100.787 -21.175 1.00 27.98 260 ASP B C 1
ATOM 5072 O O . ASP B 1 260 ? -12.013 101.878 -20.646 1.00 28.49 260 ASP B O 1
ATOM 5077 N N . PHE B 1 261 ? -11.229 100.141 -21.840 1.00 27.27 261 PHE B N 1
ATOM 5078 C CA . PHE B 1 261 ? -9.995 100.789 -22.262 1.00 26.28 261 PHE B CA 1
ATOM 5079 C C . PHE B 1 261 ? -9.482 100.108 -23.512 1.00 25.98 261 PHE B C 1
ATOM 5080 O O . PHE B 1 261 ? -9.903 98.986 -23.853 1.00 25.55 261 PHE B O 1
ATOM 5088 N N . ALA B 1 262 ? -8.565 100.781 -24.197 1.00 25.07 262 ALA B N 1
ATOM 5089 C CA . ALA B 1 262 ? -7.903 100.194 -25.346 1.00 24.75 262 ALA B CA 1
ATOM 5090 C C . ALA B 1 262 ? -6.448 100.656 -25.423 1.00 24.31 262 ALA B C 1
ATOM 5091 O O . ALA B 1 262 ? -5.991 101.428 -24.584 1.00 23.66 262 ALA B O 1
ATOM 5093 N N . TRP B 1 263 ? -5.747 100.177 -26.442 1.00 24.32 263 TRP B N 1
ATOM 5094 C CA . TRP B 1 263 ? -4.313 100.367 -26.583 1.00 24.02 263 TRP B CA 1
ATOM 5095 C C . TRP B 1 263 ? -3.885 100.410 -28.036 1.00 24.31 263 TRP B C 1
ATOM 5096 O O . TRP B 1 263 ? -4.547 99.844 -28.931 1.00 24.24 263 TRP B O 1
ATOM 5107 N N . ALA B 1 264 ? -2.754 101.060 -28.263 1.00 23.48 264 ALA B N 1
ATOM 5108 C CA . ALA B 1 264 ? -2.049 101.017 -29.525 1.00 23.41 264 ALA B CA 1
ATOM 5109 C C . ALA B 1 264 ? -0.556 101.145 -29.232 1.00 22.93 264 ALA B C 1
ATOM 5110 O O . ALA B 1 264 ? -0.196 101.584 -28.134 1.00 22.92 264 ALA B O 1
ATOM 5112 N N . PRO B 1 265 ? 0.313 100.788 -30.200 1.00 22.62 265 PRO B N 1
ATOM 5113 C CA . PRO B 1 265 ? 1.721 101.136 -30.034 1.00 22.31 265 PRO B CA 1
ATOM 5114 C C . PRO B 1 265 ? 1.882 102.630 -29.825 1.00 21.91 265 PRO B C 1
ATOM 5115 O O . PRO B 1 265 ? 1.055 103.422 -30.314 1.00 22.43 265 PRO B O 1
ATOM 5119 N N . SER B 1 266 ? 2.919 103.036 -29.090 1.00 20.90 266 SER B N 1
ATOM 5120 C CA . SER B 1 266 ? 3.194 104.449 -28.973 1.00 20.55 266 SER B CA 1
ATOM 5121 C C . SER B 1 266 ? 3.257 105.021 -30.385 1.00 20.49 266 SER B C 1
ATOM 5122 O O . SER B 1 266 ? 3.740 104.349 -31.300 1.00 20.67 266 SER B O 1
ATOM 5125 N N . PRO B 1 267 ? 2.740 106.247 -30.570 1.00 20.89 267 PRO B N 1
ATOM 5126 C CA . PRO B 1 267 ? 2.800 106.870 -31.896 1.00 20.97 267 PRO B CA 1
ATOM 5127 C C . PRO B 1 267 ? 4.166 106.744 -32.559 1.00 21.34 267 PRO B C 1
ATOM 5128 O O . PRO B 1 267 ? 5.201 106.946 -31.910 1.00 21.09 267 PRO B O 1
ATOM 5132 N N . GLY B 1 268 ? 4.161 106.385 -33.847 1.00 21.76 268 GLY B N 1
ATOM 5133 C CA . GLY B 1 268 ? 5.372 106.259 -34.633 1.00 21.70 268 GLY B CA 1
ATOM 5134 C C . GLY B 1 268 ? 6.190 104.999 -34.401 1.00 21.54 268 GLY B C 1
ATOM 5135 O O . GLY B 1 268 ? 7.308 104.905 -34.914 1.00 23.22 268 GLY B O 1
ATOM 5136 N N . THR B 1 269 ? 5.670 104.053 -33.612 1.00 21.96 269 THR B N 1
ATOM 5137 C CA . THR B 1 269 ? 6.407 102.831 -33.282 1.00 22.01 269 THR B CA 1
ATOM 5138 C C . THR B 1 269 ? 5.685 101.545 -33.692 1.00 22.69 269 THR B C 1
ATOM 5139 O O . THR B 1 269 ? 6.163 100.452 -33.386 1.00 22.63 269 THR B O 1
ATOM 5143 N N . GLN B 1 270 ? 4.570 101.669 -34.416 1.00 23.40 270 GLN B N 1
ATOM 5144 C CA . GLN B 1 270 ? 3.857 100.510 -34.977 1.00 23.65 270 GLN B CA 1
ATOM 5145 C C . GLN B 1 270 ? 4.827 99.554 -35.631 1.00 23.45 270 GLN B C 1
ATOM 5146 O O . GLN B 1 270 ? 5.698 99.966 -36.414 1.00 23.40 270 GLN B O 1
ATOM 5152 N N . GLY B 1 271 ? 4.689 98.271 -35.305 1.00 23.23 271 GLY B N 1
ATOM 5153 C CA . GLY B 1 271 ? 5.548 97.243 -35.873 1.00 22.61 271 GLY B CA 1
ATOM 5154 C C . GLY B 1 271 ? 6.820 96.959 -35.105 1.00 22.25 271 GLY B C 1
ATOM 5155 O O . GLY B 1 271 ? 7.555 96.032 -35.452 1.00 23.03 271 GLY B O 1
ATOM 5156 N N . VAL B 1 272 ? 7.091 97.764 -34.071 1.00 21.45 272 VAL B N 1
ATOM 5157 C CA . VAL B 1 272 ? 8.264 97.610 -33.227 1.00 20.62 272 VAL B CA 1
ATOM 5158 C C . VAL B 1 272 ? 7.780 97.396 -31.792 1.00 19.97 272 VAL B C 1
ATOM 5159 O O . VAL B 1 272 ? 6.886 98.106 -31.319 1.00 19.58 272 VAL B O 1
ATOM 5163 N N . PHE B 1 273 ? 8.377 96.406 -31.130 1.00 18.82 273 PHE B N 1
ATOM 5164 C CA . PHE B 1 273 ? 8.017 95.996 -29.769 1.00 18.48 273 PHE B CA 1
ATOM 5165 C C . PHE B 1 273 ? 9.239 96.293 -28.901 1.00 16.88 273 PHE B C 1
ATOM 5166 O O . PHE B 1 273 ? 10.265 95.627 -29.033 1.00 17.04 273 PHE B O 1
ATOM 5174 N N . MET B 1 274 ? 9.155 97.334 -28.069 1.00 17.13 274 MET B N 1
ATOM 5175 C CA . MET B 1 274 ? 10.258 97.699 -27.178 1.00 16.63 274 MET B CA 1
ATOM 5176 C C . MET B 1 274 ? 10.057 96.896 -25.900 1.00 16.17 274 MET B C 1
ATOM 5177 O O . MET B 1 274 ? 9.133 97.166 -25.149 1.00 15.70 274 MET B O 1
ATOM 5182 N N . MET B 1 275 ? 10.886 95.883 -25.709 1.00 15.71 275 MET B N 1
ATOM 5183 C CA . MET B 1 275 ? 10.687 94.937 -24.617 1.00 15.74 275 MET B CA 1
ATOM 5184 C C . MET B 1 275 ? 11.549 95.233 -23.390 1.00 14.99 275 MET B C 1
ATOM 5185 O O . MET B 1 275 ? 12.554 95.941 -23.458 1.00 14.97 275 MET B O 1
ATOM 5190 N N . LEU B 1 276 ? 11.125 94.615 -22.292 1.00 14.30 276 LEU B N 1
ATOM 5191 C CA . LEU B 1 276 ? 11.924 94.419 -21.093 1.00 14.27 276 LEU B CA 1
ATOM 5192 C C . LEU B 1 276 ? 11.470 93.082 -20.507 1.00 14.47 276 LEU B C 1
ATOM 5193 O O . LEU B 1 276 ? 10.410 92.558 -20.882 1.00 14.35 276 LEU B O 1
ATOM 5198 N N . SER B 1 277 ? 12.263 92.536 -19.597 1.00 14.00 277 SER B N 1
ATOM 5199 C CA . SER B 1 277 ? 11.904 91.285 -18.977 1.00 14.57 277 SER B CA 1
ATOM 5200 C C . SER B 1 277 ? 12.317 91.290 -17.521 1.00 14.46 277 SER B C 1
ATOM 5201 O O . SER B 1 277 ? 13.460 91.576 -17.196 1.00 14.46 277 SER B O 1
ATOM 5204 N N . ASP B 1 278 ? 11.376 90.948 -16.655 1.00 13.96 278 ASP B N 1
ATOM 5205 C CA . ASP B 1 278 ? 11.647 90.744 -15.239 1.00 13.87 278 ASP B CA 1
ATOM 5206 C C . ASP B 1 278 ? 12.151 89.320 -15.095 1.00 13.99 278 ASP B C 1
ATOM 5207 O O . ASP B 1 278 ? 11.574 88.401 -15.666 1.00 14.42 278 ASP B O 1
ATOM 5212 N N . SER B 1 279 ? 13.217 89.167 -14.358 1.00 13.67 279 SER B N 1
ATOM 5213 C CA . SER B 1 279 ? 13.860 87.857 -14.201 1.00 13.97 279 SER B CA 1
ATOM 5214 C C . SER B 1 279 ? 14.294 87.676 -12.752 1.00 14.89 279 SER B C 1
ATOM 5215 O O . SER B 1 279 ? 14.348 88.636 -11.990 1.00 14.13 279 SER B O 1
ATOM 5218 N N . PHE B 1 280 ? 14.565 86.434 -12.358 1.00 15.06 280 PHE B N 1
ATOM 5219 C CA . PHE B 1 280 ? 15.078 86.132 -11.026 1.00 15.23 280 PHE B CA 1
ATOM 5220 C C . PHE B 1 280 ? 16.358 85.315 -11.173 1.00 15.69 280 PHE B C 1
ATOM 5221 O O . PHE B 1 280 ? 16.419 84.411 -11.993 1.00 15.91 280 PHE B O 1
ATOM 5229 N N . GLY B 1 281 ? 17.369 85.638 -10.381 1.00 17.62 281 GLY B N 1
ATOM 5230 C CA . GLY B 1 281 ? 18.612 84.854 -10.384 1.00 18.36 281 GLY B CA 1
ATOM 5231 C C . GLY B 1 281 ? 18.929 84.288 -9.019 1.00 19.63 281 GLY B C 1
ATOM 5232 O O . GLY B 1 281 ? 18.084 84.271 -8.114 1.00 19.75 281 GLY B O 1
ATOM 5233 N N . LEU B 1 282 ? 20.172 83.848 -8.871 1.00 19.47 282 LEU B N 1
ATOM 5234 C CA . LEU B 1 282 ? 20.601 83.196 -7.650 1.00 19.32 282 LEU B CA 1
ATOM 5235 C C . LEU B 1 282 ? 21.875 83.892 -7.176 1.00 18.59 282 LEU B C 1
ATOM 5236 O O . LEU B 1 282 ? 22.957 83.598 -7.671 1.00 18.63 282 LEU B O 1
ATOM 5241 N N . PRO B 1 283 ? 21.745 84.832 -6.235 1.00 18.39 283 PRO B N 1
ATOM 5242 C CA . PRO B 1 283 ? 22.926 85.468 -5.706 1.00 18.62 283 PRO B CA 1
ATOM 5243 C C . PRO B 1 283 ? 23.776 84.495 -4.903 1.00 18.69 283 PRO B C 1
ATOM 5244 O O . PRO B 1 283 ? 23.261 83.644 -4.171 1.00 18.06 283 PRO B O 1
ATOM 5248 N N . LYS B 1 284 ? 25.078 84.652 -5.045 1.00 19.01 284 LYS B N 1
ATOM 5249 C CA . LYS B 1 284 ? 26.025 83.974 -4.164 1.00 19.56 284 LYS B CA 1
ATOM 5250 C C . LYS B 1 284 ? 25.750 84.360 -2.713 1.00 19.70 284 LYS B C 1
ATOM 5251 O O . LYS B 1 284 ? 25.435 85.504 -2.403 1.00 19.86 284 LYS B O 1
ATOM 5257 N N . GLY B 1 285 ? 25.836 83.389 -1.813 1.00 19.77 285 GLY B N 1
ATOM 5258 C CA . GLY B 1 285 ? 25.628 83.665 -0.413 1.00 19.87 285 GLY B CA 1
ATOM 5259 C C . GLY B 1 285 ? 24.195 83.629 0.050 1.00 19.10 285 GLY B C 1
ATOM 5260 O O . GLY B 1 285 ? 23.933 83.887 1.228 1.00 19.50 285 GLY B O 1
ATOM 5261 N N . ALA B 1 286 ? 23.262 83.310 -0.853 1.00 18.61 286 ALA B N 1
ATOM 5262 C CA . ALA B 1 286 ? 21.866 83.143 -0.456 1.00 19.15 286 ALA B CA 1
ATOM 5263 C C . ALA B 1 286 ? 21.789 82.180 0.731 1.00 19.20 286 ALA B C 1
ATOM 5264 O O . ALA B 1 286 ? 22.444 81.134 0.720 1.00 19.92 286 ALA B O 1
ATOM 5266 N N . LYS B 1 287 ? 21.005 82.539 1.734 1.00 19.48 287 LYS B N 1
ATOM 5267 C CA . LYS B 1 287 ? 20.834 81.680 2.914 1.00 20.03 287 LYS B CA 1
ATOM 5268 C C . LYS B 1 287 ? 20.085 80.386 2.615 1.00 19.29 287 LYS B C 1
ATOM 5269 O O . LYS B 1 287 ? 20.372 79.361 3.233 1.00 20.29 287 LYS B O 1
ATOM 5275 N N . ASN B 1 288 ? 19.126 80.435 1.686 1.00 17.68 288 ASN B N 1
ATOM 5276 C CA . ASN B 1 288 ? 18.233 79.310 1.375 1.00 17.67 288 ASN B CA 1
ATOM 5277 C C . ASN B 1 288 ? 18.331 78.947 -0.107 1.00 16.75 288 ASN B C 1
ATOM 5278 O O . ASN B 1 288 ? 17.376 79.047 -0.884 1.00 16.78 288 ASN B O 1
ATOM 5283 N N . ARG B 1 289 ? 19.530 78.548 -0.495 1.00 17.19 289 ARG B N 1
ATOM 5284 C CA . ARG B 1 289 ? 19.845 78.290 -1.894 1.00 17.14 289 ARG B CA 1
ATOM 5285 C C . ARG B 1 289 ? 18.935 77.244 -2.553 1.00 16.91 289 ARG B C 1
ATOM 5286 O O . ARG B 1 289 ? 18.430 77.449 -3.648 1.00 16.53 289 ARG B O 1
ATOM 5294 N N . GLN B 1 290 ? 18.732 76.097 -1.888 1.00 17.11 290 GLN B N 1
ATOM 5295 C CA . GLN B 1 290 ? 17.871 75.055 -2.426 1.00 17.16 290 GLN B CA 1
ATOM 5296 C C . GLN B 1 290 ? 16.440 75.540 -2.684 1.00 16.11 290 GLN B C 1
ATOM 5297 O O . GLN B 1 290 ? 15.851 75.245 -3.712 1.00 16.51 290 GLN B O 1
ATOM 5303 N N . ASN B 1 291 ? 15.878 76.259 -1.723 1.00 15.70 291 ASN B N 1
ATOM 5304 C CA . ASN B 1 291 ? 14.509 76.779 -1.874 1.00 15.27 291 ASN B CA 1
ATOM 5305 C C . ASN B 1 291 ? 14.451 77.805 -3.008 1.00 14.89 291 ASN B C 1
ATOM 5306 O O . ASN B 1 291 ? 13.482 77.849 -3.766 1.00 15.39 291 ASN B O 1
ATOM 5311 N N . ALA B 1 292 ? 15.527 78.578 -3.152 1.00 14.80 292 ALA B N 1
ATOM 5312 C CA . ALA B 1 292 ? 15.618 79.548 -4.259 1.00 15.15 292 ALA B CA 1
ATOM 5313 C C . ALA B 1 292 ? 15.650 78.846 -5.619 1.00 15.16 292 ALA B C 1
ATOM 5314 O O . ALA B 1 292 ? 14.976 79.251 -6.556 1.00 15.33 292 ALA B O 1
ATOM 5316 N N . ILE B 1 293 ? 16.426 77.773 -5.724 1.00 15.79 293 ILE B N 1
ATOM 5317 C CA . ILE B 1 293 ? 16.503 77.023 -6.970 1.00 15.91 293 ILE B CA 1
ATOM 5318 C C . ILE B 1 293 ? 15.130 76.448 -7.340 1.00 15.77 293 ILE B C 1
ATOM 5319 O O . ILE B 1 293 ? 14.705 76.523 -8.497 1.00 15.98 293 ILE B O 1
ATOM 5324 N N . ASN B 1 294 ? 14.399 75.926 -6.354 1.00 16.18 294 ASN B N 1
ATOM 5325 C CA . ASN B 1 294 ? 13.015 75.492 -6.598 1.00 16.32 294 ASN B CA 1
ATOM 5326 C C . ASN B 1 294 ? 12.115 76.636 -7.078 1.00 15.86 294 ASN B C 1
ATOM 5327 O O . ASN B 1 294 ? 11.315 76.462 -7.993 1.00 15.79 294 ASN B O 1
ATOM 5332 N N . TRP B 1 295 ? 12.267 77.820 -6.481 1.00 15.70 295 TRP B N 1
ATOM 5333 C CA . TRP B 1 295 ? 11.585 79.023 -6.987 1.00 16.07 295 TRP B CA 1
ATOM 5334 C C . TRP B 1 295 ? 11.909 79.272 -8.471 1.00 15.79 295 TRP B C 1
ATOM 5335 O O . TRP B 1 295 ? 11.011 79.475 -9.284 1.00 16.38 295 TRP B O 1
ATOM 5346 N N . LEU B 1 296 ? 13.193 79.261 -8.818 1.00 16.05 296 LEU B N 1
ATOM 5347 C CA . LEU B 1 296 ? 13.631 79.484 -10.204 1.00 15.66 296 LEU B CA 1
ATOM 5348 C C . LEU B 1 296 ? 13.011 78.458 -11.171 1.00 15.96 296 LEU B C 1
ATOM 5349 O O . LEU B 1 296 ? 12.538 78.810 -12.253 1.00 15.32 296 LEU B O 1
ATOM 5354 N N . ARG B 1 297 ? 12.984 77.189 -10.762 1.00 16.84 297 ARG B N 1
ATOM 5355 C CA . ARG B 1 297 ? 12.343 76.160 -11.577 1.00 17.20 297 ARG B CA 1
ATOM 5356 C C . ARG B 1 297 ? 10.887 76.503 -11.869 1.00 17.07 297 ARG B C 1
ATOM 5357 O O . ARG B 1 297 ? 10.425 76.327 -13.000 1.00 17.96 297 ARG B O 1
ATOM 5365 N N . LEU B 1 298 ? 10.168 77.013 -10.862 1.00 16.68 298 LEU B N 1
ATOM 5366 C CA . LEU B 1 298 ? 8.780 77.432 -11.033 1.00 17.18 298 LEU B CA 1
ATOM 5367 C C . LEU B 1 298 ? 8.659 78.667 -11.942 1.00 16.51 298 LEU B C 1
ATOM 5368 O O . LEU B 1 298 ? 7.803 78.747 -12.838 1.00 17.12 298 LEU B O 1
ATOM 5373 N N . VAL B 1 299 ? 9.496 79.653 -11.663 1.00 16.76 299 VAL B N 1
ATOM 5374 C CA . VAL B 1 299 ? 9.521 80.907 -12.425 1.00 17.12 299 VAL B CA 1
ATOM 5375 C C . VAL B 1 299 ? 9.687 80.685 -13.931 1.00 16.25 299 VAL B C 1
ATOM 5376 O O . VAL B 1 299 ? 9.097 81.390 -14.748 1.00 15.10 299 VAL B O 1
ATOM 5380 N N . GLY B 1 300 ? 10.518 79.713 -14.282 1.00 15.97 300 GLY B N 1
ATOM 5381 C CA . GLY B 1 300 ? 10.775 79.381 -15.655 1.00 16.53 300 GLY B CA 1
ATOM 5382 C C . GLY B 1 300 ? 9.813 78.388 -16.284 1.00 17.20 300 GLY B C 1
ATOM 5383 O O . GLY B 1 300 ? 9.973 78.058 -17.453 1.00 16.75 300 GLY B O 1
ATOM 5384 N N . SER B 1 301 ? 8.818 77.943 -15.526 1.00 17.78 301 SER B N 1
ATOM 5385 C CA . SER B 1 301 ? 7.871 76.934 -15.988 1.00 18.30 301 SER B CA 1
ATOM 5386 C C . SER B 1 301 ? 6.652 77.547 -16.659 1.00 19.33 301 SER B C 1
ATOM 5387 O O . SER B 1 301 ? 6.238 78.684 -16.367 1.00 18.09 301 SER B O 1
ATOM 5390 N N . LYS B 1 302 ? 6.047 76.778 -17.559 1.00 19.83 302 LYS B N 1
ATOM 5391 C CA . LYS B 1 302 ? 4.814 77.202 -18.206 1.00 20.05 302 LYS B CA 1
ATOM 5392 C C . LYS B 1 302 ? 3.707 77.411 -17.175 1.00 19.43 302 LYS B C 1
ATOM 5393 O O . LYS B 1 302 ? 2.981 78.402 -17.226 1.00 18.96 302 LYS B O 1
ATOM 5399 N N . GLU B 1 303 ? 3.578 76.467 -16.248 1.00 20.18 303 GLU B N 1
ATOM 5400 C CA . GLU B 1 303 ? 2.563 76.522 -15.209 1.00 20.41 303 GLU B CA 1
ATOM 5401 C C . GLU B 1 303 ? 2.713 77.802 -14.395 1.00 19.95 303 GLU B C 1
ATOM 5402 O O . GLU B 1 303 ? 1.736 78.513 -14.174 1.00 20.34 303 GLU B O 1
ATOM 5408 N N . GLY B 1 304 ? 3.934 78.111 -13.984 1.00 19.60 304 GLY B N 1
ATOM 5409 C CA . GLY B 1 304 ? 4.182 79.357 -13.247 1.00 19.42 304 GLY B CA 1
ATOM 5410 C C . GLY B 1 304 ? 3.843 80.595 -14.051 1.00 19.27 304 GLY B C 1
ATOM 5411 O O . GLY B 1 304 ? 3.130 81.482 -13.577 1.00 19.03 304 GLY B O 1
ATOM 5412 N N . GLN B 1 305 ? 4.351 80.666 -15.272 1.00 18.84 305 GLN B N 1
ATOM 5413 C CA . GLN B 1 305 ? 4.217 81.881 -16.064 1.00 19.00 305 GLN B CA 1
ATOM 5414 C C . GLN B 1 305 ? 2.786 82.135 -16.522 1.00 19.98 305 GLN B C 1
ATOM 5415 O O . GLN B 1 305 ? 2.354 83.282 -16.615 1.00 20.14 305 GLN B O 1
ATOM 5421 N N . ASP B 1 306 ? 2.035 81.064 -16.796 1.00 20.25 306 ASP B N 1
ATOM 5422 C CA . ASP B 1 306 ? 0.647 81.232 -17.226 1.00 20.85 306 ASP B CA 1
ATOM 5423 C C . ASP B 1 306 ? -0.315 81.404 -16.054 1.00 21.25 306 ASP B C 1
ATOM 5424 O O . ASP B 1 306 ? -1.480 81.745 -16.251 1.00 21.84 306 ASP B O 1
ATOM 5429 N N . THR B 1 307 ? 0.186 81.208 -14.839 1.00 22.34 307 THR B N 1
ATOM 5430 C CA . THR B 1 307 ? -0.574 81.491 -13.616 1.00 22.47 307 THR B CA 1
ATOM 5431 C C . THR B 1 307 ? -0.468 82.967 -13.240 1.00 23.05 307 THR B C 1
ATOM 5432 O O . THR B 1 307 ? -1.464 83.626 -12.958 1.00 24.28 307 THR B O 1
ATOM 5436 N N . SER B 1 308 ? 0.753 83.484 -13.263 1.00 22.37 308 SER B N 1
ATOM 5437 C CA . SER B 1 308 ? 1.025 84.858 -12.803 1.00 22.27 308 SER B CA 1
ATOM 5438 C C . SER B 1 308 ? 0.797 85.940 -13.864 1.00 21.47 308 SER B C 1
ATOM 5439 O O . SER B 1 308 ? 0.145 86.968 -13.584 1.00 22.26 308 SER B O 1
ATOM 5442 N N . ASN B 1 309 ? 1.326 85.740 -15.072 1.00 20.84 309 ASN B N 1
ATOM 5443 C CA . ASN B 1 309 ? 1.322 86.814 -16.065 1.00 20.87 309 ASN B CA 1
ATOM 5444 C C . ASN B 1 309 ? -0.047 87.348 -16.488 1.00 21.01 309 ASN B C 1
ATOM 5445 O O . ASN B 1 309 ? -0.180 88.555 -16.710 1.00 20.16 309 ASN B O 1
ATOM 5450 N N . PRO B 1 310 ? -1.067 86.472 -16.593 1.00 20.90 310 PRO B N 1
ATOM 5451 C CA . PRO B 1 310 ? -2.407 86.997 -16.899 1.00 21.15 310 PRO B CA 1
ATOM 5452 C C . PRO B 1 310 ? -2.857 88.118 -15.973 1.00 20.76 310 PRO B C 1
ATOM 5453 O O . PRO B 1 310 ? -3.593 88.990 -16.411 1.00 22.18 310 PRO B O 1
ATOM 5457 N N . LEU B 1 311 ? -2.379 88.103 -14.732 1.00 20.22 311 LEU B N 1
ATOM 5458 C CA . LEU B 1 311 ? -2.721 89.116 -13.716 1.00 20.12 311 LEU B CA 1
ATOM 5459 C C . LEU B 1 311 ? -1.885 90.390 -13.834 1.00 19.64 311 LEU B C 1
ATOM 5460 O O . LEU B 1 311 ? -2.310 91.454 -13.383 1.00 19.70 311 LEU B O 1
ATOM 5465 N N . LYS B 1 312 ? -0.691 90.252 -14.397 1.00 19.25 312 LYS B N 1
ATOM 5466 C CA . LYS B 1 312 ? 0.338 91.311 -14.379 1.00 19.07 312 LYS B CA 1
ATOM 5467 C C . LYS B 1 312 ? 0.194 92.297 -15.526 1.00 19.56 312 LYS B C 1
ATOM 5468 O O . LYS B 1 312 ? 0.535 93.472 -15.381 1.00 19.50 312 LYS B O 1
ATOM 5474 N N . GLY B 1 313 ? -0.271 91.831 -16.683 1.00 19.40 313 GLY B N 1
ATOM 5475 C CA . GLY B 1 313 ? -0.288 92.666 -17.896 1.00 19.43 313 GLY B CA 1
ATOM 5476 C C . GLY B 1 313 ? 0.842 92.342 -18.866 1.00 19.86 313 GLY B C 1
ATOM 5477 O O . GLY B 1 313 ? 0.799 92.711 -20.040 1.00 21.14 313 GLY B O 1
ATOM 5478 N N . SER B 1 314 ? 1.868 91.655 -18.370 1.00 19.07 314 SER B N 1
ATOM 5479 C CA . SER B 1 314 ? 2.922 91.110 -19.199 1.00 18.61 314 SER B CA 1
ATOM 5480 C C . SER B 1 314 ? 2.458 89.816 -19.839 1.00 18.79 314 SER B C 1
ATOM 5481 O O . SER B 1 314 ? 1.440 89.262 -19.443 1.00 19.15 314 SER B O 1
ATOM 5484 N N . ILE B 1 315 ? 3.238 89.341 -20.794 1.00 18.40 315 ILE B N 1
ATOM 5485 C CA . ILE B 1 315 ? 3.045 88.018 -21.385 1.00 18.93 315 ILE B CA 1
ATOM 5486 C C . ILE B 1 315 ? 4.148 87.101 -20.842 1.00 19.01 315 ILE B C 1
ATOM 5487 O O . ILE B 1 315 ? 5.117 87.553 -20.221 1.00 18.78 315 ILE B O 1
ATOM 5492 N N . ALA B 1 316 ? 3.983 85.803 -21.052 1.00 19.18 316 ALA B N 1
ATOM 5493 C CA . ALA B 1 316 ? 5.008 84.856 -20.645 1.00 19.06 316 ALA B CA 1
ATOM 5494 C C . ALA B 1 316 ? 6.230 84.998 -21.522 1.00 19.09 316 ALA B C 1
ATOM 5495 O O . ALA B 1 316 ? 6.125 85.385 -22.694 1.00 19.22 316 ALA B O 1
ATOM 5497 N N . ALA B 1 317 ? 7.399 84.696 -20.952 1.00 18.36 317 ALA B N 1
ATOM 5498 C CA . ALA B 1 317 ? 8.636 84.592 -21.716 1.00 19.34 317 ALA B CA 1
ATOM 5499 C C . ALA B 1 317 ? 8.712 83.289 -22.515 1.00 19.60 317 ALA B C 1
ATOM 5500 O O . ALA B 1 317 ? 9.404 83.219 -23.537 1.00 20.05 317 ALA B O 1
ATOM 5502 N N . ARG B 1 318 ? 8.020 82.261 -22.031 1.00 20.20 318 ARG B N 1
ATOM 5503 C CA . ARG B 1 318 ? 8.051 80.949 -22.681 1.00 21.09 318 ARG B CA 1
ATOM 5504 C C . ARG B 1 318 ? 7.318 80.911 -24.015 1.00 21.69 318 ARG B C 1
ATOM 5505 O O . ARG B 1 318 ? 6.206 81.406 -24.141 1.00 21.82 318 ARG B O 1
ATOM 5513 N N . LEU B 1 319 ? 7.964 80.274 -24.988 1.00 22.83 319 LEU B N 1
ATOM 5514 C CA . LEU B 1 319 ? 7.413 80.115 -26.325 1.00 23.73 319 LEU B CA 1
ATOM 5515 C C . LEU B 1 319 ? 6.132 79.292 -26.318 1.00 24.30 319 LEU B C 1
ATOM 5516 O O . LEU B 1 319 ? 5.240 79.530 -27.142 1.00 25.61 319 LEU B O 1
ATOM 5521 N N . ASP B 1 320 ? 6.027 78.341 -25.392 1.00 23.99 320 ASP B N 1
ATOM 5522 C CA . ASP B 1 320 ? 4.867 77.424 -25.327 1.00 24.36 320 ASP B CA 1
ATOM 5523 C C . ASP B 1 320 ? 3.702 77.928 -24.466 1.00 23.94 320 ASP B C 1
ATOM 5524 O O . ASP B 1 320 ? 2.798 77.170 -24.108 1.00 23.65 320 ASP B O 1
ATOM 5529 N N . SER B 1 321 ? 3.708 79.218 -24.125 1.00 23.60 321 SER B N 1
ATOM 5530 C CA . SER B 1 321 ? 2.630 79.800 -23.334 1.00 23.89 321 SER B CA 1
ATOM 5531 C C . SER B 1 321 ? 1.287 79.599 -24.007 1.00 24.17 321 SER B C 1
ATOM 5532 O O . SER B 1 321 ? 1.197 79.672 -25.236 1.00 24.66 321 SER B O 1
ATOM 5535 N N . ASP B 1 322 ? 0.260 79.361 -23.194 1.00 25.02 322 ASP B N 1
ATOM 5536 C CA . ASP B 1 322 ? -1.111 79.107 -23.680 1.00 25.45 322 ASP B CA 1
ATOM 5537 C C . ASP B 1 322 ? -1.894 80.432 -23.773 1.00 25.73 322 ASP B C 1
ATOM 5538 O O . ASP B 1 322 ? -2.304 80.974 -22.740 1.00 25.56 322 ASP B O 1
ATOM 5543 N N . PRO B 1 323 ? -2.120 80.954 -25.005 1.00 26.42 323 PRO B N 1
ATOM 5544 C CA . PRO B 1 323 ? -2.825 82.246 -25.128 1.00 26.52 323 PRO B CA 1
ATOM 5545 C C . PRO B 1 323 ? -4.226 82.287 -24.532 1.00 26.92 323 PRO B C 1
ATOM 5546 O O . PRO B 1 323 ? -4.713 83.365 -24.219 1.00 27.06 323 PRO B O 1
ATOM 5550 N N . SER B 1 324 ? -4.871 81.123 -24.372 1.00 27.44 324 SER B N 1
ATOM 5551 C CA . SER B 1 324 ? -6.218 81.060 -23.813 1.00 27.29 324 SER B CA 1
ATOM 5552 C C . SER B 1 324 ? -6.276 81.481 -22.349 1.00 27.51 324 SER B C 1
ATOM 5553 O O . SER B 1 324 ? -7.345 81.768 -21.825 1.00 27.85 324 SER B O 1
ATOM 5556 N N . LYS B 1 325 ? -5.121 81.518 -21.686 1.00 27.13 325 LYS B N 1
ATOM 5557 C CA . LYS B 1 325 ? -5.027 81.984 -20.307 1.00 27.03 325 LYS B CA 1
ATOM 5558 C C . LYS B 1 325 ? -4.995 83.521 -20.202 1.00 26.63 325 LYS B C 1
ATOM 5559 O O . LYS B 1 325 ? -5.050 84.059 -19.093 1.00 26.32 325 LYS B O 1
ATOM 5565 N N . TYR B 1 326 ? -4.915 84.204 -21.343 1.00 25.61 326 TYR B N 1
ATOM 5566 C CA . TYR B 1 326 ? -4.752 85.665 -21.368 1.00 26.09 326 TYR B CA 1
ATOM 5567 C C . TYR B 1 326 ? -5.995 86.366 -21.888 1.00 26.64 326 TYR B C 1
ATOM 5568 O O . TYR B 1 326 ? -6.723 85.825 -22.725 1.00 27.03 326 TYR B O 1
ATOM 5577 N N . ASN B 1 327 ? -6.241 87.565 -21.369 1.00 26.62 327 ASN B N 1
ATOM 5578 C CA . ASN B 1 327 ? -7.324 88.404 -21.867 1.00 26.32 327 ASN B CA 1
ATOM 5579 C C . ASN B 1 327 ? -6.971 89.028 -23.224 1.00 25.88 327 ASN B C 1
ATOM 5580 O O . ASN B 1 327 ? -5.931 88.724 -23.812 1.00 26.39 327 ASN B O 1
ATOM 5585 N N . ALA B 1 328 ? -7.845 89.899 -23.729 1.00 25.71 328 ALA B N 1
ATOM 5586 C CA . ALA B 1 328 ? -7.681 90.462 -25.065 1.00 25.31 328 ALA B CA 1
ATOM 5587 C C . ALA B 1 328 ? -6.382 91.242 -25.228 1.00 24.63 328 ALA B C 1
ATOM 5588 O O . ALA B 1 328 ? -5.800 91.260 -26.323 1.00 24.70 328 ALA B O 1
ATOM 5590 N N . TYR B 1 329 ? -5.941 91.906 -24.154 1.00 24.25 329 TYR B N 1
ATOM 5591 C CA . TYR B 1 329 ? -4.667 92.617 -24.223 1.00 23.81 329 TYR B CA 1
ATOM 5592 C C . TYR B 1 329 ? -3.506 91.616 -24.346 1.00 23.22 329 TYR B C 1
ATOM 5593 O O . TYR B 1 329 ? -2.683 91.723 -25.261 1.00 23.40 329 TYR B O 1
ATOM 5602 N N . GLY B 1 330 ? -3.444 90.647 -23.433 1.00 23.52 330 GLY B N 1
ATOM 5603 C CA . GLY B 1 330 ? -2.343 89.698 -23.421 1.00 23.99 330 GLY B CA 1
ATOM 5604 C C . GLY B 1 330 ? -2.223 88.959 -24.736 1.00 24.02 330 GLY B C 1
ATOM 5605 O O . GLY B 1 330 ? -1.126 88.776 -25.268 1.00 23.80 330 GLY B O 1
ATOM 5606 N N . GLN B 1 331 ? -3.351 88.536 -25.303 1.00 25.12 331 GLN B N 1
ATOM 5607 C CA . GLN B 1 331 ? -3.280 87.825 -26.587 1.00 25.50 331 GLN B CA 1
ATOM 5608 C C . GLN B 1 331 ? -2.771 88.729 -27.703 1.00 25.37 331 GLN B C 1
ATOM 5609 O O . GLN B 1 331 ? -2.048 88.280 -28.586 1.00 26.15 331 GLN B O 1
ATOM 5615 N N . SER B 1 332 ? -3.119 90.013 -27.645 1.00 25.43 332 SER B N 1
ATOM 5616 C CA . SER B 1 332 ? -2.647 90.996 -28.626 1.00 25.37 332 SER B CA 1
ATOM 5617 C C . SER B 1 332 ? -1.129 91.234 -28.563 1.00 24.93 332 SER B C 1
ATOM 5618 O O . SER B 1 332 ? -0.444 91.317 -29.595 1.00 24.58 332 SER B O 1
ATOM 5621 N N . ALA B 1 333 ? -0.627 91.373 -27.339 1.00 24.83 333 ALA B N 1
ATOM 5622 C CA . ALA B 1 333 ? 0.800 91.525 -27.094 1.00 24.75 333 ALA B CA 1
ATOM 5623 C C . ALA B 1 333 ? 1.559 90.288 -27.545 1.00 24.27 333 ALA B C 1
ATOM 5624 O O . ALA B 1 333 ? 2.603 90.399 -28.160 1.00 24.00 333 ALA B O 1
ATOM 5626 N N . MET B 1 334 ? 1.019 89.103 -27.237 1.00 24.97 334 MET B N 1
ATOM 5627 C CA . MET B 1 334 ? 1.610 87.836 -27.681 1.00 25.97 334 MET B CA 1
ATOM 5628 C C . MET B 1 334 ? 1.813 87.799 -29.199 1.00 26.49 334 MET B C 1
ATOM 5629 O O . MET B 1 334 ? 2.881 87.392 -29.688 1.00 27.37 334 MET B O 1
ATOM 5634 N N . ARG B 1 335 ? 0.815 88.268 -29.940 1.00 27.50 335 ARG B N 1
ATOM 5635 C CA . ARG B 1 335 ? 0.911 88.345 -31.404 1.00 28.34 335 ARG B CA 1
ATOM 5636 C C . ARG B 1 335 ? 1.979 89.305 -31.905 1.00 27.78 335 ARG B C 1
ATOM 5637 O O . ARG B 1 335 ? 2.775 88.973 -32.785 1.00 27.98 335 ARG B O 1
ATOM 5645 N N . ASP B 1 336 ? 2.001 90.500 -31.329 1.00 27.37 336 ASP B N 1
ATOM 5646 C CA . ASP B 1 336 ? 3.031 91.472 -31.652 1.00 26.64 336 ASP B CA 1
ATOM 5647 C C . ASP B 1 336 ? 4.432 90.990 -31.282 1.00 25.33 336 ASP B C 1
ATOM 5648 O O . ASP B 1 336 ? 5.371 91.218 -32.025 1.00 24.03 336 ASP B O 1
ATOM 5653 N N . TRP B 1 337 ? 4.571 90.332 -30.130 1.00 25.55 337 TRP B N 1
ATOM 5654 C CA . TRP B 1 337 ? 5.850 89.782 -29.698 1.00 26.03 337 TRP B CA 1
ATOM 5655 C C . TRP B 1 337 ? 6.426 88.852 -30.753 1.00 26.87 337 TRP B C 1
ATOM 5656 O O . TRP B 1 337 ? 7.632 88.854 -31.019 1.00 26.54 337 TRP B O 1
ATOM 5667 N N . ARG B 1 338 ? 5.544 88.070 -31.366 1.00 28.08 338 ARG B N 1
ATOM 5668 C CA . ARG B 1 338 ? 5.986 87.045 -32.307 1.00 29.16 338 ARG B CA 1
ATOM 5669 C C . ARG B 1 338 ? 6.188 87.575 -33.729 1.00 28.68 338 ARG B C 1
ATOM 5670 O O . ARG B 1 338 ? 6.930 86.992 -34.513 1.00 29.99 338 ARG B O 1
ATOM 5678 N N . SER B 1 339 ? 5.613 88.720 -34.047 1.00 28.00 339 SER B N 1
ATOM 5679 C CA . SER B 1 339 ? 5.702 89.255 -35.404 1.00 27.84 339 SER B CA 1
ATOM 5680 C C . SER B 1 339 ? 6.522 90.543 -35.568 1.00 27.33 339 SER B C 1
ATOM 5681 O O . SER B 1 339 ? 6.997 90.843 -36.669 1.00 27.43 339 SER B O 1
ATOM 5684 N N . ASN B 1 340 ? 6.677 91.322 -34.491 1.00 26.05 340 ASN B N 1
ATOM 5685 C CA . ASN B 1 340 ? 7.287 92.656 -34.593 1.00 24.95 340 ASN B CA 1
ATOM 5686 C C . ASN B 1 340 ? 8.806 92.624 -34.589 1.00 24.02 340 ASN B C 1
ATOM 5687 O O . ASN B 1 340 ? 9.424 91.633 -34.203 1.00 24.14 340 ASN B O 1
ATOM 5692 N N . ARG B 1 341 ? 9.405 93.725 -35.036 1.00 23.01 341 ARG B N 1
ATOM 5693 C CA . ARG B 1 341 ? 10.827 93.998 -34.808 1.00 22.63 341 ARG B CA 1
ATOM 5694 C C . ARG B 1 341 ? 10.981 94.262 -33.306 1.00 21.92 341 ARG B C 1
ATOM 5695 O O . ARG B 1 341 ? 10.244 95.074 -32.760 1.00 21.89 341 ARG B O 1
ATOM 5703 N N . ILE B 1 342 ? 11.925 93.575 -32.669 1.00 21.49 342 ILE B N 1
ATOM 5704 C CA . ILE B 1 342 ? 12.159 93.741 -31.230 1.00 20.75 342 ILE B CA 1
ATOM 5705 C C . ILE B 1 342 ? 13.372 94.618 -30.970 1.00 20.24 342 ILE B C 1
ATOM 5706 O O . ILE B 1 342 ? 14.437 94.395 -31.536 1.00 20.76 342 ILE B O 1
ATOM 5711 N N . VAL B 1 343 ? 13.206 95.596 -30.074 1.00 19.66 343 VAL B N 1
ATOM 5712 C CA . VAL B 1 343 ? 14.319 96.364 -29.523 1.00 18.45 343 VAL B CA 1
ATOM 5713 C C . VAL B 1 343 ? 14.128 96.365 -27.990 1.00 17.49 343 VAL B C 1
ATOM 5714 O O . VAL B 1 343 ? 13.067 95.974 -27.493 1.00 16.64 343 VAL B O 1
ATOM 5718 N N . GLY B 1 344 ? 15.147 96.818 -27.274 1.00 16.77 344 GLY B N 1
ATOM 5719 C CA . GLY B 1 344 ? 15.095 96.891 -25.827 1.00 16.36 344 GLY B CA 1
ATOM 5720 C C . GLY B 1 344 ? 14.838 98.261 -25.226 1.00 15.81 344 GLY B C 1
ATOM 5721 O O . GLY B 1 344 ? 15.159 99.299 -25.798 1.00 16.55 344 GLY B O 1
ATOM 5722 N N . SER B 1 345 ? 14.290 98.226 -24.018 1.00 14.67 345 SER B N 1
ATOM 5723 C CA . SER B 1 345 ? 14.075 99.410 -23.188 1.00 14.22 345 SER B CA 1
ATOM 5724 C C . SER B 1 345 ? 15.346 99.914 -22.496 1.00 13.72 345 SER B C 1
ATOM 5725 O O . SER B 1 345 ? 16.146 99.138 -21.978 1.00 13.61 345 SER B O 1
ATOM 5728 N N . LEU B 1 346 ? 15.461 101.240 -22.428 1.00 13.70 346 LEU B N 1
ATOM 5729 C CA . LEU B 1 346 ? 16.465 101.924 -21.607 1.00 13.63 346 LEU B CA 1
ATOM 5730 C C . LEU B 1 346 ? 16.033 101.964 -20.139 1.00 13.22 346 LEU B C 1
ATOM 5731 O O . LEU B 1 346 ? 16.757 101.528 -19.244 1.00 13.48 346 LEU B O 1
ATOM 5736 N N . VAL B 1 347 ? 14.836 102.490 -19.902 1.00 12.54 347 VAL B N 1
ATOM 5737 C CA . VAL B 1 347 ? 14.380 102.802 -18.551 1.00 12.72 347 VAL B CA 1
ATOM 5738 C C . VAL B 1 347 ? 14.247 101.505 -17.750 1.00 13.43 347 VAL B C 1
ATOM 5739 O O . VAL B 1 347 ? 14.433 101.494 -16.533 1.00 13.79 347 VAL B O 1
ATOM 5743 N N . HIS B 1 348 ? 13.970 100.414 -18.461 1.00 13.10 348 HIS B N 1
ATOM 5744 C CA . HIS B 1 348 ? 13.723 99.118 -17.831 1.00 13.43 348 HIS B CA 1
ATOM 5745 C C . HIS B 1 348 ? 14.803 98.072 -18.122 1.00 13.42 348 HIS B C 1
ATOM 5746 O O . HIS B 1 348 ? 14.534 96.862 -18.116 1.00 13.22 348 HIS B O 1
ATOM 5753 N N . GLY B 1 349 ? 16.021 98.547 -18.326 1.00 13.04 349 GLY B N 1
ATOM 5754 C CA . GLY B 1 349 ? 17.232 97.752 -18.081 1.00 13.47 349 GLY B CA 1
ATOM 5755 C C . GLY B 1 349 ? 17.816 96.899 -19.198 1.00 13.96 349 GLY B C 1
ATOM 5756 O O . GLY B 1 349 ? 18.830 96.241 -18.991 1.00 14.39 349 GLY B O 1
ATOM 5757 N N . ALA B 1 350 ? 17.174 96.876 -20.354 1.00 14.58 350 ALA B N 1
ATOM 5758 C CA . ALA B 1 350 ? 17.617 95.955 -21.426 1.00 14.76 350 ALA B CA 1
ATOM 5759 C C . ALA B 1 350 ? 18.895 96.425 -22.120 1.00 15.62 350 ALA B C 1
ATOM 5760 O O . ALA B 1 350 ? 19.800 95.604 -22.367 1.00 17.01 350 ALA B O 1
ATOM 5762 N N . VAL B 1 351 ? 18.981 97.724 -22.428 1.00 15.72 351 VAL B N 1
ATOM 5763 C CA . VAL B 1 351 ? 19.966 98.221 -23.418 1.00 16.15 351 VAL B CA 1
ATOM 5764 C C . VAL B 1 351 ? 21.166 98.994 -22.877 1.00 16.65 351 VAL B C 1
ATOM 5765 O O . VAL B 1 351 ? 22.213 99.069 -23.550 1.00 17.29 351 VAL B O 1
ATOM 5769 N N . ALA B 1 352 ? 21.029 99.553 -21.678 1.00 16.88 352 ALA B N 1
ATOM 5770 C CA . ALA B 1 352 ? 22.070 100.398 -21.118 1.00 17.22 352 ALA B CA 1
ATOM 5771 C C . ALA B 1 352 ? 22.449 99.936 -19.726 1.00 17.20 352 ALA B C 1
ATOM 5772 O O . ALA B 1 352 ? 21.581 99.499 -18.971 1.00 16.18 352 ALA B O 1
ATOM 5774 N N . PRO B 1 353 ? 23.731 100.117 -19.354 1.00 18.28 353 PRO B N 1
ATOM 5775 C CA . PRO B 1 353 ? 24.136 99.790 -18.011 1.00 19.02 353 PRO B CA 1
ATOM 5776 C C . PRO B 1 353 ? 23.495 100.713 -17.000 1.00 19.65 353 PRO B C 1
ATOM 5777 O O . PRO B 1 353 ? 23.081 101.836 -17.326 1.00 19.24 353 PRO B O 1
ATOM 5781 N N . GLU B 1 354 ? 23.394 100.220 -15.784 1.00 19.85 354 GLU B N 1
ATOM 5782 C CA . GLU B 1 354 ? 22.787 100.948 -14.713 1.00 21.46 354 GLU B CA 1
ATOM 5783 C C . GLU B 1 354 ? 23.512 102.269 -14.403 1.00 20.94 354 GLU B C 1
ATOM 5784 O O . GLU B 1 354 ? 22.873 103.243 -13.970 1.00 20.90 354 GLU B O 1
ATOM 5790 N N . SER B 1 355 ? 24.816 102.290 -14.645 1.00 21.37 355 SER B N 1
ATOM 5791 C CA . SER B 1 355 ? 25.615 103.522 -14.559 1.00 21.70 355 SER B CA 1
ATOM 5792 C C . SER B 1 355 ? 25.022 104.635 -15.431 1.00 21.63 355 SER B C 1
ATOM 5793 O O . SER B 1 355 ? 24.989 105.795 -15.020 1.00 23.08 355 SER B O 1
ATOM 5796 N N . PHE B 1 356 ? 24.563 104.286 -16.623 1.00 19.71 356 PHE B N 1
ATOM 5797 C CA . PHE B 1 356 ? 23.880 105.257 -17.489 1.00 19.45 356 PHE B CA 1
ATOM 5798 C C . PHE B 1 356 ? 22.430 105.475 -17.038 1.00 18.85 356 PHE B C 1
ATOM 5799 O O . PHE B 1 356 ? 21.966 106.616 -16.912 1.00 18.68 356 PHE B O 1
ATOM 5807 N N . MET B 1 357 ? 21.697 104.389 -16.795 1.00 17.95 357 MET B N 1
ATOM 5808 C CA . MET B 1 357 ? 20.292 104.493 -16.407 1.00 18.43 357 MET B CA 1
ATOM 5809 C C . MET B 1 357 ? 20.099 105.443 -15.225 1.00 18.73 357 MET B C 1
ATOM 5810 O O . MET B 1 357 ? 19.164 106.265 -15.191 1.00 17.99 357 MET B O 1
ATOM 5815 N N . SER B 1 358 ? 20.976 105.296 -14.226 1.00 19.34 358 SER B N 1
ATOM 5816 C CA . SER B 1 358 ? 20.827 106.016 -12.964 1.00 20.50 358 SER B CA 1
ATOM 5817 C C . SER B 1 358 ? 21.141 107.485 -13.090 1.00 20.97 358 SER B C 1
ATOM 5818 O O . SER B 1 358 ? 20.782 108.245 -12.192 1.00 23.51 358 SER B O 1
ATOM 5821 N N . GLN B 1 359 ? 21.856 107.863 -14.143 1.00 19.65 359 GLN B N 1
ATOM 5822 C CA . GLN B 1 359 ? 22.207 109.253 -14.396 1.00 20.10 359 GLN B CA 1
ATOM 5823 C C . GLN B 1 359 ? 21.277 109.922 -15.396 1.00 19.00 359 GLN B C 1
ATOM 5824 O O . GLN B 1 359 ? 21.231 111.151 -15.472 1.00 18.47 359 GLN B O 1
ATOM 5830 N N . PHE B 1 360 ? 20.545 109.128 -16.169 1.00 17.57 360 PHE B N 1
ATOM 5831 C CA . PHE B 1 360 ? 19.644 109.705 -17.180 1.00 17.44 360 PHE B CA 1
ATOM 5832 C C . PHE B 1 360 ? 18.529 110.551 -16.572 1.00 17.40 360 PHE B C 1
ATOM 5833 O O . PHE B 1 360 ? 18.035 111.490 -17.214 1.00 16.71 360 PHE B O 1
ATOM 5841 N N . GLY B 1 361 ? 18.145 110.262 -15.328 1.00 17.29 361 GLY B N 1
ATOM 5842 C CA . GLY B 1 361 ? 17.174 111.087 -14.629 1.00 17.60 361 GLY B CA 1
ATOM 5843 C C . GLY B 1 361 ? 17.662 112.521 -14.449 1.00 17.85 361 GLY B C 1
ATOM 5844 O O . GLY B 1 361 ? 16.857 113.461 -14.427 1.00 18.15 361 GLY B O 1
ATOM 5845 N N . THR B 1 362 ? 18.976 112.702 -14.321 1.00 18.48 362 THR B N 1
ATOM 5846 C CA . THR B 1 362 ? 19.568 114.032 -14.153 1.00 18.37 362 THR B CA 1
ATOM 5847 C C . THR B 1 362 ? 19.545 114.800 -15.479 1.00 18.14 362 THR B C 1
ATOM 5848 O O . THR B 1 362 ? 19.297 116.021 -15.507 1.00 17.74 362 THR B O 1
ATOM 5852 N N . VAL B 1 363 ? 19.781 114.084 -16.577 1.00 16.81 363 VAL B N 1
ATOM 5853 C CA . VAL B 1 363 ? 19.639 114.645 -17.923 1.00 17.09 363 VAL B CA 1
ATOM 5854 C C . VAL B 1 363 ? 18.198 115.074 -18.141 1.00 16.67 363 VAL B C 1
ATOM 5855 O O . VAL B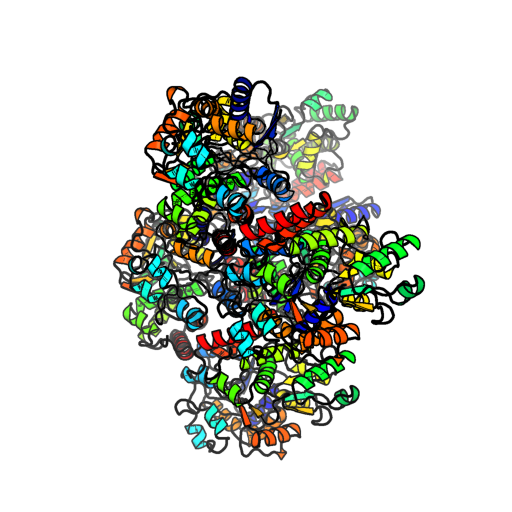 1 363 ? 17.947 116.184 -18.613 1.00 15.99 363 VAL B O 1
ATOM 5859 N N . MET B 1 364 ? 17.253 114.206 -17.772 1.00 15.25 364 MET B N 1
ATOM 5860 C CA . MET B 1 364 ? 15.833 114.508 -17.909 1.00 16.04 364 MET B CA 1
ATOM 5861 C C . MET B 1 364 ? 15.463 115.767 -17.104 1.00 16.17 364 MET B C 1
ATOM 5862 O O . MET B 1 364 ? 14.731 116.633 -17.595 1.00 17.39 364 MET B O 1
ATOM 5867 N N . GLU B 1 365 ? 16.021 115.919 -15.910 1.00 16.48 365 GLU B N 1
ATOM 5868 C CA . GLU B 1 365 ? 15.709 117.092 -15.098 1.00 16.62 365 GLU B CA 1
ATOM 5869 C C . GLU B 1 365 ? 16.252 118.368 -15.752 1.00 16.73 365 GLU B C 1
ATOM 5870 O O . GLU B 1 365 ? 15.562 119.408 -15.706 1.00 17.16 365 GLU B O 1
ATOM 5876 N N . ILE B 1 366 ? 17.448 118.312 -16.345 1.00 15.89 366 ILE B N 1
ATOM 5877 C CA . ILE B 1 366 ? 17.966 119.459 -17.128 1.00 16.18 366 ILE B CA 1
ATOM 5878 C C . ILE B 1 366 ? 16.939 119.813 -18.215 1.00 15.73 366 ILE B C 1
ATOM 5879 O O . ILE B 1 366 ? 16.598 120.989 -18.436 1.00 15.79 366 ILE B O 1
ATOM 5884 N N . PHE B 1 367 ? 16.424 118.810 -18.906 1.00 14.69 367 PHE B N 1
ATOM 5885 C CA . PHE B 1 367 ? 15.442 119.102 -19.950 1.00 15.50 367 PHE B CA 1
ATOM 5886 C C . PHE B 1 367 ? 14.139 119.649 -19.359 1.00 15.37 367 PHE B C 1
ATOM 5887 O O . PHE B 1 367 ? 13.530 120.556 -19.921 1.00 15.75 367 PHE B O 1
ATOM 5895 N N . LEU B 1 368 ? 13.679 119.116 -18.238 1.00 15.89 368 LEU B N 1
ATOM 5896 C CA . LEU B 1 368 ? 12.461 119.629 -17.631 1.00 16.97 368 LEU B CA 1
ATOM 5897 C C . LEU B 1 368 ? 12.574 121.101 -17.265 1.00 16.91 368 LEU B C 1
ATOM 5898 O O . LEU B 1 368 ? 11.613 121.847 -17.441 1.00 17.91 368 LEU B O 1
ATOM 5903 N N . GLN B 1 369 ? 13.738 121.531 -16.789 1.00 16.94 369 GLN B N 1
ATOM 5904 C CA . GLN B 1 369 ? 13.921 122.918 -16.353 1.00 16.89 369 GLN B CA 1
ATOM 5905 C C . GLN B 1 369 ? 14.061 123.875 -17.546 1.00 17.59 369 GLN B C 1
ATOM 5906 O O . GLN B 1 369 ? 13.534 124.988 -17.504 1.00 18.74 369 GLN B O 1
ATOM 5912 N N . THR B 1 370 ? 14.771 123.449 -18.585 1.00 16.12 370 THR B N 1
ATOM 5913 C CA . THR B 1 370 ? 15.110 124.337 -19.711 1.00 15.82 370 THR B CA 1
ATOM 5914 C C . THR B 1 370 ? 14.293 124.091 -20.977 1.00 15.66 370 THR B C 1
ATOM 5915 O O . THR B 1 370 ? 14.177 124.993 -21.828 1.00 14.14 370 THR B O 1
ATOM 5919 N N . ARG B 1 371 ? 13.797 122.860 -21.155 1.00 14.25 371 ARG B N 1
ATOM 5920 C CA . ARG B 1 371 ? 13.218 122.409 -22.414 1.00 15.36 371 ARG B CA 1
ATOM 5921 C C . ARG B 1 371 ? 14.159 122.681 -23.606 1.00 15.49 371 ARG B C 1
ATOM 5922 O O . ARG B 1 371 ? 13.721 122.905 -24.739 1.00 15.40 371 ARG B O 1
ATOM 5930 N N . ASN B 1 372 ? 15.458 122.585 -23.326 1.00 15.67 372 ASN B N 1
ATOM 5931 C CA . ASN B 1 372 ? 16.507 122.894 -24.291 1.00 15.45 372 ASN B CA 1
ATOM 5932 C C . ASN B 1 372 ? 17.080 121.590 -24.861 1.00 16.36 372 ASN B C 1
ATOM 5933 O O . ASN B 1 372 ? 17.791 120.874 -24.144 1.00 15.27 372 ASN B O 1
ATOM 5938 N N . PRO B 1 373 ? 16.746 121.259 -26.120 1.00 16.14 373 PRO B N 1
ATOM 5939 C CA . PRO B 1 373 ? 17.167 119.976 -26.691 1.00 16.75 373 PRO B CA 1
ATOM 5940 C C . PRO B 1 373 ? 18.688 119.798 -26.760 1.00 16.98 373 PRO B C 1
ATOM 5941 O O . PRO B 1 373 ? 19.204 118.706 -26.457 1.00 16.61 373 PRO B O 1
ATOM 5945 N N . GLN B 1 374 ? 19.417 120.855 -27.115 1.00 16.68 374 GLN B N 1
ATOM 5946 C CA . GLN B 1 374 ? 20.877 120.775 -27.199 1.00 17.54 374 GLN B CA 1
ATOM 5947 C C . GLN B 1 374 ? 21.499 120.491 -25.843 1.00 16.92 374 GLN B C 1
ATOM 5948 O O . GLN B 1 374 ? 22.443 119.679 -25.717 1.00 16.95 374 GLN B O 1
ATOM 5954 N N . ALA B 1 375 ? 20.981 121.163 -24.813 1.00 16.12 375 ALA B N 1
ATOM 5955 C CA . ALA B 1 375 ? 21.526 121.045 -23.477 1.00 16.50 375 ALA B CA 1
ATOM 5956 C C . ALA B 1 375 ? 21.333 119.618 -22.973 1.00 16.27 375 ALA B C 1
ATOM 5957 O O . ALA B 1 375 ? 22.232 119.060 -22.361 1.00 16.74 375 ALA B O 1
ATOM 5959 N N . ALA B 1 376 ? 20.150 119.054 -23.202 1.00 16.30 376 ALA B N 1
ATOM 5960 C CA . ALA B 1 376 ? 19.852 117.679 -22.778 1.00 16.06 376 ALA B CA 1
ATOM 5961 C C . ALA B 1 376 ? 20.709 116.658 -23.558 1.00 16.41 376 ALA B C 1
ATOM 5962 O O . ALA B 1 376 ? 21.295 115.738 -22.969 1.00 16.67 376 ALA B O 1
ATOM 5964 N N . ALA B 1 377 ? 20.776 116.821 -24.876 1.00 16.97 377 ALA B N 1
ATOM 5965 C CA . ALA B 1 377 ? 21.604 115.940 -25.710 1.00 17.00 377 ALA B CA 1
ATOM 5966 C C . ALA B 1 377 ? 23.069 115.991 -25.276 1.00 17.34 377 ALA B C 1
ATOM 5967 O O . ALA B 1 377 ? 23.731 114.959 -25.170 1.00 17.01 377 ALA B O 1
ATOM 5969 N N . ASN B 1 378 ? 23.577 117.188 -25.018 1.00 16.79 378 ASN B N 1
ATOM 5970 C CA . ASN B 1 378 ? 24.954 117.323 -24.559 1.00 17.54 378 ASN B CA 1
ATOM 5971 C C . ASN B 1 378 ? 25.172 116.588 -23.236 1.00 17.70 378 ASN B C 1
ATOM 5972 O O . ASN B 1 378 ? 26.191 115.905 -23.073 1.00 19.63 378 ASN B O 1
ATOM 5977 N N . ALA B 1 379 ? 24.234 116.731 -22.307 1.00 17.40 379 ALA B N 1
ATOM 5978 C CA . ALA B 1 379 ? 24.338 116.077 -20.999 1.00 17.16 379 ALA B CA 1
ATOM 5979 C C . ALA B 1 379 ? 24.268 114.551 -21.136 1.00 17.52 379 ALA B C 1
ATOM 5980 O O . ALA B 1 379 ? 25.015 113.827 -20.454 1.00 17.89 379 ALA B O 1
ATOM 5982 N N . ALA B 1 380 ? 23.405 114.073 -22.029 1.00 16.99 380 ALA B N 1
ATOM 5983 C CA . ALA B 1 380 ? 23.322 112.622 -22.329 1.00 17.30 380 ALA B CA 1
ATOM 5984 C C . ALA B 1 380 ? 24.647 112.093 -22.874 1.00 17.96 380 ALA B C 1
ATOM 5985 O O . ALA B 1 380 ? 25.124 111.042 -22.437 1.00 18.26 380 ALA B O 1
ATOM 5987 N N . GLN B 1 381 ? 25.243 112.825 -23.805 1.00 18.97 381 GLN B N 1
ATOM 5988 C CA . GLN B 1 381 ? 26.503 112.396 -24.386 1.00 19.90 381 GLN B CA 1
ATOM 5989 C C . GLN B 1 381 ? 27.633 112.403 -23.363 1.00 20.78 381 GLN B C 1
ATOM 5990 O O . GLN B 1 381 ? 28.521 111.536 -23.419 1.00 21.47 381 GLN B O 1
ATOM 5996 N N . ALA B 1 382 ? 27.625 113.364 -22.442 1.00 20.83 382 ALA B N 1
ATOM 5997 C CA . ALA B 1 382 ? 28.633 113.396 -21.377 1.00 21.90 382 ALA B CA 1
ATOM 5998 C C . ALA B 1 382 ? 28.588 112.114 -20.528 1.00 22.89 382 ALA B C 1
ATOM 5999 O O . ALA B 1 382 ? 29.639 111.558 -20.179 1.00 23.35 382 ALA B O 1
ATOM 6001 N N . ILE B 1 383 ? 27.380 111.644 -20.211 1.00 23.31 383 ILE B N 1
ATOM 6002 C CA . ILE B 1 383 ? 27.209 110.402 -19.459 1.00 24.20 383 ILE B CA 1
ATOM 6003 C C . ILE B 1 383 ? 27.657 109.200 -20.302 1.00 24.56 383 ILE B C 1
ATOM 6004 O O . ILE B 1 383 ? 28.365 108.317 -19.797 1.00 24.50 383 ILE B O 1
ATOM 6009 N N . ALA B 1 384 ? 27.230 109.151 -21.562 1.00 25.11 384 ALA B N 1
ATOM 6010 C CA . ALA B 1 384 ? 27.628 108.074 -22.462 1.00 25.86 384 ALA B CA 1
ATOM 6011 C C . ALA B 1 384 ? 29.155 107.971 -22.538 1.00 27.32 384 ALA B C 1
ATOM 6012 O O . ALA B 1 384 ? 29.720 106.862 -22.462 1.00 27.14 384 ALA B O 1
ATOM 6014 N N . ASP B 1 385 ? 29.815 109.123 -22.647 1.00 27.79 385 ASP B N 1
ATOM 6015 C CA . ASP B 1 385 ? 31.279 109.170 -22.710 1.00 29.18 385 ASP B CA 1
ATOM 6016 C C . ASP B 1 385 ? 31.928 108.693 -21.428 1.00 30.28 385 ASP B C 1
ATOM 6017 O O . ASP B 1 385 ? 32.900 107.938 -21.484 1.00 30.54 385 ASP B O 1
ATOM 6022 N N . GLN B 1 386 ? 31.395 109.117 -20.287 1.00 31.57 386 GLN B N 1
ATOM 6023 C CA . GLN B 1 386 ? 31.929 108.726 -18.983 1.00 32.85 386 GLN B CA 1
ATOM 6024 C C . GLN B 1 386 ? 31.805 107.224 -18.739 1.00 33.63 386 GLN B C 1
ATOM 6025 O O . GLN B 1 386 ? 32.750 106.601 -18.249 1.00 34.00 386 GLN B O 1
ATOM 6031 N N . VAL B 1 387 ? 30.650 106.643 -19.066 1.00 33.98 387 VAL B N 1
ATOM 6032 C CA . VAL B 1 387 ? 30.419 105.224 -18.775 1.00 34.65 387 VAL B CA 1
ATOM 6033 C C . VAL B 1 387 ? 30.953 104.287 -19.855 1.00 35.24 387 VAL B C 1
ATOM 6034 O O . VAL B 1 387 ? 31.030 103.087 -19.625 1.00 35.47 387 VAL B O 1
ATOM 6038 N N . GLY B 1 388 ? 31.316 104.812 -21.016 1.00 35.90 388 GLY B N 1
ATOM 6039 C CA . GLY B 1 388 ? 31.899 103.990 -22.071 1.00 36.76 388 GLY B CA 1
ATOM 6040 C C . GLY B 1 388 ? 30.832 103.194 -22.785 1.00 37.57 388 GLY B C 1
ATOM 6041 O O . GLY B 1 388 ? 30.962 101.990 -23.002 1.00 37.14 388 GLY B O 1
ATOM 6042 N N . LEU B 1 389 ? 29.764 103.885 -23.158 1.00 38.36 389 LEU B N 1
ATOM 6043 C CA . LEU B 1 389 ? 28.601 103.248 -23.746 1.00 39.45 389 LEU B CA 1
ATOM 6044 C C . LEU B 1 389 ? 28.994 102.490 -25.009 1.00 40.84 389 LEU B C 1
ATOM 6045 O O . LEU B 1 389 ? 29.730 103.006 -25.854 1.00 40.65 389 LEU B O 1
ATOM 6050 N N . GLY B 1 390 ? 28.511 101.259 -25.119 1.00 42.93 390 GLY B N 1
ATOM 6051 C CA . GLY B 1 390 ? 28.856 100.387 -26.235 1.00 44.64 390 GLY B CA 1
ATOM 6052 C C . GLY B 1 390 ? 29.967 99.387 -25.929 1.00 46.44 390 GLY B C 1
ATOM 6053 O O . GLY B 1 390 ? 30.110 98.399 -26.653 1.00 46.64 390 GLY B O 1
ATOM 6054 N N . ARG B 1 391 ? 30.745 99.625 -24.865 1.00 48.28 391 ARG B N 1
ATOM 6055 C CA . ARG B 1 391 ? 31.882 98.747 -24.521 1.00 49.81 391 ARG B CA 1
ATOM 6056 C C . ARG B 1 391 ? 31.473 97.358 -23.978 1.00 50.70 391 ARG B C 1
ATOM 6057 O O . ARG B 1 391 ? 32.153 96.367 -24.264 1.00 51.23 391 ARG B O 1
ATOM 6065 N N . LEU B 1 392 ? 30.389 97.277 -23.202 1.00 51.50 392 LEU B N 1
ATOM 6066 C CA . LEU B 1 392 ? 29.884 95.971 -22.736 1.00 51.93 392 LEU B CA 1
ATOM 6067 C C . LEU B 1 392 ? 29.153 95.251 -23.867 1.00 52.43 392 LEU B C 1
ATOM 6068 O O . LEU B 1 392 ? 29.509 94.127 -24.223 1.00 53.38 392 LEU B O 1
ATOM 6073 N N . MET C 1 1 ? 13.042 126.916 -7.874 1.00 25.04 1 MET C N 1
ATOM 6074 C CA . MET C 1 1 ? 13.747 126.188 -6.792 1.00 25.56 1 MET C CA 1
ATOM 6075 C C . MET C 1 1 ? 12.947 125.163 -6.071 1.00 22.79 1 MET C C 1
ATOM 6076 O O . MET C 1 1 ? 11.749 125.090 -6.223 1.00 21.81 1 MET C O 1
ATOM 6081 N N . LYS C 1 2 ? 13.655 124.377 -5.263 1.00 20.51 2 LYS C N 1
ATOM 6082 C CA . LYS C 1 2 ? 13.140 123.094 -4.838 1.00 20.04 2 LYS C CA 1
ATOM 6083 C C . LYS C 1 2 ? 13.627 122.768 -3.429 1.00 18.15 2 LYS C C 1
ATOM 6084 O O . LYS C 1 2 ? 14.593 123.371 -2.932 1.00 17.41 2 LYS C O 1
ATOM 6090 N N . LEU C 1 3 ? 12.948 121.802 -2.829 1.00 17.33 3 LEU C N 1
ATOM 6091 C CA . LEU C 1 3 ? 13.327 121.230 -1.549 1.00 17.38 3 LEU C CA 1
ATOM 6092 C C . LEU C 1 3 ? 12.992 119.743 -1.585 1.00 17.12 3 LEU C C 1
ATOM 6093 O O . LEU C 1 3 ? 11.831 119.397 -1.819 1.00 18.22 3 LEU C O 1
ATOM 6098 N N . GLU C 1 4 ? 13.973 118.875 -1.309 1.00 17.38 4 GLU C N 1
ATOM 6099 C CA . GLU C 1 4 ? 13.713 117.430 -1.295 1.00 16.75 4 GLU C CA 1
ATOM 6100 C C . GLU C 1 4 ? 13.807 116.906 0.147 1.00 16.10 4 GLU C C 1
ATOM 6101 O O . GLU C 1 4 ? 14.886 116.949 0.734 1.00 16.25 4 GLU C O 1
ATOM 6107 N N . ILE C 1 5 ? 12.670 116.436 0.660 1.00 16.23 5 ILE C N 1
ATOM 6108 C CA . ILE C 1 5 ? 12.518 115.931 2.038 1.00 16.06 5 ILE C CA 1
ATOM 6109 C C . ILE C 1 5 ? 12.459 114.396 1.983 1.00 15.56 5 ILE C C 1
ATOM 6110 O O . ILE C 1 5 ? 11.639 113.826 1.260 1.00 16.86 5 ILE C O 1
ATOM 6115 N N . PHE C 1 6 ? 13.292 113.734 2.770 1.00 14.99 6 PHE C N 1
ATOM 6116 C CA . PHE C 1 6 ? 13.385 112.272 2.761 1.00 14.66 6 PHE C CA 1
ATOM 6117 C C . PHE C 1 6 ? 12.900 111.700 4.095 1.00 14.55 6 PHE C C 1
ATOM 6118 O O . PHE C 1 6 ? 13.320 112.170 5.153 1.00 14.18 6 PHE C O 1
ATOM 6126 N N . SER C 1 7 ? 12.012 110.709 4.035 1.00 13.83 7 SER C N 1
ATOM 6127 C CA . SER C 1 7 ? 11.450 110.112 5.245 1.00 13.90 7 SER C CA 1
ATOM 6128 C C . SER C 1 7 ? 10.854 108.747 4.953 1.00 14.52 7 SER C C 1
ATOM 6129 O O . SER C 1 7 ? 10.846 108.313 3.799 1.00 14.43 7 SER C O 1
ATOM 6132 N N . TRP C 1 8 ? 10.336 108.092 5.990 1.00 14.18 8 TRP C N 1
ATOM 6133 C CA . TRP C 1 8 ? 9.517 106.900 5.770 1.00 14.38 8 TRP C CA 1
ATOM 6134 C C . TRP C 1 8 ? 8.052 107.087 6.073 1.00 14.52 8 TRP C C 1
ATOM 6135 O O . TRP C 1 8 ? 7.340 106.110 6.294 1.00 15.23 8 TRP C O 1
ATOM 6146 N N . TRP C 1 9 ? 7.572 108.330 6.004 1.00 15.27 9 TRP C N 1
ATOM 6147 C CA . TRP C 1 9 ? 6.178 108.629 6.307 1.00 15.68 9 TRP C CA 1
ATOM 6148 C C . TRP C 1 9 ? 5.294 108.545 5.058 1.00 17.05 9 TRP C C 1
ATOM 6149 O O . TRP C 1 9 ? 4.666 109.527 4.625 1.00 17.52 9 TRP C O 1
ATOM 6160 N N . ALA C 1 10 ? 5.266 107.346 4.496 1.00 17.81 10 ALA C N 1
ATOM 6161 C CA . ALA C 1 10 ? 4.483 107.032 3.303 1.00 18.19 10 ALA C CA 1
ATOM 6162 C C . ALA C 1 10 ? 3.090 106.538 3.706 1.00 19.15 10 ALA C C 1
ATOM 6163 O O . ALA C 1 10 ? 2.858 106.100 4.841 1.00 18.91 10 ALA C O 1
ATOM 6165 N N . GLY C 1 11 ? 2.161 106.593 2.753 1.00 19.89 11 GLY C N 1
ATOM 6166 C CA . GLY C 1 11 ? 0.830 106.075 2.972 1.00 19.51 11 GLY C CA 1
ATOM 6167 C C . GLY C 1 11 ? 0.136 106.663 4.179 1.00 19.55 11 GLY C C 1
ATOM 6168 O O . GLY C 1 11 ? 0.139 107.899 4.372 1.00 19.54 11 GLY C O 1
ATOM 6169 N N . ASP C 1 12 ? -0.442 105.804 5.020 1.00 19.08 12 ASP C N 1
ATOM 6170 C CA . ASP C 1 12 ? -1.208 106.293 6.162 1.00 19.32 12 ASP C CA 1
ATOM 6171 C C . ASP C 1 12 ? -0.340 106.899 7.274 1.00 18.86 12 ASP C C 1
ATOM 6172 O O . ASP C 1 12 ? -0.863 107.445 8.239 1.00 18.93 12 ASP C O 1
ATOM 6177 N N . GLU C 1 13 ? 0.986 106.818 7.124 1.00 18.34 13 GLU C N 1
ATOM 6178 C CA . GLU C 1 13 ? 1.902 107.559 8.003 1.00 18.07 13 GLU C CA 1
ATOM 6179 C C . GLU C 1 13 ? 2.151 109.002 7.536 1.00 18.63 13 GLU C C 1
ATOM 6180 O O . GLU C 1 13 ? 2.766 109.783 8.270 1.00 19.16 13 GLU C O 1
ATOM 6186 N N . GLY C 1 14 ? 1.671 109.339 6.335 1.00 18.53 14 GLY C N 1
ATOM 6187 C CA . GLY C 1 14 ? 1.908 110.648 5.726 1.00 19.26 14 GLY C CA 1
ATOM 6188 C C . GLY C 1 14 ? 1.104 111.879 6.140 1.00 19.54 14 GLY C C 1
ATOM 6189 O O . GLY C 1 14 ? 1.580 112.992 5.917 1.00 19.44 14 GLY C O 1
ATOM 6190 N N . PRO C 1 15 ? -0.113 111.721 6.701 1.00 20.16 15 PRO C N 1
ATOM 6191 C CA . PRO C 1 15 ? -0.915 112.936 6.990 1.00 19.79 15 PRO C CA 1
ATOM 6192 C C . PRO C 1 15 ? -0.194 114.081 7.732 1.00 19.56 15 PRO C C 1
ATOM 6193 O O . PRO C 1 15 ? -0.286 115.250 7.319 1.00 19.83 15 PRO C O 1
ATOM 6197 N N . ALA C 1 16 ? 0.507 113.756 8.810 1.00 18.88 16 ALA C N 1
ATOM 6198 C CA . ALA C 1 16 ? 1.202 114.771 9.589 1.00 18.31 16 ALA C CA 1
ATOM 6199 C C . ALA C 1 16 ? 2.264 115.500 8.738 1.00 17.89 16 ALA C C 1
ATOM 6200 O O . ALA C 1 16 ? 2.330 116.733 8.728 1.00 18.36 16 ALA C O 1
ATOM 6202 N N . LEU C 1 17 ? 3.110 114.747 8.042 1.00 17.33 17 LEU C N 1
ATOM 6203 C CA . LEU C 1 17 ? 4.136 115.351 7.202 1.00 17.47 17 LEU C CA 1
ATOM 6204 C C . LEU C 1 17 ? 3.508 116.202 6.102 1.00 17.40 17 LEU C C 1
ATOM 6205 O O . LEU C 1 17 ? 3.990 117.298 5.791 1.00 16.83 17 LEU C O 1
ATOM 6210 N N . GLU C 1 18 ? 2.455 115.670 5.497 1.00 17.52 18 GLU C N 1
ATOM 6211 C CA . GLU C 1 18 ? 1.777 116.363 4.398 1.00 19.00 18 GLU C CA 1
ATOM 6212 C C . GLU C 1 18 ? 1.228 117.715 4.867 1.00 18.72 18 GLU C C 1
ATOM 6213 O O . GLU C 1 18 ? 1.324 118.704 4.140 1.00 19.10 18 GLU C O 1
ATOM 6219 N N . ALA C 1 19 ? 0.693 117.759 6.091 1.00 18.67 19 ALA C N 1
ATOM 6220 C CA . ALA C 1 19 ? 0.245 119.032 6.700 1.00 18.96 19 ALA C CA 1
ATOM 6221 C C . ALA C 1 19 ? 1.409 119.999 6.902 1.00 19.27 19 ALA C C 1
ATOM 6222 O O . ALA C 1 19 ? 1.264 121.194 6.656 1.00 19.54 19 ALA C O 1
ATOM 6224 N N . LEU C 1 20 ? 2.551 119.485 7.351 1.00 18.73 20 LEU C N 1
ATOM 6225 C CA . LEU C 1 20 ? 3.737 120.324 7.541 1.00 18.96 20 LEU C CA 1
ATOM 6226 C C . LEU C 1 20 ? 4.235 120.884 6.201 1.00 18.72 20 LEU C C 1
ATOM 6227 O O . LEU C 1 20 ? 4.651 122.043 6.117 1.00 18.44 20 LEU C O 1
ATOM 6232 N N . ILE C 1 21 ? 4.187 120.060 5.157 1.00 18.64 21 ILE C N 1
ATOM 6233 C CA . ILE C 1 21 ? 4.593 120.480 3.815 1.00 19.04 21 ILE C CA 1
ATOM 6234 C C . ILE C 1 21 ? 3.638 121.565 3.293 1.00 19.25 21 ILE C C 1
ATOM 6235 O O . ILE C 1 21 ? 4.091 122.548 2.739 1.00 18.82 21 ILE C O 1
ATOM 6240 N N . ARG C 1 22 ? 2.334 121.379 3.481 1.00 19.63 22 ARG C N 1
ATOM 6241 C CA . ARG C 1 22 ? 1.358 122.433 3.130 1.00 20.93 22 ARG C CA 1
ATOM 6242 C C . ARG C 1 22 ? 1.679 123.767 3.808 1.00 20.61 22 ARG C C 1
ATOM 6243 O O . ARG C 1 22 ? 1.623 124.829 3.168 1.00 21.74 22 ARG C O 1
ATOM 6251 N N . LEU C 1 23 ? 2.029 123.715 5.087 1.00 20.34 23 LEU C N 1
ATOM 6252 C CA . LEU C 1 23 ? 2.379 124.919 5.842 1.00 20.40 23 LEU C CA 1
ATOM 6253 C C . LEU C 1 23 ? 3.658 125.547 5.287 1.00 19.67 23 LEU C C 1
ATOM 6254 O O . LEU C 1 23 ? 3.757 126.760 5.148 1.00 19.40 23 LEU C O 1
ATOM 6259 N N . TYR C 1 24 ? 4.632 124.713 4.932 1.00 19.26 24 TYR C N 1
ATOM 6260 C CA . TYR C 1 24 ? 5.872 125.207 4.341 1.00 20.17 24 TYR C CA 1
ATOM 6261 C C . TYR C 1 24 ? 5.570 125.958 3.049 1.00 20.80 24 TYR C C 1
ATOM 6262 O O . TYR C 1 24 ? 6.132 127.022 2.807 1.00 20.99 24 TYR C O 1
ATOM 6271 N N . LYS C 1 25 ? 4.729 125.368 2.208 1.00 21.94 25 LYS C N 1
ATOM 6272 C CA . LYS C 1 25 ? 4.377 125.973 0.917 1.00 23.50 25 LYS C CA 1
ATOM 6273 C C . LYS C 1 25 ? 3.621 127.293 1.107 1.00 24.49 25 LYS C C 1
ATOM 6274 O O . LYS C 1 25 ? 3.818 128.223 0.331 1.00 24.59 25 LYS C O 1
ATOM 6280 N N . GLN C 1 26 ? 2.774 127.385 2.129 1.00 25.19 26 GLN C N 1
ATOM 6281 C CA . GLN C 1 26 ? 2.149 128.675 2.477 1.00 26.84 26 GLN C CA 1
ATOM 6282 C C . GLN C 1 26 ? 3.162 129.736 2.859 1.00 27.04 26 GLN C C 1
ATOM 6283 O O . GLN C 1 26 ? 2.971 130.911 2.541 1.00 27.06 26 GLN C O 1
ATOM 6289 N N . LYS C 1 27 ? 4.212 129.341 3.582 1.00 27.54 27 LYS C N 1
ATOM 6290 C CA . LYS C 1 27 ? 5.237 130.287 4.031 1.00 28.50 27 LYS C CA 1
ATOM 6291 C C . LYS C 1 27 ? 6.293 130.568 2.952 1.00 29.29 27 LYS C C 1
ATOM 6292 O O . LYS C 1 27 ? 6.939 131.623 2.996 1.00 30.41 27 LYS C O 1
ATOM 6298 N N . TYR C 1 28 ? 6.468 129.635 2.006 1.00 29.39 28 TYR C N 1
ATOM 6299 C CA . TYR C 1 28 ? 7.441 129.758 0.885 1.00 29.28 28 TYR C CA 1
ATOM 6300 C C . TYR C 1 28 ? 6.829 129.208 -0.414 1.00 29.63 28 TYR C C 1
ATOM 6301 O O . TYR C 1 28 ? 7.193 128.124 -0.873 1.00 29.75 28 TYR C O 1
ATOM 6310 N N . PRO C 1 29 ? 5.882 129.950 -1.020 1.00 29.18 29 PRO C N 1
ATOM 6311 C CA . PRO C 1 29 ? 5.065 129.425 -2.135 1.00 28.24 29 PRO C CA 1
ATOM 6312 C C . PRO C 1 29 ? 5.765 129.110 -3.482 1.00 27.66 29 PRO C C 1
ATOM 6313 O O . PRO C 1 29 ? 5.191 128.378 -4.321 1.00 29.24 29 PRO C O 1
ATOM 6317 N N . GLY C 1 30 ? 6.961 129.642 -3.696 1.00 25.30 30 GLY C N 1
ATOM 6318 C CA . GLY C 1 30 ? 7.677 129.438 -4.957 1.00 23.99 30 GLY C CA 1
ATOM 6319 C C . GLY C 1 30 ? 8.694 128.304 -4.918 1.00 22.98 30 GLY C C 1
ATOM 6320 O O . GLY C 1 30 ? 9.558 128.226 -5.782 1.00 21.71 30 GLY C O 1
ATOM 6321 N N . VAL C 1 31 ? 8.604 127.447 -3.897 1.00 21.10 31 VAL C N 1
ATOM 6322 C CA . VAL C 1 31 ? 9.529 126.323 -3.736 1.00 20.80 31 VAL C CA 1
ATOM 6323 C C . VAL C 1 31 ? 8.783 125.019 -4.009 1.00 20.06 31 VAL C C 1
ATOM 6324 O O . VAL C 1 31 ? 7.778 124.704 -3.374 1.00 19.05 31 VAL C O 1
ATOM 6328 N N . GLU C 1 32 ? 9.264 124.267 -4.989 1.00 20.04 32 GLU C N 1
ATOM 6329 C CA . GLU C 1 32 ? 8.701 122.972 -5.297 1.00 20.66 32 GLU C CA 1
ATOM 6330 C C . GLU C 1 32 ? 9.219 121.971 -4.270 1.00 20.08 32 GLU C C 1
ATOM 6331 O O . GLU C 1 32 ? 10.429 121.836 -4.115 1.00 20.29 32 GLU C O 1
ATOM 6337 N N . VAL C 1 33 ? 8.311 121.297 -3.577 1.00 20.08 33 VAL C N 1
ATOM 6338 C CA . VAL C 1 33 ? 8.698 120.334 -2.537 1.00 19.86 33 VAL C CA 1
ATOM 6339 C C . VAL C 1 33 ? 8.561 118.914 -3.070 1.00 20.38 33 VAL C C 1
ATOM 6340 O O . VAL C 1 33 ? 7.488 118.502 -3.494 1.00 21.20 33 VAL C O 1
ATOM 6344 N N . ILE C 1 34 ? 9.668 118.181 -3.041 1.00 20.21 34 ILE C N 1
ATOM 6345 C CA . ILE C 1 34 ? 9.682 116.766 -3.395 1.00 19.83 34 ILE C CA 1
ATOM 6346 C C . ILE C 1 34 ? 9.587 115.977 -2.089 1.00 19.45 34 ILE C C 1
ATOM 6347 O O . ILE C 1 34 ? 10.466 116.073 -1.241 1.00 18.28 34 ILE C O 1
ATOM 6352 N N . ASN C 1 35 ? 8.494 115.251 -1.940 1.00 19.03 35 ASN C N 1
ATOM 6353 C CA . ASN C 1 35 ? 8.246 114.426 -0.774 1.00 18.79 35 ASN C CA 1
ATOM 6354 C C . ASN C 1 35 ? 8.764 113.011 -1.065 1.00 18.66 35 ASN C C 1
ATOM 6355 O O . ASN C 1 35 ? 8.029 112.160 -1.600 1.00 18.52 35 ASN C O 1
ATOM 6360 N N . ALA C 1 36 ? 10.041 112.795 -0.761 1.00 18.22 36 ALA C N 1
ATOM 6361 C CA . ALA C 1 36 ? 10.717 111.537 -1.075 1.00 18.30 36 ALA C CA 1
ATOM 6362 C C . ALA C 1 36 ? 10.529 110.577 0.097 1.00 19.18 36 ALA C C 1
ATOM 6363 O O . ALA C 1 36 ? 11.192 110.703 1.104 1.00 19.06 36 ALA C O 1
ATOM 6365 N N . THR C 1 37 ? 9.594 109.638 -0.036 1.00 19.59 37 THR C N 1
ATOM 6366 C CA . THR C 1 37 ? 9.399 108.634 1.006 1.00 18.70 37 THR C CA 1
ATOM 6367 C C . THR C 1 37 ? 9.908 107.274 0.573 1.00 19.29 37 THR C C 1
ATOM 6368 O O . THR C 1 37 ? 9.907 106.942 -0.619 1.00 19.96 37 THR C O 1
ATOM 6372 N N . VAL C 1 38 ? 10.336 106.477 1.550 1.00 17.29 38 VAL C N 1
ATOM 6373 C CA . VAL C 1 38 ? 10.657 105.068 1.324 1.00 17.04 38 VAL C CA 1
ATOM 6374 C C . VAL C 1 38 ? 9.836 104.255 2.306 1.00 16.59 38 VAL C C 1
ATOM 6375 O O . VAL C 1 38 ? 10.097 104.281 3.519 1.00 16.22 38 VAL C O 1
ATOM 6379 N N . THR C 1 39 ? 8.848 103.541 1.782 1.00 16.34 39 THR C N 1
ATOM 6380 C CA . THR C 1 39 ? 7.929 102.743 2.607 1.00 16.22 39 THR C CA 1
ATOM 6381 C C . THR C 1 39 ? 8.655 101.638 3.395 1.00 16.23 39 THR C C 1
ATOM 6382 O O . THR C 1 39 ? 9.478 100.896 2.856 1.00 16.51 39 THR C O 1
ATOM 6386 N N . GLY C 1 40 ? 8.347 101.548 4.690 1.00 15.77 40 GLY C N 1
ATOM 6387 C CA . GLY C 1 40 ? 8.921 100.510 5.521 1.00 15.82 40 GLY C CA 1
ATOM 6388 C C . GLY C 1 40 ? 8.858 100.941 6.972 1.00 15.91 40 GLY C C 1
ATOM 6389 O O . GLY C 1 40 ? 9.505 101.940 7.361 1.00 16.50 40 GLY C O 1
ATOM 6390 N N . GLY C 1 41 ? 8.079 100.210 7.775 1.00 15.87 41 GLY C N 1
ATOM 6391 C CA . GLY C 1 41 ? 7.925 100.558 9.184 1.00 15.51 41 GL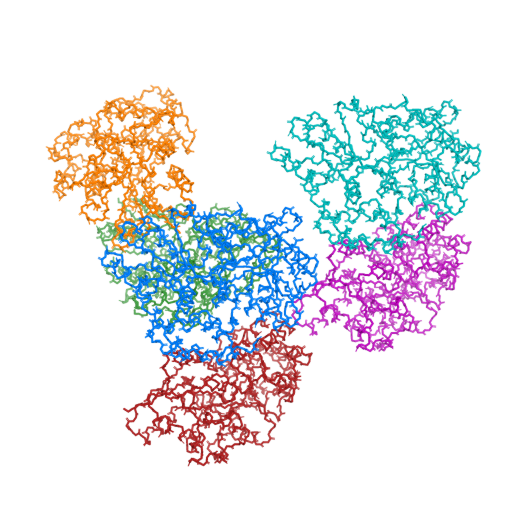Y C CA 1
ATOM 6392 C C . GLY C 1 41 ? 9.255 100.692 9.888 1.00 15.01 41 GLY C C 1
ATOM 6393 O O . GLY C 1 41 ? 10.181 99.929 9.644 1.00 15.81 41 GLY C O 1
ATOM 6394 N N . ALA C 1 42 ? 9.349 101.692 10.765 1.00 15.15 42 ALA C N 1
ATOM 6395 C CA . ALA C 1 42 ? 10.519 101.936 11.608 1.00 14.99 42 ALA C CA 1
ATOM 6396 C C . ALA C 1 42 ? 11.794 102.269 10.823 1.00 14.69 42 ALA C C 1
ATOM 6397 O O . ALA C 1 42 ? 12.870 102.277 11.375 1.00 14.83 42 ALA C O 1
ATOM 6399 N N . GLY C 1 43 ? 11.641 102.572 9.530 1.00 15.03 43 GLY C N 1
ATOM 6400 C CA . GLY C 1 43 ? 12.723 103.111 8.726 1.00 16.28 43 GLY C CA 1
ATOM 6401 C C . GLY C 1 43 ? 13.730 102.138 8.158 1.00 16.85 43 GLY C C 1
ATOM 6402 O O . GLY C 1 43 ? 14.761 102.550 7.623 1.00 16.87 43 GLY C O 1
ATOM 6403 N N . VAL C 1 44 ? 13.430 100.846 8.219 1.00 18.17 44 VAL C N 1
ATOM 6404 C CA . VAL C 1 44 ? 14.404 99.858 7.806 1.00 18.91 44 VAL C CA 1
ATOM 6405 C C . VAL C 1 44 ? 14.799 100.054 6.330 1.00 18.64 44 VAL C C 1
ATOM 6406 O O . VAL C 1 44 ? 15.980 100.182 6.012 1.00 19.54 44 VAL C O 1
ATOM 6410 N N . ASN C 1 45 ? 13.811 100.139 5.442 1.00 17.83 45 ASN C N 1
ATOM 6411 C CA . ASN C 1 45 ? 14.099 100.370 4.017 1.00 17.50 45 ASN C CA 1
ATOM 6412 C C . ASN C 1 45 ? 14.656 101.761 3.780 1.00 16.47 45 ASN C C 1
ATOM 6413 O O . ASN C 1 45 ? 15.585 101.924 3.010 1.00 15.61 45 ASN C O 1
ATOM 6418 N N . ALA C 1 46 ? 14.108 102.772 4.469 1.00 16.04 46 ALA C N 1
ATOM 6419 C CA . ALA C 1 46 ? 14.601 104.150 4.270 1.00 16.56 46 ALA C CA 1
ATOM 6420 C C . ALA C 1 46 ? 16.088 104.268 4.588 1.00 17.05 46 ALA C C 1
ATOM 6421 O O . ALA C 1 46 ? 16.853 104.935 3.870 1.00 17.39 46 ALA C O 1
ATOM 6423 N N . ARG C 1 47 ? 16.522 103.617 5.664 1.00 16.95 47 ARG C N 1
ATOM 6424 C CA . ARG C 1 47 ? 17.936 103.639 6.035 1.00 18.30 47 ARG C CA 1
ATOM 6425 C C . ARG C 1 47 ? 18.813 103.102 4.922 1.00 17.29 47 ARG C C 1
ATOM 6426 O O . ARG C 1 47 ? 19.884 103.646 4.663 1.00 18.15 47 ARG C O 1
ATOM 6434 N N . ALA C 1 48 ? 18.375 101.991 4.318 1.00 17.17 48 ALA C N 1
ATOM 6435 C CA . ALA C 1 48 ? 19.139 101.333 3.266 1.00 16.74 48 ALA C CA 1
ATOM 6436 C C . ALA C 1 48 ? 19.216 102.194 2.009 1.00 16.37 48 ALA C C 1
ATOM 6437 O O . ALA C 1 48 ? 20.264 102.288 1.385 1.00 16.07 48 ALA C O 1
ATOM 6439 N N . VAL C 1 49 ? 18.102 102.815 1.638 1.00 15.13 49 VAL C N 1
ATOM 6440 C CA . VAL C 1 49 ? 18.104 103.732 0.491 1.00 15.58 49 VAL C CA 1
ATOM 6441 C C . VAL C 1 49 ? 19.034 104.911 0.788 1.00 16.01 49 VAL C C 1
ATOM 6442 O O . VAL C 1 49 ? 19.845 105.285 -0.037 1.00 16.34 49 VAL C O 1
ATOM 6446 N N . LEU C 1 50 ? 18.912 105.488 1.981 1.00 16.52 50 LEU C N 1
ATOM 6447 C CA . LEU C 1 50 ? 19.712 106.664 2.318 1.00 17.20 50 LEU C CA 1
ATOM 6448 C C . LEU C 1 50 ? 21.203 106.356 2.313 1.00 17.53 50 LEU C C 1
ATOM 6449 O O . LEU C 1 50 ? 22.004 107.170 1.865 1.00 17.13 50 LEU C O 1
ATOM 6454 N N . LYS C 1 51 ? 21.588 105.190 2.819 1.00 18.61 51 LYS C N 1
ATOM 6455 C CA . LYS C 1 51 ? 22.988 104.800 2.777 1.00 19.44 51 LYS C CA 1
ATOM 6456 C C . LYS C 1 51 ? 23.517 104.822 1.342 1.00 18.90 51 LYS C C 1
ATOM 6457 O O . LYS C 1 51 ? 24.569 105.401 1.055 1.00 19.12 51 LYS C O 1
ATOM 6463 N N . THR C 1 52 ? 22.767 104.220 0.423 1.00 18.65 52 THR C N 1
ATOM 6464 C CA . THR C 1 52 ? 23.151 104.230 -0.981 1.00 18.86 52 THR C CA 1
ATOM 6465 C C . THR C 1 52 ? 23.253 105.650 -1.535 1.00 18.80 52 THR C C 1
ATOM 6466 O O . THR C 1 52 ? 24.217 105.994 -2.224 1.00 18.58 52 THR C O 1
ATOM 6470 N N . ARG C 1 53 ? 22.285 106.488 -1.212 1.00 18.79 53 ARG C N 1
ATOM 6471 C CA . ARG C 1 53 ? 22.319 107.868 -1.714 1.00 19.54 53 ARG C CA 1
ATOM 6472 C C . ARG C 1 53 ? 23.503 108.656 -1.175 1.00 20.08 53 ARG C C 1
ATOM 6473 O O . ARG C 1 53 ? 24.127 109.410 -1.909 1.00 20.51 53 ARG C O 1
ATOM 6481 N N . MET C 1 54 ? 23.804 108.483 0.105 1.00 20.36 54 MET C N 1
ATOM 6482 C CA . MET C 1 54 ? 24.858 109.241 0.767 1.00 21.54 54 MET C CA 1
ATOM 6483 C C . MET C 1 54 ? 26.227 108.799 0.274 1.00 22.75 54 MET C C 1
ATOM 6484 O O . MET C 1 54 ? 27.086 109.626 0.006 1.00 23.08 54 MET C O 1
ATOM 6489 N N . LEU C 1 55 ? 26.422 107.496 0.117 1.00 23.00 55 LEU C N 1
ATOM 6490 C CA . LEU C 1 55 ? 27.683 106.982 -0.430 1.00 23.84 55 LEU C CA 1
ATOM 6491 C C . LEU C 1 55 ? 27.897 107.384 -1.883 1.00 24.06 55 LEU C C 1
ATOM 6492 O O . LEU C 1 55 ? 29.029 107.501 -2.337 1.00 25.31 55 LEU C O 1
ATOM 6497 N N . GLY C 1 56 ? 26.810 107.594 -2.604 1.00 23.96 56 GLY C N 1
ATOM 6498 C CA . GLY C 1 56 ? 26.875 108.015 -3.987 1.00 24.24 56 GLY C CA 1
ATOM 6499 C C . GLY C 1 56 ? 26.891 109.520 -4.180 1.00 24.34 56 GLY C C 1
ATOM 6500 O O . GLY C 1 56 ? 26.680 109.970 -5.294 1.00 25.42 56 GLY C O 1
ATOM 6501 N N . GLY C 1 57 ? 27.113 110.280 -3.105 1.00 24.22 57 GLY C N 1
ATOM 6502 C CA . GLY C 1 57 ? 27.156 111.753 -3.163 1.00 24.12 57 GLY C CA 1
ATOM 6503 C C . GLY C 1 57 ? 25.871 112.384 -3.654 1.00 24.34 57 GLY C C 1
ATOM 6504 O O . GLY C 1 57 ? 25.894 113.420 -4.335 1.00 25.52 57 GLY C O 1
ATOM 6505 N N . ASP C 1 58 ? 24.739 111.772 -3.290 1.00 23.73 58 ASP C N 1
ATOM 6506 C CA . ASP C 1 58 ? 23.414 112.243 -3.689 1.00 22.35 58 ASP C CA 1
ATOM 6507 C C . ASP C 1 58 ? 22.525 112.443 -2.453 1.00 21.28 58 ASP C C 1
ATOM 6508 O O . ASP C 1 58 ? 21.459 111.835 -2.349 1.00 21.56 58 ASP C O 1
ATOM 6513 N N . PRO C 1 59 ? 22.945 113.307 -1.520 1.00 20.29 59 PRO C N 1
ATOM 6514 C CA . PRO C 1 59 ? 22.119 113.513 -0.333 1.00 19.86 59 PRO C CA 1
ATOM 6515 C C . PRO C 1 59 ? 20.791 114.200 -0.677 1.00 19.23 59 PRO C C 1
ATOM 6516 O O . PRO C 1 59 ? 20.743 115.001 -1.616 1.00 18.86 59 PRO C O 1
ATOM 6520 N N . PRO C 1 60 ? 19.720 113.899 0.084 1.00 18.14 60 PRO C N 1
ATOM 6521 C CA . PRO C 1 60 ? 18.524 114.734 -0.032 1.00 17.68 60 PRO C CA 1
ATOM 6522 C C . PRO C 1 60 ? 18.816 116.023 0.716 1.00 17.18 60 PRO C C 1
ATOM 6523 O O . PRO C 1 60 ? 19.877 116.160 1.321 1.00 17.19 60 PRO C O 1
ATOM 6527 N N . ASP C 1 61 ? 17.896 116.976 0.684 1.00 16.48 61 ASP C N 1
ATOM 6528 C CA . ASP C 1 61 ? 18.161 118.241 1.366 1.00 16.72 61 ASP C CA 1
ATOM 6529 C C . ASP C 1 61 ? 18.067 118.097 2.867 1.00 16.37 61 ASP C C 1
ATOM 6530 O O . ASP C 1 61 ? 18.744 118.804 3.616 1.00 16.13 61 ASP C O 1
ATOM 6535 N N . THR C 1 62 ? 17.206 117.183 3.305 1.00 16.11 62 THR C N 1
ATOM 6536 C CA . THR C 1 62 ? 17.061 116.878 4.723 1.00 15.97 62 THR C CA 1
ATOM 6537 C C . THR C 1 62 ? 16.431 115.482 4.821 1.00 15.28 62 THR C C 1
ATOM 6538 O O . THR C 1 62 ? 15.741 115.058 3.891 1.00 15.19 62 THR C O 1
ATOM 6542 N N . PHE C 1 63 ? 16.700 114.774 5.922 1.00 14.85 63 PHE C N 1
ATOM 6543 C CA . PHE C 1 63 ? 16.126 113.457 6.115 1.00 14.71 63 PHE C CA 1
ATOM 6544 C C . PHE C 1 63 ? 15.700 113.204 7.563 1.00 14.26 63 PHE C C 1
ATOM 6545 O O . PHE C 1 63 ? 16.376 113.628 8.516 1.00 14.47 63 PHE C O 1
ATOM 6553 N N . GLN C 1 64 ? 14.573 112.504 7.690 1.00 14.49 64 GLN C N 1
ATOM 6554 C CA . GLN C 1 64 ? 14.114 111.976 8.954 1.00 14.14 64 GLN C CA 1
ATOM 6555 C C . GLN C 1 64 ? 15.198 111.106 9.575 1.00 14.20 64 GLN C C 1
ATOM 6556 O O . GLN C 1 64 ? 15.739 110.203 8.932 1.00 14.11 64 GLN C O 1
ATOM 6562 N N . VAL C 1 65 ? 15.518 111.397 10.829 1.00 14.61 65 VAL C N 1
ATOM 6563 C CA . VAL C 1 65 ? 16.567 110.667 11.554 1.00 14.68 65 VAL C CA 1
ATOM 6564 C C . VAL C 1 65 ? 16.252 110.736 13.051 1.00 14.71 65 VAL C C 1
ATOM 6565 O O . VAL C 1 65 ? 15.768 111.742 13.568 1.00 14.65 65 VAL C O 1
ATOM 6569 N N . HIS C 1 66 ? 16.461 109.618 13.743 1.00 14.48 66 HIS C N 1
ATOM 6570 C CA . HIS C 1 66 ? 16.177 109.577 15.168 1.00 14.96 66 HIS C CA 1
ATOM 6571 C C . HIS C 1 66 ? 17.240 110.295 15.982 1.00 14.39 66 HIS C C 1
ATOM 6572 O O . HIS C 1 66 ? 18.419 110.054 15.819 1.00 15.21 66 HIS C O 1
ATOM 6579 N N . ALA C 1 67 ? 16.785 111.113 16.919 1.00 16.04 67 ALA C N 1
ATOM 6580 C CA . ALA C 1 67 ? 17.658 111.742 17.887 1.00 16.49 67 ALA C CA 1
ATOM 6581 C C . ALA C 1 67 ? 18.334 110.674 18.747 1.00 17.20 67 ALA C C 1
ATOM 6582 O O . ALA C 1 67 ? 17.702 109.662 19.117 1.00 16.38 67 ALA C O 1
ATOM 6584 N N . GLY C 1 68 ? 19.606 110.912 19.058 1.00 17.78 68 GLY C N 1
ATOM 6585 C CA . GLY C 1 68 ? 20.372 110.015 19.913 1.00 17.90 68 GLY C CA 1
ATOM 6586 C C . GLY C 1 68 ? 21.448 109.289 19.152 1.00 18.30 68 GLY C C 1
ATOM 6587 O O . GLY C 1 68 ? 21.986 109.770 18.159 1.00 17.72 68 GLY C O 1
ATOM 6588 N N . MET C 1 69 ? 21.763 108.080 19.608 1.00 19.09 69 MET C N 1
ATOM 6589 C CA . MET C 1 69 ? 22.893 107.338 19.057 1.00 20.64 69 MET C CA 1
ATOM 6590 C C . MET C 1 69 ? 22.776 107.012 17.583 1.00 20.28 69 MET C C 1
ATOM 6591 O O . MET C 1 69 ? 23.785 106.875 16.878 1.00 20.99 69 MET C O 1
ATOM 6596 N N . GLU C 1 70 ? 21.552 106.867 17.099 1.00 20.74 70 GLU C N 1
ATOM 6597 C CA . GLU C 1 70 ? 21.381 106.621 15.688 1.00 20.96 70 GLU C CA 1
ATOM 6598 C C . GLU C 1 70 ? 21.954 107.789 14.878 1.00 20.79 70 GLU C C 1
ATOM 6599 O O . GLU C 1 70 ? 22.778 107.596 13.991 1.00 22.17 70 GLU C O 1
ATOM 6605 N N . LEU C 1 71 ? 21.494 108.996 15.188 1.00 20.74 71 LEU C N 1
ATOM 6606 C CA . LEU C 1 71 ? 22.004 110.220 14.547 1.00 21.01 71 LEU C CA 1
ATOM 6607 C C . LEU C 1 71 ? 23.519 110.389 14.691 1.00 20.45 71 LEU C C 1
ATOM 6608 O O . LEU C 1 71 ? 24.263 110.531 13.714 1.00 20.14 71 LEU C O 1
ATOM 6613 N N . ILE C 1 72 ? 23.964 110.343 15.937 1.00 20.72 72 ILE C N 1
ATOM 6614 C CA . ILE C 1 72 ? 25.342 110.690 16.258 1.00 21.04 72 ILE C CA 1
ATOM 6615 C C . ILE C 1 72 ? 26.305 109.646 15.702 1.00 21.09 72 ILE C C 1
ATOM 6616 O O . ILE C 1 72 ? 27.277 109.969 15.039 1.00 20.90 72 ILE C O 1
ATOM 6621 N N . GLY C 1 73 ? 26.000 108.373 15.945 1.00 21.47 73 GLY C N 1
ATOM 6622 C CA . GLY C 1 73 ? 26.905 107.291 15.561 1.00 21.87 73 GLY C CA 1
ATOM 6623 C C . GLY C 1 73 ? 27.037 106.973 14.083 1.00 22.56 73 GLY C C 1
ATOM 6624 O O . GLY C 1 73 ? 28.004 106.321 13.679 1.00 24.30 73 GLY C O 1
ATOM 6625 N N . THR C 1 74 ? 26.065 107.378 13.268 1.00 22.09 74 THR C N 1
ATOM 6626 C CA . THR C 1 74 ? 26.118 107.106 11.843 1.00 22.24 74 THR C CA 1
ATOM 6627 C C . THR C 1 74 ? 26.573 108.350 11.093 1.00 22.69 74 THR C C 1
ATOM 6628 O O . THR C 1 74 ? 27.612 108.339 10.445 1.00 23.75 74 THR C O 1
ATOM 6632 N N . TRP C 1 75 ? 25.815 109.429 11.235 1.00 23.20 75 TRP C N 1
ATOM 6633 C CA . TRP C 1 75 ? 25.992 110.620 10.390 1.00 23.86 75 TRP C CA 1
ATOM 6634 C C . TRP C 1 75 ? 26.977 111.653 10.900 1.00 23.28 75 TRP C C 1
ATOM 6635 O O . TRP C 1 75 ? 27.736 112.218 10.113 1.00 23.56 75 TRP C O 1
ATOM 6646 N N . VAL C 1 76 ? 26.931 111.921 12.193 1.00 23.74 76 VAL C N 1
ATOM 6647 C CA . VAL C 1 76 ? 27.734 112.975 12.774 1.00 24.17 76 VAL C CA 1
ATOM 6648 C C . VAL C 1 76 ? 29.195 112.514 12.842 1.00 24.84 76 VAL C C 1
ATOM 6649 O O . VAL C 1 76 ? 30.109 113.200 12.358 1.00 24.33 76 VAL C O 1
ATOM 6653 N N . VAL C 1 77 ? 29.413 111.315 13.370 1.00 25.33 77 VAL C N 1
ATOM 6654 C CA . VAL C 1 77 ? 30.762 110.769 13.439 1.00 25.29 77 VAL C CA 1
ATOM 6655 C C . VAL C 1 77 ? 31.399 110.612 12.050 1.00 25.16 77 VAL C C 1
ATOM 6656 O O . VAL C 1 77 ? 32.624 110.711 11.928 1.00 25.11 77 VAL C O 1
ATOM 6660 N N . ALA C 1 78 ? 30.586 110.383 11.018 1.00 24.66 78 ALA C N 1
ATOM 6661 C CA . ALA C 1 78 ? 31.070 110.290 9.649 1.00 25.07 78 ALA C CA 1
ATOM 6662 C C . ALA C 1 78 ? 31.306 111.665 9.006 1.00 24.83 78 ALA C C 1
ATOM 6663 O O . ALA C 1 78 ? 31.654 111.732 7.825 1.00 23.82 78 ALA C O 1
ATOM 6665 N N . ASN C 1 79 ? 31.086 112.731 9.779 1.00 25.47 79 ASN C N 1
ATOM 6666 C CA . ASN C 1 79 ? 31.309 114.116 9.321 1.00 25.12 79 ASN C CA 1
ATOM 6667 C C . ASN C 1 79 ? 30.447 114.498 8.107 1.00 24.89 79 ASN C C 1
ATOM 6668 O O . ASN C 1 79 ? 30.900 115.208 7.213 1.00 24.98 79 ASN C O 1
ATOM 6673 N N . ARG C 1 80 ? 29.210 114.010 8.076 1.00 24.35 80 ARG C N 1
ATOM 6674 C CA . ARG C 1 80 ? 28.306 114.214 6.944 1.00 24.29 80 ARG C CA 1
ATOM 6675 C C . ARG C 1 80 ? 27.240 115.269 7.200 1.00 23.41 80 ARG C C 1
ATOM 6676 O O . ARG C 1 80 ? 26.487 115.598 6.282 1.00 23.78 80 ARG C O 1
ATOM 6684 N N . MET C 1 81 ? 27.163 115.768 8.426 1.00 22.57 81 MET C N 1
ATOM 6685 C CA . MET C 1 81 ? 26.123 116.708 8.819 1.00 22.91 81 MET C CA 1
ATOM 6686 C C . MET C 1 81 ? 26.691 118.090 9.149 1.00 22.93 81 MET C C 1
ATOM 6687 O O . MET C 1 81 ? 27.808 118.215 9.658 1.00 22.94 81 MET C O 1
ATOM 6692 N N . GLU C 1 82 ? 25.900 119.133 8.886 1.00 22.78 82 GLU C N 1
ATOM 6693 C CA . GLU C 1 82 ? 26.262 120.481 9.335 1.00 22.85 82 GLU C CA 1
ATOM 6694 C C . GLU C 1 82 ? 25.864 120.706 10.792 1.00 22.70 82 GLU C C 1
ATOM 6695 O O . GLU C 1 82 ? 24.819 120.219 11.246 1.00 21.82 82 GLU C O 1
ATOM 6701 N N . ASP C 1 83 ? 26.693 121.456 11.518 1.00 23.11 83 ASP C N 1
ATOM 6702 C CA . ASP C 1 83 ? 26.417 121.864 12.878 1.00 23.22 83 ASP C CA 1
ATOM 6703 C C . ASP C 1 83 ? 25.355 122.948 12.843 1.00 23.45 83 ASP C C 1
ATOM 6704 O O . ASP C 1 83 ? 25.502 123.952 12.125 1.00 23.23 83 ASP C O 1
ATOM 6709 N N . LEU C 1 84 ? 24.294 122.748 13.626 1.00 22.96 84 LEU C N 1
ATOM 6710 C CA . LEU C 1 84 ? 23.145 123.665 13.671 1.00 23.32 84 LEU C CA 1
ATOM 6711 C C . LEU C 1 84 ? 23.132 124.566 14.914 1.00 23.09 84 LEU C C 1
ATOM 6712 O O . LEU C 1 84 ? 22.112 125.188 15.211 1.00 22.90 84 LEU C O 1
ATOM 6717 N N . SER C 1 85 ? 24.254 124.623 15.638 1.00 23.60 85 SER C N 1
ATOM 6718 C CA . SER C 1 85 ? 24.355 125.424 16.869 1.00 24.37 85 SER C CA 1
ATOM 6719 C C . SER C 1 85 ? 23.866 126.873 16.678 1.00 24.11 85 SER C C 1
ATOM 6720 O O . SER C 1 85 ? 23.049 127.377 17.455 1.00 25.08 85 SER C O 1
ATOM 6723 N N . ALA C 1 86 ? 24.361 127.523 15.637 1.00 24.54 86 ALA C N 1
ATOM 6724 C CA . ALA C 1 86 ? 23.969 128.916 15.360 1.00 24.45 86 ALA C CA 1
ATOM 6725 C C . ALA C 1 86 ? 22.473 129.005 15.110 1.00 23.83 86 ALA C C 1
ATOM 6726 O O . ALA C 1 86 ? 21.798 129.886 15.639 1.00 24.12 86 ALA C O 1
ATOM 6728 N N . LEU C 1 87 ? 21.955 128.072 14.311 1.00 23.10 87 LEU C N 1
ATOM 6729 C CA . LEU C 1 87 ? 20.534 128.045 14.000 1.00 22.41 87 LEU C CA 1
ATOM 6730 C C . LEU C 1 87 ? 19.695 127.927 15.258 1.00 21.39 87 LEU C C 1
ATOM 6731 O O . LEU C 1 87 ? 18.707 128.646 15.441 1.00 20.51 87 LEU C O 1
ATOM 6736 N N . PHE C 1 88 ? 20.082 127.013 16.146 1.00 20.99 88 PHE C N 1
ATOM 6737 C CA . PHE C 1 88 ? 19.372 126.846 17.410 1.00 21.18 88 PHE C CA 1
ATOM 6738 C C . PHE C 1 88 ? 19.310 128.155 18.193 1.00 20.86 88 PHE C C 1
ATOM 6739 O O . PHE C 1 88 ? 18.269 128.528 18.712 1.00 20.09 88 PHE C O 1
ATOM 6747 N N . ARG C 1 89 ? 20.446 128.837 18.260 1.00 21.85 89 ARG C N 1
ATOM 6748 C CA . ARG C 1 89 ? 20.501 130.081 19.021 1.00 22.29 89 ARG C CA 1
ATOM 6749 C C . ARG C 1 89 ? 19.696 131.185 18.335 1.00 21.55 89 ARG C C 1
ATOM 6750 O O . ARG C 1 89 ? 18.949 131.891 19.001 1.00 21.06 89 ARG C O 1
ATOM 6758 N N . GLN C 1 90 ? 19.801 131.289 17.007 1.00 21.85 90 GLN C N 1
ATOM 6759 C CA . GLN C 1 90 ? 19.015 132.284 16.261 1.00 22.26 90 GLN C CA 1
ATOM 6760 C C . GLN C 1 90 ? 17.518 132.111 16.453 1.00 22.00 90 GLN C C 1
ATOM 6761 O O . GLN C 1 90 ? 16.753 133.075 16.431 1.00 21.24 90 GLN C O 1
ATOM 6767 N N . GLU C 1 91 ? 17.090 130.855 16.618 1.00 21.59 91 GLU C N 1
ATOM 6768 C CA . GLU C 1 91 ? 15.676 130.542 16.735 1.00 21.42 91 GLU C CA 1
ATOM 6769 C C . GLU C 1 91 ? 15.171 130.474 18.174 1.00 21.52 91 GLU C C 1
ATOM 6770 O O . GLU C 1 91 ? 13.983 130.276 18.404 1.00 21.75 91 GLU C O 1
ATOM 6776 N N . GLY C 1 92 ? 16.061 130.652 19.155 1.00 21.97 92 GLY C N 1
ATOM 6777 C CA . GLY C 1 92 ? 15.671 130.571 20.551 1.00 21.92 92 GLY C CA 1
ATOM 6778 C C . GLY C 1 92 ? 15.341 129.159 21.014 1.00 22.30 92 GLY C C 1
ATOM 6779 O O . GLY C 1 92 ? 14.583 128.966 21.980 1.00 23.62 92 GLY C O 1
ATOM 6780 N N . TRP C 1 93 ? 15.914 128.162 20.340 1.00 21.93 93 TRP C N 1
ATOM 6781 C CA . TRP C 1 93 ? 15.551 126.758 20.604 1.00 21.89 93 TRP C CA 1
ATOM 6782 C C . TRP C 1 93 ? 16.211 126.147 21.842 1.00 22.42 93 TRP C C 1
ATOM 6783 O O . TRP C 1 93 ? 15.738 125.127 22.347 1.00 22.58 93 TRP C O 1
ATOM 6794 N N . LEU C 1 94 ? 17.280 126.755 22.360 1.00 23.62 94 LEU C N 1
ATOM 6795 C CA . LEU C 1 94 ? 17.862 126.264 23.617 1.00 24.54 94 LEU C CA 1
ATOM 6796 C C . LEU C 1 94 ? 16.889 126.438 24.797 1.00 25.20 94 LEU C C 1
ATOM 6797 O O . LEU C 1 94 ? 16.966 125.712 25.781 1.00 26.23 94 LEU C O 1
ATOM 6802 N N . GLN C 1 95 ? 15.972 127.395 24.692 1.00 25.85 95 GLN C N 1
ATOM 6803 C CA . GLN C 1 95 ? 14.929 127.599 25.691 1.00 26.36 95 GLN C CA 1
ATOM 6804 C C . GLN C 1 95 ? 13.658 126.837 25.342 1.00 26.61 95 GLN C C 1
ATOM 6805 O O . GLN C 1 95 ? 12.793 126.667 26.192 1.00 27.29 95 GLN C O 1
ATOM 6811 N N . ALA C 1 96 ? 13.530 126.409 24.082 1.00 26.23 96 ALA C N 1
ATOM 6812 C CA . ALA C 1 96 ? 12.296 125.823 23.596 1.00 25.61 96 ALA C CA 1
ATOM 6813 C C . ALA C 1 96 ? 12.227 124.299 23.742 1.00 25.37 96 ALA C C 1
ATOM 6814 O O . ALA C 1 96 ? 11.131 123.759 23.744 1.00 25.03 96 ALA C O 1
ATOM 6816 N N . PHE C 1 97 ? 13.379 123.631 23.829 1.00 25.02 97 PHE C N 1
ATOM 6817 C CA . PHE C 1 97 ? 13.423 122.165 23.998 1.00 25.70 97 PHE C CA 1
ATOM 6818 C C . PHE C 1 97 ? 13.968 121.793 25.382 1.00 26.39 97 PHE C C 1
ATOM 6819 O O . PHE C 1 97 ? 14.802 122.516 25.908 1.00 27.16 97 PHE C O 1
ATOM 6827 N N . PRO C 1 98 ? 13.496 120.665 25.967 1.00 27.54 98 PRO C N 1
ATOM 6828 C CA . PRO C 1 98 ? 14.090 120.141 27.210 1.00 27.56 98 PRO C CA 1
ATOM 6829 C C . PRO C 1 98 ? 15.587 119.820 27.060 1.00 28.15 98 PRO C C 1
ATOM 6830 O O . PRO C 1 98 ? 16.019 119.350 26.011 1.00 27.35 98 PRO C O 1
ATOM 6834 N N . LYS C 1 99 ? 16.367 120.081 28.110 1.00 28.09 99 LYS C N 1
ATOM 6835 C CA . LYS C 1 99 ? 17.818 119.869 28.100 1.00 29.10 99 LYS C CA 1
ATOM 6836 C C . LYS C 1 99 ? 18.219 118.438 27.715 1.00 28.33 99 LYS C C 1
ATOM 6837 O O . LYS C 1 99 ? 19.222 118.217 27.033 1.00 28.95 99 LYS C O 1
ATOM 6843 N N . GLY C 1 100 ? 17.433 117.464 28.151 1.00 27.73 100 GLY C N 1
ATOM 6844 C CA . GLY C 1 100 ? 17.752 116.070 27.892 1.00 27.18 100 GLY C CA 1
ATOM 6845 C C . GLY C 1 100 ? 17.623 115.766 26.415 1.00 26.42 100 GLY C C 1
ATOM 6846 O O . GLY C 1 100 ? 18.379 114.951 25.874 1.00 26.48 100 GLY C O 1
ATOM 6847 N N . LEU C 1 101 ? 16.682 116.450 25.763 1.00 25.36 101 LEU C N 1
ATOM 6848 C CA . LEU C 1 101 ? 16.476 116.274 24.321 1.00 24.79 101 LEU C CA 1
ATOM 6849 C C . LEU C 1 101 ? 17.615 116.924 23.560 1.00 24.40 101 LEU C C 1
ATOM 6850 O O . LEU C 1 101 ? 18.186 116.338 22.637 1.00 23.82 101 LEU C O 1
ATOM 6855 N N . ILE C 1 102 ? 17.961 118.142 23.954 1.00 24.31 102 ILE C N 1
ATOM 6856 C CA . ILE C 1 102 ? 19.145 118.797 23.420 1.00 24.73 102 ILE C CA 1
ATOM 6857 C C . ILE C 1 102 ? 20.382 117.922 23.580 1.00 23.86 102 ILE C C 1
ATOM 6858 O O . ILE C 1 102 ? 21.178 117.822 22.674 1.00 23.13 102 ILE C O 1
ATOM 6863 N N . ASP C 1 103 ? 20.533 117.262 24.724 1.00 24.22 103 ASP C N 1
ATOM 6864 C CA . ASP C 1 103 ? 21.691 116.391 24.925 1.00 24.48 103 ASP C CA 1
ATOM 6865 C C . ASP C 1 103 ? 21.747 115.267 23.889 1.00 23.48 103 ASP C C 1
ATOM 6866 O O . ASP C 1 103 ? 22.810 114.903 23.391 1.00 22.43 103 ASP C O 1
ATOM 6871 N N . LEU C 1 104 ? 20.579 114.724 23.588 1.00 23.84 104 LEU C N 1
ATOM 6872 C CA . LEU C 1 104 ? 20.435 113.619 22.652 1.00 24.45 104 LEU C CA 1
ATOM 6873 C C . LEU C 1 104 ? 20.899 113.972 21.237 1.00 24.16 104 LEU C C 1
ATOM 6874 O O . LEU C 1 104 ? 21.391 113.109 20.501 1.00 24.27 104 LEU C O 1
ATOM 6879 N N . ILE C 1 105 ? 20.740 115.241 20.856 1.00 24.10 105 ILE C N 1
ATOM 6880 C CA . ILE C 1 105 ? 21.147 115.722 19.512 1.00 24.40 105 ILE C CA 1
ATOM 6881 C C . ILE C 1 105 ? 22.477 116.491 19.483 1.00 24.54 105 ILE C C 1
ATOM 6882 O O . ILE C 1 105 ? 22.843 117.070 18.447 1.00 24.26 105 ILE C O 1
ATOM 6887 N N . SER C 1 106 ? 23.200 116.482 20.608 1.00 24.90 106 SER C N 1
ATOM 6888 C CA . SER C 1 106 ? 24.456 117.221 20.744 1.00 25.65 106 SER C CA 1
ATOM 6889 C C . SER C 1 106 ? 25.649 116.275 20.817 1.00 26.39 106 SER C C 1
ATOM 6890 O O . SER C 1 106 ? 25.547 115.195 21.416 1.00 26.49 106 SER C O 1
ATOM 6893 N N . TYR C 1 107 ? 26.771 116.692 20.233 1.00 27.07 107 TYR C N 1
ATOM 6894 C CA . TYR C 1 107 ? 28.002 115.904 20.227 1.00 27.86 107 TYR C CA 1
ATOM 6895 C C . TYR C 1 107 ? 29.199 116.796 19.919 1.00 28.23 107 TYR C C 1
ATOM 6896 O O . TYR C 1 107 ? 29.151 117.598 18.986 1.00 27.56 107 TYR C O 1
ATOM 6905 N N . LYS C 1 108 ? 30.264 116.648 20.716 1.00 28.92 108 LYS C N 1
ATOM 6906 C CA . LYS C 1 108 ? 31.524 117.376 20.530 1.00 29.39 108 LYS C CA 1
ATOM 6907 C C . LYS C 1 108 ? 31.291 118.869 20.253 1.00 29.10 108 LYS C C 1
ATOM 6908 O O . LYS C 1 108 ? 31.886 119.450 19.339 1.00 29.70 108 LYS C O 1
ATOM 6914 N N . GLY C 1 109 ? 30.404 119.468 21.039 1.00 28.70 109 GLY C N 1
ATOM 6915 C CA . GLY C 1 109 ? 30.119 120.899 20.958 1.00 28.39 109 GLY C CA 1
ATOM 6916 C C . GLY C 1 109 ? 29.077 121.317 19.943 1.00 28.71 109 GLY C C 1
ATOM 6917 O O . GLY C 1 109 ? 28.568 122.453 20.011 1.00 29.52 109 GLY C O 1
ATOM 6918 N N . GLY C 1 110 ? 28.758 120.420 19.003 1.00 27.41 110 GLY C N 1
ATOM 6919 C CA . GLY C 1 110 ? 27.747 120.688 17.988 1.00 26.11 110 GLY C CA 1
ATOM 6920 C C . GLY C 1 110 ? 26.353 120.236 18.394 1.00 25.38 110 GLY C C 1
ATOM 6921 O O . GLY C 1 110 ? 26.179 119.498 19.360 1.00 25.28 110 GLY C O 1
ATOM 6922 N N . ILE C 1 111 ? 25.361 120.733 17.658 1.00 24.17 111 ILE C N 1
ATOM 6923 C CA . ILE C 1 111 ? 23.957 120.301 17.748 1.00 23.32 111 ILE C CA 1
ATOM 6924 C C . ILE C 1 111 ? 23.584 119.934 16.313 1.00 22.43 111 ILE C C 1
ATOM 6925 O O . ILE C 1 111 ? 23.826 120.730 15.386 1.00 21.78 111 ILE C O 1
ATOM 6930 N N . TRP C 1 112 ? 23.036 118.732 16.105 1.00 20.90 112 TRP C N 1
ATOM 6931 C CA . TRP C 1 112 ? 23.110 118.097 14.785 1.00 20.05 112 TRP C CA 1
ATOM 6932 C C . TRP C 1 112 ? 21.800 117.813 14.046 1.00 18.20 112 TRP C C 1
ATOM 6933 O O . TRP C 1 112 ? 21.829 117.372 12.910 1.00 18.15 112 TRP C O 1
ATOM 6944 N N . SER C 1 113 ? 20.674 118.051 14.691 1.00 18.00 113 SER C N 1
ATOM 6945 C CA . SER C 1 113 ? 19.366 117.892 14.052 1.00 18.03 113 SER C CA 1
ATOM 6946 C C . SER C 1 113 ? 18.323 118.663 14.827 1.00 17.71 113 SER C C 1
ATOM 6947 O O . SER C 1 113 ? 18.577 119.125 15.928 1.00 18.31 113 SER C O 1
ATOM 6950 N N . VAL C 1 114 ? 17.147 118.808 14.231 1.00 16.77 114 VAL C N 1
ATOM 6951 C CA . VAL C 1 114 ? 16.059 119.548 14.834 1.00 16.61 114 VAL C CA 1
ATOM 6952 C C . VAL C 1 114 ? 14.905 118.595 15.142 1.00 16.95 114 VAL C C 1
ATOM 6953 O O . VAL C 1 114 ? 14.316 118.035 14.210 1.00 15.66 114 VAL C O 1
ATOM 6957 N N . PRO C 1 115 ? 14.560 118.411 16.437 1.00 17.44 115 PRO C N 1
ATOM 6958 C CA . PRO C 1 115 ? 13.473 117.493 16.763 1.00 17.53 115 PRO C CA 1
ATOM 6959 C C . PRO C 1 115 ? 12.121 118.082 16.395 1.00 17.31 115 PRO C C 1
ATOM 6960 O O . PRO C 1 115 ? 11.875 119.250 16.674 1.00 17.32 115 PRO C O 1
ATOM 6964 N N . VAL C 1 116 ? 11.252 117.277 15.783 1.00 16.88 116 VAL C N 1
ATOM 6965 C CA . VAL C 1 116 ? 9.926 117.711 15.391 1.00 16.88 116 VAL C CA 1
ATOM 6966 C C . VAL C 1 116 ? 8.863 117.184 16.341 1.00 16.89 116 VAL C C 1
ATOM 6967 O O . VAL C 1 116 ? 7.759 117.679 16.373 1.00 17.53 116 VAL C O 1
ATOM 6971 N N . ASN C 1 117 ? 9.188 116.137 17.092 1.00 16.95 117 ASN C N 1
ATOM 6972 C CA . ASN C 1 117 ? 8.205 115.497 17.948 1.00 16.43 117 ASN C CA 1
ATOM 6973 C C . ASN C 1 117 ? 8.871 114.685 19.061 1.00 16.11 117 ASN C C 1
ATOM 6974 O O . ASN C 1 117 ? 10.090 114.654 19.185 1.00 16.74 117 ASN C O 1
ATOM 6979 N N . ILE C 1 118 ? 8.020 114.077 19.879 1.00 16.69 118 ILE C N 1
ATOM 6980 C CA . ILE C 1 118 ? 8.394 113.052 20.850 1.00 16.68 118 ILE C CA 1
ATOM 6981 C C . ILE C 1 118 ? 7.354 111.941 20.690 1.00 16.56 118 ILE C C 1
ATOM 6982 O O . ILE C 1 118 ? 6.156 112.191 20.722 1.00 16.02 118 ILE C O 1
ATOM 6987 N N . HIS C 1 119 ? 7.825 110.718 20.435 1.00 15.69 119 HIS C N 1
ATOM 6988 C CA . HIS C 1 119 ? 6.968 109.558 20.437 1.00 16.06 119 HIS C CA 1
ATOM 6989 C C . HIS C 1 119 ? 7.294 108.724 21.687 1.00 15.59 119 HIS C C 1
ATOM 6990 O O . HIS C 1 119 ? 8.411 108.752 22.180 1.00 15.89 119 HIS C O 1
ATOM 6997 N N . ARG C 1 120 ? 6.320 107.933 22.120 1.00 17.10 120 ARG C N 1
ATOM 6998 C CA . ARG C 1 120 ? 6.499 107.022 23.235 1.00 17.05 120 ARG C CA 1
ATOM 6999 C C . ARG C 1 120 ? 6.433 105.605 22.704 1.00 16.38 120 ARG C C 1
ATOM 7000 O O . ARG C 1 120 ? 5.510 105.263 21.973 1.00 15.84 120 ARG C O 1
ATOM 7008 N N . SER C 1 121 ? 7.407 104.797 23.103 1.00 16.84 121 SER C N 1
ATOM 7009 C CA . SER C 1 121 ? 7.486 103.397 22.674 1.00 16.99 121 SER C CA 1
ATOM 7010 C C . SER C 1 121 ? 6.560 102.508 23.486 1.00 17.85 121 SER C C 1
ATOM 7011 O O . SER C 1 121 ? 5.844 101.653 22.938 1.00 16.86 121 SER C O 1
ATOM 7014 N N . ASN C 1 122 ? 6.577 102.711 24.803 1.00 18.45 122 ASN C N 1
ATOM 7015 C CA . ASN C 1 122 ? 5.974 101.750 25.720 1.00 19.24 122 ASN C CA 1
ATOM 7016 C C . ASN C 1 122 ? 4.507 102.018 26.008 1.00 19.97 122 ASN C C 1
ATOM 7017 O O . ASN C 1 122 ? 4.151 102.354 27.145 1.00 20.20 122 ASN C O 1
ATOM 7022 N N . VAL C 1 123 ? 3.664 101.846 24.989 1.00 20.00 123 VAL C N 1
ATOM 7023 C CA . VAL C 1 123 ? 2.219 101.984 25.125 1.00 20.83 123 VAL C CA 1
ATOM 7024 C C . VAL C 1 123 ? 1.519 100.694 24.737 1.00 21.38 123 VAL C C 1
ATOM 7025 O O . VAL C 1 123 ? 1.857 100.046 23.726 1.00 20.16 123 VAL C O 1
ATOM 7029 N N . MET C 1 124 ? 0.553 100.321 25.572 1.00 21.18 124 MET C N 1
ATOM 7030 C CA . MET C 1 124 ? -0.345 99.218 25.331 1.00 22.19 124 MET C CA 1
ATOM 7031 C C . MET C 1 124 ? -1.697 99.758 24.927 1.00 22.45 124 MET C C 1
ATOM 7032 O O . MET C 1 124 ? -2.262 100.569 25.669 1.00 22.59 124 MET C O 1
ATOM 7037 N N . TRP C 1 125 ? -2.205 99.280 23.787 1.00 22.76 125 TRP C N 1
ATOM 7038 C CA . TRP C 1 125 ? -3.474 99.693 23.190 1.00 23.45 125 TRP C CA 1
ATOM 7039 C C . TRP C 1 125 ? -4.510 98.584 23.341 1.00 24.84 125 TRP C C 1
ATOM 7040 O O . TRP C 1 125 ? -4.188 97.396 23.259 1.00 24.26 125 TRP C O 1
ATOM 7051 N N . TYR C 1 126 ? -5.758 98.992 23.543 1.00 25.83 126 TYR C N 1
ATOM 7052 C CA . TYR C 1 126 ? -6.860 98.065 23.766 1.00 26.84 126 TYR C CA 1
ATOM 7053 C C . TYR C 1 126 ? -8.174 98.804 23.532 1.00 27.54 126 TYR C C 1
ATOM 7054 O O . TYR C 1 126 ? -8.182 100.035 23.476 1.00 27.08 126 TYR C O 1
ATOM 7063 N N . LEU C 1 127 ? -9.264 98.057 23.356 1.00 28.33 127 LEU C N 1
ATOM 7064 C CA . LEU C 1 127 ? -10.609 98.642 23.258 1.00 29.28 127 LEU C CA 1
ATOM 7065 C C . LEU C 1 127 ? -11.320 98.438 24.610 1.00 30.33 127 LEU C C 1
ATOM 7066 O O . LEU C 1 127 ? -11.480 97.298 25.062 1.00 30.00 127 LEU C O 1
ATOM 7071 N N . PRO C 1 128 ? -11.721 99.539 25.274 1.00 31.24 128 PRO C N 1
ATOM 7072 C CA . PRO C 1 128 ? -12.467 99.408 26.542 1.00 31.84 128 PRO C CA 1
ATOM 7073 C C . PRO C 1 128 ? -13.706 98.505 26.440 1.00 32.31 128 PRO C C 1
ATOM 7074 O O . PRO C 1 128 ? -13.951 97.702 27.340 1.00 32.52 128 PRO C O 1
ATOM 7078 N N . ALA C 1 129 ? -14.462 98.636 25.347 1.00 33.18 129 ALA C N 1
ATOM 7079 C CA . ALA C 1 129 ? -15.685 97.837 25.127 1.00 33.61 129 ALA C CA 1
ATOM 7080 C C . ALA C 1 129 ? -15.422 96.328 25.072 1.00 34.37 129 ALA C C 1
ATOM 7081 O O . ALA C 1 129 ? -16.253 95.508 25.521 1.00 34.12 129 ALA C O 1
ATOM 7083 N N . LYS C 1 130 ? -14.285 95.963 24.486 1.00 34.40 130 LYS C N 1
ATOM 7084 C CA . LYS C 1 130 ? -13.923 94.561 24.347 1.00 34.59 130 LYS C CA 1
ATOM 7085 C C . LYS C 1 130 ? -13.490 93.986 25.678 1.00 34.45 130 LYS C C 1
ATOM 7086 O O . LYS C 1 130 ? -13.948 92.915 26.058 1.00 34.52 130 LYS C O 1
ATOM 7092 N N . LEU C 1 131 ? -12.634 94.696 26.401 1.00 34.95 131 LEU C N 1
ATOM 7093 C CA . LEU C 1 131 ? -12.187 94.223 27.708 1.00 35.65 131 LEU C CA 1
ATOM 7094 C C . LEU C 1 131 ? -13.365 94.068 28.678 1.00 36.41 131 LEU C C 1
ATOM 7095 O O . LEU C 1 131 ? -13.438 93.079 29.408 1.00 36.19 131 LEU C O 1
ATOM 7100 N N . LYS C 1 132 ? -14.279 95.042 28.674 1.00 37.13 132 LYS C N 1
ATOM 7101 C CA . LYS C 1 132 ? -15.490 94.942 29.498 1.00 37.69 132 LYS C CA 1
ATOM 7102 C C . LYS C 1 132 ? -16.378 93.767 29.074 1.00 37.74 132 LYS C C 1
ATOM 7103 O O . LYS C 1 132 ? -16.862 93.034 29.931 1.00 38.29 132 LYS C O 1
ATOM 7109 N N . GLY C 1 133 ? -16.554 93.563 27.771 1.00 37.69 133 GLY C N 1
ATOM 7110 C CA . GLY C 1 133 ? -17.275 92.393 27.256 1.00 37.56 133 GLY C CA 1
ATOM 7111 C C . GLY C 1 133 ? -16.636 91.031 27.546 1.00 37.87 133 GLY C C 1
ATOM 7112 O O . GLY C 1 133 ? -17.319 89.994 27.472 1.00 38.25 133 GLY C O 1
ATOM 7113 N N . TRP C 1 134 ? -15.330 91.026 27.837 1.00 37.38 134 TRP C N 1
ATOM 7114 C CA . TRP C 1 134 ? -14.575 89.812 28.200 1.00 36.88 134 TRP C CA 1
ATOM 7115 C C . TRP C 1 134 ? -14.387 89.719 29.707 1.00 36.79 134 TRP C C 1
ATOM 7116 O O . TRP C 1 134 ? -13.876 88.723 30.213 1.00 37.27 134 TRP C O 1
ATOM 7127 N N . GLY C 1 135 ? -14.757 90.768 30.425 1.00 36.86 135 GLY C N 1
ATOM 7128 C CA . GLY C 1 135 ? -14.644 90.779 31.871 1.00 36.94 135 GLY C CA 1
ATOM 7129 C C . GLY C 1 135 ? -13.229 90.833 32.410 1.00 37.06 135 GLY C C 1
ATOM 7130 O O . GLY C 1 135 ? -12.953 90.254 33.455 1.00 37.16 135 GLY C O 1
ATOM 7131 N N . VAL C 1 136 ? -12.341 91.559 31.723 1.00 36.81 136 VAL C N 1
ATOM 7132 C CA . VAL C 1 136 ? -10.956 91.741 32.185 1.00 36.59 136 VAL C CA 1
ATOM 7133 C C . VAL C 1 136 ? -10.564 93.223 32.298 1.00 36.30 136 VAL C C 1
ATOM 7134 O O . VAL C 1 136 ? -11.194 94.088 31.688 1.00 36.48 136 VAL C O 1
ATOM 7138 N N . ASN C 1 137 ? -9.535 93.496 33.096 1.00 35.92 137 ASN C N 1
ATOM 7139 C CA . ASN C 1 137 ? -8.932 94.823 33.184 1.00 36.12 137 ASN C CA 1
ATOM 7140 C C . ASN C 1 137 ? -7.645 94.910 32.355 1.00 35.79 137 ASN C C 1
ATOM 7141 O O . ASN C 1 137 ? -7.014 93.886 32.076 1.00 35.26 137 ASN C O 1
ATOM 7146 N N . PRO C 1 138 ? -7.245 96.140 31.976 1.00 35.44 138 PRO C N 1
ATOM 7147 C CA . PRO C 1 138 ? -5.905 96.378 31.432 1.00 34.84 138 PRO C CA 1
ATOM 7148 C C . PRO C 1 138 ? -4.817 95.970 32.422 1.00 34.30 138 PRO C C 1
ATOM 7149 O O . PRO C 1 138 ? -4.772 96.497 33.539 1.00 34.08 138 PRO C O 1
ATOM 7153 N N . PRO C 1 139 ? -3.953 95.017 32.037 1.00 33.62 139 PRO C N 1
ATOM 7154 C CA . PRO C 1 139 ? -2.892 94.570 32.948 1.00 33.13 139 PRO C CA 1
ATOM 7155 C C . PRO C 1 139 ? -1.811 95.602 33.260 1.00 32.65 139 PRO C C 1
ATOM 7156 O O . PRO C 1 139 ? -1.279 96.261 32.359 1.00 32.07 139 PRO C O 1
ATOM 7160 N N . ARG C 1 140 ? -1.482 95.714 34.541 1.00 31.90 140 ARG C N 1
ATOM 7161 C CA . ARG C 1 140 ? -0.506 96.687 35.044 1.00 32.33 140 ARG C CA 1
ATOM 7162 C C . ARG C 1 140 ? 0.914 96.130 35.211 1.00 30.57 140 ARG C C 1
ATOM 7163 O O . ARG C 1 140 ? 1.869 96.890 35.396 1.00 30.25 140 ARG C O 1
ATOM 7171 N N . THR C 1 141 ? 1.047 94.803 35.153 1.00 29.87 141 THR C N 1
ATOM 7172 C CA . THR C 1 141 ? 2.343 94.121 35.248 1.00 29.02 141 THR C CA 1
ATOM 7173 C C . THR C 1 141 ? 2.335 92.967 34.265 1.00 27.57 141 THR C C 1
ATOM 7174 O O . THR C 1 141 ? 1.270 92.571 33.782 1.00 26.38 141 THR C O 1
ATOM 7178 N N . TRP C 1 142 ? 3.512 92.415 33.972 1.00 27.42 142 TRP C N 1
ATOM 7179 C CA . TRP C 1 142 ? 3.571 91.296 33.026 1.00 27.27 142 TRP C CA 1
ATOM 7180 C C . TRP C 1 142 ? 2.948 90.025 33.595 1.00 27.03 142 TRP C C 1
ATOM 7181 O O . TRP C 1 142 ? 2.322 89.278 32.859 1.00 26.84 142 TRP C O 1
ATOM 7192 N N . ASP C 1 143 ? 3.082 89.795 34.904 1.00 27.93 143 ASP C N 1
ATOM 7193 C CA . ASP C 1 143 ? 2.368 88.674 35.535 1.00 28.45 143 ASP C CA 1
ATOM 7194 C C . ASP C 1 143 ? 0.866 88.805 35.345 1.00 28.17 143 ASP C C 1
ATOM 7195 O O . ASP C 1 143 ? 0.206 87.858 34.940 1.00 27.61 143 ASP C O 1
ATOM 7200 N N . LYS C 1 144 ? 0.315 89.987 35.628 1.00 28.26 144 LYS C N 1
ATOM 7201 C CA . LYS C 1 144 ? -1.117 90.201 35.417 1.00 28.50 144 LYS C CA 1
ATOM 7202 C C . LYS C 1 144 ? -1.495 90.090 33.948 1.00 27.96 144 LYS C C 1
ATOM 7203 O O . LYS C 1 144 ? -2.570 89.599 33.611 1.00 27.48 144 LYS C O 1
ATOM 7209 N N . PHE C 1 145 ? -0.611 90.571 33.064 1.00 27.15 145 PHE C N 1
ATOM 7210 C CA . PHE C 1 145 ? -0.826 90.434 31.621 1.00 26.25 145 PHE C CA 1
ATOM 7211 C C . PHE C 1 145 ? -0.928 88.962 31.228 1.00 25.06 145 PHE C C 1
ATOM 7212 O O . PHE C 1 145 ? -1.846 88.556 30.516 1.00 23.94 145 PHE C O 1
ATOM 7220 N N . LEU C 1 146 ? 0.031 88.166 31.687 1.00 25.06 146 LEU C N 1
ATOM 7221 C CA . LEU C 1 146 ? 0.052 86.736 31.360 1.00 25.70 146 LEU C CA 1
ATOM 7222 C C . LEU C 1 146 ? -1.192 86.053 31.946 1.00 25.79 146 LEU C C 1
ATOM 7223 O O . LEU C 1 146 ? -1.845 85.240 31.284 1.00 25.58 146 LEU C O 1
ATOM 7228 N N . ALA C 1 147 ? -1.547 86.429 33.171 1.00 26.68 147 ALA C N 1
ATOM 7229 C CA . ALA C 1 147 ? -2.743 85.873 33.806 1.00 26.94 147 ALA C CA 1
ATOM 7230 C C . ALA C 1 147 ? -4.000 86.200 33.000 1.00 27.16 147 ALA C C 1
ATOM 7231 O O . ALA C 1 147 ? -4.801 85.323 32.706 1.00 27.51 147 ALA C O 1
ATOM 7233 N N . THR C 1 148 ? -4.144 87.460 32.592 1.00 27.46 148 THR C N 1
ATOM 7234 C CA . THR C 1 148 ? -5.308 87.888 31.809 1.00 27.40 148 THR C CA 1
ATOM 7235 C C . THR C 1 148 ? -5.374 87.238 30.424 1.00 27.22 148 THR C C 1
ATOM 7236 O O . THR C 1 148 ? -6.454 86.907 29.933 1.00 26.43 148 THR C O 1
ATOM 7240 N N . CYS C 1 149 ? -4.214 87.067 29.781 1.00 27.46 149 CYS C N 1
ATOM 7241 C CA . CYS C 1 149 ? -4.166 86.388 28.488 1.00 27.85 149 CYS C CA 1
ATOM 7242 C C . CYS C 1 149 ? -4.579 84.920 28.610 1.00 27.71 149 CYS C C 1
ATOM 7243 O O . CYS C 1 149 ? -5.295 84.403 27.764 1.00 27.31 149 CYS C O 1
ATOM 7246 N N . GLN C 1 150 ? -4.145 84.260 29.677 1.00 29.36 150 GLN C N 1
ATOM 7247 C CA . GLN C 1 150 ? -4.631 82.904 29.968 1.00 29.84 150 GLN C CA 1
ATOM 7248 C C . GLN C 1 150 ? -6.163 82.874 30.072 1.00 30.10 150 GLN C C 1
ATOM 7249 O O . GLN C 1 150 ? -6.826 82.094 29.401 1.00 29.70 150 GLN C O 1
ATOM 7255 N N . THR C 1 151 ? -6.724 83.760 30.894 1.00 30.78 151 THR C N 1
ATOM 7256 C CA . THR C 1 151 ? -8.183 83.920 30.974 1.00 30.86 151 THR C CA 1
ATOM 7257 C C . THR C 1 151 ? -8.868 84.117 29.613 1.00 30.91 151 THR C C 1
ATOM 7258 O O . THR C 1 151 ? -9.880 83.483 29.315 1.00 30.31 151 THR C O 1
ATOM 7262 N N . LEU C 1 152 ? -8.323 85.011 28.789 1.00 31.04 152 LEU C N 1
ATOM 7263 C CA . LEU C 1 152 ? -8.902 85.278 27.475 1.00 31.12 152 LEU C CA 1
ATOM 7264 C C . LEU C 1 152 ? -8.782 84.089 26.535 1.00 31.17 152 LEU C C 1
ATOM 7265 O O . LEU C 1 152 ? -9.674 83.847 25.714 1.00 30.57 152 LEU C O 1
ATOM 7270 N N . LYS C 1 153 ? -7.674 83.355 26.650 1.00 31.66 153 LYS C N 1
ATOM 7271 C CA . LYS C 1 153 ? -7.461 82.141 25.862 1.00 32.85 153 LYS C CA 1
ATOM 7272 C C . LYS C 1 153 ? -8.521 81.105 26.214 1.00 33.00 153 LYS C C 1
ATOM 7273 O O . LYS C 1 153 ? -9.090 80.454 25.331 1.00 32.54 153 LYS C O 1
ATOM 7279 N N . GLN C 1 154 ? -8.791 80.983 27.513 1.00 33.77 154 GLN C N 1
ATOM 7280 C CA . GLN C 1 154 ? -9.818 80.057 28.019 1.00 34.54 154 GLN C CA 1
ATOM 7281 C C . GLN C 1 154 ? -11.236 80.471 27.626 1.00 34.68 154 GLN C C 1
ATOM 7282 O O . GLN C 1 154 ? -12.129 79.636 27.651 1.00 35.36 154 GLN C O 1
ATOM 7288 N N . LYS C 1 155 ? -11.444 81.747 27.277 1.00 34.83 155 LYS C N 1
ATOM 7289 C CA . LYS C 1 155 ? -12.714 82.215 26.688 1.00 34.39 155 LYS C CA 1
ATOM 7290 C C . LYS C 1 155 ? -12.764 82.077 25.172 1.00 33.66 155 LYS C C 1
ATOM 7291 O O . LYS C 1 155 ? -13.764 82.436 24.556 1.00 34.08 155 LYS C O 1
ATOM 7297 N N . GLY C 1 156 ? -11.688 81.581 24.562 1.00 32.61 156 GLY C N 1
ATOM 7298 C CA . GLY C 1 156 ? -11.679 81.300 23.134 1.00 31.73 156 GLY C CA 1
ATOM 7299 C C . GLY C 1 156 ? -10.950 82.337 22.281 1.00 30.76 156 GLY C C 1
ATOM 7300 O O . GLY C 1 156 ? -10.982 82.238 21.056 1.00 31.09 156 GLY C O 1
ATOM 7301 N N . LEU C 1 157 ? -10.310 83.325 22.914 1.00 29.89 157 LEU C N 1
ATOM 7302 C CA . LEU C 1 157 ? -9.460 84.291 22.181 1.00 29.40 157 LEU C CA 1
ATOM 7303 C C . LEU C 1 157 ? -8.060 83.695 22.060 1.00 28.49 157 LEU C C 1
ATOM 7304 O O . LEU C 1 157 ? -7.247 83.844 22.954 1.00 28.05 157 LEU C O 1
ATOM 7309 N N . GLU C 1 158 ? -7.804 83.016 20.948 1.00 28.52 158 GLU C N 1
ATOM 7310 C CA . GLU C 1 158 ? -6.601 82.203 20.759 1.00 29.28 158 GLU C CA 1
ATOM 7311 C C . GLU C 1 158 ? -5.280 82.986 20.807 1.00 28.07 158 GLU C C 1
ATOM 7312 O O . GLU C 1 158 ? -4.239 82.440 21.197 1.00 27.89 158 GLU C O 1
ATOM 7318 N N . ALA C 1 159 ? -5.327 84.247 20.365 1.00 27.19 159 ALA C N 1
ATOM 7319 C CA . ALA C 1 159 ? -4.157 85.129 20.371 1.00 26.04 159 ALA C CA 1
ATOM 7320 C C . ALA C 1 159 ? -4.524 86.497 20.941 1.00 25.05 159 ALA C C 1
ATOM 7321 O O . ALA C 1 159 ? -4.811 87.439 20.184 1.00 25.16 159 ALA C O 1
ATOM 7323 N N . PRO C 1 160 ? -4.534 86.613 22.280 1.00 24.31 160 PRO C N 1
ATOM 7324 C CA . PRO C 1 160 ? -4.859 87.878 22.966 1.00 23.37 160 PRO C CA 1
ATOM 7325 C C . PRO C 1 160 ? -3.904 89.039 22.631 1.00 22.85 160 PRO C C 1
ATOM 7326 O O . PRO C 1 160 ? -4.316 90.205 22.668 1.00 22.54 160 PRO C O 1
ATOM 7330 N N . LEU C 1 161 ? -2.651 88.719 22.300 1.00 21.00 161 LEU C N 1
ATOM 7331 C CA . LEU C 1 161 ? -1.671 89.753 21.920 1.00 20.62 161 LEU C CA 1
ATOM 7332 C C . LEU C 1 161 ? -1.510 89.818 20.394 1.00 19.89 161 LEU C C 1
ATOM 7333 O O . LEU C 1 161 ? -1.226 88.818 19.746 1.00 20.07 161 LEU C O 1
ATOM 7338 N N . ALA C 1 162 ? -1.721 91.010 19.832 1.00 19.44 162 ALA C N 1
ATOM 7339 C CA . ALA C 1 162 ? -1.495 91.289 18.406 1.00 18.86 162 ALA C CA 1
ATOM 7340 C C . ALA C 1 162 ? -0.031 91.646 18.235 1.00 17.88 162 ALA C C 1
ATOM 7341 O O . ALA C 1 162 ? 0.532 92.367 19.056 1.00 17.08 162 ALA C O 1
ATOM 7343 N N . LEU C 1 163 ? 0.587 91.103 17.196 1.00 17.52 163 LEU C N 1
ATOM 7344 C CA . LEU C 1 163 ? 2.008 91.330 16.955 1.00 17.71 163 LEU C CA 1
ATOM 7345 C C . LEU C 1 163 ? 2.263 91.285 15.454 1.00 17.40 163 LEU C C 1
ATOM 7346 O O . LEU C 1 163 ? 1.569 90.575 14.731 1.00 16.84 163 LEU C O 1
ATOM 7351 N N . GLY C 1 164 ? 3.246 92.057 14.986 1.00 16.84 164 GLY C N 1
ATOM 7352 C CA . GLY C 1 164 ? 3.613 92.031 13.578 1.00 17.03 164 GLY C CA 1
ATOM 7353 C C . GLY C 1 164 ? 5.037 91.567 13.322 1.00 16.69 164 GLY C C 1
ATOM 7354 O O . GLY C 1 164 ? 5.599 90.742 14.057 1.00 16.46 164 GLY C O 1
ATOM 7355 N N . GLU C 1 165 ? 5.602 92.115 12.248 1.00 16.53 165 GLU C N 1
ATOM 7356 C CA . GLU C 1 165 ? 6.928 91.765 11.754 1.00 17.08 165 GLU C CA 1
ATOM 7357 C C . GLU C 1 165 ? 8.080 91.978 12.760 1.00 16.46 165 GLU C C 1
ATOM 7358 O O . GLU C 1 165 ? 7.895 92.577 13.842 1.00 15.76 165 GLU C O 1
ATOM 7364 N N . ASN C 1 166 ? 9.269 91.491 12.392 1.00 16.84 166 ASN C N 1
ATOM 7365 C CA . ASN C 1 166 ? 10.422 91.407 13.291 1.00 16.48 166 ASN C CA 1
ATOM 7366 C C . ASN C 1 166 ? 10.674 92.679 14.109 1.00 15.36 166 ASN C C 1
ATOM 7367 O O . ASN C 1 166 ? 10.812 92.604 15.318 1.00 15.27 166 ASN C O 1
ATOM 7372 N N . TRP C 1 167 ? 10.683 93.849 13.483 1.00 14.64 167 TRP C N 1
ATOM 7373 C CA . TRP C 1 167 ? 10.985 95.047 14.286 1.00 14.50 167 TRP C CA 1
ATOM 7374 C C . TRP C 1 167 ? 9.906 95.284 15.370 1.00 13.95 167 TRP C C 1
ATOM 7375 O O . TRP C 1 167 ? 10.232 95.838 16.424 1.00 13.64 167 TRP C O 1
ATOM 7386 N N . THR C 1 168 ? 8.652 94.877 15.114 1.00 14.08 168 THR C N 1
ATOM 7387 C CA . THR C 1 168 ? 7.561 95.063 16.103 1.00 14.34 168 THR C CA 1
ATOM 7388 C C . THR C 1 168 ? 7.737 94.082 17.277 1.00 14.58 168 THR C C 1
ATOM 7389 O O . THR C 1 168 ? 7.263 94.331 18.387 1.00 14.34 168 THR C O 1
ATOM 7393 N N . GLN C 1 169 ? 8.442 92.994 17.004 1.00 14.06 169 GLN C N 1
ATOM 7394 C CA . GLN C 1 169 ? 8.830 92.019 18.028 1.00 14.66 169 GLN C CA 1
ATOM 7395 C C . GLN C 1 169 ? 9.957 92.557 18.885 1.00 13.92 169 GLN C C 1
ATOM 7396 O O . GLN C 1 169 ? 9.933 92.438 20.101 1.00 13.56 169 GLN C O 1
ATOM 7402 N N . GLN C 1 170 ? 10.933 93.207 18.255 1.00 13.72 170 GLN C N 1
ATOM 7403 C CA . GLN C 1 170 ? 11.929 93.957 18.999 1.00 13.49 170 GLN C CA 1
ATOM 7404 C C . GLN C 1 170 ? 11.268 95.079 19.820 1.00 13.28 170 GLN C C 1
ATOM 7405 O O . GLN C 1 170 ? 11.692 95.381 20.936 1.00 13.66 170 GLN C O 1
ATOM 7411 N N . HIS C 1 171 ? 10.258 95.728 19.244 1.00 13.14 171 HIS C N 1
ATOM 7412 C CA . HIS C 1 171 ? 9.554 96.825 19.916 1.00 13.48 171 HIS C CA 1
ATOM 7413 C C . HIS C 1 171 ? 8.891 96.301 21.200 1.00 13.68 171 HIS C C 1
ATOM 7414 O O . HIS C 1 171 ? 9.027 96.890 22.281 1.00 14.38 171 HIS C O 1
ATOM 7421 N N . LEU C 1 172 ? 8.219 95.164 21.077 1.00 13.99 172 LEU C N 1
ATOM 7422 C CA . LEU C 1 172 ? 7.631 94.488 22.233 1.00 14.39 172 LEU C CA 1
ATOM 7423 C C . LEU C 1 172 ? 8.722 94.171 23.257 1.00 14.82 172 LEU C C 1
ATOM 7424 O O . LEU C 1 172 ? 8.580 94.446 24.443 1.00 15.37 172 LEU C O 1
ATOM 7429 N N . TRP C 1 173 ? 9.831 93.606 22.792 1.00 15.08 173 TRP C N 1
ATOM 7430 C CA . TRP C 1 173 ? 10.966 93.236 23.651 1.00 15.33 173 TRP C CA 1
ATOM 7431 C C . TRP C 1 173 ? 11.471 94.421 24.500 1.00 15.42 173 TRP C C 1
ATOM 7432 O O . TRP C 1 173 ? 11.752 94.261 25.672 1.00 16.04 173 TRP C O 1
ATOM 7443 N N . GLU C 1 174 ? 11.572 95.625 23.926 1.00 15.31 174 GLU C N 1
ATOM 7444 C CA . GLU C 1 174 ? 12.141 96.732 24.707 1.00 15.97 174 GLU C CA 1
ATOM 7445 C C . GLU C 1 174 ? 11.209 97.142 25.842 1.00 16.06 174 GLU C C 1
ATOM 7446 O O . GLU C 1 174 ? 11.683 97.569 26.911 1.00 17.16 174 GLU C O 1
ATOM 7452 N N . SER C 1 175 ? 9.905 96.979 25.649 1.00 16.29 175 SER C N 1
ATOM 7453 C CA . SER C 1 175 ? 8.944 97.191 26.753 1.00 17.50 175 SER C CA 1
ATOM 7454 C C . SER C 1 175 ? 9.125 96.116 27.841 1.00 18.23 175 SER C C 1
ATOM 7455 O O . SER C 1 175 ? 9.103 96.423 29.044 1.00 18.43 175 SER C O 1
ATOM 7458 N N . VAL C 1 176 ? 9.258 94.861 27.432 1.00 17.94 176 VAL C N 1
ATOM 7459 C CA . VAL C 1 176 ? 9.486 93.778 28.413 1.00 18.37 176 VAL C CA 1
ATOM 7460 C C . VAL C 1 176 ? 10.794 93.977 29.182 1.00 18.63 176 VAL C C 1
ATOM 7461 O O . VAL C 1 176 ? 10.846 93.836 30.415 1.00 19.13 176 VAL C O 1
ATOM 7465 N N . ALA C 1 177 ? 11.863 94.310 28.471 1.00 18.84 177 ALA C N 1
ATOM 7466 C CA . ALA C 1 177 ? 13.169 94.486 29.076 1.00 19.46 177 ALA C CA 1
ATOM 7467 C C . ALA C 1 177 ? 13.145 95.643 30.078 1.00 20.38 177 ALA C C 1
ATOM 7468 O O . ALA C 1 177 ? 13.713 95.538 31.183 1.00 20.51 177 ALA C O 1
ATOM 7470 N N . LEU C 1 178 ? 12.480 96.736 29.710 1.00 20.85 178 LEU C N 1
ATOM 7471 C CA . LEU C 1 178 ? 12.383 97.877 30.642 1.00 21.30 178 LEU C CA 1
ATOM 7472 C C . LEU C 1 178 ? 11.634 97.480 31.921 1.00 22.39 178 LEU C C 1
ATOM 7473 O O . LEU C 1 178 ? 12.041 97.878 33.026 1.00 23.25 178 LEU C O 1
ATOM 7478 N N . ALA C 1 179 ? 10.558 96.714 31.770 1.00 22.40 179 ALA C N 1
ATOM 7479 C CA . ALA C 1 179 ? 9.755 96.241 32.914 1.00 23.09 179 ALA C CA 1
ATOM 7480 C C . ALA C 1 179 ? 10.548 95.286 33.796 1.00 23.61 179 ALA C C 1
ATOM 7481 O O . ALA C 1 179 ? 10.480 95.364 35.029 1.00 24.36 179 ALA C O 1
ATOM 7483 N N . VAL C 1 180 ? 11.310 94.395 33.179 1.00 23.53 180 VAL C N 1
ATOM 7484 C CA . VAL C 1 180 ? 12.084 93.413 33.936 1.00 23.66 180 VAL C CA 1
ATOM 7485 C C . VAL C 1 180 ? 13.303 94.026 34.625 1.00 24.14 180 VAL C C 1
ATOM 7486 O O . VAL C 1 180 ? 13.611 93.709 35.794 1.00 24.67 180 VAL C O 1
ATOM 7490 N N . LEU C 1 181 ? 13.995 94.907 33.916 1.00 23.73 181 LEU C N 1
ATOM 7491 C CA . LEU C 1 181 ? 15.220 95.500 34.401 1.00 24.01 181 LEU C CA 1
ATOM 7492 C C . LEU C 1 181 ? 15.016 96.741 35.259 1.00 24.24 181 LEU C C 1
ATOM 7493 O O . LEU C 1 181 ? 15.867 97.042 36.120 1.00 24.61 181 LEU C O 1
ATOM 7498 N N . GLY C 1 182 ? 13.924 97.458 35.006 1.00 23.91 182 GLY C N 1
ATOM 7499 C CA . GLY C 1 182 ? 13.760 98.829 35.478 1.00 24.13 182 GLY C CA 1
ATOM 7500 C C . GLY C 1 182 ? 14.635 99.806 34.701 1.00 24.00 182 GLY C C 1
ATOM 7501 O O . GLY C 1 182 ? 15.581 99.406 34.001 1.00 23.88 182 GLY C O 1
ATOM 7502 N N . PRO C 1 183 ? 14.349 101.113 34.839 1.00 24.01 183 PRO C N 1
ATOM 7503 C CA . PRO C 1 183 ? 15.055 102.113 34.037 1.00 24.04 183 PRO C CA 1
ATOM 7504 C C . PRO C 1 183 ? 16.558 102.192 34.218 1.00 24.10 183 PRO C C 1
ATOM 7505 O O . PRO C 1 183 ? 17.277 102.426 33.238 1.00 23.97 183 PRO C O 1
ATOM 7509 N N . ASP C 1 184 ? 17.069 102.020 35.444 1.00 24.39 184 ASP C N 1
ATOM 7510 C CA . ASP C 1 184 ? 18.510 102.154 35.648 1.00 24.90 184 ASP C CA 1
ATOM 7511 C C . ASP C 1 184 ? 19.288 101.038 34.943 1.00 24.13 184 ASP C C 1
ATOM 7512 O O . ASP C 1 184 ? 20.279 101.301 34.256 1.00 24.78 184 ASP C O 1
ATOM 7517 N N . ASP C 1 185 ? 18.845 99.792 35.104 1.00 24.13 185 ASP C N 1
ATOM 7518 C CA . ASP C 1 185 ? 19.524 98.675 34.442 1.00 23.56 185 ASP C CA 1
ATOM 7519 C C . ASP C 1 185 ? 19.244 98.616 32.939 1.00 22.38 185 ASP C C 1
ATOM 7520 O O . ASP C 1 185 ? 20.102 98.169 32.175 1.00 22.30 185 ASP C O 1
ATOM 7525 N N . TRP C 1 186 ? 18.073 99.082 32.521 1.00 22.32 186 TRP C N 1
ATOM 7526 C CA . TRP C 1 186 ? 17.853 99.361 31.080 1.00 22.11 186 TRP C CA 1
ATOM 7527 C C . TRP C 1 186 ? 18.969 100.277 30.580 1.00 21.86 186 TRP C C 1
ATOM 7528 O O . TRP C 1 186 ? 19.672 99.921 29.649 1.00 20.83 186 TRP C O 1
ATOM 7539 N N . ASN C 1 187 ? 19.177 101.433 31.231 1.00 22.32 187 ASN C N 1
ATOM 7540 C CA . ASN C 1 187 ? 20.270 102.329 30.827 1.00 23.16 187 ASN C CA 1
ATOM 7541 C C . ASN C 1 187 ? 21.671 101.674 30.881 1.00 23.09 187 ASN C C 1
ATOM 7542 O O . ASN C 1 187 ? 22.541 101.960 30.059 1.00 23.33 187 ASN C O 1
ATOM 7547 N N . ASN C 1 188 ? 21.879 100.773 31.845 1.00 23.78 188 ASN C N 1
ATOM 7548 C CA . ASN C 1 188 ? 23.153 100.072 31.996 1.00 23.84 188 ASN C CA 1
ATOM 7549 C C . ASN C 1 188 ? 23.502 99.090 30.875 1.00 23.34 188 ASN C C 1
ATOM 7550 O O . ASN C 1 188 ? 24.673 98.794 30.639 1.00 23.77 188 ASN C O 1
ATOM 7555 N N . LEU C 1 189 ? 22.498 98.601 30.156 1.00 23.22 189 LEU C N 1
ATOM 7556 C CA . LEU C 1 189 ? 22.781 97.864 28.934 1.00 23.27 189 LEU C CA 1
ATOM 7557 C C . LEU C 1 189 ? 23.553 98.734 27.950 1.00 22.75 189 LEU C C 1
ATOM 7558 O O . LEU C 1 189 ? 24.501 98.269 27.323 1.00 22.95 189 LEU C O 1
ATOM 7563 N N . TRP C 1 190 ? 23.123 99.992 27.812 1.00 23.42 190 TRP C N 1
ATOM 7564 C CA . TRP C 1 190 ? 23.572 100.872 26.710 1.00 23.99 190 TRP C CA 1
ATOM 7565 C C . TRP C 1 190 ? 24.856 101.646 27.032 1.00 25.17 190 TRP C C 1
ATOM 7566 O O . TRP C 1 190 ? 25.572 102.059 26.118 1.00 25.12 190 TRP C O 1
ATOM 7577 N N . ASN C 1 191 ? 25.168 101.801 28.318 1.00 26.49 191 ASN C N 1
ATOM 7578 C CA . ASN C 1 191 ? 26.496 102.312 28.721 1.00 27.26 191 ASN C CA 1
ATOM 7579 C C . ASN C 1 191 ? 27.529 101.188 28.956 1.00 28.42 191 ASN C C 1
ATOM 7580 O O . ASN C 1 191 ? 28.703 101.459 29.230 1.00 29.43 191 ASN C O 1
ATOM 7585 N N . GLY C 1 192 ? 27.092 99.929 28.852 1.00 29.09 192 GLY C N 1
ATOM 7586 C CA . GLY C 1 192 ? 27.998 98.775 28.946 1.00 29.19 192 GLY C CA 1
ATOM 7587 C C . GLY C 1 192 ? 28.231 98.271 30.358 1.00 29.69 192 GLY C C 1
ATOM 7588 O O . GLY C 1 192 ? 29.023 97.355 30.568 1.00 30.61 192 GLY C O 1
ATOM 7589 N N . LYS C 1 193 ? 27.534 98.841 31.329 1.00 29.98 193 LYS C N 1
ATOM 7590 C CA . LYS C 1 193 ? 27.714 98.454 32.721 1.00 30.51 193 LYS C CA 1
ATOM 7591 C C . LYS C 1 193 ? 26.968 97.163 33.074 1.00 30.14 193 LYS C C 1
ATOM 7592 O O . LYS C 1 193 ? 27.313 96.507 34.058 1.00 30.74 193 LYS C O 1
ATOM 7598 N N . LEU C 1 194 ? 25.950 96.803 32.288 1.00 29.17 194 LEU C N 1
ATOM 7599 C CA . LEU C 1 194 ? 25.223 95.546 32.499 1.00 28.56 194 LEU C CA 1
ATOM 7600 C C . LEU C 1 194 ? 25.306 94.726 31.232 1.00 28.16 194 LEU C C 1
ATOM 7601 O O . LEU C 1 194 ? 24.898 95.191 30.165 1.00 28.61 194 LEU C O 1
ATOM 7606 N N . LYS C 1 195 ? 25.840 93.515 31.342 1.00 27.11 195 LYS C N 1
ATOM 7607 C CA . LYS C 1 195 ? 25.967 92.633 30.186 1.00 26.57 195 LYS C CA 1
ATOM 7608 C C . LYS C 1 195 ? 24.623 91.970 29.849 1.00 25.07 195 LYS C C 1
ATOM 7609 O O . LYS C 1 195 ? 23.775 91.771 30.728 1.00 23.29 195 LYS C O 1
ATOM 7615 N N . PHE C 1 196 ? 24.438 91.658 28.569 1.00 24.12 196 PHE C N 1
ATOM 7616 C CA . PHE C 1 196 ? 23.215 90.981 28.119 1.00 24.18 196 PHE C CA 1
ATOM 7617 C C . PHE C 1 196 ? 23.164 89.556 28.658 1.00 23.48 196 PHE C C 1
ATOM 7618 O O . PHE C 1 196 ? 22.097 88.967 28.737 1.00 22.37 196 PHE C O 1
ATOM 7626 N N . THR C 1 197 ? 24.328 89.031 29.020 1.00 23.81 197 THR C N 1
ATOM 7627 C CA . THR C 1 197 ? 24.432 87.702 29.613 1.00 24.77 197 THR C CA 1
ATOM 7628 C C . THR C 1 197 ? 24.250 87.725 31.137 1.00 25.51 197 THR C C 1
ATOM 7629 O O . THR C 1 197 ? 24.218 86.663 31.771 1.00 25.90 197 THR C O 1
ATOM 7633 N N . ASP C 1 198 ? 24.127 88.910 31.747 1.00 25.51 198 ASP C N 1
ATOM 7634 C CA . ASP C 1 198 ? 23.749 88.967 33.161 1.00 25.98 198 ASP C CA 1
ATOM 7635 C C . ASP C 1 198 ? 22.424 88.238 33.387 1.00 26.46 198 ASP C C 1
ATOM 7636 O O . ASP C 1 198 ? 21.494 88.358 32.574 1.00 26.00 198 ASP C O 1
ATOM 7641 N N . PRO C 1 199 ? 22.323 87.454 34.479 1.00 26.54 199 PRO C N 1
ATOM 7642 C CA . PRO C 1 199 ? 21.035 86.801 34.727 1.00 26.20 199 PRO C CA 1
ATOM 7643 C C . PRO C 1 199 ? 19.810 87.723 34.711 1.00 25.87 199 PRO C C 1
ATOM 7644 O O . PRO C 1 199 ? 18.745 87.294 34.298 1.00 25.45 199 PRO C O 1
ATOM 7648 N N . LYS C 1 200 ? 19.941 88.964 35.177 1.00 25.25 200 LYS C N 1
ATOM 7649 C CA . LYS C 1 200 ? 18.827 89.891 35.134 1.00 25.89 200 LYS C CA 1
ATOM 7650 C C . LYS C 1 200 ? 18.365 90.101 33.686 1.00 24.23 200 LYS C C 1
ATOM 7651 O O . LYS C 1 200 ? 17.163 90.161 33.417 1.00 24.68 200 LYS C O 1
ATOM 7657 N N . ALA C 1 201 ? 19.336 90.218 32.782 1.00 24.06 201 ALA C N 1
ATOM 7658 C CA . ALA C 1 201 ? 19.053 90.489 31.368 1.00 23.60 201 ALA C CA 1
ATOM 7659 C C . ALA C 1 201 ? 18.574 89.223 30.627 1.00 23.60 201 ALA C C 1
ATOM 7660 O O . ALA C 1 201 ? 17.745 89.304 29.722 1.00 23.10 201 ALA C O 1
ATOM 7662 N N . VAL C 1 202 ? 19.078 88.056 31.023 1.00 23.04 202 VAL C N 1
ATOM 7663 C CA . VAL C 1 202 ? 18.593 86.792 30.459 1.00 23.18 202 VAL C CA 1
ATOM 7664 C C . VAL C 1 202 ? 17.140 86.588 30.832 1.00 23.07 202 VAL C C 1
ATOM 7665 O O . VAL C 1 202 ? 16.326 86.110 30.018 1.00 22.85 202 VAL C O 1
ATOM 7669 N N . ARG C 1 203 ? 16.798 86.965 32.057 1.00 23.82 203 ARG C N 1
ATOM 7670 C CA . ARG C 1 203 ? 15.420 86.890 32.506 1.00 24.04 203 ARG C CA 1
ATOM 7671 C C . ARG C 1 203 ? 14.464 87.704 31.617 1.00 22.87 203 ARG C C 1
ATOM 7672 O O . ARG C 1 203 ? 13.323 87.338 31.448 1.00 22.38 203 ARG C O 1
ATOM 7680 N N . ALA C 1 204 ? 14.933 88.818 31.048 1.00 22.12 204 ALA C N 1
ATOM 7681 C CA . ALA C 1 204 ? 14.080 89.584 30.144 1.00 20.99 204 ALA C CA 1
ATOM 7682 C C . ALA C 1 204 ? 13.593 88.726 28.956 1.00 19.98 204 ALA C C 1
ATOM 7683 O O . ALA C 1 204 ? 12.421 88.796 28.565 1.00 19.50 204 ALA C O 1
ATOM 7685 N N . TRP C 1 205 ? 14.480 87.902 28.406 1.00 18.64 205 TRP C N 1
ATOM 7686 C CA . TRP C 1 205 ? 14.092 86.975 27.341 1.00 18.60 205 TRP C CA 1
ATOM 7687 C C . TRP C 1 205 ? 13.091 85.915 27.828 1.00 19.01 205 TRP C C 1
ATOM 7688 O O . TRP C 1 205 ? 12.188 85.525 27.082 1.00 17.61 205 TRP C O 1
ATOM 7699 N N . GLU C 1 206 ? 13.272 85.441 29.066 1.00 19.18 206 GLU C N 1
ATOM 7700 C CA . GLU C 1 206 ? 12.336 84.473 29.655 1.00 20.55 206 GLU C CA 1
ATOM 7701 C C . GLU C 1 206 ? 10.929 85.021 29.701 1.00 19.36 206 GLU C C 1
ATOM 7702 O O . GLU C 1 206 ? 9.989 84.368 29.257 1.00 19.44 206 GLU C O 1
ATOM 7708 N N . VAL C 1 207 ? 10.775 86.224 30.244 1.00 19.03 207 VAL C N 1
ATOM 7709 C CA . VAL C 1 207 ? 9.452 86.822 30.312 1.00 19.04 207 VAL C CA 1
ATOM 7710 C C . VAL C 1 207 ? 8.914 87.094 28.894 1.00 18.41 207 VAL C C 1
ATOM 7711 O O . VAL C 1 207 ? 7.768 86.834 28.585 1.00 17.62 207 VAL C O 1
ATOM 7715 N N . PHE C 1 208 ? 9.785 87.621 28.036 1.00 17.70 208 PHE C N 1
ATOM 7716 C CA . PHE C 1 208 ? 9.438 87.876 26.638 1.00 17.44 208 PHE C CA 1
ATOM 7717 C C . PHE C 1 208 ? 8.882 86.626 25.936 1.00 16.90 208 PHE C C 1
ATOM 7718 O O . PHE C 1 208 ? 7.891 86.697 25.210 1.00 17.34 208 PHE C O 1
ATOM 7726 N N . GLY C 1 209 ? 9.521 85.484 26.172 1.00 17.22 209 GLY C N 1
ATOM 7727 C CA . GLY C 1 209 ? 9.065 84.219 25.594 1.00 18.10 209 GLY C CA 1
ATOM 7728 C C . GLY C 1 209 ? 7.642 83.864 26.008 1.00 18.05 209 GLY C C 1
ATOM 7729 O O . GLY C 1 209 ? 6.830 83.424 25.200 1.00 17.73 209 GLY C O 1
ATOM 7730 N N . ARG C 1 210 ? 7.322 84.088 27.272 1.00 19.43 210 ARG C N 1
ATOM 7731 C CA . ARG C 1 210 ? 5.967 83.812 27.746 1.00 20.71 210 ARG C CA 1
ATOM 7732 C C . ARG C 1 210 ? 4.934 84.749 27.098 1.00 20.47 210 ARG C C 1
ATOM 7733 O O . ARG C 1 210 ? 3.838 84.333 26.748 1.00 21.10 210 ARG C O 1
ATOM 7741 N N . VAL C 1 211 ? 5.307 86.019 26.942 1.00 20.49 211 VAL C N 1
ATOM 7742 C CA . VAL C 1 211 ? 4.466 87.012 26.275 1.00 20.67 211 VAL C CA 1
ATOM 7743 C C . VAL C 1 211 ? 4.249 86.631 24.814 1.00 20.44 211 VAL C C 1
ATOM 7744 O O . VAL C 1 211 ? 3.140 86.720 24.284 1.00 19.74 211 VAL C O 1
ATOM 7748 N N . LEU C 1 212 ? 5.320 86.178 24.167 1.00 20.71 212 LEU C N 1
ATOM 7749 C CA . LEU C 1 212 ? 5.284 85.786 22.765 1.00 21.26 212 LEU C CA 1
ATOM 7750 C C . LEU C 1 212 ? 4.327 84.613 22.511 1.00 21.36 212 LEU C C 1
ATOM 7751 O O . LEU C 1 212 ? 3.688 84.515 21.457 1.00 20.97 212 LEU C O 1
ATOM 7756 N N . ASP C 1 213 ? 4.189 83.721 23.489 1.00 20.67 213 ASP C N 1
ATOM 7757 C CA . ASP C 1 213 ? 3.230 82.621 23.354 1.00 21.23 213 ASP C CA 1
ATOM 7758 C C . ASP C 1 213 ? 1.754 83.062 23.468 1.00 21.62 213 ASP C C 1
ATOM 7759 O O . ASP C 1 213 ? 0.841 82.242 23.304 1.00 23.04 213 ASP C O 1
ATOM 7764 N N . CYS C 1 214 ? 1.531 84.353 23.712 1.00 21.96 214 CYS C N 1
ATOM 7765 C CA . CYS C 1 214 ? 0.189 84.950 23.653 1.00 22.07 214 CYS C CA 1
ATOM 7766 C C . CYS C 1 214 ? -0.144 85.596 22.304 1.00 21.98 214 CYS C C 1
ATOM 7767 O O . CYS C 1 214 ? -1.270 86.089 22.124 1.00 21.58 214 CYS C O 1
ATOM 7770 N N . ALA C 1 215 ? 0.825 85.619 21.380 1.00 21.29 215 ALA C N 1
ATOM 7771 C CA . ALA C 1 215 ? 0.665 86.335 20.103 1.00 21.20 215 ALA C CA 1
ATOM 7772 C C . ALA C 1 215 ? 0.128 85.509 18.956 1.00 21.04 215 ALA C C 1
ATOM 7773 O O . ALA C 1 215 ? 0.165 84.281 18.977 1.00 21.37 215 ALA C O 1
ATOM 7775 N N . ASN C 1 216 ? -0.336 86.223 17.928 1.00 20.28 216 ASN C N 1
ATOM 7776 C CA . ASN C 1 216 ? -0.776 85.608 16.685 1.00 20.69 216 ASN C CA 1
ATOM 7777 C C . ASN C 1 216 ? 0.388 84.954 15.957 1.00 20.97 216 ASN C C 1
ATOM 7778 O O . ASN C 1 216 ? 1.472 85.544 15.829 1.00 20.60 216 ASN C O 1
ATOM 7783 N N . LYS C 1 217 ? 0.148 83.744 15.459 1.00 21.81 217 LYS C N 1
ATOM 7784 C CA . LYS C 1 217 ? 1.193 82.955 14.801 1.00 21.99 217 LYS C CA 1
ATOM 7785 C C . LYS C 1 217 ? 1.601 83.496 13.432 1.00 21.47 217 LYS C C 1
ATOM 7786 O O . LYS C 1 217 ? 2.646 83.113 12.930 1.00 21.14 217 LYS C O 1
ATOM 7792 N N . ASP C 1 218 ? 0.785 84.372 12.836 1.00 20.91 218 ASP C N 1
ATOM 7793 C CA . ASP C 1 218 ? 1.093 84.962 11.530 1.00 21.04 218 ASP C CA 1
ATOM 7794 C C . ASP C 1 218 ? 1.767 86.328 11.631 1.00 20.73 218 ASP C C 1
ATOM 7795 O O . ASP C 1 218 ? 1.831 87.078 10.638 1.00 20.58 218 ASP C O 1
ATOM 7800 N N . ALA C 1 219 ? 2.309 86.631 12.806 1.00 20.06 219 ALA C N 1
ATOM 7801 C CA . ALA C 1 219 ? 2.917 87.955 13.049 1.00 19.93 219 ALA C CA 1
ATOM 7802 C C . ALA C 1 219 ? 3.983 88.354 12.016 1.00 20.05 219 ALA C C 1
ATOM 7803 O O . ALA C 1 219 ? 4.044 89.522 11.601 1.00 19.92 219 ALA C O 1
ATOM 7805 N N . ALA C 1 220 ? 4.826 87.401 11.607 1.00 19.61 220 ALA C N 1
ATOM 7806 C CA . ALA C 1 220 ? 6.007 87.721 10.803 1.00 19.64 220 ALA C CA 1
ATOM 7807 C C . ALA C 1 220 ? 5.716 88.525 9.539 1.00 19.71 220 ALA C C 1
ATOM 7808 O O . ALA C 1 220 ? 6.545 89.350 9.139 1.00 19.79 220 ALA C O 1
ATOM 7810 N N . GLY C 1 221 ? 4.567 88.284 8.914 1.00 20.32 221 GLY C N 1
ATOM 7811 C CA . GLY C 1 221 ? 4.234 88.952 7.656 1.00 20.54 221 GLY C CA 1
ATOM 7812 C C . GLY C 1 221 ? 3.390 90.213 7.780 1.00 20.63 221 GLY C C 1
ATOM 7813 O O . GLY C 1 221 ? 2.940 90.745 6.768 1.00 22.39 221 GLY C O 1
ATOM 7814 N N . LEU C 1 222 ? 3.167 90.691 8.997 1.00 20.22 222 LEU C N 1
ATOM 7815 C CA . LEU C 1 222 ? 2.246 91.810 9.243 1.00 19.37 222 LEU C CA 1
ATOM 7816 C C . LEU C 1 222 ? 2.979 93.126 9.499 1.00 18.60 222 LEU C C 1
ATOM 7817 O O . LEU C 1 222 ? 3.985 93.164 10.209 1.00 18.02 222 LEU C O 1
ATOM 7822 N N . SER C 1 223 ? 2.424 94.209 8.956 1.00 17.89 223 SER C N 1
ATOM 7823 C CA . SER C 1 223 ? 2.879 95.559 9.306 1.00 17.88 223 SER C CA 1
ATOM 7824 C C . SER C 1 223 ? 2.399 95.918 10.704 1.00 17.40 223 SER C C 1
ATOM 7825 O O . SER C 1 223 ? 1.482 95.293 11.263 1.00 17.46 223 SER C O 1
ATOM 7828 N N . TRP C 1 224 ? 2.984 96.965 11.274 1.00 16.80 224 TRP C N 1
ATOM 7829 C CA . TRP C 1 224 ? 2.496 97.468 12.543 1.00 17.05 224 TRP C CA 1
ATOM 7830 C C . TRP C 1 224 ? 1.022 97.890 12.464 1.00 17.57 224 TRP C C 1
ATOM 7831 O O . TRP C 1 224 ? 0.279 97.654 13.405 1.00 17.42 224 TRP C O 1
ATOM 7842 N N . GLN C 1 225 ? 0.599 98.485 11.350 1.00 18.07 225 GLN C N 1
ATOM 7843 C CA . GLN C 1 225 ? -0.817 98.851 11.201 1.00 18.24 225 GLN C CA 1
ATOM 7844 C C . GLN C 1 225 ? -1.711 97.614 11.215 1.00 18.35 225 GLN C C 1
ATOM 7845 O O . GLN C 1 225 ? -2.741 97.614 11.864 1.00 19.33 225 GLN C O 1
ATOM 7851 N N . GLN C 1 226 ? -1.290 96.566 10.539 1.00 18.84 226 GLN C N 1
ATOM 7852 C CA . GLN C 1 226 ? -2.072 95.314 10.492 1.00 19.39 226 GLN C CA 1
ATOM 7853 C C . GLN C 1 226 ? -2.230 94.685 11.882 1.00 19.97 226 GLN C C 1
ATOM 7854 O O . GLN C 1 226 ? -3.290 94.109 12.212 1.00 20.50 226 GLN C O 1
ATOM 7860 N N . ALA C 1 227 ? -1.195 94.804 12.713 1.00 19.66 227 ALA C N 1
ATOM 7861 C CA . ALA C 1 227 ? -1.280 94.314 14.075 1.00 19.59 227 ALA C CA 1
ATOM 7862 C C . ALA C 1 227 ? -2.274 95.153 14.867 1.00 20.22 227 ALA C C 1
ATOM 7863 O O . ALA C 1 227 ? -3.075 94.619 15.624 1.00 20.45 227 ALA C O 1
ATOM 7865 N N . VAL C 1 228 ? -2.235 96.475 14.702 1.00 19.98 228 VAL C N 1
ATOM 7866 C CA . VAL C 1 228 ? -3.202 97.340 15.391 1.00 20.49 228 VAL C CA 1
ATOM 7867 C C . VAL C 1 228 ? -4.633 96.952 14.961 1.00 20.98 228 VAL C C 1
ATOM 7868 O O . VAL C 1 228 ? -5.533 96.857 15.791 1.00 21.53 228 VAL C O 1
ATOM 7872 N N . ASP C 1 229 ? -4.800 96.706 13.673 1.00 21.83 229 ASP C N 1
ATOM 7873 C CA . ASP C 1 229 ? -6.081 96.306 13.096 1.00 22.72 229 ASP C CA 1
ATOM 7874 C C . ASP C 1 229 ? -6.659 95.076 13.815 1.00 23.54 229 ASP C C 1
ATOM 7875 O O . ASP C 1 229 ? -7.870 94.988 14.037 1.00 23.67 229 ASP C O 1
ATOM 7880 N N . ARG C 1 230 ? -5.806 94.124 14.179 1.00 23.96 230 ARG C N 1
ATOM 7881 C CA . ARG C 1 230 ? -6.285 92.950 14.904 1.00 24.63 230 ARG C CA 1
ATOM 7882 C C . ARG C 1 230 ? -6.968 93.336 16.212 1.00 24.73 230 ARG C C 1
ATOM 7883 O O . ARG C 1 230 ? -7.961 92.729 16.591 1.00 24.74 230 ARG C O 1
ATOM 7891 N N . VAL C 1 231 ? -6.454 94.346 16.894 1.00 25.12 231 VAL C N 1
ATOM 7892 C CA . VAL C 1 231 ? -7.074 94.830 18.133 1.00 26.04 231 VAL C CA 1
ATOM 7893 C C . VAL C 1 231 ? -8.400 95.557 17.845 1.00 26.90 231 VAL C C 1
ATOM 7894 O O . VAL C 1 231 ? -9.417 95.329 18.529 1.00 27.16 231 VAL C O 1
ATOM 7898 N N . VAL C 1 232 ? -8.379 96.419 16.833 1.00 27.21 232 VAL C N 1
ATOM 7899 C CA . VAL C 1 232 ? -9.556 97.175 16.419 1.00 27.64 232 VAL C CA 1
ATOM 7900 C C . VAL C 1 232 ? -10.682 96.216 16.043 1.00 28.53 232 VAL C C 1
ATOM 7901 O O . VAL C 1 232 ? -11.845 96.454 16.395 1.00 28.61 232 VAL C O 1
ATOM 7905 N N . GLN C 1 233 ? -10.334 95.141 15.341 1.00 28.69 233 GLN C N 1
ATOM 7906 C CA . GLN C 1 233 ? -11.310 94.178 14.835 1.00 29.11 233 GLN C CA 1
ATOM 7907 C C . GLN C 1 233 ? -11.681 93.076 15.836 1.00 29.05 233 GLN C C 1
ATOM 7908 O O . GLN C 1 233 ? -12.429 92.159 15.495 1.00 29.24 233 GLN C O 1
ATOM 7914 N N . GLY C 1 234 ? -11.179 93.167 17.064 1.00 29.34 234 GLY C N 1
ATOM 7915 C CA . GLY C 1 234 ? -11.522 92.198 18.115 1.00 29.42 234 GLY C CA 1
ATOM 7916 C C . GLY C 1 234 ? -10.912 90.809 17.969 1.00 29.67 234 GLY C C 1
ATOM 7917 O O . GLY C 1 234 ? -11.377 89.854 18.612 1.00 29.98 234 GLY C O 1
ATOM 7918 N N . LYS C 1 235 ? -9.861 90.691 17.154 1.00 29.16 235 LYS C N 1
ATOM 7919 C CA . LYS C 1 235 ? -9.116 89.436 17.004 1.00 28.76 235 LYS C CA 1
ATOM 7920 C C . LYS C 1 235 ? -7.941 89.346 17.984 1.00 28.02 235 LYS C C 1
ATOM 7921 O O . LYS C 1 235 ? -7.212 88.357 18.005 1.00 28.65 235 LYS C O 1
ATOM 7927 N N . ALA C 1 236 ? -7.770 90.381 18.793 1.00 26.79 236 ALA C N 1
ATOM 7928 C CA . ALA C 1 236 ? -6.748 90.435 19.811 1.00 26.03 236 ALA C CA 1
ATOM 7929 C C . ALA C 1 236 ? -7.230 91.436 20.838 1.00 25.15 236 ALA C C 1
ATOM 7930 O O . ALA C 1 236 ? -8.090 92.274 20.532 1.00 25.88 236 ALA C O 1
ATOM 7932 N N . ALA C 1 237 ? -6.684 91.363 22.044 1.00 24.92 237 ALA C N 1
ATOM 7933 C CA . ALA C 1 237 ? -7.048 92.266 23.130 1.00 24.42 237 ALA C CA 1
ATOM 7934 C C . ALA C 1 237 ? -6.054 93.407 23.313 1.00 24.41 237 ALA C C 1
ATOM 7935 O O . ALA C 1 237 ? -6.432 94.513 23.739 1.00 24.35 237 ALA C O 1
ATOM 7937 N N . PHE C 1 238 ? -4.780 93.139 23.015 1.00 23.11 238 PHE C N 1
ATOM 7938 C CA . PHE C 1 238 ? -3.725 94.098 23.305 1.00 22.61 238 PHE C CA 1
ATOM 7939 C C . PHE C 1 238 ? -2.734 94.206 22.161 1.00 21.43 238 PHE C C 1
ATOM 7940 O O . PHE C 1 238 ? -2.533 93.247 21.422 1.00 21.18 238 PHE C O 1
ATOM 7948 N N . ASN C 1 239 ? -2.119 95.386 22.045 1.00 20.53 239 ASN C N 1
ATOM 7949 C CA . ASN C 1 239 ? -0.956 95.600 21.158 1.00 19.59 239 ASN C CA 1
ATOM 7950 C C . ASN C 1 239 ? 0.029 96.539 21.834 1.00 19.41 239 ASN C C 1
ATOM 7951 O O . ASN C 1 239 ? -0.387 97.539 22.428 1.00 19.15 239 ASN C O 1
ATOM 7956 N N . ILE C 1 240 ? 1.321 96.205 21.791 1.00 18.04 240 ILE C N 1
ATOM 7957 C CA . ILE C 1 240 ? 2.370 97.047 22.357 1.00 17.38 240 ILE C CA 1
ATOM 7958 C C . ILE C 1 240 ? 3.037 97.749 21.163 1.00 17.65 240 ILE C C 1
ATOM 7959 O O . ILE C 1 240 ? 3.663 97.093 20.328 1.00 17.08 240 ILE C O 1
ATOM 7964 N N . MET C 1 241 ? 2.864 99.060 21.060 1.00 16.81 241 MET C N 1
ATOM 7965 C CA . MET C 1 241 ? 3.348 99.805 19.897 1.00 16.39 241 MET C CA 1
ATOM 7966 C C . MET C 1 241 ? 3.475 101.296 20.249 1.00 16.22 241 MET C C 1
ATOM 7967 O O . MET C 1 241 ? 2.794 101.810 21.150 1.00 16.13 241 MET C O 1
ATOM 7972 N N . GLY C 1 242 ? 4.368 101.986 19.561 1.00 15.52 242 GLY C N 1
ATOM 7973 C CA . GLY C 1 242 ? 4.545 103.411 19.756 1.00 15.98 242 GLY C CA 1
ATOM 7974 C C . GLY C 1 242 ? 3.288 104.163 19.428 1.00 16.06 242 GLY C C 1
ATOM 7975 O O . GLY C 1 242 ? 2.418 103.655 18.718 1.00 15.35 242 GLY C O 1
ATOM 7976 N N . ASP C 1 243 ? 3.207 105.411 19.903 1.00 16.38 243 ASP C N 1
ATOM 7977 C CA . ASP C 1 243 ? 1.955 106.173 19.779 1.00 17.22 243 ASP C CA 1
ATOM 7978 C C . ASP C 1 243 ? 1.634 106.772 18.389 1.00 17.50 243 ASP C C 1
ATOM 7979 O O . ASP C 1 243 ? 0.610 107.440 18.210 1.00 17.90 243 ASP C O 1
ATOM 7984 N N . TRP C 1 244 ? 2.456 106.463 17.387 1.00 16.72 244 TRP C N 1
ATOM 7985 C CA . TRP C 1 244 ? 1.991 106.558 16.006 1.00 17.01 244 TRP C CA 1
ATOM 7986 C C . TRP C 1 244 ? 0.709 105.742 15.773 1.00 17.30 244 TRP C C 1
ATOM 7987 O O . TRP C 1 244 ? -0.070 106.020 14.847 1.00 17.89 244 TRP C O 1
ATOM 7998 N N . ALA C 1 245 ? 0.502 104.731 16.618 1.00 17.73 245 ALA C N 1
ATOM 7999 C CA . ALA C 1 245 ? -0.730 103.956 16.628 1.00 18.69 245 ALA C CA 1
ATOM 8000 C C . ALA C 1 245 ? -1.972 104.809 16.955 1.00 19.47 245 ALA C C 1
ATOM 8001 O O . ALA C 1 245 ? -3.046 104.558 16.424 1.00 20.91 245 ALA C O 1
ATOM 8003 N N . ALA C 1 246 ? -1.823 105.770 17.856 1.00 20.49 246 ALA C N 1
ATOM 8004 C CA . ALA C 1 246 ? -2.918 106.695 18.168 1.00 21.17 246 ALA C CA 1
ATOM 8005 C C . ALA C 1 246 ? -3.249 107.543 16.934 1.00 22.07 246 ALA C C 1
ATOM 8006 O O . ALA C 1 246 ? -4.415 107.722 16.583 1.00 22.70 246 ALA C O 1
ATOM 8008 N N . GLY C 1 247 ? -2.218 108.044 16.254 1.00 22.02 247 GLY C N 1
ATOM 8009 C CA . GLY C 1 247 ? -2.415 108.766 14.994 1.00 21.84 247 GLY C CA 1
ATOM 8010 C C . GLY C 1 247 ? -3.154 107.962 13.943 1.00 21.88 247 GLY C C 1
ATOM 8011 O O . GLY C 1 247 ? -4.039 108.466 13.262 1.00 22.67 247 GLY C O 1
ATOM 8012 N N . TYR C 1 248 ? -2.794 106.694 13.804 1.00 21.33 248 TYR C N 1
ATOM 8013 C CA . TYR C 1 248 ? -3.419 105.816 12.843 1.00 21.80 248 TYR C CA 1
ATOM 8014 C C . TYR C 1 248 ? -4.905 105.611 13.202 1.00 22.05 248 TYR C C 1
ATOM 8015 O O . TYR C 1 248 ? -5.789 105.759 12.353 1.00 22.77 248 TYR C O 1
ATOM 8024 N N . MET C 1 249 ? -5.174 105.295 14.458 1.00 22.52 249 MET C N 1
ATOM 8025 C CA . MET C 1 249 ? -6.548 105.046 14.900 1.00 23.38 249 MET C CA 1
ATOM 8026 C C . MET C 1 249 ? -7.449 106.291 14.840 1.00 23.97 249 MET C C 1
ATOM 8027 O O . MET C 1 249 ? -8.634 106.156 14.568 1.00 24.15 249 MET C O 1
ATOM 8032 N N . THR C 1 250 ? -6.901 107.483 15.080 1.00 24.09 250 THR C N 1
ATOM 8033 C CA . THR C 1 250 ? -7.708 108.721 14.963 1.00 24.61 250 THR C CA 1
ATOM 8034 C C . THR C 1 250 ? -7.741 109.252 13.519 1.00 25.20 250 THR C C 1
ATOM 8035 O O . THR C 1 250 ? -8.801 109.291 12.873 1.00 25.94 250 THR C O 1
ATOM 8039 N N . THR C 1 251 ? -6.576 109.632 12.999 1.00 25.27 251 THR C N 1
ATOM 8040 C CA . THR C 1 251 ? -6.477 110.256 11.682 1.00 25.41 251 THR C CA 1
ATOM 8041 C C . THR C 1 251 ? -6.922 109.371 10.520 1.00 26.04 251 THR C C 1
ATOM 8042 O O . THR C 1 251 ? -7.550 109.857 9.564 1.00 25.76 251 THR C O 1
ATOM 8046 N N . THR C 1 252 ? -6.588 108.084 10.570 1.00 26.34 252 THR C N 1
ATOM 8047 C CA . THR C 1 252 ? -6.975 107.180 9.490 1.00 26.97 252 THR C CA 1
ATOM 8048 C C . THR C 1 252 ? -8.306 106.466 9.788 1.00 27.67 252 THR C C 1
ATOM 8049 O O . THR C 1 252 ? -9.219 106.519 8.969 1.00 27.55 252 THR C O 1
ATOM 8053 N N . LEU C 1 253 ? -8.414 105.818 10.946 1.00 28.46 253 LEU C N 1
ATOM 8054 C CA . LEU C 1 253 ? -9.604 105.009 11.278 1.00 29.49 253 LEU C CA 1
ATOM 8055 C C . LEU C 1 253 ? -10.762 105.791 11.914 1.00 30.62 253 LEU C C 1
ATOM 8056 O O . LEU C 1 253 ? -11.842 105.227 12.141 1.00 31.42 253 LEU C O 1
ATOM 8061 N N . LYS C 1 254 ? -10.548 107.069 12.211 1.00 31.53 254 LYS C N 1
ATOM 8062 C CA . LYS C 1 254 ? -11.611 107.945 12.729 1.00 32.23 254 LYS C CA 1
ATOM 8063 C C . LYS C 1 254 ? -12.210 107.473 14.058 1.00 32.74 254 LYS C C 1
ATOM 8064 O O . LYS C 1 254 ? -13.376 107.756 14.347 1.00 33.10 254 LYS C O 1
ATOM 8070 N N . LEU C 1 255 ? -11.415 106.778 14.869 1.00 32.76 255 LEU C N 1
ATOM 8071 C CA . LEU C 1 255 ? -11.857 106.307 16.180 1.00 33.32 255 LEU C CA 1
ATOM 8072 C C . LEU C 1 255 ? -11.654 107.377 17.249 1.00 33.71 255 LEU C C 1
ATOM 8073 O O . LEU C 1 255 ? -10.715 108.176 17.192 1.00 33.14 255 LEU C O 1
ATOM 8078 N N . LYS C 1 256 ? -12.549 107.379 18.233 1.00 34.53 256 LYS C N 1
ATOM 8079 C CA . LYS C 1 256 ? -12.554 108.394 19.286 1.00 35.23 256 LYS C CA 1
ATOM 8080 C C . LYS C 1 256 ? -11.696 107.961 20.478 1.00 35.06 256 LYS C C 1
ATOM 8081 O O . LYS C 1 256 ? -12.013 106.963 21.117 1.00 34.75 256 LYS C O 1
ATOM 8087 N N . PRO C 1 257 ? -10.612 108.708 20.786 1.00 34.99 257 PRO C N 1
ATOM 8088 C CA . PRO C 1 257 ? -9.736 108.324 21.891 1.00 35.25 257 PRO C CA 1
ATOM 8089 C C . PRO C 1 257 ? -10.485 108.218 23.209 1.00 35.76 257 PRO C C 1
ATOM 8090 O O . PRO C 1 257 ? -11.347 109.063 23.496 1.00 36.12 257 PRO C O 1
ATOM 8094 N N . GLY C 1 258 ? -10.175 107.188 23.998 1.00 35.72 258 GLY C N 1
ATOM 8095 C CA . GLY C 1 258 ? -10.807 106.986 25.311 1.00 35.72 258 GLY C CA 1
ATOM 8096 C C . GLY C 1 258 ? -12.075 106.147 25.247 1.00 35.88 258 GLY C C 1
ATOM 8097 O O . GLY C 1 258 ? -12.347 105.355 26.162 1.00 36.62 258 GLY C O 1
ATOM 8098 N N . THR C 1 259 ? -12.837 106.300 24.164 1.00 35.64 259 THR C N 1
ATOM 8099 C CA . THR C 1 259 ? -14.125 105.629 23.999 1.00 35.36 259 THR C CA 1
ATOM 8100 C C . THR C 1 259 ? -13.993 104.411 23.087 1.00 34.90 259 THR C C 1
ATOM 8101 O O . THR C 1 259 ? -14.286 103.279 23.507 1.00 34.90 259 THR C O 1
ATOM 8105 N N . ASP C 1 260 ? -13.538 104.650 21.854 1.00 33.86 260 ASP C N 1
ATOM 8106 C CA . ASP C 1 260 ? -13.367 103.595 20.849 1.00 32.93 260 ASP C CA 1
ATOM 8107 C C . ASP C 1 260 ? -12.046 102.832 21.024 1.00 31.81 260 ASP C C 1
ATOM 8108 O O . ASP C 1 260 ? -11.925 101.706 20.561 1.00 32.69 260 ASP C O 1
ATOM 8113 N N . PHE C 1 261 ? -11.069 103.456 21.670 1.00 30.66 261 PHE C N 1
ATOM 8114 C CA . PHE C 1 261 ? -9.839 102.773 22.057 1.00 29.87 261 PHE C CA 1
ATOM 8115 C C . PHE C 1 261 ? -9.292 103.445 23.295 1.00 29.22 261 PHE C C 1
ATOM 8116 O O . PHE C 1 261 ? -9.690 104.560 23.638 1.00 28.93 261 PHE C O 1
ATOM 8124 N N . ALA C 1 262 ? -8.385 102.762 23.975 1.00 28.01 262 ALA C N 1
ATOM 8125 C CA . ALA C 1 262 ? -7.744 103.321 25.137 1.00 28.13 262 ALA C CA 1
ATOM 8126 C C . ALA C 1 262 ? -6.273 102.880 25.213 1.00 27.17 262 ALA C C 1
ATOM 8127 O O . ALA C 1 262 ? -5.790 102.156 24.340 1.00 27.34 262 ALA C O 1
ATOM 8129 N N . TRP C 1 263 ? -5.576 103.340 26.240 1.00 27.00 263 TRP C N 1
ATOM 8130 C CA . TRP C 1 263 ? -4.150 103.121 26.369 1.00 26.90 263 TRP C CA 1
ATOM 8131 C C . TRP C 1 263 ? -3.685 103.062 27.816 1.00 26.88 263 TRP C C 1
ATOM 8132 O O . TRP C 1 263 ? -4.313 103.637 28.721 1.00 26.35 263 TRP C O 1
ATOM 8143 N N . ALA C 1 264 ? -2.558 102.388 28.021 1.00 26.11 264 ALA C N 1
ATOM 8144 C CA . ALA C 1 264 ? -1.849 102.404 29.286 1.00 25.98 264 ALA C CA 1
ATOM 8145 C C . ALA C 1 264 ? -0.370 102.238 28.997 1.00 25.56 264 ALA C C 1
ATOM 8146 O O . ALA C 1 264 ? -0.017 101.785 27.904 1.00 25.77 264 ALA C O 1
ATOM 8148 N N . PRO C 1 265 ? 0.505 102.600 29.953 1.00 25.06 265 PRO C N 1
ATOM 8149 C CA . PRO C 1 265 ? 1.904 102.231 29.750 1.00 24.75 265 PRO C CA 1
ATOM 8150 C C . PRO C 1 265 ? 2.046 100.710 29.585 1.00 24.27 265 PRO C C 1
ATOM 8151 O O . PRO C 1 265 ? 1.200 99.953 30.059 1.00 23.66 265 PRO C O 1
ATOM 8155 N N . SER C 1 266 ? 3.100 100.265 28.907 1.00 23.50 266 SER C N 1
ATOM 8156 C CA . SER C 1 266 ? 3.322 98.831 28.792 1.00 23.24 266 SER C CA 1
ATOM 8157 C C . SER C 1 266 ? 3.359 98.265 30.208 1.00 22.63 266 SER C C 1
ATOM 8158 O O . SER C 1 266 ? 3.914 98.897 31.109 1.00 22.08 266 SER C O 1
ATOM 8161 N N . PRO C 1 267 ? 2.760 97.088 30.405 1.00 22.99 267 PRO C N 1
ATOM 8162 C CA . PRO C 1 267 ? 2.815 96.460 31.711 1.00 23.32 267 PRO C CA 1
ATOM 8163 C C . PRO C 1 267 ? 4.183 96.536 32.379 1.00 23.30 267 PRO C C 1
ATOM 8164 O O . PRO C 1 267 ? 5.216 96.255 31.764 1.00 23.74 267 PRO C O 1
ATOM 8168 N N . GLY C 1 268 ? 4.196 96.963 33.639 1.00 23.64 268 GLY C N 1
ATOM 8169 C CA . GLY C 1 268 ? 5.403 97.009 34.423 1.00 23.65 268 GLY C CA 1
ATOM 8170 C C . GLY C 1 268 ? 6.291 98.214 34.180 1.00 23.48 268 GLY C C 1
ATOM 8171 O O . GLY C 1 268 ? 7.416 98.266 34.695 1.00 23.73 268 GLY C O 1
ATOM 8172 N N . THR C 1 269 ? 5.821 99.171 33.376 1.00 24.07 269 THR C N 1
ATOM 8173 C CA . THR C 1 269 ? 6.643 100.346 33.037 1.00 24.35 269 THR C CA 1
ATOM 8174 C C . THR C 1 269 ? 5.969 101.665 33.422 1.00 25.34 269 THR C C 1
ATOM 8175 O O . THR C 1 269 ? 6.514 102.736 33.142 1.00 24.96 269 THR C O 1
ATOM 8179 N N . GLN C 1 270 ? 4.812 101.593 34.086 1.00 26.32 270 GLN C N 1
ATOM 8180 C CA . GLN C 1 270 ? 4.107 102.798 34.548 1.00 26.99 270 GLN C CA 1
ATOM 8181 C C . GLN C 1 270 ? 5.069 103.747 35.277 1.00 26.74 270 GLN C C 1
ATOM 8182 O O . GLN C 1 270 ? 5.931 103.317 36.041 1.00 27.13 270 GLN C O 1
ATOM 8188 N N . GLY C 1 271 ? 4.949 105.037 34.977 1.00 26.50 271 GLY C N 1
ATOM 8189 C CA . GLY C 1 271 ? 5.863 106.055 35.494 1.00 25.64 271 GLY C CA 1
ATOM 8190 C C . GLY C 1 271 ? 7.174 106.238 34.759 1.00 25.22 271 GLY C C 1
ATOM 8191 O O . GLY C 1 271 ? 7.991 107.110 35.126 1.00 25.21 271 GLY C O 1
ATOM 8192 N N . VAL C 1 272 ? 7.392 105.409 33.730 1.00 24.11 272 VAL C N 1
ATOM 8193 C CA . VAL C 1 272 ? 8.551 105.520 32.860 1.00 23.53 272 VAL C CA 1
ATOM 8194 C C . VAL C 1 272 ? 8.044 105.763 31.435 1.00 22.67 272 VAL C C 1
ATOM 8195 O O . VAL C 1 272 ? 7.108 105.122 30.985 1.00 21.50 272 VAL C O 1
ATOM 8199 N N . PHE C 1 273 ? 8.672 106.719 30.757 1.00 21.75 273 PHE C N 1
ATOM 8200 C CA . PHE C 1 273 ? 8.303 107.116 29.400 1.00 21.07 273 PHE C CA 1
ATOM 8201 C C . PHE C 1 273 ? 9.531 106.761 28.568 1.00 20.17 273 PHE C C 1
ATOM 8202 O O . PHE C 1 273 ? 10.590 107.370 28.732 1.00 20.26 273 PHE C O 1
ATOM 8210 N N . MET C 1 274 ? 9.426 105.709 27.736 1.00 19.71 274 MET C N 1
ATOM 8211 C CA . MET C 1 274 ? 10.522 105.349 26.851 1.00 19.09 274 MET C CA 1
ATOM 8212 C C . MET C 1 274 ? 10.315 106.147 25.576 1.00 18.50 274 MET C C 1
ATOM 8213 O O . MET C 1 274 ? 9.363 105.908 24.829 1.00 17.71 274 MET C O 1
ATOM 8218 N N . MET C 1 275 ? 11.196 107.108 25.355 1.00 18.52 275 MET C N 1
ATOM 8219 C CA . MET C 1 275 ? 10.964 108.084 24.289 1.00 20.10 275 MET C CA 1
ATOM 8220 C C . MET C 1 275 ? 11.787 107.764 23.044 1.00 17.66 275 MET C C 1
ATOM 8221 O O . MET C 1 275 ? 12.778 107.016 23.066 1.00 16.17 275 MET C O 1
ATOM 8226 N N . LEU C 1 276 ? 11.336 108.365 21.945 1.00 16.17 276 LEU C N 1
ATOM 8227 C CA . LEU C 1 276 ? 12.156 108.535 20.755 1.00 15.43 276 LEU C CA 1
ATOM 8228 C C . LEU C 1 276 ? 11.762 109.882 20.141 1.00 14.83 276 LEU C C 1
ATOM 8229 O O . LEU C 1 276 ? 10.731 110.467 20.495 1.00 15.41 276 LEU C O 1
ATOM 8234 N N . SER C 1 277 ? 12.584 110.361 19.226 1.00 15.25 277 SER C N 1
ATOM 8235 C CA . SER C 1 277 ? 12.276 111.628 18.564 1.00 15.31 277 SER C CA 1
ATOM 8236 C C . SER C 1 277 ? 12.678 111.603 17.110 1.00 14.82 277 SER C C 1
ATOM 8237 O O . SER C 1 277 ? 13.819 111.360 16.793 1.00 14.81 277 SER C O 1
ATOM 8240 N N . ASP C 1 278 ? 11.722 111.930 16.243 1.00 15.09 278 ASP C N 1
ATOM 8241 C CA . ASP C 1 278 ? 12.005 112.153 14.838 1.00 14.80 278 ASP C CA 1
ATOM 8242 C C . ASP C 1 278 ? 12.559 113.560 14.674 1.00 14.76 278 ASP C C 1
ATOM 8243 O O . ASP C 1 278 ? 12.020 114.507 15.254 1.00 16.13 278 ASP C O 1
ATOM 8248 N N . SER C 1 279 ? 13.637 113.678 13.908 1.00 14.09 279 SER C N 1
ATOM 8249 C CA . SER C 1 279 ? 14.316 114.947 13.734 1.00 14.51 279 SER C CA 1
ATOM 8250 C C . SER C 1 279 ? 14.771 115.097 12.290 1.00 15.00 279 SER C C 1
ATOM 8251 O O . SER C 1 279 ? 14.807 114.114 11.531 1.00 13.92 279 SER C O 1
ATOM 8254 N N . PHE C 1 280 ? 15.104 116.334 11.907 1.00 14.60 280 PHE C N 1
ATOM 8255 C CA . PHE C 1 280 ? 15.631 116.628 10.584 1.00 15.22 280 PHE C CA 1
ATOM 8256 C C . PHE C 1 280 ? 16.915 117.431 10.741 1.00 15.86 280 PHE C C 1
ATOM 8257 O O . PHE C 1 280 ? 16.965 118.338 11.554 1.00 16.46 280 PHE C O 1
ATOM 8265 N N . GLY C 1 281 ? 17.933 117.108 9.967 1.00 17.70 281 GLY C N 1
ATOM 8266 C CA . GLY C 1 281 ? 19.194 117.860 10.001 1.00 17.87 281 GLY C CA 1
ATOM 8267 C C . GLY C 1 281 ? 19.534 118.398 8.631 1.00 19.34 281 GLY C C 1
ATOM 8268 O O . GLY C 1 281 ? 18.682 118.439 7.738 1.00 19.74 281 GLY C O 1
ATOM 8269 N N . LEU C 1 282 ? 20.783 118.826 8.481 1.00 19.53 282 LEU C N 1
ATOM 8270 C CA . LEU C 1 282 ? 21.261 119.461 7.259 1.00 19.56 282 LEU C CA 1
ATOM 8271 C C . LEU C 1 282 ? 22.504 118.697 6.767 1.00 19.70 282 LEU C C 1
ATOM 8272 O O . LEU C 1 282 ? 23.615 118.953 7.227 1.00 19.19 282 LEU C O 1
ATOM 8277 N N . PRO C 1 283 ? 22.316 117.730 5.857 1.00 20.36 283 PRO C N 1
ATOM 8278 C CA . PRO C 1 283 ? 23.484 117.059 5.318 1.00 20.57 283 PRO C CA 1
ATOM 8279 C C . PRO C 1 283 ? 24.377 117.994 4.499 1.00 20.60 283 PRO C C 1
ATOM 8280 O O . PRO C 1 283 ? 23.877 118.812 3.726 1.00 20.61 283 PRO C O 1
ATOM 8284 N N . LYS C 1 284 ? 25.687 117.840 4.659 1.00 21.37 284 LYS C N 1
ATOM 8285 C CA . LYS C 1 284 ? 26.643 118.469 3.762 1.00 22.00 284 LYS C CA 1
ATOM 8286 C C . LYS C 1 284 ? 26.354 118.005 2.332 1.00 22.22 284 LYS C C 1
ATOM 8287 O O . LYS C 1 284 ? 26.017 116.835 2.100 1.00 22.74 284 LYS C O 1
ATOM 8293 N N . GLY C 1 285 ? 26.456 118.927 1.371 1.00 21.88 285 GLY C N 1
ATOM 8294 C CA . GLY C 1 285 ? 26.212 118.591 -0.025 1.00 21.51 285 GLY C CA 1
ATOM 8295 C C . GLY C 1 285 ? 24.772 118.727 -0.490 1.00 21.19 285 GLY C C 1
ATOM 8296 O O . GLY C 1 285 ? 24.482 118.484 -1.675 1.00 21.12 285 GLY C O 1
ATOM 8297 N N . ALA C 1 286 ? 23.866 119.112 0.416 1.00 20.28 286 ALA C N 1
ATOM 8298 C CA . ALA C 1 286 ? 22.477 119.360 0.032 1.00 20.41 286 ALA C CA 1
ATOM 8299 C C . ALA C 1 286 ? 22.449 120.313 -1.176 1.00 20.74 286 ALA C C 1
ATOM 8300 O O . ALA C 1 286 ? 23.151 121.322 -1.190 1.00 21.20 286 ALA C O 1
ATOM 8302 N N . LYS C 1 287 ? 21.674 119.956 -2.187 1.00 20.68 287 LYS C N 1
ATOM 8303 C CA . LYS C 1 287 ? 21.518 120.808 -3.375 1.00 20.83 287 LYS C CA 1
ATOM 8304 C C . LYS C 1 287 ? 20.790 122.128 -3.097 1.00 19.85 287 LYS C C 1
ATOM 8305 O O . LYS C 1 287 ? 21.081 123.136 -3.744 1.00 20.55 287 LYS C O 1
ATOM 8311 N N . ASN C 1 288 ? 19.883 122.128 -2.131 1.00 18.53 288 ASN C N 1
ATOM 8312 C CA . ASN C 1 288 ? 19.029 123.284 -1.814 1.00 18.39 288 ASN C CA 1
ATOM 8313 C C . ASN C 1 288 ? 19.128 123.620 -0.313 1.00 17.87 288 ASN C C 1
ATOM 8314 O O . ASN C 1 288 ? 18.148 123.604 0.439 1.00 18.44 288 ASN C O 1
ATOM 8319 N N . ARG C 1 289 ? 20.343 123.979 0.085 1.00 18.41 289 ARG C N 1
ATOM 8320 C CA . ARG C 1 289 ? 20.675 124.282 1.479 1.00 18.40 289 ARG C CA 1
ATOM 8321 C C . ARG C 1 289 ? 19.786 125.365 2.100 1.00 18.55 289 ARG C C 1
ATOM 8322 O O . ARG C 1 289 ? 19.263 125.211 3.206 1.00 18.55 289 ARG C O 1
ATOM 8330 N N . GLN C 1 290 ? 19.597 126.473 1.375 1.00 18.83 290 GLN C N 1
ATOM 8331 C CA . GLN C 1 290 ? 18.808 127.574 1.898 1.00 18.47 290 GLN C CA 1
ATOM 8332 C C . GLN C 1 290 ? 17.365 127.136 2.171 1.00 17.81 290 GLN C C 1
ATOM 8333 O O . GLN C 1 290 ? 16.802 127.447 3.219 1.00 17.97 290 GLN C O 1
ATOM 8339 N N . ASN C 1 291 ? 16.756 126.419 1.232 1.00 17.00 291 ASN C N 1
ATOM 8340 C CA . ASN C 1 291 ? 15.386 125.968 1.409 1.00 17.48 291 ASN C CA 1
ATOM 8341 C C . ASN C 1 291 ? 15.273 124.944 2.542 1.00 17.13 291 ASN C C 1
ATOM 8342 O O . ASN C 1 291 ? 14.256 124.887 3.243 1.00 17.54 291 ASN C O 1
ATOM 8347 N N . ALA C 1 292 ? 16.320 124.137 2.696 1.00 17.50 292 ALA C N 1
ATOM 8348 C CA . ALA C 1 292 ? 16.386 123.143 3.781 1.00 17.31 292 ALA C CA 1
ATOM 8349 C C . ALA C 1 292 ? 16.450 123.838 5.129 1.00 16.96 292 A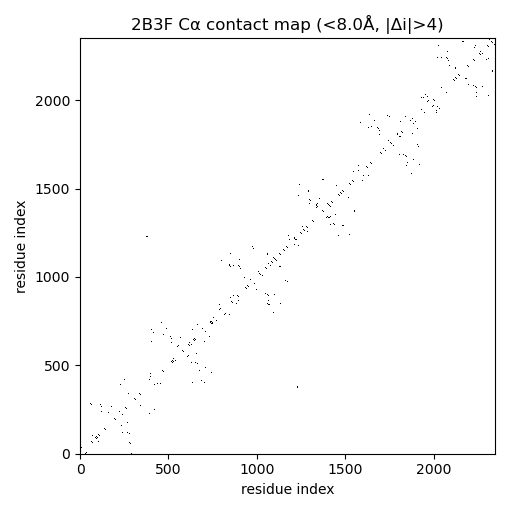LA C C 1
ATOM 8350 O O . ALA C 1 292 ? 15.749 123.461 6.056 1.00 17.07 292 ALA C O 1
ATOM 8352 N N . ILE C 1 293 ? 17.252 124.890 5.239 1.00 16.84 293 ILE C N 1
ATOM 8353 C CA . ILE C 1 293 ? 17.293 125.656 6.483 1.00 16.88 293 ILE C CA 1
ATOM 8354 C C . ILE C 1 293 ? 15.920 126.243 6.846 1.00 16.52 293 ILE C C 1
ATOM 8355 O O . ILE C 1 293 ? 15.486 126.179 7.988 1.00 16.12 293 ILE C O 1
ATOM 8360 N N . ASN C 1 294 ? 15.204 126.795 5.863 1.00 16.71 294 ASN C N 1
ATOM 8361 C CA . ASN C 1 294 ? 13.848 127.276 6.117 1.00 16.72 294 ASN C CA 1
ATOM 8362 C C . ASN C 1 294 ? 12.910 126.172 6.587 1.00 16.18 294 ASN C C 1
ATOM 8363 O O . ASN C 1 294 ? 12.067 126.389 7.454 1.00 17.42 294 ASN C O 1
ATOM 8368 N N . TRP C 1 295 ? 13.063 124.972 6.030 1.00 15.75 295 TRP C N 1
ATOM 8369 C CA . TRP C 1 295 ? 12.312 123.805 6.511 1.00 16.02 295 TRP C CA 1
ATOM 8370 C C . TRP C 1 295 ? 12.639 123.513 7.983 1.00 15.75 295 TRP C C 1
ATOM 8371 O O . TRP C 1 295 ? 11.744 123.258 8.784 1.00 15.59 295 TRP C O 1
ATOM 8382 N N . LEU C 1 296 ? 13.924 123.544 8.330 1.00 16.24 296 LEU C N 1
ATOM 8383 C CA . LEU C 1 296 ? 14.351 123.320 9.718 1.00 16.31 296 LEU C CA 1
ATOM 8384 C C . LEU C 1 296 ? 13.727 124.338 10.675 1.00 16.38 296 LEU C C 1
ATOM 8385 O O . LEU C 1 296 ? 13.188 123.992 11.717 1.00 15.91 296 LEU C O 1
ATOM 8390 N N . ARG C 1 297 ? 13.735 125.605 10.263 1.00 16.73 297 ARG C N 1
ATOM 8391 C CA . ARG C 1 297 ? 13.101 126.655 11.059 1.00 17.63 297 ARG C CA 1
ATOM 8392 C C . ARG C 1 297 ? 11.616 126.348 11.307 1.00 17.27 297 ARG C C 1
ATOM 8393 O O . ARG C 1 297 ? 11.093 126.589 12.390 1.00 17.97 297 ARG C O 1
ATOM 8401 N N . LEU C 1 298 ? 10.932 125.822 10.295 1.00 17.15 298 LEU C N 1
ATOM 8402 C CA . LEU C 1 298 ? 9.539 125.437 10.437 1.00 17.24 298 LEU C CA 1
ATOM 8403 C C . LEU C 1 298 ? 9.358 124.213 11.347 1.00 16.89 298 LEU C C 1
ATOM 8404 O O . LEU C 1 298 ? 8.496 124.210 12.216 1.00 17.05 298 LEU C O 1
ATOM 8409 N N . VAL C 1 299 ? 10.156 123.174 11.103 1.00 17.25 299 VAL C N 1
ATOM 8410 C CA . VAL C 1 299 ? 10.157 121.939 11.897 1.00 17.79 299 VAL C CA 1
ATOM 8411 C C . VAL C 1 299 ? 10.308 122.227 13.405 1.00 17.29 299 VAL C C 1
ATOM 8412 O O . VAL C 1 299 ? 9.673 121.584 14.234 1.00 15.77 299 VAL C O 1
ATOM 8416 N N . GLY C 1 300 ? 11.160 123.193 13.747 1.00 17.57 300 GLY C N 1
ATOM 8417 C CA . GLY C 1 300 ? 11.419 123.515 15.139 1.00 18.25 300 GLY C CA 1
ATOM 8418 C C . GLY C 1 300 ? 10.455 124.503 15.769 1.00 18.90 300 GLY C C 1
ATOM 8419 O O . GLY C 1 300 ? 10.581 124.812 16.956 1.00 19.36 300 GLY C O 1
ATOM 8420 N N . SER C 1 301 ? 9.496 125.009 14.996 1.00 19.09 301 SER C N 1
ATOM 8421 C CA . SER C 1 301 ? 8.592 126.047 15.467 1.00 19.48 301 SER C CA 1
ATOM 8422 C C . SER C 1 301 ? 7.356 125.469 16.138 1.00 20.06 301 SER C C 1
ATOM 8423 O O . SER C 1 301 ? 6.938 124.337 15.868 1.00 19.70 301 SER C O 1
ATOM 8426 N N . LYS C 1 302 ? 6.740 126.255 17.011 1.00 21.18 302 LYS C N 1
ATOM 8427 C CA . LYS C 1 302 ? 5.520 125.843 17.671 1.00 21.17 302 LYS C CA 1
ATOM 8428 C C . LYS C 1 302 ? 4.413 125.704 16.652 1.00 20.96 302 LYS C C 1
ATOM 8429 O O . LYS C 1 302 ? 3.660 124.752 16.693 1.00 20.95 302 LYS C O 1
ATOM 8435 N N . GLU C 1 303 ? 4.321 126.647 15.717 1.00 21.32 303 GLU C N 1
ATOM 8436 C CA . GLU C 1 303 ? 3.313 126.568 14.665 1.00 21.75 303 GLU C CA 1
ATOM 8437 C C . GLU C 1 303 ? 3.421 125.249 13.868 1.00 20.90 303 GLU C C 1
ATOM 8438 O O . GLU C 1 303 ? 2.425 124.571 13.648 1.00 21.77 303 GLU C O 1
ATOM 8444 N N . GLY C 1 304 ? 4.625 124.888 13.444 1.00 20.42 304 GLY C N 1
ATOM 8445 C CA . GLY C 1 304 ? 4.813 123.646 12.699 1.00 20.26 304 GLY C CA 1
ATOM 8446 C C . GLY C 1 304 ? 4.464 122.415 13.530 1.00 19.61 304 GLY C C 1
ATOM 8447 O O . GLY C 1 304 ? 3.712 121.540 13.088 1.00 20.14 304 GLY C O 1
ATOM 8448 N N . GLN C 1 305 ? 5.002 122.352 14.746 1.00 18.90 305 GLN C N 1
ATOM 8449 C CA . GLN C 1 305 ? 4.827 121.170 15.596 1.00 19.05 305 GLN C CA 1
ATOM 8450 C C . GLN C 1 305 ? 3.387 120.976 16.052 1.00 19.52 305 GLN C C 1
ATOM 8451 O O . GLN C 1 305 ? 2.892 119.851 16.139 1.00 20.45 305 GLN C O 1
ATOM 8457 N N . ASP C 1 306 ? 2.678 122.072 16.316 1.00 20.52 306 ASP C N 1
ATOM 8458 C CA . ASP C 1 306 ? 1.281 121.953 16.749 1.00 21.78 306 ASP C CA 1
ATOM 8459 C C . ASP C 1 306 ? 0.314 121.793 15.574 1.00 22.36 306 ASP C C 1
ATOM 8460 O O . ASP C 1 306 ? -0.834 121.444 15.775 1.00 23.07 306 ASP C O 1
ATOM 8465 N N . THR C 1 307 ? 0.792 122.007 14.349 1.00 23.34 307 THR C N 1
ATOM 8466 C CA . THR C 1 307 ? 0.015 121.681 13.139 1.00 23.40 307 THR C CA 1
ATOM 8467 C C . THR C 1 307 ? 0.095 120.186 12.814 1.00 23.90 307 THR C C 1
ATOM 8468 O O . THR C 1 307 ? -0.919 119.553 12.511 1.00 24.63 307 THR C O 1
ATOM 8472 N N . SER C 1 308 ? 1.303 119.635 12.874 1.00 23.30 308 SER C N 1
ATOM 8473 C CA . SER C 1 308 ? 1.553 118.276 12.367 1.00 22.68 308 SER C CA 1
ATOM 8474 C C . SER C 1 308 ? 1.339 117.182 13.426 1.00 22.03 308 SER C C 1
ATOM 8475 O O . SER C 1 308 ? 0.693 116.168 13.153 1.00 22.54 308 SER C O 1
ATOM 8478 N N . ASN C 1 309 ? 1.845 117.389 14.633 1.00 21.59 309 ASN C N 1
ATOM 8479 C CA . ASN C 1 309 ? 1.799 116.335 15.641 1.00 21.66 309 ASN C CA 1
ATOM 8480 C C . ASN C 1 309 ? 0.415 115.825 16.070 1.00 22.17 309 ASN C C 1
ATOM 8481 O O . ASN C 1 309 ? 0.250 114.618 16.323 1.00 21.47 309 ASN C O 1
ATOM 8486 N N . PRO C 1 310 ? -0.583 116.713 16.160 1.00 22.26 310 PRO C N 1
ATOM 8487 C CA . PRO C 1 310 ? -1.928 116.205 16.459 1.00 21.94 310 PRO C CA 1
ATOM 8488 C C . PRO C 1 310 ? -2.429 115.110 15.502 1.00 21.98 310 PRO C C 1
ATOM 8489 O O . PRO C 1 310 ? -3.250 114.272 15.906 1.00 22.39 310 PRO C O 1
ATOM 8493 N N . LEU C 1 311 ? -1.948 115.125 14.261 1.00 21.26 311 LEU C N 1
ATOM 8494 C CA . LEU C 1 311 ? -2.317 114.122 13.270 1.00 21.23 311 LEU C CA 1
ATOM 8495 C C . LEU C 1 311 ? -1.515 112.833 13.435 1.00 20.71 311 LEU C C 1
ATOM 8496 O O . LEU C 1 311 ? -1.957 111.781 13.006 1.00 21.07 311 LEU C O 1
ATOM 8501 N N . LYS C 1 312 ? -0.317 112.960 14.000 1.00 20.00 312 LYS C N 1
ATOM 8502 C CA . LYS C 1 312 ? 0.712 111.885 13.988 1.00 20.25 312 LYS C CA 1
ATOM 8503 C C . LYS C 1 312 ? 0.528 110.885 15.122 1.00 20.06 312 LYS C C 1
ATOM 8504 O O . LYS C 1 312 ? 0.809 109.695 14.950 1.00 20.24 312 LYS C O 1
ATOM 8510 N N . GLY C 1 313 ? 0.094 111.381 16.276 1.00 20.17 313 GLY C N 1
ATOM 8511 C CA . GLY C 1 313 ? 0.038 110.593 17.520 1.00 20.23 313 GLY C CA 1
ATOM 8512 C C . GLY C 1 313 ? 1.159 110.895 18.497 1.00 20.69 313 GLY C C 1
ATOM 8513 O O . GLY C 1 313 ? 1.092 110.531 19.674 1.00 21.51 313 GLY C O 1
ATOM 8514 N N . SER C 1 314 ? 2.219 111.528 17.999 1.00 19.80 314 SER C N 1
ATOM 8515 C CA . SER C 1 314 ? 3.301 112.044 18.818 1.00 19.50 314 SER C CA 1
ATOM 8516 C C . SER C 1 314 ? 2.873 113.354 19.477 1.00 19.64 314 SER C C 1
ATOM 8517 O O . SER C 1 314 ? 1.843 113.930 19.122 1.00 20.42 314 SER C O 1
ATOM 8520 N N . ILE C 1 315 ? 3.685 113.825 20.413 1.00 19.47 315 ILE C N 1
ATOM 8521 C CA . ILE C 1 315 ? 3.509 115.157 20.981 1.00 20.23 315 ILE C CA 1
ATOM 8522 C C . ILE C 1 315 ? 4.624 116.038 20.438 1.00 20.17 315 ILE C C 1
ATOM 8523 O O . ILE C 1 315 ? 5.562 115.553 19.811 1.00 19.47 315 ILE C O 1
ATOM 8528 N N . ALA C 1 316 ? 4.517 117.349 20.647 1.00 19.79 316 ALA C N 1
ATOM 8529 C CA . ALA C 1 316 ? 5.546 118.249 20.201 1.00 19.99 316 ALA C CA 1
ATOM 8530 C C . ALA C 1 316 ? 6.779 118.099 21.084 1.00 20.29 316 ALA C C 1
ATOM 8531 O O . ALA C 1 316 ? 6.677 117.727 22.271 1.00 21.30 316 ALA C O 1
ATOM 8533 N N . ALA C 1 317 ? 7.956 118.351 20.520 1.00 20.00 317 ALA C N 1
ATOM 8534 C CA . ALA C 1 317 ? 9.189 118.408 21.286 1.00 20.55 317 ALA C CA 1
ATOM 8535 C C . ALA C 1 317 ? 9.280 119.730 22.075 1.00 21.05 317 ALA C C 1
ATOM 8536 O O . ALA C 1 317 ? 9.991 119.832 23.082 1.00 21.63 317 ALA C O 1
ATOM 8538 N N . ARG C 1 318 ? 8.560 120.731 21.585 1.00 21.89 318 ARG C N 1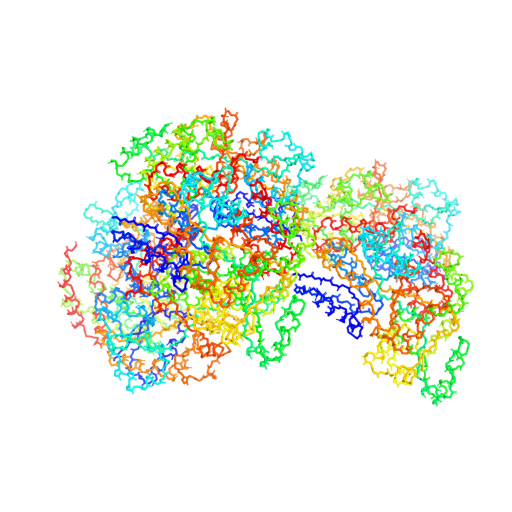
ATOM 8539 C CA . ARG C 1 318 ? 8.594 122.067 22.171 1.00 22.89 318 ARG C CA 1
ATOM 8540 C C . ARG C 1 318 ? 7.883 122.145 23.513 1.00 23.52 318 ARG C C 1
ATOM 8541 O O . ARG C 1 318 ? 6.740 121.708 23.661 1.00 23.55 318 ARG C O 1
ATOM 8549 N N . LEU C 1 319 ? 8.578 122.747 24.477 1.00 24.86 319 LEU C N 1
ATOM 8550 C CA . LEU C 1 319 ? 8.035 122.969 25.810 1.00 25.57 319 LEU C CA 1
ATOM 8551 C C . LEU C 1 319 ? 6.777 123.827 25.767 1.00 26.14 319 LEU C C 1
ATOM 8552 O O . LEU C 1 319 ? 5.865 123.600 26.550 1.00 27.00 319 LEU C O 1
ATOM 8557 N N . ASP C 1 320 ? 6.706 124.783 24.838 1.00 26.30 320 ASP C N 1
ATOM 8558 C CA . ASP C 1 320 ? 5.562 125.710 24.784 1.00 26.36 320 ASP C CA 1
ATOM 8559 C C . ASP C 1 320 ? 4.371 125.231 23.945 1.00 26.13 320 ASP C C 1
ATOM 8560 O O . ASP C 1 320 ? 3.473 126.011 23.628 1.00 25.13 320 ASP C O 1
ATOM 8565 N N . SER C 1 321 ? 4.346 123.938 23.607 1.00 25.84 321 SER C N 1
ATOM 8566 C CA . SER C 1 321 ? 3.256 123.373 22.814 1.00 26.11 321 SER C CA 1
ATOM 8567 C C . SER C 1 321 ? 1.894 123.583 23.477 1.00 26.38 321 SER C C 1
ATOM 8568 O O . SER C 1 321 ? 1.772 123.499 24.697 1.00 26.66 321 SER C O 1
ATOM 8571 N N . ASP C 1 322 ? 0.884 123.835 22.651 1.00 27.02 322 ASP C N 1
ATOM 8572 C CA . ASP C 1 322 ? -0.468 124.115 23.120 1.00 27.54 322 ASP C CA 1
ATOM 8573 C C . ASP C 1 322 ? -1.292 122.827 23.257 1.00 27.74 322 ASP C C 1
ATOM 8574 O O . ASP C 1 322 ? -1.788 122.291 22.256 1.00 27.50 322 ASP C O 1
ATOM 8579 N N . PRO C 1 323 ? -1.504 122.362 24.507 1.00 28.57 323 PRO C N 1
ATOM 8580 C CA . PRO C 1 323 ? -2.235 121.107 24.730 1.00 28.76 323 PRO C CA 1
ATOM 8581 C C . PRO C 1 323 ? -3.629 121.060 24.141 1.00 29.04 323 PRO C C 1
ATOM 8582 O O . PRO C 1 323 ? -4.122 119.972 23.873 1.00 29.36 323 PRO C O 1
ATOM 8586 N N . SER C 1 324 ? -4.269 122.222 23.947 1.00 29.45 324 SER C N 1
ATOM 8587 C CA . SER C 1 324 ? -5.618 122.257 23.372 1.00 29.07 324 SER C CA 1
ATOM 8588 C C . SER C 1 324 ? -5.663 121.897 21.902 1.00 29.08 324 SER C C 1
ATOM 8589 O O . SER C 1 324 ? -6.742 121.676 21.362 1.00 28.83 324 SER C O 1
ATOM 8592 N N . LYS C 1 325 ? -4.495 121.831 21.250 1.00 28.75 325 LYS C N 1
ATOM 8593 C CA . LYS C 1 325 ? -4.404 121.385 19.857 1.00 28.63 325 LYS C CA 1
ATOM 8594 C C . LYS C 1 325 ? -4.411 119.857 19.752 1.00 28.31 325 LYS C C 1
ATOM 8595 O O . LYS C 1 325 ? -4.479 119.324 18.640 1.00 28.51 325 LYS C O 1
ATOM 8601 N N . TYR C 1 326 ? -4.369 119.177 20.904 1.00 27.84 326 TYR C N 1
ATOM 8602 C CA . TYR C 1 326 ? -4.239 117.709 20.963 1.00 27.69 326 TYR C CA 1
ATOM 8603 C C . TYR C 1 326 ? -5.462 117.040 21.531 1.00 28.33 326 TYR C C 1
ATOM 8604 O O . TYR C 1 326 ? -6.131 117.589 22.418 1.00 28.97 326 TYR C O 1
ATOM 8613 N N . ASN C 1 327 ? -5.743 115.843 21.027 1.00 28.37 327 ASN C N 1
ATOM 8614 C CA . ASN C 1 327 ? -6.824 115.024 21.559 1.00 28.21 327 ASN C CA 1
ATOM 8615 C C . ASN C 1 327 ? -6.471 114.424 22.918 1.00 27.98 327 ASN C C 1
ATOM 8616 O O . ASN C 1 327 ? -5.435 114.738 23.500 1.00 28.61 327 ASN C O 1
ATOM 8621 N N . ALA C 1 328 ? -7.354 113.569 23.428 1.00 27.89 328 ALA C N 1
ATOM 8622 C CA . ALA C 1 328 ? -7.209 113.022 24.767 1.00 27.67 328 ALA C CA 1
ATOM 8623 C C . ALA C 1 328 ? -5.936 112.208 24.909 1.00 27.21 328 ALA C C 1
ATOM 8624 O O . ALA C 1 328 ? -5.297 112.243 25.963 1.00 27.72 328 ALA C O 1
ATOM 8626 N N . TYR C 1 329 ? -5.549 111.499 23.847 1.00 26.82 329 TYR C N 1
ATOM 8627 C CA . TYR C 1 329 ? -4.294 110.758 23.911 1.00 26.45 329 TYR C CA 1
ATOM 8628 C C . TYR C 1 329 ? -3.108 111.726 24.017 1.00 25.79 329 TYR C C 1
ATOM 8629 O O . TYR C 1 329 ? -2.304 111.640 24.951 1.00 24.89 329 TYR C O 1
ATOM 8638 N N . GLY C 1 330 ? -3.006 112.650 23.066 1.00 26.32 330 GLY C N 1
ATOM 8639 C CA . GLY C 1 330 ? -1.914 113.617 23.061 1.00 27.22 330 GLY C CA 1
ATOM 8640 C C . GLY C 1 330 ? -1.761 114.350 24.381 1.00 27.41 330 GLY C C 1
ATOM 8641 O O . GLY C 1 330 ? -0.655 114.476 24.898 1.00 27.68 330 GLY C O 1
ATOM 8642 N N . GLN C 1 331 ? -2.874 114.819 24.950 1.00 28.23 331 GLN C N 1
ATOM 8643 C CA . GLN C 1 331 ? -2.831 115.517 26.241 1.00 29.13 331 GLN C CA 1
ATOM 8644 C C . GLN C 1 331 ? -2.290 114.610 27.362 1.00 28.73 331 GLN C C 1
ATOM 8645 O O . GLN C 1 331 ? -1.479 115.034 28.197 1.00 28.64 331 GLN C O 1
ATOM 8651 N N . SER C 1 332 ? -2.686 113.345 27.321 1.00 29.11 332 SER C N 1
ATOM 8652 C CA . SER C 1 332 ? -2.193 112.332 28.270 1.00 29.20 332 SER C CA 1
ATOM 8653 C C . SER C 1 332 ? -0.679 112.108 28.165 1.00 28.99 332 SER C C 1
ATOM 8654 O O . SER C 1 332 ? 0.047 112.067 29.168 1.00 29.24 332 SER C O 1
ATOM 8657 N N . ALA C 1 333 ? -0.192 111.969 26.934 1.00 28.87 333 ALA C N 1
ATOM 8658 C CA . ALA C 1 333 ? 1.240 111.798 26.716 1.00 28.29 333 ALA C CA 1
ATOM 8659 C C . ALA C 1 333 ? 2.034 113.032 27.155 1.00 27.54 333 ALA C C 1
ATOM 8660 O O . ALA C 1 333 ? 3.127 112.910 27.708 1.00 27.10 333 ALA C O 1
ATOM 8662 N N . MET C 1 334 ? 1.483 114.223 26.891 1.00 28.00 334 MET C N 1
ATOM 8663 C CA . MET C 1 334 ? 2.133 115.478 27.270 1.00 28.53 334 MET C CA 1
ATOM 8664 C C . MET C 1 334 ? 2.364 115.538 28.780 1.00 28.49 334 MET C C 1
ATOM 8665 O O . MET C 1 334 ? 3.421 115.957 29.242 1.00 28.79 334 MET C O 1
ATOM 8670 N N . ARG C 1 335 ? 1.377 115.094 29.541 1.00 29.70 335 ARG C N 1
ATOM 8671 C CA . ARG C 1 335 ? 1.505 115.021 31.011 1.00 30.58 335 ARG C CA 1
ATOM 8672 C C . ARG C 1 335 ? 2.586 114.039 31.492 1.00 30.03 335 ARG C C 1
ATOM 8673 O O . ARG C 1 335 ? 3.410 114.368 32.353 1.00 29.91 335 ARG C O 1
ATOM 8681 N N . ASP C 1 336 ? 2.597 112.841 30.911 1.00 29.74 336 ASP C N 1
ATOM 8682 C CA . ASP C 1 336 ? 3.589 111.831 31.271 1.00 29.23 336 ASP C CA 1
ATOM 8683 C C . ASP C 1 336 ? 4.989 112.252 30.877 1.00 28.39 336 ASP C C 1
ATOM 8684 O O . ASP C 1 336 ? 5.934 112.020 31.616 1.00 27.48 336 ASP C O 1
ATOM 8689 N N . TRP C 1 337 ? 5.120 112.897 29.722 1.00 27.98 337 TRP C N 1
ATOM 8690 C CA . TRP C 1 337 ? 6.400 113.423 29.275 1.00 28.49 337 TRP C CA 1
ATOM 8691 C C . TRP C 1 337 ? 7.012 114.382 30.307 1.00 28.69 337 TRP C C 1
ATOM 8692 O O . TRP C 1 337 ? 8.225 114.408 30.520 1.00 28.61 337 TRP C O 1
ATOM 8703 N N . ARG C 1 338 ? 6.170 115.164 30.953 1.00 30.10 338 ARG C N 1
ATOM 8704 C CA . ARG C 1 338 ? 6.666 116.199 31.849 1.00 31.29 338 ARG C CA 1
ATOM 8705 C C . ARG C 1 338 ? 6.898 115.719 33.289 1.00 31.38 338 ARG C C 1
ATOM 8706 O O . ARG C 1 338 ? 7.646 116.354 34.044 1.00 32.01 338 ARG C O 1
ATOM 8714 N N . SER C 1 339 ? 6.300 114.583 33.642 1.00 30.85 339 SER C N 1
ATOM 8715 C CA . SER C 1 339 ? 6.372 114.038 34.993 1.00 30.71 339 SER C CA 1
ATOM 8716 C C . SER C 1 339 ? 7.180 112.733 35.158 1.00 30.33 339 SER C C 1
ATOM 8717 O O . SER C 1 339 ? 7.780 112.508 36.219 1.00 30.23 339 SER C O 1
ATOM 8720 N N . ASN C 1 340 ? 7.211 111.876 34.126 1.00 29.29 340 ASN C N 1
ATOM 8721 C CA . ASN C 1 340 ? 7.783 110.527 34.260 1.00 28.43 340 ASN C CA 1
ATOM 8722 C C . ASN C 1 340 ? 9.297 110.514 34.229 1.00 28.02 340 ASN C C 1
ATOM 8723 O O . ASN C 1 340 ? 9.940 111.489 33.824 1.00 27.46 340 ASN C O 1
ATOM 8728 N N . ARG C 1 341 ? 9.877 109.396 34.657 1.00 27.29 341 ARG C N 1
ATOM 8729 C CA . ARG C 1 341 ? 11.291 109.163 34.430 1.00 26.69 341 ARG C CA 1
ATOM 8730 C C . ARG C 1 341 ? 11.425 108.833 32.944 1.00 25.44 341 ARG C C 1
ATOM 8731 O O . ARG C 1 341 ? 10.618 108.071 32.403 1.00 24.76 341 ARG C O 1
ATOM 8739 N N . ILE C 1 342 ? 12.428 109.423 32.304 1.00 24.19 342 ILE C N 1
ATOM 8740 C CA . ILE C 1 342 ? 12.629 109.251 30.866 1.00 23.49 342 ILE C CA 1
ATOM 8741 C C . ILE C 1 342 ? 13.817 108.358 30.592 1.00 22.69 342 ILE C C 1
ATOM 8742 O O . ILE C 1 342 ? 14.917 108.596 31.112 1.00 22.52 342 ILE C O 1
ATOM 8747 N N . VAL C 1 343 ? 13.592 107.361 29.726 1.00 21.10 343 VAL C N 1
ATOM 8748 C CA . VAL C 1 343 ? 14.655 106.542 29.154 1.00 19.98 343 VAL C CA 1
ATOM 8749 C C . VAL C 1 343 ? 14.459 106.538 27.635 1.00 18.67 343 VAL C C 1
ATOM 8750 O O . VAL C 1 343 ? 13.419 106.968 27.152 1.00 18.50 343 VAL C O 1
ATOM 8754 N N . GLY C 1 344 ? 15.448 106.023 26.921 1.00 17.60 344 GLY C N 1
ATOM 8755 C CA . GLY C 1 344 ? 15.427 106.016 25.458 1.00 17.34 344 GLY C CA 1
ATOM 8756 C C . GLY C 1 344 ? 15.089 104.661 24.863 1.00 16.47 344 GLY C C 1
ATOM 8757 O O . GLY C 1 344 ? 15.344 103.617 25.472 1.00 17.27 344 GLY C O 1
ATOM 8758 N N . SER C 1 345 ? 14.477 104.704 23.679 1.00 15.86 345 SER C N 1
ATOM 8759 C CA . SER C 1 345 ? 14.228 103.508 22.863 1.00 15.21 345 SER C CA 1
ATOM 8760 C C . SER C 1 345 ? 15.468 102.973 22.195 1.00 15.02 345 SER C C 1
ATOM 8761 O O . SER C 1 345 ? 16.303 103.733 21.721 1.00 15.12 345 SER C O 1
ATOM 8764 N N . LEU C 1 346 ? 15.578 101.635 22.160 1.00 14.14 346 LEU C N 1
ATOM 8765 C CA . LEU C 1 346 ? 16.557 100.921 21.328 1.00 14.06 346 LEU C CA 1
ATOM 8766 C C . LEU C 1 346 ? 16.123 100.867 19.866 1.00 13.29 346 LEU C C 1
ATOM 8767 O O . LEU C 1 346 ? 16.872 101.257 18.975 1.00 14.33 346 LEU C O 1
ATOM 8772 N N . VAL C 1 347 ? 14.921 100.343 19.633 1.00 13.18 347 VAL C N 1
ATOM 8773 C CA . VAL C 1 347 ? 14.447 100.050 18.286 1.00 13.26 347 VAL C CA 1
ATOM 8774 C C . VAL C 1 347 ? 14.334 101.346 17.469 1.00 14.07 347 VAL C C 1
ATOM 8775 O O . VAL C 1 347 ? 14.545 101.330 16.250 1.00 13.93 347 VAL C O 1
ATOM 8779 N N . HIS C 1 348 ? 14.103 102.471 18.169 1.00 13.53 348 HIS C N 1
ATOM 8780 C CA . HIS C 1 348 ? 13.884 103.772 17.504 1.00 13.78 348 HIS C CA 1
ATOM 8781 C C . HIS C 1 348 ? 15.003 104.787 17.775 1.00 14.84 348 HIS C C 1
ATOM 8782 O O . HIS C 1 348 ? 14.785 105.995 17.779 1.00 14.97 348 HIS C O 1
ATOM 8789 N N . GLY C 1 349 ? 16.198 104.263 17.992 1.00 14.97 349 GLY C N 1
ATOM 8790 C CA . GLY C 1 349 ? 17.434 104.988 17.719 1.00 15.26 349 GLY C CA 1
ATOM 8791 C C . GLY C 1 349 ? 18.024 105.853 18.813 1.00 16.05 349 GLY C C 1
ATOM 8792 O O . GLY C 1 349 ? 19.109 106.441 18.614 1.00 16.52 349 GLY C O 1
ATOM 8793 N N . ALA C 1 350 ? 17.364 105.916 19.963 1.00 15.78 350 ALA C N 1
ATOM 8794 C CA . ALA C 1 350 ? 17.835 106.814 21.032 1.00 17.16 350 ALA C CA 1
ATOM 8795 C C . ALA C 1 350 ? 19.110 106.315 21.764 1.00 18.10 350 ALA C C 1
ATOM 8796 O O . ALA C 1 350 ? 20.041 107.096 22.039 1.00 18.70 350 ALA C O 1
ATOM 8798 N N . VAL C 1 351 ? 19.185 105.016 22.073 1.00 18.45 351 VAL C N 1
ATOM 8799 C CA . VAL C 1 351 ? 20.184 104.555 23.062 1.00 18.69 351 VAL C CA 1
ATOM 8800 C C . VAL C 1 351 ? 21.346 103.724 22.543 1.00 19.02 351 VAL C C 1
ATOM 8801 O O . VAL C 1 351 ? 22.379 103.601 23.237 1.00 19.79 351 VAL C O 1
ATOM 8805 N N . ALA C 1 352 ? 21.196 103.155 21.348 1.00 18.77 352 ALA C N 1
ATOM 8806 C CA . ALA C 1 352 ? 22.214 102.289 20.775 1.00 19.85 352 ALA C CA 1
ATOM 8807 C C . ALA C 1 352 ? 22.603 102.727 19.382 1.00 20.26 352 ALA C C 1
ATOM 8808 O O . ALA C 1 352 ? 21.745 103.169 18.609 1.00 19.35 352 ALA C O 1
ATOM 8810 N N . PRO C 1 353 ? 23.876 102.513 19.016 1.00 21.99 353 PRO C N 1
ATOM 8811 C CA . PRO C 1 353 ? 24.298 102.812 17.663 1.00 22.45 353 PRO C CA 1
ATOM 8812 C C . PRO C 1 353 ? 23.590 101.923 16.644 1.00 23.06 353 PRO C C 1
ATOM 8813 O O . PRO C 1 353 ? 23.142 100.802 16.964 1.00 23.10 353 PRO C O 1
ATOM 8817 N N . GLU C 1 354 ? 23.493 102.424 15.428 1.00 23.27 354 GLU C N 1
ATOM 8818 C CA . GLU C 1 354 ? 22.871 101.694 14.342 1.00 24.30 354 GLU C CA 1
ATOM 8819 C C . GLU C 1 354 ? 23.551 100.343 14.056 1.00 24.08 354 GLU C C 1
ATOM 8820 O O . GLU C 1 354 ? 22.892 99.389 13.627 1.00 24.29 354 GLU C O 1
ATOM 8826 N N . SER C 1 355 ? 24.853 100.283 14.311 1.00 23.95 355 SER C N 1
ATOM 8827 C CA . SER C 1 355 ? 25.644 99.046 14.223 1.00 24.38 355 SER C CA 1
ATOM 8828 C C . SER C 1 355 ? 25.059 97.918 15.098 1.00 24.08 355 SER C C 1
ATOM 8829 O O . SER C 1 355 ? 25.060 96.751 14.697 1.00 25.43 355 SER C O 1
ATOM 8832 N N . PHE C 1 356 ? 24.569 98.269 16.281 1.00 22.42 356 PHE C N 1
ATOM 8833 C CA . PHE C 1 356 ? 23.859 97.319 17.140 1.00 22.03 356 PHE C CA 1
ATOM 8834 C C . PHE C 1 356 ? 22.410 97.128 16.702 1.00 21.50 356 PHE C C 1
ATOM 8835 O O . PHE C 1 356 ? 21.914 95.994 16.568 1.00 20.26 356 PHE C O 1
ATOM 8843 N N . MET C 1 357 ? 21.711 98.239 16.478 1.00 20.53 357 MET C N 1
ATOM 8844 C CA . MET C 1 357 ? 20.291 98.193 16.102 1.00 20.84 357 MET C CA 1
ATOM 8845 C C . MET C 1 357 ? 20.070 97.267 14.909 1.00 20.75 357 MET C C 1
ATOM 8846 O O . MET C 1 357 ? 19.109 96.476 14.874 1.00 20.14 357 MET C O 1
ATOM 8851 N N . SER C 1 358 ? 20.973 97.384 13.929 1.00 21.29 358 SER C N 1
ATOM 8852 C CA . SER C 1 358 ? 20.835 96.691 12.661 1.00 21.99 358 SER C CA 1
ATOM 8853 C C . SER C 1 358 ? 21.037 95.183 12.802 1.00 21.95 358 SER C C 1
ATOM 8854 O O . SER C 1 358 ? 20.565 94.434 11.953 1.00 23.53 358 SER C O 1
ATOM 8857 N N . GLN C 1 359 ? 21.752 94.763 13.842 1.00 20.88 359 GLN C N 1
ATOM 8858 C CA . GLN C 1 359 ? 22.013 93.346 14.074 1.00 21.24 359 GLN C CA 1
ATOM 8859 C C . GLN C 1 359 ? 21.077 92.719 15.103 1.00 20.05 359 GLN C C 1
ATOM 8860 O O . GLN C 1 359 ? 21.021 91.480 15.242 1.00 19.66 359 GLN C O 1
ATOM 8866 N N . PHE C 1 360 ? 20.339 93.546 15.833 1.00 19.14 360 PHE C N 1
ATOM 8867 C CA . PHE C 1 360 ? 19.468 93.003 16.891 1.00 18.76 360 PHE C CA 1
ATOM 8868 C C . PHE C 1 360 ? 18.322 92.185 16.308 1.00 18.17 360 PHE C C 1
ATOM 8869 O O . PHE C 1 360 ? 17.826 91.255 16.963 1.00 18.47 360 PHE C O 1
ATOM 8877 N N . GLY C 1 361 ? 17.904 92.495 15.081 1.00 17.21 361 GLY C N 1
ATOM 8878 C CA . GLY C 1 361 ? 16.899 91.697 14.390 1.00 17.75 361 GLY C CA 1
ATOM 8879 C C . GLY C 1 361 ? 17.341 90.249 14.203 1.00 17.79 361 GLY C C 1
ATOM 8880 O O . GLY C 1 361 ? 16.520 89.334 14.230 1.00 17.86 361 GLY C O 1
ATOM 8881 N N . THR C 1 362 ? 18.642 90.040 14.031 1.00 18.29 362 THR C N 1
ATOM 8882 C CA . THR C 1 362 ? 19.215 88.692 13.877 1.00 18.51 362 THR C CA 1
ATOM 8883 C C . THR C 1 362 ? 19.163 87.922 15.205 1.00 18.26 362 THR C C 1
ATOM 8884 O O . THR C 1 362 ? 18.903 86.709 15.235 1.00 18.04 362 THR C O 1
ATOM 8888 N N . VAL C 1 363 ? 19.406 88.628 16.300 1.00 17.04 363 VAL C N 1
ATOM 8889 C CA . VAL C 1 363 ? 19.265 88.058 17.642 1.00 17.47 363 VAL C CA 1
ATOM 8890 C C . VAL C 1 363 ? 17.811 87.662 17.889 1.00 17.08 363 VAL C C 1
ATOM 8891 O O . VAL C 1 363 ? 17.508 86.552 18.393 1.00 16.87 363 VAL C O 1
ATOM 8895 N N . MET C 1 364 ? 16.909 88.575 17.540 1.00 16.00 364 MET C N 1
ATOM 8896 C CA . MET C 1 364 ? 15.481 88.329 17.692 1.00 15.95 364 MET C CA 1
ATOM 8897 C C . MET C 1 364 ? 15.073 87.087 16.900 1.00 16.47 364 MET C C 1
ATOM 8898 O O . MET C 1 364 ? 14.324 86.251 17.413 1.00 16.64 364 MET C O 1
ATOM 8903 N N . GLU C 1 365 ? 15.587 86.935 15.685 1.00 15.83 365 GLU C N 1
ATOM 8904 C CA . GLU C 1 365 ? 15.223 85.773 14.860 1.00 16.19 365 GLU C CA 1
ATOM 8905 C C . GLU C 1 365 ? 15.693 84.467 15.512 1.00 15.90 365 GLU C C 1
ATOM 8906 O O . GLU C 1 365 ? 14.959 83.471 15.507 1.00 16.27 365 GLU C O 1
ATOM 8912 N N . ILE C 1 366 ? 16.889 84.474 16.093 1.00 15.77 366 ILE C N 1
ATOM 8913 C CA . ILE C 1 366 ? 17.371 83.305 16.871 1.00 15.93 366 ILE C CA 1
ATOM 8914 C C . ILE C 1 366 ? 16.378 82.982 17.986 1.00 16.09 366 ILE C C 1
ATOM 8915 O O . ILE C 1 366 ? 16.009 81.823 18.200 1.00 15.63 366 ILE C O 1
ATOM 8920 N N . PHE C 1 367 ? 15.915 84.002 18.697 1.00 15.24 367 PHE C N 1
ATOM 8921 C CA . PHE C 1 367 ? 14.934 83.751 19.743 1.00 15.68 367 PHE C CA 1
ATOM 8922 C C . PHE C 1 367 ? 13.605 83.251 19.168 1.00 16.19 367 PHE C C 1
ATOM 8923 O O . PHE C 1 367 ? 12.975 82.372 19.740 1.00 15.11 367 PHE C O 1
ATOM 8931 N N . LEU C 1 368 ? 13.162 83.817 18.054 1.00 16.05 368 LEU C N 1
ATOM 8932 C CA . LEU C 1 368 ? 11.895 83.372 17.470 1.00 17.00 368 LEU C CA 1
ATOM 8933 C C . LEU C 1 368 ? 11.929 81.881 17.132 1.00 16.91 368 LEU C C 1
ATOM 8934 O O . LEU C 1 368 ? 10.939 81.176 17.345 1.00 16.99 368 LEU C O 1
ATOM 8939 N N . GLN C 1 369 ? 13.065 81.412 16.636 1.00 16.47 369 GLN C N 1
ATOM 8940 C CA . GLN C 1 369 ? 13.221 80.018 16.211 1.00 17.11 369 GLN C CA 1
ATOM 8941 C C . GLN C 1 369 ? 13.381 79.083 17.404 1.00 17.01 369 GLN C C 1
ATOM 8942 O O . GLN C 1 369 ? 12.796 77.995 17.418 1.00 18.09 369 GLN C O 1
ATOM 8948 N N . THR C 1 370 ? 14.175 79.479 18.393 1.00 16.54 370 THR C N 1
ATOM 8949 C CA . THR C 1 370 ? 14.517 78.571 19.504 1.00 15.78 370 THR C CA 1
ATOM 8950 C C . THR C 1 370 ? 13.746 78.835 20.801 1.00 15.77 370 THR C C 1
ATOM 8951 O O . THR C 1 370 ? 13.642 77.950 21.674 1.00 15.83 370 THR C O 1
ATOM 8955 N N . ARG C 1 371 ? 13.304 80.072 20.986 1.00 14.86 371 ARG C N 1
ATOM 8956 C CA . ARG C 1 371 ? 12.758 80.541 22.244 1.00 15.63 371 ARG C CA 1
ATOM 8957 C C . ARG C 1 371 ? 13.708 80.261 23.431 1.00 15.37 371 ARG C C 1
ATOM 8958 O O . ARG C 1 371 ? 13.272 80.072 24.565 1.00 15.66 371 ARG C O 1
ATOM 8966 N N . ASN C 1 372 ? 15.007 80.305 23.137 1.00 15.71 372 ASN C N 1
ATOM 8967 C CA . ASN C 1 372 ? 16.078 79.959 24.073 1.00 15.66 372 ASN C CA 1
ATOM 8968 C C . ASN C 1 372 ? 16.710 81.241 24.635 1.00 16.48 372 ASN C C 1
ATOM 8969 O O . ASN C 1 372 ? 17.423 81.931 23.907 1.00 14.79 372 ASN C O 1
ATOM 8974 N N . PRO C 1 373 ? 16.395 81.587 25.904 1.00 17.07 373 PRO C N 1
ATOM 8975 C CA . PRO C 1 373 ? 16.895 82.861 26.463 1.00 17.89 373 PRO C CA 1
ATOM 8976 C C . PRO C 1 373 ? 18.424 82.976 26.510 1.00 18.89 373 PRO C C 1
ATOM 8977 O O . PRO C 1 373 ? 18.977 84.046 26.192 1.00 18.28 373 PRO C O 1
ATOM 8981 N N . GLN C 1 374 ? 19.121 81.909 26.892 1.00 19.20 374 GLN C N 1
ATOM 8982 C CA . GLN C 1 374 ? 20.575 81.974 26.907 1.00 19.08 374 GLN C CA 1
ATOM 8983 C C . GLN C 1 374 ? 21.160 82.180 25.512 1.00 18.71 374 GLN C C 1
ATOM 8984 O O . GLN C 1 374 ? 22.113 82.940 25.339 1.00 18.63 374 GLN C O 1
ATOM 8990 N N . ALA C 1 375 ? 20.596 81.526 24.499 1.00 18.04 375 ALA C N 1
ATOM 8991 C CA . ALA C 1 375 ? 21.146 81.642 23.148 1.00 17.97 375 ALA C CA 1
ATOM 8992 C C . ALA C 1 375 ? 20.961 83.078 22.652 1.00 17.96 375 ALA C C 1
ATOM 8993 O O . ALA C 1 375 ? 21.867 83.630 22.046 1.00 17.86 375 ALA C O 1
ATOM 8995 N N . ALA C 1 376 ? 19.802 83.675 22.936 1.00 17.50 376 ALA C N 1
ATOM 8996 C CA . ALA C 1 376 ? 19.511 85.067 22.515 1.00 17.57 376 ALA C CA 1
ATOM 8997 C C . ALA C 1 376 ? 20.410 86.049 23.269 1.00 18.02 376 ALA C C 1
ATOM 8998 O O . ALA C 1 376 ? 21.021 86.943 22.649 1.00 17.34 376 ALA C O 1
ATOM 9000 N N . ALA C 1 377 ? 20.516 85.882 24.589 1.00 18.10 377 ALA C N 1
ATOM 9001 C CA . ALA C 1 377 ? 21.431 86.724 25.391 1.00 18.79 377 ALA C CA 1
ATOM 9002 C C . ALA C 1 377 ? 22.880 86.643 24.904 1.00 19.40 377 ALA C C 1
ATOM 9003 O O . ALA C 1 377 ? 23.557 87.672 24.759 1.00 19.24 377 ALA C O 1
ATOM 9005 N N . ASN C 1 378 ? 23.376 85.430 24.659 1.00 18.76 378 ASN C N 1
ATOM 9006 C CA . ASN C 1 378 ? 24.739 85.263 24.165 1.00 19.47 378 ASN C CA 1
ATOM 9007 C C . ASN C 1 378 ? 24.924 85.975 22.824 1.00 19.90 378 ASN C C 1
ATOM 9008 O O . ASN C 1 378 ? 25.944 86.617 22.587 1.00 20.19 378 ASN C O 1
ATOM 9013 N N . ALA C 1 379 ? 23.932 85.882 21.940 1.00 19.67 379 ALA C N 1
ATOM 9014 C CA . ALA C 1 379 ? 24.031 86.527 20.630 1.00 19.86 379 ALA C CA 1
ATOM 9015 C C . ALA C 1 379 ? 24.034 88.059 20.775 1.00 19.84 379 ALA C C 1
ATOM 9016 O O . ALA C 1 379 ? 24.813 88.745 20.103 1.00 20.80 379 ALA C O 1
ATOM 9018 N N . ALA C 1 380 ? 23.185 88.581 21.651 1.00 19.62 380 ALA C N 1
ATOM 9019 C CA . ALA C 1 380 ? 23.127 90.017 21.912 1.00 20.11 380 ALA C CA 1
ATOM 9020 C C . ALA C 1 380 ? 24.473 90.520 22.455 1.00 20.90 380 ALA C C 1
ATOM 9021 O O . ALA C 1 380 ? 24.962 91.569 22.033 1.00 20.28 380 ALA C O 1
ATOM 9023 N N . GLN C 1 381 ? 25.069 89.766 23.376 1.00 21.64 381 GLN C N 1
ATOM 9024 C CA . GLN C 1 381 ? 26.361 90.163 23.951 1.00 22.29 381 GLN C CA 1
ATOM 9025 C C . GLN C 1 381 ? 27.487 90.125 22.940 1.00 23.41 381 GLN C C 1
ATOM 9026 O O . GLN C 1 381 ? 28.386 90.977 22.985 1.00 24.02 381 GLN C O 1
ATOM 9032 N N . ALA C 1 382 ? 27.454 89.165 22.020 1.00 23.96 382 ALA C N 1
ATOM 9033 C CA . ALA C 1 382 ? 28.444 89.095 20.950 1.00 24.72 382 ALA C CA 1
ATOM 9034 C C . ALA C 1 382 ? 28.435 90.381 20.100 1.00 25.82 382 ALA C C 1
ATOM 9035 O O . ALA C 1 382 ? 29.499 90.914 19.741 1.00 26.20 382 ALA C O 1
ATOM 9037 N N . ILE C 1 383 ? 27.233 90.863 19.777 1.00 26.68 383 ILE C N 1
ATOM 9038 C CA . ILE C 1 383 ? 27.069 92.116 19.030 1.00 27.41 383 ILE C CA 1
ATOM 9039 C C . ILE C 1 383 ? 27.596 93.273 19.847 1.00 27.98 383 ILE C C 1
ATOM 9040 O O . ILE C 1 383 ? 28.347 94.098 19.329 1.00 28.93 383 ILE C O 1
ATOM 9045 N N . ALA C 1 384 ? 27.175 93.352 21.104 1.00 28.34 384 ALA C N 1
ATOM 9046 C CA . ALA C 1 384 ? 27.597 94.428 22.000 1.00 29.45 384 ALA C CA 1
ATOM 9047 C C . ALA C 1 384 ? 29.121 94.491 22.055 1.00 30.65 384 ALA C C 1
ATOM 9048 O O . ALA C 1 384 ? 29.714 95.573 21.931 1.00 30.59 384 ALA C O 1
ATOM 9050 N N . ASP C 1 385 ? 29.748 93.324 22.212 1.00 31.66 385 ASP C N 1
ATOM 9051 C CA . ASP C 1 385 ? 31.205 93.230 22.260 1.00 32.89 385 ASP C CA 1
ATOM 9052 C C . ASP C 1 385 ? 31.843 93.695 20.949 1.00 34.29 385 ASP C C 1
ATOM 9053 O O . ASP C 1 385 ? 32.835 94.435 20.961 1.00 34.96 385 ASP C O 1
ATOM 9058 N N . GLN C 1 386 ? 31.268 93.270 19.830 1.00 35.50 386 GLN C N 1
ATOM 9059 C CA . GLN C 1 386 ? 31.747 93.647 18.506 1.00 36.56 386 GLN C CA 1
ATOM 9060 C C . GLN C 1 386 ? 31.684 95.166 18.233 1.00 37.43 386 GLN C C 1
ATOM 9061 O O . GLN C 1 386 ? 32.634 95.742 17.693 1.00 37.73 386 GLN C O 1
ATOM 9067 N N . VAL C 1 387 ? 30.563 95.799 18.580 1.00 37.99 387 VAL C N 1
ATOM 9068 C CA . VAL C 1 387 ? 30.378 97.234 18.320 1.00 38.71 387 VAL C CA 1
ATOM 9069 C C . VAL C 1 387 ? 30.956 98.115 19.436 1.00 39.44 387 VAL C C 1
ATOM 9070 O O . VAL C 1 387 ? 31.137 99.320 19.241 1.00 39.60 387 VAL C O 1
ATOM 9074 N N . GLY C 1 388 ? 31.226 97.521 20.595 1.00 40.28 388 GLY C N 1
ATOM 9075 C CA . GLY C 1 388 ? 31.783 98.232 21.735 1.00 41.13 388 GLY C CA 1
ATOM 9076 C C . GLY C 1 388 ? 30.804 99.131 22.460 1.00 42.03 388 GLY C C 1
ATOM 9077 O O . GLY C 1 388 ? 31.094 100.302 22.685 1.00 41.74 388 GLY C O 1
ATOM 9078 N N . LEU C 1 389 ? 29.648 98.599 22.847 1.00 43.06 389 LEU C N 1
ATOM 9079 C CA . LEU C 1 389 ? 28.644 99.399 23.573 1.00 44.13 389 LEU C CA 1
ATOM 9080 C C . LEU C 1 389 ? 29.242 100.140 24.762 1.00 45.40 389 LEU C C 1
ATOM 9081 O O . LEU C 1 389 ? 29.916 99.541 25.601 1.00 45.62 389 LEU C O 1
ATOM 9086 N N . GLY C 1 390 ? 28.963 101.437 24.843 1.00 46.92 390 GLY C N 1
ATOM 9087 C CA . GLY C 1 390 ? 29.536 102.285 25.888 1.00 48.17 390 GLY C CA 1
ATOM 9088 C C . GLY C 1 390 ? 30.620 103.222 25.374 1.00 49.36 390 GLY C C 1
ATOM 9089 O O . GLY C 1 390 ? 30.821 104.300 25.942 1.00 50.14 390 GLY C O 1
ATOM 9090 N N . ARG C 1 391 ? 31.332 102.821 24.317 1.00 50.57 391 ARG C N 1
ATOM 9091 C CA . ARG C 1 391 ? 32.311 103.706 23.664 1.00 51.21 391 ARG C CA 1
ATOM 9092 C C . ARG C 1 391 ? 31.573 104.735 22.802 1.00 51.55 391 ARG C C 1
ATOM 9093 O O . ARG C 1 391 ? 31.535 105.921 23.123 1.00 52.17 391 ARG C O 1
ATOM 9101 N N . MET D 1 1 ? 53.205 84.047 43.014 1.00 27.19 1 MET D N 1
ATOM 9102 C CA . MET D 1 1 ? 52.633 83.620 44.320 1.00 25.76 1 MET D CA 1
ATOM 9103 C C . MET D 1 1 ? 51.256 84.300 44.440 1.00 24.58 1 MET D C 1
ATOM 9104 O O . MET D 1 1 ? 51.180 85.530 44.455 1.00 23.51 1 MET D O 1
ATOM 9109 N N . LYS D 1 2 ? 50.181 83.498 44.483 1.00 22.89 2 LYS D N 1
ATOM 9110 C CA . LYS D 1 2 ? 48.817 84.054 44.407 1.00 22.60 2 LYS D CA 1
ATOM 9111 C C . LYS D 1 2 ? 47.847 83.374 45.345 1.00 20.50 2 LYS D C 1
ATOM 9112 O O . LYS D 1 2 ? 48.061 82.252 45.788 1.00 18.85 2 LYS D O 1
ATOM 9118 N N . LEU D 1 3 ? 46.768 84.095 45.625 1.00 18.98 3 LEU D N 1
ATOM 9119 C CA . LEU D 1 3 ? 45.637 83.566 46.369 1.00 18.55 3 LEU D CA 1
ATOM 9120 C C . LEU D 1 3 ? 44.354 84.174 45.763 1.00 17.77 3 LEU D C 1
ATOM 9121 O O . LEU D 1 3 ? 44.219 85.391 45.771 1.00 17.09 3 LEU D O 1
ATOM 9126 N N . GLU D 1 4 ? 43.448 83.333 45.265 1.00 16.95 4 GLU D N 1
ATOM 9127 C CA . GLU D 1 4 ? 42.169 83.810 44.725 1.00 16.77 4 GLU D CA 1
ATOM 9128 C C . GLU D 1 4 ? 41.041 83.498 45.718 1.00 16.03 4 GLU D C 1
ATOM 9129 O O . GLU D 1 4 ? 40.688 82.341 45.923 1.00 16.10 4 GLU D O 1
ATOM 9135 N N . ILE D 1 5 ? 40.498 84.553 46.304 1.00 15.80 5 ILE D N 1
ATOM 9136 C CA . ILE D 1 5 ? 39.420 84.467 47.274 1.00 15.69 5 ILE D CA 1
ATOM 9137 C C . ILE D 1 5 ? 38.107 84.857 46.617 1.00 15.55 5 ILE D C 1
ATOM 9138 O O . ILE D 1 5 ? 37.987 85.966 46.119 1.00 16.00 5 ILE D O 1
ATOM 9143 N N . PHE D 1 6 ? 37.145 83.945 46.646 1.00 15.02 6 PHE D N 1
ATOM 9144 C CA . PHE D 1 6 ? 35.840 84.145 45.992 1.00 14.65 6 PHE D CA 1
ATOM 9145 C C . PHE D 1 6 ? 34.793 84.453 47.070 1.00 13.83 6 PHE D C 1
ATOM 9146 O O . PHE D 1 6 ? 34.727 83.752 48.082 1.00 14.20 6 PHE D O 1
ATOM 9154 N N . SER D 1 7 ? 33.983 85.503 46.876 1.00 13.38 7 SER D N 1
ATOM 9155 C CA . SER D 1 7 ? 32.983 85.908 47.866 1.00 13.96 7 SER D CA 1
ATOM 9156 C C . SER D 1 7 ? 31.944 86.816 47.203 1.00 13.98 7 SER D C 1
ATOM 9157 O O . SER D 1 7 ? 32.100 87.155 46.028 1.00 13.64 7 SER D O 1
ATOM 9160 N N . TRP D 1 8 ? 30.939 87.226 47.976 1.00 14.18 8 TRP D N 1
ATOM 9161 C CA . TRP D 1 8 ? 30.030 88.299 47.530 1.00 14.36 8 TRP D CA 1
ATOM 9162 C C . TRP D 1 8 ? 30.165 89.592 48.319 1.00 15.58 8 TRP D C 1
ATOM 9163 O O . TRP D 1 8 ? 29.225 90.412 48.359 1.00 16.13 8 TRP D O 1
ATOM 9174 N N . TRP D 1 9 ? 31.339 89.795 48.916 1.00 15.54 9 TRP D N 1
ATOM 9175 C CA . TRP D 1 9 ? 31.578 90.947 49.757 1.00 15.23 9 TRP D CA 1
ATOM 9176 C C . TRP D 1 9 ? 32.126 92.111 48.916 1.00 15.96 9 TRP D C 1
ATOM 9177 O O . TRP D 1 9 ? 33.217 92.629 49.165 1.00 16.66 9 TRP D O 1
ATOM 9188 N N . ALA D 1 10 ? 31.327 92.499 47.922 1.00 16.88 10 ALA D N 1
ATOM 9189 C CA . ALA D 1 10 ? 31.641 93.598 47.018 1.00 16.56 10 ALA D CA 1
ATOM 9190 C C . ALA D 1 10 ? 31.190 94.913 47.612 1.00 16.76 10 ALA D C 1
ATOM 9191 O O . ALA D 1 10 ? 30.321 94.959 48.489 1.00 16.23 10 ALA D O 1
ATOM 9193 N N . GLY D 1 11 ? 31.772 95.997 47.104 1.00 17.18 11 GLY D N 1
ATOM 9194 C CA . GLY D 1 11 ? 31.283 97.330 47.439 1.00 17.34 11 GLY D CA 1
ATOM 9195 C C . GLY D 1 11 ? 31.349 97.565 48.921 1.00 17.72 11 GLY D C 1
ATOM 9196 O O . GLY D 1 11 ? 32.357 97.219 49.558 1.00 17.84 11 GLY D O 1
ATOM 9197 N N . ASP D 1 12 ? 30.273 98.104 49.498 1.00 17.16 12 ASP D N 1
ATOM 9198 C CA . ASP D 1 12 ? 30.288 98.470 50.911 1.00 17.42 12 ASP D CA 1
ATOM 9199 C C . ASP D 1 12 ? 30.231 97.280 51.859 1.00 16.63 12 ASP D C 1
ATOM 9200 O O . ASP D 1 12 ? 30.310 97.447 53.076 1.00 17.33 12 ASP D O 1
ATOM 9205 N N . GLU D 1 13 ? 30.105 96.077 51.295 1.00 17.43 13 GLU D N 1
ATOM 9206 C CA . GLU D 1 13 ? 30.280 94.854 52.085 1.00 17.23 13 GLU D CA 1
ATOM 9207 C C . GLU D 1 13 ? 31.753 94.467 52.272 1.00 17.96 13 GLU D C 1
ATOM 9208 O O . GLU D 1 13 ? 32.051 93.632 53.133 1.00 18.13 13 GLU D O 1
ATOM 9214 N N . GLY D 1 14 ? 32.648 95.101 51.505 1.00 18.27 14 GLY D N 1
ATOM 9215 C CA . GLY D 1 14 ? 34.053 94.739 51.452 1.00 18.63 14 GLY D CA 1
ATOM 9216 C C . GLY D 1 14 ? 34.992 95.126 52.600 1.00 18.77 14 GLY D C 1
ATOM 9217 O O . GLY D 1 14 ? 36.049 94.516 52.726 1.00 18.00 14 GLY D O 1
ATOM 9218 N N . PRO D 1 15 ? 34.669 96.164 53.404 1.00 19.43 15 PRO D N 1
ATOM 9219 C CA . PRO D 1 15 ? 35.634 96.573 54.454 1.00 18.82 15 PRO D CA 1
ATOM 9220 C C . PRO D 1 15 ? 36.221 95.503 55.364 1.00 18.86 15 PRO D C 1
ATOM 9221 O O . PRO D 1 15 ? 37.432 95.473 55.560 1.00 18.96 15 PRO D O 1
ATOM 9225 N N . ALA D 1 16 ? 35.376 94.670 55.953 1.00 18.04 16 ALA D N 1
ATOM 9226 C CA . ALA D 1 16 ? 35.837 93.563 56.787 1.00 17.82 16 ALA D CA 1
ATOM 9227 C C . ALA D 1 16 ? 36.798 92.629 56.027 1.00 18.08 16 ALA D C 1
ATOM 9228 O O . ALA D 1 16 ? 37.896 92.343 56.510 1.00 17.93 16 ALA D O 1
ATOM 9230 N N . LEU D 1 17 ? 36.396 92.164 54.847 1.00 17.23 17 LEU D N 1
ATOM 9231 C CA . LEU D 1 17 ? 37.256 91.336 54.015 1.00 17.90 17 LEU D CA 1
ATOM 9232 C C . LEU D 1 17 ? 38.568 92.039 53.667 1.00 18.58 17 LEU D C 1
ATOM 9233 O O . LEU D 1 17 ? 39.655 91.421 53.714 1.00 18.90 17 LEU D O 1
ATOM 9238 N N . GLU D 1 18 ? 38.465 93.316 53.274 1.00 18.65 18 GLU D N 1
ATOM 9239 C CA . GLU D 1 18 ? 39.647 94.103 52.891 1.00 20.15 18 GLU D CA 1
ATOM 9240 C C . GLU D 1 18 ? 40.638 94.215 54.049 1.00 19.47 18 GLU D C 1
ATOM 9241 O O . GLU D 1 18 ? 41.854 94.125 53.839 1.00 20.37 18 GLU D O 1
ATOM 9247 N N . ALA D 1 19 ? 40.132 94.357 55.263 1.00 18.96 19 ALA D N 1
ATOM 9248 C CA . ALA D 1 19 ? 40.989 94.340 56.462 1.00 19.57 19 ALA D CA 1
ATOM 9249 C C . ALA D 1 19 ? 41.708 92.995 56.632 1.00 19.73 19 ALA D C 1
ATOM 9250 O O . ALA D 1 19 ? 42.897 92.956 56.967 1.00 20.13 19 ALA D O 1
ATOM 9252 N N . LEU D 1 20 ? 40.991 91.894 56.412 1.00 18.97 20 LEU D N 1
ATOM 9253 C CA . LEU D 1 20 ? 41.598 90.558 56.499 1.00 19.37 20 LEU D CA 1
ATOM 9254 C C . LEU D 1 20 ? 42.673 90.369 55.432 1.00 19.42 20 LEU D C 1
ATOM 9255 O O . LEU D 1 20 ? 43.727 89.776 55.693 1.00 19.35 20 LEU D O 1
ATOM 9260 N N . ILE D 1 21 ? 42.423 90.876 54.235 1.00 18.49 21 ILE D N 1
ATOM 9261 C CA . ILE D 1 21 ? 43.372 90.764 53.153 1.00 19.33 21 ILE D CA 1
ATOM 9262 C C . ILE D 1 21 ? 44.649 91.543 53.501 1.00 19.74 21 ILE D C 1
ATOM 9263 O O . ILE D 1 21 ? 45.767 91.068 53.271 1.00 19.54 21 ILE D O 1
ATOM 9268 N N . ARG D 1 22 ? 44.482 92.736 54.065 1.00 20.08 22 ARG D N 1
ATOM 9269 C CA . ARG D 1 22 ? 45.656 93.532 54.466 1.00 21.60 22 ARG D CA 1
ATOM 9270 C C . ARG D 1 22 ? 46.500 92.805 55.513 1.00 21.06 22 ARG D C 1
ATOM 9271 O O . ARG D 1 22 ? 47.726 92.791 55.428 1.00 22.21 22 ARG D O 1
ATOM 9279 N N . LEU D 1 23 ? 45.841 92.181 56.469 1.00 21.39 23 LEU D N 1
ATOM 9280 C CA . LEU D 1 23 ? 46.518 91.394 57.480 1.00 21.45 23 LEU D CA 1
ATOM 9281 C C . LEU D 1 23 ? 47.256 90.201 56.860 1.00 21.37 23 LEU D C 1
ATOM 9282 O O . LEU D 1 23 ? 48.404 89.914 57.202 1.00 21.07 23 LEU D O 1
ATOM 9287 N N . TYR D 1 24 ? 46.604 89.509 55.936 1.00 20.03 24 TYR D N 1
ATOM 9288 C CA . TYR D 1 24 ? 47.236 88.416 55.201 1.00 20.12 24 TYR D CA 1
ATOM 9289 C C . TYR D 1 24 ? 48.490 88.876 54.467 1.00 20.64 24 TYR D C 1
ATOM 9290 O O . TYR D 1 24 ? 49.533 88.200 54.505 1.00 19.39 24 TYR D O 1
ATOM 9299 N N . LYS D 1 25 ? 48.400 90.030 53.804 1.00 20.81 25 LYS D N 1
ATOM 9300 C CA . LYS D 1 25 ? 49.535 90.549 53.037 1.00 22.48 25 LYS D CA 1
ATOM 9301 C C . LYS D 1 25 ? 50.691 90.980 53.950 1.00 22.70 25 LYS D C 1
ATOM 9302 O O . LYS D 1 25 ? 51.853 90.878 53.550 1.00 22.52 25 LYS D O 1
ATOM 9308 N N . GLN D 1 26 ? 50.370 91.450 55.155 1.00 23.20 26 GLN D N 1
ATOM 9309 C CA . GLN D 1 26 ? 51.403 91.705 56.177 1.00 24.68 26 GLN D CA 1
ATOM 9310 C C . GLN D 1 26 ? 52.175 90.443 56.528 1.00 24.13 26 GLN D C 1
ATOM 9311 O O . GLN D 1 26 ? 53.403 90.470 56.692 1.00 23.88 26 GLN D O 1
ATOM 9317 N N . LYS D 1 27 ? 51.443 89.351 56.683 1.00 23.36 27 LYS D N 1
ATOM 9318 C CA . LYS D 1 27 ? 52.044 88.084 57.076 1.00 23.70 27 LYS D CA 1
ATOM 9319 C C . LYS D 1 27 ? 52.798 87.461 55.907 1.00 23.37 27 LYS D C 1
ATOM 9320 O O . LYS D 1 27 ? 53.827 86.829 56.100 1.00 22.43 27 LYS D O 1
ATOM 9326 N N . TYR D 1 28 ? 52.290 87.658 54.693 1.00 22.64 28 TYR D N 1
ATOM 9327 C CA . TYR D 1 28 ? 52.787 86.966 53.513 1.00 23.43 28 TYR D CA 1
ATOM 9328 C C . TYR D 1 28 ? 52.990 87.979 52.399 1.00 24.09 28 TYR D C 1
ATOM 9329 O O . TYR D 1 28 ? 52.187 88.042 51.458 1.00 23.46 28 TYR D O 1
ATOM 9338 N N . PRO D 1 29 ? 54.053 88.795 52.502 1.00 24.86 29 PRO D N 1
ATOM 9339 C CA . PRO D 1 29 ? 54.207 89.925 51.578 1.00 25.83 29 PRO D CA 1
ATOM 9340 C C . PRO D 1 29 ? 54.389 89.561 50.100 1.00 26.60 29 PRO D C 1
ATOM 9341 O O . PRO D 1 29 ? 54.146 90.411 49.235 1.00 27.88 29 PRO D O 1
ATOM 9345 N N . GLY D 1 30 ? 54.778 88.323 49.800 1.00 27.34 30 GLY D N 1
ATOM 9346 C CA . GLY D 1 30 ? 54.933 87.896 48.397 1.00 27.28 30 GLY D CA 1
ATOM 9347 C C . GLY D 1 30 ? 53.663 87.555 47.609 1.00 27.59 30 GLY D C 1
ATOM 9348 O O . GLY D 1 30 ? 53.731 87.362 46.382 1.00 27.69 30 GLY D O 1
ATOM 9349 N N . VAL D 1 31 ? 52.511 87.490 48.294 1.00 27.12 31 VAL D N 1
ATOM 9350 C CA . VAL D 1 31 ? 51.293 86.923 47.696 1.00 26.00 31 VAL D CA 1
ATOM 9351 C C . VAL D 1 31 ? 50.440 88.006 47.026 1.00 25.42 31 VAL D C 1
ATOM 9352 O O . VAL D 1 31 ? 50.069 88.998 47.660 1.00 25.76 31 VAL D O 1
ATOM 9356 N N . GLU D 1 32 ? 50.161 87.803 45.741 1.00 24.21 32 GLU D N 1
ATOM 9357 C CA . GLU D 1 32 ? 49.162 88.572 45.009 1.00 23.75 32 GLU D CA 1
ATOM 9358 C C . GLU D 1 32 ? 47.782 88.024 45.392 1.00 22.39 32 GLU D C 1
ATOM 9359 O O . GLU D 1 32 ? 47.455 86.887 45.059 1.00 21.01 32 GLU D O 1
ATOM 9365 N N . VAL D 1 33 ? 46.983 88.838 46.065 1.00 21.18 33 VAL D N 1
ATOM 9366 C CA . VAL D 1 33 ? 45.635 88.422 46.440 1.00 20.58 33 VAL D CA 1
ATOM 9367 C C . VAL D 1 33 ? 44.604 88.944 45.435 1.00 20.26 33 VAL D C 1
ATOM 9368 O O . VAL D 1 33 ? 44.436 90.154 45.287 1.00 20.07 33 VAL D O 1
ATOM 9372 N N . ILE D 1 34 ? 43.929 88.013 44.763 1.00 19.84 34 ILE D N 1
ATOM 9373 C CA . ILE D 1 34 ? 42.860 88.332 43.829 1.00 19.94 34 ILE D CA 1
ATOM 9374 C C . ILE D 1 34 ? 41.550 88.278 44.627 1.00 19.27 34 ILE D C 1
ATOM 9375 O O . ILE D 1 34 ? 41.158 87.227 45.130 1.00 18.86 34 ILE D O 1
ATOM 9380 N N . ASN D 1 35 ? 40.935 89.440 44.801 1.00 19.51 35 ASN D N 1
ATOM 9381 C CA . ASN D 1 35 ? 39.684 89.563 45.533 1.00 18.93 35 ASN D CA 1
ATOM 9382 C C . ASN D 1 35 ? 38.551 89.418 44.510 1.00 18.83 35 ASN D C 1
ATOM 9383 O O . ASN D 1 35 ? 38.098 90.406 43.909 1.00 18.67 35 ASN D O 1
ATOM 9388 N N . ALA D 1 36 ? 38.129 88.173 44.310 1.00 17.93 36 ALA D N 1
ATOM 9389 C CA . ALA D 1 36 ? 37.163 87.809 43.287 1.00 17.78 36 ALA D CA 1
ATOM 9390 C C . ALA D 1 36 ? 35.753 87.883 43.871 1.00 18.15 36 ALA D C 1
ATOM 9391 O O . ALA D 1 36 ? 35.226 86.907 44.370 1.00 18.57 36 ALA D O 1
ATOM 9393 N N . THR D 1 37 ? 35.145 89.052 43.820 1.00 18.26 37 THR D N 1
ATOM 9394 C CA . THR D 1 37 ? 33.764 89.185 44.284 1.00 17.96 37 THR D CA 1
ATOM 9395 C C . THR D 1 37 ? 32.759 89.085 43.144 1.00 18.30 37 THR D C 1
ATOM 9396 O O . THR D 1 37 ? 33.047 89.445 41.982 1.00 18.77 37 THR D O 1
ATOM 9400 N N . VAL D 1 38 ? 31.566 88.611 43.497 1.00 17.98 38 VAL D N 1
ATOM 9401 C CA . VAL D 1 38 ? 30.435 88.586 42.583 1.00 17.96 38 VAL D CA 1
ATOM 9402 C C . VAL D 1 38 ? 29.326 89.310 43.304 1.00 17.38 38 VAL D C 1
ATOM 9403 O O . VAL D 1 38 ? 28.802 88.832 44.284 1.00 16.45 38 VAL D O 1
ATOM 9407 N N . THR D 1 39 ? 28.997 90.495 42.812 1.00 17.29 39 THR D N 1
ATOM 9408 C CA . THR D 1 39 ? 28.045 91.357 43.489 1.00 17.24 39 THR D CA 1
ATOM 9409 C C . THR D 1 39 ? 26.653 90.744 43.479 1.00 16.42 39 THR D C 1
ATOM 9410 O O . THR D 1 39 ? 26.193 90.215 42.448 1.00 16.66 39 THR D O 1
ATOM 9414 N N . GLY D 1 40 ? 26.007 90.807 44.633 1.00 16.17 40 GLY D N 1
ATOM 9415 C CA . GLY D 1 40 ? 24.683 90.249 44.807 1.00 16.13 40 GLY D CA 1
ATOM 9416 C C . GLY D 1 40 ? 24.428 89.900 46.245 1.00 16.27 40 GLY D C 1
ATOM 9417 O O . GLY D 1 40 ? 25.112 89.056 46.819 1.00 15.77 40 GLY D O 1
ATOM 9418 N N . GLY D 1 41 ? 23.440 90.529 46.852 1.00 15.00 41 GLY D N 1
ATOM 9419 C CA . GLY D 1 41 ? 23.165 90.262 48.251 1.00 15.30 41 GLY D CA 1
ATOM 9420 C C . GLY D 1 41 ? 22.857 88.795 48.511 1.00 14.98 41 GLY D C 1
ATOM 9421 O O . GLY D 1 41 ? 22.265 88.114 47.680 1.00 14.48 41 GLY D O 1
ATOM 9422 N N . ALA D 1 42 ? 23.281 88.320 49.682 1.00 14.78 42 ALA D N 1
ATOM 9423 C CA . ALA D 1 42 ? 22.997 86.972 50.165 1.00 15.09 42 ALA D CA 1
ATOM 9424 C C . ALA D 1 42 ? 23.514 85.885 49.227 1.00 15.53 42 ALA D C 1
ATOM 9425 O O . ALA D 1 42 ? 23.099 84.730 49.354 1.00 17.06 42 ALA D O 1
ATOM 9427 N N . GLY D 1 43 ? 24.429 86.253 48.331 1.00 15.65 43 GLY D N 1
ATOM 9428 C CA . GLY D 1 43 ? 25.188 85.293 47.543 1.00 17.21 43 GLY D CA 1
ATOM 9429 C C . GLY D 1 43 ? 24.450 84.594 46.442 1.00 19.79 43 GLY D C 1
ATOM 9430 O O . GLY D 1 43 ? 24.966 83.623 45.862 1.00 21.75 43 GLY D O 1
ATOM 9431 N N . VAL D 1 44 ? 23.253 85.052 46.127 1.00 22.02 44 VAL D N 1
ATOM 9432 C CA . VAL D 1 44 ? 22.495 84.340 45.101 1.00 23.22 44 VAL D CA 1
ATOM 9433 C C . VAL D 1 44 ? 23.260 84.408 43.759 1.00 23.08 44 VAL D C 1
ATOM 9434 O O . VAL D 1 44 ? 23.531 83.342 43.168 1.00 23.80 44 VAL D O 1
ATOM 9438 N N . ASN D 1 45 ? 23.706 85.596 43.333 1.00 21.49 45 ASN D N 1
ATOM 9439 C CA . ASN D 1 45 ? 24.490 85.682 42.087 1.00 21.36 45 ASN D CA 1
ATOM 9440 C C . ASN D 1 45 ? 25.830 84.939 42.168 1.00 20.00 45 ASN D C 1
ATOM 9441 O O . ASN D 1 45 ? 26.255 84.315 41.191 1.00 19.51 45 ASN D O 1
ATOM 9446 N N . ALA D 1 46 ? 26.502 85.043 43.306 1.00 19.14 46 ALA D N 1
ATOM 9447 C CA . ALA D 1 46 ? 27.803 84.395 43.488 1.00 20.05 46 ALA D CA 1
ATOM 9448 C C . ALA D 1 46 ? 27.709 82.878 43.368 1.00 20.75 46 ALA D C 1
ATOM 9449 O O . ALA D 1 46 ? 28.604 82.239 42.841 1.00 20.07 46 ALA D O 1
ATOM 9451 N N . ARG D 1 47 ? 26.631 82.305 43.888 1.00 21.94 47 ARG D N 1
ATOM 9452 C CA . ARG D 1 47 ? 26.374 80.853 43.776 1.00 22.60 47 ARG D CA 1
ATOM 9453 C C . ARG D 1 47 ? 26.423 80.276 42.390 1.00 22.11 47 ARG D C 1
ATOM 9454 O O . ARG D 1 47 ? 27.035 79.229 42.169 1.00 19.98 47 ARG D O 1
ATOM 9462 N N . ALA D 1 48 ? 25.712 80.925 41.472 1.00 21.74 48 ALA D N 1
ATOM 9463 C CA . ALA D 1 48 ? 25.629 80.462 40.105 1.00 21.23 48 ALA D CA 1
ATOM 9464 C C . ALA D 1 48 ? 26.977 80.578 39.410 1.00 19.73 48 ALA D C 1
ATOM 9465 O O . ALA D 1 48 ? 27.372 79.683 38.674 1.00 19.99 48 ALA D O 1
ATOM 9467 N N . VAL D 1 49 ? 27.681 81.687 39.660 1.00 19.36 49 VAL D N 1
ATOM 9468 C CA . VAL D 1 49 ? 28.997 81.895 39.078 1.00 18.40 49 VAL D CA 1
ATOM 9469 C C . VAL D 1 49 ? 29.948 80.842 39.622 1.00 17.90 49 VAL D C 1
ATOM 9470 O O . VAL D 1 49 ? 30.690 80.229 38.865 1.00 17.93 49 VAL D O 1
ATOM 9474 N N . LEU D 1 50 ? 29.909 80.625 40.931 1.00 17.50 50 LEU D N 1
ATOM 9475 C CA . LEU D 1 50 ? 30.763 79.588 41.539 1.00 17.99 50 LEU D CA 1
ATOM 9476 C C . LEU D 1 50 ? 30.461 78.200 40.957 1.00 18.36 50 LEU D C 1
ATOM 9477 O O . LEU D 1 50 ? 31.369 77.408 40.666 1.00 18.30 50 LEU D O 1
ATOM 9482 N N . LYS D 1 51 ? 29.180 77.909 40.791 1.00 19.72 51 LYS D N 1
ATOM 9483 C CA . LYS D 1 51 ? 28.766 76.620 40.262 1.00 20.88 51 LYS D CA 1
ATOM 9484 C C . LYS D 1 51 ? 29.347 76.380 38.873 1.00 20.49 51 LYS D C 1
ATOM 9485 O O . LYS D 1 51 ? 29.833 75.302 38.583 1.00 20.77 51 LYS D O 1
ATOM 9491 N N . THR D 1 52 ? 29.301 77.395 38.016 1.00 20.73 52 THR D N 1
ATOM 9492 C CA . THR D 1 52 ? 29.849 77.295 36.668 1.00 21.46 52 THR D CA 1
ATOM 9493 C C . THR D 1 52 ? 31.351 76.990 36.716 1.00 21.63 52 THR D C 1
ATOM 9494 O O . THR D 1 52 ? 31.857 76.117 35.995 1.00 21.62 52 THR D O 1
ATOM 9498 N N . ARG D 1 53 ? 32.054 77.696 37.596 1.00 21.61 53 ARG D N 1
ATOM 9499 C CA . ARG D 1 53 ? 33.488 77.494 37.794 1.00 22.14 53 ARG D CA 1
ATOM 9500 C C . ARG D 1 53 ? 33.830 76.130 38.317 1.00 22.25 53 ARG D C 1
ATOM 9501 O O . ARG D 1 53 ? 34.742 75.487 37.791 1.00 22.86 53 ARG D O 1
ATOM 9509 N N . MET D 1 54 ? 33.134 75.703 39.366 1.00 21.99 54 MET D N 1
ATOM 9510 C CA . MET D 1 54 ? 33.400 74.428 40.015 1.00 23.09 54 MET D CA 1
ATOM 9511 C C . MET D 1 54 ? 33.109 73.271 39.052 1.00 23.83 54 MET D C 1
ATOM 9512 O O . MET D 1 54 ? 33.919 72.344 38.930 1.00 25.17 54 MET D O 1
ATOM 9517 N N . LEU D 1 55 ? 31.975 73.323 38.360 1.00 24.03 55 LEU D N 1
ATOM 9518 C CA . LEU D 1 55 ? 31.651 72.292 37.368 1.00 24.75 55 LEU D CA 1
ATOM 9519 C C . LEU D 1 55 ? 32.564 72.352 36.120 1.00 25.39 55 LEU D C 1
ATOM 9520 O O . LEU D 1 55 ? 32.723 71.359 35.419 1.00 27.26 55 LEU D O 1
ATOM 9525 N N . GLY D 1 56 ? 33.164 73.502 35.831 1.00 25.12 56 GLY D N 1
ATOM 9526 C CA . GLY D 1 56 ? 34.120 73.598 34.716 1.00 24.77 56 GLY D CA 1
ATOM 9527 C C . GLY D 1 56 ? 35.540 73.183 35.090 1.00 24.45 56 GLY D C 1
ATOM 9528 O O . GLY D 1 56 ? 36.450 73.306 34.274 1.00 25.10 56 GLY D O 1
ATOM 9529 N N . GLY D 1 57 ? 35.722 72.707 36.323 1.00 24.04 57 GLY D N 1
ATOM 9530 C CA . GLY D 1 57 ? 37.026 72.319 36.848 1.00 23.53 57 GLY D CA 1
ATOM 9531 C C . GLY D 1 57 ? 37.970 73.480 37.134 1.00 23.13 57 GLY D C 1
ATOM 9532 O O . GLY D 1 57 ? 39.194 73.339 36.990 1.00 23.41 57 GLY D O 1
ATOM 9533 N N . ASP D 1 58 ? 37.416 74.610 37.559 1.00 22.20 58 ASP D N 1
ATOM 9534 C CA . ASP D 1 58 ? 38.178 75.827 37.787 1.00 21.14 58 ASP D CA 1
ATOM 9535 C C . ASP D 1 58 ? 37.841 76.408 39.176 1.00 20.12 58 ASP D C 1
ATOM 9536 O O . ASP D 1 58 ? 37.378 77.538 39.280 1.00 20.26 58 ASP D O 1
ATOM 9541 N N . PRO D 1 59 ? 38.104 75.649 40.255 1.00 18.50 59 PRO D N 1
ATOM 9542 C CA . PRO D 1 59 ? 37.783 76.201 41.577 1.00 18.02 59 PRO D CA 1
ATOM 9543 C C . PRO D 1 59 ? 38.636 77.417 41.891 1.00 17.49 59 PRO D C 1
ATOM 9544 O O . PRO D 1 59 ? 39.797 77.461 41.470 1.00 16.84 59 PRO D O 1
ATOM 9548 N N . PRO D 1 60 ? 38.106 78.353 42.697 1.00 16.43 60 PRO D N 1
ATOM 9549 C CA . PRO D 1 60 ? 38.973 79.385 43.269 1.00 15.97 60 PRO D CA 1
ATOM 9550 C C . PRO D 1 60 ? 39.773 78.724 44.401 1.00 15.65 60 PRO D C 1
ATOM 9551 O O . PRO D 1 60 ? 39.543 77.551 44.713 1.00 16.51 60 PRO D O 1
ATOM 9555 N N . ASP D 1 61 ? 40.701 79.439 45.018 1.00 15.17 61 ASP D N 1
ATOM 9556 C CA . ASP D 1 61 ? 41.460 78.817 46.101 1.00 15.63 61 ASP D CA 1
ATOM 9557 C C . ASP D 1 61 ? 40.632 78.591 47.365 1.00 14.41 61 ASP D C 1
ATOM 9558 O O . ASP D 1 61 ? 40.892 77.671 48.143 1.00 15.04 61 ASP D O 1
ATOM 9563 N N . THR D 1 62 ? 39.645 79.461 47.568 1.00 14.93 62 THR D N 1
ATOM 9564 C CA . THR D 1 62 ? 38.713 79.347 48.665 1.00 14.32 62 THR D CA 1
ATOM 9565 C C . THR D 1 62 ? 37.498 80.184 48.313 1.00 14.66 62 THR D C 1
ATOM 9566 O O . THR D 1 62 ? 37.597 81.089 47.503 1.00 14.20 62 THR D O 1
ATOM 9570 N N . PHE D 1 63 ? 36.361 79.858 48.909 1.00 13.67 63 PHE D N 1
ATOM 9571 C CA . PHE D 1 63 ? 35.122 80.605 48.631 1.00 13.52 63 PHE D CA 1
ATOM 9572 C C . PHE D 1 63 ? 34.271 80.763 49.861 1.00 13.64 63 PHE D C 1
ATOM 9573 O O . PHE D 1 63 ? 34.183 79.863 50.684 1.00 12.74 63 PHE D O 1
ATOM 9581 N N . GLN D 1 64 ? 33.643 81.933 49.980 1.00 13.12 64 GLN D N 1
ATOM 9582 C CA . GLN D 1 64 ? 32.697 82.185 51.044 1.00 13.27 64 GLN D CA 1
ATOM 9583 C C . GLN D 1 64 ? 31.545 81.211 50.895 1.00 13.32 64 GLN D C 1
ATOM 9584 O O . GLN D 1 64 ? 30.982 81.057 49.811 1.00 14.15 64 GLN D O 1
ATOM 9590 N N . VAL D 1 65 ? 31.194 80.550 51.989 1.00 14.56 65 VAL D N 1
ATOM 9591 C CA . VAL D 1 65 ? 30.096 79.594 51.976 1.00 14.38 65 VAL D CA 1
ATOM 9592 C C . VAL D 1 65 ? 29.504 79.513 53.374 1.00 14.40 65 VAL D C 1
ATOM 9593 O O . VAL D 1 65 ? 30.213 79.607 54.383 1.00 14.37 65 VAL D O 1
ATOM 9597 N N . HIS D 1 66 ? 28.187 79.380 53.426 1.00 14.56 66 HIS D N 1
ATOM 9598 C CA . HIS D 1 66 ? 27.504 79.325 54.689 1.00 14.56 66 HIS D CA 1
ATOM 9599 C C . HIS D 1 66 ? 27.660 77.978 55.367 1.00 15.02 66 HIS D C 1
ATOM 9600 O O . HIS D 1 66 ? 27.428 76.934 54.749 1.00 14.83 66 HIS D O 1
ATOM 9607 N N . ALA D 1 67 ? 27.959 78.030 56.651 1.00 14.93 67 ALA D N 1
ATOM 9608 C CA . ALA D 1 67 ? 27.965 76.815 57.471 1.00 15.16 67 ALA D CA 1
ATOM 9609 C C . ALA D 1 67 ? 26.571 76.202 57.491 1.00 15.84 67 ALA D C 1
ATOM 9610 O O . ALA D 1 67 ? 25.576 76.911 57.635 1.00 15.37 67 ALA D O 1
ATOM 9612 N N . GLY D 1 68 ? 26.505 74.881 57.405 1.00 15.38 68 GLY D N 1
ATOM 9613 C CA . GLY D 1 68 ? 25.242 74.154 57.468 1.00 15.55 68 GLY D CA 1
ATOM 9614 C C . GLY D 1 68 ? 24.928 73.444 56.165 1.00 15.98 68 GLY D C 1
ATOM 9615 O O . GLY D 1 68 ? 25.821 73.075 55.402 1.00 15.87 68 GLY D O 1
ATOM 9616 N N . MET D 1 69 ? 23.648 73.276 55.886 1.00 15.81 69 MET D N 1
ATOM 9617 C CA . MET D 1 69 ? 23.233 72.500 54.717 1.00 16.89 69 MET D CA 1
ATOM 9618 C C . MET D 1 69 ? 23.622 73.106 53.375 1.00 17.40 69 MET D C 1
ATOM 9619 O O . MET D 1 69 ? 23.758 72.397 52.367 1.00 16.69 69 MET D O 1
ATOM 9624 N N . GLU D 1 70 ? 23.808 74.418 53.321 1.00 17.53 70 GLU D N 1
ATOM 9625 C CA . GLU D 1 70 ? 24.271 75.009 52.062 1.00 18.22 70 GLU D CA 1
ATOM 9626 C C . GLU D 1 70 ? 25.620 74.419 51.691 1.00 18.57 70 GLU D C 1
ATOM 9627 O O . GLU D 1 70 ? 25.791 73.982 50.556 1.00 20.27 70 GLU D O 1
ATOM 9633 N N . LEU D 1 71 ? 26.546 74.417 52.644 1.00 18.55 71 LEU D N 1
ATOM 9634 C CA . LEU D 1 71 ? 27.885 73.834 52.473 1.00 18.81 71 LEU D CA 1
ATOM 9635 C C . LEU D 1 71 ? 27.787 72.326 52.168 1.00 18.58 71 LEU D C 1
ATOM 9636 O O . LEU D 1 71 ? 28.301 71.843 51.146 1.00 18.74 71 LEU D O 1
ATOM 9641 N N . ILE D 1 72 ? 27.078 71.611 53.032 1.00 18.19 72 ILE D N 1
ATOM 9642 C CA . ILE D 1 72 ? 27.102 70.141 53.002 1.00 18.26 72 ILE D CA 1
ATOM 9643 C C . ILE D 1 72 ? 26.436 69.592 51.738 1.00 18.47 72 ILE D C 1
ATOM 9644 O O . ILE D 1 72 ? 26.993 68.729 51.054 1.00 17.75 72 ILE D O 1
ATOM 9649 N N . GLY D 1 73 ? 25.240 70.100 51.443 1.00 17.73 73 GLY D N 1
ATOM 9650 C CA . GLY D 1 73 ? 24.413 69.576 50.376 1.00 18.02 73 GLY D CA 1
ATOM 9651 C C . GLY D 1 73 ? 24.809 69.938 48.963 1.00 18.55 73 GLY D C 1
ATOM 9652 O O . GLY D 1 73 ? 24.167 69.476 47.998 1.00 19.56 73 GLY D O 1
ATOM 9653 N N . THR D 1 74 ? 25.836 70.781 48.819 1.00 17.58 74 THR D N 1
ATOM 9654 C CA . THR D 1 74 ? 26.339 71.137 47.505 1.00 17.50 74 THR D CA 1
ATOM 9655 C C . THR D 1 74 ? 27.750 70.568 47.273 1.00 17.91 74 THR D C 1
ATOM 9656 O O . THR D 1 74 ? 27.899 69.592 46.550 1.00 18.61 74 THR D O 1
ATOM 9660 N N . TRP D 1 75 ? 28.781 71.178 47.841 1.00 18.24 75 TRP D N 1
ATOM 9661 C CA . TRP D 1 75 ? 30.151 70.809 47.458 1.00 18.87 75 TRP D CA 1
ATOM 9662 C C . TRP D 1 75 ? 30.726 69.676 48.311 1.00 18.56 75 TRP D C 1
ATOM 9663 O O . TRP D 1 75 ? 31.615 68.963 47.857 1.00 19.13 75 TRP D O 1
ATOM 9674 N N . VAL D 1 76 ? 30.195 69.459 49.503 1.00 18.86 76 VAL D N 1
ATOM 9675 C CA . VAL D 1 76 ? 30.688 68.369 50.337 1.00 19.22 76 VAL D CA 1
ATOM 9676 C C . VAL D 1 76 ? 30.119 67.007 49.881 1.00 19.88 76 VAL D C 1
ATOM 9677 O O . VAL D 1 76 ? 30.897 66.039 49.705 1.00 20.59 76 VAL D O 1
ATOM 9681 N N . VAL D 1 77 ? 28.799 66.908 49.678 1.00 19.43 77 VAL D N 1
ATOM 9682 C CA . VAL D 1 77 ? 28.213 65.651 49.180 1.00 19.62 77 VAL D CA 1
ATOM 9683 C C . VAL D 1 77 ? 28.766 65.283 47.797 1.00 19.42 77 VAL D C 1
ATOM 9684 O O . VAL D 1 77 ? 28.779 64.103 47.438 1.00 19.21 77 VAL D O 1
ATOM 9688 N N . ALA D 1 78 ? 29.229 66.292 47.052 1.00 19.13 78 ALA D N 1
ATOM 9689 C CA . ALA D 1 78 ? 29.844 66.096 45.736 1.00 19.65 78 ALA D CA 1
ATOM 9690 C C . ALA D 1 78 ? 31.338 65.759 45.840 1.00 19.89 78 ALA D C 1
ATOM 9691 O O . ALA D 1 78 ? 32.003 65.629 44.800 1.00 20.51 78 ALA D O 1
ATOM 9693 N N . ASN D 1 79 ? 31.855 65.620 47.065 1.00 19.83 79 ASN D N 1
ATOM 9694 C CA . ASN D 1 79 ? 33.255 65.238 47.290 1.00 20.86 79 ASN D CA 1
ATOM 9695 C C . ASN D 1 79 ? 34.264 66.201 46.637 1.00 20.99 79 ASN D C 1
ATOM 9696 O O . ASN D 1 79 ? 35.327 65.795 46.150 1.00 21.27 79 ASN D O 1
ATOM 9701 N N . ARG D 1 80 ? 33.929 67.492 46.643 1.00 19.82 80 ARG D N 1
ATOM 9702 C CA . ARG D 1 80 ? 34.759 68.525 46.009 1.00 19.62 80 ARG D CA 1
ATOM 9703 C C . ARG D 1 80 ? 35.605 69.333 47.001 1.00 18.86 80 ARG D C 1
ATOM 9704 O O . ARG D 1 80 ? 36.386 70.183 46.569 1.00 17.77 80 ARG D O 1
ATOM 9712 N N . MET D 1 81 ? 35.446 69.056 48.298 1.00 17.61 81 MET D N 1
ATOM 9713 C CA . MET D 1 81 ? 36.127 69.802 49.388 1.00 18.05 81 MET D CA 1
ATOM 9714 C C . MET D 1 81 ? 37.103 68.897 50.136 1.00 17.96 81 MET D C 1
ATOM 9715 O O . MET D 1 81 ? 36.847 67.696 50.284 1.00 18.78 81 MET D O 1
ATOM 9720 N N . GLU D 1 82 ? 38.200 69.475 50.611 1.00 17.54 82 GLU D N 1
ATOM 9721 C CA . GLU D 1 82 ? 39.136 68.746 51.478 1.00 17.75 82 GLU D CA 1
ATOM 9722 C C . GLU D 1 82 ? 38.664 68.737 52.926 1.00 17.59 82 GLU D C 1
ATOM 9723 O O . GLU D 1 82 ? 38.173 69.742 53.451 1.00 16.84 82 GLU D O 1
ATOM 9729 N N . ASP D 1 83 ? 38.818 67.592 53.594 1.00 17.81 83 ASP D N 1
ATOM 9730 C CA . ASP D 1 83 ? 38.513 67.479 55.006 1.00 17.85 83 ASP D CA 1
ATOM 9731 C C . ASP D 1 83 ? 39.547 68.285 55.778 1.00 17.33 83 ASP D C 1
ATOM 9732 O O . ASP D 1 83 ? 40.756 68.125 55.565 1.00 18.34 83 ASP D O 1
ATOM 9737 N N . LEU D 1 84 ? 39.078 69.179 56.639 1.00 17.29 84 LEU D N 1
ATOM 9738 C CA . LEU D 1 84 ? 39.947 70.076 57.413 1.00 17.67 84 LEU D CA 1
ATOM 9739 C C . LEU D 1 84 ? 40.211 69.585 58.837 1.00 17.74 84 LEU D C 1
ATOM 9740 O O . LEU D 1 84 ? 40.791 70.296 59.647 1.00 17.45 84 LEU D O 1
ATOM 9745 N N . SER D 1 85 ? 39.770 68.362 59.134 1.00 17.99 85 SER D N 1
ATOM 9746 C CA . SER D 1 85 ? 39.923 67.794 60.473 1.00 18.58 85 SER D CA 1
ATOM 9747 C C . SER D 1 85 ? 41.362 67.904 61.008 1.00 18.42 85 SER D C 1
ATOM 9748 O O . SER D 1 85 ? 41.575 68.283 62.157 1.00 18.93 85 SER D O 1
ATOM 9751 N N . ALA D 1 86 ? 42.353 67.599 60.176 1.00 18.96 86 ALA D N 1
ATOM 9752 C CA . ALA D 1 86 ? 43.742 67.671 60.620 1.00 19.42 86 ALA D CA 1
ATOM 9753 C C . ALA D 1 86 ? 44.209 69.104 60.843 1.00 19.50 86 ALA D C 1
ATOM 9754 O O . ALA D 1 86 ? 44.944 69.385 61.782 1.00 20.18 86 ALA D O 1
ATOM 9756 N N . LEU D 1 87 ? 43.766 70.035 59.995 1.00 19.34 87 LEU D N 1
ATOM 9757 C CA . LEU D 1 87 ? 44.029 71.456 60.240 1.00 19.38 87 LEU D CA 1
ATOM 9758 C C . LEU D 1 87 ? 43.432 71.936 61.562 1.00 18.70 87 LEU D C 1
ATOM 9759 O O . LEU D 1 87 ? 44.084 72.658 62.306 1.00 19.41 87 LEU D O 1
ATOM 9764 N N . PHE D 1 88 ? 42.201 71.528 61.858 1.00 18.93 88 PHE D N 1
ATOM 9765 C CA . PHE D 1 88 ? 41.556 71.840 63.134 1.00 19.62 88 PHE D CA 1
ATOM 9766 C C . PHE D 1 88 ? 42.351 71.300 64.329 1.00 20.09 88 PHE D C 1
ATOM 9767 O O . PHE D 1 88 ? 42.528 71.993 65.333 1.00 19.79 88 PHE D O 1
ATOM 9775 N N . ARG D 1 89 ? 42.808 70.055 64.211 1.00 21.19 89 ARG D N 1
ATOM 9776 C CA . ARG D 1 89 ? 43.682 69.461 65.219 1.00 22.21 89 ARG D CA 1
ATOM 9777 C C . ARG D 1 89 ? 44.950 70.293 65.357 1.00 22.61 89 ARG D C 1
ATOM 9778 O O . ARG D 1 89 ? 45.273 70.719 66.455 1.00 24.11 89 ARG D O 1
ATOM 9786 N N . GLN D 1 90 ? 45.651 70.536 64.254 1.00 23.38 90 GLN D N 1
ATOM 9787 C CA . GLN D 1 90 ? 46.879 71.338 64.269 1.00 24.25 90 GLN D CA 1
ATOM 9788 C C . GLN D 1 90 ? 46.716 72.705 64.943 1.00 24.44 90 GLN D C 1
ATOM 9789 O O . GLN D 1 90 ? 47.594 73.153 65.695 1.00 24.41 90 GLN D O 1
ATOM 9795 N N . GLU D 1 91 ? 45.623 73.397 64.622 1.00 24.10 91 GLU D N 1
ATOM 9796 C CA . GLU D 1 91 ? 45.447 74.787 65.052 1.00 24.38 91 GLU D CA 1
ATOM 9797 C C . GLU D 1 91 ? 44.770 74.902 66.423 1.00 24.61 91 GLU D C 1
ATOM 9798 O O . GLU D 1 91 ? 44.586 75.997 66.937 1.00 25.02 91 GLU D O 1
ATOM 9804 N N . GLY D 1 92 ? 44.398 73.773 67.019 1.00 25.40 92 GLY D N 1
ATOM 9805 C CA . GLY D 1 92 ? 43.701 73.783 68.298 1.00 25.58 92 GLY D CA 1
ATOM 9806 C C . GLY D 1 92 ? 42.293 74.349 68.226 1.00 26.42 92 GLY D C 1
ATOM 9807 O O . GLY D 1 92 ? 41.843 75.019 69.168 1.00 27.34 92 GLY D O 1
ATOM 9808 N N . TRP D 1 93 ? 41.582 74.074 67.129 1.00 26.11 93 TRP D N 1
ATOM 9809 C CA . TRP D 1 93 ? 40.283 74.723 66.870 1.00 25.88 93 TRP D CA 1
ATOM 9810 C C . TRP D 1 93 ? 39.078 73.941 67.339 1.00 26.07 93 TRP D C 1
ATOM 9811 O O . TRP D 1 93 ? 37.971 74.491 67.431 1.00 25.60 93 TRP D O 1
ATOM 9822 N N . LEU D 1 94 ? 39.259 72.664 67.648 1.00 27.41 94 LEU D N 1
ATOM 9823 C CA . LEU D 1 94 ? 38.103 71.855 67.982 1.00 27.83 94 LEU D CA 1
ATOM 9824 C C . LEU D 1 94 ? 37.411 72.324 69.261 1.00 27.75 94 LEU D C 1
ATOM 9825 O O . LEU D 1 94 ? 36.197 72.147 69.407 1.00 28.87 94 LEU D O 1
ATOM 9830 N N . GLN D 1 95 ? 38.162 72.937 70.170 1.00 26.86 95 GLN D N 1
ATOM 9831 C CA . GLN D 1 95 ? 37.569 73.534 71.364 1.00 27.01 95 GLN D CA 1
ATOM 9832 C C . GLN D 1 95 ? 37.564 75.070 71.330 1.00 26.16 95 GLN D C 1
ATOM 9833 O O . GLN D 1 95 ? 37.321 75.708 72.358 1.00 26.22 95 GLN D O 1
ATOM 9839 N N . ALA D 1 96 ? 37.823 75.657 70.158 1.00 24.49 96 ALA D N 1
ATOM 9840 C CA . ALA D 1 96 ? 37.896 77.118 70.008 1.00 23.86 96 ALA D CA 1
ATOM 9841 C C . ALA D 1 96 ? 36.574 77.716 69.524 1.00 22.77 96 ALA D C 1
ATOM 9842 O O . ALA D 1 96 ? 36.418 78.919 69.554 1.00 21.74 96 ALA D O 1
ATOM 9844 N N . PHE D 1 97 ? 35.647 76.854 69.108 1.00 22.71 97 PHE D N 1
ATOM 9845 C CA . PHE D 1 97 ? 34.354 77.244 68.543 1.00 23.26 97 PHE D CA 1
ATOM 9846 C C . PHE D 1 97 ? 33.254 76.506 6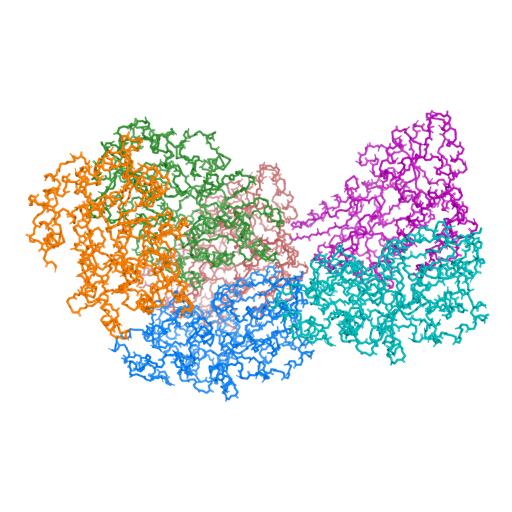9.310 1.00 23.72 97 PHE D C 1
ATOM 9847 O O . PHE D 1 97 ? 33.485 75.380 69.781 1.00 23.56 97 PHE D O 1
ATOM 9855 N N . PRO D 1 98 ? 32.042 77.102 69.406 1.00 24.18 98 PRO D N 1
ATOM 9856 C CA . PRO D 1 98 ? 30.933 76.425 70.079 1.00 24.88 98 PRO D CA 1
ATOM 9857 C C . PRO D 1 98 ? 30.615 75.085 69.429 1.00 25.58 98 PRO D C 1
ATOM 9858 O O . PRO D 1 98 ? 30.697 74.964 68.210 1.00 25.48 98 PRO D O 1
ATOM 9862 N N . LYS D 1 99 ? 30.258 74.080 70.228 1.00 27.00 99 LYS D N 1
ATOM 9863 C CA . LYS D 1 99 ? 30.019 72.731 69.687 1.00 26.89 99 LYS D CA 1
ATOM 9864 C C . LYS D 1 99 ? 28.915 72.729 68.623 1.00 26.34 99 LYS D C 1
ATOM 9865 O O . LYS D 1 99 ? 28.982 71.971 67.665 1.00 26.78 99 LYS D O 1
ATOM 9871 N N . GLY D 1 100 ? 27.892 73.561 68.802 1.00 25.76 100 GLY D N 1
ATOM 9872 C CA . GLY D 1 100 ? 26.812 73.667 67.824 1.00 25.12 100 GLY D CA 1
ATOM 9873 C C . GLY D 1 100 ? 27.280 74.145 66.451 1.00 24.07 100 GLY D C 1
ATOM 9874 O O . GLY D 1 100 ? 26.742 73.743 65.414 1.00 24.18 100 GLY D O 1
ATOM 9875 N N . LEU D 1 101 ? 28.297 74.997 66.449 1.00 23.26 101 LEU D N 1
ATOM 9876 C CA . LEU D 1 101 ? 28.863 75.491 65.197 1.00 23.15 101 LEU D CA 1
ATOM 9877 C C . LEU D 1 101 ? 29.745 74.409 64.548 1.00 22.85 101 LEU D C 1
ATOM 9878 O O . LEU D 1 101 ? 29.692 74.192 63.331 1.00 21.79 101 LEU D O 1
ATOM 9883 N N . ILE D 1 102 ? 30.499 73.690 65.385 1.00 23.32 102 ILE D N 1
ATOM 9884 C CA . ILE D 1 102 ? 31.274 72.542 64.917 1.00 23.30 102 ILE D CA 1
ATOM 9885 C C . ILE D 1 102 ? 30.336 71.540 64.230 1.00 22.72 102 ILE D C 1
ATOM 9886 O O . ILE D 1 102 ? 30.632 71.041 63.141 1.00 21.76 102 ILE D O 1
ATOM 9891 N N . ASP D 1 103 ? 29.190 71.277 64.853 1.00 22.87 103 ASP D N 1
ATOM 9892 C CA . ASP D 1 103 ? 28.222 70.341 64.279 1.00 23.59 103 ASP D CA 1
ATOM 9893 C C . ASP D 1 103 ? 27.744 70.793 62.912 1.00 23.03 103 ASP D C 1
ATOM 9894 O O . ASP D 1 103 ? 27.612 70.005 61.983 1.00 22.82 103 ASP D O 1
ATOM 9899 N N . LEU D 1 104 ? 27.510 72.092 62.789 1.00 23.11 104 LEU D N 1
ATOM 9900 C CA . LEU D 1 104 ? 27.056 72.667 61.523 1.00 23.21 104 LEU D CA 1
ATOM 9901 C C . LEU D 1 104 ? 28.042 72.519 60.342 1.00 22.42 104 LEU D C 1
ATOM 9902 O O . LEU D 1 104 ? 27.624 72.379 59.197 1.00 22.26 104 LEU D O 1
ATOM 9907 N N . ILE D 1 105 ? 29.346 72.556 60.629 1.00 22.67 105 ILE D N 1
ATOM 9908 C CA . ILE D 1 105 ? 30.402 72.433 59.601 1.00 22.89 105 ILE D CA 1
ATOM 9909 C C . ILE D 1 105 ? 30.921 70.989 59.395 1.00 22.86 105 ILE D C 1
ATOM 9910 O O . ILE D 1 105 ? 31.795 70.760 58.576 1.00 22.74 105 ILE D O 1
ATOM 9915 N N . SER D 1 106 ? 30.332 70.030 60.117 1.00 23.07 106 SER D N 1
ATOM 9916 C CA . SER D 1 106 ? 30.740 68.624 60.108 1.00 23.76 106 SER D CA 1
ATOM 9917 C C . SER D 1 106 ? 29.741 67.748 59.357 1.00 24.14 106 SER D C 1
ATOM 9918 O O . SER D 1 106 ? 28.538 67.979 59.427 1.00 23.65 106 SER D O 1
ATOM 9921 N N . TYR D 1 107 ? 30.242 66.732 58.657 1.00 25.51 107 TYR D N 1
ATOM 9922 C CA . TYR D 1 107 ? 29.384 65.789 57.958 1.00 26.21 107 TYR D CA 1
ATOM 9923 C C . TYR D 1 107 ? 30.130 64.517 57.698 1.00 26.67 107 TYR D C 1
ATOM 9924 O O . TYR D 1 107 ? 31.281 64.544 57.261 1.00 25.63 107 TYR D O 1
ATOM 9933 N N . LYS D 1 108 ? 29.457 63.394 57.961 1.00 27.25 108 LYS D N 1
ATOM 9934 C CA . LYS D 1 108 ? 30.037 62.067 57.762 1.00 27.77 108 LYS D CA 1
ATOM 9935 C C . LYS D 1 108 ? 31.453 61.951 58.345 1.00 27.01 108 LYS D C 1
ATOM 9936 O O . LYS D 1 108 ? 32.333 61.366 57.722 1.00 27.52 108 LYS D O 1
ATOM 9942 N N . GLY D 1 109 ? 31.667 62.536 59.519 1.00 26.15 109 GLY D N 1
ATOM 9943 C CA . GLY D 1 109 ? 32.963 62.461 60.207 1.00 25.84 109 GLY D CA 1
ATOM 9944 C C . GLY D 1 109 ? 33.971 63.564 59.882 1.00 25.20 109 GLY D C 1
ATOM 9945 O O . GLY D 1 109 ? 34.899 63.813 60.659 1.00 26.10 109 GLY D O 1
ATOM 9946 N N . GLY D 1 110 ? 33.791 64.234 58.743 1.00 24.08 110 GLY D N 1
ATOM 9947 C CA . GLY D 1 110 ? 34.717 65.286 58.320 1.00 22.79 110 GLY D CA 1
ATOM 9948 C C . GLY D 1 110 ? 34.301 66.658 58.833 1.00 21.79 110 GLY D C 1
ATOM 9949 O O . GLY D 1 110 ? 33.190 66.829 59.317 1.00 21.46 110 GLY D O 1
ATOM 9950 N N . ILE D 1 111 ? 35.225 67.610 58.741 1.00 20.42 111 ILE D N 1
ATOM 9951 C CA . ILE D 1 111 ? 34.972 69.030 59.063 1.00 19.83 111 ILE D CA 1
ATOM 9952 C C . ILE D 1 111 ? 35.342 69.812 57.800 1.00 18.59 111 ILE D C 1
ATOM 9953 O O . ILE D 1 111 ? 36.456 69.677 57.289 1.00 18.44 111 ILE D O 1
ATOM 9958 N N . TRP D 1 112 ? 34.411 70.624 57.280 1.00 17.55 112 TRP D N 1
ATOM 9959 C CA . TRP D 1 112 ? 34.506 71.012 55.873 1.00 16.72 112 TRP D CA 1
ATOM 9960 C C . TRP D 1 112 ? 34.760 72.496 55.571 1.00 15.67 112 TRP D C 1
ATOM 9961 O O . TRP D 1 112 ? 35.029 72.852 54.426 1.00 15.63 112 TRP D O 1
ATOM 9972 N N . SER D 1 113 ? 34.708 73.338 56.598 1.00 15.00 113 SER D N 1
ATOM 9973 C CA . SER D 1 113 ? 35.015 74.751 56.442 1.00 15.37 113 SER D CA 1
ATOM 9974 C C . SER D 1 113 ? 35.429 75.373 57.765 1.00 15.72 113 SER D C 1
ATOM 9975 O O . SER D 1 113 ? 35.273 74.766 58.828 1.00 15.98 113 SER D O 1
ATOM 9978 N N . VAL D 1 114 ? 35.912 76.609 57.694 1.00 15.31 114 VAL D N 1
ATOM 9979 C CA . VAL D 1 114 ? 36.381 77.354 58.852 1.00 15.37 114 VAL D CA 1
ATOM 9980 C C . VAL D 1 114 ? 35.460 78.553 59.040 1.00 16.49 114 VAL D C 1
ATOM 9981 O O . VAL D 1 114 ? 35.449 79.435 58.175 1.00 16.11 114 VAL D O 1
ATOM 9985 N N . PRO D 1 115 ? 34.696 78.576 60.139 1.00 16.43 115 PRO D N 1
ATOM 9986 C CA . PRO D 1 115 ? 33.770 79.696 60.307 1.00 16.92 115 PRO D CA 1
ATOM 9987 C C . PRO D 1 115 ? 34.505 80.968 60.731 1.00 17.46 115 PRO D C 1
ATOM 9988 O O . PRO D 1 115 ? 35.338 80.934 61.649 1.00 18.22 115 PRO D O 1
ATOM 9992 N N . VAL D 1 116 ? 34.203 82.085 60.057 1.00 16.40 116 VAL D N 1
ATOM 9993 C CA . VAL D 1 116 ? 34.871 83.366 60.339 1.00 16.14 116 VAL D CA 1
ATOM 9994 C C . VAL D 1 116 ? 34.044 84.266 61.257 1.00 15.58 116 VAL D C 1
ATOM 9995 O O . VAL D 1 116 ? 34.586 85.197 61.871 1.00 15.83 116 VAL D O 1
ATOM 9999 N N . ASN D 1 117 ? 32.754 83.984 61.346 1.00 14.04 117 ASN D N 1
ATOM 10000 C CA . ASN D 1 117 ? 31.853 84.847 62.093 1.00 15.15 117 ASN D CA 1
ATOM 10001 C C . ASN D 1 117 ? 30.558 84.178 62.486 1.00 15.32 117 ASN D C 1
ATOM 10002 O O . ASN D 1 117 ? 30.315 83.009 62.163 1.00 15.38 117 ASN D O 1
ATOM 10007 N N . ILE D 1 118 ? 29.728 84.927 63.207 1.00 15.29 118 ILE D N 1
ATOM 10008 C CA . ILE D 1 118 ? 28.315 84.592 63.400 1.00 14.94 118 ILE D CA 1
ATOM 10009 C C . ILE D 1 118 ? 27.518 85.863 63.084 1.00 15.03 118 ILE D C 1
ATOM 10010 O O . ILE D 1 118 ? 27.828 86.917 63.619 1.00 14.73 118 ILE D O 1
ATOM 10015 N N . HIS D 1 119 ? 26.552 85.746 62.175 1.00 14.38 119 HIS D N 1
ATOM 10016 C CA . HIS D 1 119 ? 25.586 86.822 61.927 1.00 14.36 119 HIS D CA 1
ATOM 10017 C C . HIS D 1 119 ? 24.240 86.355 62.514 1.00 14.07 119 HIS D C 1
ATOM 10018 O O . HIS D 1 119 ? 23.968 85.161 62.649 1.00 14.05 119 HIS D O 1
ATOM 10025 N N . ARG D 1 120 ? 23.405 87.330 62.853 1.00 13.49 120 ARG D N 1
ATOM 10026 C CA . ARG D 1 120 ? 22.044 87.116 63.321 1.00 14.13 120 ARG D CA 1
ATOM 10027 C C . ARG D 1 120 ? 21.092 87.613 62.234 1.00 14.44 120 ARG D C 1
ATOM 10028 O O . ARG D 1 120 ? 21.251 88.725 61.730 1.00 14.52 120 ARG D O 1
ATOM 10036 N N . SER D 1 121 ? 20.107 86.789 61.922 1.00 14.21 121 SER D N 1
ATOM 10037 C CA . SER D 1 121 ? 19.113 87.098 60.903 1.00 14.24 121 SER D CA 1
ATOM 10038 C C . SER D 1 121 ? 17.989 87.967 61.444 1.00 14.50 121 SER D C 1
ATOM 10039 O O . SER D 1 121 ? 17.548 88.904 60.770 1.00 14.13 121 SER D O 1
ATOM 10042 N N . ASN D 1 122 ? 17.492 87.610 62.624 1.00 14.55 122 ASN D N 1
ATOM 10043 C CA . ASN D 1 122 ? 16.224 88.148 63.137 1.00 14.64 122 ASN D CA 1
ATOM 10044 C C . ASN D 1 122 ? 16.399 89.424 63.949 1.00 14.87 122 ASN D C 1
ATOM 10045 O O . ASN D 1 122 ? 16.146 89.444 65.158 1.00 15.57 122 ASN D O 1
ATOM 10050 N N . VAL D 1 123 ? 16.805 90.494 63.274 1.00 15.16 123 VAL D N 1
ATOM 10051 C CA . VAL D 1 123 ? 16.982 91.804 63.929 1.00 15.41 123 VAL D CA 1
ATOM 10052 C C . VAL D 1 123 ? 16.125 92.851 63.227 1.00 15.83 123 VAL D C 1
ATOM 10053 O O . VAL D 1 123 ? 16.088 92.898 61.989 1.00 15.21 123 VAL D O 1
ATOM 10057 N N . MET D 1 124 ? 15.478 93.695 64.035 1.00 16.07 124 MET D N 1
ATOM 10058 C CA . MET D 1 124 ? 14.684 94.830 63.552 1.00 16.48 124 MET D CA 1
ATOM 10059 C C . MET D 1 124 ? 15.474 96.115 63.860 1.00 16.39 124 MET D C 1
ATOM 10060 O O . MET D 1 124 ? 15.908 96.324 64.998 1.00 16.91 124 MET D O 1
ATOM 10065 N N . TRP D 1 125 ? 15.668 96.945 62.851 1.00 16.73 125 TRP D N 1
ATOM 10066 C CA . TRP D 1 125 ? 16.431 98.181 62.952 1.00 17.03 125 TRP D CA 1
ATOM 10067 C C . TRP D 1 125 ? 15.462 99.356 62.846 1.00 18.20 125 TRP D C 1
ATOM 10068 O O . TRP D 1 125 ? 14.478 99.299 62.106 1.00 17.05 125 TRP D O 1
ATOM 10079 N N . TYR D 1 126 ? 15.786 100.421 63.573 1.00 18.83 126 TYR D N 1
ATOM 10080 C CA . TYR D 1 126 ? 14.959 101.642 63.612 1.00 20.08 126 TYR D CA 1
ATOM 10081 C C . TYR D 1 126 ? 15.802 102.776 64.165 1.00 20.13 126 TYR D C 1
ATOM 10082 O O . TYR D 1 126 ? 16.908 102.552 64.655 1.00 20.00 126 TYR D O 1
ATOM 10091 N N . LEU D 1 127 ? 15.272 103.998 64.083 1.00 20.89 127 LEU D N 1
ATOM 10092 C CA . LEU D 1 127 ? 15.958 105.185 64.590 1.00 21.72 127 LEU D CA 1
ATOM 10093 C C . LEU D 1 127 ? 15.202 105.674 65.823 1.00 22.26 127 LEU D C 1
ATOM 10094 O O . LEU D 1 127 ? 14.057 106.105 65.700 1.00 21.81 127 LEU D O 1
ATOM 10099 N N . PRO D 1 128 ? 15.809 105.577 67.022 1.00 22.76 128 PRO D N 1
ATOM 10100 C CA . PRO D 1 128 ? 15.050 106.017 68.207 1.00 23.19 128 PRO D CA 1
ATOM 10101 C C . PRO D 1 128 ? 14.433 107.431 68.087 1.00 23.36 128 PRO D C 1
ATOM 10102 O O . PRO D 1 128 ? 13.311 107.630 68.550 1.00 23.99 128 PRO D O 1
ATOM 10106 N N . ALA D 1 129 ? 15.148 108.365 67.467 1.00 23.80 129 ALA D N 1
ATOM 10107 C CA . ALA D 1 129 ? 14.688 109.768 67.404 1.00 24.15 129 ALA D CA 1
ATOM 10108 C C . ALA D 1 129 ? 13.465 109.885 66.509 1.00 24.76 129 ALA D C 1
ATOM 10109 O O . ALA D 1 129 ? 12.537 110.651 66.820 1.00 25.25 129 ALA D O 1
ATOM 10111 N N . LYS D 1 130 ? 13.451 109.127 65.409 1.00 24.24 130 LYS D N 1
ATOM 10112 C CA . LYS D 1 130 ? 12.286 109.084 64.515 1.00 24.65 130 LYS D CA 1
ATOM 10113 C C . LYS D 1 130 ? 11.060 108.486 65.204 1.00 24.33 130 LYS D C 1
ATOM 10114 O O . LYS D 1 130 ? 9.961 109.035 65.119 1.00 24.54 130 LYS D O 1
ATOM 10120 N N . LEU D 1 131 ? 11.229 107.364 65.890 1.00 24.17 131 LEU D N 1
ATOM 10121 C CA . LEU D 1 131 ? 10.107 106.761 66.583 1.00 24.79 131 LEU D CA 1
ATOM 10122 C C . LEU D 1 131 ? 9.571 107.702 67.670 1.00 25.64 131 LEU D C 1
ATOM 10123 O O . LEU D 1 131 ? 8.358 107.800 67.876 1.00 24.90 131 LEU D O 1
ATOM 10128 N N . LYS D 1 132 ? 10.491 108.377 68.355 1.00 26.75 132 LYS D N 1
ATOM 10129 C CA . LYS D 1 132 ? 10.118 109.357 69.382 1.00 27.34 132 LYS D CA 1
ATOM 10130 C C . LYS D 1 132 ? 9.311 110.492 68.747 1.00 27.27 132 LYS D C 1
ATOM 10131 O O . LYS D 1 132 ? 8.276 110.892 69.292 1.00 27.32 132 LYS D O 1
ATOM 10137 N N . GLY D 1 133 ? 9.769 110.987 67.600 1.00 27.13 133 GLY D N 1
ATOM 10138 C CA . GLY D 1 133 ? 9.061 112.027 66.857 1.00 27.32 133 GLY D CA 1
ATOM 10139 C C . GLY D 1 133 ? 7.644 111.642 66.459 1.00 27.41 133 GLY D C 1
ATOM 10140 O O . GLY D 1 133 ? 6.723 112.476 66.511 1.00 28.84 133 GLY D O 1
ATOM 10141 N N . TRP D 1 134 ? 7.460 110.379 66.077 1.00 26.52 134 TRP D N 1
ATOM 10142 C CA . TRP D 1 134 ? 6.157 109.874 65.631 1.00 25.99 134 TRP D CA 1
ATOM 10143 C C . TRP D 1 134 ? 5.308 109.392 66.790 1.00 25.62 134 TRP D C 1
ATOM 10144 O O . TRP D 1 134 ? 4.168 108.988 66.592 1.00 25.79 134 TRP D O 1
ATOM 10155 N N . GLY D 1 135 ? 5.891 109.377 67.985 1.00 26.02 135 GLY D N 1
ATOM 10156 C CA . GLY D 1 135 ? 5.199 108.976 69.191 1.00 26.28 135 GLY D CA 1
ATOM 10157 C C . GLY D 1 135 ? 4.919 107.492 69.300 1.00 26.46 135 GLY D C 1
ATOM 10158 O O . GLY D 1 135 ? 3.890 107.106 69.841 1.00 26.80 135 GLY D O 1
ATOM 10159 N N . VAL D 1 136 ? 5.833 106.653 68.799 1.00 26.33 136 VAL D N 1
ATOM 10160 C CA . VAL D 1 136 ? 5.632 105.193 68.853 1.00 26.39 136 VAL D CA 1
ATOM 10161 C C . VAL D 1 136 ? 6.820 104.466 69.487 1.00 26.59 136 VAL D C 1
ATOM 10162 O O . VAL D 1 136 ? 7.937 104.982 69.499 1.00 26.77 136 VAL D O 1
ATOM 10166 N N . ASN D 1 137 ? 6.558 103.264 69.991 1.00 27.03 137 ASN D N 1
ATOM 10167 C CA . ASN D 1 137 ? 7.586 102.377 70.535 1.00 26.94 137 ASN D CA 1
ATOM 10168 C C . ASN D 1 137 ? 7.958 101.282 69.538 1.00 26.57 137 ASN D C 1
ATOM 10169 O O . ASN D 1 137 ? 7.172 100.971 68.641 1.00 25.77 137 ASN D O 1
ATOM 10174 N N . PRO D 1 138 ? 9.149 100.688 69.701 1.00 26.08 138 PRO D N 1
ATOM 10175 C CA . PRO D 1 138 ? 9.496 99.521 68.877 1.00 25.90 138 PRO D CA 1
ATOM 10176 C C . PRO D 1 138 ? 8.599 98.352 69.223 1.00 25.47 138 PRO D C 1
ATOM 10177 O O . PRO D 1 138 ? 8.453 98.039 70.398 1.00 25.47 138 PRO D O 1
ATOM 10181 N N . PRO D 1 139 ? 7.946 97.747 68.213 1.00 24.69 139 PRO D N 1
ATOM 10182 C CA . PRO D 1 139 ? 7.005 96.664 68.474 1.00 25.15 139 PRO D CA 1
ATOM 10183 C C . PRO D 1 139 ? 7.674 95.341 68.882 1.00 25.09 139 PRO D C 1
ATOM 10184 O O . PRO D 1 139 ? 8.665 94.928 68.277 1.00 24.65 139 PRO D O 1
ATOM 10188 N N . ARG D 1 140 ? 7.101 94.685 69.889 1.00 25.02 140 ARG D N 1
ATOM 10189 C CA . ARG D 1 140 ? 7.641 93.450 70.431 1.00 25.43 140 ARG D CA 1
ATOM 10190 C C . ARG D 1 140 ? 6.905 92.207 69.926 1.00 23.71 140 ARG D C 1
ATOM 10191 O O . ARG D 1 140 ? 7.385 91.091 70.123 1.00 23.43 140 ARG D O 1
ATOM 10199 N N . THR D 1 141 ? 5.766 92.397 69.260 1.00 22.31 141 THR D N 1
ATOM 10200 C CA . THR D 1 141 ? 5.000 91.299 68.652 1.00 22.21 141 THR D CA 1
ATOM 10201 C C . THR D 1 141 ? 4.519 91.742 67.288 1.00 21.48 141 THR D C 1
ATOM 10202 O O . THR D 1 141 ? 4.477 92.938 67.008 1.00 20.72 141 THR D O 1
ATOM 10206 N N . TRP D 1 142 ? 4.144 90.800 66.427 1.00 20.47 142 TRP D N 1
ATOM 10207 C CA . TRP D 1 142 ? 3.647 91.177 65.111 1.00 20.93 142 TRP D CA 1
ATOM 10208 C C . TRP D 1 142 ? 2.302 91.928 65.201 1.00 21.18 142 TRP D C 1
ATOM 10209 O O . TRP D 1 142 ? 2.072 92.858 64.436 1.00 21.08 142 TRP D O 1
ATOM 10220 N N . ASP D 1 143 ? 1.428 91.547 66.132 1.00 21.86 143 ASP D N 1
ATOM 10221 C CA . ASP D 1 143 ? 0.176 92.308 66.301 1.00 21.98 143 ASP D CA 1
ATOM 10222 C C . ASP D 1 143 ? 0.482 93.769 66.625 1.00 21.50 143 ASP D C 1
ATOM 10223 O O . ASP D 1 143 ? -0.068 94.669 65.998 1.00 21.89 143 ASP D O 1
ATOM 10228 N N . LYS D 1 144 ? 1.389 94.010 67.566 1.00 21.81 144 LYS D N 1
ATOM 10229 C CA . LYS D 1 144 ? 1.771 95.381 67.888 1.00 22.17 144 LYS D CA 1
ATOM 10230 C C . LYS D 1 144 ? 2.475 96.089 66.723 1.00 21.38 144 LYS D C 1
ATOM 10231 O O . LYS D 1 144 ? 2.338 97.301 66.553 1.00 21.38 144 LYS D O 1
ATOM 10237 N N . PHE D 1 145 ? 3.242 95.340 65.928 1.00 19.83 145 PHE D N 1
ATOM 10238 C CA . PHE D 1 145 ? 3.893 95.896 64.740 1.00 19.56 145 PHE D CA 1
ATOM 10239 C C . PHE D 1 145 ? 2.844 96.405 63.733 1.00 19.30 145 PHE D C 1
ATOM 10240 O O . PHE D 1 145 ? 2.955 97.507 63.197 1.00 19.03 145 PHE D O 1
ATOM 10248 N N . LEU D 1 146 ? 1.838 95.579 63.476 1.00 19.27 146 LEU D N 1
ATOM 10249 C CA . LEU D 1 146 ? 0.787 95.930 62.543 1.00 19.73 146 LEU D CA 1
ATOM 10250 C C . LEU D 1 146 ? 0.011 97.180 63.011 1.00 19.97 146 LEU D C 1
ATOM 10251 O O . LEU D 1 146 ? -0.280 98.076 62.195 1.00 20.43 146 LEU D O 1
ATOM 10256 N N . ALA D 1 147 ? -0.324 97.215 64.297 1.00 20.44 147 ALA D N 1
ATOM 10257 C CA . ALA D 1 147 ? -1.053 98.366 64.873 1.00 20.59 147 ALA D CA 1
ATOM 10258 C C . ALA D 1 147 ? -0.220 99.628 64.779 1.00 20.79 147 ALA D C 1
ATOM 10259 O O . ALA D 1 147 ? -0.721 100.679 64.378 1.00 20.74 147 ALA D O 1
ATOM 10261 N N . THR D 1 148 ? 1.058 99.525 65.141 1.00 20.29 148 THR D N 1
ATOM 10262 C CA . THR D 1 148 ? 1.971 100.660 65.059 1.00 20.37 148 THR D CA 1
ATOM 10263 C C . THR D 1 148 ? 2.162 101.146 63.627 1.00 20.46 148 THR D C 1
ATOM 10264 O O . THR D 1 148 ? 2.269 102.348 63.379 1.00 19.94 148 THR D O 1
ATOM 10268 N N . CYS D 1 149 ? 2.206 100.220 62.669 1.00 20.37 149 CYS D N 1
ATOM 10269 C CA . CYS D 1 149 ? 2.350 100.610 61.269 1.00 21.15 149 CYS D CA 1
ATOM 10270 C C . CYS D 1 149 ? 1.111 101.362 60.774 1.00 21.42 149 CYS D C 1
ATOM 10271 O O . CYS D 1 149 ? 1.234 102.309 60.006 1.00 21.37 149 CYS D O 1
ATOM 10274 N N . GLN D 1 150 ? -0.067 100.928 61.210 1.00 22.35 150 GLN D N 1
ATOM 10275 C CA . GLN D 1 150 ? -1.314 101.635 60.881 1.00 22.50 150 GLN D CA 1
ATOM 10276 C C . GLN D 1 150 ? -1.281 103.083 61.413 1.00 22.66 150 GLN D C 1
ATOM 10277 O O . GLN D 1 150 ? -1.634 104.012 60.702 1.00 22.79 150 GLN D O 1
ATOM 10283 N N . THR D 1 151 ? -0.826 103.265 62.646 1.00 22.48 151 THR D N 1
ATOM 10284 C CA . THR D 1 151 ? -0.633 104.607 63.203 1.00 22.39 151 THR D CA 1
ATOM 10285 C C . THR D 1 151 ? 0.349 105.435 62.389 1.00 22.29 151 THR D C 1
ATOM 10286 O O . THR D 1 151 ? 0.137 106.624 62.120 1.00 21.95 151 THR D O 1
ATOM 10290 N N . LEU D 1 152 ? 1.445 104.808 61.979 1.00 21.24 152 LEU D N 1
ATOM 10291 C CA . LEU D 1 152 ? 2.438 105.519 61.203 1.00 20.89 152 LEU D CA 1
ATOM 10292 C C . LEU D 1 152 ? 1.897 105.945 59.843 1.00 20.48 152 LEU D C 1
ATOM 10293 O O . LEU D 1 152 ? 2.249 107.008 59.342 1.00 19.83 152 LEU D O 1
ATOM 10298 N N . LYS D 1 153 ? 1.025 105.135 59.247 1.00 20.19 153 LYS D N 1
ATOM 10299 C CA . LYS D 1 153 ? 0.445 105.494 57.962 1.00 21.12 153 LYS D CA 1
ATOM 10300 C C . LYS D 1 153 ? -0.423 106.750 58.141 1.00 21.16 153 LYS D C 1
ATOM 10301 O O . LYS D 1 153 ? -0.471 107.611 57.270 1.00 21.61 153 LYS D O 1
ATOM 10307 N N . GLN D 1 154 ? -1.078 106.830 59.284 1.00 21.69 154 GLN D N 1
ATOM 10308 C CA . GLN D 1 154 ? -1.928 107.988 59.597 1.00 22.59 154 GLN D CA 1
ATOM 10309 C C . GLN D 1 154 ? -1.090 109.246 59.775 1.00 22.79 154 GLN D C 1
ATOM 10310 O O . GLN D 1 154 ? -1.602 110.363 59.625 1.00 22.63 154 GLN D O 1
ATOM 10316 N N . LYS D 1 155 ? 0.195 109.078 60.088 1.00 21.91 155 LYS D N 1
ATOM 10317 C CA . LYS D 1 155 ? 1.134 110.197 60.183 1.00 22.10 155 LYS D CA 1
ATOM 10318 C C . LYS D 1 155 ? 1.854 110.505 58.869 1.00 20.53 155 LYS D C 1
ATOM 10319 O O . LYS D 1 155 ? 2.774 111.318 58.838 1.00 21.42 155 LYS D O 1
ATOM 10325 N N . GLY D 1 156 ? 1.429 109.885 57.772 1.00 19.88 156 GLY D N 1
ATOM 10326 C CA . GLY D 1 156 ? 1.989 110.167 56.458 1.00 20.48 156 GLY D CA 1
ATOM 10327 C C . GLY D 1 156 ? 3.153 109.273 56.034 1.00 20.26 156 GLY D C 1
ATOM 10328 O O . GLY D 1 156 ? 3.721 109.467 54.981 1.00 20.65 156 GLY D O 1
ATOM 10329 N N . LEU D 1 157 ? 3.514 108.306 56.873 1.00 20.37 157 LEU D N 1
ATOM 10330 C CA . LEU D 1 157 ? 4.534 107.304 56.494 1.00 20.02 157 LEU D CA 1
ATOM 10331 C C . LEU D 1 157 ? 3.830 106.141 55.804 1.00 19.85 157 LEU D C 1
ATOM 10332 O O . LEU D 1 157 ? 3.365 105.204 56.456 1.00 19.99 157 LEU D O 1
ATOM 10337 N N . GLU D 1 158 ? 3.741 106.221 54.482 1.00 20.42 158 GLU D N 1
ATOM 10338 C CA . GLU D 1 158 ? 2.897 105.313 53.704 1.00 21.16 158 GLU D CA 1
ATOM 10339 C C . GLU D 1 158 ? 3.422 103.878 53.691 1.00 20.24 158 GLU D C 1
ATOM 10340 O O . GLU D 1 158 ? 2.651 102.933 53.484 1.00 19.95 158 GLU D O 1
ATOM 10346 N N . ALA D 1 159 ? 4.731 103.745 53.898 1.00 19.50 159 ALA D N 1
ATOM 10347 C CA . ALA D 1 159 ? 5.403 102.431 53.911 1.00 18.48 159 ALA D CA 1
ATOM 10348 C C . ALA D 1 159 ? 6.317 102.336 55.157 1.00 17.55 159 ALA D C 1
ATOM 10349 O O . ALA D 1 159 ? 7.523 102.540 55.061 1.00 16.86 159 ALA D O 1
ATOM 10351 N N . PRO D 1 160 ? 5.724 102.098 56.340 1.00 17.39 160 PRO D N 1
ATOM 10352 C CA . PRO D 1 160 ? 6.515 102.069 57.576 1.00 16.91 160 PRO D CA 1
ATOM 10353 C C . PRO D 1 160 ? 7.579 100.955 57.611 1.00 16.43 160 PRO D C 1
ATOM 10354 O O . PRO D 1 160 ? 8.583 101.086 58.323 1.00 16.80 160 PRO D O 1
ATOM 10358 N N . LEU D 1 161 ? 7.340 99.880 56.874 1.00 15.78 161 LEU D N 1
ATOM 10359 C CA . LEU D 1 161 ? 8.341 98.805 56.727 1.00 15.55 161 LEU D CA 1
ATOM 10360 C C . LEU D 1 161 ? 9.172 98.965 55.452 1.00 15.25 161 LEU D C 1
ATOM 10361 O O . LEU D 1 161 ? 8.635 98.983 54.327 1.00 15.38 161 LEU D O 1
ATOM 10366 N N . ALA D 1 162 ? 10.495 99.092 55.627 1.00 15.21 162 ALA D N 1
ATOM 10367 C CA . ALA D 1 162 ? 11.422 99.037 54.512 1.00 14.63 162 ALA D CA 1
ATOM 10368 C C . ALA D 1 162 ? 11.642 97.592 54.108 1.00 15.11 162 ALA D C 1
ATOM 10369 O O . ALA D 1 162 ? 11.841 96.719 54.974 1.00 14.24 162 ALA D O 1
ATOM 10371 N N . LEU D 1 163 ? 11.636 97.377 52.804 1.00 14.56 163 LEU D N 1
ATOM 10372 C CA . LEU D 1 163 ? 11.834 96.047 52.220 1.00 14.59 163 LEU D CA 1
ATOM 10373 C C . LEU D 1 163 ? 12.516 96.174 50.873 1.00 14.51 163 LEU D C 1
ATOM 10374 O O . LEU D 1 163 ? 12.348 97.167 50.167 1.00 14.61 163 LEU D O 1
ATOM 10379 N N . GLY D 1 164 ? 13.309 95.165 50.522 1.00 14.35 164 GLY D N 1
ATOM 10380 C CA . GLY D 1 164 ? 13.945 95.100 49.233 1.00 13.69 164 GLY D CA 1
ATOM 10381 C C . GLY D 1 164 ? 13.589 93.897 48.373 1.00 13.49 164 GLY D C 1
ATOM 10382 O O . GLY D 1 164 ? 12.496 93.343 48.443 1.00 13.63 164 GLY D O 1
ATOM 10383 N N . GLU D 1 165 ? 14.580 93.490 47.574 1.00 13.78 165 GLU D N 1
ATOM 10384 C CA . GLU D 1 165 ? 14.447 92.432 46.579 1.00 14.09 165 GLU D CA 1
ATOM 10385 C C . GLU D 1 165 ? 14.042 91.062 47.176 1.00 14.03 165 GLU D C 1
ATOM 10386 O O . GLU D 1 165 ? 14.019 90.867 48.396 1.00 14.00 165 GLU D O 1
ATOM 10392 N N . ASN D 1 166 ? 13.721 90.125 46.290 1.00 14.62 166 ASN D N 1
ATOM 10393 C CA . ASN D 1 166 ? 13.174 88.821 46.648 1.00 14.15 166 ASN D CA 1
ATOM 10394 C C . ASN D 1 166 ? 13.840 88.162 47.858 1.00 13.84 166 ASN D C 1
ATOM 10395 O O . ASN D 1 166 ? 13.130 87.737 48.782 1.00 13.98 166 ASN D O 1
ATOM 10400 N N . TRP D 1 167 ? 15.175 88.078 47.886 1.00 12.95 167 TRP D N 1
ATOM 10401 C CA . TRP D 1 167 ? 15.782 87.352 49.020 1.00 13.06 167 TRP D CA 1
ATOM 10402 C C . TRP D 1 167 ? 15.512 88.051 50.346 1.00 12.65 167 TRP D C 1
ATOM 10403 O O . TRP D 1 167 ? 15.413 87.392 51.363 1.00 12.91 167 TRP D O 1
ATOM 10414 N N . THR D 1 168 ? 15.347 89.387 50.329 1.00 12.36 168 THR D N 1
ATOM 10415 C CA . THR D 1 168 ? 15.084 90.142 51.564 1.00 12.61 168 THR D CA 1
ATOM 10416 C C . THR D 1 168 ? 13.642 89.918 52.046 1.00 12.52 168 THR D C 1
ATOM 10417 O O . THR D 1 168 ? 13.330 90.065 53.242 1.00 13.25 168 THR D O 1
ATOM 10421 N N . GLN D 1 169 ? 12.769 89.577 51.100 1.00 12.77 169 GLN D N 1
ATOM 10422 C CA . GLN D 1 169 ? 11.390 89.168 51.395 1.00 13.58 169 GLN D CA 1
ATOM 10423 C C . GLN D 1 169 ? 11.386 87.795 52.053 1.00 13.20 169 GLN D C 1
ATOM 10424 O O . GLN D 1 169 ? 10.702 87.566 53.041 1.00 12.93 169 GLN D O 1
ATOM 10430 N N . GLN D 1 170 ? 12.187 86.882 51.516 1.00 12.73 170 GLN D N 1
ATOM 10431 C CA . GLN D 1 170 ? 12.422 85.615 52.201 1.00 12.87 170 GLN D CA 1
ATOM 10432 C C . GLN D 1 170 ? 13.012 85.805 53.606 1.00 12.70 170 GLN D C 1
ATOM 10433 O O . GLN D 1 170 ? 12.626 85.105 54.560 1.00 12.70 170 GLN D O 1
ATOM 10439 N N . HIS D 1 171 ? 13.944 86.743 53.728 1.00 12.40 171 HIS D N 1
ATOM 10440 C CA . HIS D 1 171 ? 14.591 87.044 54.988 1.00 12.60 171 HIS D CA 1
ATOM 10441 C C . HIS D 1 171 ? 13.547 87.508 56.014 1.00 13.07 171 HIS D C 1
ATOM 10442 O O . HIS D 1 171 ? 13.535 87.086 57.175 1.00 13.08 171 HIS D O 1
ATOM 10449 N N . LEU D 1 172 ? 12.668 88.415 55.585 1.00 13.04 172 LEU D N 1
ATOM 10450 C CA . LEU D 1 172 ? 11.568 88.855 56.435 1.00 13.36 172 LEU D CA 1
ATOM 10451 C C . LEU D 1 172 ? 10.690 87.653 56.825 1.00 13.29 172 LEU D C 1
ATOM 10452 O O . LEU D 1 172 ? 10.344 87.499 57.990 1.00 14.66 172 LEU D O 1
ATOM 10457 N N . TRP D 1 173 ? 10.377 86.798 55.857 1.00 13.68 173 TRP D N 1
ATOM 10458 C CA . TRP D 1 173 ? 9.552 85.612 56.082 1.00 13.75 173 TRP D CA 1
ATOM 10459 C C . TRP D 1 173 ? 10.130 84.705 57.186 1.00 13.55 173 TRP D C 1
ATOM 10460 O O . TRP D 1 173 ? 9.373 84.186 57.996 1.00 13.68 173 TRP D O 1
ATOM 10471 N N . GLU D 1 174 ? 11.444 84.473 57.214 1.00 13.57 174 GLU D N 1
ATOM 10472 C CA . GLU D 1 174 ? 11.963 83.534 58.231 1.00 13.12 174 GLU D CA 1
ATOM 10473 C C . GLU D 1 174 ? 11.839 84.105 59.653 1.00 14.11 174 GLU D C 1
ATOM 10474 O O . GLU D 1 174 ? 11.622 83.345 60.594 1.00 14.30 174 GLU D O 1
ATOM 10480 N N . SER D 1 175 ? 11.936 85.435 59.821 1.00 14.38 175 SER D N 1
ATOM 10481 C CA . SER D 1 175 ? 11.581 86.061 61.109 1.00 14.78 175 SER D CA 1
ATOM 10482 C C . SER D 1 175 ? 10.099 85.857 61.475 1.00 15.24 175 SER D C 1
ATOM 10483 O O . SER D 1 175 ? 9.780 85.513 62.616 1.00 16.03 175 SER D O 1
ATOM 10486 N N . VAL D 1 176 ? 9.196 86.053 60.516 1.00 14.98 176 VAL D N 1
ATOM 10487 C CA . VAL D 1 176 ? 7.767 85.855 60.768 1.00 15.28 176 VAL D CA 1
ATOM 10488 C C . VAL D 1 176 ? 7.474 84.390 61.111 1.00 15.45 176 VAL D C 1
ATOM 10489 O O . VAL D 1 176 ? 6.756 84.094 62.076 1.00 16.38 176 VAL D O 1
ATOM 10493 N N . ALA D 1 177 ? 8.028 83.470 60.321 1.00 15.63 177 ALA D N 1
ATOM 10494 C CA . ALA D 1 177 ? 7.805 82.051 60.563 1.00 15.98 177 ALA D CA 1
ATOM 10495 C C . ALA D 1 177 ? 8.317 81.640 61.937 1.00 16.01 177 ALA D C 1
ATOM 10496 O O . ALA D 1 177 ? 7.669 80.860 62.642 1.00 16.93 177 ALA D O 1
ATOM 10498 N N . LEU D 1 178 ? 9.483 82.140 62.317 1.00 16.10 178 LEU D N 1
ATOM 10499 C CA . LEU D 1 178 ? 10.044 81.814 63.633 1.00 16.71 178 LEU D CA 1
ATOM 10500 C C . LEU D 1 178 ? 9.110 82.338 64.753 1.00 17.65 178 LEU D C 1
ATOM 10501 O O . LEU D 1 178 ? 8.881 81.662 65.752 1.00 17.46 178 LEU D O 1
ATOM 10506 N N . ALA D 1 179 ? 8.596 83.552 64.589 1.00 17.44 179 ALA D N 1
ATOM 10507 C CA . ALA D 1 179 ? 7.662 84.105 65.572 1.00 17.70 179 ALA D CA 1
ATOM 10508 C C . ALA D 1 179 ? 6.375 83.275 65.669 1.00 18.14 179 ALA D C 1
ATOM 10509 O O . ALA D 1 179 ? 5.917 82.965 66.769 1.00 19.26 179 ALA D O 1
ATOM 10511 N N . VAL D 1 180 ? 5.806 82.900 64.530 1.00 17.66 180 VAL D N 1
ATOM 10512 C CA . VAL D 1 180 ? 4.537 82.177 64.490 1.00 18.66 180 VAL D CA 1
ATOM 10513 C C . VAL D 1 180 ? 4.680 80.753 64.997 1.00 19.19 180 VAL D C 1
ATOM 10514 O O . VAL D 1 180 ? 3.813 80.250 65.717 1.00 19.59 180 VAL D O 1
ATOM 10518 N N . LEU D 1 181 ? 5.777 80.095 64.628 1.00 19.00 181 LEU D N 1
ATOM 10519 C CA . LEU D 1 181 ? 5.943 78.679 64.933 1.00 18.98 181 LEU D CA 1
ATOM 10520 C C . LEU D 1 181 ? 6.622 78.430 66.282 1.00 19.32 181 LEU D C 1
ATOM 10521 O O . LEU D 1 181 ? 6.384 77.399 66.934 1.00 19.77 181 LEU D O 1
ATOM 10526 N N . GLY D 1 182 ? 7.489 79.353 66.678 1.00 18.96 182 GLY D N 1
ATOM 10527 C CA . GLY D 1 182 ? 8.426 79.115 67.766 1.00 19.70 182 GLY D CA 1
ATOM 10528 C C . GLY D 1 182 ? 9.590 78.250 67.284 1.00 19.45 182 GLY D C 1
ATOM 10529 O O . GLY D 1 182 ? 9.540 77.631 66.195 1.00 19.60 182 GLY D O 1
ATOM 10530 N N . PRO D 1 183 ? 10.664 78.209 68.072 1.00 20.10 183 PRO D N 1
ATOM 10531 C CA . PRO D 1 183 ? 11.891 77.552 67.628 1.00 20.09 183 PRO D CA 1
ATOM 10532 C C . PRO D 1 183 ? 11.787 76.043 67.360 1.00 20.31 183 PRO D C 1
ATOM 10533 O O . PRO D 1 183 ? 12.387 75.544 66.403 1.00 19.45 183 PRO D O 1
ATOM 10537 N N . ASP D 1 184 ? 11.047 75.305 68.185 1.00 20.33 184 ASP D N 1
ATOM 10538 C CA . ASP D 1 184 ? 10.976 73.862 67.971 1.00 20.13 184 ASP D CA 1
ATOM 10539 C C . ASP D 1 184 ? 10.267 73.543 66.667 1.00 19.74 184 ASP D C 1
ATOM 10540 O O . ASP D 1 184 ? 10.741 72.703 65.883 1.00 20.54 184 ASP D O 1
ATOM 10545 N N . ASP D 1 185 ? 9.151 74.218 66.409 1.00 19.22 185 ASP D N 1
ATOM 10546 C CA . ASP D 1 185 ? 8.414 73.941 65.171 1.00 18.66 185 ASP D CA 1
ATOM 10547 C C . ASP D 1 185 ? 9.117 74.525 63.933 1.00 17.63 185 ASP D C 1
ATOM 10548 O O . ASP D 1 185 ? 9.026 73.948 62.847 1.00 16.74 185 ASP D O 1
ATOM 10553 N N . TRP D 1 186 ? 9.853 75.619 64.106 1.00 17.79 186 TRP D N 1
ATOM 10554 C CA . TRP D 1 186 ? 10.770 76.082 63.052 1.00 17.60 186 TRP D CA 1
ATOM 10555 C C . TRP D 1 186 ? 11.747 74.960 62.675 1.00 17.45 186 TRP D C 1
ATOM 10556 O O . TRP D 1 186 ? 11.899 74.594 61.495 1.00 17.16 186 TRP D O 1
ATOM 10567 N N . ASN D 1 187 ? 12.395 74.396 63.685 1.00 17.85 187 ASN D N 1
ATOM 10568 C CA . ASN D 1 187 ? 13.311 73.286 63.457 1.00 18.59 187 ASN D CA 1
ATOM 10569 C C . ASN D 1 187 ? 12.635 72.092 62.795 1.00 18.70 187 ASN D C 1
ATOM 10570 O O . ASN D 1 187 ? 13.266 71.391 61.973 1.00 19.46 187 ASN D O 1
ATOM 10575 N N . ASN D 1 188 ? 11.369 71.846 63.151 1.00 18.98 188 ASN D N 1
ATOM 10576 C CA . ASN D 1 188 ? 10.637 70.714 62.601 1.00 19.28 188 ASN D CA 1
ATOM 10577 C C . ASN D 1 188 ? 10.300 70.822 61.129 1.00 18.89 188 ASN D C 1
ATOM 10578 O O . ASN D 1 188 ? 10.045 69.820 60.489 1.00 20.00 188 ASN D O 1
ATOM 10583 N N . LEU D 1 189 ? 10.321 72.030 60.566 1.00 18.82 189 LEU D N 1
ATOM 10584 C CA . LEU D 1 189 ? 10.205 72.140 59.112 1.00 18.89 189 LEU D CA 1
ATOM 10585 C C . LEU D 1 189 ? 11.369 71.427 58.398 1.00 18.81 189 LEU D C 1
ATOM 10586 O O . LEU D 1 189 ? 11.170 70.768 57.378 1.00 19.09 189 LEU D O 1
ATOM 10591 N N . TRP D 1 190 ? 12.575 71.577 58.945 1.00 19.53 190 TRP D N 1
ATOM 10592 C CA . TRP D 1 190 ? 13.818 71.267 58.239 1.00 19.56 190 TRP D CA 1
ATOM 10593 C C . TRP D 1 190 ? 14.281 69.822 58.428 1.00 20.37 190 TRP D C 1
ATOM 10594 O O . TRP D 1 190 ? 15.147 69.355 57.680 1.00 20.03 190 TRP D O 1
ATOM 10605 N N . ASN D 1 191 ? 13.713 69.142 59.429 1.00 21.63 191 ASN D N 1
ATOM 10606 C CA . ASN D 1 191 ? 13.909 67.694 59.622 1.00 22.60 191 ASN D CA 1
ATOM 10607 C C . ASN D 1 191 ? 12.687 66.914 59.113 1.00 23.51 191 ASN D C 1
ATOM 10608 O O . ASN D 1 191 ? 12.627 65.688 59.223 1.00 24.34 191 ASN D O 1
ATOM 10613 N N . GLY D 1 192 ? 11.702 67.621 58.571 1.00 23.82 192 GLY D N 1
ATOM 10614 C CA . GLY D 1 192 ? 10.558 66.970 57.941 1.00 23.84 192 GLY D CA 1
ATOM 10615 C C . GLY D 1 192 ? 9.456 66.561 58.905 1.00 24.01 192 GLY D C 1
ATOM 10616 O O . GLY D 1 192 ? 8.467 65.973 58.492 1.00 24.43 192 GLY D O 1
ATOM 10617 N N . LYS D 1 193 ? 9.596 66.892 60.180 1.00 24.24 193 LYS D N 1
ATOM 10618 C CA . LYS D 1 193 ? 8.581 66.505 61.155 1.00 24.94 193 LYS D CA 1
ATOM 10619 C C . LYS D 1 193 ? 7.314 67.358 61.097 1.00 24.75 193 LYS D C 1
ATOM 10620 O O . LYS D 1 193 ? 6.239 66.909 61.514 1.00 25.11 193 LYS D O 1
ATOM 10626 N N . LEU D 1 194 ? 7.450 68.597 60.624 1.00 23.22 194 LEU D N 1
ATOM 10627 C CA . LEU D 1 194 ? 6.313 69.484 60.415 1.00 22.71 194 LEU D CA 1
ATOM 10628 C C . LEU D 1 194 ? 6.225 69.833 58.935 1.00 21.90 194 LEU D C 1
ATOM 10629 O O . LEU D 1 194 ? 7.187 70.353 58.369 1.00 22.02 194 LEU D O 1
ATOM 10634 N N . LYS D 1 195 ? 5.077 69.555 58.324 1.00 21.01 195 LYS D N 1
ATOM 10635 C CA . LYS D 1 195 ? 4.853 69.890 56.924 1.00 21.30 195 LYS D CA 1
ATOM 10636 C C . LYS D 1 195 ? 4.568 71.393 56.736 1.00 20.19 195 LYS D C 1
ATOM 10637 O O . LYS D 1 195 ? 3.989 72.046 57.598 1.00 19.33 195 LYS D O 1
ATOM 10643 N N . PHE D 1 196 ? 4.955 71.927 55.577 1.00 19.03 196 PHE D N 1
ATOM 10644 C CA . PHE D 1 196 ? 4.680 73.321 55.266 1.00 19.61 196 PHE D CA 1
ATOM 10645 C C . PHE D 1 196 ? 3.178 73.565 55.130 1.00 19.71 196 PHE D C 1
ATOM 10646 O O . PHE D 1 196 ? 2.677 74.695 55.288 1.00 19.16 196 PHE D O 1
ATOM 10654 N N . THR D 1 197 ? 2.464 72.480 54.841 1.00 20.10 197 THR D N 1
ATOM 10655 C CA . THR D 1 197 ? 1.018 72.510 54.710 1.00 20.88 197 THR D CA 1
ATOM 10656 C C . THR D 1 197 ? 0.274 72.369 56.041 1.00 21.50 197 THR D C 1
ATOM 10657 O O . THR D 1 197 ? -0.955 72.451 56.062 1.00 23.24 197 THR D O 1
ATOM 10661 N N . ASP D 1 198 ? 0.979 72.140 57.143 1.00 22.13 198 ASP D N 1
ATOM 10662 C CA . ASP D 1 198 ? 0.327 72.145 58.451 1.00 22.28 198 ASP D CA 1
ATOM 10663 C C . ASP D 1 198 ? -0.290 73.529 58.713 1.00 22.92 198 ASP D C 1
ATOM 10664 O O . ASP D 1 198 ? 0.331 74.551 58.430 1.00 22.32 198 ASP D O 1
ATOM 10669 N N . PRO D 1 199 ? -1.538 73.583 59.237 1.00 23.34 199 PRO D N 1
ATOM 10670 C CA . PRO D 1 199 ? -2.136 74.895 59.540 1.00 23.27 199 PRO D CA 1
ATOM 10671 C C . PRO D 1 199 ? -1.241 75.862 60.327 1.00 23.34 199 PRO D C 1
ATOM 10672 O O . PRO D 1 199 ? -1.293 77.080 60.078 1.00 23.10 199 PRO D O 1
ATOM 10676 N N . LYS D 1 200 ? -0.422 75.335 61.243 1.00 22.97 200 LYS D N 1
ATOM 10677 C CA . LYS D 1 200 ? 0.540 76.168 61.989 1.00 23.35 200 LYS D CA 1
ATOM 10678 C C . LYS D 1 200 ? 1.535 76.862 61.046 1.00 22.72 200 LYS D C 1
ATOM 10679 O O . LYS D 1 200 ? 1.894 78.015 61.266 1.00 23.04 200 LYS D O 1
ATOM 10685 N N . ALA D 1 201 ? 1.975 76.144 60.013 1.00 21.73 201 ALA D N 1
ATOM 10686 C CA . ALA D 1 201 ? 2.926 76.692 59.042 1.00 21.79 201 ALA D CA 1
ATOM 10687 C C . ALA D 1 201 ? 2.236 77.569 57.998 1.00 21.21 201 ALA D C 1
ATOM 10688 O O . ALA D 1 201 ? 2.828 78.545 57.488 1.00 20.84 201 ALA D O 1
ATOM 10690 N N . VAL D 1 202 ? 0.993 77.234 57.664 1.00 20.71 202 VAL D N 1
ATOM 10691 C CA . VAL D 1 202 ? 0.202 78.086 56.765 1.00 20.86 202 VAL D CA 1
ATOM 10692 C C . VAL D 1 202 ? 0.016 79.486 57.390 1.00 20.54 202 VAL D C 1
ATOM 10693 O O . VAL D 1 202 ? 0.057 80.506 56.700 1.00 19.63 202 VAL D O 1
ATOM 10697 N N . ARG D 1 203 ? -0.168 79.521 58.704 1.00 21.07 203 ARG D N 1
ATOM 10698 C CA . ARG D 1 203 ? -0.346 80.767 59.425 1.00 21.34 203 ARG D CA 1
ATOM 10699 C C . ARG D 1 203 ? 0.851 81.719 59.306 1.00 19.92 203 ARG D C 1
ATOM 10700 O O . ARG D 1 203 ? 0.681 82.933 59.355 1.00 20.12 203 ARG D O 1
ATOM 10708 N N . ALA D 1 204 ? 2.061 81.185 59.133 1.00 18.51 204 ALA D N 1
ATOM 10709 C CA . ALA D 1 204 ? 3.223 82.037 58.879 1.00 18.56 204 ALA D CA 1
ATOM 10710 C C . ALA D 1 204 ? 2.994 82.951 57.661 1.00 17.35 204 ALA D C 1
ATOM 10711 O O . ALA D 1 204 ? 3.359 84.131 57.681 1.00 17.61 204 ALA D O 1
ATOM 10713 N N . TRP D 1 205 ? 2.402 82.398 56.606 1.00 17.01 205 TRP D N 1
ATOM 10714 C CA . TRP D 1 205 ? 2.125 83.147 55.382 1.00 17.39 205 TRP D CA 1
ATOM 10715 C C . TRP D 1 205 ? 1.011 84.166 55.579 1.00 18.08 205 TRP D C 1
ATOM 10716 O O . TRP D 1 205 ? 1.031 85.232 54.967 1.00 17.67 205 TRP D O 1
ATOM 10727 N N . GLU D 1 206 ? 0.055 83.832 56.442 1.00 18.56 206 GLU D N 1
ATOM 10728 C CA . GLU D 1 206 ? -1.052 84.733 56.772 1.00 19.38 206 GLU D CA 1
ATOM 10729 C C . GLU D 1 206 ? -0.537 86.005 57.451 1.00 19.28 206 GLU D C 1
ATOM 10730 O O . GLU D 1 206 ? -0.862 87.133 57.044 1.00 18.74 206 GLU D O 1
ATOM 10736 N N . VAL D 1 207 ? 0.297 85.821 58.458 1.00 17.92 207 VAL D N 1
ATOM 10737 C CA . VAL D 1 207 ? 0.883 86.944 59.161 1.00 17.53 207 VAL D CA 1
ATOM 10738 C C . VAL D 1 207 ? 1.816 87.710 58.211 1.00 16.85 207 VAL D C 1
ATOM 10739 O O . VAL D 1 207 ? 1.817 88.947 58.161 1.00 17.38 207 VAL D O 1
ATOM 10743 N N . PHE D 1 208 ? 2.641 86.970 57.469 1.00 16.29 208 PHE D N 1
ATOM 10744 C CA . PHE D 1 208 ? 3.573 87.591 56.519 1.00 16.53 208 PHE D CA 1
ATOM 10745 C C . PHE D 1 208 ? 2.849 88.497 55.512 1.00 16.57 208 PHE D C 1
ATOM 10746 O O . PHE D 1 208 ? 3.319 89.598 55.202 1.00 16.27 208 PHE D O 1
ATOM 10754 N N . GLY D 1 209 ? 1.706 88.050 55.008 1.00 17.24 209 GLY D N 1
ATOM 10755 C CA . GLY D 1 209 ? 0.921 88.881 54.087 1.00 18.34 209 GLY D CA 1
ATOM 10756 C C . GLY D 1 209 ? 0.532 90.220 54.695 1.00 18.66 209 GLY D C 1
ATOM 10757 O O . GLY D 1 209 ? 0.625 91.273 54.052 1.00 19.51 209 GLY D O 1
ATOM 10758 N N . ARG D 1 210 ? 0.103 90.194 55.949 1.00 19.39 210 ARG D N 1
ATOM 10759 C CA . ARG D 1 210 ? -0.287 91.437 56.625 1.00 19.86 210 ARG D CA 1
ATOM 10760 C C . ARG D 1 210 ? 0.887 92.364 56.788 1.00 19.18 210 ARG D C 1
ATOM 10761 O O . ARG D 1 210 ? 0.773 93.583 56.648 1.00 18.73 210 ARG D O 1
ATOM 10769 N N . VAL D 1 211 ? 2.049 91.776 57.073 1.00 18.22 211 VAL D N 1
ATOM 10770 C CA . VAL D 1 211 ? 3.273 92.540 57.233 1.00 18.70 211 VAL D CA 1
ATOM 10771 C C . VAL D 1 211 ? 3.710 93.167 55.915 1.00 18.39 211 VAL D C 1
ATOM 10772 O O . VAL D 1 211 ? 4.170 94.311 55.892 1.00 18.28 211 VAL D O 1
ATOM 10776 N N . LEU D 1 212 ? 3.578 92.424 54.820 1.00 18.75 212 LEU D N 1
ATOM 10777 C CA . LEU D 1 212 ? 3.944 92.928 53.489 1.00 19.10 212 LEU D CA 1
ATOM 10778 C C . LEU D 1 212 ? 3.114 94.139 53.114 1.00 19.29 212 LEU D C 1
ATOM 10779 O O . LEU D 1 212 ? 3.561 94.980 52.338 1.00 18.83 212 LEU D O 1
ATOM 10784 N N . ASP D 1 213 ? 1.892 94.212 53.637 1.00 19.54 213 ASP D N 1
ATOM 10785 C CA . ASP D 1 213 ? 1.034 95.364 53.353 1.00 20.08 213 ASP D CA 1
ATOM 10786 C C . ASP D 1 213 ? 1.490 96.653 54.061 1.00 20.29 213 ASP D C 1
ATOM 10787 O O . ASP D 1 213 ? 0.915 97.725 53.820 1.00 21.10 213 ASP D O 1
ATOM 10792 N N . CYS D 1 214 ? 2.536 96.562 54.882 1.00 18.61 214 CYS D N 1
ATOM 10793 C CA . CYS D 1 214 ? 3.176 97.729 55.494 1.00 18.68 214 CYS D CA 1
ATOM 10794 C C . CYS D 1 214 ? 4.427 98.193 54.755 1.00 18.05 214 CYS D C 1
ATOM 10795 O O . CYS D 1 214 ? 5.043 99.195 55.139 1.00 17.85 214 CYS D O 1
ATOM 10798 N N . ALA D 1 215 ? 4.809 97.463 53.709 1.00 17.46 215 ALA D N 1
ATOM 10799 C CA . ALA D 1 215 ? 6.066 97.693 53.010 1.00 17.46 215 ALA D CA 1
ATOM 10800 C C . ALA D 1 215 ? 5.977 98.636 51.819 1.00 17.54 215 ALA D C 1
ATOM 10801 O O . ALA D 1 215 ? 4.909 98.859 51.265 1.00 17.94 215 ALA D O 1
ATOM 10803 N N . ASN D 1 216 ? 7.131 99.143 51.401 1.00 17.24 216 ASN D N 1
ATOM 10804 C CA . ASN D 1 216 ? 7.227 99.929 50.183 1.00 17.56 216 ASN D CA 1
ATOM 10805 C C . ASN D 1 216 ? 6.968 99.107 48.918 1.00 18.67 216 ASN D C 1
ATOM 10806 O O . ASN D 1 216 ? 7.494 97.987 48.743 1.00 18.48 216 ASN D O 1
ATOM 10811 N N . LYS D 1 217 ? 6.198 99.695 47.997 1.00 19.10 217 LYS D N 1
ATOM 10812 C CA . LYS D 1 217 ? 5.766 98.998 46.796 1.00 19.92 217 LYS D CA 1
ATOM 10813 C C . LYS D 1 217 ? 6.856 98.781 45.764 1.00 19.33 217 LYS D C 1
ATOM 10814 O O . LYS D 1 217 ? 6.689 97.947 44.868 1.00 20.28 217 LYS D O 1
ATOM 10820 N N . ASP D 1 218 ? 7.932 99.555 45.876 1.00 19.07 218 ASP D N 1
ATOM 10821 C CA . ASP D 1 218 ? 9.074 99.446 44.982 1.00 18.75 218 ASP D CA 1
ATOM 10822 C C . ASP D 1 218 ? 10.144 98.472 45.495 1.00 18.49 218 ASP D C 1
ATOM 10823 O O . ASP D 1 218 ? 11.259 98.488 45.010 1.00 18.38 218 ASP D O 1
ATOM 10828 N N . ALA D 1 219 ? 9.780 97.611 46.442 1.00 17.70 219 ALA D N 1
ATOM 10829 C CA . ALA D 1 219 ? 10.771 96.723 47.087 1.00 17.58 219 ALA D CA 1
ATOM 10830 C C . ALA D 1 219 ? 11.557 95.857 46.114 1.00 16.91 219 ALA D C 1
ATOM 10831 O O . ALA D 1 219 ? 12.755 95.657 46.295 1.00 16.60 219 ALA D O 1
ATOM 10833 N N . ALA D 1 220 ? 10.895 95.350 45.076 1.00 17.36 220 ALA D N 1
ATOM 10834 C CA . ALA D 1 220 ? 11.512 94.336 44.217 1.00 17.86 220 ALA D CA 1
ATOM 10835 C C . ALA D 1 220 ? 12.845 94.789 43.631 1.00 18.40 220 ALA D C 1
ATOM 10836 O O . ALA D 1 220 ? 13.736 93.956 43.379 1.00 19.22 220 ALA D O 1
ATOM 10838 N N . GLY D 1 221 ? 12.985 96.088 43.386 1.00 18.61 221 GLY D N 1
ATOM 10839 C CA . GLY D 1 221 ? 14.225 96.624 42.807 1.00 18.22 221 GLY D CA 1
ATOM 10840 C C . GLY D 1 221 ? 15.289 97.174 43.748 1.00 18.31 221 GLY D C 1
ATOM 10841 O O . GLY D 1 221 ? 16.252 97.783 43.287 1.00 19.03 221 GLY D O 1
ATOM 10842 N N . LEU D 1 222 ? 15.128 96.998 45.062 1.00 17.24 222 LEU D N 1
ATOM 10843 C CA . LEU D 1 222 ? 16.051 97.585 46.013 1.00 16.63 222 LEU D CA 1
ATOM 10844 C C . LEU D 1 222 ? 16.997 96.533 46.600 1.00 16.28 222 LEU D C 1
ATOM 10845 O O . LEU D 1 222 ? 16.581 95.425 46.940 1.00 15.96 222 LEU D O 1
ATOM 10850 N N . SER D 1 223 ? 18.247 96.935 46.753 1.00 15.44 223 SER D N 1
ATOM 10851 C CA . SER D 1 223 ? 19.200 96.122 47.511 1.00 15.20 223 SER D CA 1
ATOM 10852 C C . SER D 1 223 ? 18.890 96.175 48.993 1.00 14.60 223 SER D C 1
ATOM 10853 O O . SER D 1 223 ? 18.167 97.048 49.482 1.00 14.27 223 SER D O 1
ATOM 10856 N N . TRP D 1 224 ? 19.496 95.273 49.774 1.00 13.52 224 TRP D N 1
ATOM 10857 C CA . TRP D 1 224 ? 19.298 95.344 51.201 1.00 14.06 224 TRP D CA 1
ATOM 10858 C C . TRP D 1 224 ? 19.765 96.695 51.768 1.00 13.70 224 TRP D C 1
ATOM 10859 O O . TRP D 1 224 ? 19.162 97.223 52.699 1.00 13.84 224 TRP D O 1
ATOM 10870 N N . GLN D 1 225 ? 20.852 97.231 51.211 1.00 14.54 225 GLN D N 1
ATOM 10871 C CA . GLN D 1 225 ? 21.403 98.510 51.698 1.00 14.52 225 GLN D CA 1
ATOM 10872 C C . GLN D 1 225 ? 20.397 99.632 51.420 1.00 15.28 225 GLN D C 1
ATOM 10873 O O . GLN D 1 225 ? 20.181 100.499 52.270 1.00 15.20 225 GLN D O 1
ATOM 10879 N N . GLN D 1 226 ? 19.775 99.570 50.247 1.00 15.80 226 GLN D N 1
ATOM 10880 C CA . GLN D 1 226 ? 18.779 100.601 49.875 1.00 16.23 226 GLN D CA 1
ATOM 10881 C C . GLN D 1 226 ? 17.568 100.554 50.770 1.00 16.80 226 GLN D C 1
ATOM 10882 O O . GLN D 1 226 ? 16.970 101.601 51.071 1.00 17.12 226 GLN D O 1
ATOM 10888 N N . ALA D 1 227 ? 17.193 99.361 51.230 1.00 16.20 227 ALA D N 1
ATOM 10889 C CA . ALA D 1 227 ? 16.105 99.255 52.171 1.00 15.92 227 ALA D CA 1
ATOM 10890 C C . ALA D 1 227 ? 16.515 99.831 53.521 1.00 16.23 227 ALA D C 1
ATOM 10891 O O . ALA D 1 227 ? 15.751 100.571 54.161 1.00 16.07 227 ALA D O 1
ATOM 10893 N N . VAL D 1 228 ? 17.739 99.544 53.973 1.00 15.71 228 VAL D N 1
ATOM 10894 C CA . VAL D 1 228 ? 18.204 100.159 55.211 1.00 16.28 228 VAL D CA 1
ATOM 10895 C C . VAL D 1 228 ? 18.204 101.699 55.069 1.00 16.63 228 VAL D C 1
ATOM 10896 O O . VAL D 1 228 ? 17.829 102.408 56.006 1.00 17.23 228 VAL D O 1
ATOM 10900 N N . ASP D 1 229 ? 18.642 102.179 53.908 1.00 17.20 229 ASP D N 1
ATOM 10901 C CA . ASP D 1 229 ? 18.709 103.626 53.651 1.00 17.68 229 ASP D CA 1
ATOM 10902 C C . ASP D 1 229 ? 17.338 104.286 53.885 1.00 18.45 229 ASP D C 1
ATOM 10903 O O . ASP D 1 229 ? 17.279 105.442 54.361 1.00 17.98 229 ASP D O 1
ATOM 10908 N N . ARG D 1 230 ? 16.249 103.597 53.548 1.00 18.51 230 ARG D N 1
ATOM 10909 C CA . ARG D 1 230 ? 14.896 104.166 53.795 1.00 18.82 230 ARG D CA 1
ATOM 10910 C C . ARG D 1 230 ? 14.642 104.455 55.260 1.00 19.58 230 ARG D C 1
ATOM 10911 O O . ARG D 1 230 ? 14.027 105.468 55.622 1.00 19.75 230 ARG D O 1
ATOM 10919 N N . VAL D 1 231 ? 15.082 103.550 56.132 1.00 18.27 231 VAL D N 1
ATOM 10920 C CA . VAL D 1 231 ? 14.976 103.766 57.557 1.00 18.55 231 VAL D CA 1
ATOM 10921 C C . VAL D 1 231 ? 15.880 104.929 57.995 1.00 19.31 231 VAL D C 1
ATOM 10922 O O . VAL D 1 231 ? 15.422 105.843 58.680 1.00 19.23 231 VAL D O 1
ATOM 10926 N N . VAL D 1 232 ? 17.144 104.910 57.585 1.00 19.30 232 VAL D N 1
ATOM 10927 C CA . VAL D 1 232 ? 18.083 105.973 57.954 1.00 20.13 232 VAL D CA 1
ATOM 10928 C C . VAL D 1 232 ? 17.555 107.351 57.524 1.00 21.08 232 VAL D C 1
ATOM 10929 O O . VAL D 1 232 ? 17.738 108.334 58.249 1.00 21.56 232 VAL D O 1
ATOM 10933 N N . GLN D 1 233 ? 16.944 107.399 56.337 1.00 21.38 233 GLN D N 1
ATOM 10934 C CA . GLN D 1 233 ? 16.441 108.645 55.723 1.00 22.35 233 GLN D CA 1
ATOM 10935 C C . GLN D 1 233 ? 15.034 109.019 56.201 1.00 22.48 233 GLN D C 1
ATOM 10936 O O . GLN D 1 233 ? 14.468 110.035 55.749 1.00 23.23 233 GLN D O 1
ATOM 10942 N N . GLY D 1 234 ? 14.444 108.208 57.075 1.00 22.20 234 GLY D N 1
ATOM 10943 C CA . GLY D 1 234 ? 13.128 108.501 57.633 1.00 22.45 234 GLY D CA 1
ATOM 10944 C C . GLY D 1 234 ? 11.961 108.272 56.698 1.00 22.68 234 GLY D C 1
ATOM 10945 O O . GLY D 1 234 ? 10.849 108.753 56.979 1.00 23.57 234 GLY D O 1
ATOM 10946 N N . LYS D 1 235 ? 12.191 107.531 55.609 1.00 21.75 235 LYS D N 1
ATOM 10947 C CA . LYS D 1 235 ? 11.133 107.118 54.668 1.00 21.85 235 LYS D CA 1
ATOM 10948 C C . LYS D 1 235 ? 10.476 105.785 55.054 1.00 21.05 235 LYS D C 1
ATOM 10949 O O . LYS D 1 235 ? 9.565 105.296 54.378 1.00 21.02 235 LYS D O 1
ATOM 10955 N N . ALA D 1 236 ? 10.975 105.208 56.137 1.00 19.95 236 ALA D N 1
ATOM 10956 C CA . ALA D 1 236 ? 10.422 104.019 56.746 1.00 19.15 236 ALA D CA 1
ATOM 10957 C C . ALA D 1 236 ? 10.793 104.073 58.212 1.00 17.85 236 ALA D C 1
ATOM 10958 O O . ALA D 1 236 ? 11.677 104.832 58.595 1.00 19.05 236 ALA D O 1
ATOM 10960 N N . ALA D 1 237 ? 10.124 103.255 59.014 1.00 17.49 237 ALA D N 1
ATOM 10961 C CA . ALA D 1 237 ? 10.337 103.184 60.451 1.00 16.81 237 ALA D CA 1
ATOM 10962 C C . ALA D 1 237 ? 11.192 101.974 60.873 1.00 16.40 237 ALA D C 1
ATOM 10963 O O . ALA D 1 237 ? 12.001 102.071 61.786 1.00 15.89 237 ALA D O 1
ATOM 10965 N N . PHE D 1 238 ? 10.987 100.855 60.177 1.00 15.58 238 PHE D N 1
ATOM 10966 C CA . PHE D 1 238 ? 11.561 99.558 60.550 1.00 16.08 238 PHE D CA 1
ATOM 10967 C C . PHE D 1 238 ? 12.126 98.824 59.344 1.00 15.27 238 PHE D C 1
ATOM 10968 O O . PHE D 1 238 ? 11.662 99.008 58.212 1.00 14.89 238 PHE D O 1
ATOM 10976 N N . ASN D 1 239 ? 13.136 97.988 59.604 1.00 15.42 239 ASN D N 1
ATOM 10977 C CA . ASN D 1 239 ? 13.647 97.057 58.612 1.00 14.83 239 ASN D CA 1
ATOM 10978 C C . ASN D 1 239 ? 14.059 95.782 59.337 1.00 14.09 239 ASN D C 1
ATOM 10979 O O . ASN D 1 239 ? 14.684 95.847 60.390 1.00 14.14 239 ASN D O 1
ATOM 10984 N N . ILE D 1 240 ? 13.656 94.636 58.781 1.00 14.07 240 ILE D N 1
ATOM 10985 C CA . ILE D 1 240 ? 14.057 93.316 59.322 1.00 13.72 240 ILE D CA 1
ATOM 10986 C C . ILE D 1 240 ? 15.245 92.816 58.474 1.00 12.89 240 ILE D C 1
ATOM 10987 O O . ILE D 1 240 ? 15.093 92.528 57.297 1.00 12.15 240 ILE D O 1
ATOM 10992 N N . MET D 1 241 ? 16.438 92.757 59.044 1.00 13.70 241 MET D N 1
ATOM 10993 C CA . MET D 1 241 ? 17.599 92.404 58.225 1.00 13.41 241 MET D CA 1
ATOM 10994 C C . MET D 1 241 ? 18.718 91.901 59.128 1.00 14.01 241 MET D C 1
ATOM 10995 O O . MET D 1 241 ? 18.755 92.201 60.322 1.00 14.57 241 MET D O 1
ATOM 11000 N N . GLY D 1 242 ? 19.602 91.098 58.550 1.00 13.27 242 GLY D N 1
ATOM 11001 C CA . GLY D 1 242 ? 20.734 90.595 59.310 1.00 13.76 242 GLY D CA 1
ATOM 11002 C C . GLY D 1 242 ? 21.670 91.692 59.752 1.00 13.55 242 GLY D C 1
ATOM 11003 O O . GLY D 1 242 ? 21.636 92.822 59.207 1.00 14.22 242 GLY D O 1
ATOM 11004 N N . ASP D 1 243 ? 22.530 91.375 60.726 1.00 13.93 243 ASP D N 1
ATOM 11005 C CA . ASP D 1 243 ? 23.350 92.420 61.369 1.00 13.88 243 ASP D CA 1
ATOM 11006 C C . ASP D 1 243 ? 24.553 92.908 60.574 1.00 13.82 243 ASP D C 1
ATOM 11007 O O . ASP D 1 243 ? 25.334 93.751 61.043 1.00 14.97 243 ASP D O 1
ATOM 11012 N N . TRP D 1 244 ? 24.693 92.438 59.336 1.00 13.61 244 TRP D N 1
ATOM 11013 C CA . TRP D 1 244 ? 25.495 93.161 58.354 1.00 14.04 244 TRP D CA 1
ATOM 11014 C C . TRP D 1 244 ? 24.965 94.601 58.192 1.00 14.79 244 TRP D C 1
ATOM 11015 O O . TRP D 1 244 ? 25.705 95.471 57.760 1.00 15.15 244 TRP D O 1
ATOM 11026 N N . ALA D 1 245 ? 23.700 94.820 58.556 1.00 14.67 245 ALA D N 1
ATOM 11027 C CA . ALA D 1 245 ? 23.119 96.179 58.541 1.00 15.74 245 ALA D CA 1
ATOM 11028 C C . ALA D 1 245 ? 23.822 97.086 59.564 1.00 16.50 245 ALA D C 1
ATOM 11029 O O . ALA D 1 245 ? 24.035 98.280 59.282 1.00 17.04 245 ALA D O 1
ATOM 11031 N N . ALA D 1 246 ? 24.185 96.532 60.726 1.00 17.09 246 ALA D N 1
ATOM 11032 C CA . ALA D 1 246 ? 24.880 97.291 61.764 1.00 17.64 246 ALA D CA 1
ATOM 11033 C C . ALA D 1 246 ? 26.246 97.722 61.252 1.00 18.80 246 ALA D C 1
ATOM 11034 O O . ALA D 1 246 ? 26.645 98.883 61.411 1.00 19.53 246 ALA D O 1
ATOM 11036 N N . GLY D 1 247 ? 26.944 96.804 60.594 1.00 18.14 247 GLY D N 1
ATOM 11037 C CA . GLY D 1 247 ? 28.223 97.105 59.948 1.00 18.71 247 GLY D CA 1
ATOM 11038 C C . GLY D 1 247 ? 28.138 98.193 58.893 1.00 19.01 247 GLY D C 1
ATOM 11039 O O . GLY D 1 247 ? 29.014 99.069 58.814 1.00 19.55 247 GLY D O 1
ATOM 11040 N N . TYR D 1 248 ? 27.093 98.142 58.070 1.00 18.58 248 TYR D N 1
ATOM 11041 C CA . TYR D 1 248 ? 26.827 99.182 57.075 1.00 19.09 248 TYR D CA 1
ATOM 11042 C C . TYR D 1 248 ? 26.591 100.546 57.736 1.00 19.10 248 TYR D C 1
ATOM 11043 O O . TYR D 1 248 ? 27.222 101.552 57.357 1.00 20.10 248 TYR D O 1
ATOM 11052 N N . MET D 1 249 ? 25.714 100.566 58.731 1.00 19.37 249 MET D N 1
ATOM 11053 C CA . MET D 1 249 ? 25.370 101.815 59.408 1.00 19.83 249 MET D CA 1
ATOM 11054 C C . MET D 1 249 ? 26.544 102.448 60.175 1.00 20.63 249 MET D C 1
ATOM 11055 O O . MET D 1 249 ? 26.615 103.680 60.268 1.00 21.16 249 MET D O 1
ATOM 11060 N N . THR D 1 250 ? 27.459 101.622 60.704 1.00 20.40 250 THR D N 1
ATOM 11061 C CA . THR D 1 250 ? 28.641 102.124 61.416 1.00 20.75 250 THR D CA 1
ATOM 11062 C C . THR D 1 250 ? 29.835 102.330 60.483 1.00 21.41 250 THR D C 1
ATOM 11063 O O . THR D 1 250 ? 30.358 103.440 60.366 1.00 23.11 250 THR D O 1
ATOM 11067 N N . THR D 1 251 ? 30.267 101.282 59.793 1.00 20.87 251 THR D N 1
ATOM 11068 C CA . THR D 1 251 ? 31.475 101.356 59.002 1.00 20.99 251 THR D CA 1
ATOM 11069 C C . THR D 1 251 ? 31.302 102.289 57.819 1.00 21.53 251 THR D C 1
ATOM 11070 O O . THR D 1 251 ? 32.197 103.081 57.525 1.00 21.32 251 THR D O 1
ATOM 11074 N N . THR D 1 252 ? 30.152 102.211 57.152 1.00 21.36 252 THR D N 1
ATOM 11075 C CA . THR D 1 252 ? 29.934 103.003 55.945 1.00 21.58 252 THR D CA 1
ATOM 11076 C C . THR D 1 252 ? 29.241 104.352 56.262 1.00 22.38 252 THR D C 1
ATOM 11077 O O . THR D 1 252 ? 29.718 105.407 55.823 1.00 21.99 252 THR D O 1
ATOM 11081 N N . LEU D 1 253 ? 28.153 104.322 57.024 1.00 22.12 253 LEU D N 1
ATOM 11082 C CA . LEU D 1 253 ? 27.368 105.554 57.258 1.00 22.73 253 LEU D CA 1
ATOM 11083 C C . LEU D 1 253 ? 27.811 106.356 58.475 1.00 23.47 253 LEU D C 1
ATOM 11084 O O . LEU D 1 253 ? 27.321 107.474 58.691 1.00 23.59 253 LEU D O 1
ATOM 11089 N N . LYS D 1 254 ? 28.712 105.806 59.276 1.00 23.80 254 LYS D N 1
ATOM 11090 C CA . LYS D 1 254 ? 29.275 106.530 60.424 1.00 24.40 254 LYS D CA 1
ATOM 11091 C C . LYS D 1 254 ? 28.261 106.895 61.493 1.00 24.59 254 LYS D C 1
ATOM 11092 O O . LYS D 1 254 ? 28.414 107.899 62.184 1.00 24.30 254 LYS D O 1
ATOM 11098 N N . LEU D 1 255 ? 27.240 106.067 61.658 1.00 24.19 255 LEU D N 1
ATOM 11099 C CA . LEU D 1 255 ? 26.244 106.302 62.673 1.00 24.77 255 LEU D CA 1
ATOM 11100 C C . LEU D 1 255 ? 26.667 105.693 63.987 1.00 25.61 255 LEU D C 1
ATOM 11101 O O . LEU D 1 255 ? 27.368 104.669 64.003 1.00 24.91 255 LEU D O 1
ATOM 11106 N N . LYS D 1 256 ? 26.242 106.317 65.088 1.00 26.25 256 LYS D N 1
ATOM 11107 C CA . LYS D 1 256 ? 26.543 105.842 66.445 1.00 27.33 256 LYS D CA 1
ATOM 11108 C C . LYS D 1 256 ? 25.513 104.844 66.930 1.00 26.76 256 LYS D C 1
ATOM 11109 O O . LYS D 1 256 ? 24.331 105.173 67.016 1.00 26.55 256 LYS D O 1
ATOM 11115 N N . PRO D 1 257 ? 25.946 103.618 67.253 1.00 26.53 257 PRO D N 1
ATOM 11116 C CA . PRO D 1 257 ? 25.011 102.616 67.763 1.00 26.78 257 PRO D CA 1
ATOM 11117 C C . PRO D 1 257 ? 24.293 103.062 69.020 1.00 27.36 257 PRO D C 1
ATOM 11118 O O . PRO D 1 257 ? 24.934 103.619 69.923 1.00 27.95 257 PRO D O 1
ATOM 11122 N N . GLY D 1 258 ? 22.982 102.837 69.069 1.00 26.84 258 GLY D N 1
ATOM 11123 C CA . GLY D 1 258 ? 22.177 103.155 70.239 1.00 26.87 258 GLY D CA 1
ATOM 11124 C C . GLY D 1 258 ? 21.516 104.521 70.161 1.00 27.00 258 GLY D C 1
ATOM 11125 O O . GLY D 1 258 ? 20.403 104.684 70.649 1.00 28.01 258 GLY D O 1
ATOM 11126 N N . THR D 1 259 ? 22.184 105.475 69.516 1.00 27.10 259 THR D N 1
ATOM 11127 C CA . THR D 1 259 ? 21.766 106.871 69.452 1.00 26.80 259 THR D CA 1
ATOM 11128 C C . THR D 1 259 ? 21.176 107.209 68.079 1.00 26.18 259 THR D C 1
ATOM 11129 O O . THR D 1 259 ? 20.031 107.679 67.984 1.00 26.13 259 THR D O 1
ATOM 11133 N N . ASP D 1 260 ? 21.984 107.001 67.032 1.00 24.98 260 ASP D N 1
ATOM 11134 C CA . ASP D 1 260 ? 21.612 107.298 65.658 1.00 24.29 260 ASP D CA 1
ATOM 11135 C C . ASP D 1 260 ? 20.851 106.133 65.012 1.00 23.86 260 ASP D C 1
ATOM 11136 O O . ASP D 1 260 ? 20.270 106.289 63.932 1.00 24.32 260 ASP D O 1
ATOM 11141 N N . PHE D 1 261 ? 20.924 104.957 65.630 1.00 22.56 261 PHE D N 1
ATOM 11142 C CA . PHE D 1 261 ? 20.088 103.814 65.251 1.00 21.83 261 PHE D CA 1
ATOM 11143 C C . PHE D 1 261 ? 20.038 102.861 66.406 1.00 20.80 261 PHE D C 1
ATOM 11144 O O . PHE D 1 261 ? 20.848 102.954 67.334 1.00 20.32 261 PHE D O 1
ATOM 11152 N N . ALA D 1 262 ? 19.091 101.940 66.355 1.00 20.10 262 ALA D N 1
ATOM 11153 C CA . ALA D 1 262 ? 18.910 100.977 67.429 1.00 20.45 262 ALA D CA 1
ATOM 11154 C C . ALA D 1 262 ? 18.323 99.683 66.864 1.00 19.80 262 ALA D C 1
ATOM 11155 O O . ALA D 1 262 ? 18.035 99.582 65.666 1.00 19.47 262 ALA D O 1
ATOM 11157 N N . TRP D 1 263 ? 18.181 98.693 67.736 1.00 19.68 263 TRP D N 1
ATOM 11158 C CA . TRP D 1 263 ? 17.859 97.344 67.318 1.00 19.69 263 TRP D CA 1
ATOM 11159 C C . TRP D 1 263 ? 17.063 96.632 68.386 1.00 19.35 263 TRP D C 1
ATOM 11160 O O . TRP D 1 263 ? 17.136 96.968 69.584 1.00 19.22 263 TRP D O 1
ATOM 11171 N N . ALA D 1 264 ? 16.303 95.643 67.943 1.00 18.56 264 ALA D N 1
ATOM 11172 C CA . ALA D 1 264 ? 15.592 94.714 68.789 1.00 19.03 264 ALA D CA 1
ATOM 11173 C C . ALA D 1 264 ? 15.490 93.384 68.024 1.00 18.89 264 ALA D C 1
ATOM 11174 O O . ALA D 1 264 ? 15.655 93.372 66.801 1.00 18.73 264 ALA D O 1
ATOM 11176 N N . PRO D 1 265 ? 15.197 92.285 68.735 1.00 18.86 265 PRO D N 1
ATOM 11177 C CA . PRO D 1 265 ? 14.868 91.070 68.000 1.00 18.52 265 PRO D CA 1
ATOM 11178 C C . PRO D 1 265 ? 13.645 91.309 67.114 1.00 18.03 265 PRO D C 1
ATOM 11179 O O . PRO D 1 265 ? 12.785 92.138 67.447 1.00 17.91 265 PRO D O 1
ATOM 11183 N N . SER D 1 266 ? 13.561 90.617 65.981 1.00 16.97 266 SER D N 1
ATOM 11184 C CA . SER D 1 266 ? 12.345 90.656 65.181 1.00 17.07 266 SER D CA 1
ATOM 11185 C C . SER D 1 266 ? 11.156 90.400 66.106 1.00 17.25 266 SER D C 1
ATOM 11186 O O . SER D 1 266 ? 11.242 89.599 67.048 1.00 17.31 266 SER D O 1
ATOM 11189 N N . PRO D 1 267 ? 10.052 91.126 65.880 1.00 17.42 267 PRO D N 1
ATOM 11190 C CA . PRO D 1 267 ? 8.859 90.914 66.700 1.00 17.82 267 PRO D CA 1
ATOM 11191 C C . PRO D 1 267 ? 8.493 89.437 66.872 1.00 18.75 267 PRO D C 1
ATOM 11192 O O . PRO D 1 267 ? 8.553 88.654 65.916 1.00 18.80 267 PRO D O 1
ATOM 11196 N N . GLY D 1 268 ? 8.159 89.061 68.108 1.00 19.01 268 GLY D N 1
ATOM 11197 C CA . GLY D 1 268 ? 7.791 87.697 68.455 1.00 19.35 268 GLY D CA 1
ATOM 11198 C C . GLY D 1 268 ? 8.918 86.677 68.538 1.00 19.60 268 GLY D C 1
ATOM 11199 O O . GLY D 1 268 ? 8.639 85.483 68.680 1.00 19.94 268 GLY D O 1
ATOM 11200 N N . THR D 1 269 ? 10.174 87.129 68.426 1.00 20.05 269 THR D N 1
ATOM 11201 C CA . THR D 1 269 ? 11.345 86.224 68.459 1.00 20.29 269 THR D CA 1
ATOM 11202 C C . THR D 1 269 ? 12.322 86.517 69.606 1.00 21.24 269 THR D C 1
ATOM 11203 O O . THR D 1 269 ? 13.417 85.921 69.664 1.00 21.38 269 THR D O 1
ATOM 11207 N N . GLN D 1 270 ? 11.954 87.434 70.503 1.00 21.45 270 GLN D N 1
ATOM 11208 C CA . GLN D 1 270 ? 12.775 87.756 71.680 1.00 21.96 270 GLN D CA 1
ATOM 11209 C C . GLN D 1 270 ? 13.221 86.453 72.359 1.00 21.11 270 GLN D C 1
ATOM 11210 O O . GLN D 1 270 ? 12.400 85.568 72.617 1.00 21.16 270 GLN D O 1
ATOM 11216 N N . GLY D 1 271 ? 14.515 86.341 72.622 1.00 20.48 271 GLY D N 1
ATOM 11217 C CA . GLY D 1 271 ? 15.060 85.166 73.316 1.00 20.26 271 GLY D CA 1
ATOM 11218 C C . GLY D 1 271 ? 15.548 84.063 72.391 1.00 20.09 271 GLY D C 1
ATOM 11219 O O . GLY D 1 271 ? 16.096 83.056 72.851 1.00 19.60 271 GLY D O 1
ATOM 11220 N N . VAL D 1 272 ? 15.335 84.244 71.084 1.00 19.00 272 VAL D N 1
ATOM 11221 C CA . VAL D 1 272 ? 15.810 83.287 70.077 1.00 18.59 272 VAL D CA 1
ATOM 11222 C C . VAL D 1 272 ? 16.759 84.032 69.140 1.00 17.57 272 VAL D C 1
ATOM 11223 O O . VAL D 1 272 ? 16.460 85.145 68.714 1.00 17.84 272 VAL D O 1
ATOM 11227 N N . PHE D 1 273 ? 17.892 83.401 68.835 1.00 17.04 273 PHE D N 1
ATOM 11228 C CA . PHE D 1 273 ? 18.938 83.970 67.973 1.00 16.64 273 PHE D CA 1
ATOM 11229 C C . PHE D 1 273 ? 18.964 83.069 66.742 1.00 16.64 273 PHE D C 1
ATOM 11230 O O . PHE D 1 273 ? 19.359 81.892 66.833 1.00 16.34 273 PHE D O 1
ATOM 11238 N N . MET D 1 274 ? 18.485 83.593 65.609 1.00 16.02 274 MET D N 1
ATOM 11239 C CA . MET D 1 274 ? 18.517 82.865 64.344 1.00 15.71 274 MET D CA 1
ATOM 11240 C C . MET D 1 274 ? 19.837 83.178 63.684 1.00 15.70 274 MET D C 1
ATOM 11241 O O . MET D 1 274 ? 20.054 84.288 63.195 1.00 15.91 274 MET D O 1
ATOM 11246 N N . MET D 1 275 ? 20.724 82.189 63.660 1.00 14.85 275 MET D N 1
ATOM 11247 C CA . MET D 1 275 ? 22.102 82.420 63.264 1.00 14.90 275 MET D CA 1
ATOM 11248 C C . MET D 1 275 ? 22.406 81.987 61.834 1.00 13.84 275 MET D C 1
ATOM 11249 O O . MET D 1 275 ? 21.685 81.195 61.237 1.00 13.97 275 MET D O 1
ATOM 11254 N N . LEU D 1 276 ? 23.526 82.499 61.335 1.00 13.38 276 LEU D N 1
ATOM 11255 C CA . LEU D 1 276 ? 24.187 81.977 60.155 1.00 13.54 276 LEU D CA 1
ATOM 11256 C C . LEU D 1 276 ? 25.675 82.225 60.360 1.00 13.48 276 LEU D C 1
ATOM 11257 O O . LEU D 1 276 ? 26.071 83.003 61.226 1.00 13.82 276 LEU D O 1
ATOM 11262 N N . SER D 1 277 ? 26.499 81.581 59.546 1.00 13.45 277 SER D N 1
ATOM 11263 C CA . SER D 1 277 ? 27.930 81.753 59.672 1.00 13.51 277 SER D CA 1
ATOM 11264 C C . SER D 1 277 ? 28.573 81.713 58.317 1.00 13.07 277 SER D C 1
ATOM 11265 O O . SER D 1 277 ? 28.365 80.761 57.560 1.00 13.48 277 SER D O 1
ATOM 11268 N N . ASP D 1 278 ? 29.348 82.749 58.011 1.00 12.86 278 ASP D N 1
ATOM 11269 C CA . ASP D 1 278 ? 30.199 82.771 56.830 1.00 12.98 278 ASP D CA 1
ATOM 11270 C C . ASP D 1 278 ? 31.439 81.964 57.112 1.00 13.69 278 ASP D C 1
ATOM 11271 O O . ASP D 1 278 ? 32.052 82.139 58.172 1.00 14.98 278 ASP D O 1
ATOM 11276 N N . SER D 1 279 ? 31.803 81.098 56.172 1.00 13.51 279 SER D N 1
ATOM 11277 C CA . SER D 1 279 ? 32.960 80.206 56.357 1.00 13.31 279 SER D CA 1
ATOM 11278 C C . SER D 1 279 ? 33.746 80.069 55.064 1.00 13.82 279 SER D C 1
ATOM 11279 O O . SER D 1 279 ? 33.271 80.430 53.993 1.00 13.04 279 SER D O 1
ATOM 11282 N N . PHE D 1 280 ? 34.974 79.568 55.178 1.00 13.36 280 PHE D N 1
ATOM 11283 C CA . PHE D 1 280 ? 35.851 79.329 54.037 1.00 13.38 280 PHE D CA 1
ATOM 11284 C C . PHE D 1 280 ? 36.424 77.907 54.152 1.00 14.05 280 PHE D C 1
ATOM 11285 O O . PHE D 1 280 ? 36.807 77.485 55.240 1.00 14.52 280 PHE D O 1
ATOM 11293 N N . GLY D 1 281 ? 36.481 77.200 53.038 1.00 14.42 281 GLY D N 1
ATOM 11294 C CA . GLY D 1 281 ? 37.082 75.874 53.006 1.00 14.74 281 GLY D CA 1
ATOM 11295 C C . GLY D 1 281 ? 38.161 75.759 51.965 1.00 14.87 281 GLY D C 1
ATOM 11296 O O . GLY D 1 281 ? 38.675 76.759 51.445 1.00 14.22 281 GLY D O 1
ATOM 11297 N N . LEU D 1 282 ? 38.527 74.514 51.676 1.00 15.27 282 LEU D N 1
ATOM 11298 C CA . LEU D 1 282 ? 39.621 74.206 50.753 1.00 15.85 282 LEU D CA 1
ATOM 11299 C C . LEU D 1 282 ? 39.110 73.311 49.627 1.00 15.75 282 LEU D C 1
ATOM 11300 O O . LEU D 1 282 ? 38.991 72.086 49.783 1.00 16.07 282 LEU D O 1
ATOM 11305 N N . PRO D 1 283 ? 38.764 73.918 48.490 1.00 16.42 283 PRO D N 1
ATOM 11306 C CA . PRO D 1 283 ? 38.314 73.144 47.354 1.00 16.83 283 PRO D CA 1
ATOM 11307 C C . PRO D 1 283 ? 39.450 72.271 46.842 1.00 16.86 283 PRO D C 1
ATOM 11308 O O . PRO D 1 283 ? 40.577 72.741 46.693 1.00 16.38 283 PRO D O 1
ATOM 11312 N N . LYS D 1 284 ? 39.136 71.007 46.586 1.00 17.31 284 LYS D N 1
ATOM 11313 C CA . LYS D 1 284 ? 40.030 70.161 45.806 1.00 17.65 284 LYS D CA 1
ATOM 11314 C C . LYS D 1 284 ? 40.375 70.826 44.463 1.00 17.53 284 LYS D C 1
ATOM 11315 O O . LYS D 1 284 ? 39.518 71.443 43.811 1.00 17.42 284 LYS D O 1
ATOM 11321 N N . GLY D 1 285 ? 41.651 70.721 44.070 1.00 18.44 285 GLY D N 1
ATOM 11322 C CA . GLY D 1 285 ? 42.121 71.291 42.821 1.00 18.40 285 GLY D CA 1
ATOM 11323 C C . GLY D 1 285 ? 42.482 72.777 42.867 1.00 18.23 285 GLY D C 1
ATOM 11324 O O . GLY D 1 285 ? 42.824 73.371 41.834 1.00 18.26 285 GLY D O 1
ATOM 11325 N N . ALA D 1 286 ? 42.390 73.393 44.049 1.00 18.27 286 ALA D N 1
ATOM 11326 C CA . ALA D 1 286 ? 42.838 74.784 44.220 1.00 18.32 286 ALA D CA 1
ATOM 11327 C C . ALA D 1 286 ? 44.242 74.945 43.641 1.00 18.64 286 ALA D C 1
ATOM 11328 O O . ALA D 1 286 ? 45.132 74.141 43.931 1.00 19.04 286 ALA D O 1
ATOM 11330 N N . LYS D 1 287 ? 44.434 75.974 42.834 1.00 18.37 287 LYS D N 1
ATOM 11331 C CA . LYS D 1 287 ? 45.750 76.198 42.211 1.00 19.42 287 LYS D CA 1
ATOM 11332 C C . LYS D 1 287 ? 46.846 76.580 43.235 1.00 19.43 287 LYS D C 1
ATOM 11333 O O . LYS D 1 287 ? 48.016 76.222 43.044 1.00 19.81 287 LYS D O 1
ATOM 11339 N N . ASN D 1 288 ? 46.453 77.293 44.293 1.00 18.19 288 ASN D N 1
ATOM 11340 C CA . ASN D 1 288 ? 47.360 77.809 45.318 1.00 18.43 288 ASN D CA 1
ATOM 11341 C C . ASN D 1 288 ? 46.973 77.252 46.667 1.00 17.76 288 ASN D C 1
ATOM 11342 O O . ASN D 1 288 ? 46.520 77.954 47.557 1.00 16.35 288 ASN D O 1
ATOM 11347 N N . ARG D 1 289 ? 47.187 75.954 46.829 1.00 17.86 289 ARG D N 1
ATOM 11348 C CA . ARG D 1 289 ? 46.682 75.249 48.010 1.00 18.38 289 ARG D CA 1
ATOM 11349 C C . ARG D 1 289 ? 47.298 75.720 49.319 1.00 18.40 289 ARG D C 1
ATOM 11350 O O . ARG D 1 289 ? 46.578 75.939 50.286 1.00 18.62 289 ARG D O 1
ATOM 11358 N N . GLN D 1 290 ? 48.625 75.879 49.369 1.00 18.76 290 GLN D N 1
ATOM 11359 C CA . GLN D 1 290 ? 49.257 76.303 50.630 1.00 18.23 290 GLN D CA 1
ATOM 11360 C C . GLN D 1 290 ? 48.835 77.730 51.022 1.00 16.90 290 GLN D C 1
ATOM 11361 O O . GLN D 1 290 ? 48.561 78.003 52.187 1.00 17.43 290 GLN D O 1
ATOM 11367 N N . ASN D 1 291 ? 48.739 78.616 50.041 1.00 16.81 291 ASN D N 1
ATOM 11368 C CA . ASN D 1 291 ? 48.286 79.985 50.307 1.00 16.94 291 ASN D CA 1
ATOM 11369 C C . ASN D 1 291 ? 46.852 80.001 50.831 1.00 16.77 291 ASN D C 1
ATOM 11370 O O . ASN D 1 291 ? 46.537 80.765 51.738 1.00 16.58 291 ASN D O 1
ATOM 11375 N N . ALA D 1 292 ? 46.019 79.097 50.315 1.00 16.71 292 ALA D N 1
ATOM 11376 C CA . ALA D 1 292 ? 44.648 78.931 50.804 1.00 16.72 292 ALA D CA 1
ATOM 11377 C C . ALA D 1 292 ? 44.630 78.404 52.245 1.00 16.49 292 ALA D C 1
ATOM 11378 O O . ALA D 1 292 ? 43.886 78.894 53.083 1.00 15.62 292 ALA D O 1
ATOM 11380 N N . ILE D 1 293 ? 45.464 77.404 52.550 1.00 16.73 293 ILE D N 1
ATOM 11381 C CA . ILE D 1 293 ? 45.542 76.908 53.932 1.00 17.24 293 ILE D CA 1
ATOM 11382 C C . ILE D 1 293 ? 45.930 78.039 54.889 1.00 16.07 293 ILE D C 1
ATOM 11383 O O . ILE D 1 293 ? 45.366 78.171 55.973 1.00 17.11 293 ILE D O 1
ATOM 11388 N N . ASN D 1 294 ? 46.873 78.875 54.468 1.00 16.69 294 ASN D N 1
ATOM 11389 C CA . ASN D 1 294 ? 47.296 80.000 55.299 1.00 17.09 294 ASN D CA 1
ATOM 11390 C C . ASN D 1 294 ? 46.187 81.033 55.470 1.00 17.36 294 ASN D C 1
ATOM 11391 O O . ASN D 1 294 ? 46.039 81.635 56.559 1.00 17.55 294 ASN D O 1
ATOM 11396 N N . TRP D 1 295 ? 45.378 81.209 54.424 1.00 16.35 295 TRP D N 1
ATOM 11397 C CA . TRP D 1 295 ? 44.170 82.034 54.557 1.00 16.21 295 TRP D CA 1
ATOM 11398 C C . TRP D 1 295 ? 43.238 81.447 55.621 1.00 15.67 295 TRP D C 1
ATOM 11399 O O . TRP D 1 295 ? 42.716 82.162 56.484 1.00 15.12 295 TRP D O 1
ATOM 11410 N N . LEU D 1 296 ? 43.014 80.132 55.572 1.00 15.45 296 LEU D N 1
ATOM 11411 C CA . LEU D 1 296 ? 42.152 79.477 56.555 1.00 15.81 296 LEU D CA 1
ATOM 11412 C C . LEU D 1 296 ? 42.688 79.657 57.963 1.00 16.00 296 LEU D C 1
ATOM 11413 O O . LEU D 1 296 ? 41.948 79.954 58.890 1.00 15.46 296 LEU D O 1
ATOM 11418 N N . ARG D 1 297 ? 44.003 79.513 58.121 1.00 16.86 297 ARG D N 1
ATOM 11419 C CA . ARG D 1 297 ? 44.603 79.702 59.447 1.00 17.96 297 ARG D CA 1
ATOM 11420 C C . ARG D 1 297 ? 44.377 81.112 59.995 1.00 17.56 297 ARG D C 1
ATOM 11421 O O . ARG D 1 297 ? 44.133 81.278 61.190 1.00 18.77 297 ARG D O 1
ATOM 11429 N N . LEU D 1 298 ? 44.434 82.118 59.123 1.00 17.65 298 LEU D N 1
ATOM 11430 C CA . LEU D 1 298 ? 44.140 83.503 59.519 1.00 17.65 298 LEU D CA 1
ATOM 11431 C C . LEU D 1 298 ? 42.660 83.697 59.882 1.00 17.63 298 LEU D C 1
ATOM 11432 O O . LEU D 1 298 ? 42.311 84.294 60.893 1.00 17.61 298 LEU D O 1
ATOM 11437 N N . VAL D 1 299 ? 41.803 83.197 59.009 1.00 18.28 299 VAL D N 1
ATOM 11438 C CA . VAL D 1 299 ? 40.357 83.333 59.143 1.00 18.85 299 VAL D CA 1
ATOM 11439 C C . VAL D 1 299 ? 39.812 82.689 60.414 1.00 18.22 299 VAL D C 1
ATOM 11440 O O . VAL D 1 299 ? 38.828 83.162 61.006 1.00 17.05 299 VAL D O 1
ATOM 11444 N N . GLY D 1 300 ? 40.462 81.610 60.840 1.00 17.49 300 GLY D N 1
ATOM 11445 C CA . GLY D 1 300 ? 40.046 80.904 62.037 1.00 18.12 300 GLY D CA 1
ATOM 11446 C C . GLY D 1 300 ? 40.728 81.372 63.314 1.00 18.08 300 GLY D C 1
ATOM 11447 O O . GLY D 1 300 ? 40.480 80.817 64.369 1.00 18.53 300 GLY D O 1
ATOM 11448 N N . SER D 1 301 ? 41.564 82.403 63.209 1.00 18.73 301 SER D N 1
ATOM 11449 C CA . SER D 1 301 ? 42.326 82.936 64.353 1.00 19.19 301 SER D CA 1
ATOM 11450 C C . SER D 1 301 ? 41.612 84.084 65.048 1.00 20.09 301 SER D C 1
ATOM 11451 O O . SER D 1 301 ? 40.828 84.827 64.423 1.00 19.23 301 SER D O 1
ATOM 11454 N N . LYS D 1 302 ? 41.916 84.273 66.332 1.00 20.35 302 LYS D N 1
ATOM 11455 C CA . LYS D 1 302 ? 41.370 85.401 67.082 1.00 21.17 302 LYS D CA 1
ATOM 11456 C C . LYS D 1 302 ? 41.818 86.731 66.486 1.00 21.09 302 LYS D C 1
ATOM 11457 O O . LYS D 1 302 ? 41.027 87.655 66.375 1.00 21.32 302 LYS D O 1
ATOM 11463 N N . GLU D 1 303 ? 43.093 86.825 66.098 1.00 22.44 303 GLU D N 1
ATOM 11464 C CA . GLU D 1 303 ? 43.630 88.030 65.469 1.00 22.56 303 GLU D CA 1
ATOM 11465 C C . GLU D 1 303 ? 42.801 88.410 64.227 1.00 22.62 303 GLU D C 1
ATOM 11466 O O . GLU D 1 303 ? 42.406 89.568 64.061 1.00 22.74 303 GLU D O 1
ATOM 11472 N N . GLY D 1 304 ? 42.574 87.431 63.356 1.00 21.45 304 GLY D N 1
ATOM 11473 C CA . GLY D 1 304 ? 41.806 87.668 62.145 1.00 21.36 304 GLY D CA 1
ATOM 11474 C C . GLY D 1 304 ? 40.369 88.056 62.456 1.00 20.66 304 GLY D C 1
ATOM 11475 O O . GLY D 1 304 ? 39.862 89.069 61.934 1.00 21.18 304 GLY D O 1
ATOM 11476 N N . GLN D 1 305 ? 39.714 87.293 63.331 1.00 19.97 305 GLN D N 1
ATOM 11477 C CA . GLN D 1 305 ? 38.290 87.501 63.589 1.00 19.88 305 GLN D CA 1
ATOM 11478 C C . GLN D 1 305 ? 37.970 88.784 64.361 1.00 20.77 305 GLN D C 1
ATOM 11479 O O . GLN D 1 305 ? 36.920 89.415 64.114 1.00 20.04 305 GLN D O 1
ATOM 11485 N N . ASP D 1 306 ? 38.866 89.182 65.269 1.00 20.66 306 ASP D N 1
ATOM 11486 C CA . ASP D 1 306 ? 38.657 90.417 66.024 1.00 21.44 306 ASP D CA 1
ATOM 11487 C C . ASP D 1 306 ? 39.123 91.655 65.280 1.00 21.72 306 ASP D C 1
ATOM 11488 O O . ASP D 1 306 ? 38.844 92.777 65.719 1.00 22.09 306 ASP D O 1
ATOM 11493 N N . THR D 1 307 ? 39.804 91.461 64.154 1.00 22.35 307 THR D N 1
ATOM 11494 C CA . THR D 1 307 ? 40.123 92.549 63.234 1.00 22.54 307 THR D CA 1
ATOM 11495 C C . THR D 1 307 ? 38.942 92.826 62.293 1.00 23.00 307 THR D C 1
ATOM 11496 O O . THR D 1 307 ? 38.551 93.980 62.104 1.00 23.93 307 THR D O 1
ATOM 11500 N N . SER D 1 308 ? 38.388 91.770 61.692 1.00 22.28 308 SER D N 1
ATOM 11501 C CA . SER D 1 308 ? 37.373 91.945 60.635 1.00 21.72 308 SER D CA 1
ATOM 11502 C C . SER D 1 308 ? 35.933 92.103 61.137 1.00 20.91 308 SER D C 1
ATOM 11503 O O . SER D 1 308 ? 35.182 92.922 60.598 1.00 20.74 308 SER D O 1
ATOM 11506 N N . ASN D 1 309 ? 35.534 91.347 62.151 1.00 20.18 309 ASN D N 1
ATOM 11507 C CA . ASN D 1 309 ? 34.133 91.335 62.551 1.00 20.24 309 ASN D CA 1
ATOM 11508 C C . ASN D 1 309 ? 33.603 92.647 63.100 1.00 20.54 309 ASN D C 1
ATOM 11509 O O . ASN D 1 309 ? 32.458 92.992 62.816 1.00 19.91 309 ASN D O 1
ATOM 11514 N N . PRO D 1 310 ? 34.430 93.412 63.848 1.00 20.31 310 PRO D N 1
ATOM 11515 C CA . PRO D 1 310 ? 33.914 94.725 64.259 1.00 19.89 310 PRO D CA 1
ATOM 11516 C C . PRO D 1 310 ? 33.473 95.615 63.085 1.00 19.57 310 PRO D C 1
ATOM 11517 O O . PRO D 1 310 ? 32.521 96.400 63.239 1.00 21.16 310 PRO D O 1
ATOM 11521 N N . LEU D 1 311 ? 34.107 95.465 61.926 1.00 18.69 311 LEU D N 1
ATOM 11522 C CA . LEU D 1 311 ? 33.783 96.251 60.736 1.00 18.83 311 LEU D CA 1
ATOM 11523 C C . LEU D 1 311 ? 32.521 95.742 60.029 1.00 18.94 311 LEU D C 1
ATOM 11524 O O . LEU D 1 311 ? 31.835 96.515 59.341 1.00 19.06 311 LEU D O 1
ATOM 11529 N N . LYS D 1 312 ? 32.226 94.454 60.223 1.00 18.38 312 LYS D N 1
ATOM 11530 C CA . LYS D 1 312 ? 31.220 93.733 59.433 1.00 18.58 312 LYS D CA 1
ATOM 11531 C C . LYS D 1 312 ? 29.817 93.804 60.028 1.00 18.56 312 LYS D C 1
ATOM 11532 O O . LYS D 1 312 ? 28.829 93.738 59.293 1.00 19.41 312 LYS D O 1
ATOM 11538 N N . GLY D 1 313 ? 29.732 93.884 61.351 1.00 18.10 313 GLY D N 1
ATOM 11539 C CA . GLY D 1 313 ? 28.464 93.831 62.076 1.00 18.32 313 GLY D CA 1
ATOM 11540 C C . GLY D 1 313 ? 28.165 92.476 62.687 1.00 18.21 313 GLY D C 1
ATOM 11541 O O . GLY D 1 313 ? 27.264 92.336 63.496 1.00 19.69 313 GLY D O 1
ATOM 11542 N N . SER D 1 314 ? 28.891 91.447 62.243 1.00 18.02 314 SER D N 1
ATOM 11543 C CA . SER D 1 314 ? 28.845 90.132 62.866 1.00 17.91 314 SER D CA 1
ATOM 11544 C C . SER D 1 314 ? 29.709 90.104 64.125 1.00 18.53 314 SER D C 1
ATOM 11545 O O . SER D 1 314 ? 30.475 91.025 64.380 1.00 19.34 314 SER D O 1
ATOM 11548 N N . ILE D 1 315 ? 29.579 89.012 64.870 1.00 18.48 315 ILE D N 1
ATOM 11549 C CA . ILE D 1 315 ? 30.442 88.724 66.009 1.00 18.13 315 ILE D CA 1
ATOM 11550 C C . ILE D 1 315 ? 31.399 87.611 65.568 1.00 18.38 315 ILE D C 1
ATOM 11551 O O . ILE D 1 315 ? 31.187 86.970 64.532 1.00 17.47 315 ILE D O 1
ATOM 11556 N N . ALA D 1 316 ? 32.458 87.403 66.344 1.00 18.58 316 ALA D N 1
ATOM 11557 C CA . ALA D 1 316 ? 33.426 86.345 66.046 1.00 17.95 316 ALA D CA 1
ATOM 11558 C C . ALA D 1 316 ? 32.782 84.996 66.273 1.00 17.55 316 ALA D C 1
ATOM 11559 O O . ALA D 1 316 ? 31.876 84.862 67.103 1.00 17.32 316 ALA D O 1
ATOM 11561 N N . ALA D 1 317 ? 33.253 83.983 65.547 1.00 17.46 317 ALA D N 1
ATOM 11562 C CA . ALA D 1 317 ? 32.810 82.623 65.805 1.00 18.23 317 ALA D CA 1
ATOM 11563 C C . ALA D 1 317 ? 33.596 82.019 66.989 1.00 18.66 317 ALA D C 1
ATOM 11564 O O . ALA D 1 317 ? 33.084 81.152 67.711 1.00 19.37 317 ALA D O 1
ATOM 11566 N N . ARG D 1 318 ? 34.808 82.514 67.190 1.00 19.37 318 ARG D N 1
ATOM 11567 C CA . ARG D 1 318 ? 35.670 81.991 68.239 1.00 20.35 318 ARG D CA 1
ATOM 11568 C C . ARG D 1 318 ? 35.149 82.318 69.635 1.00 20.87 318 ARG D C 1
ATOM 11569 O O . ARG D 1 318 ? 34.733 83.454 69.916 1.00 21.41 318 ARG D O 1
ATOM 11577 N N . LEU D 1 319 ? 35.240 81.322 70.525 1.00 21.47 319 LEU D N 1
ATOM 11578 C CA . LEU D 1 319 ? 34.839 81.492 71.922 1.00 22.15 319 LEU D CA 1
ATOM 11579 C C . LEU D 1 319 ? 35.706 82.501 72.673 1.00 22.27 319 LEU D C 1
ATOM 11580 O O . LEU D 1 319 ? 35.237 83.117 73.624 1.00 23.30 319 LEU D O 1
ATOM 11585 N N . ASP D 1 320 ? 36.949 82.696 72.253 1.00 22.62 320 ASP D N 1
ATOM 11586 C CA . ASP D 1 320 ? 37.868 83.582 72.988 1.00 23.18 320 ASP D CA 1
ATOM 11587 C C . ASP D 1 320 ? 37.922 85.023 72.457 1.00 23.03 320 ASP D C 1
ATOM 11588 O O . ASP D 1 320 ? 38.839 85.784 72.758 1.00 23.48 320 ASP D O 1
ATOM 11593 N N . SER D 1 321 ? 36.935 85.409 71.649 1.00 22.97 321 SER D N 1
ATOM 11594 C CA . SER D 1 321 ? 36.877 86.763 71.119 1.00 22.80 321 SER D CA 1
ATOM 11595 C C . SER D 1 321 ? 36.879 87.797 72.244 1.00 22.98 321 SER D C 1
ATOM 11596 O O . SER D 1 321 ? 36.242 87.599 73.270 1.00 23.55 321 SER D O 1
ATOM 11599 N N . ASP D 1 322 ? 37.574 88.902 72.014 1.00 23.22 322 ASP D N 1
ATOM 11600 C CA . ASP D 1 322 ? 37.646 90.001 72.966 1.00 24.01 322 ASP D CA 1
ATOM 11601 C C . ASP D 1 322 ? 36.478 90.983 72.757 1.00 24.20 322 ASP D C 1
ATOM 11602 O O . ASP D 1 322 ? 36.487 91.731 71.781 1.00 23.91 322 ASP D O 1
ATOM 11607 N N . PRO D 1 323 ? 35.509 91.027 73.694 1.00 25.26 323 PRO D N 1
ATOM 11608 C CA . PRO D 1 323 ? 34.372 91.936 73.475 1.00 25.38 323 PRO D CA 1
ATOM 11609 C C . PRO D 1 323 ? 34.773 93.409 73.412 1.00 25.59 323 PRO D C 1
ATOM 11610 O O . PRO D 1 323 ? 34.021 94.232 72.858 1.00 25.26 323 PRO D O 1
ATOM 11614 N N . SER D 1 324 ? 35.946 93.752 73.952 1.00 25.74 324 SER D N 1
ATOM 11615 C CA . SER D 1 324 ? 36.379 95.156 73.963 1.00 25.60 324 SER D CA 1
ATOM 11616 C C . SER D 1 324 ? 36.660 95.722 72.562 1.00 25.30 324 SER D C 1
ATOM 11617 O O . SER D 1 324 ? 36.763 96.940 72.388 1.00 25.27 324 SER D O 1
ATOM 11620 N N . LYS D 1 325 ? 36.789 94.839 71.569 1.00 25.04 325 LYS D N 1
ATOM 11621 C CA . LYS D 1 325 ? 37.006 95.237 70.180 1.00 24.95 325 LYS D CA 1
ATOM 11622 C C . LYS D 1 325 ? 35.699 95.591 69.438 1.00 23.98 325 LYS D C 1
ATOM 11623 O O . LYS D 1 325 ? 35.750 96.099 68.322 1.00 23.63 325 LYS D O 1
ATOM 11629 N N . TYR D 1 326 ? 34.560 95.348 70.082 1.00 23.33 326 TYR D N 1
ATOM 11630 C CA . TYR D 1 326 ? 33.242 95.478 69.453 1.00 23.05 326 TYR D CA 1
ATOM 11631 C C . TYR D 1 326 ? 32.482 96.658 70.026 1.00 23.18 326 TYR D C 1
ATOM 11632 O O . TYR D 1 326 ? 32.565 96.946 71.227 1.00 23.17 326 TYR D O 1
ATOM 11641 N N . ASN D 1 327 ? 31.724 97.324 69.159 1.00 22.83 327 ASN D N 1
ATOM 11642 C CA . ASN D 1 327 ? 30.856 98.422 69.577 1.00 22.20 327 ASN D CA 1
ATOM 11643 C C . ASN D 1 327 ? 29.613 97.932 70.333 1.00 21.90 327 ASN D C 1
ATOM 11644 O O . ASN D 1 327 ? 29.485 96.745 70.663 1.00 21.91 327 ASN D O 1
ATOM 11649 N N . ALA D 1 328 ? 28.696 98.852 70.633 1.00 22.06 328 ALA D N 1
ATOM 11650 C CA . ALA D 1 328 ? 27.536 98.525 71.453 1.00 21.48 328 ALA D CA 1
ATOM 11651 C C . ALA D 1 328 ? 26.646 97.466 70.809 1.00 20.78 328 ALA D C 1
ATOM 11652 O O . ALA D 1 328 ? 26.054 96.634 71.526 1.00 21.10 328 ALA D O 1
ATOM 11654 N N . TYR D 1 329 ? 26.548 97.497 69.479 1.00 20.17 329 TYR D N 1
ATOM 11655 C CA . TYR D 1 329 ? 25.764 96.471 68.785 1.00 19.87 329 TYR D CA 1
ATOM 11656 C C . TYR D 1 329 ? 26.448 95.089 68.959 1.00 19.17 329 TYR D C 1
ATOM 11657 O O . TYR D 1 329 ? 25.824 94.117 69.424 1.00 18.65 329 TYR D O 1
ATOM 11666 N N . GLY D 1 330 ? 27.724 95.025 68.597 1.00 19.58 330 GLY D N 1
ATOM 11667 C CA . GLY D 1 330 ? 28.476 93.762 68.664 1.00 20.30 330 GLY D CA 1
ATOM 11668 C C . GLY D 1 330 ? 28.458 93.130 70.044 1.00 20.59 330 GLY D C 1
ATOM 11669 O O . GLY D 1 330 ? 28.315 91.914 70.183 1.00 20.91 330 GLY D O 1
ATOM 11670 N N . GLN D 1 331 ? 28.560 93.955 71.085 1.00 21.37 331 GLN D N 1
ATOM 11671 C CA . GLN D 1 331 ? 28.529 93.452 72.457 1.00 21.87 331 GLN D CA 1
ATOM 11672 C C . GLN D 1 331 ? 27.158 92.929 72.830 1.00 21.44 331 GLN D C 1
ATOM 11673 O O . GLN D 1 331 ? 27.037 91.910 73.504 1.00 21.37 331 GLN D O 1
ATOM 11679 N N . SER D 1 332 ? 26.116 93.621 72.371 1.00 21.45 332 SER D N 1
ATOM 11680 C CA . SER D 1 332 ? 24.744 93.163 72.563 1.00 21.68 332 SER D CA 1
ATOM 11681 C C . SER D 1 332 ? 24.543 91.784 71.914 1.00 21.46 332 SER D C 1
ATOM 11682 O O . SER D 1 332 ? 23.991 90.859 72.528 1.00 21.52 332 SER D O 1
ATOM 11685 N N . ALA D 1 333 ? 25.010 91.647 70.676 1.00 21.19 333 ALA D N 1
ATOM 11686 C CA . ALA D 1 333 ? 24.838 90.383 69.941 1.00 21.01 333 ALA D CA 1
ATOM 11687 C C . ALA D 1 333 ? 25.606 89.231 70.633 1.00 20.86 333 ALA D C 1
ATOM 11688 O O . ALA D 1 333 ? 25.141 88.089 70.666 1.00 21.75 333 ALA D O 1
ATOM 11690 N N . MET D 1 334 ? 26.792 89.536 71.159 1.00 21.52 334 MET D N 1
ATOM 11691 C CA . MET D 1 334 ? 27.602 88.539 71.885 1.00 21.77 334 MET D CA 1
ATOM 11692 C C . MET D 1 334 ? 26.866 88.010 73.114 1.00 22.02 334 MET D C 1
ATOM 11693 O O . MET D 1 334 ? 26.866 86.800 73.383 1.00 21.99 334 MET D O 1
ATOM 11698 N N . ARG D 1 335 ? 26.241 88.911 73.868 1.00 22.11 335 ARG D N 1
ATOM 11699 C CA . ARG D 1 335 ? 25.424 88.506 75.012 1.00 22.62 335 ARG D CA 1
ATOM 11700 C C . ARG D 1 335 ? 24.263 87.610 74.608 1.00 22.71 335 ARG D C 1
ATOM 11701 O O . ARG D 1 335 ? 24.007 86.584 75.245 1.00 23.11 335 ARG D O 1
ATOM 11709 N N . ASP D 1 336 ? 23.535 88.011 73.567 1.00 21.98 336 ASP D N 1
ATOM 11710 C CA . ASP D 1 336 ? 22.417 87.197 73.081 1.00 22.12 336 ASP D CA 1
ATOM 11711 C C . ASP D 1 336 ? 22.876 85.849 72.541 1.00 20.98 336 ASP D C 1
ATOM 11712 O O . ASP D 1 336 ? 22.208 84.847 72.760 1.00 20.54 336 ASP D O 1
ATOM 11717 N N . TRP D 1 337 ? 23.991 85.833 71.823 1.00 21.71 337 TRP D N 1
ATOM 11718 C CA . TRP D 1 337 ? 24.574 84.585 71.323 1.00 23.09 337 TRP D CA 1
ATOM 11719 C C . TRP D 1 337 ? 24.775 83.601 72.481 1.00 24.08 337 TRP D C 1
ATOM 11720 O O . TRP D 1 337 ? 24.513 82.410 72.346 1.00 24.01 337 TRP D O 1
ATOM 11731 N N . ARG D 1 338 ? 25.172 84.135 73.631 1.00 25.53 338 ARG D N 1
ATOM 11732 C CA . ARG D 1 338 ? 25.513 83.313 74.795 1.00 26.63 338 ARG D CA 1
ATOM 11733 C C . ARG D 1 338 ? 24.320 82.837 75.629 1.00 26.83 338 ARG D C 1
ATOM 11734 O O . ARG D 1 338 ? 24.408 81.788 76.279 1.00 28.79 338 ARG D O 1
ATOM 11742 N N . SER D 1 339 ? 23.217 83.583 75.608 1.00 26.06 339 SER D N 1
ATOM 11743 C CA . SER D 1 339 ? 22.051 83.312 76.462 1.00 25.26 339 SER D CA 1
ATOM 11744 C C . SER D 1 339 ? 20.854 82.733 75.731 1.00 24.33 339 SER D C 1
ATOM 11745 O O . SER D 1 339 ? 20.052 82.011 76.327 1.00 24.24 339 SER D O 1
ATOM 11748 N N . ASN D 1 340 ? 20.710 83.060 74.443 1.00 22.94 340 ASN D N 1
ATOM 11749 C CA . ASN D 1 340 ? 19.482 82.729 73.727 1.00 22.29 340 ASN D CA 1
ATOM 11750 C C . ASN D 1 340 ? 19.434 81.289 73.244 1.00 21.24 340 ASN D C 1
ATOM 11751 O O . ASN D 1 340 ? 20.466 80.618 73.122 1.00 20.75 340 ASN D O 1
ATOM 11756 N N . ARG D 1 341 ? 18.220 80.835 72.970 1.00 20.43 341 ARG D N 1
ATOM 11757 C CA . ARG D 1 341 ? 17.968 79.631 72.197 1.00 20.40 341 ARG D CA 1
ATOM 11758 C C . ARG D 1 341 ? 18.432 79.899 70.764 1.00 20.17 341 ARG D C 1
ATOM 11759 O O . ARG D 1 341 ? 18.105 80.945 70.195 1.00 20.08 341 ARG D O 1
ATOM 11767 N N . ILE D 1 342 ? 19.215 78.982 70.206 1.00 19.63 342 ILE D N 1
ATOM 11768 C CA . ILE D 1 342 ? 19.786 79.174 68.875 1.00 19.00 342 ILE D CA 1
ATOM 11769 C C . ILE D 1 342 ? 19.072 78.297 67.870 1.00 19.26 342 ILE D C 1
ATOM 11770 O O . ILE D 1 342 ? 18.899 77.097 68.094 1.00 18.66 342 ILE D O 1
ATOM 11775 N N . VAL D 1 343 ? 18.647 78.907 66.758 1.00 17.57 343 VAL D N 1
ATOM 11776 C CA . VAL D 1 343 ? 18.163 78.152 65.598 1.00 17.43 343 VAL D CA 1
ATOM 11777 C C . VAL D 1 343 ? 18.912 78.662 64.369 1.00 16.07 343 VAL D C 1
ATOM 11778 O O . VAL D 1 343 ? 19.588 79.674 64.441 1.00 16.50 343 VAL D O 1
ATOM 11782 N N . GLY D 1 344 ? 18.773 77.972 63.245 1.00 15.97 344 GLY D N 1
ATOM 11783 C CA . GLY D 1 344 ? 19.453 78.385 62.036 1.00 15.38 344 GLY D CA 1
ATOM 11784 C C . GLY D 1 344 ? 18.567 79.088 61.017 1.00 15.17 344 GLY D C 1
ATOM 11785 O O . GLY D 1 344 ? 17.367 78.876 60.958 1.00 15.33 344 GLY D O 1
ATOM 11786 N N . SER D 1 345 ? 19.216 79.899 60.196 1.00 14.38 345 SER D N 1
ATOM 11787 C CA . SER D 1 345 ? 18.587 80.578 59.055 1.00 14.23 345 SER D CA 1
ATOM 11788 C C . SER D 1 345 ? 18.366 79.674 57.856 1.00 13.93 345 SER D C 1
ATOM 11789 O O . SER D 1 345 ? 19.207 78.846 57.519 1.00 13.97 345 SER D O 1
ATOM 11792 N N . LEU D 1 346 ? 17.238 79.877 57.194 1.00 14.27 346 LEU D N 1
ATOM 11793 C CA . LEU D 1 346 ? 16.944 79.267 55.907 1.00 13.89 346 LEU D CA 1
ATOM 11794 C C . LEU D 1 346 ? 17.647 80.029 54.777 1.00 14.08 346 LEU D C 1
ATOM 11795 O O . LEU D 1 346 ? 18.366 79.448 53.945 1.00 13.90 346 LEU D O 1
ATOM 11800 N N . VAL D 1 347 ? 17.424 81.339 54.740 1.00 12.69 347 VAL D N 1
ATOM 11801 C CA . VAL D 1 347 ? 17.867 82.137 53.601 1.00 13.20 347 VAL D CA 1
ATOM 11802 C C . VAL D 1 347 ? 19.405 82.169 53.533 1.00 12.97 347 VAL D C 1
ATOM 11803 O O . VAL D 1 347 ? 19.981 82.290 52.446 1.00 13.19 347 VAL D O 1
ATOM 11807 N N . HIS D 1 348 ? 20.037 82.006 54.693 1.00 12.29 348 HIS D N 1
ATOM 11808 C CA . HIS D 1 348 ? 21.498 82.112 54.807 1.00 12.44 348 HIS D CA 1
ATOM 11809 C C . HIS D 1 348 ? 22.143 80.770 55.161 1.00 13.31 348 HIS D C 1
ATOM 11810 O O . HIS D 1 348 ? 23.181 80.726 55.810 1.00 13.38 348 HIS D O 1
ATOM 11817 N N . GLY D 1 349 ? 21.485 79.704 54.712 1.00 13.89 349 GLY D N 1
ATOM 11818 C CA . GLY D 1 349 ? 22.179 78.461 54.417 1.00 14.31 349 GLY D CA 1
ATOM 11819 C C . GLY D 1 349 ? 22.356 77.463 55.536 1.00 14.45 349 GLY D C 1
ATOM 11820 O O . GLY D 1 349 ? 22.939 76.422 55.296 1.00 14.35 349 GLY D O 1
ATOM 11821 N N . ALA D 1 350 ? 21.878 77.754 56.737 1.00 14.46 350 ALA D N 1
ATOM 11822 C CA . ALA D 1 350 ? 22.120 76.839 57.872 1.00 14.48 350 ALA D CA 1
ATOM 11823 C C . ALA D 1 350 ? 21.264 75.570 57.826 1.00 14.94 350 ALA D C 1
ATOM 11824 O O . ALA D 1 350 ? 21.778 74.456 58.047 1.00 15.29 350 ALA D O 1
ATOM 11826 N N . VAL D 1 351 ? 19.979 75.704 57.529 1.00 13.85 351 VAL D N 1
ATOM 11827 C CA . VAL D 1 351 ? 19.023 74.608 57.778 1.00 14.27 351 VAL D CA 1
ATOM 11828 C C . VAL D 1 351 ? 18.548 73.792 56.588 1.00 14.71 351 VAL D C 1
ATOM 11829 O O . VAL D 1 351 ? 18.027 72.671 56.774 1.00 15.32 351 VAL D O 1
ATOM 11833 N N . ALA D 1 352 ? 18.678 74.334 55.378 1.00 15.30 352 ALA D N 1
ATOM 11834 C CA . ALA D 1 352 ? 18.151 73.666 54.197 1.00 15.61 352 ALA D CA 1
ATOM 11835 C C . ALA D 1 352 ? 19.208 73.655 53.084 1.00 15.69 352 ALA D C 1
ATOM 11836 O O . ALA D 1 352 ? 20.002 74.585 52.951 1.00 15.17 352 ALA D O 1
ATOM 11838 N N . PRO D 1 353 ? 19.194 72.615 52.246 1.00 16.04 353 PRO D N 1
ATOM 11839 C CA . PRO D 1 353 ? 20.134 72.556 51.138 1.00 16.65 353 PRO D CA 1
ATOM 11840 C C . PRO D 1 353 ? 19.780 73.539 50.046 1.00 16.90 353 PRO D C 1
ATOM 11841 O O . PRO D 1 353 ? 18.626 73.988 49.950 1.00 16.97 353 PRO D O 1
ATOM 11845 N N . GLU D 1 354 ? 20.752 73.864 49.206 1.00 16.95 354 GLU D N 1
ATOM 11846 C CA . GLU D 1 354 ? 20.514 74.811 48.115 1.00 18.24 354 GLU D CA 1
ATOM 11847 C C . GLU D 1 354 ? 19.410 74.383 47.164 1.00 17.75 354 GLU D C 1
ATOM 11848 O O . GLU D 1 354 ? 18.757 75.229 46.566 1.00 18.11 354 GLU D O 1
ATOM 11854 N N . SER D 1 355 ? 19.219 73.072 47.012 1.00 17.35 355 SER D N 1
ATOM 11855 C CA . SER D 1 355 ? 18.120 72.523 46.201 1.00 17.74 355 SER D CA 1
ATOM 11856 C C . SER D 1 355 ? 16.766 73.130 46.627 1.00 17.70 355 SER D C 1
ATOM 11857 O O . SER D 1 355 ? 15.940 73.488 45.784 1.00 18.75 355 SER D O 1
ATOM 11860 N N . PHE D 1 356 ? 16.573 73.246 47.934 1.00 16.08 356 PHE D N 1
ATOM 11861 C CA . PHE D 1 356 ? 15.406 73.925 48.496 1.00 16.39 356 PHE D CA 1
ATOM 11862 C C . PHE D 1 356 ? 15.543 75.459 48.510 1.00 15.97 356 PHE D C 1
ATOM 11863 O O . PHE D 1 356 ? 14.656 76.177 48.036 1.00 16.25 356 PHE D O 1
ATOM 11871 N N . MET D 1 357 ? 16.669 75.973 48.994 1.00 15.99 357 MET D N 1
ATOM 11872 C CA . MET D 1 357 ? 16.855 77.426 49.089 1.00 15.99 357 MET D CA 1
ATOM 11873 C C . MET D 1 357 ? 16.607 78.113 47.753 1.00 16.94 357 MET D C 1
ATOM 11874 O O . MET D 1 357 ? 15.985 79.191 47.693 1.00 16.90 357 MET D O 1
ATOM 11879 N N . SER D 1 358 ? 17.133 77.510 46.682 1.00 16.94 358 SER D N 1
ATOM 11880 C CA . SER D 1 358 ? 17.056 78.104 45.344 1.00 18.86 358 SER D CA 1
ATOM 11881 C C . SER D 1 358 ? 15.620 78.219 44.846 1.00 19.44 358 SER D C 1
ATOM 11882 O O . SER D 1 358 ? 15.283 79.125 44.076 1.00 22.42 358 SER D O 1
ATOM 11885 N N . GLN D 1 359 ? 14.770 77.300 45.263 1.00 19.64 359 GLN D N 1
ATOM 11886 C CA . GLN D 1 359 ? 13.396 77.275 44.800 1.00 20.21 359 GLN D CA 1
ATOM 11887 C C . GLN D 1 359 ? 12.452 78.067 45.706 1.00 19.79 359 GLN D C 1
ATOM 11888 O O . GLN D 1 359 ? 11.345 78.388 45.309 1.00 19.67 359 GLN D O 1
ATOM 11894 N N . PHE D 1 360 ? 12.903 78.422 46.899 1.00 18.87 360 PHE D N 1
ATOM 11895 C CA . PHE D 1 360 ? 12.049 79.180 47.810 1.00 18.75 360 PHE D CA 1
ATOM 11896 C C . PHE D 1 360 ? 11.764 80.592 47.282 1.00 18.89 360 PHE D C 1
ATOM 11897 O O . PHE D 1 360 ? 10.710 81.153 47.553 1.00 18.43 360 PHE D O 1
ATOM 11905 N N . GLY D 1 361 ? 12.700 81.183 46.542 1.00 18.76 361 GLY D N 1
ATOM 11906 C CA . GLY D 1 361 ? 12.436 82.441 45.870 1.00 19.11 361 GLY D CA 1
ATOM 11907 C C . GLY D 1 361 ? 11.209 82.398 44.961 1.00 19.44 361 GLY D C 1
ATOM 11908 O O . GLY D 1 361 ? 10.460 83.369 44.854 1.00 20.02 361 GLY D O 1
ATOM 11909 N N . THR D 1 362 ? 11.016 81.256 44.306 1.00 19.78 362 THR D N 1
ATOM 11910 C CA . THR D 1 362 ? 9.882 81.039 43.396 1.00 19.65 362 THR D CA 1
ATOM 11911 C C . THR D 1 362 ? 8.601 80.955 44.190 1.00 19.72 362 THR D C 1
ATOM 11912 O O . THR D 1 362 ? 7.589 81.541 43.830 1.00 19.35 362 THR D O 1
ATOM 11916 N N . VAL D 1 363 ? 8.651 80.237 45.304 1.00 19.67 363 VAL D N 1
ATOM 11917 C CA . VAL D 1 363 ? 7.533 80.199 46.226 1.00 20.25 363 VAL D CA 1
ATOM 11918 C C . VAL D 1 363 ? 7.171 81.628 46.682 1.00 20.72 363 VAL D C 1
ATOM 11919 O O . VAL D 1 363 ? 5.997 81.995 46.754 1.00 21.06 363 VAL D O 1
ATOM 11923 N N . MET D 1 364 ? 8.180 82.428 47.019 1.00 20.09 364 MET D N 1
ATOM 11924 C CA . MET D 1 364 ? 7.941 83.787 47.465 1.00 21.27 364 MET D CA 1
ATOM 11925 C C . MET D 1 364 ? 7.287 84.602 46.341 1.00 21.98 364 MET D C 1
ATOM 11926 O O . MET D 1 364 ? 6.349 85.356 46.598 1.00 21.23 364 MET D O 1
ATOM 11931 N N . GLU D 1 365 ? 7.747 84.422 45.102 1.00 23.76 365 GLU D N 1
ATOM 11932 C CA . GLU D 1 365 ? 7.112 85.119 43.940 1.00 26.14 365 GLU D CA 1
ATOM 11933 C C . GLU D 1 365 ? 5.633 84.771 43.821 1.00 27.23 365 GLU D C 1
ATOM 11934 O O . GLU D 1 365 ? 4.785 85.635 43.598 1.00 28.37 365 GLU D O 1
ATOM 11940 N N . ILE D 1 366 ? 5.334 83.487 43.935 1.00 28.20 366 ILE D N 1
ATOM 11941 C CA . ILE D 1 366 ? 3.966 82.969 43.898 1.00 28.37 366 ILE D CA 1
ATOM 11942 C C . ILE D 1 366 ? 3.106 83.566 45.004 1.00 28.53 366 ILE D C 1
ATOM 11943 O O . ILE D 1 366 ? 1.921 83.879 44.779 1.00 29.36 366 ILE D O 1
ATOM 11948 N N . PHE D 1 367 ? 3.675 83.736 46.192 1.00 26.49 367 PHE D N 1
ATOM 11949 C CA . PHE D 1 367 ? 2.928 84.392 47.241 1.00 26.48 367 PHE D CA 1
ATOM 11950 C C . PHE D 1 367 ? 2.680 85.849 46.885 1.00 26.36 367 PHE D C 1
ATOM 11951 O O . PHE D 1 367 ? 1.579 86.337 47.085 1.00 25.87 367 PHE D O 1
ATOM 11959 N N . LEU D 1 368 ? 3.697 86.546 46.389 1.00 26.75 368 LEU D N 1
ATOM 11960 C CA . LEU D 1 368 ? 3.517 87.952 46.049 1.00 27.83 368 LEU D CA 1
ATOM 11961 C C . LEU D 1 368 ? 2.456 88.131 44.962 1.00 28.55 368 LEU D C 1
ATOM 11962 O O . LEU D 1 368 ? 1.700 89.092 45.018 1.00 29.20 368 LEU D O 1
ATOM 11967 N N . GLN D 1 369 ? 2.399 87.230 43.982 1.00 28.76 369 GLN D N 1
ATOM 11968 C CA . GLN D 1 369 ? 1.384 87.325 42.923 1.00 29.70 369 GLN D CA 1
ATOM 11969 C C . GLN D 1 369 ? -0.008 86.967 43.439 1.00 29.63 369 GLN D C 1
ATOM 11970 O O . GLN D 1 369 ? -0.968 87.698 43.216 1.00 30.84 369 GLN D O 1
ATOM 11976 N N . THR D 1 370 ? -0.126 85.843 44.126 1.00 28.98 370 THR D N 1
ATOM 11977 C CA . THR D 1 370 ? -1.438 85.311 44.501 1.00 28.40 370 THR D CA 1
ATOM 11978 C C . THR D 1 370 ? -1.958 85.814 45.852 1.00 27.84 370 THR D C 1
ATOM 11979 O O . THR D 1 370 ? -3.170 85.789 46.103 1.00 27.96 370 THR D O 1
ATOM 11983 N N . ARG D 1 371 ? -1.035 86.208 46.734 1.00 27.48 371 ARG D N 1
ATOM 11984 C CA . ARG D 1 371 ? -1.315 86.464 48.154 1.00 26.87 371 ARG D CA 1
ATOM 11985 C C . ARG D 1 371 ? -2.163 85.393 48.816 1.00 26.33 371 ARG D C 1
ATOM 11986 O O . ARG D 1 371 ? -2.934 85.654 49.736 1.00 26.39 371 ARG D O 1
ATOM 11994 N N . ASN D 1 372 ? -1.949 84.162 48.368 1.00 25.24 372 ASN D N 1
ATOM 11995 C CA . ASN D 1 372 ? -2.686 83.023 48.844 1.00 24.60 372 ASN D CA 1
ATOM 11996 C C . ASN D 1 372 ? -1.778 82.217 49.775 1.00 23.71 372 ASN D C 1
ATOM 11997 O O . ASN D 1 372 ? -0.847 81.571 49.295 1.00 22.88 372 ASN D O 1
ATOM 12002 N N . PRO D 1 373 ? -2.039 82.255 51.096 1.00 23.08 373 PRO D N 1
ATOM 12003 C CA . PRO D 1 373 ? -1.178 81.529 52.040 1.00 22.45 373 PRO D CA 1
ATOM 12004 C C . PRO D 1 373 ? -1.142 80.034 51.789 1.00 21.47 373 PRO D C 1
ATOM 12005 O O . PRO D 1 373 ? -0.101 79.377 51.969 1.00 20.01 373 PRO D O 1
ATOM 12009 N N . GLN D 1 374 ? -2.283 79.475 51.394 1.00 20.90 374 GLN D N 1
ATOM 12010 C CA . GLN D 1 374 ? -2.361 78.031 51.182 1.00 20.90 374 GLN D CA 1
ATOM 12011 C C . GLN D 1 374 ? -1.564 77.630 49.946 1.00 20.15 374 GLN D C 1
ATOM 12012 O O . GLN D 1 374 ? -0.892 76.611 49.951 1.00 20.24 374 GLN D O 1
ATOM 12018 N N . ALA D 1 375 ? -1.645 78.425 48.890 1.00 19.89 375 ALA D N 1
ATOM 12019 C CA . ALA D 1 375 ? -0.899 78.149 47.678 1.00 19.69 375 ALA D CA 1
ATOM 12020 C C . ALA D 1 375 ? 0.600 78.168 47.969 1.00 19.00 375 ALA D C 1
ATOM 12021 O O . ALA D 1 375 ? 1.337 77.301 47.500 1.00 18.87 375 ALA D O 1
ATOM 12023 N N . ALA D 1 376 ? 1.049 79.169 48.721 1.00 18.49 376 ALA D N 1
ATOM 12024 C CA . ALA D 1 376 ? 2.485 79.282 49.080 1.00 18.12 376 ALA D CA 1
ATOM 12025 C C . ALA D 1 376 ? 2.961 78.094 49.929 1.00 18.06 376 ALA D C 1
ATOM 12026 O O . ALA D 1 376 ? 4.003 77.479 49.646 1.00 17.41 376 ALA D O 1
ATOM 12028 N N . ALA D 1 377 ? 2.177 77.735 50.949 1.00 18.32 377 ALA D N 1
ATOM 12029 C CA . ALA D 1 377 ? 2.477 76.544 51.755 1.00 18.30 377 ALA D CA 1
ATOM 12030 C C . ALA D 1 377 ? 2.533 75.272 50.893 1.00 18.41 377 ALA D C 1
ATOM 12031 O O . ALA D 1 377 ? 3.448 74.464 51.028 1.00 18.36 377 ALA D O 1
ATOM 12033 N N . ASN D 1 378 ? 1.543 75.094 50.018 1.00 18.84 378 ASN D N 1
ATOM 12034 C CA . ASN D 1 378 ? 1.507 73.924 49.161 1.00 18.82 378 ASN D CA 1
ATOM 12035 C C . ASN D 1 378 ? 2.730 73.882 48.234 1.00 18.35 378 ASN D C 1
ATOM 12036 O O . ASN D 1 378 ? 3.258 72.812 47.961 1.00 17.82 378 ASN D O 1
ATOM 12041 N N . ALA D 1 379 ? 3.130 75.046 47.722 1.00 17.79 379 ALA D N 1
ATOM 12042 C CA . ALA D 1 379 ? 4.309 75.163 46.846 1.00 17.30 379 ALA D CA 1
ATOM 12043 C C . ALA D 1 379 ? 5.568 74.745 47.590 1.00 17.32 379 ALA D C 1
ATOM 12044 O O . ALA D 1 379 ? 6.369 73.959 47.079 1.00 17.16 379 ALA D O 1
ATOM 12046 N N . ALA D 1 380 ? 5.743 75.266 48.802 1.00 16.17 380 ALA D N 1
ATOM 12047 C CA . ALA D 1 380 ? 6.896 74.905 49.621 1.00 16.45 380 ALA D CA 1
ATOM 12048 C C . ALA D 1 380 ? 6.928 73.397 49.889 1.00 16.14 380 ALA D C 1
ATOM 12049 O O . ALA D 1 380 ? 7.987 72.777 49.831 1.00 15.95 380 ALA D O 1
ATOM 12051 N N . GLN D 1 381 ? 5.765 72.792 50.144 1.00 16.82 381 GLN D N 1
ATOM 12052 C CA . GLN D 1 381 ? 5.728 71.342 50.359 1.00 16.76 381 GLN D CA 1
ATOM 12053 C C . GLN D 1 381 ? 6.089 70.555 49.098 1.00 16.43 381 GLN D C 1
ATOM 12054 O O . GLN D 1 381 ? 6.793 69.546 49.180 1.00 17.40 381 GLN D O 1
ATOM 12060 N N . ALA D 1 382 ? 5.621 71.015 47.943 1.00 17.17 382 ALA D N 1
ATOM 12061 C CA . ALA D 1 382 ? 5.942 70.356 46.673 1.00 17.29 382 ALA D CA 1
ATOM 12062 C C . ALA D 1 382 ? 7.462 70.346 46.465 1.00 17.80 382 ALA D C 1
ATOM 12063 O O . ALA D 1 382 ? 8.053 69.320 46.113 1.00 18.17 382 ALA D O 1
ATOM 12065 N N . ILE D 1 383 ? 8.110 71.481 46.706 1.00 17.45 383 ILE D N 1
ATOM 12066 C CA . ILE D 1 383 ? 9.570 71.528 46.583 1.00 18.00 383 ILE D CA 1
ATOM 12067 C C . ILE D 1 383 ? 10.249 70.617 47.603 1.00 18.22 383 ILE D C 1
ATOM 12068 O O . ILE D 1 383 ? 11.164 69.855 47.260 1.00 17.90 383 ILE D O 1
ATOM 12073 N N . ALA D 1 384 ? 9.801 70.697 48.854 1.00 17.56 384 ALA D N 1
ATOM 12074 C CA . ALA D 1 384 ? 10.335 69.850 49.921 1.00 18.49 384 ALA D CA 1
ATOM 12075 C C . ALA D 1 384 ? 10.241 68.370 49.516 1.00 19.28 384 ALA D C 1
ATOM 12076 O O . ALA D 1 384 ? 11.202 67.604 49.656 1.00 19.05 384 ALA D O 1
ATOM 12078 N N . ASP D 1 385 ? 9.088 67.980 48.984 1.00 19.38 385 ASP D N 1
ATOM 12079 C CA . ASP D 1 385 ? 8.888 66.599 48.510 1.00 19.86 385 ASP D CA 1
ATOM 12080 C C . ASP D 1 385 ? 9.818 66.225 47.357 1.00 20.16 385 ASP D C 1
ATOM 12081 O O . ASP D 1 385 ? 10.401 65.131 47.358 1.00 20.62 385 ASP D O 1
ATOM 12086 N N . GLN D 1 386 ? 9.974 67.121 46.388 1.00 19.86 386 GLN D N 1
ATOM 12087 C CA . GLN D 1 386 ? 10.830 66.868 45.226 1.00 20.41 386 GLN D CA 1
ATOM 12088 C C . GLN D 1 386 ? 12.319 66.732 45.558 1.00 21.24 386 GLN D C 1
ATOM 12089 O O . GLN D 1 386 ? 13.014 65.923 44.944 1.00 21.98 386 GLN D O 1
ATOM 12095 N N . VAL D 1 387 ? 12.810 67.514 46.518 1.00 21.26 387 VAL D N 1
ATOM 12096 C CA . VAL D 1 387 ? 14.229 67.464 46.909 1.00 20.82 387 VAL D CA 1
ATOM 12097 C C . VAL D 1 387 ? 14.505 66.478 48.051 1.00 21.46 387 VAL D C 1
ATOM 12098 O O . VAL D 1 387 ? 15.681 66.224 48.413 1.00 21.10 387 VAL D O 1
ATOM 12102 N N . GLY D 1 388 ? 13.450 65.904 48.618 1.00 21.48 388 GLY D N 1
ATOM 12103 C CA . GLY D 1 388 ? 13.607 64.994 49.731 1.00 22.40 388 GLY D CA 1
ATOM 12104 C C . GLY D 1 388 ? 14.122 65.702 50.970 1.00 22.95 388 GLY D C 1
ATOM 12105 O O . GLY D 1 388 ? 15.058 65.245 51.617 1.00 23.78 388 GLY D O 1
ATOM 12106 N N . LEU D 1 389 ? 13.489 66.819 51.309 1.00 23.63 389 LEU D N 1
ATOM 12107 C CA . LEU D 1 389 ? 13.938 67.651 52.415 1.00 24.29 389 LEU D CA 1
ATOM 12108 C C . LEU D 1 389 ? 13.989 66.846 53.703 1.00 25.54 389 LEU D C 1
ATOM 12109 O O . LEU D 1 389 ? 13.009 66.214 54.073 1.00 25.72 389 LEU D O 1
ATOM 12114 N N . GLY D 1 390 ? 15.130 66.877 54.380 1.00 26.89 390 GLY D N 1
ATOM 12115 C CA . GLY D 1 390 ? 15.321 66.068 55.579 1.00 28.73 390 GLY D CA 1
ATOM 12116 C C . GLY D 1 390 ? 16.222 64.862 55.347 1.00 30.12 390 GLY D C 1
ATOM 12117 O O . GLY D 1 390 ? 16.827 64.356 56.293 1.00 30.81 390 GLY D O 1
ATOM 12118 N N . ARG D 1 391 ? 16.343 64.408 54.101 1.00 31.52 391 ARG D N 1
ATOM 12119 C CA . ARG D 1 391 ? 17.135 63.200 53.804 1.00 32.56 391 ARG D CA 1
ATOM 12120 C C . ARG D 1 391 ? 18.612 63.343 54.173 1.00 33.17 391 ARG D C 1
ATOM 12121 O O . ARG D 1 391 ? 19.222 62.390 54.650 1.00 33.66 391 ARG D O 1
ATOM 12129 N N . LEU D 1 392 ? 19.194 64.518 53.956 1.00 33.91 392 LEU D N 1
ATOM 12130 C CA . LEU D 1 392 ? 20.599 64.731 54.306 1.00 34.45 392 LEU D CA 1
ATOM 12131 C C . LEU D 1 392 ? 20.744 64.774 55.825 1.00 35.22 392 LEU D C 1
ATOM 12132 O O . LEU D 1 392 ? 21.870 64.785 56.337 1.00 37.18 392 LEU D O 1
ATOM 12137 N N . MET E 1 1 ? -7.771 85.454 44.856 1.00 28.08 1 MET E N 1
ATOM 12138 C CA . MET E 1 1 ? -8.685 84.590 45.641 1.00 27.30 1 MET E CA 1
ATOM 12139 C C . MET E 1 1 ? -10.071 85.209 45.607 1.00 26.16 1 MET E C 1
ATOM 12140 O O . MET E 1 1 ? -10.199 86.424 45.639 1.00 25.68 1 MET E O 1
ATOM 12145 N N . LYS E 1 2 ? -11.095 84.366 45.579 1.00 25.03 2 LYS E N 1
ATOM 12146 C CA . LYS E 1 2 ? -12.481 84.841 45.447 1.00 24.68 2 LYS E CA 1
ATOM 12147 C C . LYS E 1 2 ? -13.432 84.116 46.387 1.00 23.27 2 LYS E C 1
ATOM 12148 O O . LYS E 1 2 ? -13.169 82.993 46.814 1.00 22.85 2 LYS E O 1
ATOM 12154 N N . LEU E 1 3 ? -14.547 84.776 46.689 1.00 21.31 3 LEU E N 1
ATOM 12155 C CA . LEU E 1 3 ? -15.672 84.173 47.404 1.00 20.27 3 LEU E CA 1
ATOM 12156 C C . LEU E 1 3 ? -16.955 84.756 46.799 1.00 19.65 3 LEU E C 1
ATOM 12157 O O . LEU E 1 3 ? -17.114 85.979 46.784 1.00 19.00 3 LEU E O 1
ATOM 12162 N N . GLU E 1 4 ? -17.845 83.887 46.310 1.00 19.17 4 GLU E N 1
ATOM 12163 C CA . GLU E 1 4 ? -19.116 84.323 45.734 1.00 18.45 4 GLU E CA 1
ATOM 12164 C C . GLU E 1 4 ? -20.248 83.970 46.682 1.00 18.36 4 GLU E C 1
ATOM 12165 O O . GLU E 1 4 ? -20.589 82.786 46.835 1.00 17.82 4 GLU E O 1
ATOM 12171 N N . ILE E 1 5 ? -20.818 84.998 47.310 1.00 17.81 5 ILE E N 1
ATOM 12172 C CA . ILE E 1 5 ? -21.953 84.859 48.231 1.00 17.89 5 ILE E CA 1
ATOM 12173 C C . ILE E 1 5 ? -23.292 85.192 47.535 1.00 18.04 5 ILE E C 1
ATOM 12174 O O . ILE E 1 5 ? -23.452 86.304 47.009 1.00 18.30 5 ILE E O 1
ATOM 12179 N N . PHE E 1 6 ? -24.243 84.262 47.587 1.00 17.06 6 PHE E N 1
ATOM 12180 C CA . PHE E 1 6 ? -25.529 84.392 46.871 1.00 16.47 6 PHE E CA 1
ATOM 12181 C C . PHE E 1 6 ? -26.648 84.629 47.886 1.00 15.86 6 PHE E C 1
ATOM 12182 O O . PHE E 1 6 ? -26.788 83.893 48.858 1.00 15.40 6 PHE E O 1
ATOM 12190 N N . SER E 1 7 ? -27.440 85.691 47.691 1.00 15.37 7 SER E N 1
ATOM 12191 C CA . SER E 1 7 ? -28.496 86.007 48.645 1.00 15.37 7 SER E CA 1
ATOM 12192 C C . SER E 1 7 ? -29.553 86.880 47.983 1.00 14.89 7 SER E C 1
ATOM 12193 O O . SER E 1 7 ? -29.408 87.194 46.814 1.00 15.04 7 SER E O 1
ATOM 12196 N N . TRP E 1 8 ? -30.592 87.235 48.732 1.00 15.35 8 TRP E N 1
ATOM 12197 C CA . TRP E 1 8 ? -31.531 88.268 48.244 1.00 15.46 8 TRP E CA 1
ATOM 12198 C C . TRP E 1 8 ? -31.495 89.543 49.083 1.00 16.18 8 TRP E C 1
ATOM 12199 O O . TRP E 1 8 ? -32.462 90.314 49.118 1.00 16.21 8 TRP E O 1
ATOM 12210 N N . TRP E 1 9 ? -30.353 89.793 49.722 1.00 16.19 9 TRP E N 1
ATOM 12211 C CA . TRP E 1 9 ? -30.184 90.964 50.563 1.00 16.62 9 TRP E CA 1
ATOM 12212 C C . TRP E 1 9 ? -29.635 92.161 49.741 1.00 17.28 9 TRP E C 1
ATOM 12213 O O . TRP E 1 9 ? -28.559 92.706 50.011 1.00 17.75 9 TRP E O 1
ATOM 12224 N N . ALA E 1 10 ? -30.424 92.544 48.740 1.00 17.88 10 ALA E N 1
ATOM 12225 C CA . ALA E 1 10 ? -30.120 93.681 47.864 1.00 17.55 10 ALA E CA 1
ATOM 12226 C C . ALA E 1 10 ? -30.660 94.959 48.445 1.00 17.96 10 ALA E C 1
ATOM 12227 O O . ALA E 1 10 ? -31.554 94.960 49.279 1.00 18.00 10 ALA E O 1
ATOM 12229 N N . GLY E 1 11 ? -30.121 96.070 47.959 1.00 19.21 11 GLY E N 1
ATOM 12230 C CA . GLY E 1 11 ? -30.683 97.373 48.299 1.00 19.06 11 GLY E CA 1
ATOM 12231 C C . GLY E 1 11 ? -30.659 97.614 49.785 1.00 19.01 11 GLY E C 1
ATOM 12232 O O . GLY E 1 11 ? -29.651 97.339 50.443 1.00 19.87 11 GLY E O 1
ATOM 12233 N N . ASP E 1 12 ? -31.767 98.092 50.332 1.00 18.55 12 ASP E N 1
ATOM 12234 C CA . ASP E 1 12 ? -31.832 98.439 51.737 1.00 19.00 12 ASP E CA 1
ATOM 12235 C C . ASP E 1 12 ? -31.871 97.221 52.671 1.00 18.37 12 ASP E C 1
ATOM 12236 O O . ASP E 1 12 ? -31.841 97.378 53.885 1.00 18.04 12 ASP E O 1
ATOM 12241 N N . GLU E 1 13 ? -31.937 96.020 52.093 1.00 18.60 13 GLU E N 1
ATOM 12242 C CA . GLU E 1 13 ? -31.769 94.786 52.875 1.00 18.92 13 GLU E CA 1
ATOM 12243 C C . GLU E 1 13 ? -30.292 94.469 53.079 1.00 19.52 13 GLU E C 1
ATOM 12244 O O . GLU E 1 13 ? -29.950 93.613 53.899 1.00 19.68 13 GLU E O 1
ATOM 12250 N N . GLY E 1 14 ? -29.431 95.153 52.341 1.00 19.29 14 GLY E N 1
ATOM 12251 C CA . GLY E 1 14 ? -27.992 94.899 52.346 1.00 20.05 14 GLY E CA 1
ATOM 12252 C C . GLY E 1 14 ? -27.118 95.291 53.541 1.00 20.21 14 GLY E C 1
ATOM 12253 O O . GLY E 1 14 ? -26.038 94.708 53.699 1.00 20.02 14 GLY E O 1
ATOM 12254 N N . PRO E 1 15 ? -27.501 96.310 54.337 1.00 19.94 15 PRO E N 1
ATOM 12255 C CA . PRO E 1 15 ? -26.587 96.726 55.427 1.00 20.25 15 PRO E CA 1
ATOM 12256 C C . PRO E 1 15 ? -26.005 95.627 56.337 1.00 20.13 15 PRO E C 1
ATOM 12257 O O . PRO E 1 15 ? -24.803 95.626 56.567 1.00 20.46 15 PRO E O 1
ATOM 12261 N N . ALA E 1 16 ? -26.838 94.724 56.845 1.00 20.05 16 ALA E N 1
ATOM 12262 C CA . ALA E 1 16 ? -26.354 93.638 57.713 1.00 19.98 16 ALA E CA 1
ATOM 12263 C C . ALA E 1 16 ? -25.320 92.763 56.990 1.00 20.23 16 ALA E C 1
ATOM 12264 O O . ALA E 1 16 ? -24.235 92.492 57.530 1.00 20.02 16 ALA E O 1
ATOM 12266 N N . LEU E 1 17 ? -25.637 92.348 55.764 1.00 19.92 17 LEU E N 1
ATOM 12267 C CA . LEU E 1 17 ? -24.732 91.532 54.960 1.00 20.58 17 LEU E CA 1
ATOM 12268 C C . LEU E 1 17 ? -23.435 92.260 54.658 1.00 20.95 17 LEU E C 1
ATOM 12269 O O . LEU E 1 17 ? -22.354 91.668 54.722 1.00 20.51 17 LEU E O 1
ATOM 12274 N N . GLU E 1 18 ? -23.547 93.539 54.316 1.00 21.95 18 GLU E N 1
ATOM 12275 C CA . GLU E 1 18 ? -22.360 94.337 53.978 1.00 23.00 18 GLU E CA 1
ATOM 12276 C C . GLU E 1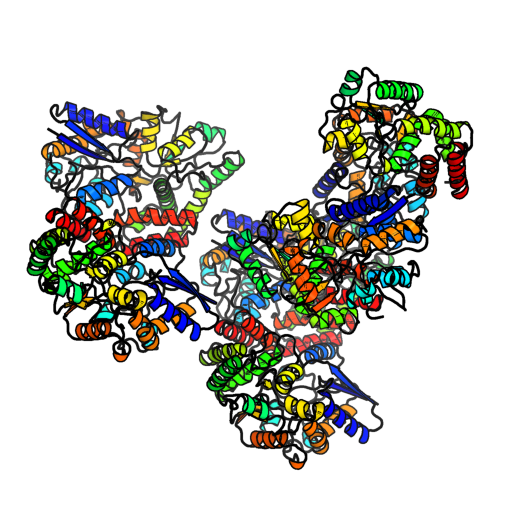 18 ? -21.429 94.463 55.170 1.00 22.23 18 GLU E C 1
ATOM 12277 O O . GLU E 1 18 ? -20.215 94.463 54.996 1.00 22.04 18 GLU E O 1
ATOM 12283 N N . ALA E 1 19 ? -21.996 94.590 56.364 1.00 22.26 19 ALA E N 1
ATOM 12284 C CA . ALA E 1 19 ? -21.196 94.638 57.583 1.00 22.97 19 ALA E CA 1
ATOM 12285 C C . ALA E 1 19 ? -20.451 93.315 57.806 1.00 23.02 19 ALA E C 1
ATOM 12286 O O . ALA E 1 19 ? -19.284 93.303 58.203 1.00 23.31 19 ALA E O 1
ATOM 12288 N N . LEU E 1 20 ? -21.131 92.207 57.553 1.00 22.98 20 LEU E N 1
ATOM 12289 C CA . LEU E 1 20 ? -20.501 90.888 57.644 1.00 23.18 20 LEU E CA 1
ATOM 12290 C C . LEU E 1 20 ? -19.361 90.729 56.615 1.00 22.81 20 LEU E C 1
ATOM 12291 O O . LEU E 1 20 ? -18.282 90.224 56.922 1.00 22.20 20 LEU E O 1
ATOM 12296 N N . ILE E 1 21 ? -19.591 91.194 55.394 1.00 22.33 21 ILE E N 1
ATOM 12297 C CA . ILE E 1 21 ? -18.597 91.136 54.336 1.00 22.71 21 ILE E CA 1
ATOM 12298 C C . ILE E 1 21 ? -17.359 91.963 54.719 1.00 23.24 21 ILE E C 1
ATOM 12299 O O . ILE E 1 21 ? -16.232 91.539 54.482 1.00 23.05 21 ILE E O 1
ATOM 12304 N N . ARG E 1 22 ? -17.581 93.137 55.302 1.00 23.94 22 ARG E N 1
ATOM 12305 C CA . ARG E 1 22 ? -16.458 93.983 55.718 1.00 24.98 22 ARG E CA 1
ATOM 12306 C C . ARG E 1 22 ? -15.612 93.279 56.778 1.00 25.18 22 ARG E C 1
ATOM 12307 O O . ARG E 1 22 ? -14.388 93.292 56.695 1.00 25.34 22 ARG E O 1
ATOM 12315 N N . LEU E 1 23 ? -16.281 92.639 57.735 1.00 25.00 23 LEU E N 1
ATOM 12316 C CA . LEU E 1 23 ? -15.607 91.850 58.771 1.00 24.90 23 LEU E CA 1
ATOM 12317 C C . LEU E 1 23 ? -14.834 90.656 58.174 1.00 24.60 23 LEU E C 1
ATOM 12318 O O . LEU E 1 23 ? -13.672 90.424 58.530 1.00 24.72 23 LEU E O 1
ATOM 12323 N N . TYR E 1 24 ? -15.451 89.918 57.249 1.00 23.49 24 TYR E N 1
ATOM 12324 C CA . TYR E 1 24 ? -14.749 88.866 56.520 1.00 24.00 24 TYR E CA 1
ATOM 12325 C C . TYR E 1 24 ? -13.491 89.401 55.833 1.00 24.31 24 TYR E C 1
ATOM 12326 O O . TYR E 1 24 ? -12.440 88.761 55.862 1.00 23.53 24 TYR E O 1
ATOM 12335 N N . LYS E 1 25 ? -13.605 90.559 55.184 1.00 24.94 25 LYS E N 1
ATOM 12336 C CA . LYS E 1 25 ? -12.470 91.131 54.446 1.00 26.34 25 LYS E CA 1
ATOM 12337 C C . LYS E 1 25 ? -11.318 91.535 55.378 1.00 26.92 25 LYS E C 1
ATOM 12338 O O . LYS E 1 25 ? -10.146 91.361 55.023 1.00 26.99 25 LYS E O 1
ATOM 12344 N N . GLN E 1 26 ? -11.655 92.071 56.547 1.00 27.45 26 GLN E N 1
ATOM 12345 C CA . GLN E 1 26 ? -10.659 92.342 57.586 1.00 28.42 26 GLN E CA 1
ATOM 12346 C C . GLN E 1 26 ? -9.926 91.068 57.986 1.00 28.49 26 GLN E C 1
ATOM 12347 O O . GLN E 1 26 ? -8.706 91.084 58.115 1.00 28.94 26 GLN E O 1
ATOM 12353 N N . LYS E 1 27 ? -10.672 89.980 58.191 1.00 27.88 27 LYS E N 1
ATOM 12354 C CA . LYS E 1 27 ? -10.082 88.705 58.609 1.00 27.68 27 LYS E CA 1
ATOM 12355 C C . LYS E 1 27 ? -9.335 87.997 57.489 1.00 27.47 27 LYS E C 1
ATOM 12356 O O . LYS E 1 27 ? -8.383 87.266 57.766 1.00 27.41 27 LYS E O 1
ATOM 12362 N N . TYR E 1 28 ? -9.763 88.205 56.241 1.00 26.86 28 TYR E N 1
ATOM 12363 C CA . TYR E 1 28 ? -9.191 87.526 55.082 1.00 27.36 28 TYR E CA 1
ATOM 12364 C C . TYR E 1 28 ? -8.866 88.523 53.983 1.00 27.73 28 TYR E C 1
ATOM 12365 O O . TYR E 1 28 ? -9.604 88.677 53.009 1.00 27.58 28 TYR E O 1
ATOM 12374 N N . PRO E 1 29 ? -7.715 89.198 54.119 1.00 28.00 29 PRO E N 1
ATOM 12375 C CA . PRO E 1 29 ? -7.273 90.137 53.106 1.00 28.16 29 PRO E CA 1
ATOM 12376 C C . PRO E 1 29 ? -6.999 89.427 51.783 1.00 28.04 29 PRO E C 1
ATOM 12377 O O . PRO E 1 29 ? -6.667 88.238 51.763 1.00 29.66 29 PRO E O 1
ATOM 12381 N N . GLY E 1 30 ? -7.141 90.135 50.681 1.00 27.89 30 GLY E N 1
ATOM 12382 C CA . GLY E 1 30 ? -6.822 89.543 49.376 1.00 27.27 30 GLY E CA 1
ATOM 12383 C C . GLY E 1 30 ? -7.847 88.545 48.845 1.00 26.65 30 GLY E C 1
ATOM 12384 O O . GLY E 1 30 ? -7.578 87.850 47.870 1.00 27.36 30 GLY E O 1
ATOM 12385 N N . VAL E 1 31 ? -9.025 88.468 49.470 1.00 26.77 31 VAL E N 1
ATOM 12386 C CA . VAL E 1 31 ? -10.144 87.703 48.904 1.00 25.42 31 VAL E CA 1
ATOM 12387 C C . VAL E 1 31 ? -11.141 88.697 48.321 1.00 25.06 31 VAL E C 1
ATOM 12388 O O . VAL E 1 31 ? -11.649 89.564 49.029 1.00 24.98 31 VAL E O 1
ATOM 12392 N N . GLU E 1 32 ? -11.401 88.569 47.028 1.00 24.83 32 GLU E N 1
ATOM 12393 C CA . GLU E 1 32 ? -12.417 89.362 46.346 1.00 24.74 32 GLU E CA 1
ATOM 12394 C C . GLU E 1 32 ? -13.764 88.736 46.686 1.00 23.82 32 GLU E C 1
ATOM 12395 O O . GLU E 1 32 ? -14.006 87.576 46.360 1.00 23.36 32 GLU E O 1
ATOM 12401 N N . VAL E 1 33 ? -14.623 89.502 47.344 1.00 23.38 33 VAL E N 1
ATOM 12402 C CA . VAL E 1 33 ? -15.953 89.020 47.704 1.00 22.86 33 VAL E CA 1
ATOM 12403 C C . VAL E 1 33 ? -16.949 89.513 46.651 1.00 22.67 33 VAL E C 1
ATOM 12404 O O . VAL E 1 33 ? -17.076 90.714 46.432 1.00 22.50 33 VAL E O 1
ATOM 12408 N N . ILE E 1 34 ? -17.603 88.574 45.979 1.00 21.80 34 ILE E N 1
ATOM 12409 C CA . ILE E 1 34 ? -18.616 88.883 44.972 1.00 21.46 34 ILE E CA 1
ATOM 12410 C C . ILE E 1 34 ? -19.935 88.783 45.703 1.00 21.28 34 ILE E C 1
ATOM 12411 O O . ILE E 1 34 ? -20.311 87.711 46.157 1.00 20.45 34 ILE E O 1
ATOM 12416 N N . ASN E 1 35 ? -20.605 89.917 45.860 1.00 20.70 35 ASN E N 1
ATOM 12417 C CA . ASN E 1 35 ? -21.868 89.971 46.578 1.00 20.17 35 ASN E CA 1
ATOM 12418 C C . ASN E 1 35 ? -22.990 89.776 45.555 1.00 20.14 35 ASN E C 1
ATOM 12419 O O . ASN E 1 35 ? -23.475 90.751 44.955 1.00 19.22 35 ASN E O 1
ATOM 12424 N N . ALA E 1 36 ? -23.364 88.512 45.326 1.00 19.15 36 ALA E N 1
ATOM 12425 C CA . ALA E 1 36 ? -24.275 88.152 44.250 1.00 18.96 36 ALA E CA 1
ATOM 12426 C C . ALA E 1 36 ? -25.709 88.138 44.746 1.00 19.43 36 ALA E C 1
ATOM 12427 O O . ALA E 1 36 ? -26.266 87.091 45.062 1.00 19.85 36 ALA E O 1
ATOM 12429 N N . THR E 1 37 ? -26.335 89.306 44.778 1.00 19.21 37 THR E N 1
ATOM 12430 C CA . THR E 1 37 ? -27.727 89.381 45.190 1.00 18.15 37 THR E CA 1
ATOM 12431 C C . THR E 1 37 ? -28.680 89.220 44.012 1.00 18.05 37 THR E C 1
ATOM 12432 O O . THR E 1 37 ? -28.351 89.591 42.884 1.00 18.46 37 THR E O 1
ATOM 12436 N N . VAL E 1 38 ? -29.851 88.646 44.291 1.00 18.12 38 VAL E N 1
ATOM 12437 C CA . VAL E 1 38 ? -30.948 88.618 43.334 1.00 17.36 38 VAL E CA 1
ATOM 12438 C C . VAL E 1 38 ? -32.114 89.331 44.015 1.00 17.07 38 VAL E C 1
ATOM 12439 O O . VAL E 1 38 ? -32.634 88.860 45.030 1.00 16.12 38 VAL E O 1
ATOM 12443 N N . THR E 1 39 ? -32.488 90.502 43.504 1.00 17.46 39 THR E N 1
ATOM 12444 C CA . THR E 1 39 ? -33.509 91.302 44.184 1.00 17.38 39 THR E CA 1
ATOM 12445 C C . THR E 1 39 ? -34.890 90.638 44.145 1.00 16.72 39 THR E C 1
ATOM 12446 O O . THR E 1 39 ? -35.315 90.134 43.100 1.00 16.95 39 THR E O 1
ATOM 12450 N N . GLY E 1 40 ? -35.565 90.630 45.297 1.00 15.91 40 GLY E N 1
ATOM 12451 C CA . GLY E 1 40 ? -36.881 90.061 45.407 1.00 16.38 40 GLY E CA 1
ATOM 12452 C C . GLY E 1 40 ? -37.166 89.667 46.831 1.00 16.74 40 GLY E C 1
ATOM 12453 O O . GLY E 1 40 ? -36.469 88.826 47.395 1.00 16.87 40 GLY E O 1
ATOM 12454 N N . GLY E 1 41 ? -38.197 90.252 47.420 1.00 16.24 41 GLY E N 1
ATOM 12455 C CA . GLY E 1 41 ? -38.517 89.984 48.810 1.00 16.22 41 GLY E CA 1
ATOM 12456 C C . GLY E 1 41 ? -38.786 88.501 49.028 1.00 16.29 41 GLY E C 1
ATOM 12457 O O . GLY E 1 41 ? -39.343 87.823 48.156 1.00 15.39 41 GLY E O 1
ATOM 12458 N N . ALA E 1 42 ? -38.362 88.005 50.192 1.00 16.20 42 ALA E N 1
ATOM 12459 C CA . ALA E 1 42 ? -38.621 86.634 50.625 1.00 16.60 42 ALA E CA 1
ATOM 12460 C C . ALA E 1 42 ? -38.026 85.583 49.685 1.00 17.17 42 ALA E C 1
ATOM 12461 O O . ALA E 1 42 ? -38.387 84.405 49.753 1.00 17.92 42 ALA E O 1
ATOM 12463 N N . GLY E 1 43 ? -37.095 86.025 48.836 1.00 17.21 43 GLY E N 1
ATOM 12464 C CA . GLY E 1 43 ? -36.226 85.140 48.061 1.00 19.07 43 GLY E CA 1
ATOM 12465 C C . GLY E 1 43 ? -36.882 84.399 46.931 1.00 21.28 43 GLY E C 1
ATOM 12466 O O . GLY E 1 43 ? -36.316 83.427 46.403 1.00 22.75 43 GLY E O 1
ATOM 12467 N N . VAL E 1 44 ? -38.064 84.835 46.524 1.00 23.68 44 VAL E N 1
ATOM 12468 C CA . VAL E 1 44 ? -38.733 84.107 45.462 1.00 24.61 44 VAL E CA 1
ATOM 12469 C C . VAL E 1 44 ? -37.908 84.214 44.171 1.00 24.62 44 VAL E C 1
ATOM 12470 O O . VAL E 1 44 ? -37.563 83.158 43.591 1.00 26.17 44 VAL E O 1
ATOM 12474 N N . ASN E 1 45 ? -37.525 85.434 43.764 1.00 22.94 45 ASN E N 1
ATOM 12475 C CA . ASN E 1 45 ? -36.707 85.593 42.548 1.00 21.89 45 ASN E CA 1
ATOM 12476 C C . ASN E 1 45 ? -35.356 84.866 42.651 1.00 20.66 45 ASN E C 1
ATOM 12477 O O . ASN E 1 45 ? -34.934 84.220 41.695 1.00 20.31 45 ASN E O 1
ATOM 12482 N N . ALA E 1 46 ? -34.715 84.976 43.808 1.00 19.99 46 ALA E N 1
ATOM 12483 C CA . ALA E 1 46 ? -33.420 84.328 44.058 1.00 20.33 46 ALA E CA 1
ATOM 12484 C C . ALA E 1 46 ? -33.491 82.806 43.887 1.00 20.82 46 ALA E C 1
ATOM 12485 O O . ALA E 1 46 ? -32.589 82.186 43.331 1.00 20.23 46 ALA E O 1
ATOM 12487 N N . ARG E 1 47 ? -34.598 82.214 44.319 1.00 22.10 47 ARG E N 1
ATOM 12488 C CA . ARG E 1 47 ? -34.838 80.761 44.162 1.00 22.94 47 ARG E CA 1
ATOM 12489 C C . ARG E 1 47 ? -34.686 80.215 42.764 1.00 22.52 47 ARG E C 1
ATOM 12490 O O . ARG E 1 47 ? -33.976 79.209 42.541 1.00 21.36 47 ARG E O 1
ATOM 12498 N N . ALA E 1 48 ? -35.395 80.830 41.825 1.00 21.67 48 ALA E N 1
ATOM 12499 C CA . ALA E 1 48 ? -35.373 80.395 40.445 1.00 21.40 48 ALA E CA 1
ATOM 12500 C C . ALA E 1 48 ? -33.992 80.582 39.856 1.00 20.39 48 ALA E C 1
ATOM 12501 O O . ALA E 1 48 ? -33.513 79.718 39.137 1.00 20.48 48 ALA E O 1
ATOM 12503 N N . VAL E 1 49 ? -33.346 81.708 40.162 1.00 19.05 49 VAL E N 1
ATOM 12504 C CA . VAL E 1 49 ? -31.995 81.956 39.647 1.00 18.38 49 VAL E CA 1
ATOM 12505 C C . VAL E 1 49 ? -31.012 80.916 40.201 1.00 17.17 49 VAL E C 1
ATOM 12506 O O . VAL E 1 49 ? -30.190 80.391 39.466 1.00 16.10 49 VAL E O 1
ATOM 12510 N N . LEU E 1 50 ? -31.114 80.632 41.492 1.00 16.95 50 LEU E N 1
ATOM 12511 C CA . LEU E 1 50 ? -30.238 79.634 42.127 1.00 17.46 50 LEU E CA 1
ATOM 12512 C C . LEU E 1 50 ? -30.469 78.256 41.520 1.00 17.97 50 LEU E C 1
ATOM 12513 O O . LEU E 1 50 ? -29.513 77.502 41.248 1.00 17.36 50 LEU E O 1
ATOM 12518 N N . LYS E 1 51 ? -31.743 77.914 41.322 1.00 18.40 51 LYS E N 1
ATOM 12519 C CA . LYS E 1 51 ? -32.081 76.624 40.739 1.00 19.26 51 LYS E CA 1
ATOM 12520 C C . LYS E 1 51 ? -31.422 76.424 39.361 1.00 19.37 51 LYS E C 1
ATOM 12521 O O . LYS E 1 51 ? -30.870 75.373 39.074 1.00 19.43 51 LYS E O 1
ATOM 12527 N N . THR E 1 52 ? -31.480 77.441 38.510 1.00 19.26 52 THR E N 1
ATOM 12528 C CA . THR E 1 52 ? -30.842 77.401 37.196 1.00 19.90 52 THR E CA 1
ATOM 12529 C C . THR E 1 52 ? -29.333 77.182 37.309 1.00 20.25 52 THR E C 1
ATOM 12530 O O . THR E 1 52 ? -28.761 76.408 36.550 1.00 20.38 52 THR E O 1
ATOM 12534 N N . ARG E 1 53 ? -28.693 77.869 38.247 1.00 19.80 53 ARG E N 1
ATOM 12535 C CA . ARG E 1 53 ? -27.267 77.683 38.478 1.00 20.70 53 ARG E CA 1
ATOM 12536 C C . ARG E 1 53 ? -26.935 76.286 38.963 1.00 20.71 53 ARG E C 1
ATOM 12537 O O . ARG E 1 53 ? -26.018 75.645 38.436 1.00 21.96 53 ARG E O 1
ATOM 12545 N N . MET E 1 54 ? -27.678 75.816 39.954 1.00 20.52 54 MET E N 1
ATOM 12546 C CA . MET E 1 54 ? -27.412 74.520 40.575 1.00 20.98 54 MET E CA 1
ATOM 12547 C C . MET E 1 54 ? -27.621 73.409 39.567 1.00 21.53 54 MET E C 1
ATOM 12548 O O . MET E 1 54 ? -26.769 72.521 39.439 1.00 22.79 54 MET E O 1
ATOM 12553 N N . LEU E 1 55 ? -28.718 73.450 38.814 1.00 20.87 55 LEU E N 1
ATOM 12554 C CA . LEU E 1 55 ? -29.007 72.404 37.816 1.00 21.32 55 LEU E CA 1
ATOM 12555 C C . LEU E 1 55 ? -28.145 72.507 36.530 1.00 21.49 55 LEU E C 1
ATOM 12556 O O . LEU E 1 55 ? -28.231 71.642 35.641 1.00 22.08 55 LEU E O 1
ATOM 12561 N N . GLY E 1 56 ? -27.363 73.575 36.404 1.00 21.41 56 GLY E N 1
ATOM 12562 C CA . GLY E 1 56 ? -26.405 73.708 35.308 1.00 21.44 56 GLY E CA 1
ATOM 12563 C C . GLY E 1 56 ? -24.967 73.438 35.740 1.00 21.97 56 GLY E C 1
ATOM 12564 O O . GLY E 1 56 ? -24.040 73.701 34.981 1.00 22.14 56 GLY E O 1
ATOM 12565 N N . GLY E 1 57 ? -24.782 72.918 36.952 1.00 21.52 57 GLY E N 1
ATOM 12566 C CA . GLY E 1 57 ? -23.454 72.639 37.481 1.00 21.85 57 GLY E CA 1
ATOM 12567 C C . GLY E 1 57 ? -22.606 73.863 37.808 1.00 22.49 57 GLY E C 1
ATOM 12568 O O . GLY E 1 57 ? -21.380 73.801 37.684 1.00 23.35 57 GLY E O 1
ATOM 12569 N N . ASP E 1 58 ? -23.246 74.966 38.221 1.00 21.56 58 ASP E N 1
ATOM 12570 C CA . ASP E 1 58 ? -22.563 76.236 38.503 1.00 20.40 58 ASP E CA 1
ATOM 12571 C C . ASP E 1 58 ? -22.985 76.791 39.875 1.00 20.04 58 ASP E C 1
ATOM 12572 O O . ASP E 1 58 ? -23.516 77.893 39.984 1.00 19.48 58 ASP E O 1
ATOM 12577 N N . PRO E 1 59 ? -22.735 76.039 40.954 1.00 19.29 59 PRO E N 1
ATOM 12578 C CA . PRO E 1 59 ? -23.111 76.530 42.269 1.00 18.28 59 PRO E CA 1
ATOM 12579 C C . PRO E 1 59 ? -22.332 77.780 42.674 1.00 17.92 59 PRO E C 1
ATOM 12580 O O . PRO E 1 59 ? -21.156 77.899 42.301 1.00 18.04 59 PRO E O 1
ATOM 12584 N N . PRO E 1 60 ? -22.954 78.696 43.456 1.00 16.92 60 PRO E N 1
ATOM 12585 C CA . PRO E 1 60 ? -22.163 79.763 44.066 1.00 17.12 60 PRO E CA 1
ATOM 12586 C C . PRO E 1 60 ? -21.352 79.115 45.210 1.00 17.23 60 PRO E C 1
ATOM 12587 O O . PRO E 1 60 ? -21.550 77.938 45.482 1.00 17.11 60 PRO E O 1
ATOM 12591 N N . ASP E 1 61 ? -20.464 79.847 45.865 1.00 17.38 61 ASP E N 1
ATOM 12592 C CA . ASP E 1 61 ? -19.717 79.259 46.991 1.00 17.21 61 ASP E CA 1
ATOM 12593 C C . ASP E 1 61 ? -20.598 79.012 48.218 1.00 17.67 61 ASP E C 1
ATOM 12594 O O . ASP E 1 61 ? -20.368 78.064 49.005 1.00 16.89 61 ASP E O 1
ATOM 12599 N N . THR E 1 62 ? -21.600 79.867 48.402 1.00 16.49 62 THR E N 1
ATOM 12600 C CA . THR E 1 62 ? -22.560 79.682 49.477 1.00 16.57 62 THR E CA 1
ATOM 12601 C C . THR E 1 62 ? -23.818 80.462 49.112 1.00 16.10 62 THR E C 1
ATOM 12602 O O . THR E 1 62 ? -23.732 81.410 48.321 1.00 16.28 62 THR E O 1
ATOM 12606 N N . PHE E 1 63 ? -24.966 80.047 49.637 1.00 15.92 63 PHE E N 1
ATOM 12607 C CA . PHE E 1 63 ? -26.227 80.765 49.371 1.00 15.84 63 PHE E CA 1
ATOM 12608 C C . PHE E 1 63 ? -27.120 80.872 50.600 1.00 16.03 63 PHE E C 1
ATOM 12609 O O . PHE E 1 63 ? -27.209 79.956 51.425 1.00 15.87 63 PHE E O 1
ATOM 12617 N N . GLN E 1 64 ? -27.770 82.018 50.733 1.00 15.11 64 GLN E N 1
ATOM 12618 C CA . GLN E 1 64 ? -28.767 82.218 51.746 1.00 15.68 64 GLN E CA 1
ATOM 12619 C C . GLN E 1 64 ? -29.905 81.207 51.536 1.00 15.62 64 GLN E C 1
ATOM 12620 O O . GLN E 1 64 ? -30.412 81.036 50.423 1.00 15.33 64 GLN E O 1
ATOM 12626 N N . VAL E 1 65 ? -30.279 80.516 52.612 1.00 15.82 65 VAL E N 1
ATOM 12627 C CA . VAL E 1 65 ? -31.323 79.507 52.571 1.00 15.71 65 VAL E CA 1
ATOM 12628 C C . VAL E 1 65 ? -31.993 79.418 53.938 1.00 15.52 65 VAL E C 1
ATOM 12629 O O . VAL E 1 65 ? -31.342 79.552 54.970 1.00 15.76 65 VAL E O 1
ATOM 12633 N N . HIS E 1 66 ? -33.310 79.218 53.949 1.00 15.23 66 HIS E N 1
ATOM 12634 C CA . HIS E 1 66 ? -34.027 79.133 55.200 1.00 15.09 66 HIS E CA 1
ATOM 12635 C C . HIS E 1 66 ? -33.825 77.784 55.895 1.00 15.56 66 HIS E C 1
ATOM 12636 O O . HIS E 1 66 ? -33.952 76.738 55.274 1.00 15.33 66 HIS E O 1
ATOM 12643 N N . ALA E 1 67 ? -33.547 77.831 57.191 1.00 15.66 67 ALA E N 1
ATOM 12644 C CA . ALA E 1 67 ? -33.531 76.606 57.996 1.00 15.63 67 ALA E CA 1
ATOM 12645 C C . ALA E 1 67 ? -34.891 75.941 57.968 1.00 15.82 67 ALA E C 1
ATOM 12646 O O . ALA E 1 67 ? -35.931 76.611 58.042 1.00 15.79 67 ALA E O 1
ATOM 12648 N N . GLY E 1 68 ? -34.891 74.615 57.868 1.00 15.85 68 GLY E N 1
ATOM 12649 C CA . GLY E 1 68 ? -36.118 73.857 57.894 1.00 15.89 68 GLY E CA 1
ATOM 12650 C C . GLY E 1 68 ? -36.355 73.157 56.583 1.00 16.11 68 GLY E C 1
ATOM 12651 O O . GLY E 1 68 ? -35.401 72.778 55.874 1.00 16.16 68 GLY E O 1
ATOM 12652 N N . MET E 1 69 ? -37.630 72.980 56.252 1.00 16.98 69 MET E N 1
ATOM 12653 C CA . MET E 1 69 ? -37.992 72.182 55.113 1.00 18.32 69 MET E CA 1
ATOM 12654 C C . MET E 1 69 ? -37.572 72.766 53.774 1.00 18.26 69 MET E C 1
ATOM 12655 O O . MET E 1 69 ? -37.369 72.015 52.814 1.00 18.32 69 MET E O 1
ATOM 12660 N N . GLU E 1 70 ? -37.426 74.092 53.693 1.00 18.44 70 GLU E N 1
ATOM 12661 C CA . GLU E 1 70 ? -36.909 74.719 52.461 1.00 19.02 70 GLU E CA 1
ATOM 12662 C C . GLU E 1 70 ? -35.515 74.178 52.142 1.00 19.13 70 GLU E C 1
ATOM 12663 O O . GLU E 1 70 ? -35.260 73.735 51.017 1.00 20.15 70 GLU E O 1
ATOM 12669 N N . LEU E 1 71 ? -34.634 74.230 53.136 1.00 19.11 71 LEU E N 1
ATOM 12670 C CA . LEU E 1 71 ? -33.262 73.697 53.039 1.00 18.92 71 LEU E CA 1
ATOM 12671 C C . LEU E 1 71 ? -33.294 72.197 52.731 1.00 18.74 71 LEU E C 1
ATOM 12672 O O . LEU E 1 71 ? -32.703 71.723 51.764 1.00 18.52 71 LEU E O 1
ATOM 12677 N N . ILE E 1 72 ? -34.017 71.453 53.547 1.00 18.38 72 ILE E N 1
ATOM 12678 C CA . ILE E 1 72 ? -33.911 69.986 53.503 1.00 18.55 72 ILE E CA 1
ATOM 12679 C C . ILE E 1 72 ? -34.509 69.405 52.228 1.00 18.04 72 ILE E C 1
ATOM 12680 O O . ILE E 1 72 ? -33.886 68.563 51.568 1.00 18.24 72 ILE E O 1
ATOM 12685 N N . GLY E 1 73 ? -35.701 69.891 51.868 1.00 17.61 73 GLY E N 1
ATOM 12686 C CA . GLY E 1 73 ? -36.497 69.319 50.808 1.00 17.92 73 GLY E CA 1
ATOM 12687 C C . GLY E 1 73 ? -36.051 69.704 49.412 1.00 18.02 73 GLY E C 1
ATOM 12688 O O . GLY E 1 73 ? -36.627 69.225 48.439 1.00 19.99 73 GLY E O 1
ATOM 12689 N N . THR E 1 74 ? -35.065 70.597 49.300 1.00 17.71 74 THR E N 1
ATOM 12690 C CA . THR E 1 74 ? -34.568 71.001 48.000 1.00 17.82 74 THR E CA 1
ATOM 12691 C C . THR E 1 74 ? -33.139 70.494 47.793 1.00 17.72 74 THR E C 1
ATOM 12692 O O . THR E 1 74 ? -32.937 69.517 47.087 1.00 18.55 74 THR E O 1
ATOM 12696 N N . TRP E 1 75 ? -32.143 71.115 48.399 1.00 17.64 75 TRP E N 1
ATOM 12697 C CA . TRP E 1 75 ? -30.766 70.808 47.999 1.00 18.30 75 TRP E CA 1
ATOM 12698 C C . TRP E 1 75 ? -30.143 69.703 48.861 1.00 18.68 75 TRP E C 1
ATOM 12699 O O . TRP E 1 75 ? -29.193 69.052 48.417 1.00 18.60 75 TRP E O 1
ATOM 12710 N N . VAL E 1 76 ? -30.695 69.477 50.047 1.00 18.76 76 VAL E N 1
ATOM 12711 C CA . VAL E 1 76 ? -30.182 68.410 50.911 1.00 19.26 76 VAL E CA 1
ATOM 12712 C C . VAL E 1 76 ? -30.667 67.041 50.445 1.00 19.47 76 VAL E C 1
ATOM 12713 O O . VAL E 1 76 ? -29.838 66.129 50.269 1.00 20.31 76 VAL E O 1
ATOM 12717 N N . VAL E 1 77 ? -31.972 66.877 50.206 1.00 19.93 77 VAL E N 1
ATOM 12718 C CA . VAL E 1 77 ? -32.486 65.604 49.716 1.00 20.74 77 VAL E CA 1
ATOM 12719 C C . VAL E 1 77 ? -31.904 65.271 48.337 1.00 20.68 77 VAL E C 1
ATOM 12720 O O . VAL E 1 77 ? -31.792 64.088 47.999 1.00 20.66 77 VAL E O 1
ATOM 12724 N N . ALA E 1 78 ? -31.522 66.301 47.574 1.00 20.36 78 ALA E N 1
ATOM 12725 C CA . ALA E 1 78 ? -30.879 66.139 46.274 1.00 20.80 78 ALA E CA 1
ATOM 12726 C C . ALA E 1 78 ? -29.385 65.834 46.370 1.00 20.89 78 ALA E C 1
ATOM 12727 O O . ALA E 1 78 ? -28.723 65.724 45.328 1.00 21.65 78 ALA E O 1
ATOM 12729 N N . ASN E 1 79 ? -28.844 65.703 47.585 1.00 20.70 79 ASN E N 1
ATOM 12730 C CA . ASN E 1 79 ? -27.420 65.372 47.774 1.00 21.53 79 ASN E CA 1
ATOM 12731 C C . ASN E 1 79 ? -26.500 66.394 47.102 1.00 21.55 79 ASN E C 1
ATOM 12732 O O . ASN E 1 79 ? -25.482 66.047 46.488 1.00 22.32 79 ASN E O 1
ATOM 12737 N N . ARG E 1 80 ? -26.873 67.673 47.199 1.00 20.26 80 ARG E N 1
ATOM 12738 C CA . ARG E 1 80 ? -26.075 68.742 46.591 1.00 20.17 80 ARG E CA 1
ATOM 12739 C C . ARG E 1 80 ? -25.299 69.589 47.611 1.00 19.11 80 ARG E C 1
ATOM 12740 O O . ARG E 1 80 ? -24.536 70.475 47.223 1.00 18.82 80 ARG E O 1
ATOM 12748 N N . MET E 1 81 ? -25.470 69.294 48.897 1.00 18.21 81 MET E N 1
ATOM 12749 C CA . MET E 1 81 ? -24.828 70.045 49.966 1.00 18.82 81 MET E CA 1
ATOM 12750 C C . MET E 1 81 ? -23.826 69.153 50.733 1.00 18.94 81 MET E C 1
ATOM 12751 O O . MET E 1 81 ? -24.060 67.949 50.871 1.00 19.09 81 MET E O 1
ATOM 12756 N N . GLU E 1 82 ? -22.763 69.763 51.240 1.00 18.98 82 GLU E N 1
ATOM 12757 C CA . GLU E 1 82 ? -21.838 69.064 52.146 1.00 19.40 82 GLU E CA 1
ATOM 12758 C C . GLU E 1 82 ? -22.414 69.057 53.560 1.00 19.69 82 GLU E C 1
ATOM 12759 O O . GLU E 1 82 ? -22.999 70.036 54.015 1.00 18.73 82 GLU E O 1
ATOM 12765 N N . ASP E 1 83 ? -22.252 67.926 54.252 1.00 19.92 83 ASP E N 1
ATOM 12766 C CA . ASP E 1 83 ? -22.601 67.801 55.658 1.00 18.96 83 ASP E CA 1
ATOM 12767 C C . ASP E 1 83 ? -21.630 68.651 56.478 1.00 18.98 83 ASP E C 1
ATOM 12768 O O . ASP E 1 83 ? -20.412 68.580 56.300 1.00 18.51 83 ASP E O 1
ATOM 12773 N N . LEU E 1 84 ? -22.187 69.489 57.345 1.00 18.71 84 LEU E N 1
ATOM 12774 C CA . LEU E 1 84 ? -21.394 70.420 58.139 1.00 19.19 84 LEU E CA 1
ATOM 12775 C C . LEU E 1 84 ? -21.131 69.910 59.548 1.00 19.29 84 LEU E C 1
ATOM 12776 O O . LEU E 1 84 ? -20.570 70.632 60.374 1.00 19.53 84 LEU E O 1
ATOM 12781 N N . SER E 1 85 ? -21.530 68.668 59.815 1.00 19.43 85 SER E N 1
ATOM 12782 C CA . SER E 1 85 ? -21.379 68.072 61.146 1.00 19.94 85 SER E CA 1
ATOM 12783 C C . SER E 1 85 ? -19.960 68.209 61.720 1.00 19.53 85 SER E C 1
ATOM 12784 O O . SER E 1 85 ? -19.793 68.574 62.899 1.00 20.67 85 SER E O 1
ATOM 12787 N N . ALA E 1 86 ? -18.949 67.928 60.907 1.00 20.39 86 ALA E N 1
ATOM 12788 C CA . ALA E 1 86 ? -17.551 68.055 61.359 1.00 20.81 86 ALA E CA 1
ATOM 12789 C C . ALA E 1 86 ? -17.155 69.504 61.660 1.00 21.23 86 ALA E C 1
ATOM 12790 O O . ALA E 1 86 ? -16.446 69.784 62.637 1.00 21.14 86 ALA E O 1
ATOM 12792 N N . LEU E 1 87 ? -17.613 70.443 60.826 1.00 20.70 87 LEU E N 1
ATOM 12793 C CA . LEU E 1 87 ? -17.359 71.855 61.081 1.00 20.61 87 LEU E CA 1
ATOM 12794 C C . LEU E 1 87 ? -17.971 72.287 62.399 1.00 20.12 87 LEU E C 1
ATOM 12795 O O . LEU E 1 87 ? -17.349 73.023 63.154 1.00 20.63 87 LEU E O 1
ATOM 12800 N N . PHE E 1 88 ? -19.196 71.843 62.662 1.00 20.24 88 PHE E N 1
ATOM 12801 C CA . PHE E 1 88 ? -19.886 72.147 63.915 1.00 21.33 88 PHE E CA 1
ATOM 12802 C C . PHE E 1 88 ? -19.091 71.602 65.118 1.00 22.47 88 PHE E C 1
ATOM 12803 O O . PHE E 1 88 ? -18.934 72.265 66.140 1.00 22.99 88 PHE E O 1
ATOM 12811 N N . ARG E 1 89 ? -18.574 70.391 64.953 1.00 24.04 89 ARG E N 1
ATOM 12812 C CA . ARG E 1 89 ? -17.704 69.775 65.964 1.00 24.72 89 ARG E CA 1
ATOM 12813 C C . ARG E 1 89 ? -16.468 70.651 66.185 1.00 25.09 89 ARG E C 1
ATOM 12814 O O . ARG E 1 89 ? -16.199 71.047 67.323 1.00 25.57 89 ARG E O 1
ATOM 12822 N N . GLN E 1 90 ? -15.742 70.958 65.106 1.00 25.80 90 GLN E N 1
ATOM 12823 C CA . GLN E 1 90 ? -14.520 71.762 65.168 1.00 27.28 90 GLN E CA 1
ATOM 12824 C C . GLN E 1 90 ? -14.743 73.112 65.818 1.00 27.17 90 GLN E C 1
ATOM 12825 O O . GLN E 1 90 ? -13.902 73.590 66.568 1.00 27.14 90 GLN E O 1
ATOM 12831 N N . GLU E 1 91 ? -15.866 73.745 65.503 1.00 26.58 91 GLU E N 1
ATOM 12832 C CA . GLU E 1 91 ? -16.103 75.112 65.956 1.00 26.70 91 GLU E CA 1
ATOM 12833 C C . GLU E 1 91 ? -16.744 75.198 67.327 1.00 26.60 91 GLU E C 1
ATOM 12834 O O . GLU E 1 91 ? -16.868 76.287 67.888 1.00 27.12 91 GLU E O 1
ATOM 12840 N N . GLY E 1 92 ? -17.184 74.063 67.868 1.00 26.63 92 GLY E N 1
ATOM 12841 C CA . GLY E 1 92 ? -17.885 74.055 69.142 1.00 26.73 92 GLY E CA 1
ATOM 12842 C C . GLY E 1 92 ? -19.307 74.572 69.075 1.00 27.21 92 GLY E C 1
ATOM 12843 O O . GLY E 1 92 ? -19.770 75.216 70.014 1.00 27.94 92 GLY E O 1
ATOM 12844 N N . TRP E 1 93 ? -20.014 74.268 67.980 1.00 26.57 93 TRP E N 1
ATOM 12845 C CA . TRP E 1 93 ? -21.339 74.839 67.713 1.00 26.79 93 TRP E CA 1
ATOM 12846 C C . TRP E 1 93 ? -22.505 73.958 68.107 1.00 27.07 93 TRP E C 1
ATOM 12847 O O . TRP E 1 93 ? -23.653 74.426 68.168 1.00 26.67 93 TRP E O 1
ATOM 12858 N N . LEU E 1 94 ? -22.219 72.698 68.421 1.00 28.45 94 LEU E N 1
ATOM 12859 C CA . LEU E 1 94 ? -23.282 71.721 68.659 1.00 29.84 94 LEU E CA 1
ATOM 12860 C C . LEU E 1 94 ? -24.182 72.162 69.801 1.00 30.14 94 LEU E C 1
ATOM 12861 O O . LEU E 1 94 ? -25.396 71.953 69.750 1.00 31.77 94 LEU E O 1
ATOM 12866 N N . GLN E 1 95 ? -23.606 72.799 70.823 1.00 29.48 95 GLN E N 1
ATOM 12867 C CA . GLN E 1 95 ? -24.400 73.361 71.910 1.00 29.21 95 GLN E CA 1
ATOM 12868 C C . GLN E 1 95 ? -24.458 74.907 71.911 1.00 27.98 95 GLN E C 1
ATOM 12869 O O . GLN E 1 95 ? -24.848 75.513 72.911 1.00 28.06 95 GLN E O 1
ATOM 12875 N N . ALA E 1 96 ? -24.112 75.535 70.780 1.00 26.48 96 ALA E N 1
ATOM 12876 C CA . ALA E 1 96 ? -24.114 77.007 70.667 1.00 25.58 96 ALA E CA 1
ATOM 12877 C C . ALA E 1 96 ? -25.464 77.560 70.181 1.00 24.33 96 ALA E C 1
ATOM 12878 O O . ALA E 1 96 ? -25.729 78.751 70.330 1.00 23.68 96 ALA E O 1
ATOM 12880 N N . PHE E 1 97 ? -26.302 76.678 69.633 1.00 23.67 97 PHE E N 1
ATOM 12881 C CA . PHE E 1 97 ? -27.624 77.053 69.122 1.00 23.85 97 PHE E CA 1
ATOM 12882 C C . PHE E 1 97 ? -28.735 76.312 69.860 1.00 23.96 97 PHE E C 1
ATOM 12883 O O . PHE E 1 97 ? -28.525 75.191 70.325 1.00 23.85 97 PHE E O 1
ATOM 12891 N N . PRO E 1 98 ? -29.931 76.920 69.935 1.00 24.19 98 PRO E N 1
ATOM 12892 C CA . PRO E 1 98 ? -31.098 76.266 70.503 1.00 24.46 98 PRO E CA 1
ATOM 12893 C C . PRO E 1 98 ? -31.330 74.904 69.870 1.00 24.72 98 PRO E C 1
ATOM 12894 O O . PRO E 1 98 ? -31.192 74.749 68.650 1.00 24.40 98 PRO E O 1
ATOM 12898 N N . LYS E 1 99 ? -31.656 73.911 70.689 1.00 25.00 99 LYS E N 1
ATOM 12899 C CA . LYS E 1 99 ? -31.823 72.545 70.185 1.00 25.44 99 LYS E CA 1
ATOM 12900 C C . LYS E 1 99 ? -32.868 72.467 69.064 1.00 24.87 99 LYS E C 1
ATOM 12901 O O . LYS E 1 99 ? -32.717 71.680 68.126 1.00 24.99 99 LYS E O 1
ATOM 12907 N N . GLY E 1 100 ? -33.920 73.271 69.171 1.00 24.28 100 GLY E N 1
ATOM 12908 C CA . GLY E 1 100 ? -34.982 73.283 68.170 1.00 24.04 100 GLY E CA 1
ATOM 12909 C C . GLY E 1 100 ? -34.508 73.797 66.828 1.00 23.70 100 GLY E C 1
ATOM 12910 O O . GLY E 1 100 ? -34.987 73.354 65.770 1.00 23.25 100 GLY E O 1
ATOM 12911 N N . LEU E 1 101 ? -33.564 74.735 66.869 1.00 22.88 101 LEU E N 1
ATOM 12912 C CA . LEU E 1 101 ? -32.931 75.255 65.653 1.00 22.75 101 LEU E CA 1
ATOM 12913 C C . LEU E 1 101 ? -32.001 74.229 65.029 1.00 22.10 101 LEU E C 1
ATOM 12914 O O . LEU E 1 101 ? -31.997 74.041 63.823 1.00 21.50 101 LEU E O 1
ATOM 12919 N N . ILE E 1 102 ? -31.225 73.539 65.862 1.00 22.48 102 ILE E N 1
ATOM 12920 C CA . ILE E 1 102 ? -30.402 72.428 65.377 1.00 22.77 102 ILE E CA 1
ATOM 12921 C C . ILE E 1 102 ? -31.258 71.380 64.673 1.00 21.82 102 ILE E C 1
ATOM 12922 O O . ILE E 1 102 ? -30.879 70.871 63.626 1.00 21.61 102 ILE E O 1
ATOM 12927 N N . ASP E 1 103 ? -32.415 71.070 65.247 1.00 22.33 103 ASP E N 1
ATOM 12928 C CA . ASP E 1 103 ? -33.329 70.114 64.629 1.00 22.97 103 ASP E CA 1
ATOM 12929 C C . ASP E 1 103 ? -33.776 70.573 63.231 1.00 22.55 103 ASP E C 1
ATOM 12930 O O . ASP E 1 103 ? -33.850 69.775 62.313 1.00 21.65 103 ASP E O 1
ATOM 12935 N N . LEU E 1 104 ? -34.057 71.867 63.071 1.00 22.65 104 LEU E N 1
ATOM 12936 C CA . LEU E 1 104 ? -34.475 72.382 61.743 1.00 22.71 104 LEU E CA 1
ATOM 12937 C C . LEU E 1 104 ? -33.419 72.242 60.636 1.00 22.16 104 LEU E C 1
ATOM 12938 O O . LEU E 1 104 ? -33.767 72.092 59.471 1.00 22.32 104 LEU E O 1
ATOM 12943 N N . ILE E 1 105 ? -32.134 72.305 60.999 1.00 22.22 105 ILE E N 1
ATOM 12944 C CA . ILE E 1 105 ? -31.038 72.220 60.024 1.00 22.98 105 ILE E CA 1
ATOM 12945 C C . ILE E 1 105 ? -30.442 70.809 59.920 1.00 22.68 105 ILE E C 1
ATOM 12946 O O . ILE E 1 105 ? -29.487 70.591 59.173 1.00 21.84 105 ILE E O 1
ATOM 12951 N N . SER E 1 106 ? -31.039 69.861 60.653 1.00 23.67 106 SER E N 1
ATOM 12952 C CA . SER E 1 106 ? -30.567 68.480 60.685 1.00 23.98 106 SER E CA 1
ATOM 12953 C C . SER E 1 106 ? -31.451 67.553 59.858 1.00 24.51 106 SER E C 1
ATOM 12954 O O . SER E 1 106 ? -32.660 67.729 59.799 1.00 25.19 106 SER E O 1
ATOM 12957 N N . TYR E 1 107 ? -30.831 66.565 59.230 1.00 26.03 107 TYR E N 1
ATOM 12958 C CA . TYR E 1 107 ? -31.543 65.583 58.420 1.00 26.82 107 TYR E CA 1
ATOM 12959 C C . TYR E 1 107 ? -30.671 64.353 58.239 1.00 26.79 107 TYR E C 1
ATOM 12960 O O . TYR E 1 107 ? -29.504 64.459 57.907 1.00 25.94 107 TYR E O 1
ATOM 12969 N N . LYS E 1 108 ? -31.256 63.180 58.488 1.00 27.92 108 LYS E N 1
ATOM 12970 C CA . LYS E 1 108 ? -30.558 61.907 58.352 1.00 28.38 108 LYS E CA 1
ATOM 12971 C C . LYS E 1 108 ? -29.200 61.879 59.040 1.00 27.93 108 LYS E C 1
ATOM 12972 O O . LYS E 1 108 ? -28.244 61.316 58.506 1.00 29.07 108 LYS E O 1
ATOM 12978 N N . GLY E 1 109 ? -29.109 62.508 60.217 1.00 27.09 109 GLY E N 1
ATOM 12979 C CA . GLY E 1 109 ? -27.877 62.525 61.005 1.00 26.37 109 GLY E CA 1
ATOM 12980 C C . GLY E 1 109 ? -26.907 63.654 60.674 1.00 25.84 109 GLY E C 1
ATOM 12981 O O . GLY E 1 109 ? -25.958 63.911 61.427 1.00 26.81 109 GLY E O 1
ATOM 12982 N N . GLY E 1 110 ? -27.129 64.312 59.536 1.00 24.66 110 GLY E N 1
ATOM 12983 C CA . GLY E 1 110 ? -26.298 65.425 59.108 1.00 23.19 110 GLY E CA 1
ATOM 12984 C C . GLY E 1 110 ? -26.828 66.763 59.613 1.00 21.54 110 GLY E C 1
ATOM 12985 O O . GLY E 1 110 ? -27.974 66.869 60.057 1.00 21.24 110 GLY E O 1
ATOM 12986 N N . ILE E 1 111 ? -25.957 67.762 59.550 1.00 20.75 111 ILE E N 1
ATOM 12987 C CA . ILE E 1 111 ? -26.290 69.158 59.843 1.00 20.40 111 ILE E CA 1
ATOM 12988 C C . ILE E 1 111 ? -25.900 69.955 58.591 1.00 19.36 111 ILE E C 1
ATOM 12989 O O . ILE E 1 111 ? -24.769 69.853 58.148 1.00 18.86 111 ILE E O 1
ATOM 12994 N N . TRP E 1 112 ? -26.833 70.729 58.017 1.00 18.62 112 TRP E N 1
ATOM 12995 C CA . TRP E 1 112 ? -26.713 71.102 56.597 1.00 18.36 112 TRP E CA 1
ATOM 12996 C C . TRP E 1 112 ? -26.531 72.591 56.269 1.00 17.70 112 TRP E C 1
ATOM 12997 O O . TRP E 1 112 ? -26.234 72.945 55.124 1.00 17.15 112 TRP E O 1
ATOM 13008 N N . SER E 1 113 ? -26.658 73.436 57.285 1.00 17.06 113 SER E N 1
ATOM 13009 C CA . SER E 1 113 ? -26.381 74.860 57.133 1.00 17.34 113 SER E CA 1
ATOM 13010 C C . SER E 1 113 ? -26.010 75.491 58.468 1.00 17.49 113 SER E C 1
ATOM 13011 O O . SER E 1 113 ? -26.170 74.871 59.522 1.00 17.74 113 SER E O 1
ATOM 13014 N N . VAL E 1 114 ? -25.523 76.726 58.412 1.00 17.19 114 VAL E N 1
ATOM 13015 C CA . VAL E 1 114 ? -25.157 77.493 59.593 1.00 17.63 114 VAL E CA 1
ATOM 13016 C C . VAL E 1 114 ? -26.147 78.650 59.772 1.00 18.26 114 VAL E C 1
ATOM 13017 O O . VAL E 1 114 ? -26.165 79.552 58.926 1.00 18.25 114 VAL E O 1
ATOM 13021 N N . PRO E 1 115 ? -26.978 78.609 60.815 1.00 17.95 115 PRO E N 1
ATOM 13022 C CA . PRO E 1 115 ? -27.932 79.702 61.038 1.00 18.12 115 PRO E CA 1
ATOM 13023 C C . PRO E 1 115 ? -27.262 80.992 61.496 1.00 19.12 115 PRO E C 1
ATOM 13024 O O . PRO E 1 115 ? -26.446 80.964 62.425 1.00 19.01 115 PRO E O 1
ATOM 13028 N N . VAL E 1 116 ? -27.610 82.117 60.849 1.00 18.55 116 VAL E N 1
ATOM 13029 C CA . VAL E 1 116 ? -27.003 83.426 61.175 1.00 18.09 116 VAL E CA 1
ATOM 13030 C C . VAL E 1 116 ? -27.896 84.287 62.054 1.00 17.37 116 VAL E C 1
ATOM 13031 O O . VAL E 1 116 ? -27.422 85.242 62.683 1.00 17.97 116 VAL E O 1
ATOM 13035 N N . ASN E 1 117 ? -29.176 83.949 62.118 1.00 17.21 117 ASN E N 1
ATOM 13036 C CA . ASN E 1 117 ? -30.140 84.759 62.845 1.00 17.43 117 ASN E CA 1
ATOM 13037 C C . ASN E 1 117 ? -31.428 84.025 63.191 1.00 17.37 117 ASN E C 1
ATOM 13038 O O . ASN E 1 117 ? -31.619 82.856 62.831 1.00 17.29 117 ASN E O 1
ATOM 13043 N N . ILE E 1 118 ? -32.307 84.727 63.894 1.00 17.07 118 ILE E N 1
ATOM 13044 C CA . ILE E 1 118 ? -33.706 84.340 64.052 1.00 17.52 118 ILE E CA 1
ATOM 13045 C C . ILE E 1 118 ? -34.550 85.572 63.709 1.00 17.10 118 ILE E C 1
ATOM 13046 O O . ILE E 1 118 ? -34.325 86.635 64.271 1.00 17.75 118 ILE E O 1
ATOM 13051 N N . HIS E 1 119 ? -35.467 85.424 62.756 1.00 17.04 119 HIS E N 1
ATOM 13052 C CA . HIS E 1 119 ? -36.497 86.453 62.503 1.00 16.63 119 HIS E CA 1
ATOM 13053 C C . HIS E 1 119 ? -37.835 85.941 63.027 1.00 17.02 119 HIS E C 1
ATOM 13054 O O . HIS E 1 119 ? -38.067 84.732 63.102 1.00 16.82 119 HIS E O 1
ATOM 13061 N N . ARG E 1 120 ? -38.721 86.874 63.371 1.00 16.42 120 ARG E N 1
ATOM 13062 C CA . ARG E 1 120 ? -40.080 86.586 63.762 1.00 16.53 120 ARG E CA 1
ATOM 13063 C C . ARG E 1 120 ? -41.017 87.041 62.627 1.00 16.42 120 ARG E C 1
ATOM 13064 O O . ARG E 1 120 ? -40.906 88.180 62.145 1.00 16.23 120 ARG E O 1
ATOM 13072 N N . SER E 1 121 ? -41.924 86.156 62.237 1.00 16.64 121 SER E N 1
ATOM 13073 C CA . SER E 1 121 ? -42.917 86.450 61.195 1.00 16.44 121 SER E CA 1
ATOM 13074 C C . SER E 1 121 ? -44.120 87.280 61.721 1.00 16.59 121 SER E C 1
ATOM 13075 O O . SER E 1 121 ? -44.581 88.229 61.055 1.00 16.49 121 SER E O 1
ATOM 13078 N N . ASN E 1 122 ? -44.651 86.893 62.875 1.00 16.76 122 ASN E N 1
ATOM 13079 C CA . ASN E 1 122 ? -45.943 87.374 63.364 1.00 17.01 122 ASN E CA 1
ATOM 13080 C C . ASN E 1 122 ? -45.851 88.645 64.204 1.00 17.39 122 ASN E C 1
ATOM 13081 O O . ASN E 1 122 ? -46.209 88.639 65.402 1.00 17.67 122 ASN E O 1
ATOM 13086 N N . VAL E 1 123 ? -45.408 89.723 63.564 1.00 17.23 123 VAL E N 1
ATOM 13087 C CA . VAL E 1 123 ? -45.348 91.036 64.213 1.00 17.79 123 VAL E CA 1
ATOM 13088 C C . VAL E 1 123 ? -46.252 92.052 63.500 1.00 18.02 123 VAL E C 1
ATOM 13089 O O . VAL E 1 123 ? -46.289 92.119 62.280 1.00 17.07 123 VAL E O 1
ATOM 13093 N N . MET E 1 124 ? -46.963 92.842 64.293 1.00 18.48 124 MET E N 1
ATOM 13094 C CA . MET E 1 124 ? -47.781 93.938 63.785 1.00 19.25 124 MET E CA 1
ATOM 13095 C C . MET E 1 124 ? -47.117 95.253 64.146 1.00 19.24 124 MET E C 1
ATOM 13096 O O . MET E 1 124 ? -46.836 95.503 65.325 1.00 19.95 124 MET E O 1
ATOM 13101 N N . TRP E 1 125 ? -46.862 96.076 63.130 1.00 19.72 125 TRP E N 1
ATOM 13102 C CA . TRP E 1 125 ? -46.157 97.367 63.235 1.00 19.95 125 TRP E CA 1
ATOM 13103 C C . TRP E 1 125 ? -47.161 98.524 63.130 1.00 20.43 125 TRP E C 1
ATOM 13104 O O . TRP E 1 125 ? -48.104 98.467 62.359 1.00 19.16 125 TRP E O 1
ATOM 13115 N N . TYR E 1 126 ? -46.958 99.535 63.962 1.00 21.11 126 TYR E N 1
ATOM 13116 C CA . TYR E 1 126 ? -47.806 100.719 63.982 1.00 22.02 126 TYR E CA 1
ATOM 13117 C C . TYR E 1 126 ? -46.987 101.888 64.531 1.00 22.51 126 TYR E C 1
ATOM 13118 O O . TYR E 1 126 ? -45.879 101.701 65.030 1.00 22.21 126 TYR E O 1
ATOM 13127 N N . LEU E 1 127 ? -47.520 103.100 64.397 1.00 23.30 127 LEU E N 1
ATOM 13128 C CA . LEU E 1 127 ? -46.907 104.306 64.956 1.00 24.56 127 LEU E CA 1
ATOM 13129 C C . LEU E 1 127 ? -47.729 104.740 66.178 1.00 25.09 127 LEU E C 1
ATOM 13130 O O . LEU E 1 127 ? -48.916 105.060 66.041 1.00 24.33 127 LEU E O 1
ATOM 13135 N N . PRO E 1 128 ? -47.126 104.708 67.384 1.00 25.62 128 PRO E N 1
ATOM 13136 C CA . PRO E 1 128 ? -47.877 105.116 68.576 1.00 25.95 128 PRO E CA 1
ATOM 13137 C C . PRO E 1 128 ? -48.585 106.478 68.437 1.00 25.90 128 PRO E C 1
ATOM 13138 O O . PRO E 1 128 ? -49.764 106.581 68.787 1.00 25.65 128 PRO E O 1
ATOM 13142 N N . ALA E 1 129 ? -47.875 107.480 67.913 1.00 26.14 129 ALA E N 1
ATOM 13143 C CA . ALA E 1 129 ? -48.419 108.853 67.809 1.00 26.54 129 ALA E CA 1
ATOM 13144 C C . ALA E 1 129 ? -49.654 108.906 66.907 1.00 27.38 129 ALA E C 1
ATOM 13145 O O . ALA E 1 129 ? -50.605 109.648 67.188 1.00 26.97 129 ALA E O 1
ATOM 13147 N N . LYS E 1 130 ? -49.653 108.110 65.831 1.00 26.63 130 LYS E N 1
ATOM 13148 C CA . LYS E 1 130 ? -50.783 108.072 64.913 1.00 27.03 130 LYS E CA 1
ATOM 13149 C C . LYS E 1 130 ? -52.019 107.402 65.510 1.00 27.20 130 LYS E C 1
ATOM 13150 O O . LYS E 1 130 ? -53.137 107.920 65.380 1.00 26.47 130 LYS E O 1
ATOM 13156 N N . LEU E 1 131 ? -51.844 106.253 66.168 1.00 26.89 131 LEU E N 1
ATOM 13157 C CA . LEU E 1 131 ? -52.973 105.577 66.811 1.00 27.53 131 LEU E CA 1
ATOM 13158 C C . LEU E 1 131 ? -53.571 106.469 67.906 1.00 28.07 131 LEU E C 1
ATOM 13159 O O . LEU E 1 131 ? -54.784 106.470 68.125 1.00 28.12 131 LEU E O 1
ATOM 13164 N N . LYS E 1 132 ? -52.697 107.191 68.596 1.00 29.21 132 LYS E N 1
ATOM 13165 C CA . LYS E 1 132 ? -53.129 108.171 69.583 1.00 30.02 132 LYS E CA 1
ATOM 13166 C C . LYS E 1 132 ? -53.977 109.257 68.900 1.00 30.11 132 LYS E C 1
ATOM 13167 O O . LYS E 1 132 ? -55.092 109.549 69.346 1.00 31.02 132 LYS E O 1
ATOM 13173 N N . GLY E 1 133 ? -53.453 109.831 67.822 1.00 30.11 133 GLY E N 1
ATOM 13174 C CA . GLY E 1 133 ? -54.179 110.827 67.029 1.00 29.98 133 GLY E CA 1
ATOM 13175 C C . GLY E 1 133 ? -55.542 110.376 66.540 1.00 30.17 133 GLY E C 1
ATOM 13176 O O . GLY E 1 133 ? -56.478 111.182 66.443 1.00 30.56 133 GLY E O 1
ATOM 13177 N N . TRP E 1 134 ? -55.669 109.089 66.235 1.00 29.16 134 TRP E N 1
ATOM 13178 C CA . TRP E 1 134 ? -56.932 108.529 65.770 1.00 29.08 134 TRP E CA 1
ATOM 13179 C C . TRP E 1 134 ? -57.811 108.003 66.899 1.00 28.54 134 TRP E C 1
ATOM 13180 O O . TRP E 1 134 ? -58.934 107.591 66.657 1.00 28.75 134 TRP E O 1
ATOM 13191 N N . GLY E 1 135 ? -57.291 107.995 68.119 1.00 29.05 135 GLY E N 1
ATOM 13192 C CA . GLY E 1 135 ? -58.046 107.559 69.282 1.00 29.24 135 GLY E CA 1
ATOM 13193 C C . GLY E 1 135 ? -58.328 106.071 69.354 1.00 29.84 135 GLY E C 1
ATOM 13194 O O . GLY E 1 135 ? -59.370 105.660 69.876 1.00 30.06 135 GLY E O 1
ATOM 13195 N N . VAL E 1 136 ? -57.404 105.257 68.830 1.00 29.74 136 VAL E N 1
ATOM 13196 C CA . VAL E 1 136 ? -57.536 103.794 68.878 1.00 29.28 136 VAL E CA 1
ATOM 13197 C C . VAL E 1 136 ? -56.312 103.154 69.540 1.00 29.07 136 VAL E C 1
ATOM 13198 O O . VAL E 1 136 ? -55.239 103.756 69.591 1.00 28.59 136 VAL E O 1
ATOM 13202 N N . ASN E 1 137 ? -56.497 101.926 70.020 1.00 29.24 137 ASN E N 1
ATOM 13203 C CA . ASN E 1 137 ? -55.407 101.094 70.509 1.00 29.22 137 ASN E CA 1
ATOM 13204 C C . ASN E 1 137 ? -54.995 99.999 69.509 1.00 28.93 137 ASN E C 1
ATOM 13205 O O . ASN E 1 137 ? -55.784 99.604 68.647 1.00 28.60 137 ASN E O 1
ATOM 13210 N N . PRO E 1 138 ? -53.749 99.502 69.637 1.00 28.46 138 PRO E N 1
ATOM 13211 C CA . PRO E 1 138 ? -53.338 98.339 68.839 1.00 28.18 138 PRO E CA 1
ATOM 13212 C C . PRO E 1 138 ? -54.215 97.139 69.157 1.00 28.04 138 PRO E C 1
ATOM 13213 O O . PRO E 1 138 ? -54.382 96.797 70.326 1.00 28.49 138 PRO E O 1
ATOM 13217 N N . PRO E 1 139 ? -54.820 96.527 68.131 1.00 27.20 139 PRO E N 1
ATOM 13218 C CA . PRO E 1 139 ? -55.753 95.425 68.350 1.00 27.04 139 PRO E CA 1
ATOM 13219 C C . PRO E 1 139 ? -55.091 94.108 68.772 1.00 26.61 139 PRO E C 1
ATOM 13220 O O . PRO E 1 139 ? -54.078 93.709 68.199 1.00 25.79 139 PRO E O 1
ATOM 13224 N N . ARG E 1 140 ? -55.686 93.444 69.759 1.00 26.48 140 ARG E N 1
ATOM 13225 C CA . ARG E 1 140 ? -55.128 92.208 70.315 1.00 26.93 140 ARG E CA 1
ATOM 13226 C C . ARG E 1 140 ? -55.777 90.927 69.781 1.00 25.38 140 ARG E C 1
ATOM 13227 O O . ARG E 1 140 ? -55.280 89.826 70.035 1.00 24.48 140 ARG E O 1
ATOM 13235 N N . THR E 1 141 ? -56.890 91.068 69.066 1.00 23.93 141 THR E N 1
ATOM 13236 C CA . THR E 1 141 ? -57.576 89.950 68.425 1.00 24.12 141 THR E CA 1
ATOM 13237 C C . THR E 1 141 ? -58.023 90.381 67.030 1.00 23.22 141 THR E C 1
ATOM 13238 O O . THR E 1 141 ? -58.106 91.573 66.750 1.00 22.24 141 THR E O 1
ATOM 13242 N N . TRP E 1 142 ? -58.321 89.424 66.156 1.00 22.92 142 TRP E N 1
ATOM 13243 C CA . TRP E 1 142 ? -58.786 89.792 64.809 1.00 23.06 142 TRP E CA 1
ATOM 13244 C C . TRP E 1 142 ? -60.174 90.475 64.822 1.00 23.33 142 TRP E C 1
ATOM 13245 O O . TRP E 1 142 ? -60.427 91.367 64.016 1.00 23.70 142 TRP E O 1
ATOM 13256 N N . ASP E 1 143 ? -61.041 90.096 65.753 1.00 23.80 143 ASP E N 1
ATOM 13257 C CA . ASP E 1 143 ? -62.325 90.789 65.914 1.00 24.51 143 ASP E CA 1
ATOM 13258 C C . ASP E 1 143 ? -62.106 92.266 66.262 1.00 24.27 143 ASP E C 1
ATOM 13259 O O . ASP E 1 143 ? -62.705 93.156 65.635 1.00 24.41 143 ASP E O 1
ATOM 13264 N N . LYS E 1 144 ? -61.241 92.550 67.235 1.00 24.03 144 LYS E N 1
ATOM 13265 C CA . LYS E 1 144 ? -60.935 93.939 67.574 1.00 24.45 144 LYS E CA 1
ATOM 13266 C C . LYS E 1 144 ? -60.266 94.678 66.416 1.00 23.71 144 LYS E C 1
ATOM 13267 O O . LYS E 1 144 ? -60.502 95.869 66.192 1.00 23.86 144 LYS E O 1
ATOM 13273 N N . PHE E 1 145 ? -59.431 93.968 65.667 1.00 22.33 145 PHE E N 1
ATOM 13274 C CA . PHE E 1 145 ? -58.756 94.564 64.514 1.00 22.05 145 PHE E CA 1
ATOM 13275 C C . PHE E 1 145 ? -59.774 95.065 63.494 1.00 21.26 145 PHE E C 1
ATOM 13276 O O . PHE E 1 145 ? -59.665 96.173 62.984 1.00 21.54 145 PHE E O 1
ATOM 13284 N N . LEU E 1 146 ? -60.748 94.225 63.191 1.00 21.84 146 LEU E N 1
ATOM 13285 C CA . LEU E 1 146 ? -61.782 94.569 62.219 1.00 22.32 146 LEU E CA 1
ATOM 13286 C C . LEU E 1 146 ? -62.633 95.755 62.711 1.00 22.59 146 LEU E C 1
ATOM 13287 O O . LEU E 1 146 ? -62.917 96.676 61.949 1.00 22.46 146 LEU E O 1
ATOM 13292 N N . ALA E 1 147 ? -63.009 95.737 63.988 1.00 23.26 147 ALA E N 1
ATOM 13293 C CA . ALA E 1 147 ? -63.777 96.859 64.576 1.00 23.39 147 ALA E CA 1
ATOM 13294 C C . ALA E 1 147 ? -63.002 98.181 64.531 1.00 23.50 147 ALA E C 1
ATOM 13295 O O . ALA E 1 147 ? -63.532 99.240 64.158 1.00 23.68 147 ALA E O 1
ATOM 13297 N N . THR E 1 148 ? -61.743 98.110 64.918 1.00 23.21 148 THR E N 1
ATOM 13298 C CA . THR E 1 148 ? -60.852 99.256 64.889 1.00 23.43 148 THR E CA 1
ATOM 13299 C C . THR E 1 148 ? -60.647 99.778 63.463 1.00 23.48 148 THR E C 1
ATOM 13300 O O . THR E 1 148 ? -60.583 100.985 63.227 1.00 24.18 148 THR E O 1
ATOM 13304 N N . CYS E 1 149 ? -60.515 98.876 62.495 1.00 24.32 149 CYS E N 1
ATOM 13305 C CA . CYS E 1 149 ? -60.341 99.310 61.102 1.00 24.54 149 CYS E CA 1
ATOM 13306 C C . CYS E 1 149 ? -61.583 100.061 60.588 1.00 24.56 149 CYS E C 1
ATOM 13307 O O . CYS E 1 149 ? -61.464 101.027 59.840 1.00 23.85 149 CYS E O 1
ATOM 13310 N N . GLN E 1 150 ? -62.761 99.620 61.002 1.00 25.04 150 GLN E N 1
ATOM 13311 C CA . GLN E 1 150 ? -63.999 100.339 60.657 1.00 26.08 150 GLN E CA 1
ATOM 13312 C C . GLN E 1 150 ? -64.018 101.750 61.236 1.00 25.88 150 GLN E C 1
ATOM 13313 O O . GLN E 1 150 ? -64.357 102.695 60.531 1.00 26.33 150 GLN E O 1
ATOM 13319 N N . THR E 1 151 ? -63.633 101.877 62.502 1.00 25.46 151 THR E N 1
ATOM 13320 C CA . THR E 1 151 ? -63.446 103.182 63.132 1.00 25.23 151 THR E CA 1
ATOM 13321 C C . THR E 1 151 ? -62.486 104.054 62.333 1.00 24.88 151 THR E C 1
ATOM 13322 O O . THR E 1 151 ? -62.773 105.219 62.046 1.00 24.47 151 THR E O 1
ATOM 13326 N N . LEU E 1 152 ? -61.344 103.496 61.944 1.00 23.51 152 LEU E N 1
ATOM 13327 C CA . LEU E 1 152 ? -60.353 104.271 61.212 1.00 23.60 152 LEU E CA 1
ATOM 13328 C C . LEU E 1 152 ? -60.843 104.716 59.820 1.00 22.67 152 LEU E C 1
ATOM 13329 O O . LEU E 1 152 ? -60.438 105.766 59.347 1.00 22.85 152 LEU E O 1
ATOM 13334 N N . LYS E 1 153 ? -61.673 103.904 59.164 1.00 23.17 153 LYS E N 1
ATOM 13335 C CA . LYS E 1 153 ? -62.249 104.269 57.866 1.00 23.64 153 LYS E CA 1
ATOM 13336 C C . LYS E 1 153 ? -63.182 105.479 58.019 1.00 23.38 153 LYS E C 1
ATOM 13337 O O . LYS E 1 153 ? -63.193 106.338 57.163 1.00 22.27 153 LYS E O 1
ATOM 13343 N N . GLN E 1 154 ? -63.888 105.548 59.147 1.00 24.71 154 GLN E N 1
ATOM 13344 C CA . GLN E 1 154 ? -64.680 106.752 59.522 1.00 25.05 154 GLN E CA 1
ATOM 13345 C C . GLN E 1 154 ? -63.825 107.990 59.744 1.00 25.54 154 GLN E C 1
ATOM 13346 O O . GLN E 1 154 ? -64.337 109.113 59.641 1.00 25.14 154 GLN E O 1
ATOM 13352 N N . LYS E 1 155 ? -62.550 107.804 60.082 1.00 24.92 155 LYS E N 1
ATOM 13353 C CA . LYS E 1 155 ? -61.597 108.913 60.203 1.00 25.02 155 LYS E CA 1
ATOM 13354 C C . LYS E 1 155 ? -60.899 109.262 58.902 1.00 24.16 155 LYS E C 1
ATOM 13355 O O . LYS E 1 155 ? -59.981 110.073 58.894 1.00 24.48 155 LYS E O 1
ATOM 13361 N N . GLY E 1 156 ? -61.317 108.648 57.804 1.00 23.72 156 GLY E N 1
ATOM 13362 C CA . GLY E 1 156 ? -60.719 108.919 56.506 1.00 23.81 156 GLY E CA 1
ATOM 13363 C C . GLY E 1 156 ? -59.535 108.022 56.145 1.00 23.84 156 GLY E C 1
ATOM 13364 O O . GLY E 1 156 ? -58.878 108.257 55.130 1.00 24.20 156 GLY E O 1
ATOM 13365 N N . LEU E 1 157 ? -59.246 107.008 56.960 1.00 23.08 157 LEU E N 1
ATOM 13366 C CA . LEU E 1 157 ? -58.132 106.093 56.633 1.00 22.94 157 LEU E CA 1
ATOM 13367 C C . LEU E 1 157 ? -58.753 104.940 55.855 1.00 22.41 157 LEU E C 1
ATOM 13368 O O . LEU E 1 157 ? -59.246 103.981 56.443 1.00 21.98 157 LEU E O 1
ATOM 13373 N N . GLU E 1 158 ? -58.805 105.084 54.531 1.00 22.44 158 GLU E N 1
ATOM 13374 C CA . GLU E 1 158 ? -59.575 104.165 53.687 1.00 23.13 158 GLU E CA 1
ATOM 13375 C C . GLU E 1 158 ? -59.016 102.734 53.646 1.00 22.23 158 GLU E C 1
ATOM 13376 O O . GLU E 1 158 ? -59.752 101.789 53.400 1.00 21.78 158 GLU E O 1
ATOM 13382 N N . ALA E 1 159 ? -57.713 102.611 53.896 1.00 21.79 159 ALA E N 1
ATOM 13383 C CA . ALA E 1 159 ? -57.031 101.305 53.944 1.00 21.15 159 ALA E CA 1
ATOM 13384 C C . ALA E 1 159 ? -56.150 101.257 55.197 1.00 19.80 159 ALA E C 1
ATOM 13385 O O . ALA E 1 159 ? -54.946 101.532 55.143 1.00 19.69 159 ALA E O 1
ATOM 13387 N N . PRO E 1 160 ? -56.768 100.971 56.352 1.00 20.36 160 PRO E N 1
ATOM 13388 C CA . PRO E 1 160 ? -56.003 100.954 57.601 1.00 20.32 160 PRO E CA 1
ATOM 13389 C C . PRO E 1 160 ? -54.905 99.873 57.661 1.00 19.93 160 PRO E C 1
ATOM 13390 O O . PRO E 1 160 ? -53.931 100.055 58.361 1.00 19.86 160 PRO E O 1
ATOM 13394 N N . LEU E 1 161 ? -55.069 98.785 56.915 1.00 19.75 161 LEU E N 1
ATOM 13395 C CA . LEU E 1 161 ? -54.024 97.751 56.827 1.00 18.97 161 LEU E CA 1
ATOM 13396 C C . LEU E 1 161 ? -53.187 97.972 55.575 1.00 18.47 161 LEU E C 1
ATOM 13397 O O . LEU E 1 161 ? -53.715 98.002 54.461 1.00 17.74 161 LEU E O 1
ATOM 13402 N N . ALA E 1 162 ? -51.888 98.127 55.778 1.00 17.61 162 ALA E N 1
ATOM 13403 C CA . ALA E 1 162 ? -50.903 98.166 54.715 1.00 17.13 162 ALA E CA 1
ATOM 13404 C C . ALA E 1 162 ? -50.580 96.731 54.275 1.00 16.78 162 ALA E C 1
ATOM 13405 O O . ALA E 1 162 ? -50.439 95.835 55.101 1.00 16.15 162 ALA E O 1
ATOM 13407 N N . LEU E 1 163 ? -50.464 96.535 52.970 1.00 15.84 163 LEU E N 1
ATOM 13408 C CA . LEU E 1 163 ? -50.224 95.221 52.423 1.00 16.00 163 LEU E CA 1
ATOM 13409 C C . LEU E 1 163 ? -49.500 95.378 51.093 1.00 16.63 163 LEU E C 1
ATOM 13410 O O . LEU E 1 163 ? -49.678 96.373 50.383 1.00 15.31 163 LEU E O 1
ATOM 13415 N N . GLY E 1 164 ? -48.668 94.400 50.747 1.00 15.82 164 GLY E N 1
ATOM 13416 C CA . GLY E 1 164 ? -47.967 94.429 49.483 1.00 15.68 164 GLY E CA 1
ATOM 13417 C C . GLY E 1 164 ? -48.233 93.218 48.613 1.00 14.78 164 GLY E C 1
ATOM 13418 O O . GLY E 1 164 ? -49.304 92.610 48.633 1.00 14.73 164 GLY E O 1
ATOM 13419 N N . GLU E 1 165 ? -47.213 92.895 47.830 1.00 15.34 165 GLU E N 1
ATOM 13420 C CA . GLU E 1 165 ? -47.249 91.830 46.837 1.00 15.53 165 GLU E CA 1
ATOM 13421 C C . GLU E 1 165 ? -47.603 90.426 47.381 1.00 15.41 165 GLU E C 1
ATOM 13422 O O . GLU E 1 165 ? -47.668 90.194 48.591 1.00 14.91 165 GLU E O 1
ATOM 13428 N N . ASN E 1 166 ? -47.823 89.486 46.458 1.00 15.24 166 ASN E N 1
ATOM 13429 C CA . ASN E 1 166 ? -48.334 88.147 46.758 1.00 15.43 166 ASN E CA 1
ATOM 13430 C C . ASN E 1 166 ? -47.695 87.515 48.011 1.00 14.42 166 ASN E C 1
ATOM 13431 O O . ASN E 1 166 ? -48.416 87.055 48.890 1.00 15.08 166 ASN E O 1
ATOM 13436 N N . TRP E 1 167 ? -46.368 87.493 48.103 1.00 13.93 167 TRP E N 1
ATOM 13437 C CA . TRP E 1 167 ? -45.763 86.788 49.261 1.00 13.96 167 TRP E CA 1
ATOM 13438 C C . TRP E 1 167 ? -46.104 87.453 50.589 1.00 13.15 167 TRP E C 1
ATOM 13439 O O . TRP E 1 167 ? -46.240 86.760 51.589 1.00 13.94 167 TRP E O 1
ATOM 13450 N N . THR E 1 168 ? -46.288 88.778 50.585 1.00 13.54 168 THR E N 1
ATOM 13451 C CA . THR E 1 168 ? -46.726 89.496 51.789 1.00 13.98 168 THR E CA 1
ATOM 13452 C C . THR E 1 168 ? -48.178 89.208 52.194 1.00 13.95 168 THR E C 1
ATOM 13453 O O . THR E 1 168 ? -48.530 89.324 53.376 1.00 14.54 168 THR E O 1
ATOM 13457 N N . GLN E 1 169 ? -48.999 88.809 51.226 1.00 13.95 169 GLN E N 1
ATOM 13458 C CA . GLN E 1 169 ? -50.358 88.351 51.489 1.00 14.74 169 GLN E CA 1
ATOM 13459 C C . GLN E 1 169 ? -50.319 86.966 52.153 1.00 14.60 169 GLN E C 1
ATOM 13460 O O . GLN E 1 169 ? -51.057 86.681 53.092 1.00 13.90 169 GLN E O 1
ATOM 13466 N N . GLN E 1 170 ? -49.452 86.093 51.637 1.00 14.03 170 GLN E N 1
ATOM 13467 C CA . GLN E 1 170 ? -49.183 84.810 52.292 1.00 14.49 170 GLN E CA 1
ATOM 13468 C C . GLN E 1 170 ? -48.665 85.031 53.708 1.00 14.59 170 GLN E C 1
ATOM 13469 O O . GLN E 1 170 ? -49.021 84.311 54.643 1.00 15.24 170 GLN E O 1
ATOM 13475 N N . HIS E 1 171 ? -47.796 86.013 53.855 1.00 13.84 171 HIS E N 1
ATOM 13476 C CA . HIS E 1 171 ? -47.228 86.345 55.148 1.00 13.94 171 HIS E CA 1
ATOM 13477 C C . HIS E 1 171 ? -48.345 86.730 56.144 1.00 14.85 171 HIS E C 1
ATOM 13478 O O . HIS E 1 171 ? -48.405 86.256 57.289 1.00 15.28 171 HIS E O 1
ATOM 13485 N N . LEU E 1 172 ? -49.235 87.614 55.701 1.00 14.48 172 LEU E N 1
ATOM 13486 C CA . LEU E 1 172 ? -50.414 87.956 56.505 1.00 14.78 172 LEU E CA 1
ATOM 13487 C C . LEU E 1 172 ? -51.227 86.716 56.841 1.00 14.48 172 LEU E C 1
ATOM 13488 O O . LEU E 1 172 ? -51.620 86.501 57.988 1.00 15.41 172 LEU E O 1
ATOM 13493 N N . TRP E 1 173 ? -51.454 85.879 55.837 1.00 14.71 173 TRP E N 1
ATOM 13494 C CA . TRP E 1 173 ? -52.238 84.673 56.014 1.00 14.98 173 TRP E CA 1
ATOM 13495 C C . TRP E 1 173 ? -51.683 83.778 57.138 1.00 14.93 173 TRP E C 1
ATOM 13496 O O . TRP E 1 173 ? -52.459 83.233 57.930 1.00 15.53 173 TRP E O 1
ATOM 13507 N N . GLU E 1 174 ? -50.365 83.612 57.214 1.00 15.03 174 GLU E N 1
ATOM 13508 C CA . GLU E 1 174 ? -49.835 82.681 58.237 1.00 15.29 174 GLU E CA 1
ATOM 13509 C C . GLU E 1 174 ? -50.081 83.178 59.668 1.00 15.69 174 GLU E C 1
ATOM 13510 O O . GLU E 1 174 ? -50.286 82.368 60.594 1.00 16.40 174 GLU E O 1
ATOM 13516 N N . SER E 1 175 ? -50.100 84.504 59.841 1.00 16.21 175 SER E N 1
ATOM 13517 C CA . SER E 1 175 ? -50.483 85.092 61.140 1.00 16.34 175 SER E CA 1
ATOM 13518 C C . SER E 1 175 ? -51.964 84.847 61.444 1.00 16.87 175 SER E C 1
ATOM 13519 O O . SER E 1 175 ? -52.326 84.467 62.561 1.00 17.31 175 SER E O 1
ATOM 13522 N N . VAL E 1 176 ? -52.836 85.063 60.460 1.00 16.22 176 VAL E N 1
ATOM 13523 C CA . VAL E 1 176 ? -54.246 84.795 60.648 1.00 17.09 176 VAL E CA 1
ATOM 13524 C C . VAL E 1 176 ? -54.484 83.312 60.947 1.00 17.35 176 VAL E C 1
ATOM 13525 O O . VAL E 1 176 ? -55.271 82.972 61.841 1.00 18.77 176 VAL E O 1
ATOM 13529 N N . ALA E 1 177 ? -53.815 82.422 60.205 1.00 16.89 177 ALA E N 1
ATOM 13530 C CA . ALA E 1 177 ? -53.994 80.984 60.410 1.00 16.94 177 ALA E CA 1
ATOM 13531 C C . ALA E 1 177 ? -53.551 80.531 61.808 1.00 17.51 177 ALA E C 1
ATOM 13532 O O . ALA E 1 177 ? -54.229 79.724 62.435 1.00 18.10 177 ALA E O 1
ATOM 13534 N N . LEU E 1 178 ? -52.434 81.071 62.280 1.00 17.28 178 LEU E N 1
ATOM 13535 C CA . LEU E 1 178 ? -51.939 80.765 63.624 1.00 17.94 178 LEU E CA 1
ATOM 13536 C C . LEU E 1 178 ? -52.939 81.279 64.671 1.00 18.55 178 LEU E C 1
ATOM 13537 O O . LEU E 1 178 ? -53.187 80.623 65.668 1.00 19.06 178 LEU E O 1
ATOM 13542 N N . ALA E 1 179 ? -53.507 82.460 64.442 1.00 18.82 179 ALA E N 1
ATOM 13543 C CA . ALA E 1 179 ? -54.508 83.011 65.356 1.00 19.27 179 ALA E CA 1
ATOM 13544 C C . ALA E 1 179 ? -55.728 82.136 65.435 1.00 20.04 179 ALA E C 1
ATOM 13545 O O . ALA E 1 179 ? -56.218 81.823 66.531 1.00 20.54 179 ALA E O 1
ATOM 13547 N N . VAL E 1 180 ? -56.234 81.743 64.279 1.00 19.74 180 VAL E N 1
ATOM 13548 C CA . VAL E 1 180 ? -57.464 80.975 64.187 1.00 20.47 180 VAL E CA 1
ATOM 13549 C C . VAL E 1 180 ? -57.277 79.531 64.692 1.00 21.05 180 VAL E C 1
ATOM 13550 O O . VAL E 1 180 ? -58.169 78.972 65.322 1.00 22.26 180 VAL E O 1
ATOM 13554 N N . LEU E 1 181 ? -56.127 78.927 64.407 1.00 21.10 181 LEU E N 1
ATOM 13555 C CA . LEU E 1 181 ? -55.909 77.526 64.711 1.00 21.13 181 LEU E CA 1
ATOM 13556 C C . LEU E 1 181 ? -55.292 77.311 66.064 1.00 21.35 181 LEU E C 1
ATOM 13557 O O . LEU E 1 181 ? -55.506 76.263 66.675 1.00 21.84 181 LEU E O 1
ATOM 13562 N N . GLY E 1 182 ? -54.488 78.269 66.501 1.00 20.95 182 GLY E N 1
ATOM 13563 C CA . GLY E 1 182 ? -53.585 78.055 67.614 1.00 21.86 182 GLY E CA 1
ATOM 13564 C C . GLY E 1 182 ? -52.354 77.265 67.193 1.00 21.69 182 GLY E C 1
ATOM 13565 O O . GLY E 1 182 ? -52.356 76.625 66.133 1.00 21.05 182 GLY E O 1
ATOM 13566 N N . PRO E 1 183 ? -51.302 77.286 68.038 1.00 22.12 183 PRO E N 1
ATOM 13567 C CA . PRO E 1 183 ? -50.013 76.685 67.671 1.00 22.88 183 PRO E CA 1
ATOM 13568 C C . PRO E 1 183 ? -50.017 75.169 67.435 1.00 23.21 183 PRO E C 1
ATOM 13569 O O . PRO E 1 183 ? -49.302 74.694 66.555 1.00 23.47 183 PRO E O 1
ATOM 13573 N N . ASP E 1 184 ? -50.812 74.407 68.186 1.00 23.82 184 ASP E N 1
ATOM 13574 C CA . ASP E 1 184 ? -50.851 72.957 67.974 1.00 23.97 184 ASP E CA 1
ATOM 13575 C C . ASP E 1 184 ? -51.444 72.613 66.630 1.00 23.20 184 ASP E C 1
ATOM 13576 O O . ASP E 1 184 ? -50.879 71.802 65.886 1.00 24.04 184 ASP E O 1
ATOM 13581 N N . ASP E 1 185 ? -52.583 73.216 66.305 1.00 23.28 185 ASP E N 1
ATOM 13582 C CA . ASP E 1 185 ? -53.254 72.894 65.060 1.00 22.77 185 ASP E CA 1
ATOM 13583 C C . ASP E 1 185 ? -52.528 73.521 63.866 1.00 22.08 185 ASP E C 1
ATOM 13584 O O . ASP E 1 185 ? -52.569 72.963 62.784 1.00 21.51 185 ASP E O 1
ATOM 13589 N N . TRP E 1 186 ? -51.857 74.656 64.069 1.00 21.09 186 TRP E N 1
ATOM 13590 C CA . TRP E 1 186 ? -50.927 75.153 63.038 1.00 20.96 186 TRP E CA 1
ATOM 13591 C C . TRP E 1 186 ? -49.877 74.075 62.729 1.00 20.80 186 TRP E C 1
ATOM 13592 O O . TRP E 1 186 ? -49.693 73.689 61.583 1.00 20.55 186 TRP E O 1
ATOM 13603 N N . ASN E 1 187 ? -49.204 73.568 63.759 1.00 21.18 187 ASN E N 1
ATOM 13604 C CA . ASN E 1 187 ? -48.212 72.504 63.554 1.00 21.83 187 ASN E CA 1
ATOM 13605 C C . ASN E 1 187 ? -48.785 71.268 62.862 1.00 21.71 187 ASN E C 1
ATOM 13606 O O . ASN E 1 187 ? -48.092 70.613 62.065 1.00 21.30 187 ASN E O 1
ATOM 13611 N N . ASN E 1 188 ? -50.051 70.955 63.162 1.00 21.83 188 ASN E N 1
ATOM 13612 C CA . ASN E 1 188 ? -50.727 69.793 62.603 1.00 22.68 188 ASN E CA 1
ATOM 13613 C C . ASN E 1 188 ? -51.014 69.891 61.107 1.00 22.31 188 ASN E C 1
ATOM 13614 O O . ASN E 1 188 ? -51.257 68.882 60.462 1.00 22.53 188 ASN E O 1
ATOM 13619 N N . LEU E 1 189 ? -51.020 71.102 60.552 1.00 22.04 189 LEU E N 1
ATOM 13620 C CA . LEU E 1 189 ? -51.066 71.232 59.095 1.00 21.85 189 LEU E CA 1
ATOM 13621 C C . LEU E 1 189 ? -49.839 70.574 58.460 1.00 21.97 189 LEU E C 1
ATOM 13622 O O . LEU E 1 189 ? -49.939 69.893 57.444 1.00 23.03 189 LEU E O 1
ATOM 13627 N N . TRP E 1 190 ? -48.687 70.763 59.078 1.00 21.86 190 TRP E N 1
ATOM 13628 C CA . TRP E 1 190 ? -47.412 70.510 58.411 1.00 22.22 190 TRP E CA 1
ATOM 13629 C C . TRP E 1 190 ? -46.927 69.078 58.586 1.00 23.45 190 TRP E C 1
ATOM 13630 O O . TRP E 1 190 ? -46.053 68.619 57.844 1.00 23.61 190 TRP E O 1
ATOM 13641 N N . ASN E 1 191 ? -47.516 68.380 59.555 1.00 24.73 191 ASN E N 1
ATOM 13642 C CA . ASN E 1 191 ? -47.268 66.952 59.753 1.00 25.65 191 ASN E CA 1
ATOM 13643 C C . ASN E 1 191 ? -48.428 66.124 59.189 1.00 26.74 191 ASN E C 1
ATOM 13644 O O . ASN E 1 191 ? -48.448 64.896 59.320 1.00 27.47 191 ASN E O 1
ATOM 13649 N N . GLY E 1 192 ? -49.404 66.795 58.583 1.00 26.79 192 GLY E N 1
ATOM 13650 C CA . GLY E 1 192 ? -50.496 66.119 57.894 1.00 27.19 192 GLY E CA 1
ATOM 13651 C C . GLY E 1 192 ? -51.614 65.614 58.793 1.00 27.38 192 GLY E C 1
ATOM 13652 O O . GLY E 1 192 ? -52.504 64.907 58.317 1.00 28.91 192 GLY E O 1
ATOM 13653 N N . LYS E 1 193 ? -51.588 65.967 60.073 1.00 27.27 193 LYS E N 1
ATOM 13654 C CA . LYS E 1 193 ? -52.617 65.510 61.010 1.00 27.69 193 LYS E CA 1
ATOM 13655 C C . LYS E 1 193 ? -53.913 66.313 60.913 1.00 27.69 193 LYS E C 1
ATOM 13656 O O . LYS E 1 193 ? -54.977 65.807 61.277 1.00 28.84 193 LYS E O 1
ATOM 13662 N N . LEU E 1 194 ? -53.815 67.566 60.467 1.00 26.49 194 LEU E N 1
ATOM 13663 C CA . LEU E 1 194 ? -54.970 68.416 60.227 1.00 26.00 194 LEU E CA 1
ATOM 13664 C C . LEU E 1 194 ? -55.024 68.763 58.738 1.00 25.57 194 LEU E C 1
ATOM 13665 O O . LEU E 1 194 ? -54.058 69.259 58.184 1.00 25.38 194 LEU E O 1
ATOM 13670 N N . LYS E 1 195 ? -56.147 68.476 58.092 1.00 25.52 195 LYS E N 1
ATOM 13671 C CA . LYS E 1 195 ? -56.309 68.807 56.680 1.00 25.01 195 LYS E CA 1
ATOM 13672 C C . LYS E 1 195 ? -56.641 70.288 56.517 1.00 24.38 195 LYS E C 1
ATOM 13673 O O . LYS E 1 195 ? -57.324 70.876 57.349 1.00 23.85 195 LYS E O 1
ATOM 13679 N N . PHE E 1 196 ? -56.190 70.875 55.407 1.00 23.06 196 PHE E N 1
ATOM 13680 C CA . PHE E 1 196 ? -56.554 72.253 55.045 1.00 22.96 196 PHE E CA 1
ATOM 13681 C C . PHE E 1 196 ? -58.060 72.423 54.811 1.00 22.96 196 PHE E C 1
ATOM 13682 O O . PHE E 1 196 ? -58.590 73.528 54.888 1.00 22.62 196 PHE E O 1
ATOM 13690 N N . THR E 1 197 ? -58.727 71.310 54.514 1.00 23.49 197 THR E N 1
ATOM 13691 C CA . THR E 1 197 ? -60.173 71.262 54.303 1.00 24.64 197 THR E CA 1
ATOM 13692 C C . THR E 1 197 ? -60.962 71.085 55.599 1.00 25.23 197 THR E C 1
ATOM 13693 O O . THR E 1 197 ? -62.182 71.056 55.569 1.00 26.17 197 THR E O 1
ATOM 13697 N N . ASP E 1 198 ? -60.279 70.940 56.725 1.00 26.20 198 ASP E N 1
ATOM 13698 C CA . ASP E 1 198 ? -60.967 70.877 58.002 1.00 26.31 198 ASP E CA 1
ATOM 13699 C C . ASP E 1 198 ? -61.686 72.216 58.206 1.00 26.73 198 ASP E C 1
ATOM 13700 O O . ASP E 1 198 ? -61.135 73.258 57.888 1.00 25.87 198 ASP E O 1
ATOM 13705 N N . PRO E 1 199 ? -62.940 72.195 58.711 1.00 27.00 199 PRO E N 1
ATOM 13706 C CA . PRO E 1 199 ? -63.623 73.468 58.983 1.00 26.84 199 PRO E CA 1
ATOM 13707 C C . PRO E 1 199 ? -62.793 74.475 59.784 1.00 26.35 199 PRO E C 1
ATOM 13708 O O . PRO E 1 199 ? -62.908 75.681 59.567 1.00 25.98 199 PRO E O 1
ATOM 13712 N N . LYS E 1 200 ? -61.968 73.984 60.700 1.00 26.28 200 LYS E N 1
ATOM 13713 C CA . LYS E 1 200 ? -61.091 74.851 61.475 1.00 26.37 200 LYS E CA 1
ATOM 13714 C C . LYS E 1 200 ? -60.136 75.633 60.557 1.00 25.84 200 LYS E C 1
ATOM 13715 O O . LYS E 1 200 ? -59.897 76.834 60.737 1.00 26.58 200 LYS E O 1
ATOM 13721 N N . ALA E 1 201 ? -59.595 74.932 59.563 1.00 25.65 201 ALA E N 1
ATOM 13722 C CA . ALA E 1 201 ? -58.626 75.514 58.643 1.00 24.60 201 ALA E CA 1
ATOM 13723 C C . ALA E 1 201 ? -59.313 76.376 57.579 1.00 24.03 201 ALA E C 1
ATOM 13724 O O . ALA E 1 201 ? -58.749 77.371 57.133 1.00 23.80 201 ALA E O 1
ATOM 13726 N N . VAL E 1 202 ? -60.525 75.994 57.173 1.00 23.58 202 VAL E N 1
ATOM 13727 C CA . VAL E 1 202 ? -61.324 76.803 56.249 1.00 23.66 202 VAL E CA 1
ATOM 13728 C C . VAL E 1 202 ? -61.609 78.172 56.854 1.00 23.54 202 VAL E C 1
ATOM 13729 O O . VAL E 1 202 ? -61.564 79.200 56.170 1.00 23.23 202 VAL E O 1
ATOM 13733 N N . ARG E 1 203 ? -61.888 78.180 58.161 1.00 24.19 203 ARG E N 1
ATOM 13734 C CA . ARG E 1 203 ? -62.165 79.413 58.881 1.00 24.25 203 ARG E CA 1
ATOM 13735 C C . ARG E 1 203 ? -61.003 80.415 58.813 1.00 22.77 203 ARG E C 1
ATOM 13736 O O . ARG E 1 203 ? -61.221 81.629 58.802 1.00 22.35 203 ARG E O 1
ATOM 13744 N N . ALA E 1 204 ? -59.770 79.920 58.743 1.00 22.23 204 ALA E N 1
ATOM 13745 C CA . ALA E 1 204 ? -58.609 80.801 58.569 1.00 21.83 204 ALA E CA 1
ATOM 13746 C C . ALA E 1 204 ? -58.753 81.663 57.302 1.00 20.77 204 ALA E C 1
ATOM 13747 O O . ALA E 1 204 ? -58.447 82.854 57.342 1.00 20.67 204 ALA E O 1
ATOM 13749 N N . TRP E 1 205 ? -59.238 81.060 56.209 1.00 20.38 205 TRP E N 1
ATOM 13750 C CA . TRP E 1 205 ? -59.502 81.783 54.949 1.00 20.02 205 TRP E CA 1
ATOM 13751 C C . TRP E 1 205 ? -60.662 82.772 55.060 1.00 19.76 205 TRP E C 1
ATOM 13752 O O . TRP E 1 205 ? -60.606 83.853 54.485 1.00 19.08 205 TRP E O 1
ATOM 13763 N N . GLU E 1 206 ? -61.708 82.401 55.807 1.00 20.16 206 GLU E N 1
ATOM 13764 C CA . GLU E 1 206 ? -62.837 83.330 56.082 1.00 21.02 206 GLU E CA 1
ATOM 13765 C C . GLU E 1 206 ? -62.404 84.588 56.839 1.00 19.80 206 GLU E C 1
ATOM 13766 O O . GLU E 1 206 ? -62.760 85.713 56.459 1.00 20.07 206 GLU E O 1
ATOM 13772 N N . VAL E 1 207 ? -61.633 84.398 57.912 1.00 19.80 207 VAL E N 1
ATOM 13773 C CA . VAL E 1 207 ? -61.140 85.513 58.692 1.00 19.43 207 VAL E CA 1
ATOM 13774 C C . VAL E 1 207 ? -60.184 86.334 57.814 1.00 19.27 207 VAL E C 1
ATOM 13775 O O . VAL E 1 207 ? -60.274 87.561 57.732 1.00 19.58 207 VAL E O 1
ATOM 13779 N N . PHE E 1 208 ? -59.272 85.645 57.136 1.00 18.56 208 PHE E N 1
ATOM 13780 C CA . PHE E 1 208 ? -58.343 86.314 56.231 1.00 18.78 208 PHE E CA 1
ATOM 13781 C C . PHE E 1 208 ? -59.026 87.206 55.172 1.00 18.50 208 PHE E C 1
ATOM 13782 O O . PHE E 1 208 ? -58.585 88.313 54.901 1.00 18.92 208 PHE E O 1
ATOM 13790 N N . GLY E 1 209 ? -60.110 86.716 54.584 1.00 19.78 209 GLY E N 1
ATOM 13791 C CA . GLY E 1 209 ? -60.872 87.514 53.622 1.00 20.36 209 GLY E CA 1
ATOM 13792 C C . GLY E 1 209 ? -61.463 88.785 54.214 1.00 20.38 209 GLY E C 1
ATOM 13793 O O . GLY E 1 209 ? -61.491 89.826 53.551 1.00 21.49 209 GLY E O 1
ATOM 13794 N N . ARG E 1 210 ? -61.938 88.706 55.458 1.00 20.10 210 ARG E N 1
ATOM 13795 C CA . ARG E 1 210 ? -62.410 89.904 56.162 1.00 20.82 210 ARG E CA 1
ATOM 13796 C C . ARG E 1 210 ? -61.268 90.903 56.376 1.00 19.53 210 ARG E C 1
ATOM 13797 O O . ARG E 1 210 ? -61.418 92.101 56.188 1.00 20.37 210 ARG E O 1
ATOM 13805 N N . VAL E 1 211 ? -60.110 90.394 56.766 1.00 19.51 211 VAL E N 1
ATOM 13806 C CA . VAL E 1 211 ? -58.947 91.230 56.991 1.00 19.66 211 VAL E CA 1
ATOM 13807 C C . VAL E 1 211 ? -58.490 91.911 55.684 1.00 20.07 211 VAL E C 1
ATOM 13808 O O . VAL E 1 211 ? -58.097 93.070 55.685 1.00 19.50 211 VAL E O 1
ATOM 13812 N N . LEU E 1 212 ? -58.544 91.182 54.569 1.00 20.83 212 LEU E N 1
ATOM 13813 C CA . LEU E 1 212 ? -58.136 91.738 53.267 1.00 21.86 212 LEU E CA 1
ATOM 13814 C C . LEU E 1 212 ? -58.960 92.954 52.878 1.00 22.59 212 LEU E C 1
ATOM 13815 O O . LEU E 1 212 ? -58.478 93.859 52.213 1.00 23.04 212 LEU E O 1
ATOM 13820 N N . ASP E 1 213 ? -60.198 92.990 53.353 1.00 23.65 213 ASP E N 1
ATOM 13821 C CA . ASP E 1 213 ? -61.089 94.108 53.043 1.00 24.23 213 ASP E CA 1
ATOM 13822 C C . ASP E 1 213 ? -60.671 95.413 53.748 1.00 24.01 213 ASP E C 1
ATOM 13823 O O . ASP E 1 213 ? -61.243 96.482 53.495 1.00 24.07 213 ASP E O 1
ATOM 13828 N N . CYS E 1 214 ? -59.674 95.321 54.630 1.00 22.62 214 CYS E N 1
ATOM 13829 C CA . CYS E 1 214 ? -59.077 96.479 55.300 1.00 22.32 214 CYS E CA 1
ATOM 13830 C C . CYS E 1 214 ? -57.830 97.006 54.614 1.00 20.96 214 CYS E C 1
ATOM 13831 O O . CYS E 1 214 ? -57.262 98.030 55.027 1.00 20.98 214 CYS E O 1
ATOM 13834 N N . ALA E 1 215 ? -57.382 96.296 53.576 1.00 20.28 215 ALA E N 1
ATOM 13835 C CA . ALA E 1 215 ? -56.101 96.580 52.938 1.00 20.25 215 ALA E CA 1
ATOM 13836 C C . ALA E 1 215 ? -56.207 97.517 51.735 1.00 19.95 215 ALA E C 1
ATOM 13837 O O . ALA E 1 215 ? -57.280 97.678 51.141 1.00 19.87 215 ALA E O 1
ATOM 13839 N N . ASN E 1 216 ? -55.068 98.109 51.388 1.00 19.33 216 ASN E N 1
ATOM 13840 C CA . ASN E 1 216 ? -54.942 98.932 50.207 1.00 19.60 216 ASN E CA 1
ATOM 13841 C C . ASN E 1 216 ? -55.132 98.116 48.926 1.00 20.04 216 ASN E C 1
ATOM 13842 O O . ASN E 1 216 ? -54.621 96.995 48.786 1.00 20.00 216 ASN E O 1
ATOM 13847 N N . LYS E 1 217 ? -55.840 98.699 47.967 1.00 20.65 217 LYS E N 1
ATOM 13848 C CA . LYS E 1 217 ? -56.229 97.987 46.764 1.00 21.24 217 LYS E CA 1
ATOM 13849 C C . LYS E 1 217 ? -55.085 97.819 45.769 1.00 20.44 217 LYS E C 1
ATOM 13850 O O . LYS E 1 217 ? -55.199 97.007 44.842 1.00 21.36 217 LYS E O 1
ATOM 13856 N N . ASP E 1 218 ? -54.029 98.607 45.943 1.00 19.44 218 ASP E N 1
ATOM 13857 C CA . ASP E 1 218 ? -52.847 98.564 45.075 1.00 19.67 218 ASP E CA 1
ATOM 13858 C C . ASP E 1 218 ? -51.723 97.660 45.606 1.00 18.96 218 ASP E C 1
ATOM 13859 O O . ASP E 1 218 ? -50.587 97.743 45.152 1.00 19.09 218 ASP E O 1
ATOM 13864 N N . ALA E 1 219 ? -52.059 96.822 46.577 1.00 18.19 219 ALA E N 1
ATOM 13865 C CA . ALA E 1 219 ? -51.085 95.954 47.261 1.00 17.71 219 ALA E CA 1
ATOM 13866 C C . ALA E 1 219 ? -50.239 95.126 46.284 1.00 17.51 219 ALA E C 1
ATOM 13867 O O . ALA E 1 219 ? -49.037 94.970 46.482 1.00 16.45 219 ALA E O 1
ATOM 13869 N N . ALA E 1 220 ? -50.852 94.627 45.215 1.00 17.49 220 ALA E N 1
ATOM 13870 C CA . ALA E 1 220 ? -50.156 93.647 44.367 1.00 17.97 220 ALA E CA 1
ATOM 13871 C C . ALA E 1 220 ? -48.825 94.162 43.831 1.00 18.04 220 ALA E C 1
ATOM 13872 O O . ALA E 1 220 ? -47.905 93.365 43.608 1.00 18.43 220 ALA E O 1
ATOM 13874 N N . GLY E 1 221 ? -48.712 95.464 43.619 1.00 17.73 221 GLY E N 1
ATOM 13875 C CA . GLY E 1 221 ? -47.508 96.024 43.053 1.00 17.79 221 GLY E CA 1
ATOM 13876 C C . GLY E 1 221 ? -46.481 96.585 44.020 1.00 17.87 221 GLY E C 1
ATOM 13877 O O . GLY E 1 221 ? -45.511 97.219 43.579 1.00 18.37 221 GLY E O 1
ATOM 13878 N N . LEU E 1 222 ? -46.682 96.403 45.334 1.00 17.27 222 LEU E N 1
ATOM 13879 C CA . LEU E 1 222 ? -45.815 97.017 46.330 1.00 16.76 222 LEU E CA 1
ATOM 13880 C C . LEU E 1 222 ? -44.868 95.988 46.951 1.00 16.10 222 LEU E C 1
ATOM 13881 O O . LEU E 1 222 ? -45.268 94.863 47.253 1.00 15.72 222 LEU E O 1
ATOM 13886 N N . SER E 1 223 ? -43.641 96.432 47.179 1.00 15.83 223 SER E N 1
ATOM 13887 C CA . SER E 1 223 ? -42.670 95.662 47.945 1.00 15.80 223 SER E CA 1
ATOM 13888 C C . SER E 1 223 ? -43.038 95.707 49.419 1.00 15.44 223 SER E C 1
ATOM 13889 O O . SER E 1 223 ? -43.890 96.488 49.856 1.00 14.95 223 SER E O 1
ATOM 13892 N N . TRP E 1 224 ? -42.408 94.839 50.211 1.00 14.40 224 TRP E N 1
ATOM 13893 C CA . TRP E 1 224 ? -42.695 94.848 51.626 1.00 15.23 224 TRP E CA 1
ATOM 13894 C C . TRP E 1 224 ? -42.319 96.185 52.248 1.00 15.73 224 TRP E C 1
ATOM 13895 O O . TRP E 1 224 ? -43.027 96.673 53.145 1.00 15.27 224 TRP E O 1
ATOM 13906 N N . GLN E 1 225 ? -41.238 96.791 51.744 1.00 15.36 225 GLN E N 1
ATOM 13907 C CA . GLN E 1 225 ? -40.762 98.092 52.251 1.00 16.13 225 GLN E CA 1
ATOM 13908 C C . GLN E 1 225 ? -41.801 99.181 51.947 1.00 16.50 225 GLN E C 1
ATOM 13909 O O . GLN E 1 225 ? -42.095 100.048 52.784 1.00 16.70 225 GLN E O 1
ATOM 13915 N N . GLN E 1 226 ? -42.354 99.115 50.752 1.00 16.29 226 GLN E N 1
ATOM 13916 C CA . GLN E 1 226 ? -43.365 100.106 50.362 1.00 17.41 226 GLN E CA 1
ATOM 13917 C C . GLN E 1 226 ? -44.619 100.015 51.224 1.00 17.58 226 GLN E C 1
ATOM 13918 O O . GLN E 1 226 ? -45.277 101.031 51.489 1.00 18.02 226 GLN E O 1
ATOM 13924 N N . ALA E 1 227 ? -44.981 98.803 51.641 1.00 17.27 227 ALA E N 1
ATOM 13925 C CA . ALA E 1 227 ? -46.117 98.617 52.541 1.00 17.11 227 ALA E CA 1
ATOM 13926 C C . ALA E 1 227 ? -45.804 99.193 53.913 1.00 17.75 227 ALA E C 1
ATOM 13927 O O . ALA E 1 227 ? -46.654 99.837 54.534 1.00 17.00 227 ALA E O 1
ATOM 13929 N N . VAL E 1 228 ? -44.579 98.958 54.396 1.00 17.64 228 VAL E N 1
ATOM 13930 C CA . VAL E 1 228 ? -44.137 99.573 55.651 1.00 17.74 228 VAL E CA 1
ATOM 13931 C C . VAL E 1 228 ? -44.186 101.113 55.541 1.00 18.42 228 VAL E C 1
ATOM 13932 O O . VAL E 1 228 ? -44.649 101.786 56.475 1.00 19.01 228 VAL E O 1
ATOM 13936 N N . ASP E 1 229 ? -43.718 101.634 54.409 1.00 18.60 229 ASP E N 1
ATOM 13937 C CA . ASP E 1 229 ? -43.737 103.086 54.156 1.00 19.44 229 ASP E CA 1
ATOM 13938 C C . ASP E 1 229 ? -45.146 103.669 54.331 1.00 20.24 229 ASP E C 1
ATOM 13939 O O . ASP E 1 229 ? -45.295 104.775 54.846 1.00 20.28 229 ASP E O 1
ATOM 13944 N N . ARG E 1 230 ? -46.178 102.942 53.917 1.00 19.81 230 ARG E N 1
ATOM 13945 C CA . ARG E 1 230 ? -47.549 103.428 54.098 1.00 20.61 230 ARG E CA 1
ATOM 13946 C C . ARG E 1 230 ? -47.883 103.681 55.562 1.00 20.95 230 ARG E C 1
ATOM 13947 O O . ARG E 1 230 ? -48.517 104.679 55.897 1.00 21.16 230 ARG E O 1
ATOM 13955 N N . VAL E 1 231 ? -47.445 102.791 56.453 1.00 20.35 231 VAL E N 1
ATOM 13956 C CA . VAL E 1 231 ? -47.675 102.980 57.878 1.00 20.98 231 VAL E CA 1
ATOM 13957 C C . VAL E 1 231 ? -46.831 104.167 58.379 1.00 21.30 231 VAL E C 1
ATOM 13958 O O . VAL E 1 231 ? -47.328 105.025 59.121 1.00 21.48 231 VAL E O 1
ATOM 13962 N N . VAL E 1 232 ? -45.571 104.221 57.965 1.00 20.84 232 VAL E N 1
ATOM 13963 C CA . VAL E 1 232 ? -44.656 105.288 58.380 1.00 22.37 232 VAL E CA 1
ATOM 13964 C C . VAL E 1 232 ? -45.220 106.668 57.994 1.00 22.84 232 VAL E C 1
ATOM 13965 O O . VAL E 1 232 ? -45.097 107.635 58.747 1.00 22.98 232 VAL E O 1
ATOM 13969 N N . GLN E 1 233 ? -45.841 106.734 56.820 1.00 23.30 233 GLN E N 1
ATOM 13970 C CA . GLN E 1 233 ? -46.353 108.006 56.261 1.00 24.34 233 GLN E CA 1
ATOM 13971 C C . GLN E 1 233 ? -47.794 108.308 56.652 1.00 24.62 233 GLN E C 1
ATOM 13972 O O . GLN E 1 233 ? -48.359 109.313 56.203 1.00 25.18 233 GLN E O 1
ATOM 13978 N N . GLY E 1 234 ? -48.397 107.474 57.487 1.00 24.24 234 GLY E N 1
ATOM 13979 C CA . GLY E 1 234 ? -49.751 107.728 57.957 1.00 24.39 234 GLY E CA 1
ATOM 13980 C C . GLY E 1 234 ? -50.849 107.432 56.953 1.00 24.70 234 GLY E C 1
ATOM 13981 O O . GLY E 1 234 ? -51.975 107.917 57.121 1.00 25.58 234 GLY E O 1
ATOM 13982 N N . LYS E 1 235 ? -50.532 106.644 55.919 1.00 23.84 235 LYS E N 1
ATOM 13983 C CA . LYS E 1 235 ? -51.514 106.189 54.920 1.00 23.81 235 LYS E CA 1
ATOM 13984 C C . LYS E 1 235 ? -52.103 104.829 55.277 1.00 22.56 235 LYS E C 1
ATOM 13985 O O . LYS E 1 235 ? -52.976 104.307 54.578 1.00 22.57 235 LYS E O 1
ATOM 13991 N N . ALA E 1 236 ? -51.614 104.255 56.373 1.00 21.44 236 ALA E N 1
ATOM 13992 C CA . ALA E 1 236 ? -52.160 103.036 56.953 1.00 21.35 236 ALA E CA 1
ATOM 13993 C C . ALA E 1 236 ? -51.864 103.113 58.448 1.00 20.27 236 ALA E C 1
ATOM 13994 O O . ALA E 1 236 ? -51.048 103.929 58.864 1.00 20.42 236 ALA E O 1
ATOM 13996 N N . ALA E 1 237 ? -52.525 102.263 59.227 1.00 20.22 237 ALA E N 1
ATOM 13997 C CA . ALA E 1 237 ? -52.321 102.183 60.687 1.00 20.14 237 ALA E CA 1
ATOM 13998 C C . ALA E 1 237 ? -51.456 100.978 61.087 1.00 19.81 237 ALA E C 1
ATOM 13999 O O . ALA E 1 237 ? -50.691 101.061 62.040 1.00 19.69 237 ALA E O 1
ATOM 14001 N N . PHE E 1 238 ? -51.630 99.857 60.376 1.00 19.77 238 PHE E N 1
ATOM 14002 C CA . PHE E 1 238 ? -50.968 98.593 60.744 1.00 18.86 238 PHE E CA 1
ATOM 14003 C C . PHE E 1 238 ? -50.347 97.896 59.548 1.00 18.14 238 PHE E C 1
ATOM 14004 O O . PHE E 1 238 ? -50.799 98.068 58.414 1.00 16.90 238 PHE E O 1
ATOM 14012 N N . ASN E 1 239 ? -49.329 97.083 59.837 1.00 17.68 239 ASN E N 1
ATOM 14013 C CA . ASN E 1 239 ? -48.717 96.205 58.836 1.00 16.71 239 ASN E CA 1
ATOM 14014 C C . ASN E 1 239 ? -48.302 94.920 59.557 1.00 16.22 239 ASN E C 1
ATOM 14015 O O . ASN E 1 239 ? -47.751 94.988 60.653 1.00 16.71 239 ASN E O 1
ATOM 14020 N N . ILE E 1 240 ? -48.611 93.771 58.958 1.00 15.70 240 ILE E N 1
ATOM 14021 C CA . ILE E 1 240 ? -48.169 92.474 59.507 1.00 15.56 240 ILE E CA 1
ATOM 14022 C C . ILE E 1 240 ? -46.941 92.023 58.697 1.00 15.76 240 ILE E C 1
ATOM 14023 O O . ILE E 1 240 ? -47.059 91.706 57.521 1.00 15.08 240 ILE E O 1
ATOM 14028 N N . MET E 1 241 ? -45.764 92.007 59.308 1.00 15.47 241 MET E N 1
ATOM 14029 C CA . MET E 1 241 ? -44.543 91.722 58.551 1.00 15.64 241 MET E CA 1
ATOM 14030 C C . MET E 1 241 ? -43.449 91.245 59.504 1.00 15.57 241 MET E C 1
ATOM 14031 O O . MET E 1 241 ? -43.504 91.508 60.705 1.00 15.18 241 MET E O 1
ATOM 14036 N N . GLY E 1 242 ? -42.490 90.502 58.965 1.00 15.16 242 GLY E N 1
ATOM 14037 C CA . GLY E 1 242 ? -41.357 90.034 59.758 1.00 15.75 242 GLY E CA 1
ATOM 14038 C C . GLY E 1 242 ? -40.483 91.163 60.258 1.00 16.13 242 GLY E C 1
ATOM 14039 O O . GLY E 1 242 ? -40.549 92.296 59.746 1.00 16.01 242 GLY E O 1
ATOM 14040 N N . ASP E 1 243 ? -39.621 90.877 61.235 1.00 15.91 243 ASP E N 1
ATOM 14041 C CA . ASP E 1 243 ? -38.888 91.963 61.900 1.00 16.94 243 ASP E CA 1
ATOM 14042 C C . ASP E 1 243 ? -37.681 92.490 61.161 1.00 16.71 243 ASP E C 1
ATOM 14043 O O . ASP E 1 243 ? -36.955 93.358 61.656 1.00 17.79 243 ASP E O 1
ATOM 14048 N N . TRP E 1 244 ? -37.489 92.036 59.934 1.00 16.59 244 TRP E N 1
ATOM 14049 C CA . TRP E 1 244 ? -36.693 92.802 59.015 1.00 16.47 244 TRP E CA 1
ATOM 14050 C C . TRP E 1 244 ? -37.286 94.237 58.874 1.00 16.62 244 TRP E C 1
ATOM 14051 O O . TRP E 1 244 ? -36.560 95.157 58.510 1.00 15.82 244 TRP E O 1
ATOM 14062 N N . ALA E 1 245 ? -38.579 94.412 59.176 1.00 16.95 245 ALA E N 1
ATOM 14063 C CA . ALA E 1 245 ? -39.196 95.765 59.141 1.00 17.72 245 ALA E CA 1
ATOM 14064 C C . ALA E 1 245 ? -38.605 96.682 60.201 1.00 18.90 245 ALA E C 1
ATOM 14065 O O . ALA E 1 245 ? -38.424 97.886 59.960 1.00 18.80 245 ALA E O 1
ATOM 14067 N N . ALA E 1 246 ? -38.278 96.126 61.366 1.00 19.31 246 ALA E N 1
ATOM 14068 C CA . ALA E 1 246 ? -37.605 96.917 62.411 1.00 19.66 246 ALA E CA 1
ATOM 14069 C C . ALA E 1 246 ? -36.228 97.375 61.949 1.00 20.15 246 ALA E C 1
ATOM 14070 O O . ALA E 1 246 ? -35.837 98.533 62.148 1.00 21.13 246 ALA E O 1
ATOM 14072 N N . GLY E 1 247 ? -35.475 96.481 61.310 1.00 20.09 247 GLY E N 1
ATOM 14073 C CA . GLY E 1 247 ? -34.188 96.841 60.736 1.00 20.31 247 GLY E CA 1
ATOM 14074 C C . GLY E 1 247 ? -34.292 97.949 59.691 1.00 20.67 247 GLY E C 1
ATOM 14075 O O . GLY E 1 247 ? -33.499 98.873 59.692 1.00 21.36 247 GLY E O 1
ATOM 14076 N N . TYR E 1 248 ? -35.284 97.859 58.805 1.00 20.73 248 TYR E N 1
ATOM 14077 C CA . TYR E 1 248 ? -35.529 98.898 57.805 1.00 20.67 248 TYR E CA 1
ATOM 14078 C C . TYR E 1 248 ? -35.840 100.239 58.474 1.00 20.29 248 TYR E C 1
ATOM 14079 O O . TYR E 1 248 ? -35.235 101.251 58.138 1.00 20.75 248 TYR E O 1
ATOM 14088 N N . MET E 1 249 ? -36.759 100.221 59.424 1.00 20.49 249 MET E N 1
ATOM 14089 C CA . MET E 1 249 ? -37.203 101.464 60.076 1.00 21.41 249 MET E CA 1
ATOM 14090 C C . MET E 1 249 ? -36.099 102.117 60.916 1.00 22.27 249 MET E C 1
ATOM 14091 O O . MET E 1 249 ? -36.084 103.342 61.064 1.00 22.42 249 MET E O 1
ATOM 14096 N N . THR E 1 250 ? -35.170 101.322 61.455 1.00 22.40 250 THR E N 1
ATOM 14097 C CA . THR E 1 250 ? -34.049 101.875 62.230 1.00 22.74 250 THR E CA 1
ATOM 14098 C C . THR E 1 250 ? -32.816 102.159 61.380 1.00 23.07 250 THR E C 1
ATOM 14099 O O . THR E 1 250 ? -32.355 103.299 61.316 1.00 24.45 250 THR E O 1
ATOM 14103 N N . THR E 1 251 ? -32.273 101.143 60.718 1.00 22.81 251 THR E N 1
ATOM 14104 C CA . THR E 1 251 ? -31.055 101.287 59.927 1.00 22.98 251 THR E CA 1
ATOM 14105 C C . THR E 1 251 ? -31.220 102.223 58.727 1.00 23.16 251 THR E C 1
ATOM 14106 O O . THR E 1 251 ? -30.327 103.029 58.430 1.00 24.05 251 THR E O 1
ATOM 14110 N N . THR E 1 252 ? -32.355 102.126 58.040 1.00 23.45 252 THR E N 1
ATOM 14111 C CA . THR E 1 252 ? -32.579 102.909 56.830 1.00 23.90 252 THR E CA 1
ATOM 14112 C C . THR E 1 252 ? -33.338 104.207 57.139 1.00 24.31 252 THR E C 1
ATOM 14113 O O . THR E 1 252 ? -32.876 105.282 56.748 1.00 25.20 252 THR E O 1
ATOM 14117 N N . LEU E 1 253 ? -34.462 104.120 57.841 1.00 24.58 253 LEU E N 1
ATOM 14118 C CA . LEU E 1 253 ? -35.290 105.311 58.105 1.00 25.07 253 LEU E CA 1
ATOM 14119 C C . LEU E 1 253 ? -34.925 106.089 59.381 1.00 26.01 253 LEU E C 1
ATOM 14120 O O . LEU E 1 253 ? -35.507 107.141 59.652 1.00 26.18 253 LEU E O 1
ATOM 14125 N N . LYS E 1 254 ? -33.985 105.573 60.171 1.00 26.70 254 LYS E N 1
ATOM 14126 C CA . LYS E 1 254 ? -33.501 106.247 61.390 1.00 27.23 254 LYS E CA 1
ATOM 14127 C C . LYS E 1 254 ? -34.586 106.571 62.410 1.00 27.43 254 LYS E C 1
ATOM 14128 O O . LYS E 1 254 ? -34.452 107.529 63.171 1.00 28.06 254 LYS E O 1
ATOM 14134 N N . LEU E 1 255 ? -35.641 105.761 62.459 1.00 27.46 255 LEU E N 1
ATOM 14135 C CA . LEU E 1 255 ? -36.702 105.915 63.453 1.00 28.17 255 LEU E CA 1
ATOM 14136 C C . LEU E 1 255 ? -36.317 105.272 64.788 1.00 29.05 255 LEU E C 1
ATOM 14137 O O . LEU E 1 255 ? -35.628 104.236 64.830 1.00 28.16 255 LEU E O 1
ATOM 14142 N N . LYS E 1 256 ? -36.749 105.908 65.874 1.00 29.73 256 LYS E N 1
ATOM 14143 C CA . LYS E 1 256 ? -36.452 105.439 67.224 1.00 30.05 256 LYS E CA 1
ATOM 14144 C C . LYS E 1 256 ? -37.453 104.369 67.655 1.00 29.56 256 LYS E C 1
ATOM 14145 O O . LYS E 1 256 ? -38.655 104.629 67.705 1.00 28.58 256 LYS E O 1
ATOM 14151 N N . PRO E 1 257 ? -36.962 103.163 68.002 1.00 29.37 257 PRO E N 1
ATOM 14152 C CA . PRO E 1 257 ? -37.857 102.105 68.459 1.00 29.87 257 PRO E CA 1
ATOM 14153 C C . PRO E 1 257 ? -38.632 102.479 69.711 1.00 30.33 257 PRO E C 1
ATOM 14154 O O . PRO E 1 257 ? -38.041 102.972 70.672 1.00 31.51 257 PRO E O 1
ATOM 14158 N N . GLY E 1 258 ? -39.941 102.247 69.692 1.00 30.13 258 GLY E N 1
ATOM 14159 C CA . GLY E 1 258 ? -40.792 102.477 70.850 1.00 30.08 258 GLY E CA 1
ATOM 14160 C C . GLY E 1 258 ? -41.526 103.801 70.760 1.00 30.14 258 GLY E C 1
ATOM 14161 O O . GLY E 1 258 ? -42.676 103.905 71.186 1.00 31.04 258 GLY E O 1
ATOM 14162 N N . THR E 1 259 ? -40.868 104.810 70.201 1.00 30.13 259 THR E N 1
ATOM 14163 C CA . THR E 1 259 ? -41.457 106.136 70.107 1.00 30.21 259 THR E CA 1
ATOM 14164 C C . THR E 1 259 ? -41.877 106.492 68.691 1.00 29.62 259 THR E C 1
ATOM 14165 O O . THR E 1 259 ? -43.020 106.898 68.482 1.00 30.71 259 THR E O 1
ATOM 14169 N N . ASP E 1 260 ? -40.978 106.325 67.724 1.00 28.72 260 ASP E N 1
ATOM 14170 C CA . ASP E 1 260 ? -41.298 106.588 66.310 1.00 27.98 260 ASP E CA 1
ATOM 14171 C C . ASP E 1 260 ? -42.037 105.442 65.610 1.00 27.21 260 ASP E C 1
ATOM 14172 O O . ASP E 1 260 ? -42.610 105.630 64.527 1.00 26.96 260 ASP E O 1
ATOM 14177 N N . PHE E 1 261 ? -41.977 104.253 66.212 1.00 26.01 261 PHE E N 1
ATOM 14178 C CA . PHE E 1 261 ? -42.797 103.121 65.802 1.00 25.06 261 PHE E CA 1
ATOM 14179 C C . PHE E 1 261 ? -42.868 102.138 66.960 1.00 24.41 261 PHE E C 1
ATOM 14180 O O . PHE E 1 261 ? -42.070 102.211 67.916 1.00 24.31 261 PHE E O 1
ATOM 14188 N N . ALA E 1 262 ? -43.828 101.230 66.888 1.00 23.34 262 ALA E N 1
ATOM 14189 C CA . ALA E 1 262 ? -43.965 100.217 67.914 1.00 23.34 262 ALA E CA 1
ATOM 14190 C C . ALA E 1 262 ? -44.438 98.905 67.295 1.00 23.01 262 ALA E C 1
ATOM 14191 O O . ALA E 1 262 ? -44.695 98.826 66.080 1.00 21.68 262 ALA E O 1
ATOM 14193 N N . TRP E 1 263 ? -44.544 97.883 68.137 1.00 22.92 263 TRP E N 1
ATOM 14194 C CA . TRP E 1 263 ? -44.830 96.517 67.690 1.00 22.76 263 TRP E CA 1
ATOM 14195 C C . TRP E 1 263 ? -45.680 95.744 68.697 1.00 22.39 263 TRP E C 1
ATOM 14196 O O . TRP E 1 263 ? -45.688 96.042 69.898 1.00 22.05 263 TRP E O 1
ATOM 14207 N N . ALA E 1 264 ? -46.412 94.765 68.200 1.00 21.23 264 ALA E N 1
ATOM 14208 C CA . ALA E 1 264 ? -47.117 93.825 69.024 1.00 21.60 264 ALA E CA 1
ATOM 14209 C C . ALA E 1 264 ? -47.115 92.512 68.267 1.00 21.66 264 ALA E C 1
ATOM 14210 O O . ALA E 1 264 ? -46.892 92.508 67.064 1.00 21.95 264 ALA E O 1
ATOM 14212 N N . PRO E 1 265 ? -47.408 91.403 68.955 1.00 21.55 265 PRO E N 1
ATOM 14213 C CA . PRO E 1 265 ? -47.673 90.193 68.175 1.00 20.96 265 PRO E CA 1
ATOM 14214 C C . PRO E 1 265 ? -48.859 90.401 67.230 1.00 20.25 265 PRO E C 1
ATOM 14215 O O . PRO E 1 265 ? -49.767 91.179 67.519 1.00 19.07 265 PRO E O 1
ATOM 14219 N N . SER E 1 266 ? -48.871 89.706 66.102 1.00 19.87 266 SER E N 1
ATOM 14220 C CA . SER E 1 266 ? -50.041 89.756 65.256 1.00 19.83 266 SER E CA 1
ATOM 14221 C C . SER E 1 266 ? -51.243 89.412 66.124 1.00 20.10 266 SER E C 1
ATOM 14222 O O . SER E 1 266 ? -51.144 88.582 67.024 1.00 20.15 266 SER E O 1
ATOM 14225 N N . PRO E 1 267 ? -52.373 90.069 65.883 1.00 20.41 267 PRO E N 1
ATOM 14226 C CA . PRO E 1 267 ? -53.570 89.803 66.668 1.00 20.60 267 PRO E CA 1
ATOM 14227 C C . PRO E 1 267 ? -53.870 88.320 66.834 1.00 21.09 267 PRO E C 1
ATOM 14228 O O . PRO E 1 267 ? -53.785 87.554 65.858 1.00 20.92 267 PRO E O 1
ATOM 14232 N N . GLY E 1 268 ? -54.182 87.907 68.068 1.00 20.90 268 GLY E N 1
ATOM 14233 C CA . GLY E 1 268 ? -54.539 86.524 68.366 1.00 21.18 268 GLY E CA 1
ATOM 14234 C C . GLY E 1 268 ? -53.382 85.535 68.518 1.00 21.11 268 GLY E C 1
ATOM 14235 O O . GLY E 1 268 ? -53.615 84.332 68.659 1.00 21.31 268 GLY E O 1
ATOM 14236 N N . THR E 1 269 ? -52.155 86.047 68.497 1.00 20.99 269 THR E N 1
ATOM 14237 C CA . THR E 1 269 ? -50.942 85.207 68.515 1.00 21.71 269 THR E CA 1
ATOM 14238 C C . THR E 1 269 ? -49.991 85.546 69.656 1.00 22.36 269 THR E C 1
ATOM 14239 O O . THR E 1 269 ? -48.880 85.048 69.699 1.00 22.66 269 THR E O 1
ATOM 14243 N N . GLN E 1 270 ? -50.432 86.398 70.580 1.00 23.31 270 GLN E N 1
ATOM 14244 C CA . GLN E 1 270 ? -49.643 86.743 71.764 1.00 23.94 270 GLN E CA 1
ATOM 14245 C C . GLN E 1 270 ? -49.190 85.459 72.459 1.00 22.82 270 GLN E C 1
ATOM 14246 O O . GLN E 1 270 ? -49.991 84.542 72.661 1.00 23.25 270 GLN E O 1
ATOM 14252 N N . GLY E 1 271 ? -47.914 85.383 72.803 1.00 22.16 271 GLY E N 1
ATOM 14253 C CA . GLY E 1 271 ? -47.396 84.210 73.507 1.00 21.85 271 GLY E CA 1
ATOM 14254 C C . GLY E 1 271 ? -46.817 83.161 72.589 1.00 21.88 271 GLY E C 1
ATOM 14255 O O . GLY E 1 271 ? -46.205 82.199 73.056 1.00 21.86 271 GLY E O 1
ATOM 14256 N N . VAL E 1 272 ? -46.992 83.362 71.274 1.00 20.81 272 VAL E N 1
ATOM 14257 C CA . VAL E 1 272 ? -46.402 82.485 70.257 1.00 20.13 272 VAL E CA 1
ATOM 14258 C C . VAL E 1 272 ? -45.463 83.274 69.355 1.00 19.70 272 VAL E C 1
ATOM 14259 O O . VAL E 1 272 ? -45.809 84.353 68.882 1.00 19.11 272 VAL E O 1
ATOM 14263 N N . PHE E 1 273 ? -44.283 82.716 69.142 1.00 18.92 273 PHE E N 1
ATOM 14264 C CA . PHE E 1 273 ? -43.221 83.292 68.306 1.00 18.78 273 PHE E CA 1
ATOM 14265 C C . PHE E 1 273 ? -43.133 82.401 67.051 1.00 18.71 273 PHE E C 1
ATOM 14266 O O . PHE E 1 273 ? -42.706 81.237 67.130 1.00 18.52 273 PHE E O 1
ATOM 14274 N N . MET E 1 274 ? -43.574 82.933 65.902 1.00 17.77 274 MET E N 1
ATOM 14275 C CA . MET E 1 274 ? -43.487 82.211 64.637 1.00 17.51 274 MET E CA 1
ATOM 14276 C C . MET E 1 274 ? -42.165 82.592 64.002 1.00 16.40 274 MET E C 1
ATOM 14277 O O . MET E 1 274 ? -41.986 83.714 63.507 1.00 17.19 274 MET E O 1
ATOM 14282 N N . MET E 1 275 ? -41.214 81.663 64.038 1.00 16.48 275 MET E N 1
ATOM 14283 C CA . MET E 1 275 ? -39.843 81.927 63.649 1.00 16.64 275 MET E CA 1
ATOM 14284 C C . MET E 1 275 ? -39.488 81.465 62.231 1.00 16.39 275 MET E C 1
ATOM 14285 O O . MET E 1 275 ? -40.220 80.661 61.599 1.00 16.67 275 MET E O 1
ATOM 14290 N N . LEU E 1 276 ? -38.370 82.020 61.771 1.00 15.44 276 LEU E N 1
ATOM 14291 C CA . LEU E 1 276 ? -37.633 81.586 60.596 1.00 15.53 276 LEU E CA 1
ATOM 14292 C C . LEU E 1 276 ? -36.171 81.896 60.865 1.00 14.71 276 LEU E C 1
ATOM 14293 O O . LEU E 1 276 ? -35.844 82.662 61.782 1.00 15.44 276 LEU E O 1
ATOM 14298 N N . SER E 1 277 ? -35.302 81.313 60.062 1.00 15.46 277 SER E N 1
ATOM 14299 C CA . SER E 1 277 ? -33.884 81.547 60.211 1.00 15.59 277 SER E CA 1
ATOM 14300 C C . SER E 1 277 ? -33.178 81.518 58.873 1.00 15.40 277 SER E C 1
ATOM 14301 O O . SER E 1 277 ? -33.340 80.575 58.102 1.00 15.33 277 SER E O 1
ATOM 14304 N N . ASP E 1 278 ? -32.418 82.575 58.605 1.00 15.39 278 ASP E N 1
ATOM 14305 C CA . ASP E 1 278 ? -31.541 82.645 57.468 1.00 15.73 278 ASP E CA 1
ATOM 14306 C C . ASP E 1 278 ? -30.268 81.898 57.801 1.00 15.77 278 ASP E C 1
ATOM 14307 O O . ASP E 1 278 ? -29.742 82.047 58.892 1.00 16.01 278 ASP E O 1
ATOM 14312 N N . SER E 1 279 ? -29.808 81.094 56.854 1.00 15.47 279 SER E N 1
ATOM 14313 C CA . SER E 1 279 ? -28.616 80.260 57.051 1.00 15.57 279 SER E CA 1
ATOM 14314 C C . SER E 1 279 ? -27.802 80.171 55.778 1.00 16.15 279 SER E C 1
ATOM 14315 O O . SER E 1 279 ? -28.278 80.508 54.689 1.00 15.39 279 SER E O 1
ATOM 14318 N N . PHE E 1 280 ? -26.559 79.709 55.920 1.00 15.94 280 PHE E N 1
ATOM 14319 C CA . PHE E 1 280 ? -25.659 79.481 54.784 1.00 16.04 280 PHE E CA 1
ATOM 14320 C C . PHE E 1 280 ? -25.056 78.086 54.904 1.00 16.55 280 PHE E C 1
ATOM 14321 O O . PHE E 1 280 ? -24.689 77.673 56.009 1.00 17.44 280 PHE E O 1
ATOM 14329 N N . GLY E 1 281 ? -24.964 77.390 53.777 1.00 17.07 281 GLY E N 1
ATOM 14330 C CA . GLY E 1 281 ? -24.309 76.093 53.725 1.00 17.50 281 GLY E CA 1
ATOM 14331 C C . GLY E 1 281 ? -23.178 76.040 52.732 1.00 17.76 281 GLY E C 1
ATOM 14332 O O . GLY E 1 281 ? -22.676 77.071 52.260 1.00 18.65 281 GLY E O 1
ATOM 14333 N N . LEU E 1 282 ? -22.769 74.814 52.422 1.00 18.15 282 LEU E N 1
ATOM 14334 C CA . LEU E 1 282 ? -21.625 74.564 51.560 1.00 18.26 282 LEU E CA 1
ATOM 14335 C C . LEU E 1 282 ? -22.067 73.668 50.422 1.00 18.23 282 LEU E C 1
ATOM 14336 O O . LEU E 1 282 ? -22.155 72.445 50.577 1.00 18.23 282 LEU E O 1
ATOM 14341 N N . PRO E 1 283 ? -22.414 74.258 49.271 1.00 18.41 283 PRO E N 1
ATOM 14342 C CA . PRO E 1 283 ? -22.753 73.434 48.128 1.00 18.71 283 PRO E CA 1
ATOM 14343 C C . PRO E 1 283 ? -21.570 72.599 47.626 1.00 19.11 283 PRO E C 1
ATOM 14344 O O . PRO E 1 283 ? -20.462 73.115 47.507 1.00 18.54 283 PRO E O 1
ATOM 14348 N N . LYS E 1 284 ? -21.828 71.340 47.281 1.00 19.83 284 LYS E N 1
ATOM 14349 C CA . LYS E 1 284 ? -20.836 70.549 46.564 1.00 20.49 284 LYS E CA 1
ATOM 14350 C C . LYS E 1 284 ? -20.444 71.259 45.268 1.00 20.71 284 LYS E C 1
ATOM 14351 O O . LYS E 1 284 ? -21.290 71.859 44.596 1.00 21.00 284 LYS E O 1
ATOM 14357 N N . GLY E 1 285 ? -19.157 71.219 44.925 1.00 21.45 285 GLY E N 1
ATOM 14358 C CA . GLY E 1 285 ? -18.701 71.783 43.668 1.00 21.66 285 GLY E CA 1
ATOM 14359 C C . GLY E 1 285 ? -18.382 73.269 43.721 1.00 21.59 285 GLY E C 1
ATOM 14360 O O . GLY E 1 285 ? -17.982 73.838 42.711 1.00 21.99 285 GLY E O 1
ATOM 14361 N N . ALA E 1 286 ? -18.521 73.888 44.895 1.00 21.96 286 ALA E N 1
ATOM 14362 C CA . ALA E 1 286 ? -18.122 75.295 45.091 1.00 22.39 286 ALA E CA 1
ATOM 14363 C C . ALA E 1 286 ? -16.697 75.492 44.573 1.00 22.89 286 ALA E C 1
ATOM 14364 O O . ALA E 1 286 ? -15.802 74.692 44.886 1.00 22.48 286 ALA E O 1
ATOM 14366 N N . LYS E 1 287 ? -16.494 76.529 43.761 1.00 22.79 287 LYS E N 1
ATOM 14367 C CA . LYS E 1 287 ? -15.166 76.821 43.204 1.00 23.05 287 LYS E CA 1
ATOM 14368 C C . LYS E 1 287 ? -14.181 77.258 44.295 1.00 22.84 287 LYS E C 1
ATOM 14369 O O . LYS E 1 287 ? -12.990 76.944 44.208 1.00 22.98 287 LYS E O 1
ATOM 14375 N N . ASN E 1 288 ? -14.662 77.980 45.308 1.00 22.10 288 ASN E N 1
ATOM 14376 C CA . ASN E 1 288 ? -13.801 78.513 46.350 1.00 22.31 288 ASN E CA 1
ATOM 14377 C C . ASN E 1 288 ? -14.189 77.953 47.720 1.00 22.04 288 ASN E C 1
ATOM 14378 O O . ASN E 1 288 ? -14.659 78.669 48.620 1.00 20.95 288 ASN E O 1
ATOM 14383 N N . ARG E 1 289 ? -13.937 76.651 47.874 1.00 21.91 289 ARG E N 1
ATOM 14384 C CA . ARG E 1 289 ? -14.401 75.913 49.036 1.00 22.08 289 ARG E CA 1
ATOM 14385 C C . ARG E 1 289 ? -13.839 76.405 50.356 1.00 22.02 289 ARG E C 1
ATOM 14386 O O . ARG E 1 289 ? -14.569 76.558 51.336 1.00 21.87 289 ARG E O 1
ATOM 14394 N N . GLN E 1 290 ? -12.534 76.643 50.392 1.00 23.13 290 GLN E N 1
ATOM 14395 C CA . GLN E 1 290 ? -11.867 77.068 51.628 1.00 23.55 290 GLN E CA 1
ATOM 14396 C C . GLN E 1 290 ? -12.391 78.430 52.090 1.00 21.84 290 GLN E C 1
ATOM 14397 O O . GLN E 1 290 ? -12.701 78.624 53.248 1.00 21.82 290 GLN E O 1
ATOM 14403 N N . ASN E 1 291 ? -12.539 79.352 51.154 1.00 21.74 291 ASN E N 1
ATOM 14404 C CA . ASN E 1 291 ? -13.082 80.677 51.468 1.00 21.27 291 ASN E CA 1
ATOM 14405 C C . ASN E 1 291 ? -14.533 80.613 51.932 1.00 20.20 291 ASN E C 1
ATOM 14406 O O . ASN E 1 291 ? -14.924 81.334 52.853 1.00 19.88 291 ASN E O 1
ATOM 14411 N N . ALA E 1 292 ? -15.313 79.731 51.309 1.00 19.91 292 ALA E N 1
ATOM 14412 C CA . ALA E 1 292 ? -16.692 79.462 51.756 1.00 19.69 292 ALA E CA 1
ATOM 14413 C C . ALA E 1 292 ? -16.735 78.950 53.192 1.00 19.30 292 ALA E C 1
ATOM 14414 O O . ALA E 1 292 ? -17.520 79.406 54.017 1.00 18.48 292 ALA E O 1
ATOM 14416 N N . ILE E 1 293 ? -15.865 77.988 53.508 1.00 19.73 293 ILE E N 1
ATOM 14417 C CA . ILE E 1 293 ? -15.833 77.456 54.870 1.00 19.64 293 ILE E CA 1
ATOM 14418 C C . ILE E 1 293 ? -15.494 78.559 55.864 1.00 18.61 293 ILE E C 1
ATOM 14419 O O . ILE E 1 293 ? -16.075 78.637 56.935 1.00 18.66 293 ILE E O 1
ATOM 14424 N N . ASN E 1 294 ? -14.571 79.441 55.502 1.00 19.77 294 ASN E N 1
ATOM 14425 C CA . ASN E 1 294 ? -14.245 80.571 56.379 1.00 19.94 294 ASN E CA 1
ATOM 14426 C C . ASN E 1 294 ? -15.427 81.553 56.547 1.00 20.03 294 ASN E C 1
ATOM 14427 O O . ASN E 1 294 ? -15.636 82.127 57.613 1.00 18.88 294 ASN E O 1
ATOM 14432 N N . TRP E 1 295 ? -16.211 81.715 55.484 1.00 19.59 295 TRP E N 1
ATOM 14433 C CA . TRP E 1 295 ? -17.455 82.495 55.585 1.00 19.21 295 TRP E CA 1
ATOM 14434 C C . TRP E 1 295 ? -18.405 81.851 56.607 1.00 18.68 295 TRP E C 1
ATOM 14435 O O . TRP E 1 295 ? -18.952 82.529 57.480 1.00 18.49 295 TRP E O 1
ATOM 14446 N N . LEU E 1 296 ? -18.598 80.533 56.503 1.00 18.57 296 LEU E N 1
ATOM 14447 C CA . LEU E 1 296 ? -19.460 79.818 57.451 1.00 19.20 296 LEU E CA 1
ATOM 14448 C C . LEU E 1 296 ? -18.989 79.995 58.893 1.00 19.39 296 LEU E C 1
ATOM 14449 O O . LEU E 1 296 ? -19.780 80.195 59.784 1.00 19.99 296 LEU E O 1
ATOM 14454 N N . ARG E 1 297 ? -17.678 79.917 59.101 1.00 20.25 297 ARG E N 1
ATOM 14455 C CA . ARG E 1 297 ? -17.105 80.081 60.439 1.00 21.02 297 ARG E CA 1
ATOM 14456 C C . ARG E 1 297 ? -17.412 81.469 61.004 1.00 20.74 297 ARG E C 1
ATOM 14457 O O . ARG E 1 297 ? -17.742 81.611 62.172 1.00 20.15 297 ARG E O 1
ATOM 14465 N N . LEU E 1 298 ? -17.349 82.485 60.143 1.00 20.94 298 LEU E N 1
ATOM 14466 C CA . LEU E 1 298 ? -17.739 83.834 60.533 1.00 21.33 298 LEU E CA 1
ATOM 14467 C C . LEU E 1 298 ? -19.223 83.935 60.842 1.00 21.25 298 LEU E C 1
ATOM 14468 O O . LEU E 1 298 ? -19.621 84.472 61.875 1.00 20.46 298 LEU E O 1
ATOM 14473 N N . VAL E 1 299 ? -20.036 83.420 59.925 1.00 21.28 299 VAL E N 1
ATOM 14474 C CA . VAL E 1 299 ? -21.498 83.462 60.033 1.00 21.80 299 VAL E CA 1
ATOM 14475 C C . VAL E 1 299 ? -22.032 82.816 61.314 1.00 21.12 299 VAL E C 1
ATOM 14476 O O . VAL E 1 299 ? -23.012 83.286 61.900 1.00 20.18 299 VAL E O 1
ATOM 14480 N N . GLY E 1 300 ? -21.369 81.741 61.745 1.00 20.95 300 GLY E N 1
ATOM 14481 C CA . GLY E 1 300 ? -21.788 80.995 62.925 1.00 21.40 300 GLY E CA 1
ATOM 14482 C C . GLY E 1 300 ? -21.211 81.506 64.238 1.00 21.98 300 GLY E C 1
ATOM 14483 O O . GLY E 1 300 ? -21.561 80.992 65.302 1.00 22.27 300 GLY E O 1
ATOM 14484 N N . SER E 1 301 ? -20.375 82.544 64.168 1.00 22.07 301 SER E N 1
ATOM 14485 C CA . SER E 1 301 ? -19.711 83.118 65.344 1.00 22.31 301 SER E CA 1
ATOM 14486 C C . SER E 1 301 ? -20.517 84.219 66.021 1.00 22.83 301 SER E C 1
ATOM 14487 O O . SER E 1 301 ? -21.314 84.912 65.385 1.00 21.96 301 SER E O 1
ATOM 14490 N N . LYS E 1 302 ? -20.281 84.395 67.322 1.00 23.41 302 LYS E N 1
ATOM 14491 C CA . LYS E 1 302 ? -20.868 85.504 68.073 1.00 23.72 302 LYS E CA 1
ATOM 14492 C C . LYS E 1 302 ? -20.421 86.857 67.521 1.00 23.68 302 LYS E C 1
ATOM 14493 O O . LYS E 1 302 ? -21.212 87.789 67.441 1.00 23.61 302 LYS E O 1
ATOM 14499 N N . GLU E 1 303 ? -19.157 86.962 67.130 1.00 24.20 303 GLU E N 1
ATOM 14500 C CA . GLU E 1 303 ? -18.629 88.204 66.588 1.00 24.67 303 GLU E CA 1
ATOM 14501 C C . GLU E 1 303 ? -19.424 88.622 65.351 1.00 24.52 303 GLU E C 1
ATOM 14502 O O . GLU E 1 303 ? -19.845 89.779 65.222 1.00 24.83 303 GLU E O 1
ATOM 14508 N N . GLY E 1 304 ? -19.593 87.671 64.436 1.00 23.81 304 GLY E N 1
ATOM 14509 C CA . GLY E 1 304 ? -20.361 87.909 63.219 1.00 23.26 304 GLY E CA 1
ATOM 14510 C C . GLY E 1 304 ? -21.805 88.263 63.506 1.00 22.56 304 GLY E C 1
ATOM 14511 O O . GLY E 1 304 ? -22.303 89.281 63.007 1.00 23.00 304 GLY E O 1
ATOM 14512 N N . GLN E 1 305 ? -22.484 87.434 64.294 1.00 21.85 305 GLN E N 1
ATOM 14513 C CA . GLN E 1 305 ? -23.920 87.598 64.518 1.00 21.73 305 GLN E CA 1
ATOM 14514 C C . GLN E 1 305 ? -24.287 88.859 65.287 1.00 22.52 305 GLN E C 1
ATOM 14515 O O . GLN E 1 305 ? -25.322 89.474 65.021 1.00 22.22 305 GLN E O 1
ATOM 14521 N N . ASP E 1 306 ? -23.449 89.251 66.235 1.00 23.12 306 ASP E N 1
ATOM 14522 C CA . ASP E 1 306 ? -23.728 90.440 67.029 1.00 23.72 306 ASP E CA 1
ATOM 14523 C C . ASP E 1 306 ? -23.253 91.707 66.332 1.00 23.94 306 ASP E C 1
ATOM 14524 O O . ASP E 1 306 ? -23.562 92.795 66.799 1.00 24.64 306 ASP E O 1
ATOM 14529 N N . THR E 1 307 ? -22.507 91.574 65.241 1.00 24.43 307 THR E N 1
ATOM 14530 C CA . THR E 1 307 ? -22.211 92.713 64.347 1.00 24.54 307 THR E CA 1
ATOM 14531 C C . THR E 1 307 ? -23.399 92.980 63.371 1.00 24.82 307 THR E C 1
ATOM 14532 O O . THR E 1 307 ? -23.909 94.105 63.268 1.00 25.31 307 THR E O 1
ATOM 14536 N N . SER E 1 308 ? -23.848 91.937 62.679 1.00 23.65 308 SER E N 1
ATOM 14537 C CA . SER E 1 308 ? -24.806 92.094 61.589 1.00 23.36 308 SER E CA 1
ATOM 14538 C C . SER E 1 308 ? -26.260 92.172 62.035 1.00 22.68 308 SER E C 1
ATOM 14539 O O . SER E 1 308 ? -27.028 92.960 61.489 1.00 22.96 308 SER E O 1
ATOM 14542 N N . ASN E 1 309 ? -26.663 91.382 63.014 1.00 21.77 309 ASN E N 1
ATOM 14543 C CA . ASN E 1 309 ? -28.065 91.315 63.382 1.00 22.46 309 ASN E CA 1
ATOM 14544 C C . ASN E 1 309 ? -28.691 92.596 63.965 1.00 22.11 309 ASN E C 1
ATOM 14545 O O . ASN E 1 309 ? -29.851 92.884 63.697 1.00 22.04 309 ASN E O 1
ATOM 14550 N N . PRO E 1 310 ? -27.939 93.372 64.769 1.00 22.40 310 PRO E N 1
ATOM 14551 C CA . PRO E 1 310 ? -28.494 94.663 65.183 1.00 22.00 310 PRO E CA 1
ATOM 14552 C C . PRO E 1 310 ? -28.962 95.555 64.015 1.00 21.83 310 PRO E C 1
ATOM 14553 O O . PRO E 1 310 ? -29.936 96.291 64.179 1.00 22.98 310 PRO E O 1
ATOM 14557 N N . LEU E 1 311 ? -28.300 95.458 62.867 1.00 21.19 311 LEU E N 1
ATOM 14558 C CA . LEU E 1 311 ? -28.674 96.222 61.671 1.00 21.34 311 LEU E CA 1
ATOM 14559 C C . LEU E 1 311 ? -29.872 95.629 60.927 1.00 21.18 311 LEU E C 1
ATOM 14560 O O . LEU E 1 311 ? -30.590 96.346 60.227 1.00 21.29 311 LEU E O 1
ATOM 14565 N N . LYS E 1 312 ? -30.056 94.319 61.046 1.00 20.70 312 LYS E N 1
ATOM 14566 C CA . LYS E 1 312 ? -31.018 93.568 60.231 1.00 20.40 312 LYS E CA 1
ATOM 14567 C C . LYS E 1 312 ? -32.438 93.581 60.800 1.00 20.42 312 LYS E C 1
ATOM 14568 O O . LYS E 1 312 ? -33.408 93.474 60.039 1.00 19.99 312 LYS E O 1
ATOM 14574 N N . GLY E 1 313 ? -32.568 93.672 62.127 1.00 19.71 313 GLY E N 1
ATOM 14575 C CA . GLY E 1 313 ? -33.855 93.565 62.818 1.00 20.05 313 GLY E CA 1
ATOM 14576 C C . GLY E 1 313 ? -34.117 92.170 63.374 1.00 19.82 313 GLY E C 1
ATOM 14577 O O . GLY E 1 313 ? -35.050 91.977 64.158 1.00 20.75 313 GLY E O 1
ATOM 14578 N N . SER E 1 314 ? -33.318 91.197 62.933 1.00 20.17 314 SER E N 1
ATOM 14579 C CA . SER E 1 314 ? -33.312 89.864 63.537 1.00 19.94 314 SER E CA 1
ATOM 14580 C C . SER E 1 314 ? -32.491 89.858 64.827 1.00 20.58 314 SER E C 1
ATOM 14581 O O . SER E 1 314 ? -31.737 90.791 65.106 1.00 21.66 314 SER E O 1
ATOM 14584 N N . ILE E 1 315 ? -32.673 88.799 65.607 1.00 20.53 315 ILE E N 1
ATOM 14585 C CA . ILE E 1 315 ? -31.812 88.493 66.747 1.00 20.34 315 ILE E CA 1
ATOM 14586 C C . ILE E 1 315 ? -30.808 87.418 66.294 1.00 20.40 315 ILE E C 1
ATOM 14587 O O . ILE E 1 315 ? -30.989 86.776 65.262 1.00 19.49 315 ILE E O 1
ATOM 14592 N N . ALA E 1 316 ? -29.735 87.235 67.062 1.00 20.43 316 ALA E N 1
ATOM 14593 C CA . ALA E 1 316 ? -28.744 86.197 66.778 1.00 20.66 316 ALA E CA 1
ATOM 14594 C C . ALA E 1 316 ? -29.343 84.808 66.978 1.00 19.92 316 ALA E C 1
ATOM 14595 O O . ALA E 1 316 ? -30.276 84.630 67.771 1.00 20.18 316 ALA E O 1
ATOM 14597 N N . ALA E 1 317 ? -28.822 83.838 66.237 1.00 20.16 317 ALA E N 1
ATOM 14598 C CA . ALA E 1 317 ? -29.185 82.438 66.443 1.00 20.98 317 ALA E CA 1
ATOM 14599 C C . ALA E 1 317 ? -28.442 81.873 67.655 1.00 21.88 317 ALA E C 1
ATOM 14600 O O . ALA E 1 317 ? -28.956 80.994 68.341 1.00 21.83 317 ALA E O 1
ATOM 14602 N N . ARG E 1 318 ? -27.240 82.392 67.899 1.00 22.62 318 ARG E N 1
ATOM 14603 C CA . ARG E 1 318 ? -26.414 81.922 69.027 1.00 23.19 318 ARG E CA 1
ATOM 14604 C C . ARG E 1 318 ? -26.995 82.212 70.408 1.00 23.60 318 ARG E C 1
ATOM 14605 O O . ARG E 1 318 ? -27.460 83.320 70.692 1.00 23.89 318 ARG E O 1
ATOM 14613 N N . LEU E 1 319 ? -26.903 81.210 71.289 1.00 24.28 319 LEU E N 1
ATOM 14614 C CA . LEU E 1 319 ? -27.381 81.337 72.664 1.00 24.81 319 LEU E CA 1
ATOM 14615 C C . LEU E 1 319 ? -26.583 82.340 73.501 1.00 25.25 319 LEU E C 1
ATOM 14616 O O . LEU E 1 319 ? -27.124 82.905 74.457 1.00 25.68 319 LEU E O 1
ATOM 14621 N N . ASP E 1 320 ? -25.321 82.576 73.141 1.00 25.89 320 ASP E N 1
ATOM 14622 C CA . ASP E 1 320 ? -24.459 83.482 73.913 1.00 26.34 320 ASP E CA 1
ATOM 14623 C C . ASP E 1 320 ? -24.440 84.904 73.371 1.00 26.84 320 ASP E C 1
ATOM 14624 O O . ASP E 1 320 ? -23.560 85.693 73.721 1.00 27.19 320 ASP E O 1
ATOM 14629 N N . SER E 1 321 ? -25.405 85.241 72.514 1.00 26.74 321 SER E N 1
ATOM 14630 C CA . SER E 1 321 ? -25.525 86.601 72.009 1.00 26.96 321 SER E CA 1
ATOM 14631 C C . SER E 1 321 ? -25.575 87.643 73.137 1.00 27.06 321 SER E C 1
ATOM 14632 O O . SER E 1 321 ? -26.197 87.409 74.178 1.00 27.66 321 SER E O 1
ATOM 14635 N N . ASP E 1 322 ? -24.925 88.779 72.908 1.00 27.63 322 ASP E N 1
ATOM 14636 C CA . ASP E 1 322 ? -24.888 89.900 73.866 1.00 27.80 322 ASP E CA 1
ATOM 14637 C C . ASP E 1 322 ? -26.051 90.869 73.625 1.00 28.06 322 ASP E C 1
ATOM 14638 O O . ASP E 1 322 ? -26.015 91.639 72.660 1.00 27.40 322 ASP E O 1
ATOM 14643 N N . PRO E 1 323 ? -27.072 90.857 74.505 1.00 28.68 323 PRO E N 1
ATOM 14644 C CA . PRO E 1 323 ? -28.273 91.689 74.282 1.00 29.01 323 PRO E CA 1
ATOM 14645 C C . PRO E 1 323 ? -28.010 93.194 74.289 1.00 29.30 323 PRO E C 1
ATOM 14646 O O . PRO E 1 323 ? -28.834 93.960 73.779 1.00 28.86 323 PRO E O 1
ATOM 14650 N N . SER E 1 324 ? -26.873 93.604 74.860 1.00 29.62 324 SER E N 1
ATOM 14651 C CA . SER E 1 324 ? -26.484 95.017 74.910 1.00 29.45 324 SER E CA 1
ATOM 14652 C C . SER E 1 324 ? -26.176 95.610 73.534 1.00 29.12 324 SER E C 1
ATOM 14653 O O . SER E 1 324 ? -26.180 96.827 73.377 1.00 29.60 324 SER E O 1
ATOM 14656 N N . LYS E 1 325 ? -25.907 94.757 72.541 1.00 28.46 325 LYS E N 1
ATOM 14657 C CA . LYS E 1 325 ? -25.661 95.196 71.171 1.00 28.24 325 LYS E CA 1
ATOM 14658 C C . LYS E 1 325 ? -26.967 95.479 70.401 1.00 27.44 325 LYS E C 1
ATOM 14659 O O . LYS E 1 325 ? -26.912 95.913 69.263 1.00 27.51 325 LYS E O 1
ATOM 14665 N N . TYR E 1 326 ? -28.112 95.217 71.030 1.00 27.14 326 TYR E N 1
ATOM 14666 C CA . TYR E 1 326 ? -29.420 95.287 70.372 1.00 26.94 326 TYR E CA 1
ATOM 14667 C C . TYR E 1 326 ? -30.241 96.447 70.927 1.00 27.05 326 TYR E C 1
ATOM 14668 O O . TYR E 1 326 ? -30.160 96.787 72.117 1.00 27.32 326 TYR E O 1
ATOM 14677 N N . ASN E 1 327 ? -31.034 97.049 70.047 1.00 26.35 327 ASN E N 1
ATOM 14678 C CA . ASN E 1 327 ? -31.921 98.138 70.411 1.00 25.64 327 ASN E CA 1
ATOM 14679 C C . ASN E 1 327 ? -33.169 97.620 71.112 1.00 25.45 327 ASN E C 1
ATOM 14680 O O . ASN E 1 327 ? -33.304 96.420 71.387 1.00 25.16 327 ASN E O 1
ATOM 14685 N N . ALA E 1 328 ? -34.092 98.522 71.418 1.00 24.81 328 ALA E N 1
ATOM 14686 C CA . ALA E 1 328 ? -35.284 98.152 72.167 1.00 24.56 328 ALA E CA 1
ATOM 14687 C C . ALA E 1 328 ? -36.105 97.053 71.480 1.00 23.80 328 ALA E C 1
ATOM 14688 O O . ALA E 1 328 ? -36.700 96.210 72.167 1.00 23.88 328 ALA E O 1
ATOM 14690 N N . TYR E 1 329 ? -36.146 97.065 70.148 1.00 23.01 329 TYR E N 1
ATOM 14691 C CA . TYR E 1 329 ? -36.881 96.015 69.432 1.00 23.19 329 TYR E CA 1
ATOM 14692 C C . TYR E 1 329 ? -36.169 94.664 69.638 1.00 22.72 329 TYR E C 1
ATOM 14693 O O . TYR E 1 329 ? -36.780 93.704 70.110 1.00 21.94 329 TYR E O 1
ATOM 14702 N N . GLY E 1 330 ? -34.890 94.610 69.276 1.00 23.43 330 GLY E N 1
ATOM 14703 C CA . GLY E 1 330 ? -34.107 93.375 69.365 1.00 24.03 330 GLY E CA 1
ATOM 14704 C C . GLY E 1 330 ? -34.178 92.739 70.742 1.00 24.35 330 GLY E C 1
ATOM 14705 O O . GLY E 1 330 ? -34.347 91.516 70.874 1.00 24.25 330 GLY E O 1
ATOM 14706 N N . GLN E 1 331 ? -34.052 93.570 71.777 1.00 24.69 331 GLN E N 1
ATOM 14707 C CA . GLN E 1 331 ? -34.087 93.060 73.144 1.00 25.27 331 GLN E CA 1
ATOM 14708 C C . GLN E 1 331 ? -35.452 92.498 73.468 1.00 25.11 331 GLN E C 1
ATOM 14709 O O . GLN E 1 331 ? -35.553 91.482 74.139 1.00 25.03 331 GLN E O 1
ATOM 14715 N N . SER E 1 332 ? -36.501 93.140 72.949 1.00 24.84 332 SER E N 1
ATOM 14716 C CA . SER E 1 332 ? -37.861 92.654 73.073 1.00 24.56 332 SER E CA 1
ATOM 14717 C C . SER E 1 332 ? -38.026 91.282 72.401 1.00 24.17 332 SER E C 1
ATOM 14718 O O . SER E 1 332 ? -38.601 90.349 72.977 1.00 23.84 332 SER E O 1
ATOM 14721 N N . ALA E 1 333 ? -37.505 91.165 71.182 1.00 23.80 333 ALA E N 1
ATOM 14722 C CA . ALA E 1 333 ? -37.587 89.889 70.449 1.00 23.79 333 ALA E CA 1
ATOM 14723 C C . ALA E 1 333 ? -36.812 88.757 71.164 1.00 23.44 333 ALA E C 1
ATOM 14724 O O . ALA E 1 333 ? -37.284 87.618 71.220 1.00 22.86 333 ALA E O 1
ATOM 14726 N N . MET E 1 334 ? -35.639 89.086 71.708 1.00 23.73 334 MET E N 1
ATOM 14727 C CA . MET E 1 334 ? -34.849 88.113 72.502 1.00 24.65 334 MET E CA 1
ATOM 14728 C C . MET E 1 334 ? -35.625 87.582 73.717 1.00 24.93 334 MET E C 1
ATOM 14729 O O . MET E 1 334 ? -35.595 86.380 73.999 1.00 25.41 334 MET E O 1
ATOM 14734 N N . ARG E 1 335 ? -36.339 88.459 74.415 1.00 25.38 335 ARG E N 1
ATOM 14735 C CA . ARG E 1 335 ? -37.148 88.024 75.556 1.00 26.14 335 ARG E CA 1
ATOM 14736 C C . ARG E 1 335 ? -38.253 87.078 75.123 1.00 26.07 335 ARG E C 1
ATOM 14737 O O . ARG E 1 335 ? -38.483 86.047 75.749 1.00 26.41 335 ARG E O 1
ATOM 14745 N N . ASP E 1 336 ? -38.943 87.423 74.042 1.00 25.33 336 ASP E N 1
ATOM 14746 C CA . ASP E 1 336 ? -40.028 86.583 73.557 1.00 25.42 336 ASP E CA 1
ATOM 14747 C C . ASP E 1 336 ? -39.517 85.242 73.030 1.00 24.67 336 ASP E C 1
ATOM 14748 O O . ASP E 1 336 ? -40.181 84.215 73.168 1.00 23.84 336 ASP E O 1
ATOM 14753 N N . TRP E 1 337 ? -38.354 85.267 72.408 1.00 25.17 337 TRP E N 1
ATOM 14754 C CA . TRP E 1 337 ? -37.739 84.060 71.878 1.00 26.49 337 TRP E CA 1
ATOM 14755 C C . TRP E 1 337 ? -37.526 83.055 73.015 1.00 26.95 337 TRP E C 1
ATOM 14756 O O . TRP E 1 337 ? -37.790 81.861 72.877 1.00 26.96 337 TRP E O 1
ATOM 14767 N N . ARG E 1 338 ? -37.097 83.575 74.159 1.00 28.19 338 ARG E N 1
ATOM 14768 C CA . ARG E 1 338 ? -36.790 82.737 75.326 1.00 28.88 338 ARG E CA 1
ATOM 14769 C C . ARG E 1 338 ? -38.028 82.307 76.123 1.00 28.67 338 ARG E C 1
ATOM 14770 O O . ARG E 1 338 ? -37.975 81.297 76.845 1.00 29.51 338 ARG E O 1
ATOM 14778 N N . SER E 1 339 ? -39.144 83.021 75.993 1.00 27.56 339 SER E N 1
ATOM 14779 C CA . SER E 1 339 ? -40.333 82.708 76.804 1.00 27.25 339 SER E CA 1
ATOM 14780 C C . SER E 1 339 ? -41.507 82.070 76.051 1.00 26.95 339 SER E C 1
ATOM 14781 O O . SER E 1 339 ? -42.286 81.291 76.628 1.00 27.11 339 SER E O 1
ATOM 14784 N N . ASN E 1 340 ? -41.656 82.404 74.770 1.00 25.46 340 ASN E N 1
ATOM 14785 C CA . ASN E 1 340 ? -42.859 82.029 74.036 1.00 25.15 340 ASN E CA 1
ATOM 14786 C C . ASN E 1 340 ? -42.840 80.594 73.552 1.00 24.05 340 ASN E C 1
ATOM 14787 O O . ASN E 1 340 ? -41.784 79.971 73.477 1.00 23.56 340 ASN E O 1
ATOM 14792 N N . ARG E 1 341 ? -44.020 80.107 73.192 1.00 23.57 341 ARG E N 1
ATOM 14793 C CA . ARG E 1 341 ? -44.150 78.890 72.416 1.00 23.75 341 ARG E CA 1
ATOM 14794 C C . ARG E 1 341 ? -43.649 79.220 71.022 1.00 22.94 341 ARG E C 1
ATOM 14795 O O . ARG E 1 341 ? -44.009 80.260 70.459 1.00 23.01 341 ARG E O 1
ATOM 14803 N N . ILE E 1 342 ? -42.797 78.356 70.487 1.00 22.03 342 ILE E N 1
ATOM 14804 C CA . ILE E 1 342 ? -42.194 78.576 69.170 1.00 21.29 342 ILE E CA 1
ATOM 14805 C C . ILE E 1 342 ? -42.884 77.689 68.145 1.00 20.61 342 ILE E C 1
ATOM 14806 O O . ILE E 1 342 ? -43.084 76.499 68.365 1.00 19.88 342 ILE E O 1
ATOM 14811 N N . VAL E 1 343 ? -43.266 78.287 67.019 1.00 19.19 343 VAL E N 1
ATOM 14812 C CA . VAL E 1 343 ? -43.728 77.529 65.854 1.00 18.78 343 VAL E CA 1
ATOM 14813 C C . VAL E 1 343 ? -42.951 78.097 64.664 1.00 17.88 343 VAL E C 1
ATOM 14814 O O . VAL E 1 343 ? -42.287 79.121 64.791 1.00 18.13 343 VAL E O 1
ATOM 14818 N N . GLY E 1 344 ? -43.022 77.417 63.525 1.00 17.68 344 GLY E N 1
ATOM 14819 C CA . GLY E 1 344 ? -42.299 77.858 62.337 1.00 16.66 344 GLY E CA 1
ATOM 14820 C C . GLY E 1 344 ? -43.183 78.524 61.281 1.00 15.86 344 GLY E C 1
ATOM 14821 O O . GLY E 1 344 ? -44.387 78.282 61.190 1.00 15.91 344 GLY E O 1
ATOM 14822 N N . SER E 1 345 ? -42.527 79.360 60.491 1.00 15.66 345 SER E N 1
ATOM 14823 C CA . SER E 1 345 ? -43.107 80.012 59.316 1.00 15.50 345 SER E CA 1
ATOM 14824 C C . SER E 1 345 ? -43.224 79.094 58.093 1.00 15.11 345 SER E C 1
ATOM 14825 O O . SER E 1 345 ? -42.330 78.283 57.815 1.00 15.55 345 SER E O 1
ATOM 14828 N N . LEU E 1 346 ? -44.326 79.264 57.371 1.00 15.03 346 LEU E N 1
ATOM 14829 C CA . LEU E 1 346 ? -44.555 78.638 56.085 1.00 14.76 346 LEU E CA 1
ATOM 14830 C C . LEU E 1 346 ? -43.853 79.434 54.979 1.00 14.87 346 LEU E C 1
ATOM 14831 O O . LEU E 1 346 ? -43.064 78.898 54.194 1.00 14.66 346 LEU E O 1
ATOM 14836 N N . VAL E 1 347 ? -44.176 80.717 54.913 1.00 13.66 347 VAL E N 1
ATOM 14837 C CA . VAL E 1 347 ? -43.708 81.563 53.811 1.00 14.25 347 VAL E CA 1
ATOM 14838 C C . VAL E 1 347 ? -42.176 81.666 53.824 1.00 14.40 347 VAL E C 1
ATOM 14839 O O . VAL E 1 347 ? -41.540 81.858 52.759 1.00 14.98 347 VAL E O 1
ATOM 14843 N N . HIS E 1 348 ? -41.590 81.530 55.023 1.00 14.66 348 HIS E N 1
ATOM 14844 C CA . HIS E 1 348 ? -40.149 81.679 55.212 1.00 14.33 348 HIS E CA 1
ATOM 14845 C C . HIS E 1 348 ? -39.449 80.355 55.571 1.00 14.84 348 HIS E C 1
ATOM 14846 O O . HIS E 1 348 ? -38.407 80.347 56.211 1.00 15.18 348 HIS E O 1
ATOM 14853 N N . GLY E 1 349 ? -40.040 79.263 55.110 1.00 15.21 349 GLY E N 1
ATOM 14854 C CA . GLY E 1 349 ? -39.276 78.058 54.808 1.00 15.23 349 GLY E CA 1
ATOM 14855 C C . GLY E 1 349 ? -39.096 77.045 55.911 1.00 15.57 349 GLY E C 1
ATOM 14856 O O . GLY E 1 349 ? -38.468 76.014 55.671 1.00 15.05 349 GLY E O 1
ATOM 14857 N N . ALA E 1 350 ? -39.645 77.292 57.092 1.00 15.21 350 ALA E N 1
ATOM 14858 C CA . ALA E 1 350 ? -39.390 76.375 58.215 1.00 15.74 350 ALA E CA 1
ATOM 14859 C C . ALA E 1 350 ? -40.192 75.094 58.110 1.00 16.24 350 ALA E C 1
ATOM 14860 O O . ALA E 1 350 ? -39.646 73.996 58.345 1.00 17.62 350 ALA E O 1
ATOM 14862 N N . VAL E 1 351 ? -41.477 75.202 57.797 1.00 15.90 351 VAL E N 1
ATOM 14863 C CA . VAL E 1 351 ? -42.395 74.085 58.043 1.00 16.04 351 VAL E CA 1
ATOM 14864 C C . VAL E 1 351 ? -42.804 73.239 56.839 1.00 16.95 351 VAL E C 1
ATOM 14865 O O . VAL E 1 351 ? -43.274 72.096 57.016 1.00 16.28 351 VAL E O 1
ATOM 14869 N N . ALA E 1 352 ? -42.633 73.789 55.632 1.00 16.59 352 ALA E N 1
ATOM 14870 C CA . ALA E 1 352 ? -43.074 73.135 54.393 1.00 16.83 352 ALA E CA 1
ATOM 14871 C C . ALA E 1 352 ? -41.969 73.179 53.344 1.00 17.18 352 ALA E C 1
ATOM 14872 O O . ALA E 1 352 ? -41.218 74.145 53.278 1.00 16.86 352 ALA E O 1
ATOM 14874 N N . PRO E 1 353 ? -41.899 72.140 52.490 1.00 17.27 353 PRO E N 1
ATOM 14875 C CA . PRO E 1 353 ? -40.899 72.127 51.422 1.00 17.94 353 PRO E CA 1
ATOM 14876 C C . PRO E 1 353 ? -41.242 73.123 50.336 1.00 18.02 353 PRO E C 1
ATOM 14877 O O . PRO E 1 353 ? -42.416 73.528 50.214 1.00 17.78 353 PRO E O 1
ATOM 14881 N N . GLU E 1 354 ? -40.242 73.501 49.547 1.00 18.80 354 GLU E N 1
ATOM 14882 C CA . GLU E 1 354 ? -40.449 74.447 48.445 1.00 19.81 354 GLU E CA 1
ATOM 14883 C C . GLU E 1 354 ? -41.505 73.981 47.452 1.00 19.73 354 GLU E C 1
ATOM 14884 O O . GLU E 1 354 ? -42.180 74.803 46.841 1.00 19.44 354 GLU E O 1
ATOM 14890 N N . SER E 1 355 ? -41.656 72.670 47.289 1.00 19.12 355 SER E N 1
ATOM 14891 C CA . SER E 1 355 ? -42.688 72.127 46.405 1.00 19.36 355 SER E CA 1
ATOM 14892 C C . SER E 1 355 ? -44.075 72.666 46.803 1.00 19.23 355 SER E C 1
ATOM 14893 O O . SER E 1 355 ? -44.872 73.010 45.946 1.00 20.48 355 SER E O 1
ATOM 14896 N N . PHE E 1 356 ? -44.329 72.736 48.109 1.00 18.13 356 PHE E N 1
ATOM 14897 C CA . PHE E 1 356 ? -45.572 73.277 48.643 1.00 18.00 356 PHE E CA 1
ATOM 14898 C C . PHE E 1 356 ? -45.546 74.811 48.623 1.00 17.81 356 PHE E C 1
ATOM 14899 O O . PHE E 1 356 ? -46.505 75.436 48.178 1.00 18.73 356 PHE E O 1
ATOM 14907 N N . MET E 1 357 ? -44.465 75.403 49.127 1.00 16.93 357 MET E N 1
ATOM 14908 C CA . MET E 1 357 ? -44.321 76.857 49.241 1.00 17.27 357 MET E CA 1
ATOM 14909 C C . MET E 1 357 ? -44.581 77.568 47.925 1.00 17.84 357 MET E C 1
ATOM 14910 O O . MET E 1 357 ? -45.300 78.575 47.870 1.00 17.93 357 MET E O 1
ATOM 14915 N N . SER E 1 358 ? -43.978 77.039 46.866 1.00 18.24 358 SER E N 1
ATOM 14916 C CA . SER E 1 358 ? -44.079 77.644 45.543 1.00 19.61 358 SER E CA 1
ATOM 14917 C C . SER E 1 358 ? -45.529 77.657 45.064 1.00 20.11 358 SER E C 1
ATOM 14918 O O . SER E 1 358 ? -46.019 78.665 44.554 1.00 22.45 358 SER E O 1
ATOM 14921 N N . GLN E 1 359 ? -46.249 76.573 45.296 1.00 19.92 359 GLN E N 1
ATOM 14922 C CA . GLN E 1 359 ? -47.615 76.469 44.818 1.00 20.84 359 GLN E CA 1
ATOM 14923 C C . GLN E 1 359 ? -48.609 77.203 45.718 1.00 20.07 359 GLN E C 1
ATOM 14924 O O . GLN E 1 359 ? -49.688 77.575 45.272 1.00 19.97 359 GLN E O 1
ATOM 14930 N N . PHE E 1 360 ? -48.231 77.445 46.971 1.00 19.90 360 PHE E N 1
ATOM 14931 C CA . PHE E 1 360 ? -49.095 78.239 47.870 1.00 19.49 360 PHE E CA 1
ATOM 14932 C C . PHE E 1 360 ? -49.318 79.656 47.344 1.00 19.26 360 PHE E C 1
ATOM 14933 O O . PHE E 1 360 ? -50.387 80.231 47.531 1.00 18.78 360 PHE E O 1
ATOM 14941 N N . GLY E 1 361 ? -48.318 80.221 46.668 1.00 19.37 361 GLY E N 1
ATOM 14942 C CA . GLY E 1 361 ? -48.494 81.507 46.004 1.00 19.46 361 GLY E CA 1
ATOM 14943 C C . GLY E 1 361 ? -49.617 81.505 44.968 1.00 19.14 361 GLY E C 1
ATOM 14944 O O . GLY E 1 361 ? -50.378 82.470 44.837 1.00 18.83 361 GLY E O 1
ATOM 14945 N N . THR E 1 362 ? -49.713 80.417 44.204 1.00 19.21 362 THR E N 1
ATOM 14946 C CA . THR E 1 362 ? -50.798 80.232 43.253 1.00 19.26 362 THR E CA 1
ATOM 14947 C C . THR E 1 362 ? -52.130 80.145 43.982 1.00 18.71 362 THR E C 1
ATOM 14948 O O . THR E 1 362 ? -53.095 80.798 43.602 1.00 19.20 362 THR E O 1
ATOM 14952 N N . VAL E 1 363 ? -52.171 79.374 45.068 1.00 18.38 363 VAL E N 1
ATOM 14953 C CA . VAL E 1 363 ? -53.390 79.287 45.889 1.00 18.77 363 VAL E CA 1
ATOM 14954 C C . VAL E 1 363 ? -53.848 80.667 46.335 1.00 19.18 363 VAL E C 1
ATOM 14955 O O . VAL E 1 363 ? -55.024 81.003 46.232 1.00 19.41 363 VAL E O 1
ATOM 14959 N N . MET E 1 364 ? -52.902 81.471 46.806 1.00 19.43 364 MET E N 1
ATOM 14960 C CA . MET E 1 364 ? -53.197 82.811 47.301 1.00 20.02 364 MET E CA 1
ATOM 14961 C C . MET E 1 364 ? -53.654 83.705 46.162 1.00 20.90 364 MET E C 1
ATOM 14962 O O . MET E 1 364 ? -54.600 84.456 46.293 1.00 20.37 364 MET E O 1
ATOM 14967 N N . GLU E 1 365 ? -52.957 83.623 45.036 1.00 21.77 365 GLU E N 1
ATOM 14968 C CA . GLU E 1 365 ? -53.303 84.439 43.889 1.00 23.68 365 GLU E CA 1
ATOM 14969 C C . GLU E 1 365 ? -54.751 84.183 43.497 1.00 23.64 365 GLU E C 1
ATOM 14970 O O . GLU E 1 365 ? -55.510 85.109 43.202 1.00 24.39 365 GLU E O 1
ATOM 14976 N N . ILE E 1 366 ? -55.133 82.914 43.507 1.00 23.98 366 ILE E N 1
ATOM 14977 C CA . ILE E 1 366 ? -56.466 82.518 43.132 1.00 24.20 366 ILE E CA 1
ATOM 14978 C C . ILE E 1 366 ? -57.473 83.003 44.173 1.00 24.32 366 ILE E C 1
ATOM 14979 O O . ILE E 1 366 ? -58.535 83.530 43.805 1.00 24.59 366 ILE E O 1
ATOM 14984 N N . PHE E 1 367 ? -57.155 82.862 45.462 1.00 22.99 367 PHE E N 1
ATOM 14985 C CA . PHE E 1 367 ? -58.058 83.342 46.490 1.00 23.18 367 PHE E CA 1
ATOM 14986 C C . PHE E 1 367 ? -58.313 84.853 46.344 1.00 23.19 367 PHE E C 1
ATOM 14987 O O . PHE E 1 367 ? -59.435 85.316 46.515 1.00 22.39 367 PHE E O 1
ATOM 14995 N N . LEU E 1 368 ? -57.263 85.616 46.048 1.00 23.65 368 LEU E N 1
ATOM 14996 C CA . LEU E 1 368 ? -57.415 87.059 45.829 1.00 24.96 368 LEU E CA 1
ATOM 14997 C C . LEU E 1 368 ? -58.420 87.338 44.707 1.00 25.26 368 LEU E C 1
ATOM 14998 O O . LEU E 1 368 ? -59.174 88.308 44.762 1.00 25.61 368 LEU E O 1
ATOM 15003 N N . GLN E 1 369 ? -58.436 86.487 43.690 1.00 25.88 369 GLN E N 1
ATOM 15004 C CA . GLN E 1 369 ? -59.375 86.652 42.576 1.00 26.57 369 GLN E CA 1
ATOM 15005 C C . GLN E 1 369 ? -60.778 86.195 42.904 1.00 26.89 369 GLN E C 1
ATOM 15006 O O . GLN E 1 369 ? -61.732 86.922 42.627 1.00 28.10 369 GLN E O 1
ATOM 15012 N N . THR E 1 370 ? -60.905 85.002 43.485 1.00 26.54 370 THR E N 1
ATOM 15013 C CA . THR E 1 370 ? -62.208 84.380 43.711 1.00 26.34 370 THR E CA 1
ATOM 15014 C C . THR E 1 370 ? -62.848 84.799 45.036 1.00 26.13 370 THR E C 1
ATOM 15015 O O . THR E 1 370 ? -64.071 84.773 45.165 1.00 26.39 370 THR E O 1
ATOM 15019 N N . ARG E 1 371 ? -62.017 85.122 46.023 1.00 25.52 371 ARG E N 1
ATOM 15020 C CA . ARG E 1 371 ? -62.446 85.308 47.417 1.00 25.29 371 ARG E CA 1
ATOM 15021 C C . ARG E 1 371 ? -63.359 84.184 47.910 1.00 24.85 371 ARG E C 1
ATOM 15022 O O . ARG E 1 371 ? -64.346 84.437 48.605 1.00 25.37 371 ARG E O 1
ATOM 15030 N N . ASN E 1 372 ? -63.000 82.954 47.549 1.00 23.77 372 ASN E N 1
ATOM 15031 C CA . ASN E 1 372 ? -63.754 81.767 47.893 1.00 22.98 372 ASN E CA 1
ATOM 15032 C C . ASN E 1 372 ? -62.926 80.939 48.876 1.00 22.41 372 ASN E C 1
ATOM 15033 O O . ASN E 1 372 ? -62.001 80.247 48.462 1.00 21.41 372 ASN E O 1
ATOM 15038 N N . PRO E 1 373 ? -63.227 81.046 50.183 1.00 21.77 373 PRO E N 1
ATOM 15039 C CA . PRO E 1 373 ? -62.473 80.301 51.220 1.00 22.30 373 PRO E CA 1
ATOM 15040 C C . PRO E 1 373 ? -62.462 78.800 51.028 1.00 21.91 373 PRO E C 1
ATOM 15041 O O . PRO E 1 373 ? -61.447 78.169 51.249 1.00 20.91 373 PRO E O 1
ATOM 15045 N N . GLN E 1 374 ? -63.573 78.211 50.602 1.00 22.99 374 GLN E N 1
ATOM 15046 C CA . GLN E 1 374 ? -63.601 76.765 50.448 1.00 22.96 374 GLN E CA 1
ATOM 15047 C C . GLN E 1 374 ? -62.714 76.302 49.299 1.00 22.55 374 GLN E C 1
ATOM 15048 O O . GLN E 1 374 ? -62.062 75.268 49.409 1.00 22.69 374 GLN E O 1
ATOM 15054 N N . ALA E 1 375 ? -62.683 77.060 48.206 1.00 21.11 375 ALA E N 1
ATOM 15055 C CA . ALA E 1 375 ? -61.826 76.697 47.082 1.00 21.16 375 ALA E CA 1
ATOM 15056 C C . ALA E 1 375 ? -60.357 76.791 47.469 1.00 20.19 375 ALA E C 1
ATOM 15057 O O . ALA E 1 375 ? -59.554 75.953 47.062 1.00 21.16 375 ALA E O 1
ATOM 15059 N N . ALA E 1 376 ? -60.010 77.835 48.212 1.00 19.82 376 ALA E N 1
ATOM 15060 C CA . ALA E 1 376 ? -58.628 78.020 48.651 1.00 19.96 376 ALA E CA 1
ATOM 15061 C C . ALA E 1 376 ? -58.173 76.877 49.549 1.00 20.33 376 ALA E C 1
ATOM 15062 O O . ALA E 1 376 ? -57.085 76.326 49.377 1.00 19.76 376 ALA E O 1
ATOM 15064 N N . ALA E 1 377 ? -59.011 76.532 50.530 1.00 20.40 377 ALA E N 1
ATOM 15065 C CA . ALA E 1 377 ? -58.727 75.411 51.424 1.00 21.05 377 ALA E CA 1
ATOM 15066 C C . ALA E 1 377 ? -58.529 74.109 50.642 1.00 20.95 377 ALA E C 1
ATOM 15067 O O . ALA E 1 377 ? -57.588 73.351 50.901 1.00 21.89 377 ALA E O 1
ATOM 15069 N N . ASN E 1 378 ? -59.432 73.869 49.688 1.00 21.59 378 ASN E N 1
ATOM 15070 C CA . ASN E 1 378 ? -59.386 72.687 48.835 1.00 22.15 378 ASN E CA 1
ATOM 15071 C C . ASN E 1 378 ? -58.136 72.700 47.962 1.00 21.36 378 ASN E C 1
ATOM 15072 O O . ASN E 1 378 ? -57.516 71.659 47.744 1.00 21.91 378 ASN E O 1
ATOM 15077 N N . ALA E 1 379 ? -57.769 73.873 47.468 1.00 20.21 379 ALA E N 1
ATOM 15078 C CA . ALA E 1 379 ? -56.544 74.022 46.676 1.00 20.60 379 ALA E CA 1
ATOM 15079 C C . ALA E 1 379 ? -55.279 73.682 47.471 1.00 19.69 379 ALA E C 1
ATOM 15080 O O . ALA E 1 379 ? -54.401 72.962 46.981 1.00 20.14 379 ALA E O 1
ATOM 15082 N N . ALA E 1 380 ? -55.188 74.203 48.694 1.00 19.46 380 ALA E N 1
ATOM 15083 C CA . ALA E 1 380 ? -54.055 73.926 49.585 1.00 19.48 380 ALA E CA 1
ATOM 15084 C C . ALA E 1 380 ? -53.983 72.425 49.905 1.00 19.55 380 ALA E C 1
ATOM 15085 O O . ALA E 1 380 ? -52.911 71.843 49.916 1.00 19.79 380 ALA E O 1
ATOM 15087 N N . GLN E 1 381 ? -55.133 71.795 50.138 1.00 20.07 381 GLN E N 1
ATOM 15088 C CA . GLN E 1 381 ? -55.168 70.346 50.314 1.00 20.34 381 GLN E CA 1
ATOM 15089 C C . GLN E 1 381 ? -54.693 69.564 49.067 1.00 20.76 381 GLN E C 1
ATOM 15090 O O . GLN E 1 381 ? -53.948 68.581 49.194 1.00 20.80 381 GLN E O 1
ATOM 15096 N N . ALA E 1 382 ? -55.114 69.998 47.884 1.00 20.98 382 ALA E N 1
ATOM 15097 C CA . ALA E 1 382 ? -54.685 69.348 46.634 1.00 21.18 382 ALA E CA 1
ATOM 15098 C C . ALA E 1 382 ? -53.157 69.365 46.508 1.00 21.59 382 ALA E C 1
ATOM 15099 O O . ALA E 1 382 ? -52.534 68.357 46.190 1.00 21.44 382 ALA E O 1
ATOM 15101 N N . ILE E 1 383 ? -52.557 70.527 46.754 1.00 21.91 383 ILE E N 1
ATOM 15102 C CA . ILE E 1 383 ? -51.110 70.665 46.668 1.00 22.25 383 ILE E CA 1
ATOM 15103 C C . ILE E 1 383 ? -50.434 69.792 47.714 1.00 22.75 383 ILE E C 1
ATOM 15104 O O . ILE E 1 383 ? -49.446 69.103 47.406 1.00 22.53 383 ILE E O 1
ATOM 15109 N N . ALA E 1 384 ? -50.948 69.820 48.944 1.00 22.52 384 ALA E N 1
ATOM 15110 C CA . ALA E 1 384 ? -50.404 68.988 50.011 1.00 22.84 384 ALA E CA 1
ATOM 15111 C C . ALA E 1 384 ? -50.372 67.521 49.567 1.00 23.01 384 ALA E C 1
ATOM 15112 O O . ALA E 1 384 ? -49.342 66.830 49.713 1.00 22.78 384 ALA E O 1
ATOM 15114 N N . ASP E 1 385 ? -51.502 67.074 49.016 1.00 23.55 385 ASP E N 1
ATOM 15115 C CA . ASP E 1 385 ? -51.665 65.699 48.545 1.00 23.64 385 ASP E CA 1
ATOM 15116 C C . ASP E 1 385 ? -50.689 65.379 47.412 1.00 23.99 385 ASP E C 1
ATOM 15117 O O . ASP E 1 385 ? -50.093 64.303 47.405 1.00 23.88 385 ASP E O 1
ATOM 15122 N N . GLN E 1 386 ? -50.550 66.298 46.456 1.00 23.40 386 GLN E N 1
ATOM 15123 C CA . GLN E 1 386 ? -49.636 66.103 45.316 1.00 23.89 386 GLN E CA 1
ATOM 15124 C C . GLN E 1 386 ? -48.168 66.014 45.743 1.00 24.32 386 GLN E C 1
ATOM 15125 O O . GLN E 1 386 ? -47.415 65.208 45.200 1.00 25.04 386 GLN E O 1
ATOM 15131 N N . VAL E 1 387 ? -47.751 66.842 46.695 1.00 24.42 387 VAL E N 1
ATOM 15132 C CA . VAL E 1 387 ? -46.352 66.834 47.126 1.00 24.53 387 VAL E CA 1
ATOM 15133 C C . VAL E 1 387 ? -46.083 65.824 48.248 1.00 24.78 387 VAL E C 1
ATOM 15134 O O . VAL E 1 387 ? -44.934 65.632 48.642 1.00 24.92 387 VAL E O 1
ATOM 15138 N N . GLY E 1 388 ? -47.139 65.197 48.762 1.00 24.92 388 GLY E N 1
ATOM 15139 C CA . GLY E 1 388 ? -47.024 64.259 49.872 1.00 26.06 388 GLY E CA 1
ATOM 15140 C C . GLY E 1 388 ? -46.584 64.958 51.147 1.00 26.44 388 GLY E C 1
ATOM 15141 O O . GLY E 1 388 ? -45.640 64.524 51.802 1.00 26.80 388 GLY E O 1
ATOM 15142 N N . LEU E 1 389 ? -47.260 66.049 51.491 1.00 27.22 389 LEU E N 1
ATOM 15143 C CA . LEU E 1 389 ? -46.851 66.906 52.617 1.00 28.21 389 LEU E CA 1
ATOM 15144 C C . LEU E 1 389 ? -46.808 66.112 53.912 1.00 29.26 389 LEU E C 1
ATOM 15145 O O . LEU E 1 389 ? -47.774 65.443 54.270 1.00 29.74 389 LEU E O 1
ATOM 15150 N N . GLY E 1 390 ? -45.686 66.186 54.607 1.00 30.92 390 GLY E N 1
ATOM 15151 C CA . GLY E 1 390 ? -45.475 65.402 55.808 1.00 32.19 390 GLY E CA 1
ATOM 15152 C C . GLY E 1 390 ? -44.551 64.214 55.595 1.00 33.42 390 GLY E C 1
ATOM 15153 O O . GLY E 1 390 ? -43.998 63.702 56.556 1.00 34.27 390 GLY E O 1
ATOM 15154 N N . ARG E 1 391 ? -44.370 63.769 54.353 1.00 34.58 391 ARG E N 1
ATOM 15155 C CA . ARG E 1 391 ? -43.541 62.583 54.084 1.00 35.40 391 ARG E CA 1
ATOM 15156 C C . ARG E 1 391 ? -42.090 62.816 54.454 1.00 36.13 391 ARG E C 1
ATOM 15157 O O . ARG E 1 391 ? -41.379 61.859 54.769 1.00 37.04 391 ARG E O 1
ATOM 15165 N N . LEU E 1 392 ? -41.636 64.068 54.411 1.00 36.73 392 LEU E N 1
ATOM 15166 C CA . LEU E 1 392 ? -40.255 64.372 54.763 1.00 37.16 392 LEU E CA 1
ATOM 15167 C C . LEU E 1 392 ? -40.146 64.504 56.272 1.00 37.45 392 LEU E C 1
ATOM 15168 O O . LEU E 1 392 ? -39.039 64.504 56.799 1.00 38.49 392 LEU E O 1
ATOM 15173 N N . MET F 1 1 ? -78.545 72.818 27.518 1.00 34.10 1 MET F N 1
ATOM 15174 C CA . MET F 1 1 ? -77.638 71.738 27.984 1.00 33.92 1 MET F CA 1
ATOM 15175 C C . MET F 1 1 ? -76.241 71.943 27.396 1.00 32.93 1 MET F C 1
ATOM 15176 O O . MET F 1 1 ? -76.104 72.383 26.253 1.00 33.19 1 MET F O 1
ATOM 15181 N N . LYS F 1 2 ? -75.217 71.638 28.192 1.00 32.02 2 LYS F N 1
ATOM 15182 C CA . LYS F 1 2 ? -73.831 71.960 27.821 1.00 31.11 2 LYS F CA 1
ATOM 15183 C C . LYS F 1 2 ? -72.888 70.786 28.097 1.00 29.70 2 LYS F C 1
ATOM 15184 O O . LYS F 1 2 ? -73.177 69.922 28.933 1.00 29.23 2 LYS F O 1
ATOM 15190 N N . LEU F 1 3 ? -71.770 70.758 27.373 1.00 27.28 3 LEU F N 1
ATOM 15191 C CA . LEU F 1 3 ? -70.638 69.884 27.699 1.00 26.31 3 LEU F CA 1
ATOM 15192 C C . LEU F 1 3 ? -69.351 70.671 27.399 1.00 24.73 3 LEU F C 1
ATOM 15193 O O . LEU F 1 3 ? -69.146 71.066 26.266 1.00 25.06 3 LEU F O 1
ATOM 15198 N N . GLU F 1 4 ? -68.514 70.882 28.412 1.00 23.72 4 GLU F N 1
ATOM 15199 C CA . GLU F 1 4 ? -67.249 71.623 28.238 1.00 22.87 4 GLU F CA 1
ATOM 15200 C C . GLU F 1 4 ? -66.070 70.653 28.223 1.00 21.87 4 GLU F C 1
ATOM 15201 O O . GLU F 1 4 ? -65.718 70.092 29.260 1.00 21.72 4 GLU F O 1
ATOM 15207 N N . ILE F 1 5 ? -65.485 70.469 27.039 1.00 20.73 5 ILE F N 1
ATOM 15208 C CA . ILE F 1 5 ? -64.360 69.553 26.837 1.00 20.57 5 ILE F CA 1
ATOM 15209 C C . ILE F 1 5 ? -63.051 70.359 26.783 1.00 20.03 5 ILE F C 1
ATOM 15210 O O . ILE F 1 5 ? -62.912 71.265 25.942 1.00 20.89 5 ILE F O 1
ATOM 15215 N N . PHE F 1 6 ? -62.113 70.002 27.655 1.00 18.97 6 PHE F N 1
ATOM 15216 C CA . PHE F 1 6 ? -60.819 70.703 27.774 1.00 18.14 6 PHE F CA 1
ATOM 15217 C C . PHE F 1 6 ? -59.718 69.825 27.156 1.00 17.82 6 PHE F C 1
ATOM 15218 O O . PHE F 1 6 ? -59.604 68.638 27.471 1.00 17.33 6 PHE F O 1
ATOM 15226 N N . SER F 1 7 ? -58.904 70.407 26.266 1.00 16.93 7 SER F N 1
ATOM 15227 C CA . SER F 1 7 ? -57.833 69.661 25.611 1.00 16.48 7 SER F CA 1
ATOM 15228 C C . SER F 1 7 ? -56.803 70.654 25.064 1.00 16.16 7 SER F C 1
ATOM 15229 O O . SER F 1 7 ? -56.997 71.872 25.215 1.00 16.11 7 SER F O 1
ATOM 15232 N N . TRP F 1 8 ? -55.735 70.128 24.466 1.00 15.74 8 TRP F N 1
ATOM 15233 C CA . TRP F 1 8 ? -54.841 70.973 23.658 1.00 15.64 8 TRP F CA 1
ATOM 15234 C C . TRP F 1 8 ? -54.898 70.680 22.170 1.00 16.43 8 TRP F C 1
ATOM 15235 O O . TRP F 1 8 ? -53.931 70.939 21.434 1.00 16.13 8 TRP F O 1
ATOM 15246 N N . TRP F 1 9 ? -56.047 70.194 21.698 1.00 16.58 9 TRP F N 1
ATOM 15247 C CA . TRP F 1 9 ? -56.191 69.840 20.313 1.00 17.22 9 TRP F CA 1
ATOM 15248 C C . TRP F 1 9 ? -56.727 71.031 19.490 1.00 17.78 9 TRP F C 1
ATOM 15249 O O . TRP F 1 9 ? -57.773 70.983 18.828 1.00 17.87 9 TRP F O 1
ATOM 15260 N N . ALA F 1 10 ? -55.916 72.082 19.501 1.00 17.91 10 ALA F N 1
ATOM 15261 C CA . ALA F 1 10 ? -56.200 73.333 18.796 1.00 18.15 10 ALA F CA 1
ATOM 15262 C C . ALA F 1 10 ? -55.671 73.275 17.371 1.00 18.26 10 ALA F C 1
ATOM 15263 O O . ALA F 1 10 ? -54.769 72.504 17.044 1.00 18.09 10 ALA F O 1
ATOM 15265 N N . GLY F 1 11 ? -56.235 74.121 16.510 1.00 18.98 11 GLY F N 1
ATOM 15266 C CA . GLY F 1 11 ? -55.713 74.299 15.160 1.00 19.26 11 GLY F CA 1
ATOM 15267 C C . GLY F 1 11 ? -55.708 72.999 14.395 1.00 19.47 11 GLY F C 1
ATOM 15268 O O . GLY F 1 11 ? -56.691 72.242 14.444 1.00 20.30 11 GLY F O 1
ATOM 15269 N N . ASP F 1 12 ? -54.598 72.698 13.731 1.00 18.97 12 ASP F N 1
ATOM 15270 C CA . ASP F 1 12 ? -54.521 71.506 12.926 1.00 18.74 12 ASP F CA 1
ATOM 15271 C C . ASP F 1 12 ? -54.463 70.205 13.728 1.00 18.36 12 ASP F C 1
ATOM 15272 O O . ASP F 1 12 ? -54.479 69.148 13.130 1.00 18.30 12 ASP F O 1
ATOM 15277 N N . GLU F 1 13 ? -54.379 70.284 15.053 1.00 17.61 13 GLU F N 1
ATOM 15278 C CA . GLU F 1 13 ? -54.537 69.086 15.874 1.00 18.35 13 GLU F CA 1
ATOM 15279 C C . GLU F 1 13 ? -56.012 68.749 16.111 1.00 18.97 13 GLU F C 1
ATOM 15280 O O . GLU F 1 13 ? -56.317 67.671 16.650 1.00 18.77 13 GLU F O 1
ATOM 15286 N N . GLY F 1 14 ? -56.905 69.656 15.727 1.00 18.93 14 GLY F N 1
ATOM 15287 C CA . GLY F 1 14 ? -58.340 69.543 16.010 1.00 20.26 14 GLY F CA 1
ATOM 15288 C C . GLY F 1 14 ? -59.219 68.558 15.222 1.00 20.93 14 GLY F C 1
ATOM 15289 O O . GLY F 1 14 ? -60.274 68.158 15.750 1.00 21.03 14 GLY F O 1
ATOM 15290 N N . PRO F 1 15 ? -58.857 68.207 13.966 1.00 21.52 15 PRO F N 1
ATOM 15291 C CA . PRO F 1 15 ? -59.749 67.354 13.159 1.00 21.76 15 PRO F CA 1
ATOM 15292 C C . PRO F 1 15 ? -60.300 66.091 13.844 1.00 21.94 15 PRO F C 1
ATOM 15293 O O . PRO F 1 15 ? -61.517 65.854 13.774 1.00 21.97 15 PRO F O 1
ATOM 15297 N N . ALA F 1 16 ? -59.430 65.299 14.476 1.00 21.08 16 ALA F N 1
ATOM 15298 C CA . ALA F 1 16 ? -59.894 64.081 15.169 1.00 21.25 16 ALA F CA 1
ATOM 15299 C C . ALA F 1 16 ? -60.891 64.417 16.265 1.00 21.09 16 ALA F C 1
ATOM 15300 O O . ALA F 1 16 ? -61.988 63.851 16.305 1.00 21.62 16 ALA F O 1
ATOM 15302 N N . LEU F 1 17 ? -60.560 65.374 17.121 1.00 21.10 17 LEU F N 1
ATOM 15303 C CA . LEU F 1 17 ? -61.482 65.811 18.165 1.00 21.81 17 LEU F CA 1
ATOM 15304 C C . LEU F 1 17 ? -62.814 66.323 17.574 1.00 22.47 17 LEU F C 1
ATOM 15305 O O . LEU F 1 17 ? -63.910 65.990 18.060 1.00 22.66 17 LEU F O 1
ATOM 15310 N N . GLU F 1 18 ? -62.708 67.139 16.532 1.00 23.48 18 GLU F N 1
ATOM 15311 C CA . GLU F 1 18 ? -63.887 67.726 15.897 1.00 24.64 18 GLU F CA 1
ATOM 15312 C C . GLU F 1 18 ? -64.819 66.636 15.335 1.00 24.69 18 GLU F C 1
ATOM 15313 O O . GLU F 1 18 ? -66.033 66.754 15.467 1.00 25.17 18 GLU F O 1
ATOM 15319 N N . ALA F 1 19 ? -64.254 65.580 14.752 1.00 24.32 19 ALA F N 1
ATOM 15320 C CA . ALA F 1 19 ? -65.041 64.424 14.305 1.00 25.04 19 ALA F CA 1
ATOM 15321 C C . ALA F 1 19 ? -65.767 63.734 15.465 1.00 25.67 19 ALA F C 1
ATOM 15322 O O . ALA F 1 19 ? -66.931 63.314 15.314 1.00 25.28 19 ALA F O 1
ATOM 15324 N N . LEU F 1 20 ? -65.090 63.570 16.604 1.00 25.80 20 LEU F N 1
ATOM 15325 C CA . LEU F 1 20 ? -65.741 63.005 17.805 1.00 26.31 20 LEU F CA 1
ATOM 15326 C C . LEU F 1 20 ? -66.873 63.875 18.332 1.00 26.74 20 LEU F C 1
ATOM 15327 O O . LEU F 1 20 ? -67.899 63.358 18.808 1.00 26.94 20 LEU F O 1
ATOM 15332 N N . ILE F 1 21 ? -66.674 65.188 18.295 1.00 26.71 21 ILE F N 1
ATOM 15333 C CA . ILE F 1 21 ? -67.686 66.124 18.764 1.00 27.56 21 ILE F CA 1
ATOM 15334 C C . ILE F 1 21 ? -68.923 66.070 17.862 1.00 28.58 21 ILE F C 1
ATOM 15335 O O . ILE F 1 21 ? -70.045 66.124 18.361 1.00 28.31 21 ILE F O 1
ATOM 15340 N N . ARG F 1 22 ? -68.710 65.954 16.554 1.00 29.22 22 ARG F N 1
ATOM 15341 C CA . ARG F 1 22 ? -69.817 65.789 15.612 1.00 30.50 22 ARG F CA 1
ATOM 15342 C C . ARG F 1 22 ? -70.593 64.506 15.908 1.00 30.74 22 ARG F C 1
ATOM 15343 O O . ARG F 1 22 ? -71.835 64.525 15.977 1.00 30.61 22 ARG F O 1
ATOM 15351 N N . LEU F 1 23 ? -69.865 63.410 16.097 1.00 30.83 23 LEU F N 1
ATOM 15352 C CA . LEU F 1 23 ? -70.479 62.131 16.469 1.00 30.97 23 LEU F CA 1
ATOM 15353 C C . LEU F 1 23 ? -71.265 62.214 17.791 1.00 30.90 23 LEU F C 1
ATOM 15354 O O . LEU F 1 23 ? -72.364 61.660 17.892 1.00 30.86 23 LEU F O 1
ATOM 15359 N N . TYR F 1 24 ? -70.719 62.911 18.792 1.00 30.14 24 TYR F N 1
ATOM 15360 C CA . TYR F 1 24 ? -71.429 63.171 20.054 1.00 30.59 24 TYR F CA 1
ATOM 15361 C C . TYR F 1 24 ? -72.721 63.974 19.829 1.00 31.44 24 TYR F C 1
ATOM 15362 O O . TYR F 1 24 ? -73.767 63.661 20.412 1.00 30.95 24 TYR F O 1
ATOM 15371 N N . LYS F 1 25 ? -72.647 65.013 19.002 1.00 32.79 25 LYS F N 1
ATOM 15372 C CA . LYS F 1 25 ? -73.807 65.889 18.750 1.00 33.93 25 LYS F CA 1
ATOM 15373 C C . LYS F 1 25 ? -74.910 65.118 17.997 1.00 34.63 25 LYS F C 1
ATOM 15374 O O . LYS F 1 25 ? -76.105 65.347 18.204 1.00 34.85 25 LYS F O 1
ATOM 15380 N N . GLN F 1 26 ? -74.479 64.205 17.139 1.00 35.17 26 GLN F N 1
ATOM 15381 C CA . GLN F 1 26 ? -75.345 63.249 16.454 1.00 35.67 26 GLN F CA 1
ATOM 15382 C C . GLN F 1 26 ? -76.110 62.324 17.433 1.00 35.68 26 GLN F C 1
ATOM 15383 O O . GLN F 1 26 ? -77.295 62.037 17.228 1.00 35.84 26 GLN F O 1
ATOM 15389 N N . LYS F 1 27 ? -75.438 61.879 18.493 1.00 34.99 27 LYS F N 1
ATOM 15390 C CA . LYS F 1 27 ? -76.035 61.005 19.513 1.00 34.55 27 LYS F CA 1
ATOM 15391 C C . LYS F 1 27 ? -76.825 61.766 20.560 1.00 34.26 27 LYS F C 1
ATOM 15392 O O . LYS F 1 27 ? -77.695 61.190 21.214 1.00 33.77 27 LYS F O 1
ATOM 15398 N N . TYR F 1 28 ? -76.500 63.044 20.736 1.00 33.63 28 TYR F N 1
ATOM 15399 C CA . TYR F 1 28 ? -77.017 63.848 21.831 1.00 33.82 28 TYR F CA 1
ATOM 15400 C C . TYR F 1 28 ? -77.343 65.246 21.306 1.00 34.03 28 TYR F C 1
ATOM 15401 O O . TYR F 1 28 ? -76.621 66.203 21.578 1.00 33.28 28 TYR F O 1
ATOM 15410 N N . PRO F 1 29 ? -78.433 65.365 20.527 1.00 34.62 29 PRO F N 1
ATOM 15411 C CA . PRO F 1 29 ? -78.747 66.592 19.776 1.00 34.58 29 PRO F CA 1
ATOM 15412 C C . PRO F 1 29 ? -78.977 67.894 20.553 1.00 34.64 29 PRO F C 1
ATOM 15413 O O . PRO F 1 29 ? -78.816 68.968 19.974 1.00 35.49 29 PRO F O 1
ATOM 15417 N N . GLY F 1 30 ? -79.336 67.832 21.828 1.00 34.20 30 GLY F N 1
ATOM 15418 C CA . GLY F 1 30 ? -79.648 69.057 22.574 1.00 34.40 30 GLY F CA 1
ATOM 15419 C C . GLY F 1 30 ? -78.493 69.663 23.355 1.00 34.21 30 GLY F C 1
ATOM 15420 O O . GLY F 1 30 ? -78.674 70.656 24.070 1.00 33.66 30 GLY F O 1
ATOM 15421 N N . VAL F 1 31 ? -77.306 69.068 23.223 1.00 34.31 31 VAL F N 1
ATOM 15422 C CA . VAL F 1 31 ? -76.153 69.472 24.024 1.00 34.12 31 VAL F CA 1
ATOM 15423 C C . VAL F 1 31 ? -75.228 70.380 23.218 1.00 33.60 31 VAL F C 1
ATOM 15424 O O . VAL F 1 31 ? -74.735 69.998 22.166 1.00 33.46 31 VAL F O 1
ATOM 15428 N N . GLU F 1 32 ? -75.032 71.588 23.729 1.00 33.52 32 GLU F N 1
ATOM 15429 C CA . GLU F 1 32 ? -74.051 72.529 23.205 1.00 33.42 32 GLU F CA 1
ATOM 15430 C C . GLU F 1 32 ? -72.667 72.109 23.706 1.00 32.37 32 GLU F C 1
ATOM 15431 O O . GLU F 1 32 ? -72.414 72.127 24.915 1.00 31.84 32 GLU F O 1
ATOM 15437 N N . VAL F 1 33 ? -71.785 71.734 22.785 1.00 31.33 33 VAL F N 1
ATOM 15438 C CA . VAL F 1 33 ? -70.417 71.347 23.150 1.00 30.52 33 VAL F CA 1
ATOM 15439 C C . VAL F 1 33 ? -69.486 72.562 23.086 1.00 29.58 33 VAL F C 1
ATOM 15440 O O . VAL F 1 33 ? -69.352 73.199 22.050 1.00 29.57 33 VAL F O 1
ATOM 15444 N N . ILE F 1 34 ? -68.857 72.871 24.211 1.00 28.55 34 ILE F N 1
ATOM 15445 C CA . ILE F 1 34 ? -67.876 73.940 24.285 1.00 27.82 34 ILE F CA 1
ATOM 15446 C C . ILE F 1 34 ? -66.508 73.276 24.131 1.00 26.89 34 ILE F C 1
ATOM 15447 O O . ILE F 1 34 ? -66.092 72.491 24.983 1.00 25.57 34 ILE F O 1
ATOM 15452 N N . ASN F 1 35 ? -65.847 73.574 23.015 1.00 26.09 35 ASN F N 1
ATOM 15453 C CA . ASN F 1 35 ? -64.554 72.983 22.693 1.00 25.41 35 ASN F CA 1
ATOM 15454 C C . ASN F 1 35 ? -63.467 73.886 23.289 1.00 24.63 35 ASN F C 1
ATOM 15455 O O . ASN F 1 35 ? -63.028 74.842 22.659 1.00 24.74 35 ASN F O 1
ATOM 15460 N N . ALA F 1 36 ? -63.070 73.597 24.521 1.00 23.44 36 ALA F N 1
ATOM 15461 C CA . ALA F 1 36 ? -62.201 74.483 25.297 1.00 22.85 36 ALA F CA 1
ATOM 15462 C C . ALA F 1 36 ? -60.727 74.087 25.106 1.00 22.33 36 ALA F C 1
ATOM 15463 O O . ALA F 1 36 ? -60.159 73.397 25.944 1.00 22.20 36 ALA F O 1
ATOM 15465 N N . THR F 1 37 ? -60.118 74.523 24.007 1.00 21.84 37 THR F N 1
ATOM 15466 C CA . THR F 1 37 ? -58.730 74.163 23.735 1.00 20.62 37 THR F CA 1
ATOM 15467 C C . THR F 1 37 ? -57.789 75.221 24.290 1.00 20.39 37 THR F C 1
ATOM 15468 O O . THR F 1 37 ? -58.092 76.422 24.274 1.00 20.44 37 THR F O 1
ATOM 15472 N N . VAL F 1 38 ? -56.661 74.744 24.811 1.00 18.36 38 VAL F N 1
ATOM 15473 C CA . VAL F 1 38 ? -55.567 75.598 25.228 1.00 17.79 38 VAL F CA 1
ATOM 15474 C C . VAL F 1 38 ? -54.425 75.320 24.282 1.00 16.89 38 VAL F C 1
ATOM 15475 O O . VAL F 1 38 ? -53.877 74.223 24.247 1.00 16.56 38 VAL F O 1
ATOM 15479 N N . THR F 1 39 ? -54.059 76.332 23.491 1.00 16.19 39 THR F N 1
ATOM 15480 C CA . THR F 1 39 ? -53.112 76.129 22.414 1.00 16.00 39 THR F CA 1
ATOM 15481 C C . THR F 1 39 ? -51.685 75.924 22.943 1.00 15.23 39 THR F C 1
ATOM 15482 O O . THR F 1 39 ? -51.201 76.702 23.775 1.00 14.37 39 THR F O 1
ATOM 15486 N N . GLY F 1 40 ? -51.032 74.863 22.456 1.00 15.18 40 GLY F N 1
ATOM 15487 C CA . GLY F 1 40 ? -49.671 74.557 22.832 1.00 15.52 40 GLY F CA 1
ATOM 15488 C C . GLY F 1 40 ? -49.364 73.074 22.727 1.00 15.50 40 GLY F C 1
ATOM 15489 O O . GLY F 1 40 ? -50.035 72.252 23.366 1.00 15.25 40 GLY F O 1
ATOM 15490 N N . GLY F 1 41 ? -48.344 72.730 21.938 1.00 15.30 41 GLY F N 1
ATOM 15491 C CA . GLY F 1 41 ? -47.929 71.347 21.754 1.00 14.46 41 GLY F CA 1
ATOM 15492 C C . GLY F 1 41 ? -47.631 70.645 23.071 1.00 14.19 41 GLY F C 1
ATOM 15493 O O . GLY F 1 41 ? -47.154 71.259 24.045 1.00 12.78 41 GLY F O 1
ATOM 15494 N N . ALA F 1 42 ? -47.985 69.360 23.100 1.00 14.54 42 ALA F N 1
ATOM 15495 C CA . ALA F 1 42 ? -47.699 68.457 24.224 1.00 14.05 42 ALA F CA 1
ATOM 15496 C C . ALA F 1 42 ? -48.322 68.883 25.565 1.00 14.89 42 ALA F C 1
ATOM 15497 O O . ALA F 1 42 ? -47.924 68.379 26.626 1.00 15.12 42 ALA F O 1
ATOM 15499 N N . GLY F 1 43 ? -49.300 69.785 25.521 1.00 14.61 43 GLY F N 1
ATOM 15500 C CA . GLY F 1 43 ? -50.060 70.180 26.714 1.00 15.24 43 GLY F CA 1
ATOM 15501 C C . GLY F 1 43 ? -49.334 70.968 27.777 1.00 15.86 43 GLY F C 1
ATOM 15502 O O . GLY F 1 43 ? -49.806 71.109 28.913 1.00 16.39 43 GLY F O 1
ATOM 15503 N N . VAL F 1 44 ? -48.201 71.564 27.408 1.00 16.14 44 VAL F N 1
ATOM 15504 C CA . VAL F 1 44 ? -47.462 72.356 28.376 1.00 16.38 44 VAL F CA 1
ATOM 15505 C C . VAL F 1 44 ? -48.336 73.502 28.843 1.00 16.52 44 VAL F C 1
ATOM 15506 O O . VAL F 1 44 ? -48.462 73.747 30.053 1.00 16.67 44 VAL F O 1
ATOM 15510 N N . ASN F 1 45 ? -48.949 74.216 27.901 1.00 15.58 45 ASN F N 1
ATOM 15511 C CA . ASN F 1 45 ? -49.793 75.345 28.286 1.00 15.98 45 ASN F CA 1
ATOM 15512 C C . ASN F 1 45 ? -51.099 74.882 28.937 1.00 15.79 45 ASN F C 1
ATOM 15513 O O . ASN F 1 45 ? -51.567 75.492 29.905 1.00 16.37 45 ASN F O 1
ATOM 15518 N N . ALA F 1 46 ? -51.666 73.813 28.387 1.00 16.28 46 ALA F N 1
ATOM 15519 C CA . ALA F 1 46 ? -52.919 73.256 28.913 1.00 17.50 46 ALA F CA 1
ATOM 15520 C C . ALA F 1 46 ? -52.800 72.878 30.397 1.00 18.14 46 ALA F C 1
ATOM 15521 O O . ALA F 1 46 ? -53.724 73.145 31.176 1.00 18.45 46 ALA F O 1
ATOM 15523 N N . ARG F 1 47 ? -51.663 72.280 30.777 1.00 19.35 47 ARG F N 1
ATOM 15524 C CA . ARG F 1 47 ? -51.339 71.935 32.184 1.00 20.64 47 ARG F CA 1
ATOM 15525 C C . ARG F 1 47 ? -51.516 73.132 33.113 1.00 19.56 47 ARG F C 1
ATOM 15526 O O . ARG F 1 47 ? -52.153 73.040 34.168 1.00 19.89 47 ARG F O 1
ATOM 15534 N N . ALA F 1 48 ? -50.920 74.254 32.728 1.00 18.83 48 ALA F N 1
ATOM 15535 C CA . ALA F 1 48 ? -50.932 75.447 33.542 1.00 18.92 48 ALA F CA 1
ATOM 15536 C C . ALA F 1 48 ? -52.332 76.038 33.669 1.00 18.23 48 ALA F C 1
ATOM 15537 O O . ALA F 1 48 ? -52.707 76.493 34.746 1.00 19.59 48 ALA F O 1
ATOM 15539 N N . VAL F 1 49 ? -53.073 76.064 32.569 1.00 17.68 49 VAL F N 1
ATOM 15540 C CA . VAL F 1 49 ? -54.418 76.646 32.567 1.00 18.20 49 VAL F CA 1
ATOM 15541 C C . VAL F 1 49 ? -55.370 75.738 33.375 1.00 17.85 49 VAL F C 1
ATOM 15542 O O . VAL F 1 49 ? -56.177 76.228 34.152 1.00 17.44 49 VAL F O 1
ATOM 15546 N N . LEU F 1 50 ? -55.234 74.431 33.193 1.00 18.19 50 LEU F N 1
ATOM 15547 C CA . LEU F 1 50 ? -56.018 73.479 33.984 1.00 19.01 50 LEU F CA 1
ATOM 15548 C C . LEU F 1 50 ? -55.760 73.629 35.470 1.00 19.82 50 LEU F C 1
ATOM 15549 O O . LEU F 1 50 ? -56.700 73.607 36.267 1.00 19.90 50 LEU F O 1
ATOM 15554 N N . LYS F 1 51 ? -54.501 73.795 35.857 1.00 20.45 51 LYS F N 1
ATOM 15555 C CA . LYS F 1 51 ? -54.160 73.996 37.258 1.00 21.18 51 LYS F CA 1
ATOM 15556 C C . LYS F 1 51 ? -54.932 75.192 37.847 1.00 21.11 51 LYS F C 1
ATOM 15557 O O . LYS F 1 51 ? -55.445 75.126 38.973 1.00 20.53 51 LYS F O 1
ATOM 15563 N N . THR F 1 52 ? -54.983 76.296 37.102 1.00 20.87 52 THR F N 1
ATOM 15564 C CA . THR F 1 52 ? -55.652 77.492 37.587 1.00 21.50 52 THR F CA 1
ATOM 15565 C C . THR F 1 52 ? -57.134 77.195 37.790 1.00 21.01 52 THR F C 1
ATOM 15566 O O . THR F 1 52 ? -57.715 77.596 38.791 1.00 21.22 52 THR F O 1
ATOM 15570 N N . ARG F 1 53 ? -57.725 76.490 36.830 1.00 21.00 53 ARG F N 1
ATOM 15571 C CA . ARG F 1 53 ? -59.154 76.136 36.895 1.00 21.90 53 ARG F CA 1
ATOM 15572 C C . ARG F 1 53 ? -59.465 75.176 38.021 1.00 21.74 53 ARG F C 1
ATOM 15573 O O . ARG F 1 53 ? -60.427 75.372 38.759 1.00 21.73 53 ARG F O 1
ATOM 15581 N N . MET F 1 54 ? -58.661 74.128 38.138 1.00 21.31 54 MET F N 1
ATOM 15582 C CA . MET F 1 54 ? -58.898 73.134 39.198 1.00 21.49 54 MET F CA 1
ATOM 15583 C C . MET F 1 54 ? -58.695 73.725 40.586 1.00 22.03 54 MET F C 1
ATOM 15584 O O . MET F 1 54 ? -59.525 73.524 41.470 1.00 23.03 54 MET F O 1
ATOM 15589 N N . LEU F 1 55 ? -57.609 74.468 40.791 1.00 21.71 55 LEU F N 1
ATOM 15590 C CA . LEU F 1 55 ? -57.315 75.054 42.097 1.00 22.64 55 LEU F CA 1
ATOM 15591 C C . LEU F 1 55 ? -58.259 76.207 42.465 1.00 23.48 55 LEU F C 1
ATOM 15592 O O . LEU F 1 55 ? -58.303 76.627 43.630 1.00 24.82 55 LEU F O 1
ATOM 15597 N N . GLY F 1 56 ? -58.933 76.761 41.454 1.00 23.63 56 GLY F N 1
ATOM 15598 C CA . GLY F 1 56 ? -59.975 77.770 41.652 1.00 23.80 56 GLY F CA 1
ATOM 15599 C C . GLY F 1 56 ? -61.351 77.162 41.875 1.00 24.44 56 GLY F C 1
ATOM 15600 O O . GLY F 1 56 ? -62.323 77.893 42.044 1.00 24.78 56 GLY F O 1
ATOM 15601 N N . GLY F 1 57 ? -61.443 75.838 41.895 1.00 24.45 57 GLY F N 1
ATOM 15602 C CA . GLY F 1 57 ? -62.732 75.158 42.074 1.00 24.32 57 GLY F CA 1
ATOM 15603 C C . GLY F 1 57 ? -63.647 75.249 40.866 1.00 24.71 57 GLY F C 1
ATOM 15604 O O . GLY F 1 57 ? -64.871 75.299 41.007 1.00 25.80 57 GLY F O 1
ATOM 15605 N N . ASP F 1 58 ? -63.068 75.273 39.668 1.00 24.37 58 ASP F N 1
ATOM 15606 C CA . ASP F 1 58 ? -63.821 75.433 38.441 1.00 23.97 58 ASP F CA 1
ATOM 15607 C C . ASP F 1 58 ? -63.410 74.386 37.411 1.00 23.49 58 ASP F C 1
ATOM 15608 O O . ASP F 1 58 ? -62.935 74.725 36.324 1.00 23.28 58 ASP F O 1
ATOM 15613 N N . PRO F 1 59 ? -63.632 73.098 37.726 1.00 22.66 59 PRO F N 1
ATOM 15614 C CA . PRO F 1 59 ? -63.236 72.093 36.769 1.00 22.27 59 PRO F CA 1
ATOM 15615 C C . PRO F 1 59 ? -64.044 72.172 35.474 1.00 22.11 59 PRO F C 1
ATOM 15616 O O . PRO F 1 59 ? -65.235 72.552 35.512 1.00 22.40 59 PRO F O 1
ATOM 15620 N N . PRO F 1 60 ? -63.436 71.783 34.334 1.00 21.24 60 PRO F N 1
ATOM 15621 C CA . PRO F 1 60 ? -64.225 71.565 33.145 1.00 21.13 60 PRO F CA 1
ATOM 15622 C C . PRO F 1 60 ? -64.975 70.230 33.326 1.00 20.97 60 PRO F C 1
ATOM 15623 O O . PRO F 1 60 ? -64.763 69.560 34.322 1.00 21.68 60 PRO F O 1
ATOM 15627 N N . ASP F 1 61 ? -65.809 69.846 32.370 1.00 21.28 61 ASP F N 1
ATOM 15628 C CA . ASP F 1 61 ? -66.591 68.602 32.497 1.00 20.64 61 ASP F CA 1
ATOM 15629 C C . ASP F 1 61 ? -65.704 67.384 32.318 1.00 20.70 61 ASP F C 1
ATOM 15630 O O . ASP F 1 61 ? -65.974 66.307 32.882 1.00 20.28 61 ASP F O 1
ATOM 15635 N N . THR F 1 62 ? -64.626 67.568 31.553 1.00 19.37 62 THR F N 1
ATOM 15636 C CA . THR F 1 62 ? -63.670 66.520 31.295 1.00 19.18 62 THR F CA 1
ATOM 15637 C C . THR F 1 62 ? -62.431 67.155 30.677 1.00 18.35 62 THR F C 1
ATOM 15638 O O . THR F 1 62 ? -62.543 68.206 30.045 1.00 18.75 62 THR F O 1
ATOM 15642 N N . PHE F 1 63 ? -61.268 66.552 30.895 1.00 17.37 63 PHE F N 1
ATOM 15643 C CA . PHE F 1 63 ? -60.051 67.098 30.297 1.00 17.32 63 PHE F CA 1
ATOM 15644 C C . PHE F 1 63 ? -59.149 66.013 29.746 1.00 17.10 63 PHE F C 1
ATOM 15645 O O . PHE F 1 63 ? -59.059 64.899 30.288 1.00 16.20 63 PHE F O 1
ATOM 15653 N N . GLN F 1 64 ? -58.491 66.356 28.634 1.00 16.20 64 GLN F N 1
ATOM 15654 C CA . GLN F 1 64 ? -57.440 65.517 28.075 1.00 16.44 64 GLN F CA 1
ATOM 15655 C C . GLN F 1 64 ? -56.339 65.334 29.100 1.00 15.82 64 GLN F C 1
ATOM 15656 O O . GLN F 1 64 ? -55.822 66.301 29.662 1.00 15.61 64 GLN F O 1
ATOM 15662 N N . VAL F 1 65 ? -55.988 64.074 29.347 1.00 15.34 65 VAL F N 1
ATOM 15663 C CA . VAL F 1 65 ? -54.954 63.728 30.305 1.00 15.80 65 VAL F CA 1
ATOM 15664 C C . VAL F 1 65 ? -54.246 62.441 29.868 1.00 15.43 65 VAL F C 1
ATOM 15665 O O . VAL F 1 65 ? -54.867 61.497 29.365 1.00 15.35 65 VAL F O 1
ATOM 15669 N N . HIS F 1 66 ? -52.940 62.398 30.065 1.00 15.79 66 HIS F N 1
ATOM 15670 C CA . HIS F 1 66 ? -52.174 61.218 29.705 1.00 15.64 66 HIS F CA 1
ATOM 15671 C C . HIS F 1 66 ? -52.349 60.080 30.714 1.00 15.95 66 HIS F C 1
ATOM 15672 O O . HIS F 1 66 ? -52.203 60.280 31.911 1.00 15.59 66 HIS F O 1
ATOM 15679 N N . ALA F 1 67 ? -52.604 58.884 30.199 1.00 16.51 67 ALA F N 1
ATOM 15680 C CA . ALA F 1 67 ? -52.595 57.677 31.037 1.00 16.27 67 ALA F CA 1
ATOM 15681 C C . ALA F 1 67 ? -51.225 57.476 31.654 1.00 16.61 67 ALA F C 1
ATOM 15682 O O . ALA F 1 67 ? -50.195 57.642 30.983 1.00 17.03 67 ALA F O 1
ATOM 15684 N N . GLY F 1 68 ? -51.209 57.060 32.917 1.00 16.24 68 GLY F N 1
ATOM 15685 C CA . GLY F 1 68 ? -49.982 56.769 33.623 1.00 16.64 68 GLY F CA 1
ATOM 15686 C C . GLY F 1 68 ? -49.755 57.755 34.741 1.00 16.50 68 GLY F C 1
ATOM 15687 O O . GLY F 1 68 ? -50.696 58.292 35.322 1.00 17.15 68 GLY F O 1
ATOM 15688 N N . MET F 1 69 ? -48.491 58.000 35.052 1.00 17.51 69 MET F N 1
ATOM 15689 C CA . MET F 1 69 ? -48.150 58.836 36.197 1.00 17.92 69 MET F CA 1
ATOM 15690 C C . MET F 1 69 ? -48.622 60.288 36.092 1.00 18.20 69 MET F C 1
ATOM 15691 O O . MET F 1 69 ? -48.884 60.932 37.120 1.00 17.72 69 MET F O 1
ATOM 15696 N N . GLU F 1 70 ? -48.750 60.823 34.881 1.00 18.33 70 GLU F N 1
ATOM 15697 C CA . GLU F 1 70 ? -49.308 62.185 34.753 1.00 18.61 70 GLU F CA 1
ATOM 15698 C C . GLU F 1 70 ? -50.711 62.243 35.368 1.00 18.75 70 GLU F C 1
ATOM 15699 O O . GLU F 1 70 ? -51.006 63.110 36.197 1.00 18.48 70 GLU F O 1
ATOM 15705 N N . LEU F 1 71 ? -51.554 61.289 34.973 1.00 18.19 71 LEU F N 1
ATOM 15706 C CA . LEU F 1 71 ? -52.916 61.172 35.493 1.00 18.29 71 LEU F CA 1
ATOM 15707 C C . LEU F 1 71 ? -52.887 60.959 36.998 1.00 17.83 71 LEU F C 1
ATOM 15708 O O . LEU F 1 71 ? -53.544 61.670 37.754 1.00 18.23 71 LEU F O 1
ATOM 15713 N N . ILE F 1 72 ? -52.120 59.964 37.427 1.00 18.02 72 ILE F N 1
ATOM 15714 C CA . ILE F 1 72 ? -52.204 59.524 38.820 1.00 18.50 72 ILE F CA 1
ATOM 15715 C C . ILE F 1 72 ? -51.629 60.583 39.773 1.00 18.23 72 ILE F C 1
ATOM 15716 O O . ILE F 1 72 ? -52.227 60.900 40.805 1.00 18.97 72 ILE F O 1
ATOM 15721 N N . GLY F 1 73 ? -50.483 61.152 39.422 1.00 18.38 73 GLY F N 1
ATOM 15722 C CA . GLY F 1 73 ? -49.726 61.985 40.358 1.00 18.86 73 GLY F CA 1
ATOM 15723 C C . GLY F 1 73 ? -50.211 63.412 40.538 1.00 19.14 73 GLY F C 1
ATOM 15724 O O . GLY F 1 73 ? -49.668 64.151 41.364 1.00 20.05 73 GLY F O 1
ATOM 15725 N N . THR F 1 74 ? -51.213 63.810 39.763 1.00 19.28 74 THR F N 1
ATOM 15726 C CA . THR F 1 74 ? -51.744 65.151 39.850 1.00 19.24 74 THR F CA 1
ATOM 15727 C C . THR F 1 74 ? -53.169 65.132 40.397 1.00 19.16 74 THR F C 1
ATOM 15728 O O . THR F 1 74 ? -53.326 65.264 41.599 1.00 20.39 74 THR F O 1
ATOM 15732 N N . TRP F 1 75 ? -54.186 64.979 39.560 1.00 19.06 75 TRP F N 1
ATOM 15733 C CA . TRP F 1 75 ? -55.564 65.190 40.033 1.00 19.43 75 TRP F CA 1
ATOM 15734 C C . TRP F 1 75 ? -56.175 63.973 40.740 1.00 19.27 75 TRP F C 1
ATOM 15735 O O . TRP F 1 75 ? -57.087 64.142 41.548 1.00 19.65 75 TRP F O 1
ATOM 15746 N N . VAL F 1 76 ? -55.638 62.781 40.477 1.00 19.09 76 VAL F N 1
ATOM 15747 C CA . VAL F 1 76 ? -56.100 61.555 41.180 1.00 19.37 76 VAL F CA 1
ATOM 15748 C C . VAL F 1 76 ? -55.612 61.538 42.634 1.00 20.00 76 VAL F C 1
ATOM 15749 O O . VAL F 1 76 ? -56.440 61.423 43.569 1.00 20.01 76 VAL F O 1
ATOM 15753 N N . VAL F 1 77 ? -54.299 61.659 42.857 1.00 19.99 77 VAL F N 1
ATOM 15754 C CA . VAL F 1 77 ? -53.782 61.726 44.235 1.00 21.14 77 VAL F CA 1
ATOM 15755 C C . VAL F 1 77 ? -54.381 62.892 45.042 1.00 21.25 77 VAL F C 1
ATOM 15756 O O . VAL F 1 77 ? -54.478 62.810 46.262 1.00 21.98 77 VAL F O 1
ATOM 15760 N N . ALA F 1 78 ? -54.778 63.962 44.361 1.00 22.32 78 ALA F N 1
ATOM 15761 C CA . ALA F 1 78 ? -55.407 65.125 45.002 1.00 22.90 78 ALA F CA 1
ATOM 15762 C C . ALA F 1 78 ? -56.904 64.925 45.260 1.00 23.89 78 ALA F C 1
ATOM 15763 O O . ALA F 1 78 ? -57.573 65.859 45.718 1.00 24.80 78 ALA F O 1
ATOM 15765 N N . ASN F 1 79 ? -57.437 63.736 44.958 1.00 24.18 79 ASN F N 1
ATOM 15766 C CA . ASN F 1 79 ? -58.842 63.408 45.224 1.00 24.60 79 ASN F CA 1
ATOM 15767 C C . ASN F 1 79 ? -59.824 64.324 44.488 1.00 24.40 79 ASN F C 1
ATOM 15768 O O . ASN F 1 79 ? -60.881 64.678 45.017 1.00 24.97 79 ASN F O 1
ATOM 15773 N N . ARG F 1 80 ? -59.476 64.702 43.255 1.00 23.09 80 ARG F N 1
ATOM 15774 C CA . ARG F 1 80 ? -60.330 65.577 42.444 1.00 22.54 80 ARG F CA 1
ATOM 15775 C C . ARG F 1 80 ? -61.045 64.843 41.313 1.00 21.52 80 ARG F C 1
ATOM 15776 O O . ARG F 1 80 ? -61.813 65.446 40.574 1.00 20.99 80 ARG F O 1
ATOM 15784 N N . MET F 1 81 ? -60.801 63.537 41.182 1.00 21.28 81 MET F N 1
ATOM 15785 C CA . MET F 1 81 ? -61.399 62.772 40.104 1.00 22.07 81 MET F CA 1
ATOM 15786 C C . MET F 1 81 ? -62.375 61.725 40.643 1.00 22.13 81 MET F C 1
ATOM 15787 O O . MET F 1 81 ? -62.142 61.163 41.716 1.00 22.89 81 MET F O 1
ATOM 15792 N N . GLU F 1 82 ? -63.423 61.457 39.878 1.00 22.50 82 GLU F N 1
ATOM 15793 C CA . GLU F 1 82 ? -64.333 60.331 40.191 1.00 23.13 82 GLU F CA 1
ATOM 15794 C C . GLU F 1 82 ? -63.768 58.976 39.768 1.00 23.17 82 GLU F C 1
ATOM 15795 O O . GLU F 1 82 ? -63.139 58.843 38.735 1.00 22.64 82 GLU F O 1
ATOM 15801 N N . ASP F 1 83 ? -64.029 57.957 40.586 1.00 23.48 83 ASP F N 1
ATOM 15802 C CA . ASP F 1 83 ? -63.652 56.580 40.284 1.00 23.46 83 ASP F CA 1
ATOM 15803 C C . ASP F 1 83 ? -64.599 56.090 39.204 1.00 24.07 83 ASP F C 1
ATOM 15804 O O . ASP F 1 83 ? -65.825 56.236 39.333 1.00 24.55 83 ASP F O 1
ATOM 15809 N N . LEU F 1 84 ? -64.040 55.551 38.123 1.00 23.15 84 LEU F N 1
ATOM 15810 C CA . LEU F 1 84 ? -64.838 55.154 36.969 1.00 24.03 84 LEU F CA 1
ATOM 15811 C C . LEU F 1 84 ? -65.078 53.643 36.956 1.00 24.01 84 LEU F C 1
ATOM 15812 O O . LEU F 1 84 ? -65.549 53.111 35.964 1.00 23.18 84 LEU F O 1
ATOM 15817 N N . SER F 1 85 ? -64.749 52.970 38.056 1.00 24.99 85 SER F N 1
ATOM 15818 C CA . SER F 1 85 ? -64.777 51.498 38.091 1.00 25.97 85 SER F CA 1
ATOM 15819 C C . SER F 1 85 ? -66.148 50.921 37.670 1.00 26.38 85 SER F C 1
ATOM 15820 O O . SER F 1 85 ? -66.202 49.953 36.892 1.00 26.54 85 SER F O 1
ATOM 15823 N N . ALA F 1 86 ? -67.241 51.550 38.114 1.00 27.13 86 ALA F N 1
ATOM 15824 C CA . ALA F 1 86 ? -68.604 51.088 37.754 1.00 27.35 86 ALA F CA 1
ATOM 15825 C C . ALA F 1 86 ? -68.927 51.282 36.278 1.00 27.75 86 ALA F C 1
ATOM 15826 O O . ALA F 1 86 ? -69.594 50.449 35.659 1.00 28.03 86 ALA F O 1
ATOM 15828 N N . LEU F 1 87 ? -68.451 52.391 35.705 1.00 27.37 87 LEU F N 1
ATOM 15829 C CA . LEU F 1 87 ? -68.604 52.635 34.276 1.00 26.82 87 LEU F CA 1
ATOM 15830 C C . LEU F 1 87 ? -67.811 51.611 33.464 1.00 26.09 87 LEU F C 1
ATOM 15831 O O . LEU F 1 87 ? -68.273 51.111 32.442 1.00 26.15 87 LEU F O 1
ATOM 15836 N N . PHE F 1 88 ? -66.602 51.310 33.912 1.00 26.30 88 PHE F N 1
ATOM 15837 C CA . PHE F 1 88 ? -65.790 50.277 33.258 1.00 26.89 88 PHE F CA 1
ATOM 15838 C C . PHE F 1 88 ? -66.498 48.920 33.257 1.00 28.01 88 PHE F C 1
ATOM 15839 O O . PHE F 1 88 ? -66.483 48.205 32.250 1.00 27.62 88 PHE F O 1
ATOM 15847 N N . ARG F 1 89 ? -67.109 48.578 34.389 1.00 29.25 89 ARG F N 1
ATOM 15848 C CA . ARG F 1 89 ? -67.885 47.330 34.471 1.00 30.21 89 ARG F CA 1
ATOM 15849 C C . ARG F 1 89 ? -69.077 47.411 33.536 1.00 29.86 89 ARG F C 1
ATOM 15850 O O . ARG F 1 89 ? -69.281 46.525 32.710 1.00 30.81 89 ARG F O 1
ATOM 15858 N N . GLN F 1 90 ? -69.836 48.493 33.620 1.00 30.05 90 GLN F N 1
ATOM 15859 C CA . GLN F 1 90 ? -70.977 48.680 32.727 1.00 29.81 90 GLN F CA 1
ATOM 15860 C C . GLN F 1 90 ? -70.609 48.547 31.253 1.00 29.75 90 GLN F C 1
ATOM 15861 O O . GLN F 1 90 ? -71.299 47.870 30.508 1.00 29.90 90 GLN F O 1
ATOM 15867 N N . GLU F 1 91 ? -69.522 49.189 30.814 1.00 28.72 91 GLU F N 1
ATOM 15868 C CA . GLU F 1 91 ? -69.198 49.230 29.381 1.00 28.16 91 GLU F CA 1
ATOM 15869 C C . GLU F 1 91 ? -68.364 48.043 28.881 1.00 27.48 91 GLU F C 1
ATOM 15870 O O . GLU F 1 91 ? -68.096 47.933 27.678 1.00 27.86 91 GLU F O 1
ATOM 15876 N N . GLY F 1 92 ? -67.944 47.159 29.779 1.00 26.91 92 GLY F N 1
ATOM 15877 C CA . GLY F 1 92 ? -67.122 45.999 29.383 1.00 26.49 92 GLY F CA 1
ATOM 15878 C C . GLY F 1 92 ? -65.682 46.352 29.013 1.00 25.79 92 GLY F C 1
ATOM 15879 O O . GLY F 1 92 ? -64.981 45.611 28.303 1.00 25.60 92 GLY F O 1
ATOM 15880 N N . TRP F 1 93 ? -65.229 47.482 29.537 1.00 24.96 93 TRP F N 1
ATOM 15881 C CA . TRP F 1 93 ? -63.924 48.014 29.182 1.00 24.35 93 TRP F CA 1
ATOM 15882 C C . TRP F 1 93 ? -62.754 47.209 29.760 1.00 24.01 93 TRP F C 1
ATOM 15883 O O . TRP F 1 93 ? -61.639 47.255 29.232 1.00 23.39 93 TRP F O 1
ATOM 15894 N N . LEU F 1 94 ? -62.985 46.442 30.820 1.00 23.71 94 LEU F N 1
ATOM 15895 C CA . LEU F 1 94 ? -61.901 45.644 31.359 1.00 24.43 94 LEU F CA 1
ATOM 15896 C C . LEU F 1 94 ? -61.473 44.529 30.413 1.00 23.95 94 LEU F C 1
ATOM 15897 O O . LEU F 1 94 ? -60.349 44.031 30.511 1.00 24.65 94 LEU F O 1
ATOM 15902 N N . GLN F 1 95 ? -62.356 44.142 29.493 1.00 24.22 95 GLN F N 1
ATOM 15903 C CA . GLN F 1 95 ? -62.001 43.209 28.420 1.00 24.08 95 GLN F CA 1
ATOM 15904 C C . GLN F 1 95 ? -61.663 43.908 27.095 1.00 23.64 95 GLN F C 1
ATOM 15905 O O . GLN F 1 95 ? -60.976 43.320 26.260 1.00 23.46 95 GLN F O 1
ATOM 15911 N N . ALA F 1 96 ? -62.129 45.149 26.916 1.00 23.06 96 ALA F N 1
ATOM 15912 C CA . ALA F 1 96 ? -61.952 45.871 25.640 1.00 22.75 96 ALA F CA 1
ATOM 15913 C C . ALA F 1 96 ? -60.566 46.501 25.453 1.00 22.72 96 ALA F C 1
ATOM 15914 O O . ALA F 1 96 ? -60.165 46.728 24.304 1.00 22.44 96 ALA F O 1
ATOM 15916 N N . PHE F 1 97 ? -59.848 46.741 26.554 1.00 22.29 97 PHE F N 1
ATOM 15917 C CA . PHE F 1 97 ? -58.486 47.315 26.522 1.00 22.06 97 PHE F CA 1
ATOM 15918 C C . PHE F 1 97 ? -57.423 46.323 27.009 1.00 22.40 97 PHE F C 1
ATOM 15919 O O . PHE F 1 97 ? -57.701 45.474 27.891 1.00 22.28 97 PHE F O 1
ATOM 15927 N N . PRO F 1 98 ? -56.189 46.447 26.498 1.00 22.67 98 PRO F N 1
ATOM 15928 C CA . PRO F 1 98 ? -55.131 45.578 27.004 1.00 22.92 98 PRO F CA 1
ATOM 15929 C C . PRO F 1 98 ? -54.853 45.803 28.488 1.00 22.99 98 PRO F C 1
ATOM 15930 O O . PRO F 1 98 ? -54.983 46.924 28.988 1.00 22.01 98 PRO F O 1
ATOM 15934 N N . LYS F 1 99 ? -54.460 44.734 29.180 1.00 23.97 99 LYS F N 1
ATOM 15935 C CA . LYS F 1 99 ? -54.221 44.788 30.619 1.00 24.65 99 LYS F CA 1
ATOM 15936 C C . LYS F 1 99 ? -53.211 45.864 31.027 1.00 23.85 99 LYS F C 1
ATOM 15937 O O . LYS F 1 99 ? -53.412 46.553 32.035 1.00 24.33 99 LYS F O 1
ATOM 15943 N N . GLY F 1 100 ? -52.133 45.987 30.256 1.00 23.15 100 GLY F N 1
ATOM 15944 C CA . GLY F 1 100 ? -51.087 46.966 30.522 1.00 22.95 100 GLY F CA 1
ATOM 15945 C C . GLY F 1 100 ? -51.608 48.394 30.544 1.00 22.63 100 GLY F C 1
ATOM 15946 O O . GLY F 1 100 ? -51.128 49.224 31.321 1.00 22.38 100 GLY F O 1
ATOM 15947 N N . LEU F 1 101 ? -52.579 48.676 29.681 1.00 21.67 101 LEU F N 1
ATOM 15948 C CA . LEU F 1 101 ? -53.186 50.004 29.598 1.00 21.50 101 LEU F CA 1
ATOM 15949 C C . LEU F 1 101 ? -54.111 50.245 30.794 1.00 21.45 101 LEU F C 1
ATOM 15950 O O . LEU F 1 101 ? -54.107 51.314 31.380 1.00 21.42 101 LEU F O 1
ATOM 15955 N N . ILE F 1 102 ? -54.903 49.235 31.158 1.00 21.79 102 ILE F N 1
ATOM 15956 C CA . ILE F 1 102 ? -55.739 49.299 32.373 1.00 21.73 102 ILE F CA 1
ATOM 15957 C C . ILE F 1 102 ? -54.877 49.594 33.600 1.00 20.87 102 ILE F C 1
ATOM 15958 O O . ILE F 1 102 ? -55.244 50.401 34.457 1.00 20.33 102 ILE F O 1
ATOM 15963 N N . ASP F 1 103 ? -53.720 48.949 33.670 1.00 21.66 103 ASP F N 1
ATOM 15964 C CA . ASP F 1 103 ? -52.765 49.182 34.755 1.00 22.09 103 ASP F CA 1
ATOM 15965 C C . ASP F 1 103 ? -52.360 50.663 34.851 1.00 21.73 103 ASP F C 1
ATOM 15966 O O . ASP F 1 103 ? -52.228 51.192 35.941 1.00 21.74 103 ASP F O 1
ATOM 15971 N N . LEU F 1 104 ? -52.158 51.331 33.712 1.00 21.23 104 LEU F N 1
ATOM 15972 C CA . LEU F 1 104 ? -51.713 52.740 33.731 1.00 21.42 104 LEU F CA 1
ATOM 15973 C C . LEU F 1 104 ? -52.761 53.726 34.229 1.00 21.02 104 LEU F C 1
ATOM 15974 O O . LEU F 1 104 ? -52.423 54.830 34.697 1.00 21.04 104 LEU F O 1
ATOM 15979 N N . ILE F 1 105 ? -54.036 53.363 34.110 1.00 20.42 105 ILE F N 1
ATOM 15980 C CA . ILE F 1 105 ? -55.138 54.249 34.534 1.00 20.68 105 ILE F CA 1
ATOM 15981 C C . ILE F 1 105 ? -55.752 53.821 35.879 1.00 20.75 105 ILE F C 1
ATOM 15982 O O . ILE F 1 105 ? -56.733 54.412 36.327 1.00 20.23 105 ILE F O 1
ATOM 15987 N N . SER F 1 106 ? -55.165 52.795 36.493 1.00 21.19 106 SER F N 1
ATOM 15988 C CA . SER F 1 106 ? -55.657 52.237 37.766 1.00 21.79 106 SER F CA 1
ATOM 15989 C C . SER F 1 106 ? -54.736 52.613 38.927 1.00 22.35 106 SER F C 1
ATOM 15990 O O . SER F 1 106 ? -53.504 52.626 38.782 1.00 22.66 106 SER F O 1
ATOM 15993 N N . TYR F 1 107 ? -55.322 52.902 40.087 1.00 23.20 107 TYR F N 1
ATOM 15994 C CA . TYR F 1 107 ? -54.553 53.285 41.261 1.00 23.63 107 TYR F CA 1
ATOM 15995 C C . TYR F 1 107 ? -55.435 53.155 42.497 1.00 23.67 107 TYR F C 1
ATOM 15996 O O . TYR F 1 107 ? -56.569 53.599 42.479 1.00 22.78 107 TYR F O 1
ATOM 16005 N N . LYS F 1 108 ? -54.885 52.554 43.554 1.00 25.43 108 LYS F N 1
ATOM 16006 C CA . LYS F 1 108 ? -55.556 52.406 44.856 1.00 25.86 108 LYS F CA 1
ATOM 16007 C C . LYS F 1 108 ? -56.971 51.853 44.717 1.00 25.83 108 LYS F C 1
ATOM 16008 O O . LYS F 1 108 ? -57.904 52.355 45.343 1.00 27.13 108 LYS F O 1
ATOM 16014 N N . GLY F 1 109 ? -57.138 50.842 43.876 1.00 25.36 109 GLY F N 1
ATOM 16015 C CA . GLY F 1 109 ? -58.444 50.211 43.699 1.00 24.96 109 GLY F CA 1
ATOM 16016 C C . GLY F 1 109 ? -59.471 50.918 42.822 1.00 25.00 109 GLY F C 1
ATOM 16017 O O . GLY F 1 109 ? -60.573 50.403 42.620 1.00 25.54 109 GLY F O 1
ATOM 16018 N N . GLY F 1 110 ? -59.123 52.095 42.284 1.00 23.57 110 GLY F N 1
ATOM 16019 C CA . GLY F 1 110 ? -60.009 52.820 41.389 1.00 22.71 110 GLY F CA 1
ATOM 16020 C C . GLY F 1 110 ? -59.439 52.821 39.980 1.00 21.94 110 GLY F C 1
ATOM 16021 O O . GLY F 1 110 ? -58.300 52.403 39.763 1.00 21.76 110 GLY F O 1
ATOM 16022 N N . ILE F 1 111 ? -60.258 53.265 39.042 1.00 21.24 111 ILE F N 1
ATOM 16023 C CA . ILE F 1 111 ? -59.886 53.403 37.631 1.00 21.58 111 ILE F CA 1
ATOM 16024 C C . ILE F 1 111 ? -60.302 54.810 37.248 1.00 20.46 111 ILE F C 1
ATOM 16025 O O . ILE F 1 111 ? -61.420 55.225 37.515 1.00 20.32 111 ILE F O 1
ATOM 16030 N N . TRP F 1 112 ? -59.385 55.567 36.649 1.00 19.83 112 TRP F N 1
ATOM 16031 C CA . TRP F 1 112 ? -59.480 57.032 36.753 1.00 19.34 112 TRP F CA 1
ATOM 16032 C C . TRP F 1 112 ? -59.643 57.817 35.443 1.00 18.72 112 TRP F C 1
ATOM 16033 O O . TRP F 1 112 ? -59.931 59.006 35.482 1.00 18.83 112 TRP F O 1
ATOM 16044 N N . SER F 1 113 ? -59.476 57.162 34.303 1.00 18.55 113 SER F N 1
ATOM 16045 C CA . SER F 1 113 ? -59.722 57.798 33.007 1.00 19.10 113 SER F CA 1
ATOM 16046 C C . SER F 1 113 ? -60.020 56.746 31.945 1.00 19.13 113 SER F C 1
ATOM 16047 O O . SER F 1 113 ? -59.803 55.546 32.176 1.00 19.40 113 SER F O 1
ATOM 16050 N N . VAL F 1 114 ? -60.505 57.207 30.794 1.00 18.83 114 VAL F N 1
ATOM 16051 C CA . VAL F 1 114 ? -60.849 56.345 29.669 1.00 19.00 114 VAL F CA 1
ATOM 16052 C C . VAL F 1 114 ? -59.916 56.650 28.481 1.00 19.15 114 VAL F C 1
ATOM 16053 O O . VAL F 1 114 ? -59.989 57.736 27.918 1.00 18.46 114 VAL F O 1
ATOM 16057 N N . PRO F 1 115 ? -59.047 55.702 28.114 1.00 19.51 115 PRO F N 1
ATOM 16058 C CA . PRO F 1 115 ? -58.148 55.894 26.972 1.00 19.49 115 PRO F CA 1
ATOM 16059 C C . PRO F 1 115 ? -58.882 55.989 25.651 1.00 19.83 115 PRO F C 1
ATOM 16060 O O . PRO F 1 115 ? -59.749 55.152 25.367 1.00 20.26 115 PRO F O 1
ATOM 16064 N N . VAL F 1 116 ? -58.556 57.003 24.842 1.00 18.81 116 VAL F N 1
ATOM 16065 C CA . VAL F 1 116 ? -59.136 57.139 23.505 1.00 18.84 116 VAL F CA 1
ATOM 16066 C C . VAL F 1 116 ? -58.218 56.637 22.391 1.00 17.84 116 VAL F C 1
ATOM 16067 O O . VAL F 1 116 ? -58.683 56.381 21.282 1.00 18.63 116 VAL F O 1
ATOM 16071 N N . ASN F 1 117 ? -56.929 56.466 22.691 1.00 17.55 117 ASN F N 1
ATOM 16072 C CA . ASN F 1 117 ? -55.950 56.117 21.666 1.00 17.04 117 ASN F CA 1
ATOM 16073 C C . ASN F 1 117 ? -54.661 55.542 22.215 1.00 16.57 117 ASN F C 1
ATOM 16074 O O . ASN F 1 117 ? -54.484 55.400 23.434 1.00 16.72 117 ASN F O 1
ATOM 16079 N N . ILE F 1 118 ? -53.775 55.190 21.298 1.00 16.28 118 ILE F N 1
ATOM 16080 C CA . ILE F 1 118 ? -52.380 54.914 21.614 1.00 16.53 118 ILE F CA 1
ATOM 16081 C C . ILE F 1 118 ? -51.536 55.711 20.597 1.00 16.30 118 ILE F C 1
ATOM 16082 O O . ILE F 1 118 ? -51.739 55.575 19.376 1.00 15.65 118 ILE F O 1
ATOM 16087 N N . HIS F 1 119 ? -50.635 56.553 21.105 1.00 15.16 119 HIS F N 1
ATOM 16088 C CA . HIS F 1 119 ? -49.634 57.209 20.255 1.00 15.22 119 HIS F CA 1
ATOM 16089 C C . HIS F 1 119 ? -48.281 56.561 20.511 1.00 14.82 119 HIS F C 1
ATOM 16090 O O . HIS F 1 119 ? -48.029 56.003 21.598 1.00 14.89 119 HIS F O 1
ATOM 16097 N N . ARG F 1 120 ? -47.408 56.620 19.505 1.00 14.89 120 ARG F N 1
ATOM 16098 C CA . ARG F 1 120 ? -46.027 56.139 19.595 1.00 14.80 120 ARG F CA 1
ATOM 16099 C C . ARG F 1 120 ? -45.096 57.364 19.578 1.00 14.97 120 ARG F C 1
ATOM 16100 O O . ARG F 1 120 ? -45.242 58.236 18.697 1.00 15.29 120 ARG F O 1
ATOM 16108 N N . SER F 1 121 ? -44.184 57.421 20.545 1.00 14.88 121 SER F N 1
ATOM 16109 C CA . SER F 1 121 ? -43.218 58.525 20.640 1.00 14.88 121 SER F CA 1
ATOM 16110 C C . SER F 1 121 ? -42.031 58.344 19.690 1.00 15.55 121 SER F C 1
ATOM 16111 O O . SER F 1 121 ? -41.601 59.317 19.039 1.00 14.65 121 SER F O 1
ATOM 16114 N N . ASN F 1 122 ? -41.511 57.119 19.602 1.00 14.58 122 ASN F N 1
ATOM 16115 C CA . ASN F 1 122 ? -40.198 56.880 18.998 1.00 15.02 122 ASN F CA 1
ATOM 16116 C C . ASN F 1 122 ? -40.272 56.561 17.513 1.00 15.21 122 ASN F C 1
ATOM 16117 O O . ASN F 1 122 ? -39.947 55.435 17.094 1.00 14.92 122 ASN F O 1
ATOM 16122 N N . VAL F 1 123 ? -40.699 57.547 16.725 1.00 15.29 123 VAL F N 1
ATOM 16123 C CA . VAL F 1 123 ? -40.781 57.406 15.270 1.00 16.08 123 VAL F CA 1
ATOM 16124 C C . VAL F 1 123 ? -39.906 58.458 14.581 1.00 16.26 123 VAL F C 1
ATOM 16125 O O . VAL F 1 123 ? -39.935 59.635 14.963 1.00 15.93 123 VAL F O 1
ATOM 16129 N N . MET F 1 124 ? -39.156 58.001 13.579 1.00 16.84 124 MET F N 1
ATOM 16130 C CA . MET F 1 124 ? -38.356 58.850 12.704 1.00 17.47 124 MET F CA 1
ATOM 16131 C C . MET F 1 124 ? -39.060 58.996 11.354 1.00 17.75 124 MET F C 1
ATOM 16132 O O . MET F 1 124 ? -39.358 57.994 10.712 1.00 17.70 124 MET F O 1
ATOM 16137 N N . TRP F 1 125 ? -39.324 60.245 10.955 1.00 16.85 125 TRP F N 1
ATOM 16138 C CA . TRP F 1 125 ? -40.060 60.592 9.730 1.00 17.83 125 TRP F CA 1
ATOM 16139 C C . TRP F 1 125 ? -39.045 61.091 8.715 1.00 18.37 125 TRP F C 1
ATOM 16140 O O . TRP F 1 125 ? -38.095 61.803 9.072 1.00 17.85 125 TRP F O 1
ATOM 16151 N N . TYR F 1 126 ? -39.241 60.702 7.457 1.00 19.18 126 TYR F N 1
ATOM 16152 C CA . TYR F 1 126 ? -38.390 61.161 6.353 1.00 20.47 126 TYR F CA 1
ATOM 16153 C C . TYR F 1 126 ? -39.155 61.037 5.051 1.00 21.36 126 TYR F C 1
ATOM 16154 O O . TYR F 1 126 ? -40.253 60.496 5.031 1.00 21.26 126 TYR F O 1
ATOM 16163 N N . LEU F 1 127 ? -38.581 61.546 3.959 1.00 22.57 127 LEU F N 1
ATOM 16164 C CA . LEU F 1 127 ? -39.142 61.333 2.617 1.00 23.90 127 LEU F CA 1
ATOM 16165 C C . LEU F 1 127 ? -38.277 60.302 1.862 1.00 25.13 127 LEU F C 1
ATOM 16166 O O . LEU F 1 127 ? -37.074 60.519 1.648 1.00 25.33 127 LEU F O 1
ATOM 16171 N N . PRO F 1 128 ? -38.864 59.144 1.515 1.00 26.61 128 PRO F N 1
ATOM 16172 C CA . PRO F 1 128 ? -38.035 58.035 1.031 1.00 27.51 128 PRO F CA 1
ATOM 16173 C C . PRO F 1 128 ? -37.223 58.343 -0.246 1.00 28.80 128 PRO F C 1
ATOM 16174 O O . PRO F 1 128 ? -36.119 57.814 -0.424 1.00 28.43 128 PRO F O 1
ATOM 16178 N N . ALA F 1 129 ? -37.789 59.205 -1.083 1.00 29.48 129 ALA F N 1
ATOM 16179 C CA . ALA F 1 129 ? -37.196 59.640 -2.334 1.00 30.78 129 ALA F CA 1
ATOM 16180 C C . ALA F 1 129 ? -35.945 60.448 -2.062 1.00 31.86 129 ALA F C 1
ATOM 16181 O O . ALA F 1 129 ? -34.902 60.230 -2.700 1.00 32.42 129 ALA F O 1
ATOM 16183 N N . LYS F 1 130 ? -36.061 61.392 -1.122 1.00 32.57 130 LYS F N 1
ATOM 16184 C CA . LYS F 1 130 ? -34.940 62.271 -0.755 1.00 32.76 130 LYS F CA 1
ATOM 16185 C C . LYS F 1 130 ? -33.743 61.453 -0.280 1.00 33.06 130 LYS F C 1
ATOM 16186 O O . LYS F 1 130 ? -32.635 61.603 -0.799 1.00 32.68 130 LYS F O 1
ATOM 16192 N N . LEU F 1 131 ? -33.968 60.548 0.666 1.00 32.50 131 LEU F N 1
ATOM 16193 C CA . LEU F 1 131 ? -32.896 59.671 1.132 1.00 32.89 131 LEU F CA 1
ATOM 16194 C C . LEU F 1 131 ? -32.238 58.885 -0.013 1.00 33.69 131 LEU F C 1
ATOM 16195 O O . LEU F 1 131 ? -31.004 58.763 -0.058 1.00 34.01 131 LEU F O 1
ATOM 16200 N N . LYS F 1 132 ? -33.060 58.355 -0.924 1.00 33.95 132 LYS F N 1
ATOM 16201 C CA . LYS F 1 132 ? -32.548 57.571 -2.056 1.00 34.06 132 LYS F CA 1
ATOM 16202 C C . LYS F 1 132 ? -31.705 58.446 -2.976 1.00 33.72 132 LYS F C 1
ATOM 16203 O O . LYS F 1 132 ? -30.616 58.025 -3.400 1.00 33.52 132 LYS F O 1
ATOM 16209 N N . GLY F 1 133 ? -32.193 59.657 -3.266 1.00 33.21 133 GLY F N 1
ATOM 16210 C CA . GLY F 1 133 ? -31.429 60.612 -4.069 1.00 32.91 133 GLY F CA 1
ATOM 16211 C C . GLY F 1 133 ? -30.120 61.087 -3.445 1.00 33.16 133 GLY F C 1
ATOM 16212 O O . GLY F 1 133 ? -29.173 61.436 -4.168 1.00 32.86 133 GLY F O 1
ATOM 16213 N N . TRP F 1 134 ? -30.069 61.149 -2.111 1.00 32.82 134 TRP F N 1
ATOM 16214 C CA . TRP F 1 134 ? -28.856 61.529 -1.396 1.00 33.02 134 TRP F CA 1
ATOM 16215 C C . TRP F 1 134 ? -27.956 60.310 -1.202 1.00 33.74 134 TRP F C 1
ATOM 16216 O O . TRP F 1 134 ? -26.848 60.432 -0.677 1.00 34.76 134 TRP F O 1
ATOM 16227 N N . GLY F 1 135 ? -28.423 59.134 -1.595 1.00 33.82 135 GLY F N 1
ATOM 16228 C CA . GLY F 1 135 ? -27.618 57.926 -1.484 1.00 34.08 135 GLY F CA 1
ATOM 16229 C C . GLY F 1 135 ? -27.380 57.479 -0.059 1.00 34.70 135 GLY F C 1
ATOM 16230 O O . GLY F 1 135 ? -26.334 56.883 0.253 1.00 35.13 135 GLY F O 1
ATOM 16231 N N . VAL F 1 136 ? -28.367 57.746 0.802 1.00 34.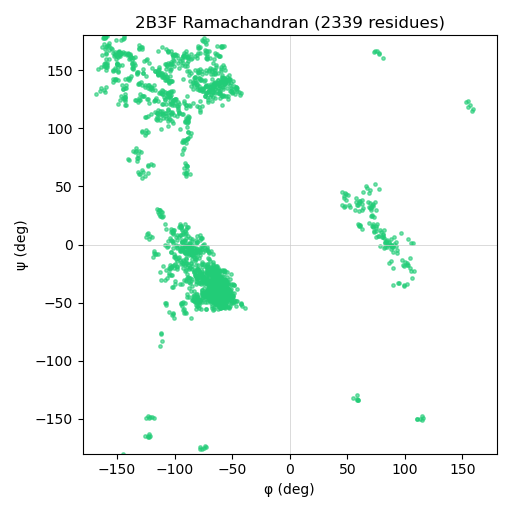60 136 VAL F N 1
ATOM 16232 C CA . VAL F 1 136 ? -28.295 57.364 2.208 1.00 34.67 136 VAL F CA 1
ATOM 16233 C C . VAL F 1 136 ? -29.518 56.528 2.563 1.00 34.51 136 VAL F C 1
ATOM 16234 O O . VAL F 1 136 ? -30.595 56.741 2.013 1.00 34.93 136 VAL F O 1
ATOM 16238 N N . ASN F 1 137 ? -29.330 55.548 3.446 1.00 34.76 137 ASN F N 1
ATOM 16239 C CA . ASN F 1 137 ? -30.431 54.747 3.958 1.00 34.43 137 ASN F CA 1
ATOM 16240 C C . ASN F 1 137 ? -31.016 55.439 5.199 1.00 34.24 137 ASN F C 1
ATOM 16241 O O . ASN F 1 137 ? -30.350 56.307 5.787 1.00 34.17 137 ASN F O 1
ATOM 16246 N N . PRO F 1 138 ? -32.256 55.066 5.600 1.00 33.32 138 PRO F N 1
ATOM 16247 C CA . PRO F 1 138 ? -32.742 55.527 6.906 1.00 32.32 138 PRO F CA 1
ATOM 16248 C C . PRO F 1 138 ? -31.875 54.913 7.992 1.00 31.34 138 PRO F C 1
ATOM 16249 O O . PRO F 1 138 ? -31.699 53.693 7.999 1.00 31.36 138 PRO F O 1
ATOM 16253 N N . PRO F 1 139 ? -31.294 55.742 8.882 1.00 29.83 139 PRO F N 1
ATOM 16254 C CA . PRO F 1 139 ? -30.382 55.174 9.871 1.00 29.64 139 PRO F CA 1
ATOM 16255 C C . PRO F 1 139 ? -31.042 54.290 10.930 1.00 29.10 139 PRO F C 1
ATOM 16256 O O . PRO F 1 139 ? -32.077 54.661 11.490 1.00 28.77 139 PRO F O 1
ATOM 16260 N N . ARG F 1 140 ? -30.414 53.146 11.212 1.00 28.67 140 ARG F N 1
ATOM 16261 C CA . ARG F 1 140 ? -30.936 52.164 12.152 1.00 28.99 140 ARG F CA 1
ATOM 16262 C C . ARG F 1 140 ? -30.333 52.263 13.546 1.00 27.13 140 ARG F C 1
ATOM 16263 O O . ARG F 1 140 ? -30.832 51.636 14.480 1.00 26.77 140 ARG F O 1
ATOM 16271 N N . THR F 1 141 ? -29.232 53.006 13.670 1.00 25.58 141 THR F N 1
ATOM 16272 C CA . THR F 1 141 ? -28.567 53.215 14.942 1.00 24.71 141 THR F CA 1
ATOM 16273 C C . THR F 1 141 ? -28.144 54.671 15.006 1.00 23.15 141 THR F C 1
ATOM 16274 O O . THR F 1 141 ? -28.085 55.342 13.988 1.00 21.82 141 THR F O 1
ATOM 16278 N N . TRP F 1 142 ? -27.823 55.152 16.203 1.00 22.32 142 TRP F N 1
ATOM 16279 C CA . TRP F 1 142 ? -27.392 56.540 16.331 1.00 22.51 142 TRP F CA 1
ATOM 16280 C C . TRP F 1 142 ? -26.010 56.798 15.721 1.00 22.56 142 TRP F C 1
ATOM 16281 O O . TRP F 1 142 ? -25.791 57.852 15.160 1.00 21.93 142 TRP F O 1
ATOM 16292 N N . ASP F 1 143 ? -25.111 55.817 15.779 1.00 23.74 143 ASP F N 1
ATOM 16293 C CA . ASP F 1 143 ? -23.822 55.918 15.081 1.00 24.60 143 ASP F CA 1
ATOM 16294 C C . ASP F 1 143 ? -24.038 56.120 13.592 1.00 24.54 143 ASP F C 1
ATOM 16295 O O . ASP F 1 143 ? -23.441 57.005 12.996 1.00 25.31 143 ASP F O 1
ATOM 16300 N N . LYS F 1 144 ? -24.921 55.329 12.991 1.00 24.82 144 LYS F N 1
ATOM 16301 C CA . LYS F 1 144 ? -25.209 55.493 11.575 1.00 25.21 144 LYS F CA 1
ATOM 16302 C C . LYS F 1 144 ? -25.913 56.792 11.267 1.00 24.47 144 LYS F C 1
ATOM 16303 O O . LYS F 1 144 ? -25.690 57.405 10.224 1.00 23.89 144 LYS F O 1
ATOM 16309 N N . PHE F 1 145 ? -26.777 57.224 12.181 1.00 23.23 145 PHE F N 1
ATOM 16310 C CA . PHE F 1 145 ? -27.460 58.492 12.036 1.00 23.29 145 PHE F CA 1
ATOM 16311 C C . PHE F 1 145 ? -26.445 59.637 11.972 1.00 22.80 145 PHE F C 1
ATOM 16312 O O . PHE F 1 145 ? -26.518 60.499 11.100 1.00 21.88 145 PHE F O 1
ATOM 16320 N N . LEU F 1 146 ? -25.480 59.616 12.888 1.00 22.96 146 LEU F N 1
ATOM 16321 C CA . LEU F 1 146 ? -24.460 60.665 12.928 1.00 23.60 146 LEU F CA 1
ATOM 16322 C C . LEU F 1 146 ? -23.594 60.641 11.663 1.00 23.68 146 LEU F C 1
ATOM 16323 O O . LEU F 1 146 ? -23.327 61.682 11.073 1.00 24.35 146 LEU F O 1
ATOM 16328 N N . ALA F 1 147 ? -23.198 59.446 11.241 1.00 24.20 147 ALA F N 1
ATOM 16329 C CA . ALA F 1 147 ? -22.440 59.271 9.994 1.00 24.62 147 ALA F CA 1
ATOM 16330 C C . ALA F 1 147 ? -23.212 59.774 8.778 1.00 24.77 147 ALA F C 1
ATOM 16331 O O . ALA F 1 147 ? -22.684 60.507 7.950 1.00 25.32 147 ALA F O 1
ATOM 16333 N N . THR F 1 148 ? -24.486 59.412 8.674 1.00 24.77 148 THR F N 1
ATOM 16334 C CA . THR F 1 148 ? -25.310 59.863 7.559 1.00 25.02 148 THR F CA 1
ATOM 16335 C C . THR F 1 148 ? -25.529 61.374 7.567 1.00 25.31 148 THR F C 1
ATOM 16336 O O . THR F 1 148 ? -25.572 62.017 6.520 1.00 24.93 148 THR F O 1
ATOM 16340 N N . CYS F 1 149 ? -25.696 61.950 8.757 1.00 25.73 149 CYS F N 1
ATOM 16341 C CA . CYS F 1 149 ? -25.849 63.387 8.844 1.00 26.01 149 CYS F CA 1
ATOM 16342 C C . CYS F 1 149 ? -24.586 64.124 8.382 1.00 26.38 149 CYS F C 1
ATOM 16343 O O . CYS F 1 149 ? -24.693 65.155 7.738 1.00 25.42 149 CYS F O 1
ATOM 16346 N N . GLN F 1 150 ? -23.409 63.583 8.690 1.00 27.12 150 GLN F N 1
ATOM 16347 C CA . GLN F 1 150 ? -22.148 64.189 8.210 1.00 28.21 150 GLN F CA 1
ATOM 16348 C C . GLN F 1 150 ? -22.071 64.149 6.691 1.00 28.25 150 GLN F C 1
ATOM 16349 O O . GLN F 1 150 ? -21.773 65.160 6.058 1.00 28.57 150 GLN F O 1
ATOM 16355 N N . THR F 1 151 ? -22.393 62.994 6.112 1.00 28.43 151 THR F N 1
ATOM 16356 C CA . THR F 1 151 ? -22.491 62.852 4.657 1.00 28.56 151 THR F CA 1
ATOM 16357 C C . THR F 1 151 ? -23.462 63.874 4.067 1.00 28.36 151 THR F C 1
ATOM 16358 O O . THR F 1 151 ? -23.162 64.536 3.073 1.00 28.01 151 THR F O 1
ATOM 16362 N N . LEU F 1 152 ? -24.631 64.023 4.688 1.00 28.52 152 LEU F N 1
ATOM 16363 C CA . LEU F 1 152 ? -25.619 64.982 4.196 1.00 28.60 152 LEU F CA 1
ATOM 16364 C C . LEU F 1 152 ? -25.152 66.443 4.322 1.00 28.88 152 LEU F C 1
ATOM 16365 O O . LEU F 1 152 ? -25.483 67.274 3.484 1.00 28.55 152 LEU F O 1
ATOM 16370 N N . LYS F 1 153 ? -24.414 66.760 5.384 1.00 29.52 153 LYS F N 1
ATOM 16371 C CA . LYS F 1 153 ? -23.813 68.096 5.521 1.00 30.66 153 LYS F CA 1
ATOM 16372 C C . LYS F 1 153 ? -22.805 68.342 4.394 1.00 31.16 153 LYS F C 1
ATOM 16373 O O . LYS F 1 153 ? -22.785 69.420 3.810 1.00 30.49 153 LYS F O 1
ATOM 16379 N N . GLN F 1 154 ? -22.005 67.319 4.103 1.00 32.49 154 GLN F N 1
ATOM 16380 C CA . GLN F 1 154 ? -21.046 67.342 2.984 1.00 33.85 154 GLN F CA 1
ATOM 16381 C C . GLN F 1 154 ? -21.705 67.560 1.620 1.00 34.38 154 GLN F C 1
ATOM 16382 O O . GLN F 1 154 ? -21.082 68.126 0.713 1.00 35.41 154 GLN F O 1
ATOM 16388 N N . LYS F 1 155 ? -22.964 67.133 1.483 1.00 34.24 155 LYS F N 1
ATOM 16389 C CA . LYS F 1 155 ? -23.739 67.322 0.262 1.00 33.93 155 LYS F CA 1
ATOM 16390 C C . LYS F 1 155 ? -24.523 68.618 0.251 1.00 33.48 155 LYS F C 1
ATOM 16391 O O . LYS F 1 155 ? -25.315 68.846 -0.667 1.00 34.31 155 LYS F O 1
ATOM 16397 N N . GLY F 1 156 ? -24.334 69.465 1.258 1.00 32.41 156 GLY F N 1
ATOM 16398 C CA . GLY F 1 156 ? -24.996 70.767 1.285 1.00 31.66 156 GLY F CA 1
ATOM 16399 C C . GLY F 1 156 ? -26.289 70.875 2.093 1.00 30.94 156 GLY F C 1
ATOM 16400 O O . GLY F 1 156 ? -26.972 71.891 2.000 1.00 30.71 156 GLY F O 1
ATOM 16401 N N . LEU F 1 157 ? -26.623 69.842 2.881 1.00 29.94 157 LEU F N 1
ATOM 16402 C CA . LEU F 1 157 ? -27.779 69.907 3.800 1.00 28.96 157 LEU F CA 1
ATOM 16403 C C . LEU F 1 157 ? -27.287 70.315 5.188 1.00 28.10 157 LEU F C 1
ATOM 16404 O O . LEU F 1 157 ? -26.797 69.495 5.963 1.00 27.52 157 LEU F O 1
ATOM 16409 N N . GLU F 1 158 ? -27.441 71.600 5.483 1.00 28.14 158 GLU F N 1
ATOM 16410 C CA . GLU F 1 158 ? -26.842 72.237 6.658 1.00 27.82 158 GLU F CA 1
ATOM 16411 C C . GLU F 1 158 ? -27.332 71.664 7.999 1.00 26.12 158 GLU F C 1
ATOM 16412 O O . GLU F 1 158 ? -26.550 71.476 8.950 1.00 25.86 158 GLU F O 1
ATOM 16418 N N . ALA F 1 159 ? -28.637 71.394 8.052 1.00 24.32 159 ALA F N 1
ATOM 16419 C CA . ALA F 1 159 ? -29.305 70.909 9.271 1.00 23.12 159 ALA F CA 1
ATOM 16420 C C . ALA F 1 159 ? -30.138 69.654 8.932 1.00 21.56 159 ALA F C 1
ATOM 16421 O O . ALA F 1 159 ? -31.346 69.756 8.711 1.00 21.22 159 ALA F O 1
ATOM 16423 N N . PRO F 1 160 ? -29.473 68.486 8.823 1.00 20.81 160 PRO F N 1
ATOM 16424 C CA . PRO F 1 160 ? -30.221 67.283 8.409 1.00 20.29 160 PRO F CA 1
ATOM 16425 C C . PRO F 1 160 ? -31.330 66.857 9.393 1.00 19.10 160 PRO F C 1
ATOM 16426 O O . PRO F 1 160 ? -32.269 66.204 8.982 1.00 18.85 160 PRO F O 1
ATOM 16430 N N . LEU F 1 161 ? -31.213 67.232 10.666 1.00 18.24 161 LEU F N 1
ATOM 16431 C CA . LEU F 1 161 ? -32.257 66.908 11.649 1.00 17.42 161 LEU F CA 1
ATOM 16432 C C . LEU F 1 161 ? -33.158 68.104 11.880 1.00 17.01 161 LEU F C 1
ATOM 16433 O O . LEU F 1 161 ? -32.688 69.190 12.195 1.00 16.56 161 LEU F O 1
ATOM 16438 N N . ALA F 1 162 ? -34.463 67.906 11.710 1.00 16.51 162 ALA F N 1
ATOM 16439 C CA . ALA F 1 162 ? -35.444 68.933 12.027 1.00 15.83 162 ALA F CA 1
ATOM 16440 C C . ALA F 1 162 ? -35.767 68.857 13.517 1.00 15.42 162 ALA F C 1
ATOM 16441 O O . ALA F 1 162 ? -35.904 67.760 14.056 1.00 14.96 162 ALA F O 1
ATOM 16443 N N . LEU F 1 163 ? -35.891 70.011 14.169 1.00 14.77 163 LEU F N 1
ATOM 16444 C CA . LEU F 1 163 ? -36.177 70.081 15.599 1.00 14.80 163 LEU F CA 1
ATOM 16445 C C . LEU F 1 163 ? -36.928 71.372 15.896 1.00 15.03 163 LEU F C 1
ATOM 16446 O O . LEU F 1 163 ? -36.764 72.393 15.184 1.00 14.15 163 LEU F O 1
ATOM 16451 N N . GLY F 1 164 ? -37.753 71.351 16.941 1.00 13.78 164 GLY F N 1
ATOM 16452 C CA . GLY F 1 164 ? -38.500 72.523 17.335 1.00 14.10 164 GLY F CA 1
ATOM 16453 C C . GLY F 1 164 ? -38.277 72.917 18.781 1.00 13.42 164 GLY F C 1
ATOM 16454 O O . GLY F 1 164 ? -37.203 72.699 19.350 1.00 13.80 164 GLY F O 1
ATOM 16455 N N . GLU F 1 165 ? -39.308 73.497 19.376 1.00 13.44 165 GLU F N 1
ATOM 16456 C CA . GLU F 1 165 ? -39.258 74.028 20.731 1.00 13.54 165 GLU F CA 1
ATOM 16457 C C . GLU F 1 165 ? -38.888 73.016 21.825 1.00 13.69 165 GLU F C 1
ATOM 16458 O O . GLU F 1 165 ? -38.802 71.814 21.579 1.00 13.54 165 GLU F O 1
ATOM 16464 N N . ASN F 1 166 ? -38.642 73.543 23.032 1.00 14.05 166 ASN F N 1
ATOM 16465 C CA . ASN F 1 166 ? -38.132 72.786 24.171 1.00 13.62 166 ASN F CA 1
ATOM 16466 C C . ASN F 1 166 ? -38.731 71.374 24.302 1.00 13.59 166 ASN F C 1
ATOM 16467 O O . ASN F 1 166 ? -37.981 70.405 24.351 1.00 13.86 166 ASN F O 1
ATOM 16472 N N . TRP F 1 167 ? -40.049 71.255 24.342 1.00 13.09 167 TRP F N 1
ATOM 16473 C CA . TRP F 1 167 ? -40.627 69.909 24.578 1.00 12.94 167 TRP F CA 1
ATOM 16474 C C . TRP F 1 167 ? -40.254 68.931 23.478 1.00 12.52 167 TRP F C 1
ATOM 16475 O O . TRP F 1 167 ? -40.102 67.739 23.749 1.00 12.96 167 TRP F O 1
ATOM 16486 N N . THR F 1 168 ? -40.083 69.424 22.238 1.00 12.98 168 THR F N 1
ATOM 16487 C CA . THR F 1 168 ? -39.687 68.531 21.118 1.00 12.63 168 THR F CA 1
ATOM 16488 C C . THR F 1 168 ? -38.244 68.055 21.279 1.00 12.87 168 THR F C 1
ATOM 16489 O O . THR F 1 168 ? -37.851 67.003 20.780 1.00 12.44 168 THR F O 1
ATOM 16493 N N . GLN F 1 169 ? -37.449 68.846 21.978 1.00 12.50 169 GLN F N 1
ATOM 16494 C CA . GLN F 1 169 ? -36.066 68.471 22.308 1.00 13.10 169 GLN F CA 1
ATOM 16495 C C . GLN F 1 169 ? -36.046 67.381 23.388 1.00 12.62 169 GLN F C 1
ATOM 16496 O O . GLN F 1 169 ? -35.245 66.444 23.327 1.00 12.69 169 GLN F O 1
ATOM 16502 N N . GLN F 1 170 ? -36.918 67.510 24.380 1.00 12.28 170 GLN F N 1
ATOM 16503 C CA . GLN F 1 170 ? -37.138 66.427 25.353 1.00 12.95 170 GLN F CA 1
ATOM 16504 C C . GLN F 1 170 ? -37.616 65.157 24.635 1.00 13.33 170 GLN F C 1
ATOM 16505 O O . GLN F 1 170 ? -37.194 64.043 24.932 1.00 13.22 170 GLN F O 1
ATOM 16511 N N . HIS F 1 171 ? -38.509 65.360 23.682 1.00 12.60 171 HIS F N 1
ATOM 16512 C CA . HIS F 1 171 ? -39.064 64.274 22.893 1.00 12.76 171 HIS F CA 1
ATOM 16513 C C . HIS F 1 171 ? -37.966 63.511 22.155 1.00 13.32 171 HIS F C 1
ATOM 16514 O O . HIS F 1 171 ? -37.877 62.282 22.229 1.00 13.55 171 HIS F O 1
ATOM 16521 N N . LEU F 1 172 ? -37.094 64.252 21.479 1.00 13.11 172 LEU F N 1
ATOM 16522 C CA . LEU F 1 172 ? -35.901 63.631 20.883 1.00 13.17 172 LEU F CA 1
ATOM 16523 C C . LEU F 1 172 ? -35.070 62.874 21.938 1.00 13.43 172 LEU F C 1
ATOM 16524 O O . LEU F 1 172 ? -34.639 61.751 21.706 1.00 13.31 172 LEU F O 1
ATOM 16529 N N . TRP F 1 173 ? -34.849 63.499 23.098 1.00 12.75 173 TRP F N 1
ATOM 16530 C CA . TRP F 1 173 ? -34.037 62.919 24.151 1.00 13.13 173 TRP F CA 1
ATOM 16531 C C . TRP F 1 173 ? -34.571 61.556 24.579 1.00 12.62 173 TRP F C 1
ATOM 16532 O O . TRP F 1 173 ? -33.788 60.614 24.790 1.00 12.64 173 TRP F O 1
ATOM 16543 N N . GLU F 1 174 ? -35.889 61.409 24.694 1.00 12.95 174 GLU F N 1
ATOM 16544 C CA . GLU F 1 174 ? -36.387 60.121 25.208 1.00 13.67 174 GLU F CA 1
ATOM 16545 C C . GLU F 1 174 ? -36.115 58.978 24.211 1.00 13.77 174 GLU F C 1
ATOM 16546 O O . GLU F 1 174 ? -35.835 57.836 24.633 1.00 14.30 174 GLU F O 1
ATOM 16552 N N . SER F 1 175 ? -36.163 59.279 22.913 1.00 13.84 175 SER F N 1
ATOM 16553 C CA . SER F 1 175 ? -35.733 58.282 21.911 1.00 14.51 175 SER F CA 1
ATOM 16554 C C . SER F 1 175 ? -34.239 57.932 22.041 1.00 15.03 175 SER F C 1
ATOM 16555 O O . SER F 1 175 ? -33.837 56.759 21.994 1.00 15.38 175 SER F O 1
ATOM 16558 N N . VAL F 1 176 ? -33.398 58.948 22.202 1.00 14.92 176 VAL F N 1
ATOM 16559 C CA . VAL F 1 176 ? -31.959 58.695 22.394 1.00 15.35 176 VAL F CA 1
ATOM 16560 C C . VAL F 1 176 ? -31.693 57.888 23.666 1.00 15.85 176 VAL F C 1
ATOM 16561 O O . VAL F 1 176 ? -30.959 56.923 23.629 1.00 15.52 176 VAL F O 1
ATOM 16565 N N . ALA F 1 177 ? -32.316 58.262 24.784 1.00 15.44 177 ALA F N 1
ATOM 16566 C CA . ALA F 1 177 ? -32.164 57.509 26.042 1.00 15.75 177 ALA F CA 1
ATOM 16567 C C . ALA F 1 177 ? -32.603 56.037 25.915 1.00 15.98 177 ALA F C 1
ATOM 16568 O O . ALA F 1 177 ? -31.945 55.131 26.441 1.00 16.39 177 ALA F O 1
ATOM 16570 N N . LEU F 1 178 ? -33.730 55.815 25.250 1.00 15.47 178 LEU F N 1
ATOM 16571 C CA . LEU F 1 178 ? -34.227 54.442 25.058 1.00 16.18 178 LEU F CA 1
ATOM 16572 C C . LEU F 1 178 ? -33.216 53.615 24.252 1.00 17.22 178 LEU F C 1
ATOM 16573 O O . LEU F 1 178 ? -32.990 52.449 24.558 1.00 18.22 178 LEU F O 1
ATOM 16578 N N . ALA F 1 179 ? -32.618 54.224 23.236 1.00 17.44 179 ALA F N 1
ATOM 16579 C CA . ALA F 1 179 ? -31.617 53.552 22.418 1.00 18.15 179 ALA F CA 1
ATOM 16580 C C . ALA F 1 179 ? -30.330 53.247 23.204 1.00 19.19 179 ALA F C 1
ATOM 16581 O O . ALA F 1 179 ? -29.768 52.153 23.118 1.00 19.15 179 ALA F O 1
ATOM 16583 N N . VAL F 1 180 ? -29.863 54.210 23.987 1.00 18.93 180 VAL F N 1
ATOM 16584 C CA . VAL F 1 180 ? -28.635 54.044 24.742 1.00 19.27 180 VAL F CA 1
ATOM 16585 C C . VAL F 1 180 ? -28.800 53.043 25.885 1.00 19.47 180 VAL F C 1
ATOM 16586 O O . VAL F 1 180 ? -27.924 52.202 26.124 1.00 19.70 180 VAL F O 1
ATOM 16590 N N . LEU F 1 181 ? -29.930 53.114 26.576 1.00 19.68 181 LEU F N 1
ATOM 16591 C CA . LEU F 1 181 ? -30.177 52.306 27.755 1.00 20.02 181 LEU F CA 1
ATOM 16592 C C . LEU F 1 181 ? -30.781 50.937 27.475 1.00 20.42 181 LEU F C 1
ATOM 16593 O O . LEU F 1 181 ? -30.523 49.980 28.230 1.00 20.77 181 LEU F O 1
ATOM 16598 N N . GLY F 1 182 ? -31.597 50.852 26.429 1.00 20.33 182 GLY F N 1
ATOM 16599 C CA . GLY F 1 182 ? -32.428 49.675 26.210 1.00 20.44 182 GLY F CA 1
ATOM 16600 C C . GLY F 1 182 ? -33.667 49.753 27.080 1.00 20.50 182 GLY F C 1
ATOM 16601 O O . GLY F 1 182 ? -33.704 50.506 28.063 1.00 20.00 182 GLY F O 1
ATOM 16602 N N . PRO F 1 183 ? -34.710 48.989 26.727 1.00 20.82 183 PRO F N 1
ATOM 16603 C CA . PRO F 1 183 ? -35.981 49.132 27.422 1.00 20.95 183 PRO F CA 1
ATOM 16604 C C . PRO F 1 183 ? -35.924 48.812 28.929 1.00 21.05 183 PRO F C 1
ATOM 16605 O O . PRO F 1 183 ? -36.607 49.468 29.724 1.00 20.94 183 PRO F O 1
ATOM 16609 N N . ASP F 1 184 ? -35.107 47.838 29.331 1.00 21.38 184 ASP F N 1
ATOM 16610 C CA . ASP F 1 184 ? -35.043 47.468 30.745 1.00 22.09 184 ASP F CA 1
ATOM 16611 C C . ASP F 1 184 ? -34.503 48.613 31.608 1.00 21.24 184 ASP F C 1
ATOM 16612 O O . ASP F 1 184 ? -35.119 48.972 32.615 1.00 21.46 184 ASP F O 1
ATOM 16617 N N . ASP F 1 185 ? -33.360 49.158 31.202 1.00 21.16 185 ASP F N 1
ATOM 16618 C CA . ASP F 1 185 ? -32.736 50.253 31.949 1.00 20.40 185 ASP F CA 1
ATOM 16619 C C . ASP F 1 185 ? -33.506 51.560 31.783 1.00 19.55 185 ASP F C 1
ATOM 16620 O O . ASP F 1 185 ? -33.520 52.365 32.698 1.00 19.00 185 ASP F O 1
ATOM 16625 N N . TRP F 1 186 ? -34.177 51.749 30.653 1.00 18.54 186 TRP F N 1
ATOM 16626 C CA . TRP F 1 186 ? -35.122 52.856 30.531 1.00 18.97 186 TRP F CA 1
ATOM 16627 C C . TRP F 1 186 ? -36.171 52.771 31.645 1.00 19.47 186 TRP F C 1
ATOM 16628 O O . TRP F 1 186 ? -36.386 53.734 32.385 1.00 18.87 186 TRP F O 1
ATOM 16639 N N . ASN F 1 187 ? -36.828 51.612 31.763 1.00 20.00 187 ASN F N 1
ATOM 16640 C CA . ASN F 1 187 ? -37.814 51.388 32.808 1.00 20.16 187 ASN F CA 1
ATOM 16641 C C . ASN F 1 187 ? -37.240 51.609 34.201 1.00 20.19 187 ASN F C 1
ATOM 16642 O O . ASN F 1 187 ? -37.919 52.124 35.086 1.00 21.00 187 ASN F O 1
ATOM 16647 N N . ASN F 1 188 ? -35.980 51.233 34.382 1.00 20.84 188 ASN F N 1
ATOM 16648 C CA . ASN F 1 188 ? -35.307 51.358 35.683 1.00 20.80 188 ASN F CA 1
ATOM 16649 C C . ASN F 1 188 ? -35.038 52.796 36.137 1.00 20.59 188 ASN F C 1
ATOM 16650 O O . ASN F 1 188 ? -34.873 53.065 37.335 1.00 20.20 188 ASN F O 1
ATOM 16655 N N . LEU F 1 189 ? -35.021 53.739 35.202 1.00 19.55 189 LEU F N 1
ATOM 16656 C CA . LEU F 1 189 ? -35.019 55.131 35.617 1.00 19.71 189 LEU F CA 1
ATOM 16657 C C . LEU F 1 189 ? -36.269 55.496 36.426 1.00 19.94 189 LEU F C 1
ATOM 16658 O O . LEU F 1 189 ? -36.191 56.262 37.370 1.00 19.96 189 LEU F O 1
ATOM 16663 N N . TRP F 1 190 ? -37.428 54.975 36.033 1.00 20.02 190 TRP F N 1
ATOM 16664 C CA . TRP F 1 190 ? -38.710 55.489 36.525 1.00 21.33 190 TRP F CA 1
ATOM 16665 C C . TRP F 1 190 ? -39.173 54.782 37.777 1.00 22.26 190 TRP F C 1
ATOM 16666 O O . TRP F 1 190 ? -40.089 55.252 38.436 1.00 22.98 190 TRP F O 1
ATOM 16677 N N . ASN F 1 191 ? -38.528 53.664 38.107 1.00 24.11 191 ASN F N 1
ATOM 16678 C CA . ASN F 1 191 ? -38.801 52.997 39.373 1.00 24.88 191 ASN F CA 1
ATOM 16679 C C . ASN F 1 191 ? -37.658 53.231 40.366 1.00 26.06 191 ASN F C 1
ATOM 16680 O O . ASN F 1 191 ? -37.685 52.713 41.490 1.00 26.36 191 ASN F O 1
ATOM 16685 N N . GLY F 1 192 ? -36.666 54.027 39.968 1.00 26.22 192 GLY F N 1
ATOM 16686 C CA . GLY F 1 192 ? -35.572 54.400 40.854 1.00 26.56 192 GLY F CA 1
ATOM 16687 C C . GLY F 1 192 ? -34.426 53.404 40.895 1.00 26.75 192 GLY F C 1
ATOM 16688 O O . GLY F 1 192 ? -33.432 53.637 41.580 1.00 27.66 192 GLY F O 1
ATOM 16689 N N . LYS F 1 193 ? -34.523 52.312 40.149 1.00 27.08 193 LYS F N 1
ATOM 16690 C CA . LYS F 1 193 ? -33.477 51.297 40.177 1.00 27.36 193 LYS F CA 1
ATOM 16691 C C . LYS F 1 193 ? -32.184 51.739 39.487 1.00 26.85 193 LYS F C 1
ATOM 16692 O O . LYS F 1 193 ? -31.105 51.282 39.867 1.00 27.97 193 LYS F O 1
ATOM 16698 N N . LEU F 1 194 ? -32.285 52.609 38.481 1.00 25.25 194 LEU F N 1
ATOM 16699 C CA . LEU F 1 194 ? -31.107 53.172 37.804 1.00 24.74 194 LEU F CA 1
ATOM 16700 C C . LEU F 1 194 ? -31.094 54.680 38.032 1.00 23.95 194 LEU F C 1
ATOM 16701 O O . LEU F 1 194 ? -32.082 55.346 37.733 1.00 23.74 194 LEU F O 1
ATOM 16706 N N . LYS F 1 195 ? -29.998 55.204 38.578 1.00 23.43 195 LYS F N 1
ATOM 16707 C CA . LYS F 1 195 ? -29.849 56.649 38.773 1.00 23.19 195 LYS F CA 1
ATOM 16708 C C . LYS F 1 195 ? -29.528 57.337 37.442 1.00 21.93 195 LYS F C 1
ATOM 16709 O O . LYS F 1 195 ? -28.837 56.783 36.597 1.00 21.45 195 LYS F O 1
ATOM 16715 N N . PHE F 1 196 ? -30.018 58.567 37.272 1.00 21.23 196 PHE F N 1
ATOM 16716 C CA . PHE F 1 196 ? -29.653 59.390 36.112 1.00 21.09 196 PHE F CA 1
ATOM 16717 C C . PHE F 1 196 ? -28.161 59.707 36.029 1.00 20.94 196 PHE F C 1
ATOM 16718 O O . PHE F 1 196 ? -27.649 60.048 34.964 1.00 19.80 196 PHE F O 1
ATOM 16726 N N . THR F 1 197 ? -27.483 59.621 37.173 1.00 21.16 197 THR F N 1
ATOM 16727 C CA . THR F 1 197 ? -26.050 59.883 37.268 1.00 22.08 197 THR F CA 1
ATOM 16728 C C . THR F 1 197 ? -25.211 58.625 36.974 1.00 22.78 197 THR F C 1
ATOM 16729 O O . THR F 1 197 ? -23.992 58.707 36.855 1.00 23.55 197 THR F O 1
ATOM 16733 N N . ASP F 1 198 ? -25.860 57.472 36.837 1.00 23.29 198 ASP F N 1
ATOM 16734 C CA . ASP F 1 198 ? -25.154 56.256 36.423 1.00 23.37 198 ASP F CA 1
ATOM 16735 C C . ASP F 1 198 ? -24.464 56.517 35.079 1.00 23.34 198 ASP F C 1
ATOM 16736 O O . ASP F 1 198 ? -25.034 57.169 34.203 1.00 22.35 198 ASP F O 1
ATOM 16741 N N . PRO F 1 199 ? -23.214 56.046 34.907 1.00 23.66 199 PRO F N 1
ATOM 16742 C CA . PRO F 1 199 ? -22.556 56.288 33.636 1.00 23.37 199 PRO F CA 1
ATOM 16743 C C . PRO F 1 199 ? -23.366 55.899 32.387 1.00 22.81 199 PRO F C 1
ATOM 16744 O O . PRO F 1 199 ? -23.242 56.559 31.357 1.00 22.00 199 PRO F O 1
ATOM 16748 N N . LYS F 1 200 ? -24.164 54.836 32.484 1.00 23.05 200 LYS F N 1
ATOM 16749 C CA . LYS F 1 200 ? -24.993 54.400 31.362 1.00 23.47 200 LYS F CA 1
ATOM 16750 C C . LYS F 1 200 ? -25.953 55.522 30.962 1.00 23.23 200 LYS F C 1
ATOM 16751 O O . LYS F 1 200 ? -26.145 55.798 29.788 1.00 23.65 200 LYS F O 1
ATOM 16757 N N . ALA F 1 201 ? -26.535 56.161 31.973 1.00 22.43 201 ALA F N 1
ATOM 16758 C CA . ALA F 1 201 ? -27.525 57.213 31.781 1.00 21.95 201 ALA F CA 1
ATOM 16759 C C . ALA F 1 201 ? -26.876 58.548 31.380 1.00 21.54 201 ALA F C 1
ATOM 16760 O O . ALA F 1 201 ? -27.452 59.312 30.600 1.00 20.59 201 ALA F O 1
ATOM 16762 N N . VAL F 1 202 ? -25.673 58.820 31.890 1.00 21.12 202 VAL F N 1
ATOM 16763 C CA . VAL F 1 202 ? -24.926 59.987 31.441 1.00 21.37 202 VAL F CA 1
ATOM 16764 C C . VAL F 1 202 ? -24.638 59.892 29.931 1.00 21.19 202 VAL F C 1
ATOM 16765 O O . VAL F 1 202 ? -24.686 60.889 29.201 1.00 20.25 202 VAL F O 1
ATOM 16769 N N . ARG F 1 203 ? -24.339 58.684 29.457 1.00 21.35 203 ARG F N 1
ATOM 16770 C CA . ARG F 1 203 ? -24.059 58.488 28.048 1.00 21.75 203 ARG F CA 1
ATOM 16771 C C . ARG F 1 203 ? -25.234 58.923 27.127 1.00 20.60 203 ARG F C 1
ATOM 16772 O O . ARG F 1 203 ? -25.011 59.373 26.004 1.00 20.08 203 ARG F O 1
ATOM 16780 N N . ALA F 1 204 ? -26.472 58.804 27.604 1.00 19.46 204 ALA F N 1
ATOM 16781 C CA . ALA F 1 204 ? -27.625 59.269 26.833 1.00 18.93 204 ALA F CA 1
ATOM 16782 C C . ALA F 1 204 ? -27.494 60.760 26.512 1.00 18.20 204 ALA F C 1
ATOM 16783 O O . ALA F 1 204 ? -27.772 61.179 25.397 1.00 18.52 204 ALA F O 1
ATOM 16785 N N . TRP F 1 205 ? -27.044 61.561 27.480 1.00 17.76 205 TRP F N 1
ATOM 16786 C CA . TRP F 1 205 ? -26.803 62.984 27.213 1.00 17.72 205 TRP F CA 1
ATOM 16787 C C . TRP F 1 205 ? -25.647 63.217 26.243 1.00 17.68 205 TRP F C 1
ATOM 16788 O O . TRP F 1 205 ? -25.698 64.134 25.420 1.00 16.04 205 TRP F O 1
ATOM 16799 N N . GLU F 1 206 ? -24.604 62.384 26.344 1.00 17.62 206 GLU F N 1
ATOM 16800 C CA . GLU F 1 206 ? -23.471 62.476 25.434 1.00 19.03 206 GLU F CA 1
ATOM 16801 C C . GLU F 1 206 ? -23.888 62.245 23.987 1.00 17.49 206 GLU F C 1
ATOM 16802 O O . GLU F 1 206 ? -23.532 63.013 23.113 1.00 18.70 206 GLU F O 1
ATOM 16808 N N . VAL F 1 207 ? -24.640 61.175 23.746 1.00 17.47 207 VAL F N 1
ATOM 16809 C CA . VAL F 1 207 ? -25.119 60.874 22.400 1.00 17.22 207 VAL F CA 1
ATOM 16810 C C . VAL F 1 207 ? -26.078 61.967 21.944 1.00 16.80 207 VAL F C 1
ATOM 16811 O O . VAL F 1 207 ? -25.997 62.469 20.824 1.00 17.36 207 VAL F O 1
ATOM 16815 N N . PHE F 1 208 ? -26.970 62.369 22.842 1.00 16.27 208 PHE F N 1
ATOM 16816 C CA . PHE F 1 208 ? -27.947 63.443 22.544 1.00 16.39 208 PHE F CA 1
ATOM 16817 C C . PHE F 1 208 ? -27.250 64.729 22.087 1.00 16.44 208 PHE F C 1
ATOM 16818 O O . PHE F 1 208 ? -27.650 65.332 21.113 1.00 16.15 208 PHE F O 1
ATOM 16826 N N . GLY F 1 209 ? -26.180 65.114 22.786 1.00 17.38 209 GLY F N 1
ATOM 16827 C CA . GLY F 1 209 ? -25.375 66.277 22.405 1.00 17.42 209 GLY F CA 1
ATOM 16828 C C . GLY F 1 209 ? -24.828 66.210 20.983 1.00 18.07 209 GLY F C 1
ATOM 16829 O O . GLY F 1 209 ? -24.814 67.208 20.257 1.00 17.99 209 GLY F O 1
ATOM 16830 N N . ARG F 1 210 ? -24.376 65.021 20.585 1.00 17.47 210 ARG F N 1
ATOM 16831 C CA . ARG F 1 210 ? -23.899 64.798 19.213 1.00 19.04 210 ARG F CA 1
ATOM 16832 C C . ARG F 1 210 ? -25.041 64.922 18.190 1.00 18.49 210 ARG F C 1
ATOM 16833 O O . ARG F 1 210 ? -24.896 65.541 17.151 1.00 18.88 210 ARG F O 1
ATOM 16841 N N . VAL F 1 211 ? -26.190 64.354 18.526 1.00 18.60 211 VAL F N 1
ATOM 16842 C CA . VAL F 1 211 ? -27.383 64.438 17.664 1.00 19.00 211 VAL F CA 1
ATOM 16843 C C . VAL F 1 211 ? -27.883 65.886 17.521 1.00 19.46 211 VAL F C 1
ATOM 16844 O O . VAL F 1 211 ? -28.259 66.320 16.432 1.00 18.37 211 VAL F O 1
ATOM 16848 N N . LEU F 1 212 ? -27.862 66.637 18.621 1.00 20.29 212 LEU F N 1
ATOM 16849 C CA . LEU F 1 212 ? -28.266 68.041 18.618 1.00 21.31 212 LEU F CA 1
ATOM 16850 C C . LEU F 1 212 ? -27.453 68.876 17.627 1.00 21.45 212 LEU F C 1
ATOM 16851 O O . LEU F 1 212 ? -27.977 69.805 17.012 1.00 20.63 212 LEU F O 1
ATOM 16856 N N . ASP F 1 213 ? -26.179 68.524 17.459 1.00 22.26 213 ASP F N 1
ATOM 16857 C CA . ASP F 1 213 ? -25.311 69.227 16.508 1.00 23.21 213 ASP F CA 1
ATOM 16858 C C . ASP F 1 213 ? -25.710 69.033 15.029 1.00 22.97 213 ASP F C 1
ATOM 16859 O O . ASP F 1 213 ? -25.159 69.689 14.143 1.00 23.89 213 ASP F O 1
ATOM 16864 N N . CYS F 1 214 ? -26.667 68.140 14.773 1.00 21.68 214 CYS F N 1
ATOM 16865 C CA . CYS F 1 214 ? -27.219 67.914 13.434 1.00 21.62 214 CYS F CA 1
ATOM 16866 C C . CYS F 1 214 ? -28.481 68.709 13.149 1.00 20.28 214 CYS F C 1
ATOM 16867 O O . CYS F 1 214 ? -28.997 68.686 12.033 1.00 20.67 214 CYS F O 1
ATOM 16870 N N . ALA F 1 215 ? -28.978 69.408 14.161 1.00 19.01 215 ALA F N 1
ATOM 16871 C CA . ALA F 1 215 ? -30.275 70.084 14.077 1.00 18.89 215 ALA F CA 1
ATOM 16872 C C . ALA F 1 215 ? -30.194 71.545 13.621 1.00 18.17 215 ALA F C 1
ATOM 16873 O O . ALA F 1 215 ? -29.132 72.186 13.675 1.00 18.33 215 ALA F O 1
ATOM 16875 N N . ASN F 1 216 ? -31.330 72.061 13.182 1.00 17.64 216 ASN F N 1
ATOM 16876 C CA . ASN F 1 216 ? -31.472 73.472 12.861 1.00 18.17 216 ASN F CA 1
ATOM 16877 C C . ASN F 1 216 ? -31.298 74.372 14.087 1.00 18.79 216 ASN F C 1
ATOM 16878 O O . ASN F 1 216 ? -31.823 74.107 15.185 1.00 18.88 216 ASN F O 1
ATOM 16883 N N . LYS F 1 217 ? -30.580 75.470 13.880 1.00 19.03 217 LYS F N 1
ATOM 16884 C CA . LYS F 1 217 ? -30.201 76.340 14.977 1.00 19.70 217 LYS F CA 1
ATOM 16885 C C . LYS F 1 217 ? -31.357 77.190 15.496 1.00 19.04 217 LYS F C 1
ATOM 16886 O O . LYS F 1 217 ? -31.287 77.742 16.608 1.00 19.19 217 LYS F O 1
ATOM 16892 N N . ASP F 1 218 ? -32.412 77.295 14.699 1.00 17.95 218 ASP F N 1
ATOM 16893 C CA . ASP F 1 218 ? -33.575 78.082 15.039 1.00 17.89 218 ASP F CA 1
ATOM 16894 C C . ASP F 1 218 ? -34.687 77.254 15.694 1.00 16.88 218 ASP F C 1
ATOM 16895 O O . ASP F 1 218 ? -35.802 77.737 15.849 1.00 17.26 218 ASP F O 1
ATOM 16900 N N . ALA F 1 219 ? -34.347 76.044 16.120 1.00 15.72 219 ALA F N 1
ATOM 16901 C CA . ALA F 1 219 ? -35.355 75.111 16.675 1.00 15.47 219 ALA F CA 1
ATOM 16902 C C . ALA F 1 219 ? -36.184 75.700 17.811 1.00 15.24 219 ALA F C 1
ATOM 16903 O O . ALA F 1 219 ? -37.391 75.423 17.906 1.00 15.24 219 ALA F O 1
ATOM 16905 N N . ALA F 1 220 ? -35.576 76.497 18.683 1.00 14.37 220 ALA F N 1
ATOM 16906 C CA . ALA F 1 220 ? -36.261 76.909 19.907 1.00 14.73 220 ALA F CA 1
ATOM 16907 C C . ALA F 1 220 ? -37.600 77.612 19.680 1.00 14.72 220 ALA F C 1
ATOM 16908 O O . ALA F 1 220 ? -38.501 77.530 20.520 1.00 15.53 220 ALA F O 1
ATOM 16910 N N . GLY F 1 221 ? -37.740 78.321 18.561 1.00 14.51 221 GLY F N 1
ATOM 16911 C CA . GLY F 1 221 ? -38.954 79.078 18.303 1.00 14.72 221 GLY F CA 1
ATOM 16912 C C . GLY F 1 221 ? -39.952 78.462 17.356 1.00 15.19 221 GLY F C 1
ATOM 16913 O O . GLY F 1 221 ? -40.879 79.161 16.910 1.00 16.08 221 GLY F O 1
ATOM 16914 N N . LEU F 1 222 ? -39.773 77.172 17.038 1.00 14.91 222 LEU F N 1
ATOM 16915 C CA . LEU F 1 222 ? -40.629 76.476 16.067 1.00 14.75 222 LEU F CA 1
ATOM 16916 C C . LEU F 1 222 ? -41.589 75.504 16.773 1.00 13.88 222 LEU F C 1
ATOM 16917 O O . LEU F 1 222 ? -41.199 74.857 17.741 1.00 14.42 222 LEU F O 1
ATOM 16922 N N . SER F 1 223 ? -42.809 75.423 16.266 1.00 13.68 223 SER F N 1
ATOM 16923 C CA . SER F 1 223 ? -43.768 74.392 16.703 1.00 14.27 223 SER F CA 1
ATOM 16924 C C . SER F 1 223 ? -43.353 73.021 16.180 1.00 13.62 223 SER F C 1
ATOM 16925 O O . SER F 1 223 ? -42.567 72.897 15.250 1.00 13.98 223 SER F O 1
ATOM 16928 N N . TRP F 1 224 ? -43.889 71.942 16.763 1.00 13.66 224 TRP F N 1
ATOM 16929 C CA . TRP F 1 224 ? -43.594 70.601 16.227 1.00 13.42 224 TRP F CA 1
ATOM 16930 C C . TRP F 1 224 ? -44.020 70.485 14.739 1.00 13.32 224 TRP F C 1
ATOM 16931 O O . TRP F 1 224 ? -43.347 69.812 13.954 1.00 13.89 224 TRP F O 1
ATOM 16942 N N . GLN F 1 225 ? -45.127 71.125 14.362 1.00 13.55 225 GLN F N 1
ATOM 16943 C CA . GLN F 1 225 ? -45.605 71.070 12.964 1.00 14.14 225 GLN F CA 1
ATOM 16944 C C . GLN F 1 225 ? -44.600 71.755 12.021 1.00 14.09 225 GLN F C 1
ATOM 16945 O O . GLN F 1 225 ? -44.302 71.250 10.944 1.00 14.88 225 GLN F O 1
ATOM 16951 N N . GLN F 1 226 ? -44.038 72.868 12.486 1.00 14.75 226 GLN F N 1
ATOM 16952 C CA . GLN F 1 226 ? -43.025 73.579 11.684 1.00 15.08 226 GLN F CA 1
ATOM 16953 C C . GLN F 1 226 ? -41.747 72.753 11.492 1.00 15.31 226 GLN F C 1
ATOM 16954 O O . GLN F 1 226 ? -41.085 72.821 10.431 1.00 15.82 226 GLN F O 1
ATOM 16960 N N . ALA F 1 227 ? -41.383 71.960 12.510 1.00 15.03 227 ALA F N 1
ATOM 16961 C CA . ALA F 1 227 ? -40.275 71.038 12.386 1.00 14.70 227 ALA F CA 1
ATOM 16962 C C . ALA F 1 227 ? -40.565 69.920 11.364 1.00 15.22 227 ALA F C 1
ATOM 16963 O O . ALA F 1 227 ? -39.714 69.580 10.554 1.00 15.30 227 ALA F O 1
ATOM 16965 N N . VAL F 1 228 ? -41.783 69.374 11.389 1.00 15.58 228 VAL F N 1
ATOM 16966 C CA . VAL F 1 228 ? -42.201 68.400 10.377 1.00 15.72 228 VAL F CA 1
ATOM 16967 C C . VAL F 1 228 ? -42.165 69.038 8.988 1.00 15.40 228 VAL F C 1
ATOM 16968 O O . VAL F 1 228 ? -41.687 68.409 8.050 1.00 16.62 228 VAL F O 1
ATOM 16972 N N . ASP F 1 229 ? -42.639 70.277 8.904 1.00 15.70 229 ASP F N 1
ATOM 16973 C CA . ASP F 1 229 ? -42.637 71.054 7.649 1.00 16.98 229 ASP F CA 1
ATOM 16974 C C . ASP F 1 229 ? -41.250 71.090 7.030 1.00 17.96 229 ASP F C 1
ATOM 16975 O O . ASP F 1 229 ? -41.120 70.995 5.818 1.00 17.81 229 ASP F O 1
ATOM 16980 N N . ARG F 1 230 ? -40.206 71.211 7.849 1.00 17.73 230 ARG F N 1
ATOM 16981 C CA . ARG F 1 230 ? -38.840 71.241 7.318 1.00 18.68 230 ARG F CA 1
ATOM 16982 C C . ARG F 1 230 ? -38.474 69.976 6.584 1.00 18.59 230 ARG F C 1
ATOM 16983 O O . ARG F 1 230 ? -37.779 70.027 5.582 1.00 18.71 230 ARG F O 1
ATOM 16991 N N . VAL F 1 231 ? -38.935 68.827 7.083 1.00 17.71 231 VAL F N 1
ATOM 16992 C CA . VAL F 1 231 ? -38.694 67.573 6.403 1.00 18.40 231 VAL F CA 1
ATOM 16993 C C . VAL F 1 231 ? -39.482 67.552 5.080 1.00 18.53 231 VAL F C 1
ATOM 16994 O O . VAL F 1 231 ? -38.937 67.189 4.034 1.00 18.81 231 VAL F O 1
ATOM 16998 N N . VAL F 1 232 ? -40.746 67.950 5.140 1.00 18.26 232 VAL F N 1
ATOM 16999 C CA . VAL F 1 232 ? -41.612 67.944 3.955 1.00 19.01 232 VAL F CA 1
ATOM 17000 C C . VAL F 1 232 ? -40.982 68.811 2.844 1.00 19.67 232 VAL F C 1
ATOM 17001 O O . VAL F 1 232 ? -41.033 68.455 1.658 1.00 19.46 232 VAL F O 1
ATOM 17005 N N . GLN F 1 233 ? -40.374 69.918 3.270 1.00 19.76 233 GLN F N 1
ATOM 17006 C CA . GLN F 1 233 ? -39.729 70.905 2.379 1.00 20.25 233 GLN F CA 1
ATOM 17007 C C . GLN F 1 233 ? -38.329 70.524 1.894 1.00 20.53 233 GLN F C 1
ATOM 17008 O O . GLN F 1 233 ? -37.766 71.229 1.057 1.00 21.16 233 GLN F O 1
ATOM 17014 N N . GLY F 1 234 ? -37.740 69.445 2.395 1.00 21.19 234 GLY F N 1
ATOM 17015 C CA . GLY F 1 234 ? -36.374 69.069 2.016 1.00 21.39 234 GLY F CA 1
ATOM 17016 C C . GLY F 1 234 ? -35.291 69.931 2.653 1.00 22.26 234 GLY F C 1
ATOM 17017 O O . GLY F 1 234 ? -34.119 69.895 2.236 1.00 23.10 234 GLY F O 1
ATOM 17018 N N . LYS F 1 235 ? -35.678 70.705 3.676 1.00 22.38 235 LYS F N 1
ATOM 17019 C CA . LYS F 1 235 ? -34.739 71.494 4.483 1.00 21.74 235 LYS F CA 1
ATOM 17020 C C . LYS F 1 235 ? -34.131 70.687 5.630 1.00 21.42 235 LYS F C 1
ATOM 17021 O O . LYS F 1 235 ? -33.242 71.165 6.342 1.00 22.23 235 LYS F O 1
ATOM 17027 N N . ALA F 1 236 ? -34.626 69.467 5.802 1.00 20.36 236 ALA F N 1
ATOM 17028 C CA . ALA F 1 236 ? -34.130 68.508 6.770 1.00 19.85 236 ALA F CA 1
ATOM 17029 C C . ALA F 1 236 ? -34.389 67.141 6.160 1.00 19.03 236 ALA F C 1
ATOM 17030 O O . ALA F 1 236 ? -35.290 67.008 5.321 1.00 19.48 236 ALA F O 1
ATOM 17032 N N . ALA F 1 237 ? -33.625 66.145 6.588 1.00 18.57 237 ALA F N 1
ATOM 17033 C CA . ALA F 1 237 ? -33.832 64.755 6.160 1.00 18.68 237 ALA F CA 1
ATOM 17034 C C . ALA F 1 237 ? -34.723 63.975 7.142 1.00 18.76 237 ALA F C 1
ATOM 17035 O O . ALA F 1 237 ? -35.473 63.085 6.728 1.00 18.35 237 ALA F O 1
ATOM 17037 N N . PHE F 1 238 ? -34.607 64.292 8.438 1.00 18.09 238 PHE F N 1
ATOM 17038 C CA . PHE F 1 238 ? -35.215 63.477 9.496 1.00 17.34 238 PHE F CA 1
ATOM 17039 C C . PHE F 1 238 ? -35.912 64.331 10.552 1.00 16.84 238 PHE F C 1
ATOM 17040 O O . PHE F 1 238 ? -35.510 65.448 10.825 1.00 16.83 238 PHE F O 1
ATOM 17048 N N . ASN F 1 239 ? -36.940 63.762 11.176 1.00 15.83 239 ASN F N 1
ATOM 17049 C CA . ASN F 1 239 ? -37.555 64.351 12.379 1.00 15.15 239 ASN F CA 1
ATOM 17050 C C . ASN F 1 239 ? -37.944 63.214 13.324 1.00 15.14 239 ASN F C 1
ATOM 17051 O O . ASN F 1 239 ? -38.485 62.219 12.870 1.00 14.76 239 ASN F O 1
ATOM 17056 N N . ILE F 1 240 ? -37.687 63.383 14.618 1.00 14.64 240 ILE F N 1
ATOM 17057 C CA . ILE F 1 240 ? -38.093 62.394 15.630 1.00 14.55 240 ILE F CA 1
ATOM 17058 C C . ILE F 1 240 ? -39.310 62.975 16.325 1.00 14.29 240 ILE F C 1
ATOM 17059 O O . ILE F 1 240 ? -39.219 64.001 17.009 1.00 13.49 240 ILE F O 1
ATOM 17064 N N . MET F 1 241 ? -40.468 62.350 16.157 1.00 13.75 241 MET F N 1
ATOM 17065 C CA . MET F 1 241 ? -41.693 62.954 16.673 1.00 13.85 241 MET F CA 1
ATOM 17066 C C . MET F 1 241 ? -42.777 61.877 16.787 1.00 13.92 241 MET F C 1
ATOM 17067 O O . MET F 1 241 ? -42.734 60.873 16.056 1.00 13.51 241 MET F O 1
ATOM 17072 N N . GLY F 1 242 ? -43.725 62.092 17.696 1.00 14.09 242 GLY F N 1
ATOM 17073 C CA . GLY F 1 242 ? -44.824 61.156 17.864 1.00 14.36 242 GLY F CA 1
ATOM 17074 C C . GLY F 1 242 ? -45.668 61.066 16.608 1.00 14.79 242 GLY F C 1
ATOM 17075 O O . GLY F 1 242 ? -45.605 61.931 15.726 1.00 14.67 242 GLY F O 1
ATOM 17076 N N . ASP F 1 243 ? -46.489 60.026 16.519 1.00 14.56 243 ASP F N 1
ATOM 17077 C CA . ASP F 1 243 ? -47.256 59.802 15.293 1.00 14.87 243 ASP F CA 1
ATOM 17078 C C . ASP F 1 243 ? -48.484 60.679 15.092 1.00 14.75 243 ASP F C 1
ATOM 17079 O O . ASP F 1 243 ? -49.210 60.505 14.111 1.00 15.93 243 ASP F O 1
ATOM 17084 N N . TRP F 1 244 ? -48.670 61.675 15.946 1.00 14.56 244 TRP F N 1
ATOM 17085 C CA . TRP F 1 244 ? -49.524 62.815 15.567 1.00 15.05 244 TRP F CA 1
ATOM 17086 C C . TRP F 1 244 ? -48.962 63.467 14.285 1.00 15.09 244 TRP F C 1
ATOM 17087 O O . TRP F 1 244 ? -49.689 64.118 13.538 1.00 14.23 244 TRP F O 1
ATOM 17098 N N . ALA F 1 245 ? -47.669 63.269 14.032 1.00 15.80 245 ALA F N 1
ATOM 17099 C CA . ALA F 1 245 ? -47.034 63.794 12.799 1.00 16.09 245 ALA F CA 1
ATOM 17100 C C . ALA F 1 245 ? -47.592 63.145 11.530 1.00 17.19 245 ALA F C 1
ATOM 17101 O O . ALA F 1 245 ? -47.717 63.812 10.494 1.00 17.98 245 ALA F O 1
ATOM 17103 N N . ALA F 1 246 ? -47.930 61.851 11.618 1.00 17.08 246 ALA F N 1
ATOM 17104 C CA . ALA F 1 246 ? -48.541 61.139 10.498 1.00 17.95 246 ALA F CA 1
ATOM 17105 C C . ALA F 1 246 ? -49.920 61.712 10.244 1.00 18.15 246 ALA F C 1
ATOM 17106 O O . ALA F 1 246 ? -50.283 61.915 9.083 1.00 19.88 246 ALA F O 1
ATOM 17108 N N . GLY F 1 247 ? -50.702 61.973 11.295 1.00 18.23 247 GLY F N 1
ATOM 17109 C CA . GLY F 1 247 ? -52.006 62.614 11.150 1.00 17.72 247 GLY F CA 1
ATOM 17110 C C . GLY F 1 247 ? -51.895 63.975 10.488 1.00 18.42 247 GLY F C 1
ATOM 17111 O O . GLY F 1 247 ? -52.668 64.306 9.586 1.00 18.39 247 GLY F O 1
ATOM 17112 N N . TYR F 1 248 ? -50.921 64.768 10.929 1.00 17.52 248 TYR F N 1
ATOM 17113 C CA . TYR F 1 248 ? -50.696 66.089 10.330 1.00 17.65 248 TYR F CA 1
ATOM 17114 C C . TYR F 1 248 ? -50.420 65.965 8.835 1.00 17.34 248 TYR F C 1
ATOM 17115 O O . TYR F 1 248 ? -51.051 66.670 8.015 1.00 17.74 248 TYR F O 1
ATOM 17124 N N . MET F 1 249 ? -49.525 65.053 8.486 1.00 16.87 249 MET F N 1
ATOM 17125 C CA . MET F 1 249 ? -49.061 64.884 7.096 1.00 18.40 249 MET F CA 1
ATOM 17126 C C . MET F 1 249 ? -50.157 64.336 6.180 1.00 19.41 249 MET F C 1
ATOM 17127 O O . MET F 1 249 ? -50.190 64.665 4.989 1.00 20.05 249 MET F O 1
ATOM 17132 N N . THR F 1 250 ? -51.067 63.531 6.733 1.00 19.37 250 THR F N 1
ATOM 17133 C CA . THR F 1 250 ? -52.148 62.974 5.916 1.00 19.84 250 THR F CA 1
ATOM 17134 C C . THR F 1 250 ? -53.388 63.855 5.958 1.00 19.90 250 THR F C 1
ATOM 17135 O O . THR F 1 250 ? -53.867 64.305 4.919 1.00 21.69 250 THR F O 1
ATOM 17139 N N . THR F 1 251 ? -53.903 64.122 7.150 1.00 20.24 251 THR F N 1
ATOM 17140 C CA . THR F 1 251 ? -55.147 64.858 7.321 1.00 20.34 251 THR F CA 1
ATOM 17141 C C . THR F 1 251 ? -55.040 66.334 6.934 1.00 21.12 251 THR F C 1
ATOM 17142 O O . THR F 1 251 ? -55.969 66.891 6.348 1.00 21.28 251 THR F O 1
ATOM 17146 N N . THR F 1 252 ? -53.919 66.968 7.277 1.00 20.74 252 THR F N 1
ATOM 17147 C CA . THR F 1 252 ? -53.768 68.400 7.006 1.00 20.88 252 THR F CA 1
ATOM 17148 C C . THR F 1 252 ? -53.074 68.655 5.658 1.00 21.02 252 THR F C 1
ATOM 17149 O O . THR F 1 252 ? -53.606 69.402 4.828 1.00 21.64 252 THR F O 1
ATOM 17153 N N . LEU F 1 253 ? -51.941 68.003 5.427 1.00 21.07 253 LEU F N 1
ATOM 17154 C CA . LEU F 1 253 ? -51.127 68.250 4.227 1.00 21.54 253 LEU F CA 1
ATOM 17155 C C . LEU F 1 253 ? -51.475 67.337 3.049 1.00 22.34 253 LEU F C 1
ATOM 17156 O O . LEU F 1 253 ? -50.916 67.496 1.958 1.00 22.78 253 LEU F O 1
ATOM 17161 N N . LYS F 1 254 ? -52.338 66.346 3.279 1.00 22.36 254 LYS F N 1
ATOM 17162 C CA . LYS F 1 254 ? -52.793 65.437 2.219 1.00 23.02 254 LYS F CA 1
ATOM 17163 C C . LYS F 1 254 ? -51.685 64.672 1.510 1.00 23.19 254 LYS F C 1
ATOM 17164 O O . LYS F 1 254 ? -51.803 64.361 0.325 1.00 23.86 254 LYS F O 1
ATOM 17170 N N . LEU F 1 255 ? -50.632 64.322 2.240 1.00 23.36 255 LEU F N 1
ATOM 17171 C CA . LEU F 1 255 ? -49.575 63.470 1.718 1.00 23.70 255 LEU F CA 1
ATOM 17172 C C . LEU F 1 255 ? -49.967 62.007 1.815 1.00 24.25 255 LEU F C 1
ATOM 17173 O O . LEU F 1 255 ? -50.696 61.615 2.720 1.00 23.56 255 LEU F O 1
ATOM 17178 N N . LYS F 1 256 ? -49.457 61.208 0.882 1.00 25.26 256 LYS F N 1
ATOM 17179 C CA . LYS F 1 256 ? -49.723 59.770 0.849 1.00 26.15 256 LYS F CA 1
ATOM 17180 C C . LYS F 1 256 ? -48.697 58.986 1.657 1.00 25.61 256 LYS F C 1
ATOM 17181 O O . LYS F 1 256 ? -47.509 59.021 1.354 1.00 24.17 256 LYS F O 1
ATOM 17187 N N . PRO F 1 257 ? -49.156 58.253 2.691 1.00 25.79 257 PRO F N 1
ATOM 17188 C CA . PRO F 1 257 ? -48.230 57.462 3.490 1.00 26.31 257 PRO F CA 1
ATOM 17189 C C . PRO F 1 257 ? -47.514 56.390 2.701 1.00 27.17 257 PRO F C 1
ATOM 17190 O O . PRO F 1 257 ? -48.165 55.608 1.983 1.00 28.21 257 PRO F O 1
ATOM 17194 N N . GLY F 1 258 ? -46.191 56.345 2.853 1.00 26.73 258 GLY F N 1
ATOM 17195 C CA . GLY F 1 258 ? -45.352 55.332 2.241 1.00 27.48 258 GLY F CA 1
ATOM 17196 C C . GLY F 1 258 ? -44.633 55.841 1.009 1.00 27.71 258 GLY F C 1
ATOM 17197 O O . GLY F 1 258 ? -43.497 55.444 0.737 1.00 29.41 258 GLY F O 1
ATOM 17198 N N . THR F 1 259 ? -45.292 56.725 0.267 1.00 27.87 259 THR F N 1
ATOM 17199 C CA . THR F 1 259 ? -44.753 57.240 -0.979 1.00 28.11 259 THR F CA 1
ATOM 17200 C C . THR F 1 259 ? -44.302 58.694 -0.824 1.00 27.53 259 THR F C 1
ATOM 17201 O O . THR F 1 259 ? -43.164 59.020 -1.147 1.00 28.59 259 THR F O 1
ATOM 17205 N N . ASP F 1 260 ? -45.183 59.546 -0.316 1.00 26.59 260 ASP F N 1
ATOM 17206 C CA . ASP F 1 260 ? -44.851 60.953 -0.058 1.00 25.93 260 ASP F CA 1
ATOM 17207 C C . ASP F 1 260 ? -43.985 61.117 1.211 1.00 25.94 260 ASP F C 1
ATOM 17208 O O . ASP F 1 260 ? -43.172 62.039 1.298 1.00 26.82 260 ASP F O 1
ATOM 17213 N N . PHE F 1 261 ? -44.194 60.251 2.197 1.00 24.07 261 PHE F N 1
ATOM 17214 C CA . PHE F 1 261 ? -43.364 60.211 3.394 1.00 22.98 261 PHE F CA 1
ATOM 17215 C C . PHE F 1 261 ? -43.280 58.779 3.909 1.00 22.51 261 PHE F C 1
ATOM 17216 O O . PHE F 1 261 ? -44.046 57.901 3.495 1.00 22.35 261 PHE F O 1
ATOM 17224 N N . ALA F 1 262 ? -42.341 58.546 4.807 1.00 21.18 262 ALA F N 1
ATOM 17225 C CA . ALA F 1 262 ? -42.145 57.231 5.369 1.00 21.02 262 ALA F CA 1
ATOM 17226 C C . ALA F 1 262 ? -41.678 57.353 6.818 1.00 20.24 262 ALA F C 1
ATOM 17227 O O . ALA F 1 262 ? -41.484 58.460 7.336 1.00 19.26 262 ALA F O 1
ATOM 17229 N N . TRP F 1 263 ? -41.540 56.204 7.459 1.00 20.78 263 TRP F N 1
ATOM 17230 C CA . TRP F 1 263 ? -41.258 56.129 8.893 1.00 20.92 263 TRP F CA 1
ATOM 17231 C C . TRP F 1 263 ? -40.424 54.924 9.221 1.00 20.50 263 TRP F C 1
ATOM 17232 O O . TRP F 1 263 ? -40.421 53.928 8.497 1.00 20.75 263 TRP F O 1
ATOM 17243 N N . ALA F 1 264 ? -39.692 55.030 10.319 1.00 19.58 264 ALA F N 1
ATOM 17244 C CA . ALA F 1 264 ? -39.028 53.904 10.936 1.00 19.45 264 ALA F CA 1
ATOM 17245 C C . ALA F 1 264 ? -38.992 54.171 12.435 1.00 18.95 264 ALA F C 1
ATOM 17246 O O . ALA F 1 264 ? -39.184 55.324 12.856 1.00 18.88 264 ALA F O 1
ATOM 17248 N N . PRO F 1 265 ? -38.732 53.129 13.238 1.00 19.25 265 PRO F N 1
ATOM 17249 C CA . PRO F 1 265 ? -38.522 53.412 14.659 1.00 18.80 265 PRO F CA 1
ATOM 17250 C C . PRO F 1 265 ? -37.335 54.372 14.818 1.00 18.34 265 PRO F C 1
ATOM 17251 O O . PRO F 1 265 ? -36.432 54.400 13.952 1.00 18.60 265 PRO F O 1
ATOM 17255 N N . SER F 1 266 ? -37.321 55.171 15.884 1.00 17.48 266 SER F N 1
ATOM 17256 C CA . SER F 1 266 ? -36.140 55.988 16.122 1.00 17.68 266 SER F CA 1
ATOM 17257 C C . SER F 1 266 ? -34.898 55.096 16.113 1.00 17.42 266 SER F C 1
ATOM 17258 O O . SER F 1 266 ? -34.947 53.967 16.588 1.00 16.78 266 SER F O 1
ATOM 17261 N N . PRO F 1 267 ? -33.760 55.617 15.616 1.00 18.26 267 PRO F N 1
ATOM 17262 C CA . PRO F 1 267 ? -32.534 54.821 15.636 1.00 18.45 267 PRO F CA 1
ATOM 17263 C C . PRO F 1 267 ? -32.257 54.131 16.965 1.00 19.12 267 PRO F C 1
ATOM 17264 O O . PRO F 1 267 ? -32.407 54.731 18.052 1.00 18.50 267 PRO F O 1
ATOM 17268 N N . GLY F 1 268 ? -31.870 52.861 16.894 1.00 18.94 268 GLY F N 1
ATOM 17269 C CA . GLY F 1 268 ? -31.541 52.122 18.086 1.00 19.04 268 GLY F CA 1
ATOM 17270 C C . GLY F 1 268 ? -32.715 51.638 18.915 1.00 18.88 268 GLY F C 1
ATOM 17271 O O . GLY F 1 268 ? -32.486 51.096 19.990 1.00 19.31 268 GLY F O 1
ATOM 17272 N N . THR F 1 269 ? -33.951 51.786 18.413 1.00 18.74 269 THR F N 1
ATOM 17273 C CA . THR F 1 269 ? -35.155 51.412 19.181 1.00 19.19 269 THR F CA 1
ATOM 17274 C C . THR F 1 269 ? -36.089 50.431 18.469 1.00 19.69 269 THR F C 1
ATOM 17275 O O . THR F 1 269 ? -37.172 50.146 18.957 1.00 19.47 269 THR F O 1
ATOM 17279 N N . GLN F 1 270 ? -35.656 49.931 17.316 1.00 20.78 270 GLN F N 1
ATOM 17280 C CA . GLN F 1 270 ? -36.355 48.877 16.577 1.00 21.13 270 GLN F CA 1
ATOM 17281 C C . GLN F 1 270 ? -36.851 47.773 17.502 1.00 20.39 270 GLN F C 1
ATOM 17282 O O . GLN F 1 270 ? -36.079 47.242 18.297 1.00 20.65 270 GLN F O 1
ATOM 17288 N N . GLY F 1 271 ? -38.129 47.438 17.389 1.00 19.67 271 GLY F N 1
ATOM 17289 C CA . GLY F 1 271 ? -38.711 46.369 18.193 1.00 19.75 271 GLY F CA 1
ATOM 17290 C C . GLY F 1 271 ? -39.247 46.807 19.542 1.00 19.42 271 GLY F C 1
ATOM 17291 O O . GLY F 1 271 ? -39.836 45.999 20.280 1.00 19.99 271 GLY F O 1
ATOM 17292 N N . VAL F 1 272 ? -39.050 48.089 19.867 1.00 18.95 272 VAL F N 1
ATOM 17293 C CA . VAL F 1 272 ? -39.600 48.705 21.077 1.00 17.81 272 VAL F CA 1
ATOM 17294 C C . VAL F 1 272 ? -40.563 49.811 20.675 1.00 17.19 272 VAL F C 1
ATOM 17295 O O . VAL F 1 272 ? -40.231 50.628 19.816 1.00 16.50 272 VAL F O 1
ATOM 17299 N N . PHE F 1 273 ? -41.737 49.815 21.302 1.00 16.19 273 PHE F N 1
ATOM 17300 C CA . PHE F 1 273 ? -42.817 50.780 21.043 1.00 16.06 273 PHE F CA 1
ATOM 17301 C C . PHE F 1 273 ? -42.940 51.640 22.305 1.00 15.83 273 PHE F C 1
ATOM 17302 O O . PHE F 1 273 ? -43.397 51.160 23.343 1.00 16.26 273 PHE F O 1
ATOM 17310 N N . MET F 1 274 ? -42.499 52.901 22.233 1.00 15.60 274 MET F N 1
ATOM 17311 C CA . MET F 1 274 ? -42.612 53.821 23.363 1.00 15.05 274 MET F CA 1
ATOM 17312 C C . MET F 1 274 ? -43.959 54.494 23.249 1.00 15.34 274 MET F C 1
ATOM 17313 O O . MET F 1 274 ? -44.184 55.337 22.374 1.00 16.10 274 MET F O 1
ATOM 17318 N N . MET F 1 275 ? -44.879 54.082 24.108 1.00 14.98 275 MET F N 1
ATOM 17319 C CA . MET F 1 275 ? -46.261 54.496 24.024 1.00 14.52 275 MET F CA 1
ATOM 17320 C C . MET F 1 275 ? -46.634 55.680 24.937 1.00 14.56 275 MET F C 1
ATOM 17321 O O . MET F 1 275 ? -45.946 55.999 25.928 1.00 15.16 275 MET F O 1
ATOM 17326 N N . LEU F 1 276 ? -47.746 56.301 24.577 1.00 13.77 276 LEU F N 1
ATOM 17327 C CA . LEU F 1 276 ? -48.499 57.208 25.441 1.00 13.91 276 LEU F CA 1
ATOM 17328 C C . LEU F 1 276 ? -49.970 57.021 25.079 1.00 13.42 276 LEU F C 1
ATOM 17329 O O . LEU F 1 276 ? -50.288 56.459 24.018 1.00 14.54 276 LEU F O 1
ATOM 17334 N N . SER F 1 277 ? -50.852 57.501 25.926 1.00 13.87 277 SER F N 1
ATOM 17335 C CA . SER F 1 277 ? -52.276 57.429 25.624 1.00 14.41 277 SER F CA 1
ATOM 17336 C C . SER F 1 277 ? -53.023 58.654 26.103 1.00 14.60 277 SER F C 1
ATOM 17337 O O . SER F 1 277 ? -52.905 59.046 27.270 1.00 14.99 277 SER F O 1
ATOM 17340 N N . ASP F 1 278 ? -53.770 59.284 25.191 1.00 15.68 278 ASP F N 1
ATOM 17341 C CA . ASP F 1 278 ? -54.652 60.360 25.566 1.00 16.01 278 ASP F CA 1
ATOM 17342 C C . ASP F 1 278 ? -55.917 59.743 26.120 1.00 16.68 278 ASP F C 1
ATOM 17343 O O . ASP F 1 278 ? -56.408 58.777 25.561 1.00 16.92 278 ASP F O 1
ATOM 17348 N N . SER F 1 279 ? -56.400 60.317 27.216 1.00 16.72 279 SER F N 1
ATOM 17349 C CA . SER F 1 279 ? -57.549 59.793 27.952 1.00 16.97 279 SER F CA 1
ATOM 17350 C C . SER F 1 279 ? -58.397 60.939 28.515 1.00 17.87 279 SER F C 1
ATOM 17351 O O . SER F 1 279 ? -57.954 62.099 28.592 1.00 17.33 279 SER F O 1
ATOM 17354 N N . PHE F 1 280 ? -59.629 60.609 28.907 1.00 17.66 280 PHE F N 1
ATOM 17355 C CA . PHE F 1 280 ? -60.541 61.568 29.515 1.00 17.85 280 PHE F CA 1
ATOM 17356 C C . PHE F 1 280 ? -61.133 60.957 30.786 1.00 18.72 280 PHE F C 1
ATOM 17357 O O . PHE F 1 280 ? -61.460 59.766 30.797 1.00 19.20 280 PHE F O 1
ATOM 17365 N N . GLY F 1 281 ? -61.241 61.758 31.842 1.00 18.82 281 GLY F N 1
ATOM 17366 C CA . GLY F 1 281 ? -61.865 61.303 33.092 1.00 19.31 281 GLY F CA 1
ATOM 17367 C C . GLY F 1 281 ? -63.040 62.181 33.482 1.00 19.55 281 GLY F C 1
ATOM 17368 O O . GLY F 1 281 ? -63.530 62.992 32.692 1.00 19.74 281 GLY F O 1
ATOM 17369 N N . LEU F 1 282 ? -63.468 62.022 34.729 1.00 20.44 282 LEU F N 1
ATOM 17370 C CA . LEU F 1 282 ? -64.610 62.743 35.271 1.00 20.95 282 LEU F CA 1
ATOM 17371 C C . LEU F 1 282 ? -64.219 63.496 36.546 1.00 20.81 282 LEU F C 1
ATOM 17372 O O . LEU F 1 282 ? -64.122 62.920 37.626 1.00 20.79 282 LEU F O 1
ATOM 17377 N N . PRO F 1 283 ? -63.947 64.797 36.423 1.00 20.99 283 PRO F N 1
ATOM 17378 C CA . PRO F 1 283 ? -63.627 65.585 37.594 1.00 21.70 283 PRO F CA 1
ATOM 17379 C C . PRO F 1 283 ? -64.821 65.700 38.543 1.00 22.15 283 PRO F C 1
ATOM 17380 O O . PRO F 1 283 ? -65.951 65.909 38.087 1.00 22.15 283 PRO F O 1
ATOM 17384 N N . LYS F 1 284 ? -64.553 65.599 39.836 1.00 23.09 284 LYS F N 1
ATOM 17385 C CA . LYS F 1 284 ? -65.569 65.889 40.851 1.00 24.03 284 LYS F CA 1
ATOM 17386 C C . LYS F 1 284 ? -66.007 67.326 40.661 1.00 24.97 284 LYS F C 1
ATOM 17387 O O . LYS F 1 284 ? -65.187 68.213 40.375 1.00 25.33 284 LYS F O 1
ATOM 17393 N N . GLY F 1 285 ? -67.298 67.568 40.808 1.00 25.68 285 GLY F N 1
ATOM 17394 C CA . GLY F 1 285 ? -67.809 68.921 40.687 1.00 25.49 285 GLY F CA 1
ATOM 17395 C C . GLY F 1 285 ? -68.069 69.389 39.274 1.00 25.45 285 GLY F C 1
ATOM 17396 O O . GLY F 1 285 ? -68.485 70.531 39.097 1.00 26.30 285 GLY F O 1
ATOM 17397 N N . ALA F 1 286 ? -67.852 68.530 38.275 1.00 25.46 286 ALA F N 1
ATOM 17398 C CA . ALA F 1 286 ? -68.251 68.829 36.894 1.00 25.58 286 ALA F CA 1
ATOM 17399 C C . ALA F 1 286 ? -69.685 69.363 36.865 1.00 26.29 286 ALA F C 1
ATOM 17400 O O . ALA F 1 286 ? -70.564 68.799 37.511 1.00 26.13 286 ALA F O 1
ATOM 17402 N N . LYS F 1 287 ? -69.921 70.438 36.125 1.00 26.15 287 LYS F N 1
ATOM 17403 C CA . LYS F 1 287 ? -71.251 71.052 36.096 1.00 26.59 287 LYS F CA 1
ATOM 17404 C C . LYS F 1 287 ? -72.234 70.246 35.248 1.00 26.83 287 LYS F C 1
ATOM 17405 O O . LYS F 1 287 ? -73.436 70.266 35.513 1.00 27.57 287 LYS F O 1
ATOM 17411 N N . ASN F 1 288 ? -71.741 69.519 34.250 1.00 26.28 288 ASN F N 1
ATOM 17412 C CA . ASN F 1 288 ? -72.593 68.722 33.362 1.00 26.42 288 ASN F CA 1
ATOM 17413 C C . ASN F 1 288 ? -72.150 67.282 33.404 1.00 26.01 288 ASN F C 1
ATOM 17414 O O . ASN F 1 288 ? -71.642 66.743 32.431 1.00 26.71 288 ASN F O 1
ATOM 17419 N N . ARG F 1 289 ? -72.380 66.665 34.560 1.00 26.46 289 ARG F N 1
ATOM 17420 C CA . ARG F 1 289 ? -71.828 65.354 34.888 1.00 26.26 289 ARG F CA 1
ATOM 17421 C C . ARG F 1 289 ? -72.348 64.253 33.975 1.00 26.39 289 ARG F C 1
ATOM 17422 O O . ARG F 1 289 ? -71.573 63.448 33.473 1.00 25.83 289 ARG F O 1
ATOM 17430 N N . GLN F 1 290 ? -73.662 64.200 33.757 1.00 26.82 290 GLN F N 1
ATOM 17431 C CA . GLN F 1 290 ? -74.206 63.164 32.890 1.00 26.45 290 GLN F CA 1
ATOM 17432 C C . GLN F 1 290 ? -73.752 63.304 31.437 1.00 25.73 290 GLN F C 1
ATOM 17433 O O . GLN F 1 290 ? -73.480 62.313 30.757 1.00 25.05 290 GLN F O 1
ATOM 17439 N N . ASN F 1 291 ? -73.666 64.535 30.949 1.00 25.52 291 ASN F N 1
ATOM 17440 C CA . ASN F 1 291 ? -73.147 64.758 29.594 1.00 25.41 291 ASN F CA 1
ATOM 17441 C C . ASN F 1 291 ? -71.674 64.320 29.474 1.00 24.27 291 ASN F C 1
ATOM 17442 O O . ASN F 1 291 ? -71.272 63.765 28.447 1.00 24.13 291 ASN F O 1
ATOM 17447 N N . ALA F 1 292 ? -70.902 64.531 30.538 1.00 24.17 292 ALA F N 1
ATOM 17448 C CA . ALA F 1 292 ? -69.505 64.091 30.560 1.00 24.06 292 ALA F CA 1
ATOM 17449 C C . ALA F 1 292 ? -69.413 62.558 30.550 1.00 24.17 292 ALA F C 1
ATOM 17450 O O . ALA F 1 292 ? -68.619 61.958 29.830 1.00 23.63 292 ALA F O 1
ATOM 17452 N N . ILE F 1 293 ? -70.256 61.910 31.344 1.00 23.90 293 ILE F N 1
ATOM 17453 C CA . ILE F 1 293 ? -70.312 60.456 31.320 1.00 24.02 293 ILE F CA 1
ATOM 17454 C C . ILE F 1 293 ? -70.593 59.946 29.906 1.00 23.45 293 ILE F C 1
ATOM 17455 O O . ILE F 1 293 ? -69.968 59.007 29.442 1.00 24.04 293 ILE F O 1
ATOM 17460 N N . ASN F 1 294 ? -71.523 60.572 29.208 1.00 23.66 294 ASN F N 1
ATOM 17461 C CA . ASN F 1 294 ? -71.825 60.173 27.851 1.00 24.22 294 ASN F CA 1
ATOM 17462 C C . ASN F 1 294 ? -70.642 60.401 26.899 1.00 24.17 294 ASN F C 1
ATOM 17463 O O . ASN F 1 294 ? -70.424 59.632 25.965 1.00 24.23 294 ASN F O 1
ATOM 17468 N N . TRP F 1 295 ? -69.870 61.461 27.161 1.00 23.72 295 TRP F N 1
ATOM 17469 C CA . TRP F 1 295 ? -68.633 61.687 26.421 1.00 23.24 295 TRP F CA 1
ATOM 17470 C C . TRP F 1 295 ? -67.667 60.506 26.632 1.00 22.48 295 TRP F C 1
ATOM 17471 O O . TRP F 1 295 ? -67.125 59.963 25.668 1.00 22.55 295 TRP F O 1
ATOM 17482 N N . LEU F 1 296 ? -67.484 60.090 27.889 1.00 22.59 296 LEU F N 1
ATOM 17483 C CA . LEU F 1 296 ? -66.575 58.994 28.217 1.00 22.98 296 LEU F CA 1
ATOM 17484 C C . LEU F 1 296 ? -67.020 57.702 27.518 1.00 22.94 296 LEU F C 1
ATOM 17485 O O . LEU F 1 296 ? -66.209 56.965 26.956 1.00 22.42 296 LEU F O 1
ATOM 17490 N N . ARG F 1 297 ? -68.328 57.457 27.521 1.00 23.79 297 ARG F N 1
ATOM 17491 C CA . ARG F 1 297 ? -68.862 56.275 26.852 1.00 24.25 297 ARG F CA 1
ATOM 17492 C C . ARG F 1 297 ? -68.512 56.241 25.364 1.00 23.73 297 ARG F C 1
ATOM 17493 O O . ARG F 1 297 ? -68.090 55.217 24.866 1.00 24.76 297 ARG F O 1
ATOM 17501 N N . LEU F 1 298 ? -68.622 57.381 24.682 1.00 23.72 298 LEU F N 1
ATOM 17502 C CA . LEU F 1 298 ? -68.258 57.504 23.260 1.00 23.93 298 LEU F CA 1
ATOM 17503 C C . LEU F 1 298 ? -66.739 57.329 23.050 1.00 23.39 298 LEU F C 1
ATOM 17504 O O . LEU F 1 298 ? -66.278 56.600 22.182 1.00 23.13 298 LEU F O 1
ATOM 17509 N N . VAL F 1 299 ? -65.982 58.024 23.878 1.00 23.54 299 VAL F N 1
ATOM 17510 C CA . VAL F 1 299 ? -64.531 57.999 23.817 1.00 23.50 299 VAL F CA 1
ATOM 17511 C C . VAL F 1 299 ? -63.973 56.580 23.985 1.00 22.85 299 VAL F C 1
ATOM 17512 O O . VAL F 1 299 ? -62.971 56.210 23.370 1.00 20.96 299 VAL F O 1
ATOM 17516 N N . GLY F 1 300 ? -64.640 55.780 24.816 1.00 22.08 300 GLY F N 1
ATOM 17517 C CA . GLY F 1 300 ? -64.220 54.397 25.044 1.00 23.04 300 GLY F CA 1
ATOM 17518 C C . GLY F 1 300 ? -64.786 53.367 24.077 1.00 23.02 300 GLY F C 1
ATOM 17519 O O . GLY F 1 300 ? -64.461 52.183 24.186 1.00 22.98 300 GLY F O 1
ATOM 17520 N N . SER F 1 301 ? -65.601 53.817 23.123 1.00 22.91 301 SER F N 1
ATOM 17521 C CA . SER F 1 301 ? -66.286 52.930 22.176 1.00 23.95 301 SER F CA 1
ATOM 17522 C C . SER F 1 301 ? -65.497 52.743 20.892 1.00 24.50 301 SER F C 1
ATOM 17523 O O . SER F 1 301 ? -64.703 53.610 20.508 1.00 24.06 301 SER F O 1
ATOM 17526 N N . LYS F 1 302 ? -65.750 51.624 20.203 1.00 24.73 302 LYS F N 1
ATOM 17527 C CA . LYS F 1 302 ? -65.133 51.337 18.922 1.00 25.02 302 LYS F CA 1
ATOM 17528 C C . LYS F 1 302 ? -65.573 52.352 17.876 1.00 25.20 302 LYS F C 1
ATOM 17529 O O . LYS F 1 302 ? -64.777 52.772 17.053 1.00 24.96 302 LYS F O 1
ATOM 17535 N N . GLU F 1 303 ? -66.838 52.743 17.909 1.00 25.71 303 GLU F N 1
ATOM 17536 C CA . GLU F 1 303 ? -67.358 53.725 16.965 1.00 26.02 303 GLU F CA 1
ATOM 17537 C C . GLU F 1 303 ? -66.570 55.034 17.075 1.00 25.47 303 GLU F C 1
ATOM 17538 O O . GLU F 1 303 ? -66.148 55.606 16.069 1.00 25.87 303 GLU F O 1
ATOM 17544 N N . GLY F 1 304 ? -66.403 55.508 18.300 1.00 24.57 304 GLY F N 1
ATOM 17545 C CA . GLY F 1 304 ? -65.675 56.759 18.540 1.00 24.16 304 GLY F CA 1
ATOM 17546 C C . GLY F 1 304 ? -64.211 56.661 18.143 1.00 23.62 304 GLY F C 1
ATOM 17547 O O . GLY F 1 304 ? -63.705 57.495 17.386 1.00 24.18 304 GLY F O 1
ATOM 17548 N N . GLN F 1 305 ? -63.538 55.631 18.637 1.00 22.58 305 GLN F N 1
ATOM 17549 C CA . GLN F 1 305 ? -62.103 55.461 18.380 1.00 22.04 305 GLN F CA 1
ATOM 17550 C C . GLN F 1 305 ? -61.746 55.220 16.905 1.00 22.51 305 GLN F C 1
ATOM 17551 O O . GLN F 1 305 ? -60.707 55.687 16.436 1.00 22.07 305 GLN F O 1
ATOM 17557 N N . ASP F 1 306 ? -62.584 54.498 16.159 1.00 22.65 306 ASP F N 1
ATOM 17558 C CA . ASP F 1 306 ? -62.286 54.195 14.765 1.00 23.11 306 ASP F CA 1
ATOM 17559 C C . ASP F 1 306 ? -62.761 55.300 13.803 1.00 23.22 306 ASP F C 1
ATOM 17560 O O . ASP F 1 306 ? -62.440 55.257 12.608 1.00 23.35 306 ASP F O 1
ATOM 17565 N N . THR F 1 307 ? -63.505 56.266 14.346 1.00 24.16 307 THR F N 1
ATOM 17566 C CA . THR F 1 307 ? -63.817 57.518 13.656 1.00 24.65 307 THR F CA 1
ATOM 17567 C C . THR F 1 307 ? -62.687 58.554 13.814 1.00 25.06 307 THR F C 1
ATOM 17568 O O . THR F 1 307 ? -62.265 59.187 12.840 1.00 26.20 307 THR F O 1
ATOM 17572 N N . SER F 1 308 ? -62.222 58.744 15.045 1.00 24.54 308 SER F N 1
ATOM 17573 C CA . SER F 1 308 ? -61.270 59.835 15.333 1.00 23.42 308 SER F CA 1
ATOM 17574 C C . SER F 1 308 ? -59.803 59.483 15.036 1.00 23.27 308 SER F C 1
ATOM 17575 O O . SER F 1 308 ? -59.065 60.285 14.448 1.00 23.49 308 SER F O 1
ATOM 17578 N N . ASN F 1 309 ? -59.367 58.296 15.427 1.00 21.71 309 ASN F N 1
ATOM 17579 C CA . ASN F 1 309 ? -57.957 57.950 15.325 1.00 21.85 309 ASN F CA 1
ATOM 17580 C C . ASN F 1 309 ? -57.368 57.921 13.913 1.00 21.77 309 ASN F C 1
ATOM 17581 O O . ASN F 1 309 ? -56.219 58.332 13.733 1.00 21.54 309 ASN F O 1
ATOM 17586 N N . PRO F 1 310 ? -58.125 57.446 12.896 1.00 20.81 310 PRO F N 1
ATOM 17587 C CA . PRO F 1 310 ? -57.557 57.543 11.547 1.00 20.81 310 PRO F CA 1
ATOM 17588 C C . PRO F 1 310 ? -57.144 58.962 11.150 1.00 20.47 310 PRO F C 1
ATOM 17589 O O . PRO F 1 310 ? -56.159 59.120 10.429 1.00 21.89 310 PRO F O 1
ATOM 17593 N N . LEU F 1 311 ? -57.870 59.960 11.640 1.00 20.36 311 LEU F N 1
ATOM 17594 C CA . LEU F 1 311 ? -57.557 61.384 11.371 1.00 20.16 311 LEU F CA 1
ATOM 17595 C C . LEU F 1 311 ? -56.345 61.887 12.174 1.00 20.30 311 LEU F C 1
ATOM 17596 O O . LEU F 1 311 ? -55.640 62.816 11.751 1.00 18.71 311 LEU F O 1
ATOM 17601 N N . LYS F 1 312 ? -56.140 61.288 13.348 1.00 20.00 312 LYS F N 1
ATOM 17602 C CA . LYS F 1 312 ? -55.196 61.793 14.341 1.00 19.25 312 LYS F CA 1
ATOM 17603 C C . LYS F 1 312 ? -53.753 61.322 14.136 1.00 19.82 312 LYS F C 1
ATOM 17604 O O . LYS F 1 312 ? -52.799 62.041 14.505 1.00 19.25 312 LYS F O 1
ATOM 17610 N N . GLY F 1 313 ? -53.585 60.119 13.592 1.00 18.30 313 GLY F N 1
ATOM 17611 C CA . GLY F 1 313 ? -52.287 59.466 13.449 1.00 18.52 313 GLY F CA 1
ATOM 17612 C C . GLY F 1 313 ? -51.999 58.437 14.544 1.00 17.50 313 GLY F C 1
ATOM 17613 O O . GLY F 1 313 ? -51.114 57.610 14.399 1.00 18.28 313 GLY F O 1
ATOM 17614 N N . SER F 1 314 ? -52.728 58.528 15.650 1.00 17.54 314 SER F N 1
ATOM 17615 C CA . SER F 1 314 ? -52.745 57.468 16.665 1.00 17.50 314 SER F CA 1
ATOM 17616 C C . SER F 1 314 ? -53.527 56.247 16.187 1.00 17.93 314 SER F C 1
ATOM 17617 O O . SER F 1 314 ? -54.280 56.305 15.202 1.00 18.43 314 SER F O 1
ATOM 17620 N N . ILE F 1 315 ? -53.355 55.155 16.921 1.00 17.76 315 ILE F N 1
ATOM 17621 C CA . ILE F 1 315 ? -54.206 53.968 16.765 1.00 17.64 315 ILE F CA 1
ATOM 17622 C C . ILE F 1 315 ? -55.207 53.927 17.922 1.00 17.49 315 ILE F C 1
ATOM 17623 O O . ILE F 1 315 ? -55.090 54.642 18.915 1.00 16.97 315 ILE F O 1
ATOM 17628 N N . ALA F 1 316 ? -56.218 53.085 17.780 1.00 18.08 316 ALA F N 1
ATOM 17629 C CA . ALA F 1 316 ? -57.209 52.945 18.830 1.00 18.30 316 ALA F CA 1
ATOM 17630 C C . ALA F 1 316 ? -56.592 52.182 20.004 1.00 17.63 316 ALA F C 1
ATOM 17631 O O . ALA F 1 316 ? -55.713 51.338 19.816 1.00 18.14 316 ALA F O 1
ATOM 17633 N N . ALA F 1 317 ? -57.044 52.519 21.202 1.00 18.49 317 ALA F N 1
ATOM 17634 C CA . ALA F 1 317 ? -56.677 51.786 22.426 1.00 18.54 317 ALA F CA 1
ATOM 17635 C C . ALA F 1 317 ? -57.439 50.442 22.524 1.00 19.25 317 ALA F C 1
ATOM 17636 O O . ALA F 1 317 ? -56.928 49.468 23.086 1.00 18.49 317 ALA F O 1
ATOM 17638 N N . ARG F 1 318 ? -58.650 50.422 21.984 1.00 19.62 318 ARG F N 1
ATOM 17639 C CA . ARG F 1 318 ? -59.474 49.199 22.004 1.00 20.43 318 ARG F CA 1
ATOM 17640 C C . ARG F 1 318 ? -58.897 48.070 21.167 1.00 20.57 318 ARG F C 1
ATOM 17641 O O . ARG F 1 318 ? -58.475 48.249 20.007 1.00 20.41 318 ARG F O 1
ATOM 17649 N N . LEU F 1 319 ? -58.961 46.870 21.738 1.00 20.51 319 LEU F N 1
ATOM 17650 C CA . LEU F 1 319 ? -58.459 45.674 21.087 1.00 20.93 319 LEU F CA 1
ATOM 17651 C C . LEU F 1 319 ? -59.245 45.290 19.832 1.00 20.40 319 LEU F C 1
ATOM 17652 O O . LEU F 1 319 ? -58.697 44.653 18.952 1.00 20.16 319 LEU F O 1
ATOM 17657 N N . ASP F 1 320 ? -60.505 45.710 19.744 1.00 21.30 320 ASP F N 1
ATOM 17658 C CA . ASP F 1 320 ? -61.381 45.319 18.622 1.00 22.25 320 ASP F CA 1
ATOM 17659 C C . ASP F 1 320 ? -61.400 46.301 17.455 1.00 22.69 320 ASP F C 1
ATOM 17660 O O . ASP F 1 320 ? -62.257 46.225 16.563 1.00 22.97 320 ASP F O 1
ATOM 17665 N N . SER F 1 321 ? -60.461 47.242 17.462 1.00 22.72 321 SER F N 1
ATOM 17666 C CA . SER F 1 321 ? -60.357 48.217 16.373 1.00 22.75 321 SER F CA 1
ATOM 17667 C C . SER F 1 321 ? -60.193 47.552 14.999 1.00 22.72 321 SER F C 1
ATOM 17668 O O . SER F 1 321 ? -59.468 46.568 14.842 1.00 22.82 321 SER F O 1
ATOM 17671 N N . ASP F 1 322 ? -60.867 48.142 14.019 1.00 23.59 322 ASP F N 1
ATOM 17672 C CA . ASP F 1 322 ? -60.893 47.664 12.635 1.00 23.96 322 ASP F CA 1
ATOM 17673 C C . ASP F 1 322 ? -59.743 48.306 11.840 1.00 23.83 322 ASP F C 1
ATOM 17674 O O . ASP F 1 322 ? -59.818 49.498 11.529 1.00 24.40 322 ASP F O 1
ATOM 17679 N N . PRO F 1 323 ? -58.711 47.514 11.491 1.00 24.42 323 PRO F N 1
ATOM 17680 C CA . PRO F 1 323 ? -57.556 48.071 10.786 1.00 24.37 323 PRO F CA 1
ATOM 17681 C C . PRO F 1 323 ? -57.879 48.625 9.408 1.00 24.86 323 PRO F C 1
ATOM 17682 O O . PRO F 1 323 ? -57.122 49.450 8.893 1.00 24.13 323 PRO F O 1
ATOM 17686 N N . SER F 1 324 ? -58.986 48.177 8.814 1.00 24.82 324 SER F N 1
ATOM 17687 C CA . SER F 1 324 ? -59.366 48.627 7.476 1.00 25.10 324 SER F CA 1
ATOM 17688 C C . SER F 1 324 ? -59.787 50.098 7.488 1.00 25.31 324 SER F C 1
ATOM 17689 O O . SER F 1 324 ? -59.868 50.725 6.426 1.00 25.76 324 SER F O 1
ATOM 17692 N N . LYS F 1 325 ? -60.024 50.653 8.684 1.00 24.97 325 LYS F N 1
ATOM 17693 C CA . LYS F 1 325 ? -60.337 52.078 8.858 1.00 24.73 325 LYS F CA 1
ATOM 17694 C C . LYS F 1 325 ? -59.084 52.991 8.863 1.00 23.63 325 LYS F C 1
ATOM 17695 O O . LYS F 1 325 ? -59.235 54.209 8.873 1.00 23.28 325 LYS F O 1
ATOM 17701 N N . TYR F 1 326 ? -57.899 52.376 8.830 1.00 23.60 326 TYR F N 1
ATOM 17702 C CA . TYR F 1 326 ? -56.585 53.044 8.989 1.00 23.45 326 TYR F CA 1
ATOM 17703 C C . TYR F 1 326 ? -55.736 52.977 7.705 1.00 23.63 326 TYR F C 1
ATOM 17704 O O . TYR F 1 326 ? -55.773 51.987 6.950 1.00 23.56 326 TYR F O 1
ATOM 17713 N N . ASN F 1 327 ? -54.952 54.035 7.468 1.00 22.99 327 ASN F N 1
ATOM 17714 C CA . ASN F 1 327 ? -54.074 54.097 6.308 1.00 22.51 327 ASN F CA 1
ATOM 17715 C C . ASN F 1 327 ? -52.825 53.251 6.533 1.00 22.13 327 ASN F C 1
ATOM 17716 O O . ASN F 1 327 ? -52.710 52.556 7.550 1.00 22.68 327 ASN F O 1
ATOM 17721 N N . ALA F 1 328 ? -51.872 53.298 5.610 1.00 22.07 328 ALA F N 1
ATOM 17722 C CA . ALA F 1 328 ? -50.713 52.430 5.717 1.00 21.38 328 ALA F CA 1
ATOM 17723 C C . ALA F 1 328 ? -49.917 52.691 6.991 1.00 21.13 328 ALA F C 1
ATOM 17724 O O . ALA F 1 328 ? -49.294 51.770 7.513 1.00 21.77 328 ALA F O 1
ATOM 17726 N N . TYR F 1 329 ? -49.891 53.945 7.458 1.00 20.24 329 TYR F N 1
ATOM 17727 C CA . TYR F 1 329 ? -49.154 54.247 8.694 1.00 19.98 329 TYR F CA 1
ATOM 17728 C C . TYR F 1 329 ? -49.854 53.577 9.899 1.00 19.42 329 TYR F C 1
ATOM 17729 O O . TYR F 1 329 ? -49.233 52.818 10.641 1.00 20.29 329 TYR F O 1
ATOM 17738 N N . GLY F 1 330 ? -51.144 53.857 10.067 1.00 19.85 330 GLY F N 1
ATOM 17739 C CA . GLY F 1 330 ? -51.920 53.322 11.170 1.00 20.24 330 GLY F CA 1
ATOM 17740 C C . GLY F 1 330 ? -51.861 51.805 11.219 1.00 20.56 330 GLY F C 1
ATOM 17741 O O . GLY F 1 330 ? -51.652 51.211 12.290 1.00 19.20 330 GLY F O 1
ATOM 17742 N N . GLN F 1 331 ? -51.999 51.153 10.061 1.00 21.02 331 GLN F N 1
ATOM 17743 C CA . GLN F 1 331 ? -51.897 49.686 10.043 1.00 21.65 331 GLN F CA 1
ATOM 17744 C C . GLN F 1 331 ? -50.524 49.182 10.493 1.00 21.27 331 GLN F C 1
ATOM 17745 O O . GLN F 1 331 ? -50.440 48.182 11.203 1.00 22.05 331 GLN F O 1
ATOM 17751 N N . SER F 1 332 ? -49.455 49.889 10.105 1.00 20.58 332 SER F N 1
ATOM 17752 C CA . SER F 1 332 ? -48.087 49.574 10.528 1.00 21.24 332 SER F CA 1
ATOM 17753 C C . SER F 1 332 ? -47.922 49.689 12.057 1.00 20.50 332 SER F C 1
ATOM 17754 O O . SER F 1 332 ? -47.338 48.793 12.708 1.00 20.96 332 SER F O 1
ATOM 17757 N N . ALA F 1 333 ? -48.422 50.801 12.600 1.00 19.93 333 ALA F N 1
ATOM 17758 C CA . ALA F 1 333 ? -48.389 51.065 14.044 1.00 20.22 333 ALA F CA 1
ATOM 17759 C C . ALA F 1 333 ? -49.182 49.995 14.808 1.00 20.40 333 ALA F C 1
ATOM 17760 O O . ALA F 1 333 ? -48.730 49.472 15.830 1.00 20.02 333 ALA F O 1
ATOM 17762 N N . MET F 1 334 ? -50.358 49.663 14.300 1.00 20.26 334 MET F N 1
ATOM 17763 C CA . MET F 1 334 ? -51.169 48.579 14.908 1.00 21.05 334 MET F CA 1
ATOM 17764 C C . MET F 1 334 ? -50.407 47.247 14.995 1.00 21.43 334 MET F C 1
ATOM 17765 O O . MET F 1 334 ? -50.477 46.564 16.021 1.00 21.44 334 MET F O 1
ATOM 17770 N N . ARG F 1 335 ? -49.669 46.886 13.950 1.00 21.68 335 ARG F N 1
ATOM 17771 C CA . ARG F 1 335 ? -48.888 45.645 13.987 1.00 22.33 335 ARG F CA 1
ATOM 17772 C C . ARG F 1 335 ? -47.801 45.717 15.047 1.00 22.22 335 ARG F C 1
ATOM 17773 O O . ARG F 1 335 ? -47.631 44.797 15.846 1.00 22.09 335 ARG F O 1
ATOM 17781 N N . ASP F 1 336 ? -47.069 46.828 15.064 1.00 21.56 336 ASP F N 1
ATOM 17782 C CA . ASP F 1 336 ? -45.996 46.995 16.056 1.00 21.09 336 ASP F CA 1
ATOM 17783 C C . ASP F 1 336 ? -46.528 47.020 17.491 1.00 19.72 336 ASP F C 1
ATOM 17784 O O . ASP F 1 336 ? -45.895 46.504 18.391 1.00 18.91 336 ASP F O 1
ATOM 17789 N N . TRP F 1 337 ? -47.691 47.619 17.689 1.00 19.63 337 TRP F N 1
ATOM 17790 C CA . TRP F 1 337 ? -48.341 47.659 18.992 1.00 19.85 337 TRP F CA 1
ATOM 17791 C C . TRP F 1 337 ? -48.538 46.232 19.528 1.00 20.30 337 TRP F C 1
ATOM 17792 O O . TRP F 1 337 ? -48.305 45.973 20.708 1.00 19.80 337 TRP F O 1
ATOM 17803 N N . ARG F 1 338 ? -48.908 45.313 18.638 1.00 21.10 338 ARG F N 1
ATOM 17804 C CA . ARG F 1 338 ? -49.142 43.920 19.046 1.00 21.02 338 ARG F CA 1
ATOM 17805 C C . ARG F 1 338 ? -47.885 43.057 19.171 1.00 21.89 338 ARG F C 1
ATOM 17806 O O . ARG F 1 338 ? -47.902 42.081 19.916 1.00 23.10 338 ARG F O 1
ATOM 17814 N N . SER F 1 339 ? -46.796 43.392 18.473 1.00 21.35 339 SER F N 1
ATOM 17815 C CA . SER F 1 339 ? -45.607 42.534 18.438 1.00 21.19 339 SER F CA 1
ATOM 17816 C C . SER F 1 339 ? -44.433 43.032 19.275 1.00 21.11 339 SER F C 1
ATOM 17817 O O . SER F 1 339 ? -43.565 42.255 19.656 1.00 20.95 339 SER F O 1
ATOM 17820 N N . ASN F 1 340 ? -44.379 44.343 19.512 1.00 20.41 340 ASN F N 1
ATOM 17821 C CA . ASN F 1 340 ? -43.194 44.949 20.105 1.00 20.09 340 ASN F CA 1
ATOM 17822 C C . ASN F 1 340 ? -43.164 44.897 21.622 1.00 19.56 340 ASN F C 1
ATOM 17823 O O . ASN F 1 340 ? -44.199 44.727 22.273 1.00 20.39 340 ASN F O 1
ATOM 17828 N N . ARG F 1 341 ? -41.957 45.055 22.164 1.00 19.72 341 ARG F N 1
ATOM 17829 C CA . ARG F 1 341 ? -41.778 45.343 23.579 1.00 19.08 341 ARG F CA 1
ATOM 17830 C C . ARG F 1 341 ? -42.346 46.742 23.789 1.00 18.97 341 ARG F C 1
ATOM 17831 O O . ARG F 1 341 ? -42.022 47.640 23.009 1.00 19.43 341 ARG F O 1
ATOM 17839 N N . ILE F 1 342 ? -43.192 46.900 24.807 1.00 17.70 342 ILE F N 1
ATOM 17840 C CA . ILE F 1 342 ? -43.814 48.187 25.114 1.00 17.56 342 ILE F CA 1
ATOM 17841 C C . ILE F 1 342 ? -43.148 48.859 26.320 1.00 17.69 342 ILE F C 1
ATOM 17842 O O . ILE F 1 342 ? -42.965 48.243 27.373 1.00 17.68 342 ILE F O 1
ATOM 17847 N N . VAL F 1 343 ? -42.755 50.126 26.141 1.00 16.68 343 VAL F N 1
ATOM 17848 C CA . VAL F 1 343 ? -42.354 50.976 27.264 1.00 16.34 343 VAL F CA 1
ATOM 17849 C C . VAL F 1 343 ? -43.146 52.276 27.188 1.00 15.81 343 VAL F C 1
ATOM 17850 O O . VAL F 1 343 ? -43.793 52.545 26.185 1.00 15.89 343 VAL F O 1
ATOM 17854 N N . GLY F 1 344 ? -43.090 53.060 28.260 1.00 15.07 344 GLY F N 1
ATOM 17855 C CA . GLY F 1 344 ? -43.801 54.333 28.312 1.00 14.63 344 GLY F CA 1
ATOM 17856 C C . GLY F 1 344 ? -42.945 55.568 28.053 1.00 13.68 344 GLY F C 1
ATOM 17857 O O . GLY F 1 344 ? -41.753 55.599 28.323 1.00 13.89 344 GLY F O 1
ATOM 17858 N N . SER F 1 345 ? -43.627 56.596 27.564 1.00 13.33 345 SER F N 1
ATOM 17859 C CA . SER F 1 345 ? -43.026 57.915 27.337 1.00 14.09 345 SER F CA 1
ATOM 17860 C C . SER F 1 345 ? -42.893 58.711 28.634 1.00 13.67 345 SER F C 1
ATOM 17861 O O . SER F 1 345 ? -43.788 58.673 29.498 1.00 14.21 345 SER F O 1
ATOM 17864 N N . LEU F 1 346 ? -41.805 59.469 28.739 1.00 13.50 346 LEU F N 1
ATOM 17865 C CA . LEU F 1 346 ? -41.616 60.477 29.784 1.00 13.27 346 LEU F CA 1
ATOM 17866 C C . LEU F 1 346 ? -42.351 61.774 29.419 1.00 13.06 346 LEU F C 1
ATOM 17867 O O . LEU F 1 346 ? -43.091 62.322 30.216 1.00 13.35 346 LEU F O 1
ATOM 17872 N N . VAL F 1 347 ? -42.082 62.287 28.219 1.00 12.85 347 VAL F N 1
ATOM 17873 C CA . VAL F 1 347 ? -42.566 63.607 27.832 1.00 13.12 347 VAL F CA 1
ATOM 17874 C C . VAL F 1 347 ? -44.088 63.644 27.747 1.00 13.38 347 VAL F C 1
ATOM 17875 O O . VAL F 1 347 ? -44.732 64.681 27.970 1.00 14.18 347 VAL F O 1
ATOM 17879 N N . HIS F 1 348 ? -44.665 62.471 27.473 1.00 13.02 348 HIS F N 1
ATOM 17880 C CA . HIS F 1 348 ? -46.111 62.340 27.267 1.00 13.08 348 HIS F CA 1
ATOM 17881 C C . HIS F 1 348 ? -46.783 61.501 28.363 1.00 13.81 348 HIS F C 1
ATOM 17882 O O . HIS F 1 348 ? -47.822 60.860 28.134 1.00 13.53 348 HIS F O 1
ATOM 17889 N N . GLY F 1 349 ? -46.182 61.518 29.546 1.00 13.47 349 GLY F N 1
ATOM 17890 C CA . GLY F 1 349 ? -46.964 61.305 30.778 1.00 14.07 349 GLY F CA 1
ATOM 17891 C C . GLY F 1 349 ? -47.098 59.896 31.320 1.00 14.35 349 GLY F C 1
ATOM 17892 O O . GLY F 1 349 ? -47.706 59.729 32.383 1.00 14.72 349 GLY F O 1
ATOM 17893 N N . ALA F 1 350 ? -46.531 58.893 30.644 1.00 14.74 350 ALA F N 1
ATOM 17894 C CA . ALA F 1 350 ? -46.770 57.498 31.083 1.00 14.72 350 ALA F CA 1
ATOM 17895 C C . ALA F 1 350 ? -45.966 57.136 32.322 1.00 15.76 350 ALA F C 1
ATOM 17896 O O . ALA F 1 350 ? -46.508 56.489 33.242 1.00 16.65 350 ALA F O 1
ATOM 17898 N N . VAL F 1 351 ? -44.689 57.531 32.352 1.00 15.02 351 VAL F N 1
ATOM 17899 C CA . VAL F 1 351 ? -43.732 56.942 33.318 1.00 15.32 351 VAL F CA 1
ATOM 17900 C C . VAL F 1 351 ? -43.361 57.804 34.523 1.00 15.52 351 VAL F C 1
ATOM 17901 O O . VAL F 1 351 ? -42.883 57.263 35.543 1.00 15.81 351 VAL F O 1
ATOM 17905 N N . ALA F 1 352 ? -43.552 59.120 34.422 1.00 14.76 352 ALA F N 1
ATOM 17906 C CA . ALA F 1 352 ? -43.145 60.051 35.502 1.00 15.65 352 ALA F CA 1
ATOM 17907 C C . ALA F 1 352 ? -44.270 61.017 35.843 1.00 15.32 352 ALA F C 1
ATOM 17908 O O . ALA F 1 352 ? -45.017 61.432 34.970 1.00 15.49 352 ALA F O 1
ATOM 17910 N N . PRO F 1 353 ? -44.346 61.429 37.112 1.00 16.11 353 PRO F N 1
ATOM 17911 C CA . PRO F 1 353 ? -45.366 62.388 37.510 1.00 16.98 353 PRO F CA 1
ATOM 17912 C C . PRO F 1 353 ? -45.067 63.782 36.961 1.00 16.92 353 PRO F C 1
ATOM 17913 O O . PRO F 1 353 ? -43.926 64.075 36.591 1.00 16.29 353 PRO F O 1
ATOM 17917 N N . GLU F 1 354 ? -46.089 64.615 36.914 1.00 17.30 354 GLU F N 1
ATOM 17918 C CA . GLU F 1 354 ? -45.952 65.975 36.385 1.00 18.98 354 GLU F CA 1
ATOM 17919 C C . GLU F 1 354 ? -44.908 66.800 37.148 1.00 18.83 354 GLU F C 1
ATOM 17920 O O . GLU F 1 354 ? -44.264 67.690 36.563 1.00 18.12 354 GLU F O 1
ATOM 17926 N N . SER F 1 355 ? -44.733 66.502 38.435 1.00 18.34 355 SER F N 1
ATOM 17927 C CA . SER F 1 355 ? -43.711 67.159 39.252 1.00 19.03 355 SER F CA 1
ATOM 17928 C C . SER F 1 355 ? -42.345 67.024 38.603 1.00 19.05 355 SER F C 1
ATOM 17929 O O . SER F 1 355 ? -41.567 67.981 38.566 1.00 20.37 355 SER F O 1
ATOM 17932 N N . PHE F 1 356 ? -42.049 65.825 38.103 1.00 16.88 356 PHE F N 1
ATOM 17933 C CA . PHE F 1 356 ? -40.801 65.571 37.385 1.00 16.88 356 PHE F CA 1
ATOM 17934 C C . PHE F 1 356 ? -40.855 66.124 35.952 1.00 16.26 356 PHE F C 1
ATOM 17935 O O . PHE F 1 356 ? -39.914 66.786 35.495 1.00 15.67 356 PHE F O 1
ATOM 17943 N N . MET F 1 357 ? -41.942 65.835 35.243 1.00 15.29 357 MET F N 1
ATOM 17944 C CA . MET F 1 357 ? -42.061 66.233 33.846 1.00 16.31 357 MET F CA 1
ATOM 17945 C C . MET F 1 357 ? -41.847 67.732 33.678 1.00 17.28 357 MET F C 1
ATOM 17946 O O . MET F 1 357 ? -41.145 68.170 32.761 1.00 16.42 357 MET F O 1
ATOM 17951 N N . SER F 1 358 ? -42.473 68.514 34.555 1.00 17.80 358 SER F N 1
ATOM 17952 C CA . SER F 1 358 ? -42.425 69.958 34.420 1.00 19.27 358 SER F CA 1
ATOM 17953 C C . SER F 1 358 ? -40.985 70.449 34.614 1.00 19.95 358 SER F C 1
ATOM 17954 O O . SER F 1 358 ? -40.531 71.334 33.895 1.00 23.10 358 SER F O 1
ATOM 17957 N N . GLN F 1 359 ? -40.251 69.853 35.530 1.00 18.95 359 GLN F N 1
ATOM 17958 C CA . GLN F 1 359 ? -38.883 70.291 35.821 1.00 19.42 359 GLN F CA 1
ATOM 17959 C C . GLN F 1 359 ? -37.866 69.765 34.817 1.00 18.63 359 GLN F C 1
ATOM 17960 O O . GLN F 1 359 ? -36.794 70.335 34.655 1.00 18.41 359 GLN F O 1
ATOM 17966 N N . PHE F 1 360 ? -38.214 68.692 34.114 1.00 18.34 360 PHE F N 1
ATOM 17967 C CA . PHE F 1 360 ? -37.322 68.171 33.071 1.00 17.80 360 PHE F CA 1
ATOM 17968 C C . PHE F 1 360 ? -37.114 69.156 31.907 1.00 16.88 360 PHE F C 1
ATOM 17969 O O . PHE F 1 360 ? -36.044 69.193 31.290 1.00 16.53 360 PHE F O 1
ATOM 17977 N N . GLY F 1 361 ? -38.109 69.986 31.605 1.00 17.37 361 GLY F N 1
ATOM 17978 C CA . GLY F 1 361 ? -37.919 71.040 30.634 1.00 17.31 361 GLY F CA 1
ATOM 17979 C C . GLY F 1 361 ? -36.815 72.013 31.035 1.00 17.20 361 GLY F C 1
ATOM 17980 O O . GLY F 1 361 ? -36.038 72.468 30.207 1.00 18.14 361 GLY F O 1
ATOM 17981 N N . THR F 1 362 ? -36.736 72.313 32.326 1.00 17.84 362 THR F N 1
ATOM 17982 C CA . THR F 1 362 ? -35.688 73.178 32.848 1.00 17.84 362 THR F CA 1
ATOM 17983 C C . THR F 1 362 ? -34.313 72.496 32.714 1.00 17.72 362 THR F C 1
ATOM 17984 O O . THR F 1 362 ? -33.329 73.124 32.326 1.00 17.76 362 THR F O 1
ATOM 17988 N N . VAL F 1 363 ? -34.246 71.201 33.036 1.00 17.23 363 VAL F N 1
ATOM 17989 C CA . VAL F 1 363 ? -33.004 70.424 32.857 1.00 17.39 363 VAL F CA 1
ATOM 17990 C C . VAL F 1 363 ? -32.524 70.529 31.394 1.00 17.69 363 VAL F C 1
ATOM 17991 O O . VAL F 1 363 ? -31.341 70.796 31.104 1.00 16.96 363 VAL F O 1
ATOM 17995 N N . MET F 1 364 ? -33.474 70.377 30.473 1.00 16.64 364 MET F N 1
ATOM 17996 C CA . MET F 1 364 ? -33.180 70.398 29.052 1.00 17.90 364 MET F CA 1
ATOM 17997 C C . MET F 1 364 ? -32.774 71.795 28.601 1.00 18.55 364 MET F C 1
ATOM 17998 O O . MET F 1 364 ? -31.801 71.959 27.910 1.00 17.60 364 MET F O 1
ATOM 18003 N N . GLU F 1 365 ? -33.556 72.787 29.012 1.00 20.22 365 GLU F N 1
ATOM 18004 C CA . GLU F 1 365 ? -33.305 74.177 28.661 1.00 21.81 365 GLU F CA 1
ATOM 18005 C C . GLU F 1 365 ? -31.886 74.534 29.069 1.00 21.70 365 GLU F C 1
ATOM 18006 O O . GLU F 1 365 ? -31.129 75.147 28.289 1.00 23.26 365 GLU F O 1
ATOM 18012 N N . ILE F 1 366 ? -31.489 74.074 30.249 1.00 21.86 366 ILE F N 1
ATOM 18013 C CA . ILE F 1 366 ? -30.155 74.341 30.768 1.00 21.85 366 ILE F CA 1
ATOM 18014 C C . ILE F 1 366 ? -29.093 73.584 29.948 1.00 22.05 366 ILE F C 1
ATOM 18015 O O . ILE F 1 366 ? -28.125 74.201 29.496 1.00 22.08 366 ILE F O 1
ATOM 18020 N N . PHE F 1 367 ? -29.301 72.285 29.702 1.00 20.36 367 PHE F N 1
ATOM 18021 C CA . PHE F 1 367 ? -28.412 71.498 28.849 1.00 20.72 367 PHE F CA 1
ATOM 18022 C C . PHE F 1 367 ? -28.179 72.162 27.470 1.00 20.65 367 PHE F C 1
ATOM 18023 O O . PHE F 1 367 ? -27.061 72.150 26.962 1.00 21.40 367 PHE F O 1
ATOM 18031 N N . LEU F 1 368 ? -29.227 72.720 26.869 1.00 21.30 368 LEU F N 1
ATOM 18032 C CA . LEU F 1 368 ? -29.075 73.365 25.561 1.00 22.93 368 LEU F CA 1
ATOM 18033 C C . LEU F 1 368 ? -28.112 74.524 25.615 1.00 23.54 368 LEU F C 1
ATOM 18034 O O . LEU F 1 368 ? -27.479 74.849 24.596 1.00 25.64 368 LEU F O 1
ATOM 18039 N N . GLN F 1 369 ? -28.002 75.158 26.775 1.00 24.03 369 GLN F N 1
ATOM 18040 C CA . GLN F 1 369 ? -27.047 76.240 26.960 1.00 24.73 369 GLN F CA 1
ATOM 18041 C C . GLN F 1 369 ? -25.669 75.760 27.388 1.00 24.88 369 GLN F C 1
ATOM 18042 O O . GLN F 1 369 ? -24.681 76.217 26.831 1.00 26.05 369 GLN F O 1
ATOM 18048 N N . THR F 1 370 ? -25.578 74.840 28.344 1.00 24.01 370 THR F N 1
ATOM 18049 C CA . THR F 1 370 ? -24.282 74.401 28.864 1.00 23.66 370 THR F CA 1
ATOM 18050 C C . THR F 1 370 ? -23.611 73.354 27.988 1.00 23.17 370 THR F C 1
ATOM 18051 O O . THR F 1 370 ? -22.382 73.220 28.011 1.00 23.15 370 THR F O 1
ATOM 18055 N N . ARG F 1 371 ? -24.431 72.581 27.282 1.00 22.34 371 ARG F N 1
ATOM 18056 C CA . ARG F 1 371 ? -24.008 71.348 26.581 1.00 22.40 371 ARG F CA 1
ATOM 18057 C C . ARG F 1 371 ? -23.157 70.392 27.449 1.00 22.11 371 ARG F C 1
ATOM 18058 O O . ARG F 1 371 ? -22.303 69.679 26.939 1.00 22.55 371 ARG F O 1
ATOM 18066 N N . ASN F 1 372 ? -23.445 70.361 28.749 1.00 20.83 372 ASN F N 1
ATOM 18067 C CA . ASN F 1 372 ? -22.676 69.586 29.732 1.00 20.16 372 ASN F CA 1
ATOM 18068 C C . ASN F 1 372 ? -23.481 68.348 30.159 1.00 19.27 372 ASN F C 1
ATOM 18069 O O . ASN F 1 372 ? -24.430 68.474 30.922 1.00 17.55 372 ASN F O 1
ATOM 18074 N N . PRO F 1 373 ? -23.133 67.164 29.625 1.00 19.16 373 PRO F N 1
ATOM 18075 C CA . PRO F 1 373 ? -23.900 65.969 29.939 1.00 19.02 373 PRO F CA 1
ATOM 18076 C C . PRO F 1 373 ? -23.906 65.593 31.408 1.00 18.84 373 PRO F C 1
ATOM 18077 O O . PRO F 1 373 ? -24.924 65.133 31.904 1.00 17.97 373 PRO F O 1
ATOM 18081 N N . GLN F 1 374 ? -22.786 65.760 32.105 1.00 19.57 374 GLN F N 1
ATOM 18082 C CA . GLN F 1 374 ? -22.759 65.396 33.516 1.00 19.54 374 GLN F CA 1
ATOM 18083 C C . GLN F 1 374 ? -23.674 66.308 34.327 1.00 18.87 374 GLN F C 1
ATOM 18084 O O . GLN F 1 374 ? -24.368 65.852 35.237 1.00 19.52 374 GLN F O 1
ATOM 18090 N N . ALA F 1 375 ? -23.676 67.595 34.001 1.00 18.08 375 ALA F N 1
ATOM 18091 C CA . ALA F 1 375 ? -24.529 68.552 34.707 1.00 17.93 375 ALA F CA 1
ATOM 18092 C C . ALA F 1 375 ? -26.010 68.244 34.488 1.00 17.08 375 ALA F C 1
ATOM 18093 O O . ALA F 1 375 ? -26.807 68.357 35.426 1.00 17.28 375 ALA F O 1
ATOM 18095 N N . ALA F 1 376 ? -26.365 67.856 33.260 1.00 16.67 376 ALA F N 1
ATOM 18096 C CA . ALA F 1 376 ? -27.756 67.479 32.933 1.00 16.49 376 ALA F CA 1
ATOM 18097 C C . ALA F 1 376 ? -28.175 66.224 33.681 1.00 16.72 376 ALA F C 1
ATOM 18098 O O . ALA F 1 376 ? -29.273 66.149 34.231 1.00 16.03 376 ALA F O 1
ATOM 18100 N N . ALA F 1 377 ? -27.294 65.226 33.692 1.00 17.15 377 ALA F N 1
ATOM 18101 C CA . ALA F 1 377 ? -27.540 63.997 34.433 1.00 17.91 377 ALA F CA 1
ATOM 18102 C C . ALA F 1 377 ? -27.749 64.284 35.916 1.00 18.19 377 ALA F C 1
ATOM 18103 O O . ALA F 1 377 ? -28.701 63.810 36.528 1.00 18.72 377 ALA F O 1
ATOM 18105 N N . ASN F 1 378 ? -26.839 65.061 36.486 1.00 18.77 378 ASN F N 1
ATOM 18106 C CA . ASN F 1 378 ? -26.909 65.456 37.882 1.00 19.82 378 ASN F CA 1
ATOM 18107 C C . ASN F 1 378 ? -28.213 66.206 38.178 1.00 19.00 378 ASN F C 1
ATOM 18108 O O . ASN F 1 378 ? -28.836 66.002 39.217 1.00 19.23 378 ASN F O 1
ATOM 18113 N N . ALA F 1 379 ? -28.623 67.074 37.255 1.00 17.80 379 ALA F N 1
ATOM 18114 C CA . ALA F 1 379 ? -29.848 67.862 37.415 1.00 17.90 379 ALA F CA 1
ATOM 18115 C C . ALA F 1 379 ? -31.086 66.968 37.435 1.00 17.02 379 ALA F C 1
ATOM 18116 O O . ALA F 1 379 ? -31.965 67.124 38.285 1.00 16.80 379 ALA F O 1
ATOM 18118 N N . ALA F 1 380 ? -31.161 66.034 36.485 1.00 17.24 380 ALA F N 1
ATOM 18119 C CA . ALA F 1 380 ? -32.269 65.088 36.430 1.00 17.19 380 ALA F CA 1
ATOM 18120 C C . ALA F 1 380 ? -32.314 64.279 37.722 1.00 16.80 380 ALA F C 1
ATOM 18121 O O . ALA F 1 380 ? -33.378 64.050 38.266 1.00 16.83 380 ALA F O 1
ATOM 18123 N N . GLN F 1 381 ? -31.161 63.865 38.232 1.00 17.71 381 GLN F N 1
ATOM 18124 C CA . GLN F 1 381 ? -31.137 63.119 39.501 1.00 17.81 381 GLN F CA 1
ATOM 18125 C C . GLN F 1 381 ? -31.627 63.981 40.661 1.00 18.40 381 GLN F C 1
ATOM 18126 O O . GLN F 1 381 ? -32.407 63.511 41.488 1.00 18.19 381 GLN F O 1
ATOM 18132 N N . ALA F 1 382 ? -31.209 65.244 40.686 1.00 18.00 382 ALA F N 1
ATOM 18133 C CA . ALA F 1 382 ? -31.635 66.179 41.733 1.00 18.55 382 ALA F CA 1
ATOM 18134 C C . ALA F 1 382 ? -33.164 66.290 41.749 1.00 19.39 382 ALA F C 1
ATOM 18135 O O . ALA F 1 382 ? -33.789 66.182 42.802 1.00 20.42 382 ALA F O 1
ATOM 18137 N N . ILE F 1 383 ? -33.774 66.470 40.579 1.00 19.34 383 ILE F N 1
ATOM 18138 C CA . ILE F 1 383 ? -35.230 66.550 40.490 1.00 19.53 383 ILE F CA 1
ATOM 18139 C C . ILE F 1 383 ? -35.881 65.247 40.941 1.00 19.30 383 ILE F C 1
ATOM 18140 O O . ILE F 1 383 ? -36.874 65.264 41.657 1.00 19.17 383 ILE F O 1
ATOM 18145 N N . ALA F 1 384 ? -35.325 64.119 40.504 1.00 19.00 384 ALA F N 1
ATOM 18146 C CA . ALA F 1 384 ? -35.846 62.814 40.904 1.00 19.90 384 ALA F CA 1
ATOM 18147 C C . ALA F 1 384 ? -35.863 62.702 42.430 1.00 20.48 384 ALA F C 1
ATOM 18148 O O . ALA F 1 384 ? -36.855 62.282 43.027 1.00 20.07 384 ALA F O 1
ATOM 18150 N N . ASP F 1 385 ? -34.763 63.119 43.054 1.00 21.01 385 ASP F N 1
ATOM 18151 C CA . ASP F 1 385 ? -34.644 63.088 44.521 1.00 21.15 385 ASP F CA 1
ATOM 18152 C C . ASP F 1 385 ? -35.633 64.017 45.212 1.00 21.47 385 ASP F C 1
ATOM 18153 O O . ASP F 1 385 ? -36.238 63.648 46.209 1.00 21.67 385 ASP F O 1
ATOM 18158 N N . GLN F 1 386 ? -35.807 65.213 44.676 1.00 21.20 386 GLN F N 1
ATOM 18159 C CA . GLN F 1 386 ? -36.728 66.190 45.256 1.00 21.97 386 GLN F CA 1
ATOM 18160 C C . GLN F 1 386 ? -38.177 65.727 45.205 1.00 22.91 386 GLN F C 1
ATOM 18161 O O . GLN F 1 386 ? -38.931 65.936 46.176 1.00 24.28 386 GLN F O 1
ATOM 18167 N N . VAL F 1 387 ? -38.589 65.118 44.093 1.00 22.68 387 VAL F N 1
ATOM 18168 C CA . VAL F 1 387 ? -39.988 64.705 43.955 1.00 22.86 387 VAL F CA 1
ATOM 18169 C C . VAL F 1 387 ? -40.214 63.294 44.489 1.00 23.60 387 VAL F C 1
ATOM 18170 O O . VAL F 1 387 ? -41.354 62.837 44.575 1.00 23.65 387 VAL F O 1
ATOM 18174 N N . GLY F 1 388 ? -39.139 62.602 44.843 1.00 24.42 388 GLY F N 1
ATOM 18175 C CA . GLY F 1 388 ? -39.243 61.234 45.359 1.00 25.20 388 GLY F CA 1
ATOM 18176 C C . GLY F 1 388 ? -39.669 60.261 44.284 1.00 26.15 388 GLY F C 1
ATOM 18177 O O . GLY F 1 388 ? -40.555 59.424 44.492 1.00 26.86 388 GLY F O 1
ATOM 18178 N N . LEU F 1 389 ? -39.018 60.361 43.131 1.00 27.06 389 LEU F N 1
ATOM 18179 C CA . LEU F 1 389 ? -39.377 59.579 41.954 1.00 27.88 389 LEU F CA 1
ATOM 18180 C C . LEU F 1 389 ? -39.411 58.092 42.274 1.00 28.95 389 LEU F C 1
ATOM 18181 O O . LEU F 1 389 ? -38.429 57.540 42.765 1.00 29.35 389 LEU F O 1
ATOM 18186 N N . GLY F 1 390 ? -40.545 57.452 41.987 1.00 30.48 390 GLY F N 1
ATOM 18187 C CA . GLY F 1 390 ? -40.755 56.034 42.314 1.00 31.49 390 GLY F CA 1
ATOM 18188 C C . GLY F 1 390 ? -41.740 55.823 43.459 1.00 32.54 390 GLY F C 1
ATOM 18189 O O . GLY F 1 390 ? -42.344 54.760 43.568 1.00 33.08 390 GLY F O 1
ATOM 18190 N N . ARG F 1 391 ? -41.930 56.834 44.305 1.00 33.51 391 ARG F N 1
ATOM 18191 C CA . ARG F 1 391 ? -42.812 56.701 45.477 1.00 34.42 391 ARG F CA 1
ATOM 18192 C C . ARG F 1 391 ? -44.291 56.434 45.140 1.00 35.28 391 ARG F C 1
ATOM 18193 O O . ARG F 1 391 ? -45.004 55.805 45.924 1.00 36.05 391 ARG F O 1
ATOM 18201 N N . LEU F 1 392 ? -44.755 56.910 43.995 1.00 35.95 392 LEU F N 1
ATOM 18202 C CA . LEU F 1 392 ? -46.118 56.611 43.554 1.00 36.37 392 LEU F CA 1
ATOM 18203 C C . LEU F 1 392 ? -46.141 55.266 42.827 1.00 36.97 392 LEU F C 1
ATOM 18204 O O . LEU F 1 392 ? -47.217 54.682 42.652 1.00 38.25 392 LEU F O 1
#

Secondary structure (DSSP, 8-state):
-EEEEEES--GGG-HHHHHHHHHHHHH-TTPEEEEEE---GGGHHHHHHHHHHHHTT---SEEEEETTHHHIIIIITTT-B---HHHHHHHTHHHHS-HHHHHHHEETTEE--EE--BEES-EEEE-HHHHHHTT-PPPSSHHHHHHHHHHHHHTT-S--EE--SHHHHHHHHHHHHHHHHHHHHHHHHHTTSS-TTSHHHHHHHHHHHHHHTTB-TTGGG--HHHHHHHHHHTS-SEEE--THHHHIIIIIT-PPBTTTBEEEE-TT-TTEEEEE-EEE--BTT-TTHHHHHHHHHHHTSHHHHHHHHHHHS-B-SSTT--GGGS-HHHHHHHHHHHHSEEEE-TTTTSSS-HHHHHHHHHHHHHHHHH--HHHHHHHHHHHHHHHTTT--/-EEEEEES--GGG-HHHHHHHHHHHHHSTT-EEEEEE---GGGHHHHHHHHHHHHTT---SEEEEETTHHIIIIIITTT-B---HHHHHHTTHHHHS-HHHHHHTEETTEE--EE--BEES-EEEE-HHHHHHHT-PPPSSHHHHHHHHHHHHHTT-S--EE--SHHHHHHHHHHHHHHHHHHHHHHHHHTTSS-TTSHHHHHHHHHHHHHHTTB-TTGGG--HHHHHHHHHTTS-SEEE--THHHHIIIIIT-PPBTTTBEEEE-TT-TTEEEEE-EEE--BTT-TTHHHHHHHHHHHTSHHHHHHHHHHHS-B-SSTT--GGGS-HHHHHHHHHHHHSEEEE-TTTTSSS-HHHHHHHHHHHHHHHHH--HHHHHHHHHHHHHHHTTT--/-EEEEEES--GGG-HHHHHHHHHHHHHSTT-EEEEEE---GGGHHHHHHHHHHHHTT---SEEEEETTHHHIIIIITTT-B---HHHHHHHTHHHHS-HHHHHHTEETTEE--EE--BEES-EEEE-HHHHHHHT-PPPSSHHHHHHHHHHHHHTT-S--EE--SHHHHHHHHHHHHHHHHHHHHHHHHHHTSS-TTSHHHHHHHHHHHHHHTTB-TTGGG--HHHHHHHHHTTS-SEEE--THHHHIIIIIT-PPBTTTBEEEE-TT-TTEEEEE-EEE--BTT-TTHHHHHHHHHHHTSHHHHHHHHHHHS-B-S-TT--GGGS-HHHHHHHHHHHHSEEEE-TTTTSSS-HHHHHHHHHHHHHHHHH--HHHHHHHHHHHHHHHTTT-/-EEEEEES--GGG-HHHHHHHHHHHHH-TT-EEEEEE---GGGHHHHHHHHHHHHTT---SEEEEETTHHHIIIIITTT-B---HHHHHHHT-TTTS-HHHHHHHEETTEE--EE--BEES-EEEE-HHHHHHHT-PPPSSHHHHHHHHHHHHHTT-S--EE--SHHHHHHHHHHHHHHHHHHHHHHHHHTTSS-TTSHHHHHHHHHHHHHHTTB-TTGGG--HHHHHHHHHTTS-SEEE--THHHHIIIIIT-PPBTTTBEEEEPTT-TTEEEEE-EEE--BTT-TTHHHHHHHHHHHTSHHHHHHHHHHHS-B-SSTT--GGGS-HHHHHHHHHHHHSEEEE-TTTTSSS-HHHHHHHHHHHHHHHHH--HHHHHHHHHHHHHHHTTT--/-EEEEEES--GGG-HHHHHHHHHHHHHSTT-EEEEEE---GGGHHHHHHHHHHHTTT---SEEEEETTHHHIIIIITTT-B---HHHHHHHT-TTTS-HHHHHHHEETTEE--EE--BEES-EEEE-HHHHHHHT-PPPSSHHHHHHHHHHHHHTT-S--EE--SHHHHHHHHHHHHHHHHHHHHHHHHHTTSS-TTSHHHHHHHHHHHHHHTTB-TTGGG--HHHHHHHHHTTS-SEEE--THHHHIIIIIT-PPBTTTBEEEEPTT-TTEEEEE-EEE--BTT-TTHHHHHHHHHHHTSHHHHHHHHHHHSPBPSSTT--GGGS-HHHHHHHHHHHHSEEEE-TTTTSSS-HHHHHHHHHHHHHHHHH--HHHHHHHHHHHHHHHTTT--/-EEEEEES--GGGHHHHHHHHHHHHHH-TTPEEEEEE---GGGHHHHHHHHHHHHTT---SEEEEETTHHHIIIIITTT-B---HHHHHHHTHHHHS-HHHHHHHEETTEE--EE--BEES-EEEE-HHHHHHTT-PPPSSHHHHHHHHHHHHHTT-S--EE--SHHHHHHHHHHHHHHHHHHHHHHHHHTTSS-TTSHHHHHHHHHHHHHHTTB-TTGGG--HHHHHHHHHTTS-SEEE--THHHHIIIIIT-PPBTTTBEEEEPTT-TTEEEEE-EEE--BTT-TTHHHHHHHHHHHTSHHHHHHHHHHHSPBPSSTT--GGGS-HHHHHHHHHHHHSEEEE-TTTTSSS-HHHHHHHHHHHHHHHHH--HHHHHHHHHHHHHHHTTT--

Foldseek 3Di:
DEAEEEEACDDLSCPLVVLLVVVLCVVPVPYDYHDHHDHDPLCLRVVVVQVVCVVVLHHGQKYKFWFAQAQCVPCVVVVFFDFCVVVCVVLVVCQFFDPVSQVSQDDPHGGGWAFLFKKFLFKKKFAVVLCVVLVHDDAQALVNVLVVLVSVVVVPLQAQEQAAALLQLVSVLLLLQCLQQPQVVSLCPQLVNDALLPPSNLVSLVSSLSNVNNYDPHRRHDDPQVSLVCRLVSSHGIYRGMQLSVLCCCQPVVAAEPHRMYMDGHHRQPQETAIMTITMGGTPPHPPNVSSSVSRSQSNDLVSSLSSCQNRRTHGSTPPHDCVSHHPSNNVVVVSVVGGHYHYDLCNHHRWYPQLNVCLSVLSVVCVVPVRSNSSSVSSNVSCVVVVRNPD/DEAEEEEACPDLSCPLVVLLVVVLCVVPPPYHYHDHHDHDPLCPRSVVVQVVCVVVLHHGQKYKAWFAQAQCVPQVVVVFFDFCVVVCVVLVVVVFFDVVSQVSQDDPHGGTWAFQFKKFLFKKKFFPVLCVVLVHDDAQALVNVLVVLVSVVVVPLVAQEQAAALLQLVSVLLNLLCLQQPQVVSLCCQQVNDACLPPSNLVSLVSSLSNVSNHDPHRNHDDLQVSLVCRLVVSHGIYRGMQLSVLCCCQPVVDAEPHSMYMDGHHNQPQETAIMTITMGGTPSHPCNVSSSSSSSLSNDLVSSLRRVLNRRTHGSTPPHDCVSHHPSRVVVVVSVVGGHYHYDLCNHHRHYPQLNVCLSVLSVVCVVPVRSNSSSVSSNVSCVVVVRSPD/DEAEEEEACPDLSCPLVVLLVVVLCVVVVVYHYHDHHDHDPLCPRVVVVQVVCVVVLNHGQKYKFWFAQACCVPQVVVVFFDFCVVVCVVLVVVVWFDPVSQVSQDDPHGRTWAFLFKKFLFKKKFFPVLCVVLVHDDAQALVSVLVVLVSVVVVPLVAQEQAAALLQLVSLLLLLLCLQQPQVVSLCCQLVNDACLPPSNLVSLVSSLSNVSNHDPHRRHDDPQRSLVCRLVVSHGIYRGMQLSVLCCCQPVVAAEPHSMYMDGHHRQPLETAIMTITMGGTPSHPCNVSSSSSSSLSNDLVSSLSRCQNRRTHGSTPPHDLVSHHPSRVVVNVSVVGGHYHYDLCNRHRHYPQLNVCLSVLSVVCVVPVRSNSSSVSSNVSCVVVVRSD/DEAEEEEACPDLSCPLVVLLVVVLCVVPVVYDYHDHHDHDPLCPRSVVVQVVCVVVLHHGQKYKAWFAQAQCVPCVVVVFFDFCVVVCVVLVNCPFFDVVSQVRQDDPHGGGWFFQFKKFLFKKKFFVVLCVVLVHDDAQALVNVLVVLVSVVVVVLVQQEQAAALLQLVSLLLNLLCLQQPFVVSLCPQLVNDACLPPSNLVSLVSSLSNCSNHDPHRNHDDPQRSLVCRLVSSHGIYRGMQLSVLCCCLPVVDAEPHSMYMDGHHNQPQETAIMTITMGGTPSHPCNVSSSVSSSLSNDLNSSLSSCQNRRTEGRTPPHDCVSHHPSRNVVVVSVVGGHYHYDLCNHHRWYCLLNVCLSVLSVVCVVPVRSNSSSVSSNVSCVVVVRNPD/DEAEEEEACPDLSCPLVVLLVVVLCVVPPPYHYHDHHDHDPLCPRSVVVQVVCQVVLHHGQKYKFWFAQAQCVPCVVVVFFDFCVVVCVVLVNPPFFDPVSQVSQDDPRGRGWAFQFKKFLFKKKFAPVLCVVLVHDDAQALVSVLVVLVSVVVVVLQQQEQAAALLRLVSVLLLLLCLQQPQVVSLCPQQVNDALLPPSNLVSLVSSLSNCSNHDPHRNHDDLQVSLVCRLVSSHGIYRGMQLSVLCCCLPVVAAEPHSMYMDGHHNQPQETAIMTITMGGTPSHPPNVSSSSSRSLSNDLVSSLRSCQNRRTHGRTPPHDCVSHHPSRVVVVVSVVGGHYHYDLSNHHRWYVQLNVCLSVLSVVCVVPVDSNVSSVSSNVSCVVVVRNPD/DEAEEEEQCPDLSCPLVVLLVVVLCVVPVPYHYHDHHDHDPLCPRVVVVQVVCVVVVHHGQKYKFWFAQAQCVPCVVVVFFDFCVVVCVVLVVCVFFDPVRQVRQDDPHGGFWAFLFKKFLFKKKFACVLCVVLVHDDAQALVSVLVVLVSVVVVPLVQQEQAAALLQLVSVLLNLQCLQQPQVVSLCPQQVNDALLPPSNLVSLVSSLSNVNNHDPHRRHDGLQVSLVCRLVVSHGIYRGMQLSVLCCCQPVNAAEPRSMYMDGHHNQPQETAIMTITMGGTPPHPPNVSSSSSRSLSNDLNSSLSSCQNRRTHGSTPPHDCVSHHPSRVVVVVSVVGGHYHYDLSNRHRWYVQLNVCLSVLSVVCVVPVRSSSSSVSSSVSCVVVVRNPD

B-factor: mean 23.62, std 8.07, range [5.0, 94.83]

Nearest PDB structures (foldseek):
  2b3f-assembly3_C  TM=1.002E+00  e=5.332E-75  Thermus thermophilus HB27
  4r2b-assembly2_B  TM=9.340E-01  e=3.387E-31  Brucella anthropi ATCC 49188
  5dvf-assembly2_B  TM=8.771E-01  e=7.906E-30  Pseudomonas bharatica CSV86
  5xpj-assembly2_B  TM=8.812E-01  e=2.559E-29  Pseudomonas bharatica CSV86
  5xpj-assembly1_A  TM=8.748E-01  e=5.124E-29  Pseudomonas bharatica CSV86